Protein 6V6H (pdb70)

Structure (mmCIF, N/CA/C/O backbone):
data_6V6H
#
_entry.id   6V6H
#
_cell.length_a   87.812
_cell.length_b   144.555
_cell.length_c   173.762
_cell.angle_alpha   90.00
_cell.angle_beta   90.00
_cell.angle_gamma   90.00
#
_symmetry.space_group_name_H-M   'P 21 21 21'
#
loop_
_entity.id
_entity.type
_entity.pdbx_description
1 polymer 'Histidine ammonia-lyase'
2 water water
#
loop_
_atom_site.group_PDB
_atom_site.id
_atom_site.type_symbol
_atom_site.label_atom_id
_atom_site.label_alt_id
_atom_site.label_comp_id
_atom_site.label_asym_id
_atom_site.label_entity_id
_atom_site.label_seq_id
_atom_site.pdbx_PDB_ins_code
_atom_site.Cartn_x
_atom_site.Cartn_y
_atom_site.Cartn_z
_atom_site.occupancy
_atom_site.B_iso_or_equiv
_atom_site.auth_seq_id
_atom_site.auth_comp_id
_atom_site.auth_asym_id
_atom_site.auth_atom_id
_atom_site.pdbx_PDB_model_num
ATOM 1 N N . MET A 1 7 ? 5.574 74.923 109.611 1.00 75.30 1 MET A N 1
ATOM 2 C CA . MET A 1 7 ? 5.918 75.922 108.604 1.00 66.88 1 MET A CA 1
ATOM 3 C C . MET A 1 7 ? 7.328 75.702 108.063 1.00 58.16 1 MET A C 1
ATOM 4 O O . MET A 1 7 ? 7.754 76.388 107.136 1.00 56.59 1 MET A O 1
ATOM 9 N N . ARG A 1 8 ? 8.046 74.741 108.640 1.00 52.35 2 ARG A N 1
ATOM 10 C CA . ARG A 1 8 ? 9.464 74.573 108.345 1.00 47.60 2 ARG A CA 1
ATOM 11 C C . ARG A 1 8 ? 9.721 73.250 107.632 1.00 46.02 2 ARG A C 1
ATOM 12 O O . ARG A 1 8 ? 9.583 72.179 108.220 1.00 48.83 2 ARG A O 1
ATOM 16 N N . VAL A 1 9 ? 10.095 73.335 106.359 1.00 38.95 3 VAL A N 1
ATOM 17 C CA . VAL A 1 9 ? 10.351 72.154 105.547 1.00 29.10 3 VAL A CA 1
ATOM 18 C C . VAL A 1 9 ? 11.835 71.805 105.526 1.00 31.52 3 VAL A C 1
ATOM 19 O O . VAL A 1 9 ? 12.679 72.668 105.297 1.00 30.33 3 VAL A O 1
ATOM 23 N N . ILE A 1 10 ? 12.149 70.536 105.771 1.00 33.51 4 ILE A N 1
ATOM 24 C CA . ILE A 1 10 ? 13.525 70.063 105.698 1.00 28.97 4 ILE A CA 1
ATOM 25 C C . ILE A 1 10 ? 13.798 69.410 104.349 1.00 29.41 4 ILE A C 1
ATOM 26 O O . ILE A 1 10 ? 13.235 68.365 104.025 1.00 39.05 4 ILE A O 1
ATOM 31 N N . LEU A 1 11 ? 14.678 70.032 103.575 1.00 22.06 5 LEU A N 1
ATOM 32 C CA . LEU A 1 11 ? 15.000 69.561 102.236 1.00 22.51 5 LEU A CA 1
ATOM 33 C C . LEU A 1 11 ? 16.142 68.551 102.273 1.00 25.16 5 LEU A C 1
ATOM 34 O O . LEU A 1 11 ? 17.062 68.683 103.077 1.00 28.89 5 LEU A O 1
ATOM 39 N N . ASP A 1 12 ? 16.081 67.541 101.408 1.00 21.98 6 ASP A N 1
ATOM 40 C CA . ASP A 1 12 ? 17.154 66.552 101.339 1.00 29.77 6 ASP A CA 1
ATOM 41 C C . ASP A 1 12 ? 17.370 66.064 99.908 1.00 25.23 6 ASP A C 1
ATOM 42 O O . ASP A 1 12 ? 18.106 65.108 99.675 1.00 25.56 6 ASP A O 1
ATOM 47 N N . GLY A 1 13 ? 16.718 66.728 98.958 1.00 26.08 7 GLY A N 1
ATOM 48 C CA . GLY A 1 13 ? 16.879 66.410 97.549 1.00 24.60 7 GLY A CA 1
ATOM 49 C C . GLY A 1 13 ? 16.208 65.121 97.112 1.00 28.33 7 GLY A C 1
ATOM 50 O O . GLY A 1 13 ? 16.444 64.641 96.003 1.00 34.95 7 GLY A O 1
ATOM 51 N N . CYS A 1 14 ? 15.364 64.560 97.972 1.00 25.83 8 CYS A N 1
ATOM 52 C CA . CYS A 1 14 ? 14.726 63.286 97.671 1.00 26.75 8 CYS A CA 1
ATOM 53 C C . CYS A 1 14 ? 13.234 63.259 97.995 1.00 26.85 8 CYS A C 1
ATOM 54 O O . CYS A 1 14 ? 12.519 62.375 97.532 1.00 30.52 8 CYS A O 1
ATOM 57 N N . SER A 1 15 ? 12.761 64.228 98.775 1.00 29.83 9 SER A N 1
ATOM 58 C CA . SER A 1 15 ? 11.423 64.133 99.363 1.00 29.29 9 SER A CA 1
ATOM 59 C C . SER A 1 15 ? 10.455 65.248 98.968 1.00 27.34 9 SER A C 1
ATOM 60 O O . SER A 1 15 ? 9.337 65.308 99.477 1.00 27.11 9 SER A O 1
ATOM 63 N N . LEU A 1 16 ? 10.873 66.135 98.073 1.00 19.70 10 LEU A N 1
ATOM 64 C CA . LEU A 1 16 ? 10.049 67.291 97.741 1.00 20.85 10 LEU A CA 1
ATOM 65 C C . LEU A 1 16 ? 8.913 66.933 96.780 1.00 26.42 10 LEU A C 1
ATOM 66 O O . LEU A 1 16 ? 9.128 66.278 95.757 1.00 30.68 10 LEU A O 1
ATOM 71 N N . THR A 1 17 ? 7.702 67.358 97.124 1.00 16.53 11 THR A N 1
ATOM 72 C CA . THR A 1 17 ? 6.548 67.204 96.242 1.00 24.84 11 THR A CA 1
ATOM 73 C C . THR A 1 17 ? 6.132 68.571 95.705 1.00 30.83 11 THR A C 1
ATOM 74 O O . THR A 1 17 ? 6.421 69.594 96.333 1.00 29.97 11 THR A O 1
ATOM 78 N N . PRO A 1 18 ? 5.461 68.596 94.538 1.00 23.09 12 PRO A N 1
ATOM 79 C CA . PRO A 1 18 ? 4.945 69.856 93.990 1.00 22.18 12 PRO A CA 1
ATOM 80 C C . PRO A 1 18 ? 4.068 70.621 94.983 1.00 24.56 12 PRO A C 1
ATOM 81 O O . PRO A 1 18 ? 4.118 71.852 95.028 1.00 25.82 12 PRO A O 1
ATOM 85 N N . ASP A 1 19 ? 3.286 69.899 95.777 1.00 22.46 13 ASP A N 1
ATOM 86 C CA . ASP A 1 19 ? 2.394 70.541 96.736 1.00 22.75 13 ASP A CA 1
ATOM 87 C C . ASP A 1 19 ? 3.152 71.221 97.879 1.00 23.05 13 ASP A C 1
ATOM 88 O O . ASP A 1 19 ? 2.763 72.303 98.325 1.00 22.29 13 ASP A O 1
ATOM 93 N N . VAL A 1 20 ? 4.230 70.599 98.350 1.00 16.27 14 VAL A N 1
ATOM 94 C CA . VAL A 1 20 ? 5.039 71.211 99.400 1.00 20.29 14 VAL A CA 1
ATOM 95 C C . VAL A 1 20 ? 5.800 72.422 98.851 1.00 20.45 14 VAL A C 1
ATOM 96 O O . VAL A 1 20 ? 5.919 73.443 99.528 1.00 20.82 14 VAL A O 1
ATOM 100 N N . LEU A 1 21 ? 6.296 72.315 97.619 1.00 18.59 15 LEU A N 1
ATOM 101 C CA . LEU A 1 21 ? 6.990 73.428 96.982 1.00 15.53 15 LEU A CA 1
ATOM 102 C C . LEU A 1 21 ? 6.052 74.614 96.775 1.00 20.85 15 LEU A C 1
ATOM 103 O O . LEU A 1 21 ? 6.434 75.767 96.989 1.00 21.98 15 LEU A O 1
ATOM 108 N N . TYR A 1 22 ? 4.823 74.326 96.356 1.00 19.58 16 TYR A N 1
ATOM 109 C CA . TYR A 1 22 ? 3.810 75.360 96.190 1.00 18.30 16 TYR A CA 1
ATOM 110 C C . TYR A 1 22 ? 3.565 76.073 97.520 1.00 22.38 16 TYR A C 1
ATOM 111 O O . TYR A 1 22 ? 3.479 77.301 97.578 1.00 22.86 16 TYR A O 1
ATOM 120 N N . ALA A 1 23 ? 3.459 75.290 98.588 1.00 21.23 17 ALA A N 1
ATOM 121 C CA . ALA A 1 23 ? 3.250 75.837 99.921 1.00 16.47 17 ALA A CA 1
ATOM 122 C C . ALA A 1 23 ? 4.431 76.709 100.346 1.00 19.46 17 ALA A C 1
ATOM 123 O O . ALA A 1 23 ? 4.249 77.757 100.965 1.00 22.11 17 ALA A O 1
ATOM 125 N N . LEU A 1 24 ? 5.639 76.271 100.001 1.00 21.96 18 LEU A N 1
ATOM 126 C CA . LEU A 1 24 ? 6.858 77.018 100.302 1.00 20.46 18 LEU A CA 1
ATOM 127 C C . LEU A 1 24 ? 6.846 78.409 99.674 1.00 21.04 18 LEU A C 1
ATOM 128 O O . LEU A 1 24 ? 7.412 79.352 100.222 1.00 29.83 18 LEU A O 1
ATOM 133 N N . GLY A 1 25 ? 6.195 78.532 98.524 1.00 16.89 19 GLY A N 1
ATOM 134 C CA . GLY A 1 25 ? 6.107 79.804 97.842 1.00 15.85 19 GLY A CA 1
ATOM 135 C C . GLY A 1 25 ? 4.919 80.654 98.252 1.00 23.97 19 GLY A C 1
ATOM 136 O O . GLY A 1 25 ? 4.996 81.881 98.222 1.00 32.38 19 GLY A O 1
ATOM 137 N N . TYR A 1 26 ? 3.823 80.016 98.652 1.00 25.83 20 TYR A N 1
ATOM 138 C CA . TYR A 1 26 ? 2.570 80.746 98.844 1.00 25.97 20 TYR A CA 1
ATOM 139 C C . TYR A 1 26 ? 2.073 80.846 100.287 1.00 30.06 20 TYR A C 1
ATOM 140 O O . TYR A 1 26 ? 1.236 81.694 100.588 1.00 36.07 20 TYR A O 1
ATOM 149 N N . GLU A 1 27 ? 2.572 79.994 101.174 1.00 26.49 21 GLU A N 1
ATOM 150 C CA . GLU A 1 27 ? 2.144 80.072 102.566 1.00 30.24 21 GLU A CA 1
ATOM 151 C C . GLU A 1 27 ? 2.996 81.046 103.359 1.00 33.77 21 GLU A C 1
ATOM 152 O O . GLU A 1 27 ? 4.223 81.045 103.265 1.00 37.56 21 GLU A O 1
ATOM 158 N N . LYS A 1 28 ? 2.328 81.885 104.141 1.00 39.20 22 LYS A N 1
ATOM 159 C CA . LYS A 1 28 ? 3.016 82.841 104.999 1.00 35.88 22 LYS A CA 1
ATOM 160 C C . LYS A 1 28 ? 3.792 82.122 106.099 1.00 32.98 22 LYS A C 1
ATOM 161 O O . LYS A 1 28 ? 3.270 81.216 106.750 1.00 29.62 22 LYS A O 1
ATOM 163 N N . GLY A 1 29 ? 5.044 82.523 106.292 1.00 27.99 23 GLY A N 1
ATOM 164 C CA . GLY A 1 29 ? 5.868 81.953 107.341 1.00 26.63 23 GLY A CA 1
ATOM 165 C C . GLY A 1 29 ? 6.611 80.700 106.921 1.00 31.61 23 GLY A C 1
ATOM 166 O O . GLY A 1 29 ? 7.220 80.028 107.751 1.00 39.95 23 GLY A O 1
ATOM 167 N N . ALA A 1 30 ? 6.560 80.381 105.632 1.00 33.29 24 ALA A N 1
ATOM 168 C CA . ALA A 1 30 ? 7.272 79.222 105.107 1.00 33.31 24 ALA A CA 1
ATOM 169 C C . ALA A 1 30 ? 8.776 79.373 105.309 1.00 32.70 24 ALA A C 1
ATOM 170 O O . ALA A 1 30 ? 9.336 80.453 105.117 1.00 32.47 24 ALA A O 1
ATOM 172 N N . THR A 1 31 ? 9.422 78.286 105.707 1.00 30.87 25 THR A N 1
ATOM 173 C CA . THR A 1 31 ? 10.859 78.294 105.934 1.00 26.52 25 THR A CA 1
ATOM 174 C C . THR A 1 31 ? 11.476 76.962 105.522 1.00 28.09 25 THR A C 1
ATOM 175 O O . THR A 1 31 ? 10.833 75.913 105.615 1.00 24.44 25 THR A O 1
ATOM 177 N N . ILE A 1 32 ? 12.724 77.007 105.068 1.00 26.50 26 ILE A N 1
ATOM 178 C CA . ILE A 1 32 ? 13.419 75.794 104.665 1.00 25.81 26 ILE A CA 1
ATOM 179 C C . ILE A 1 32 ? 14.696 75.561 105.467 1.00 30.51 26 ILE A C 1
ATOM 180 O O . ILE A 1 32 ? 15.349 76.500 105.928 1.00 24.66 26 ILE A O 1
ATOM 185 N N . GLU A 1 33 ? 15.024 74.287 105.644 1.00 37.57 27 GLU A N 1
ATOM 186 C CA . GLU A 1 33 ? 16.292 73.863 106.216 1.00 38.72 27 GLU A CA 1
ATOM 187 C C . GLU A 1 33 ? 16.753 72.654 105.410 1.00 34.63 27 GLU A C 1
ATOM 188 O O . GLU A 1 33 ? 15.960 72.074 104.670 1.00 29.74 27 GLU A O 1
ATOM 194 N N . ILE A 1 34 ? 18.023 72.279 105.524 1.00 33.34 28 ILE A N 1
ATOM 195 C CA . ILE A 1 34 ? 18.491 71.080 104.835 1.00 29.77 28 ILE A CA 1
ATOM 196 C C . ILE A 1 34 ? 18.905 70.012 105.845 1.00 21.24 28 ILE A C 1
ATOM 197 O O . ILE A 1 34 ? 19.353 70.325 106.947 1.00 21.86 28 ILE A O 1
ATOM 202 N N . SER A 1 35 ? 18.733 68.750 105.465 1.00 21.27 29 SER A N 1
ATOM 203 C CA . SER A 1 35 ? 18.976 67.638 106.377 1.00 29.72 29 SER A CA 1
ATOM 204 C C . SER A 1 35 ? 20.464 67.420 106.625 1.00 26.74 29 SER A C 1
ATOM 205 O O . SER A 1 35 ? 21.307 67.895 105.862 1.00 27.25 29 SER A O 1
ATOM 208 N N . ASP A 1 36 ? 20.782 66.680 107.680 1.00 23.53 30 ASP A N 1
ATOM 209 C CA . ASP A 1 36 ? 22.167 66.341 107.968 1.00 28.56 30 ASP A CA 1
ATOM 210 C C . ASP A 1 36 ? 22.793 65.508 106.865 1.00 25.15 30 ASP A C 1
ATOM 211 O O . ASP A 1 36 ? 23.947 65.727 106.497 1.00 29.63 30 ASP A O 1
ATOM 216 N N . GLU A 1 37 ? 22.026 64.560 106.337 1.00 26.16 31 GLU A N 1
ATOM 217 C CA . GLU A 1 37 ? 22.506 63.694 105.271 1.00 27.98 31 GLU A CA 1
ATOM 218 C C . GLU A 1 37 ? 22.856 64.537 104.041 1.00 30.72 31 GLU A C 1
ATOM 219 O O . GLU A 1 37 ? 23.789 64.220 103.302 1.00 33.38 31 GLU A O 1
ATOM 222 N N . ALA A 1 38 ? 22.113 65.622 103.845 1.00 25.26 32 ALA A N 1
ATOM 223 C CA . ALA A 1 38 ? 22.360 66.533 102.734 1.00 21.65 32 ALA A CA 1
ATOM 224 C C . ALA A 1 38 ? 23.653 67.310 102.954 1.00 21.97 32 ALA A C 1
ATOM 225 O O . ALA A 1 38 ? 24.447 67.484 102.028 1.00 25.00 32 ALA A O 1
ATOM 227 N N . VAL A 1 39 ? 23.852 67.778 104.184 1.00 22.46 33 VAL A N 1
ATOM 228 C CA . VAL A 1 39 ? 25.074 68.482 104.564 1.00 22.91 33 VAL A CA 1
ATOM 229 C C . VAL A 1 39 ? 26.293 67.603 104.314 1.00 26.05 33 VAL A C 1
ATOM 230 O O . VAL A 1 39 ? 27.296 68.053 103.761 1.00 34.47 33 VAL A O 1
ATOM 234 N N . ALA A 1 40 ? 26.187 66.339 104.711 1.00 24.14 34 ALA A N 1
ATOM 235 C CA . ALA A 1 40 ? 27.267 65.376 104.538 1.00 28.16 34 ALA A CA 1
ATOM 236 C C . ALA A 1 40 ? 27.602 65.164 103.062 1.00 28.54 34 ALA A C 1
ATOM 237 O O . ALA A 1 40 ? 28.774 65.115 102.683 1.00 25.28 34 ALA A O 1
ATOM 239 N N . ARG A 1 41 ? 26.566 65.040 102.236 1.00 24.46 35 ARG A N 1
ATOM 240 C CA . ARG A 1 41 ? 26.744 64.838 100.802 1.00 23.07 35 ARG A CA 1
ATOM 241 C C . ARG A 1 41 ? 27.396 66.048 100.144 1.00 24.51 35 ARG A C 1
ATOM 242 O O . ARG A 1 41 ? 28.262 65.905 99.282 1.00 25.83 35 ARG A O 1
ATOM 250 N N . ILE A 1 42 ? 26.981 67.238 100.564 1.00 25.24 36 ILE A N 1
ATOM 251 C CA . ILE A 1 42 ? 27.492 68.477 99.994 1.00 22.04 36 ILE A CA 1
ATOM 252 C C . ILE A 1 42 ? 28.982 68.653 100.280 1.00 32.42 36 ILE A C 1
ATOM 253 O O . ILE A 1 42 ? 29.755 68.993 99.382 1.00 35.45 36 ILE A O 1
ATOM 258 N N . THR A 1 43 ? 29.387 68.407 101.524 1.00 36.31 37 THR A N 1
ATOM 259 C CA . THR A 1 43 ? 30.788 68.557 101.901 1.00 33.54 37 THR A CA 1
ATOM 260 C C . THR A 1 43 ? 31.655 67.462 101.278 1.00 29.92 37 THR A C 1
ATOM 261 O O . THR A 1 43 ? 32.819 67.691 100.959 1.00 31.61 37 THR A O 1
ATOM 265 N N . ALA A 1 44 ? 31.084 66.274 101.107 1.00 24.74 38 ALA A N 1
ATOM 266 C CA . ALA A 1 44 ? 31.801 65.162 100.492 1.00 26.65 38 ALA A CA 1
ATOM 267 C C . ALA A 1 44 ? 32.093 65.452 99.021 1.00 32.37 38 ALA A C 1
ATOM 268 O O . ALA A 1 44 ? 33.184 65.167 98.526 1.00 34.63 38 ALA A O 1
ATOM 270 N N . ALA A 1 45 ? 31.110 66.017 98.329 1.00 27.80 39 ALA A N 1
ATOM 271 C CA . ALA A 1 45 ? 31.277 66.397 96.934 1.00 23.47 39 ALA A CA 1
ATOM 272 C C . ALA A 1 45 ? 32.278 67.539 96.795 1.00 28.85 39 ALA A C 1
ATOM 273 O O . ALA A 1 45 ? 33.079 67.567 95.857 1.00 32.25 39 ALA A O 1
ATOM 275 N N . ARG A 1 46 ? 32.237 68.475 97.737 1.00 27.18 40 ARG A N 1
ATOM 276 C CA . ARG A 1 46 ? 33.120 69.635 97.694 1.00 26.90 40 ARG A CA 1
ATOM 277 C C . ARG A 1 46 ? 34.569 69.232 97.952 1.00 24.78 40 ARG A C 1
ATOM 278 O O . ARG A 1 46 ? 35.497 69.881 97.471 1.00 39.14 40 ARG A O 1
ATOM 286 N N . ALA A 1 47 ? 34.755 68.154 98.705 1.00 25.38 41 ALA A N 1
ATOM 287 C CA . ALA A 1 47 ? 36.089 67.634 98.981 1.00 30.54 41 ALA A CA 1
ATOM 288 C C . ALA A 1 47 ? 36.754 67.156 97.693 1.00 31.41 41 ALA A C 1
ATOM 289 O O . ALA A 1 47 ? 37.963 67.302 97.516 1.00 33.95 41 ALA A O 1
ATOM 291 N N . VAL A 1 48 ? 35.953 66.583 96.801 1.00 26.01 42 VAL A N 1
ATOM 292 C CA . VAL A 1 48 ? 36.433 66.149 95.497 1.00 29.39 42 VAL A CA 1
ATOM 293 C C . VAL A 1 48 ? 36.933 67.344 94.694 1.00 30.36 42 VAL A C 1
ATOM 294 O O . VAL A 1 48 ? 38.023 67.307 94.121 1.00 26.50 42 VAL A O 1
ATOM 298 N N . ILE A 1 49 ? 36.121 68.401 94.659 1.00 29.47 43 ILE A N 1
ATOM 299 C CA . ILE A 1 49 ? 36.464 69.622 93.936 1.00 28.02 43 ILE A CA 1
ATOM 300 C C . ILE A 1 49 ? 37.726 70.262 94.505 1.00 31.27 43 ILE A C 1
ATOM 301 O O . ILE A 1 49 ? 38.648 70.606 93.764 1.00 34.03 43 ILE A O 1
ATOM 306 N N . ASP A 1 50 ? 37.763 70.411 95.829 1.00 31.88 44 ASP A N 1
ATOM 307 C CA . ASP A 1 50 ? 38.904 71.016 96.506 1.00 30.83 44 ASP A CA 1
ATOM 308 C C . ASP A 1 50 ? 40.194 70.241 96.252 1.00 31.88 44 ASP A C 1
ATOM 309 O O . ASP A 1 50 ? 41.258 70.836 96.112 1.00 37.85 44 ASP A O 1
ATOM 314 N N . LYS A 1 51 ? 40.102 68.918 96.173 1.00 31.12 45 LYS A N 1
ATOM 315 C CA . LYS A 1 51 ? 41.278 68.114 95.870 1.00 33.28 45 LYS A CA 1
ATOM 316 C C . LYS A 1 51 ? 41.761 68.376 94.450 1.00 31.94 45 LYS A C 1
ATOM 317 O O . LYS A 1 51 ? 42.950 68.578 94.221 1.00 35.25 45 LYS A O 1
ATOM 323 N N . ILE A 1 52 ? 40.825 68.375 93.506 1.00 28.00 46 ILE A N 1
ATOM 324 C CA . ILE A 1 52 ? 41.118 68.628 92.101 1.00 32.23 46 ILE A CA 1
ATOM 325 C C . ILE A 1 52 ? 41.824 69.967 91.904 1.00 31.49 46 ILE A C 1
ATOM 326 O O . ILE A 1 52 ? 42.820 70.049 91.190 1.00 34.72 46 ILE A O 1
ATOM 331 N N . VAL A 1 53 ? 41.312 71.003 92.557 1.00 31.28 47 VAL A N 1
ATOM 332 C CA . VAL A 1 53 ? 41.880 72.344 92.469 1.00 31.25 47 VAL A CA 1
ATOM 333 C C . VAL A 1 53 ? 43.241 72.428 93.161 1.00 40.06 47 VAL A C 1
ATOM 334 O O . VAL A 1 53 ? 44.196 72.969 92.601 1.00 42.05 47 VAL A O 1
ATOM 338 N N . ASN A 1 54 ? 43.318 71.890 94.376 1.00 41.08 48 ASN A N 1
ATOM 339 C CA . ASN A 1 54 ? 44.554 71.913 95.142 1.00 42.19 48 ASN A CA 1
ATOM 340 C C . ASN A 1 54 ? 45.668 71.161 94.432 1.00 49.58 48 ASN A C 1
ATOM 341 O O . ASN A 1 54 ? 46.783 71.664 94.331 1.00 54.99 48 ASN A O 1
ATOM 346 N N . ASP A 1 55 ? 45.359 69.969 93.925 1.00 49.30 49 ASP A N 1
ATOM 347 C CA . ASP A 1 55 ? 46.349 69.131 93.253 1.00 49.59 49 ASP A CA 1
ATOM 348 C C . ASP A 1 55 ? 46.672 69.655 91.858 1.00 44.13 49 ASP A C 1
ATOM 349 O O . ASP A 1 55 ? 47.445 69.038 91.125 1.00 42.47 49 ASP A O 1
ATOM 354 N N . ARG A 1 56 ? 46.076 70.793 91.505 1.00 39.67 50 ARG A N 1
ATOM 355 C CA . ARG A 1 56 ? 46.278 71.432 90.204 1.00 37.44 50 ARG A CA 1
ATOM 356 C C . ARG A 1 56 ? 46.032 70.460 89.050 1.00 38.93 50 ARG A C 1
ATOM 357 O O . ARG A 1 56 ? 46.767 70.447 88.063 1.00 35.68 50 ARG A O 1
ATOM 360 N N . GLN A 1 57 ? 44.990 69.647 89.189 1.00 43.28 51 GLN A N 1
ATOM 361 C CA . GLN A 1 57 ? 44.620 68.674 88.169 1.00 45.73 51 GLN A CA 1
ATOM 362 C C . GLN A 1 57 ? 43.609 69.272 87.193 1.00 45.95 51 GLN A C 1
ATOM 363 O O . GLN A 1 57 ? 42.682 69.970 87.599 1.00 49.20 51 GLN A O 1
ATOM 369 N N . THR A 1 58 ? 43.791 68.997 85.906 1.00 47.03 52 THR A N 1
ATOM 370 C CA . THR A 1 58 ? 42.925 69.564 84.880 1.00 47.21 52 THR A CA 1
ATOM 371 C C . THR A 1 58 ? 41.653 68.745 84.681 1.00 47.39 52 THR A C 1
ATOM 372 O O . THR A 1 58 ? 41.703 67.601 84.230 1.00 49.42 52 THR A O 1
ATOM 376 N N . VAL A 1 59 ? 40.515 69.340 85.027 1.00 41.06 53 VAL A N 1
ATOM 377 C CA . VAL A 1 59 ? 39.217 68.707 84.819 1.00 41.70 53 VAL A CA 1
ATOM 378 C C . VAL A 1 59 ? 38.244 69.711 84.207 1.00 44.32 53 VAL A C 1
ATOM 379 O O . VAL A 1 59 ? 38.030 70.791 84.758 1.00 43.87 53 VAL A O 1
ATOM 383 N N . TYR A 1 60 ? 37.662 69.345 83.067 1.00 45.19 54 TYR A N 1
ATOM 384 C CA . TYR A 1 60 ? 36.716 70.210 82.367 1.00 43.62 54 TYR A CA 1
ATOM 385 C C . TYR A 1 60 ? 35.527 70.557 83.252 1.00 43.85 54 TYR A C 1
ATOM 386 O O . TYR A 1 60 ? 34.875 69.670 83.802 1.00 44.95 54 TYR A O 1
ATOM 388 N N . GLY A 1 61 ? 35.264 71.851 83.404 1.00 40.65 55 GLY A N 1
ATOM 389 C CA . GLY A 1 61 ? 34.118 72.300 84.169 1.00 40.73 55 GLY A CA 1
ATOM 390 C C . GLY A 1 61 ? 34.463 72.700 85.588 1.00 44.89 55 GLY A C 1
ATOM 391 O O . GLY A 1 61 ? 33.642 73.300 86.281 1.00 46.80 55 GLY A O 1
ATOM 392 N N . ILE A 1 62 ? 35.677 72.373 86.023 1.00 42.96 56 ILE A N 1
ATOM 393 C CA . ILE A 1 62 ? 36.124 72.738 87.362 1.00 39.90 56 ILE A CA 1
ATOM 394 C C . ILE A 1 62 ? 37.157 73.863 87.293 1.00 37.90 56 ILE A C 1
ATOM 395 O O . ILE A 1 62 ? 36.982 74.904 87.921 1.00 37.04 56 ILE A O 1
ATOM 400 N N . ASN A 1 63 ? 38.225 73.662 86.525 1.00 45.53 57 ASN A N 1
ATOM 401 C CA . ASN A 1 63 ? 39.245 74.698 86.368 1.00 44.31 57 ASN A CA 1
ATOM 402 C C . ASN A 1 63 ? 39.721 74.890 84.926 1.00 46.44 57 ASN A C 1
ATOM 403 O O . ASN A 1 63 ? 40.864 75.268 84.696 1.00 46.80 57 ASN A O 1
ATOM 408 N N . THR A 1 64 ? 38.841 74.641 83.960 1.00 47.95 58 THR A N 1
ATOM 409 C CA . THR A 1 64 ? 39.176 74.860 82.554 1.00 58.77 58 THR A CA 1
ATOM 410 C C . THR A 1 64 ? 38.533 76.141 82.023 1.00 66.68 58 THR A C 1
ATOM 411 O O . THR A 1 64 ? 38.082 76.980 82.799 1.00 69.23 58 THR A O 1
ATOM 415 N N . GLY A 1 65 ? 38.492 76.290 80.702 1.00 72.72 59 GLY A N 1
ATOM 416 C CA . GLY A 1 65 ? 38.003 77.518 80.100 1.00 76.48 59 GLY A CA 1
ATOM 417 C C . GLY A 1 65 ? 36.975 77.317 79.006 1.00 84.39 59 GLY A C 1
ATOM 418 O O . GLY A 1 65 ? 36.665 76.188 78.628 1.00 88.88 59 GLY A O 1
ATOM 419 N N . PHE A 1 66 ? 36.444 78.424 78.494 1.00 85.37 60 PHE A N 1
ATOM 420 N N . SER A 1 71 ? 39.494 76.299 76.261 1.00 79.31 65 SER A N 1
ATOM 421 C CA . SER A 1 71 ? 39.787 75.404 77.376 1.00 82.15 65 SER A CA 1
ATOM 422 C C . SER A 1 71 ? 41.280 75.360 77.689 1.00 92.93 65 SER A C 1
ATOM 423 O O . SER A 1 71 ? 42.105 75.109 76.810 1.00 94.99 65 SER A O 1
ATOM 425 N N . THR A 1 72 ? 41.608 75.614 78.952 1.00 101.37 66 THR A N 1
ATOM 426 C CA . THR A 1 72 ? 42.971 75.521 79.472 1.00 101.71 66 THR A CA 1
ATOM 427 C C . THR A 1 72 ? 42.898 75.685 80.982 1.00 96.83 66 THR A C 1
ATOM 428 O O . THR A 1 72 ? 42.018 76.386 81.478 1.00 102.66 66 THR A O 1
ATOM 430 N N . ILE A 1 73 ? 43.802 75.042 81.715 1.00 88.51 67 ILE A N 1
ATOM 431 C CA . ILE A 1 73 ? 43.751 75.110 83.173 1.00 83.09 67 ILE A CA 1
ATOM 432 C C . ILE A 1 73 ? 43.888 76.559 83.649 1.00 83.00 67 ILE A C 1
ATOM 433 O O . ILE A 1 73 ? 44.891 77.226 83.396 1.00 89.54 67 ILE A O 1
ATOM 438 N N . ILE A 1 74 ? 42.844 77.046 84.312 1.00 76.54 68 ILE A N 1
ATOM 439 C CA . ILE A 1 74 ? 42.773 78.439 84.734 1.00 67.22 68 ILE A CA 1
ATOM 440 C C . ILE A 1 74 ? 43.396 78.621 86.113 1.00 62.81 68 ILE A C 1
ATOM 441 O O . ILE A 1 74 ? 43.069 77.889 87.049 1.00 65.70 68 ILE A O 1
ATOM 446 N N . PRO A 1 75 ? 44.310 79.595 86.238 1.00 56.42 69 PRO A N 1
ATOM 447 C CA . PRO A 1 75 ? 44.939 79.941 87.516 1.00 55.86 69 PRO A CA 1
ATOM 448 C C . PRO A 1 75 ? 43.925 80.428 88.558 1.00 57.52 69 PRO A C 1
ATOM 449 O O . PRO A 1 75 ? 42.875 80.948 88.182 1.00 55.93 69 PRO A O 1
ATOM 453 N N . PRO A 1 76 ? 44.241 80.255 89.854 1.00 59.32 70 PRO A N 1
ATOM 454 C CA . PRO A 1 76 ? 43.368 80.553 91.000 1.00 60.72 70 PRO A CA 1
ATOM 455 C C . PRO A 1 76 ? 42.696 81.925 90.969 1.00 62.52 70 PRO A C 1
ATOM 456 O O . PRO A 1 76 ? 41.488 82.019 91.198 1.00 60.26 70 PRO A O 1
ATOM 460 N N . HIS A 1 77 ? 43.469 82.973 90.708 1.00 67.15 71 HIS A N 1
ATOM 461 C CA . HIS A 1 77 ? 42.929 84.328 90.710 1.00 68.83 71 HIS A CA 1
ATOM 462 C C . HIS A 1 77 ? 41.861 84.507 89.630 1.00 66.16 71 HIS A C 1
ATOM 463 O O . HIS A 1 77 ? 40.789 85.063 89.884 1.00 64.92 71 HIS A O 1
ATOM 470 N N . GLN A 1 78 ? 42.150 84.017 88.430 1.00 60.99 72 GLN A N 1
ATOM 471 C CA . GLN A 1 78 ? 41.229 84.159 87.312 1.00 55.96 72 GLN A CA 1
ATOM 472 C C . GLN A 1 78 ? 40.022 83.240 87.449 1.00 52.05 72 GLN A C 1
ATOM 473 O O . GLN A 1 78 ? 39.004 83.438 86.781 1.00 48.11 72 GLN A O 1
ATOM 479 N N . LEU A 1 79 ? 40.129 82.245 88.323 1.00 47.48 73 LEU A N 1
ATOM 480 C CA . LEU A 1 79 ? 39.084 81.237 88.431 1.00 41.18 73 LEU A CA 1
ATOM 481 C C . LEU A 1 79 ? 37.892 81.799 89.194 1.00 36.25 73 LEU A C 1
ATOM 482 O O . LEU A 1 79 ? 36.745 81.451 88.914 1.00 39.05 73 LEU A O 1
ATOM 487 N N . GLU A 1 80 ? 38.168 82.679 90.152 1.00 38.59 74 GLU A N 1
ATOM 488 C CA . GLU A 1 80 ? 37.112 83.380 90.875 1.00 45.57 74 GLU A CA 1
ATOM 489 C C . GLU A 1 80 ? 36.403 84.378 89.966 1.00 48.14 74 GLU A C 1
ATOM 490 O O . GLU A 1 80 ? 35.177 84.493 89.991 1.00 46.51 74 GLU A O 1
ATOM 493 N N . GLU A 1 81 ? 37.186 85.099 89.167 1.00 45.92 75 GLU A N 1
ATOM 494 C CA . GLU A 1 81 ? 36.644 86.078 88.235 1.00 40.14 75 GLU A CA 1
ATOM 495 C C . GLU A 1 81 ? 35.767 85.400 87.187 1.00 35.19 75 GLU A C 1
ATOM 496 O O . GLU A 1 81 ? 34.774 85.967 86.737 1.00 34.52 75 GLU A O 1
ATOM 498 N N . LEU A 1 82 ? 36.141 84.181 86.809 1.00 32.53 76 LEU A N 1
ATOM 499 C CA . LEU A 1 82 ? 35.386 83.414 85.828 1.00 26.53 76 LEU A CA 1
ATOM 500 C C . LEU A 1 82 ? 33.964 83.143 86.321 1.00 29.35 76 LEU A C 1
ATOM 501 O O . LEU A 1 82 ? 33.008 83.214 85.547 1.00 30.95 76 LEU A O 1
ATOM 506 N N . GLN A 1 83 ? 33.832 82.839 87.608 1.00 24.67 77 GLN A N 1
ATOM 507 C CA . GLN A 1 83 ? 32.526 82.568 88.197 1.00 26.59 77 GLN A CA 1
ATOM 508 C C . GLN A 1 83 ? 31.625 83.795 88.094 1.00 30.53 77 GLN A C 1
ATOM 509 O O . GLN A 1 83 ? 30.456 83.686 87.716 1.00 20.53 77 GLN A O 1
ATOM 515 N N . LEU A 1 84 ? 32.176 84.962 88.422 1.00 28.89 78 LEU A N 1
ATOM 516 C CA . LEU A 1 84 ? 31.419 86.211 88.373 1.00 21.50 78 LEU A CA 1
ATOM 517 C C . LEU A 1 84 ? 31.016 86.575 86.949 1.00 23.91 78 LEU A C 1
ATOM 518 O O . LEU A 1 84 ? 29.873 86.965 86.706 1.00 23.33 78 LEU A O 1
ATOM 523 N N . ASN A 1 85 ? 31.957 86.456 86.014 1.00 21.84 79 ASN A N 1
ATOM 524 C CA . ASN A 1 85 ? 31.676 86.706 84.604 1.00 24.12 79 ASN A CA 1
ATOM 525 C C . ASN A 1 85 ? 30.562 85.805 84.101 1.00 29.09 79 ASN A C 1
ATOM 526 O O . ASN A 1 85 ? 29.713 86.220 83.316 1.00 40.43 79 ASN A O 1
ATOM 531 N N . LEU A 1 86 ? 30.581 84.563 84.568 1.00 27.24 80 LEU A N 1
ATOM 532 C CA . LEU A 1 86 ? 29.574 83.582 84.205 1.00 28.00 80 LEU A CA 1
ATOM 533 C C . LEU A 1 86 ? 28.177 84.049 84.620 1.00 27.95 80 LEU A C 1
ATOM 534 O O . LEU A 1 86 ? 27.267 84.114 83.794 1.00 28.33 80 LEU A O 1
ATOM 539 N N . ILE A 1 87 ? 28.025 84.385 85.900 1.00 25.43 81 ILE A N 1
ATOM 540 C CA . ILE A 1 87 ? 26.746 84.822 86.451 1.00 20.73 81 ILE A CA 1
ATOM 541 C C . ILE A 1 87 ? 26.221 86.078 85.761 1.00 21.04 81 ILE A C 1
ATOM 542 O O . ILE A 1 87 ? 25.035 86.168 85.432 1.00 23.41 81 ILE A O 1
ATOM 547 N N . ARG A 1 88 ? 27.110 87.041 85.543 1.00 19.75 82 ARG A N 1
ATOM 548 C CA . ARG A 1 88 ? 26.734 88.322 84.960 1.00 19.98 82 ARG A CA 1
ATOM 549 C C . ARG A 1 88 ? 26.341 88.215 83.489 1.00 27.86 82 ARG A C 1
ATOM 550 O O . ARG A 1 88 ? 25.294 88.719 83.079 1.00 26.04 82 ARG A O 1
ATOM 558 N N . SER A 1 89 ? 27.185 87.562 82.698 1.00 25.83 83 SER A N 1
ATOM 559 C CA . SER A 1 89 ? 26.950 87.462 81.265 1.00 31.84 83 SER A CA 1
ATOM 560 C C . SER A 1 89 ? 25.749 86.574 80.949 1.00 32.42 83 SER A C 1
ATOM 561 O O . SER A 1 89 ? 25.149 86.699 79.882 1.00 30.16 83 SER A O 1
ATOM 564 N N . HIS A 1 90 ? 25.398 85.685 81.876 1.00 25.03 84 HIS A N 1
ATOM 565 C CA . HIS A 1 90 ? 24.279 84.766 81.655 1.00 24.45 84 HIS A CA 1
ATOM 566 C C . HIS A 1 90 ? 22.967 85.316 82.210 1.00 19.28 84 HIS A C 1
ATOM 567 O O . HIS A 1 90 ? 21.914 84.704 82.051 1.00 18.06 84 HIS A O 1
ATOM 574 N N . SER A 1 91 ? 23.031 86.467 82.868 1.00 21.50 85 SER A N 1
ATOM 575 C CA . SER A 1 91 ? 21.819 87.153 83.295 1.00 19.17 85 SER A CA 1
ATOM 576 C C . SER A 1 91 ? 21.253 87.913 82.108 1.00 22.33 85 SER A C 1
ATOM 577 O O . SER A 1 91 ? 21.384 89.135 82.025 1.00 18.58 85 SER A O 1
ATOM 580 N N . ALA A 1 92 ? 20.623 87.176 81.196 1.00 27.35 86 ALA A N 1
ATOM 581 C CA . ALA A 1 92 ? 20.232 87.711 79.892 1.00 30.42 86 ALA A CA 1
ATOM 582 C C . ALA A 1 92 ? 18.729 87.661 79.666 1.00 33.00 86 ALA A C 1
ATOM 583 O O . ALA A 1 92 ? 18.261 87.849 78.544 1.00 36.58 86 ALA A O 1
ATOM 585 N N . CYS A 1 93 ? 17.973 87.406 80.726 1.00 23.62 87 CYS A N 1
ATOM 586 C CA . CYS A 1 93 ? 16.533 87.253 80.590 1.00 24.12 87 CYS A CA 1
ATOM 587 C C . CYS A 1 93 ? 15.835 88.606 80.481 1.00 27.96 87 CYS A C 1
ATOM 588 O O . CYS A 1 93 ? 16.359 89.624 80.938 1.00 29.02 87 CYS A O 1
ATOM 591 N N . VAL A 1 94 ? 14.656 88.606 79.860 1.00 22.05 88 VAL A N 1
ATOM 592 C CA . VAL A 1 94 ? 13.898 89.830 79.615 1.00 17.84 88 VAL A CA 1
ATOM 593 C C . VAL A 1 94 ? 12.426 89.655 79.983 1.00 17.29 88 VAL A C 1
ATOM 594 O O . VAL A 1 94 ? 11.968 88.542 80.250 1.00 16.66 88 VAL A O 1
ATOM 598 N N . GLY A 1 95 ? 11.685 90.758 79.986 1.00 17.41 89 GLY A N 1
ATOM 599 C CA . GLY A 1 95 ? 10.260 90.715 80.261 1.00 19.36 89 GLY A CA 1
ATOM 600 C C . GLY A 1 95 ? 9.926 90.962 81.719 1.00 22.96 89 GLY A C 1
ATOM 601 O O . GLY A 1 95 ? 10.790 91.348 82.504 1.00 26.81 89 GLY A O 1
ATOM 602 N N . GLU A 1 96 ? 8.664 90.740 82.077 1.00 24.60 90 GLU A N 1
ATOM 603 C CA . GLU A 1 96 ? 8.213 90.932 83.448 1.00 25.49 90 GLU A CA 1
ATOM 604 C C . GLU A 1 96 ? 8.847 89.902 84.378 1.00 30.74 90 GLU A C 1
ATOM 605 O O . GLU A 1 96 ? 8.987 88.733 84.016 1.00 25.83 90 GLU A O 1
ATOM 608 N N . PRO A 1 97 ? 9.240 90.339 85.585 1.00 25.38 91 PRO A N 1
ATOM 609 C CA . PRO A 1 97 ? 9.810 89.417 86.570 1.00 24.96 91 PRO A CA 1
ATOM 610 C C . PRO A 1 97 ? 8.757 88.459 87.116 1.00 30.12 91 PRO A C 1
ATOM 611 O O . PRO A 1 97 ? 7.571 88.786 87.106 1.00 34.51 91 PRO A O 1
ATOM 615 N N . LEU A 1 98 ? 9.186 87.289 87.576 1.00 30.10 92 LEU A N 1
ATOM 616 C CA . LEU A 1 98 ? 8.284 86.354 88.234 1.00 23.20 92 LEU A CA 1
ATOM 617 C C . LEU A 1 98 ? 7.644 87.008 89.449 1.00 26.20 92 LEU A C 1
ATOM 618 O O . LEU A 1 98 ? 8.231 87.908 90.059 1.00 28.52 92 LEU A O 1
ATOM 623 N N . THR A 1 99 ? 6.443 86.558 89.799 1.00 19.48 93 THR A N 1
ATOM 624 C CA . THR A 1 99 ? 5.825 86.958 91.057 1.00 20.28 93 THR A CA 1
ATOM 625 C C . THR A 1 99 ? 6.721 86.498 92.207 1.00 23.02 93 THR A C 1
ATOM 626 O O . THR A 1 99 ? 7.454 85.515 92.063 1.00 26.95 93 THR A O 1
ATOM 630 N N . PRO A 1 100 ? 6.682 87.213 93.344 1.00 25.95 94 PRO A N 1
ATOM 631 C CA . PRO A 1 100 ? 7.501 86.855 94.508 1.00 23.93 94 PRO A CA 1
ATOM 632 C C . PRO A 1 100 ? 7.383 85.384 94.901 1.00 25.34 94 PRO A C 1
ATOM 633 O O . PRO A 1 100 ? 8.384 84.762 95.256 1.00 25.23 94 PRO A O 1
ATOM 637 N N . GLU A 1 101 ? 6.174 84.838 94.818 1.00 27.00 95 GLU A N 1
ATOM 638 C CA . GLU A 1 101 ? 5.929 83.460 95.225 1.00 18.21 95 GLU A CA 1
ATOM 639 C C . GLU A 1 101 ? 6.636 82.467 94.304 1.00 20.63 95 GLU A C 1
ATOM 640 O O . GLU A 1 101 ? 7.211 81.483 94.765 1.00 22.97 95 GLU A O 1
ATOM 646 N N . ARG A 1 102 ? 6.599 82.734 93.002 1.00 19.51 96 ARG A N 1
ATOM 647 C CA . ARG A 1 102 ? 7.213 81.843 92.025 1.00 19.15 96 ARG A CA 1
ATOM 648 C C . ARG A 1 102 ? 8.735 81.953 92.036 1.00 21.78 96 ARG A C 1
ATOM 649 O O . ARG A 1 102 ? 9.438 80.954 91.864 1.00 14.68 96 ARG A O 1
ATOM 657 N N . ALA A 1 103 ? 9.237 83.167 92.241 1.00 17.23 97 ALA A N 1
ATOM 658 C CA . ALA A 1 103 ? 10.673 83.389 92.344 1.00 15.89 97 ALA A CA 1
ATOM 659 C C . ALA A 1 103 ? 11.238 82.647 93.551 1.00 16.43 97 ALA A C 1
ATOM 660 O O . ALA A 1 103 ? 12.319 82.059 93.484 1.00 18.38 97 ALA A O 1
ATOM 662 N N . ARG A 1 104 ? 10.493 82.671 94.652 1.00 16.31 98 ARG A N 1
ATOM 663 C CA . ARG A 1 104 ? 10.928 82.015 95.878 1.00 20.92 98 ARG A CA 1
ATOM 664 C C . ARG A 1 104 ? 10.753 80.498 95.793 1.00 21.64 98 ARG A C 1
ATOM 665 O O . ARG A 1 104 ? 11.486 79.748 96.440 1.00 25.87 98 ARG A O 1
ATOM 673 N N . MET A 1 105 ? 9.792 80.046 94.992 1.00 20.52 99 MET A N 1
ATOM 674 C CA . MET A 1 105 ? 9.669 78.621 94.696 1.00 23.75 99 MET A CA 1
ATOM 675 C C . MET A 1 105 ? 10.908 78.121 93.954 1.00 25.55 99 MET A C 1
ATOM 676 O O . MET A 1 105 ? 11.440 77.056 94.269 1.00 27.91 99 MET A O 1
ATOM 681 N N . MET A 1 106 ? 11.365 78.899 92.976 1.00 21.12 100 MET A N 1
ATOM 682 C CA . MET A 1 106 ? 12.562 78.546 92.222 1.00 25.94 100 MET A CA 1
ATOM 683 C C . MET A 1 106 ? 13.788 78.507 93.131 1.00 18.04 100 MET A C 1
ATOM 684 O O . MET A 1 106 ? 14.668 77.663 92.970 1.00 20.16 100 MET A O 1
ATOM 689 N N . LEU A 1 107 ? 13.830 79.424 94.090 1.00 19.92 101 LEU A N 1
ATOM 690 C CA . LEU A 1 107 ? 14.923 79.490 95.055 1.00 22.16 101 LEU A CA 1
ATOM 691 C C . LEU A 1 107 ? 14.970 78.234 95.929 1.00 26.39 101 LEU A C 1
ATOM 692 O O . LEU A 1 107 ? 16.024 77.612 96.078 1.00 28.58 101 LEU A O 1
ATOM 697 N N . ALA A 1 108 ? 13.828 77.863 96.499 1.00 20.61 102 ALA A N 1
ATOM 698 C CA . ALA A 1 108 ? 13.751 76.686 97.359 1.00 18.37 102 ALA A CA 1
ATOM 699 C C . ALA A 1 108 ? 14.068 75.405 96.586 1.00 23.18 102 ALA A C 1
ATOM 700 O O . ALA A 1 108 ? 14.758 74.519 97.093 1.00 28.05 102 ALA A O 1
ATOM 702 N N . LEU A 1 109 ? 13.567 75.313 95.357 1.00 17.80 103 LEU A N 1
ATOM 703 C CA . LEU A 1 109 ? 13.821 74.145 94.520 1.00 21.57 103 LEU A CA 1
ATOM 704 C C . LEU A 1 109 ? 15.305 74.028 94.184 1.00 23.67 103 LEU A C 1
ATOM 705 O O . LEU A 1 109 ? 15.856 72.927 94.118 1.00 28.60 103 LEU A O 1
ATOM 710 N N . ARG A 1 110 ? 15.943 75.173 93.971 1.00 22.28 104 ARG A N 1
ATOM 711 C CA . ARG A 1 110 ? 17.372 75.227 93.708 1.00 22.50 104 ARG A CA 1
ATOM 712 C C . ARG A 1 110 ? 18.140 74.585 94.854 1.00 21.77 104 ARG A C 1
ATOM 713 O O . ARG A 1 110 ? 19.056 73.793 94.638 1.00 21.54 104 ARG A O 1
ATOM 721 N N . VAL A 1 111 ? 17.754 74.940 96.073 1.00 22.08 105 VAL A N 1
ATOM 722 C CA . VAL A 1 111 ? 18.395 74.418 97.270 1.00 23.30 105 VAL A CA 1
ATOM 723 C C . VAL A 1 111 ? 18.185 72.914 97.390 1.00 21.45 105 VAL A C 1
ATOM 724 O O . VAL A 1 111 ? 19.111 72.180 97.728 1.00 21.96 105 VAL A O 1
ATOM 728 N N . ASN A 1 112 ? 16.970 72.458 97.092 1.00 30.08 106 ASN A N 1
ATOM 729 C CA . ASN A 1 112 ? 16.655 71.035 97.182 1.00 31.32 106 ASN A CA 1
ATOM 730 C C . ASN A 1 112 ? 17.525 70.192 96.253 1.00 27.94 106 ASN A C 1
ATOM 731 O O . ASN A 1 112 ? 18.027 69.146 96.648 1.00 27.42 106 ASN A O 1
ATOM 736 N N . VAL A 1 113 ? 17.704 70.655 95.022 1.00 27.51 107 VAL A N 1
ATOM 737 C CA . VAL A 1 113 ? 18.516 69.938 94.047 1.00 25.20 107 VAL A CA 1
ATOM 738 C C . VAL A 1 113 ? 19.977 69.869 94.494 1.00 25.12 107 VAL A C 1
ATOM 739 O O . VAL A 1 113 ? 20.630 68.835 94.350 1.00 28.03 107 VAL A O 1
ATOM 743 N N . LEU A 1 114 ? 20.477 70.964 95.057 1.00 23.83 108 LEU A N 1
ATOM 744 C CA . LEU A 1 114 ? 21.843 71.004 95.577 1.00 23.47 108 LEU A CA 1
ATOM 745 C C . LEU A 1 114 ? 22.037 70.029 96.741 1.00 29.43 108 LEU A C 1
ATOM 746 O O . LEU A 1 114 ? 23.154 69.576 96.995 1.00 34.61 108 LEU A O 1
ATOM 751 N N . CYS A 1 115 ? 20.949 69.700 97.434 1.00 22.79 109 CYS A N 1
ATOM 752 C CA . CYS A 1 115 ? 21.000 68.774 98.566 1.00 20.22 109 CYS A CA 1
ATOM 753 C C . CYS A 1 115 ? 21.344 67.348 98.157 1.00 25.85 109 CYS A C 1
ATOM 754 O O . CYS A 1 115 ? 21.727 66.537 98.999 1.00 31.66 109 CYS A O 1
ATOM 757 N N . LYS A 1 116 ? 21.193 67.033 96.874 1.00 25.50 110 LYS A N 1
ATOM 758 C CA . LYS A 1 116 ? 21.539 65.703 96.390 1.00 24.78 110 LYS A CA 1
ATOM 759 C C . LYS A 1 116 ? 23.052 65.499 96.427 1.00 26.29 110 LYS A C 1
ATOM 760 O O . LYS A 1 116 ? 23.531 64.368 96.460 1.00 26.49 110 LYS A O 1
ATOM 766 N N . GLY A 1 117 ? 23.796 66.603 96.428 1.00 29.29 111 GLY A N 1
ATOM 767 C CA . GLY A 1 117 ? 25.235 66.567 96.610 1.00 20.56 111 GLY A CA 1
ATOM 768 C C . GLY A 1 117 ? 26.032 66.111 95.403 1.00 29.43 111 GLY A C 1
ATOM 769 O O . GLY A 1 117 ? 27.004 65.368 95.547 1.00 40.70 111 GLY A O 1
ATOM 770 N N . HIS A 1 118 ? 25.638 66.559 94.214 1.00 24.74 112 HIS A N 1
ATOM 771 C CA . HIS A 1 118 ? 26.360 66.200 92.998 1.00 20.32 112 HIS A CA 1
ATOM 772 C C . HIS A 1 118 ? 26.780 67.428 92.195 1.00 20.03 112 HIS A C 1
ATOM 773 O O . HIS A 1 118 ? 27.320 67.303 91.096 1.00 29.03 112 HIS A O 1
ATOM 780 N N . SER A 1 119 ? 26.542 68.614 92.745 1.00 19.73 113 SER A N 1
ATOM 781 C CA . SER A 1 119 ? 26.867 69.849 92.040 1.00 23.27 113 SER A CA 1
ATOM 782 C C . SER A 1 119 ? 28.291 70.316 92.336 1.00 27.07 113 SER A C 1
ATOM 783 O O . SER A 1 119 ? 28.919 70.961 91.504 1.00 26.03 113 SER A O 1
ATOM 786 N N . GLY A 1 120 ? 28.794 69.989 93.522 1.00 30.01 114 GLY A N 1
ATOM 787 C CA . GLY A 1 120 ? 30.112 70.436 93.937 1.00 27.99 114 GLY A CA 1
ATOM 788 C C . GLY A 1 120 ? 30.077 71.817 94.573 1.00 24.50 114 GLY A C 1
ATOM 789 O O . GLY A 1 120 ? 31.110 72.462 94.743 1.00 25.20 114 GLY A O 1
ATOM 790 N N . ILE A 1 121 ? 28.877 72.270 94.918 1.00 22.79 115 ILE A N 1
ATOM 791 C CA . ILE A 1 121 ? 28.685 73.563 95.560 1.00 24.47 115 ILE A CA 1
ATOM 792 C C . ILE A 1 121 ? 29.286 73.559 96.971 1.00 26.48 115 ILE A C 1
ATOM 793 O O . ILE A 1 121 ? 29.376 72.511 97.610 1.00 30.34 115 ILE A O 1
ATOM 798 N N . ARG A 1 122 ? 29.709 74.727 97.446 1.00 21.23 116 ARG A N 1
ATOM 799 C CA . ARG A 1 122 ? 30.158 74.843 98.825 1.00 25.33 116 ARG A CA 1
ATOM 800 C C . ARG A 1 122 ? 28.953 74.900 99.759 1.00 27.95 116 ARG A C 1
ATOM 801 O O . ARG A 1 122 ? 27.871 75.348 99.373 1.00 26.14 116 ARG A O 1
ATOM 809 N N . LEU A 1 123 ? 29.143 74.428 100.984 1.00 29.98 117 LEU A N 1
ATOM 810 C CA . LEU A 1 123 ? 28.077 74.436 101.976 1.00 24.37 117 LEU A CA 1
ATOM 811 C C . LEU A 1 123 ? 27.675 75.857 102.354 1.00 29.32 117 LEU A C 1
ATOM 812 O O . LEU A 1 123 ? 26.486 76.150 102.515 1.00 24.72 117 LEU A O 1
ATOM 817 N N . GLU A 1 124 ? 28.681 76.724 102.485 1.00 27.21 118 GLU A N 1
ATOM 818 C CA . GLU A 1 124 ? 28.484 78.122 102.854 1.00 29.19 118 GLU A CA 1
ATOM 819 C C . GLU A 1 124 ? 27.530 78.835 101.904 1.00 30.28 118 GLU A C 1
ATOM 820 O O . GLU A 1 124 ? 26.709 79.644 102.327 1.00 36.02 118 GLU A O 1
ATOM 826 N N . THR A 1 125 ? 27.655 78.528 100.617 1.00 33.94 119 THR A N 1
ATOM 827 C CA . THR A 1 125 ? 26.832 79.144 99.583 1.00 29.39 119 THR A CA 1
ATOM 828 C C . THR A 1 125 ? 25.375 78.708 99.719 1.00 29.36 119 THR A C 1
ATOM 829 O O . THR A 1 125 ? 24.459 79.522 99.590 1.00 22.59 119 THR A O 1
ATOM 833 N N . VAL A 1 126 ? 25.169 77.422 99.988 1.00 30.37 120 VAL A N 1
ATOM 834 C CA . VAL A 1 126 ? 23.825 76.885 100.181 1.00 21.87 120 VAL A CA 1
ATOM 835 C C . VAL A 1 126 ? 23.165 77.535 101.389 1.00 28.04 120 VAL A C 1
ATOM 836 O O . VAL A 1 126 ? 21.993 77.905 101.346 1.00 29.00 120 VAL A O 1
ATOM 840 N N . GLN A 1 127 ? 23.942 77.692 102.456 1.00 30.48 121 GLN A N 1
ATOM 841 C CA . GLN A 1 127 ? 23.469 78.317 103.689 1.00 26.96 121 GLN A CA 1
ATOM 842 C C . GLN A 1 127 ? 22.975 79.749 103.474 1.00 25.71 121 GLN A C 1
ATOM 843 O O . GLN A 1 127 ? 21.990 80.171 104.084 1.00 20.58 121 GLN A O 1
ATOM 849 N N . LYS A 1 128 ? 23.658 80.491 102.607 1.00 20.50 122 LYS A N 1
ATOM 850 C CA . LYS A 1 128 ? 23.268 81.868 102.316 1.00 23.98 122 LYS A CA 1
ATOM 851 C C . LYS A 1 128 ? 21.991 81.956 101.470 1.00 22.71 122 LYS A C 1
ATOM 852 O O . LYS A 1 128 ? 21.140 82.807 101.721 1.00 24.13 122 LYS A O 1
ATOM 858 N N . TYR A 1 129 ? 21.861 81.084 100.473 1.00 28.35 123 TYR A N 1
ATOM 859 C CA . TYR A 1 129 ? 20.591 80.926 99.760 1.00 30.89 123 TYR A CA 1
ATOM 860 C C . TYR A 1 129 ? 19.480 80.652 100.764 1.00 29.29 123 TYR A C 1
ATOM 861 O O . TYR A 1 129 ? 18.432 81.297 100.761 1.00 23.18 123 TYR A O 1
ATOM 870 N N . LEU A 1 130 ? 19.755 79.681 101.626 1.00 29.32 124 LEU A N 1
ATOM 871 C CA . LEU A 1 130 ? 18.859 79.238 102.680 1.00 24.82 124 LEU A CA 1
ATOM 872 C C . LEU A 1 130 ? 18.427 80.392 103.588 1.00 29.50 124 LEU A C 1
ATOM 873 O O . LEU A 1 130 ? 17.236 80.592 103.845 1.00 28.89 124 LEU A O 1
ATOM 878 N N . LYS A 1 131 ? 19.404 81.154 104.071 1.00 27.94 125 LYS A N 1
ATOM 879 C CA . LYS A 1 131 ? 19.133 82.272 104.965 1.00 25.88 125 LYS A CA 1
ATOM 880 C C . LYS A 1 131 ? 18.369 83.382 104.243 1.00 26.17 125 LYS A C 1
ATOM 881 O O . LYS A 1 131 ? 17.500 84.028 104.825 1.00 32.76 125 LYS A O 1
ATOM 884 N N . ALA A 1 132 ? 18.693 83.594 102.973 1.00 22.63 126 ALA A N 1
ATOM 885 C CA . ALA A 1 132 ? 18.020 84.621 102.188 1.00 19.33 126 ALA A CA 1
ATOM 886 C C . ALA A 1 132 ? 16.533 84.307 102.035 1.00 24.60 126 ALA A C 1
ATOM 887 O O . ALA A 1 132 ? 15.689 85.192 102.189 1.00 22.98 126 ALA A O 1
ATOM 889 N N . PHE A 1 133 ? 16.219 83.048 101.732 1.00 18.53 127 PHE A N 1
ATOM 890 C CA . PHE A 1 133 ? 14.831 82.605 101.629 1.00 18.18 127 PHE A CA 1
ATOM 891 C C . PHE A 1 133 ? 14.074 82.854 102.931 1.00 21.12 127 PHE A C 1
ATOM 892 O O . PHE A 1 133 ? 12.997 83.449 102.929 1.00 26.95 127 PHE A O 1
ATOM 900 N N . ASN A 1 134 ? 14.641 82.389 104.041 1.00 25.42 128 ASN A N 1
ATOM 901 C CA . ASN A 1 134 ? 13.975 82.485 105.334 1.00 21.21 128 ASN A CA 1
ATOM 902 C C . ASN A 1 134 ? 13.812 83.926 105.799 1.00 21.35 128 ASN A C 1
ATOM 903 O O . ASN A 1 134 ? 12.894 84.239 106.554 1.00 25.44 128 ASN A O 1
ATOM 908 N N . ALA A 1 135 ? 14.696 84.803 105.334 1.00 24.61 129 ALA A N 1
ATOM 909 C CA . ALA A 1 135 ? 14.634 86.217 105.689 1.00 20.61 129 ALA A CA 1
ATOM 910 C C . ALA A 1 135 ? 13.586 86.952 104.851 1.00 27.66 129 ALA A C 1
ATOM 911 O O . ALA A 1 135 ? 13.185 88.066 105.183 1.00 27.64 129 ALA A O 1
ATOM 913 N N . GLY A 1 136 ? 13.152 86.328 103.762 1.00 19.56 130 GLY A N 1
ATOM 914 C CA . GLY A 1 136 ? 12.095 86.884 102.939 1.00 21.30 130 GLY A CA 1
ATOM 915 C C . GLY A 1 136 ? 12.562 87.588 101.674 1.00 29.35 130 GLY A C 1
ATOM 916 O O . GLY A 1 136 ? 11.914 88.525 101.208 1.00 18.99 130 GLY A O 1
ATOM 917 N N . VAL A 1 137 ? 13.678 87.138 101.107 1.00 18.75 131 VAL A N 1
ATOM 918 C CA . VAL A 1 137 ? 14.182 87.738 99.881 1.00 23.80 131 VAL A CA 1
ATOM 919 C C . VAL A 1 137 ? 13.245 87.438 98.708 1.00 28.74 131 VAL A C 1
ATOM 920 O O . VAL A 1 137 ? 12.636 86.366 98.632 1.00 24.79 131 VAL A O 1
ATOM 924 N N . VAL A 1 138 ? 13.114 88.409 97.811 1.00 31.40 132 VAL A N 1
ATOM 925 C CA . VAL A 1 138 ? 12.358 88.226 96.580 1.00 26.14 132 VAL A CA 1
ATOM 926 C C . VAL A 1 138 ? 13.284 88.435 95.392 1.00 25.74 132 VAL A C 1
ATOM 927 O O . VAL A 1 138 ? 13.616 89.572 95.053 1.00 30.15 132 VAL A O 1
ATOM 931 N N . PRO A 1 139 ? 13.726 87.332 94.769 1.00 19.60 133 PRO A N 1
ATOM 932 C CA . PRO A 1 139 ? 14.628 87.415 93.616 1.00 20.49 133 PRO A CA 1
ATOM 933 C C . PRO A 1 139 ? 13.975 88.123 92.434 1.00 21.38 133 PRO A C 1
ATOM 934 O O . PRO A 1 139 ? 12.752 88.088 92.293 1.00 21.31 133 PRO A O 1
ATOM 938 N N . TYR A 1 140 ? 14.785 88.765 91.600 1.00 23.32 134 TYR A N 1
ATOM 939 C CA . TYR A 1 140 ? 14.285 89.406 90.391 1.00 21.71 134 TYR A CA 1
ATOM 940 C C . TYR A 1 140 ? 14.565 88.508 89.189 1.00 23.39 134 TYR A C 1
ATOM 941 O O . TYR A 1 140 ? 15.690 88.458 88.687 1.00 30.42 134 TYR A O 1
ATOM 950 N N . ILE A 1 141 ? 13.541 87.789 88.740 1.00 16.38 135 ILE A N 1
ATOM 951 C CA . ILE A 1 141 ? 13.707 86.803 87.675 1.00 17.25 135 ILE A CA 1
ATOM 952 C C . ILE A 1 141 ? 12.815 87.105 86.472 1.00 21.46 135 ILE A C 1
ATOM 953 O O . ILE A 1 141 ? 11.627 86.781 86.483 1.00 23.19 135 ILE A O 1
ATOM 958 N N . PRO A 1 142 ? 13.383 87.729 85.429 1.00 23.58 136 PRO A N 1
ATOM 959 C CA . PRO A 1 142 ? 12.621 87.977 84.198 1.00 23.54 136 PRO A CA 1
ATOM 960 C C . PRO A 1 142 ? 12.122 86.661 83.598 1.00 19.28 136 PRO A C 1
ATOM 961 O O . PRO A 1 142 ? 12.891 85.705 83.510 1.00 18.15 136 PRO A O 1
ATOM 965 N N . GLU A 1 143 ? 10.853 86.619 83.198 1.00 19.83 137 GLU A N 1
ATOM 966 C CA . GLU A 1 143 ? 10.185 85.359 82.881 1.00 22.06 137 GLU A CA 1
ATOM 967 C C . GLU A 1 143 ? 10.498 84.812 81.485 1.00 22.75 137 GLU A C 1
ATOM 968 O O . GLU A 1 143 ? 10.166 83.669 81.181 1.00 25.42 137 GLU A O 1
ATOM 974 N N . GLN A 1 144 ? 11.133 85.622 80.643 1.00 15.58 138 GLN A N 1
ATOM 975 C CA . GLN A 1 144 ? 11.453 85.199 79.283 1.00 22.49 138 GLN A CA 1
ATOM 976 C C . GLN A 1 144 ? 12.960 85.100 79.059 1.00 24.46 138 GLN A C 1
ATOM 977 O O . GLN A 1 144 ? 13.718 85.958 79.510 1.00 21.39 138 GLN A O 1
ATOM 983 N N . GLY A 1 145 ? 13.392 84.060 78.352 1.00 20.47 139 GLY A N 1
ATOM 984 C CA . GLY A 1 145 ? 14.797 83.926 78.011 1.00 25.81 139 GLY A CA 1
ATOM 985 C C . GLY A 1 145 ? 15.315 82.501 77.948 1.00 24.72 139 GLY A C 1
ATOM 986 O O . GLY A 1 145 ? 16.058 82.150 77.035 1.00 27.54 139 GLY A O 1
ATOM 987 N N . THR A 1 146 ? 14.925 81.677 78.914 1.00 24.17 140 THR A N 1
ATOM 988 C CA . THR A 1 146 ? 15.436 80.315 78.994 1.00 20.89 140 THR A CA 1
ATOM 989 C C . THR A 1 146 ? 14.986 79.462 77.804 1.00 22.91 140 THR A C 1
ATOM 990 O O . THR A 1 146 ? 13.862 79.591 77.318 1.00 26.19 140 THR A O 1
ATOM 994 N N . VAL A 1 147 ? 15.883 78.606 77.321 1.00 21.45 141 VAL A N 1
ATOM 995 C CA . VAL A 1 147 ? 15.545 77.637 76.282 1.00 19.52 141 VAL A CA 1
ATOM 996 C C . VAL A 1 147 ? 15.485 76.241 76.891 1.00 23.58 141 VAL A C 1
ATOM 997 O O . VAL A 1 147 ? 15.324 75.247 76.181 1.00 24.63 141 VAL A O 1
ATOM 1001 N N . GLY A 1 148 ? 15.629 76.181 78.212 1.00 24.35 142 GLY A N 1
ATOM 1002 C CA . GLY A 1 148 ? 15.497 74.942 78.958 1.00 22.71 142 GLY A CA 1
ATOM 1003 C C . GLY A 1 148 ? 16.547 73.893 78.647 1.00 21.41 142 GLY A C 1
ATOM 1004 O O . GLY A 1 148 ? 16.217 72.727 78.440 1.00 21.57 142 GLY A O 1
ATOM 1018 N N . ASP A 1 150 ? 18.058 76.027 82.747 1.00 22.80 146 ASP A N 1
ATOM 1019 C CA . ASP A 1 150 ? 17.553 77.390 82.841 1.00 21.61 146 ASP A CA 1
ATOM 1020 C C . ASP A 1 150 ? 18.645 78.355 83.284 1.00 23.57 146 ASP A C 1
ATOM 1021 O O . ASP A 1 150 ? 18.531 78.996 84.328 1.00 22.19 146 ASP A O 1
ATOM 1026 N N . LEU A 1 151 ? 19.692 78.457 82.467 1.00 30.16 147 LEU A N 1
ATOM 1027 C CA . LEU A 1 151 ? 20.873 79.264 82.772 1.00 26.50 147 LEU A CA 1
ATOM 1028 C C . LEU A 1 151 ? 20.526 80.701 83.141 1.00 23.05 147 LEU A C 1
ATOM 1029 O O . LEU A 1 151 ? 21.002 81.220 84.149 1.00 25.80 147 LEU A O 1
ATOM 1034 N N . GLY A 1 152 ? 19.702 81.336 82.312 1.00 21.23 148 GLY A N 1
ATOM 1035 C CA . GLY A 1 152 ? 19.278 82.707 82.540 1.00 18.34 148 GLY A CA 1
ATOM 1036 C C . GLY A 1 152 ? 18.624 82.964 83.891 1.00 21.80 148 GLY A C 1
ATOM 1037 O O . GLY A 1 152 ? 19.158 83.726 84.699 1.00 17.48 148 GLY A O 1
ATOM 1038 N N . PRO A 1 153 ? 17.458 82.338 84.140 1.00 15.70 149 PRO A N 1
ATOM 1039 C CA . PRO A 1 153 ? 16.733 82.526 85.402 1.00 21.05 149 PRO A CA 1
ATOM 1040 C C . PRO A 1 153 ? 17.581 82.209 86.631 1.00 19.48 149 PRO A C 1
ATOM 1041 O O . PRO A 1 153 ? 17.547 82.951 87.611 1.00 25.64 149 PRO A O 1
ATOM 1045 N N . LEU A 1 154 ? 18.333 81.117 86.570 1.00 18.42 150 LEU A N 1
ATOM 1046 C CA . LEU A 1 154 ? 19.168 80.710 87.692 1.00 22.09 150 LEU A CA 1
ATOM 1047 C C . LEU A 1 154 ? 20.343 81.673 87.903 1.00 23.99 150 LEU A C 1
ATOM 1048 O O . LEU A 1 154 ? 20.812 81.849 89.030 1.00 22.81 150 LEU A O 1
ATOM 1053 N N . SER A 1 155 ? 20.809 82.300 86.824 1.00 19.38 151 SER A N 1
ATOM 1054 C CA . SER A 1 155 ? 21.857 83.314 86.928 1.00 20.61 151 SER A CA 1
ATOM 1055 C C . SER A 1 155 ? 21.333 84.589 87.577 1.00 25.20 151 SER A C 1
ATOM 1056 O O . SER A 1 155 ? 22.026 85.210 88.387 1.00 24.87 151 SER A O 1
ATOM 1059 N N . HIS A 1 156 ? 20.115 84.981 87.213 1.00 18.76 152 HIS A N 1
ATOM 1060 C CA . HIS A 1 156 ? 19.476 86.141 87.822 1.00 17.85 152 HIS A CA 1
ATOM 1061 C C . HIS A 1 156 ? 19.265 85.906 89.314 1.00 21.29 152 HIS A C 1
ATOM 1062 O O . HIS A 1 156 ? 19.351 86.832 90.120 1.00 25.43 152 HIS A O 1
ATOM 1069 N N . LEU A 1 157 ? 18.994 84.655 89.673 1.00 19.44 153 LEU A N 1
ATOM 1070 C CA . LEU A 1 157 ? 18.871 84.272 91.072 1.00 17.10 153 LEU A CA 1
ATOM 1071 C C . LEU A 1 157 ? 20.208 84.443 91.795 1.00 22.88 153 LEU A C 1
ATOM 1072 O O . LEU A 1 157 ? 20.271 85.031 92.877 1.00 27.47 153 LEU A O 1
ATOM 1077 N N . ALA A 1 158 ? 21.275 83.936 91.185 1.00 17.22 154 ALA A N 1
ATOM 1078 C CA . ALA A 1 158 ? 22.612 84.020 91.769 1.00 17.72 154 ALA A CA 1
ATOM 1079 C C . ALA A 1 158 ? 23.128 85.455 91.778 1.00 24.91 154 ALA A C 1
ATOM 1080 O O . ALA A 1 158 ? 23.890 85.842 92.663 1.00 30.28 154 ALA A O 1
ATOM 1082 N N . LEU A 1 159 ? 22.710 86.240 90.788 1.00 25.53 155 LEU A N 1
ATOM 1083 C CA . LEU A 1 159 ? 23.113 87.639 90.699 1.00 21.07 155 LEU A CA 1
ATOM 1084 C C . LEU A 1 159 ? 22.644 88.415 91.923 1.00 21.95 155 LEU A C 1
ATOM 1085 O O . LEU A 1 159 ? 23.405 89.191 92.508 1.00 19.45 155 LEU A O 1
ATOM 1090 N N . GLY A 1 160 ? 21.389 88.201 92.306 1.00 23.01 156 GLY A N 1
ATOM 1091 C CA . GLY A 1 160 ? 20.828 88.839 93.482 1.00 21.98 156 GLY A CA 1
ATOM 1092 C C . GLY A 1 160 ? 21.500 88.373 94.763 1.00 26.52 156 GLY A C 1
ATOM 1093 O O . GLY A 1 160 ? 21.654 89.146 95.708 1.00 27.97 156 GLY A O 1
ATOM 1094 N N . MET A 1 161 ? 21.908 87.106 94.795 1.00 26.08 157 MET A N 1
ATOM 1095 C CA . MET A 1 161 ? 22.613 86.559 95.951 1.00 22.60 157 MET A CA 1
ATOM 1096 C C . MET A 1 161 ? 24.024 87.128 96.059 1.00 22.70 157 MET A C 1
ATOM 1097 O O . MET A 1 161 ? 24.653 87.058 97.114 1.00 27.23 157 MET A O 1
ATOM 1102 N N . LEU A 1 162 ? 24.515 87.683 94.958 1.00 22.27 158 LEU A N 1
ATOM 1103 C CA . LEU A 1 162 ? 25.807 88.358 94.942 1.00 20.35 158 LEU A CA 1
ATOM 1104 C C . LEU A 1 162 ? 25.655 89.813 95.361 1.00 26.45 158 LEU A C 1
ATOM 1105 O O . LEU A 1 162 ? 26.642 90.535 95.493 1.00 27.68 158 LEU A O 1
ATOM 1110 N N . GLY A 1 163 ? 24.412 90.240 95.560 1.00 24.32 159 GLY A N 1
ATOM 1111 C CA . GLY A 1 163 ? 24.126 91.614 95.922 1.00 24.58 159 GLY A CA 1
ATOM 1112 C C . GLY A 1 163 ? 24.161 92.531 94.715 1.00 29.52 159 GLY A C 1
ATOM 1113 O O . GLY A 1 163 ? 24.386 93.734 94.841 1.00 29.65 159 GLY A O 1
ATOM 1114 N N . GLU A 1 164 ? 23.939 91.959 93.537 1.00 27.03 160 GLU A N 1
ATOM 1115 C CA . GLU A 1 164 ? 23.946 92.737 92.306 1.00 25.84 160 GLU A CA 1
ATOM 1116 C C . GLU A 1 164 ? 22.589 92.671 91.615 1.00 27.36 160 GLU A C 1
ATOM 1117 O O . GLU A 1 164 ? 21.821 91.733 91.825 1.00 22.52 160 GLU A O 1
ATOM 1123 N N . GLY A 1 165 ? 22.296 93.676 90.795 1.00 24.48 161 GLY A N 1
ATOM 1124 C CA . GLY A 1 165 ? 21.008 93.763 90.134 1.00 20.08 161 GLY A CA 1
ATOM 1125 C C . GLY A 1 165 ? 19.918 94.217 91.088 1.00 29.67 161 GLY A C 1
ATOM 1126 O O . GLY A 1 165 ? 20.154 95.056 91.960 1.00 20.62 161 GLY A O 1
ATOM 1127 N N . LEU A 1 166 ? 18.725 93.652 90.934 1.00 19.53 162 LEU A N 1
ATOM 1128 C CA . LEU A 1 166 ? 17.590 94.049 91.756 1.00 21.46 162 LEU A CA 1
ATOM 1129 C C . LEU A 1 166 ? 17.131 92.950 92.709 1.00 25.32 162 LEU A C 1
ATOM 1130 O O . LEU A 1 166 ? 17.271 91.760 92.425 1.00 27.20 162 LEU A O 1
ATOM 1135 N N . LEU A 1 167 ? 16.585 93.370 93.845 1.00 25.20 163 LEU A N 1
ATOM 1136 C CA . LEU A 1 167 ? 15.932 92.467 94.782 1.00 19.05 163 LEU A CA 1
ATOM 1137 C C . LEU A 1 167 ? 14.736 93.160 95.412 1.00 19.29 163 LEU A C 1
ATOM 1138 O O . LEU A 1 167 ? 14.634 94.387 95.397 1.00 23.02 163 LEU A O 1
ATOM 1143 N N . ALA A 1 168 ? 13.830 92.367 95.966 1.00 22.11 164 ALA A N 1
ATOM 1144 C CA . ALA A 1 168 ? 12.757 92.894 96.794 1.00 19.26 164 ALA A CA 1
ATOM 1145 C C . ALA A 1 168 ? 12.651 92.044 98.054 1.00 26.39 164 ALA A C 1
ATOM 1146 O O . ALA A 1 168 ? 13.421 91.100 98.243 1.00 23.23 164 ALA A O 1
ATOM 1148 N N . THR A 1 169 ? 11.707 92.388 98.923 1.00 25.66 165 THR A N 1
ATOM 1149 C CA . THR A 1 169 ? 11.434 91.585 100.106 1.00 25.97 165 THR A CA 1
ATOM 1150 C C . THR A 1 169 ? 9.935 91.354 100.215 1.00 25.79 165 THR A C 1
ATOM 1151 O O . THR A 1 169 ? 9.154 92.001 99.520 1.00 29.19 165 THR A O 1
ATOM 1155 N N . LEU A 1 170 ? 9.534 90.427 101.078 1.00 24.88 166 LEU A N 1
ATOM 1156 C CA . LEU A 1 170 ? 8.117 90.158 101.279 1.00 26.70 166 LEU A CA 1
ATOM 1157 C C . LEU A 1 170 ? 7.422 91.353 101.932 1.00 28.42 166 LEU A C 1
ATOM 1158 O O . LEU A 1 170 ? 6.241 91.598 101.686 1.00 29.81 166 LEU A O 1
ATOM 1163 N N . ASN A 1 171 ? 8.161 92.096 102.752 1.00 20.68 167 ASN A N 1
ATOM 1164 C CA . ASN A 1 171 ? 7.623 93.277 103.421 1.00 32.98 167 ASN A CA 1
ATOM 1165 C C . ASN A 1 171 ? 7.625 94.511 102.526 1.00 26.89 167 ASN A C 1
ATOM 1166 O O . ASN A 1 171 ? 6.869 95.455 102.751 1.00 35.68 167 ASN A O 1
ATOM 1171 N N . ASN A 1 172 ? 8.488 94.500 101.518 1.00 27.81 168 ASN A N 1
ATOM 1172 C CA . ASN A 1 172 ? 8.579 95.595 100.558 1.00 24.33 168 ASN A CA 1
ATOM 1173 C C . ASN A 1 172 ? 8.901 95.041 99.175 1.00 27.47 168 ASN A C 1
ATOM 1174 O O . ASN A 1 172 ? 10.063 94.795 98.844 1.00 29.76 168 ASN A O 1
ATOM 1179 N N . LYS A 1 173 ? 7.862 94.850 98.369 1.00 28.83 169 LYS A N 1
ATOM 1180 C CA . LYS A 1 173 ? 7.999 94.133 97.108 1.00 29.94 169 LYS A CA 1
ATOM 1181 C C . LYS A 1 173 ? 8.401 95.032 95.943 1.00 25.68 169 LYS A C 1
ATOM 1182 O O . LYS A 1 173 ? 8.415 94.597 94.794 1.00 25.58 169 LYS A O 1
ATOM 1188 N N . LYS A 1 174 ? 8.743 96.279 96.244 1.00 22.00 170 LYS A N 1
ATOM 1189 C CA . LYS A 1 174 ? 9.286 97.177 95.235 1.00 24.44 170 LYS A CA 1
ATOM 1190 C C . LYS A 1 174 ? 10.740 96.808 94.967 1.00 26.62 170 LYS A C 1
ATOM 1191 O O . LYS A 1 174 ? 11.586 96.892 95.861 1.00 20.82 170 LYS A O 1
ATOM 1194 N N . PHE A 1 175 ? 11.028 96.385 93.740 1.00 25.65 171 PHE A N 1
ATOM 1195 C CA . PHE A 1 175 ? 12.380 95.971 93.387 1.00 22.47 171 PHE A CA 1
ATOM 1196 C C . PHE A 1 175 ? 13.356 97.137 93.481 1.00 23.67 171 PHE A C 1
ATOM 1197 O O . PHE A 1 175 ? 13.136 98.199 92.903 1.00 26.94 171 PHE A O 1
ATOM 1205 N N . ARG A 1 176 ? 14.430 96.928 94.231 1.00 22.63 172 ARG A N 1
ATOM 1206 C CA . ARG A 1 176 ? 15.422 97.964 94.465 1.00 26.46 172 ARG A CA 1
ATOM 1207 C C . ARG A 1 176 ? 16.815 97.355 94.438 1.00 24.55 172 ARG A C 1
ATOM 1208 O O . ARG A 1 176 ? 16.981 96.201 94.045 1.00 24.21 172 ARG A O 1
ATOM 1216 N N . ASP A 1 177 ? 17.811 98.130 94.858 1.00 30.14 173 ASP A N 1
ATOM 1217 C CA . ASP A 1 177 ? 19.198 97.680 94.828 1.00 28.47 173 ASP A CA 1
ATOM 1218 C C . ASP A 1 177 ? 19.403 96.405 95.648 1.00 25.27 173 ASP A C 1
ATOM 1219 O O . ASP A 1 177 ? 19.090 96.363 96.839 1.00 23.90 173 ASP A O 1
ATOM 1224 N N . ALA A 1 178 ? 19.930 95.372 94.995 1.00 21.21 174 ALA A N 1
ATOM 1225 C CA . ALA A 1 178 ? 20.132 94.070 95.620 1.00 20.79 174 ALA A CA 1
ATOM 1226 C C . ALA A 1 178 ? 21.081 94.154 96.812 1.00 26.83 174 ALA A C 1
ATOM 1227 O O . ALA A 1 178 ? 20.911 93.445 97.805 1.00 32.00 174 ALA A O 1
ATOM 1229 N N . GLY A 1 179 ? 22.079 95.025 96.707 1.00 21.98 175 GLY A N 1
ATOM 1230 C CA . GLY A 1 179 ? 23.044 95.205 97.772 1.00 22.61 175 GLY A CA 1
ATOM 1231 C C . GLY A 1 179 ? 22.406 95.698 99.056 1.00 25.30 175 GLY A C 1
ATOM 1232 O O . GLY A 1 179 ? 22.713 95.204 100.143 1.00 27.59 175 GLY A O 1
ATOM 1233 N N . SER A 1 180 ? 21.508 96.670 98.930 1.00 25.64 176 SER A N 1
ATOM 1234 C CA . SER A 1 180 ? 20.844 97.244 100.095 1.00 30.33 176 SER A CA 1
ATOM 1235 C C . SER A 1 180 ? 19.824 96.274 100.687 1.00 23.15 176 SER A C 1
ATOM 1236 O O . SER A 1 180 ? 19.629 96.240 101.902 1.00 27.13 176 SER A O 1
ATOM 1239 N N . VAL A 1 181 ? 19.182 95.484 99.831 1.00 27.77 177 VAL A N 1
ATOM 1240 C CA . VAL A 1 181 ? 18.212 94.496 100.299 1.00 23.95 177 VAL A CA 1
ATOM 1241 C C . VAL A 1 181 ? 18.891 93.428 101.154 1.00 27.66 177 VAL A C 1
ATOM 1242 O O . VAL A 1 181 ? 18.375 93.053 102.207 1.00 27.03 177 VAL A O 1
ATOM 1246 N N . LEU A 1 182 ? 20.052 92.951 100.711 1.00 21.72 178 LEU A N 1
ATOM 1247 C CA . LEU A 1 182 ? 20.808 91.976 101.490 1.00 22.78 178 LEU A CA 1
ATOM 1248 C C . LEU A 1 182 ? 21.250 92.571 102.826 1.00 22.65 178 LEU A C 1
ATOM 1249 O O . LEU A 1 182 ? 21.268 91.877 103.844 1.00 22.81 178 LEU A O 1
ATOM 1254 N N . ARG A 1 183 ? 21.600 93.854 102.825 1.00 23.27 179 ARG A N 1
ATOM 1255 C CA . ARG A 1 183 ? 21.924 94.538 104.075 1.00 24.72 179 ARG A CA 1
ATOM 1256 C C . ARG A 1 183 ? 20.687 94.579 104.954 1.00 24.24 179 ARG A C 1
ATOM 1257 O O . ARG A 1 183 ? 20.757 94.364 106.158 1.00 25.56 179 ARG A O 1
ATOM 1265 N N . GLU A 1 184 ? 19.548 94.837 104.325 1.00 26.87 180 GLU A N 1
ATOM 1266 C CA . GLU A 1 184 ? 18.272 94.913 105.026 1.00 26.09 180 GLU A CA 1
ATOM 1267 C C . GLU A 1 184 ? 17.926 93.584 105.700 1.00 23.56 180 GLU A C 1
ATOM 1268 O O . GLU A 1 184 ? 17.401 93.555 106.810 1.00 26.96 180 GLU A O 1
ATOM 1274 N N . LEU A 1 185 ? 18.237 92.492 105.012 1.00 22.86 181 LEU A N 1
ATOM 1275 C CA . LEU A 1 185 ? 17.909 91.147 105.458 1.00 22.50 181 LEU A CA 1
ATOM 1276 C C . LEU A 1 185 ? 18.962 90.577 106.397 1.00 28.89 181 LEU A C 1
ATOM 1277 O O . LEU A 1 185 ? 18.729 89.566 107.063 1.00 27.23 181 LEU A O 1
ATOM 1282 N N . GLY A 1 186 ? 20.128 91.212 106.436 1.00 28.08 182 GLY A N 1
ATOM 1283 C CA . GLY A 1 186 ? 21.214 90.731 107.266 1.00 23.98 182 GLY A CA 1
ATOM 1284 C C . GLY A 1 186 ? 21.902 89.525 106.653 1.00 31.30 182 GLY A C 1
ATOM 1285 O O . GLY A 1 186 ? 22.522 88.728 107.351 1.00 31.01 182 GLY A O 1
ATOM 1286 N N . VAL A 1 187 ? 21.799 89.390 105.337 1.00 26.92 183 VAL A N 1
ATOM 1287 C CA . VAL A 1 187 ? 22.476 88.306 104.639 1.00 27.14 183 VAL A CA 1
ATOM 1288 C C . VAL A 1 187 ? 23.728 88.807 103.922 1.00 34.12 183 VAL A C 1
ATOM 1289 O O . VAL A 1 187 ? 23.665 89.730 103.112 1.00 42.39 183 VAL A O 1
ATOM 1293 N N . GLU A 1 188 ? 24.865 88.199 104.233 1.00 26.66 184 GLU A N 1
ATOM 1294 C CA . GLU A 1 188 ? 26.106 88.479 103.524 1.00 33.88 184 GLU A CA 1
ATOM 1295 C C . GLU A 1 188 ? 26.051 87.823 102.148 1.00 30.87 184 GLU A C 1
ATOM 1296 O O . GLU A 1 188 ? 25.660 86.663 102.032 1.00 31.82 184 GLU A O 1
ATOM 1302 N N . PRO A 1 189 ? 26.429 88.569 101.098 1.00 22.32 185 PRO A N 1
ATOM 1303 C CA . PRO A 1 189 ? 26.384 88.041 99.731 1.00 30.74 185 PRO A CA 1
ATOM 1304 C C . PRO A 1 189 ? 27.275 86.816 99.544 1.00 27.06 185 PRO A C 1
ATOM 1305 O O . PRO A 1 189 ? 28.269 86.660 100.253 1.00 32.50 185 PRO A O 1
ATOM 1309 N N . ILE A 1 190 ? 26.909 85.953 98.604 1.00 26.38 186 ILE A N 1
ATOM 1310 C CA . ILE A 1 190 ? 27.694 84.760 98.330 1.00 26.91 186 ILE A CA 1
ATOM 1311 C C . ILE A 1 190 ? 29.038 85.127 97.710 1.00 29.86 186 ILE A C 1
ATOM 1312 O O . ILE A 1 190 ? 29.201 86.202 97.128 1.00 28.31 186 ILE A O 1
ATOM 1317 N N . THR A 1 191 ? 30.003 84.229 97.865 1.00 27.69 187 THR A N 1
ATOM 1318 C CA . THR A 1 191 ? 31.272 84.321 97.162 1.00 28.80 187 THR A CA 1
ATOM 1319 C C . THR A 1 191 ? 31.451 83.017 96.404 1.00 32.90 187 THR A C 1
ATOM 1320 O O . THR A 1 191 ? 30.977 81.970 96.845 1.00 39.86 187 THR A O 1
ATOM 1324 N N . LEU A 1 192 ? 32.124 83.074 95.262 1.00 26.39 188 LEU A N 1
ATOM 1325 C CA . LEU A 1 192 ? 32.171 81.923 94.373 1.00 24.51 188 LEU A CA 1
ATOM 1326 C C . LEU A 1 192 ? 33.571 81.332 94.216 1.00 30.42 188 LEU A C 1
ATOM 1327 O O . LEU A 1 192 ? 34.496 81.999 93.747 1.00 32.80 188 LEU A O 1
ATOM 1332 N N . ALA A 1 193 ? 33.712 80.072 94.617 1.00 27.12 189 ALA A N 1
ATOM 1333 C CA . ALA A 1 193 ? 34.929 79.311 94.370 1.00 26.31 189 ALA A CA 1
ATOM 1334 C C . ALA A 1 193 ? 34.769 78.511 93.079 1.00 29.47 189 ALA A C 1
ATOM 1335 O O . ALA A 1 193 ? 33.786 78.687 92.356 1.00 30.92 189 ALA A O 1
ATOM 1337 N N . ALA A 1 194 ? 35.728 77.636 92.794 1.00 23.31 190 ALA A N 1
ATOM 1338 C CA . ALA A 1 194 ? 35.689 76.815 91.586 1.00 30.60 190 ALA A CA 1
ATOM 1339 C C . ALA A 1 194 ? 34.397 76.006 91.492 1.00 28.32 190 ALA A C 1
ATOM 1340 O O . ALA A 1 194 ? 33.925 75.466 92.495 1.00 31.50 190 ALA A O 1
ATOM 1342 N N . LYS A 1 195 ? 33.832 75.962 90.284 1.00 30.11 191 LYS A N 1
ATOM 1343 C CA . LYS A 1 195 ? 32.633 75.179 89.955 1.00 27.91 191 LYS A CA 1
ATOM 1344 C C . LYS A 1 195 ? 31.336 75.762 90.528 1.00 31.34 191 LYS A C 1
ATOM 1345 O O . LYS A 1 195 ? 30.245 75.387 90.099 1.00 36.63 191 LYS A O 1
ATOM 1351 N N . GLU A 1 196 ? 31.445 76.687 91.477 1.00 31.64 192 GLU A N 1
ATOM 1352 C CA . GLU A 1 196 ? 30.257 77.227 92.134 1.00 25.41 192 GLU A CA 1
ATOM 1353 C C . GLU A 1 196 ? 29.355 78.005 91.178 1.00 25.86 192 GLU A C 1
ATOM 1354 O O . GLU A 1 196 ? 28.134 78.006 91.339 1.00 28.38 192 GLU A O 1
ATOM 1360 N N . GLY A 1 197 ? 29.954 78.660 90.186 1.00 21.21 193 GLY A N 1
ATOM 1361 C CA . GLY A 1 197 ? 29.194 79.388 89.184 1.00 20.60 193 GLY A CA 1
ATOM 1362 C C . GLY A 1 197 ? 28.261 78.486 88.390 1.00 25.44 193 GLY A C 1
ATOM 1363 O O . GLY A 1 197 ? 27.074 78.778 88.246 1.00 25.37 193 GLY A O 1
ATOM 1364 N N . LEU A 1 198 ? 28.800 77.383 87.875 1.00 24.23 194 LEU A N 1
ATOM 1365 C CA . LEU A 1 198 ? 28.008 76.416 87.129 1.00 18.87 194 LEU A CA 1
ATOM 1366 C C . LEU A 1 198 ? 27.024 75.684 88.027 1.00 27.65 194 LEU A C 1
ATOM 1367 O O . LEU A 1 198 ? 25.895 75.405 87.623 1.00 30.93 194 LEU A O 1
ATOM 1372 N N . ALA A 1 199 ? 27.457 75.374 89.244 1.00 28.70 195 ALA A N 1
ATOM 1373 C CA . ALA A 1 199 ? 26.630 74.632 90.189 1.00 31.13 195 ALA A CA 1
ATOM 1374 C C . ALA A 1 199 ? 25.328 75.364 90.489 1.00 35.92 195 ALA A C 1
ATOM 1375 O O . ALA A 1 199 ? 24.288 74.737 90.712 1.00 39.41 195 ALA A O 1
ATOM 1377 N N . LEU A 1 200 ? 25.388 76.691 90.479 1.00 30.99 196 LEU A N 1
ATOM 1378 C CA . LEU A 1 200 ? 24.228 77.506 90.814 1.00 21.01 196 LEU A CA 1
ATOM 1379 C C . LEU A 1 200 ? 23.276 77.705 89.638 1.00 21.93 196 LEU A C 1
ATOM 1380 O O . LEU A 1 200 ? 22.080 77.909 89.841 1.00 24.91 196 LEU A O 1
ATOM 1385 N N . ILE A 1 201 ? 23.791 77.641 88.411 1.00 24.90 197 ILE A N 1
ATOM 1386 C CA . ILE A 1 201 ? 22.966 77.998 87.254 1.00 24.07 197 ILE A CA 1
ATOM 1387 C C . ILE A 1 201 ? 22.644 76.843 86.298 1.00 24.30 197 ILE A C 1
ATOM 1388 O O . ILE A 1 201 ? 21.872 77.017 85.357 1.00 28.21 197 ILE A O 1
ATOM 1393 N N . ASN A 1 202 ? 23.220 75.669 86.534 1.00 24.97 198 ASN A N 1
ATOM 1394 C CA . ASN A 1 202 ? 22.834 74.479 85.776 1.00 26.93 198 ASN A CA 1
ATOM 1395 C C . ASN A 1 202 ? 21.584 73.836 86.366 1.00 29.53 198 ASN A C 1
ATOM 1396 O O . ASN A 1 202 ? 21.543 73.529 87.556 1.00 33.29 198 ASN A O 1
ATOM 1401 N N . GLY A 1 203 ? 20.563 73.628 85.544 1.00 23.81 199 GLY A N 1
ATOM 1402 C CA . GLY A 1 203 ? 19.388 72.922 86.014 1.00 20.68 199 GLY A CA 1
ATOM 1403 C C . GLY A 1 203 ? 18.074 73.327 85.382 1.00 21.64 199 GLY A C 1
ATOM 1404 O O . GLY A 1 203 ? 18.002 74.292 84.622 1.00 24.01 199 GLY A O 1
ATOM 1405 N N . THR A 1 204 ? 17.025 72.583 85.722 1.00 25.71 200 THR A N 1
ATOM 1406 C CA . THR A 1 204 ? 15.703 72.785 85.144 1.00 26.59 200 THR A CA 1
ATOM 1407 C C . THR A 1 204 ? 14.730 73.386 86.153 1.00 26.48 200 THR A C 1
ATOM 1408 O O . THR A 1 204 ? 13.525 73.148 86.076 1.00 27.17 200 THR A O 1
ATOM 1412 N N . GLN A 1 205 ? 15.251 74.171 87.089 1.00 18.94 201 GLN A N 1
ATOM 1413 C CA . GLN A 1 205 ? 14.460 74.610 88.237 1.00 21.44 201 GLN A CA 1
ATOM 1414 C C . GLN A 1 205 ? 13.459 75.733 87.937 1.00 23.36 201 GLN A C 1
ATOM 1415 O O . GLN A 1 205 ? 12.494 75.907 88.675 1.00 26.16 201 GLN A O 1
ATOM 1421 N N . PHE A 1 206 ? 13.676 76.492 86.867 1.00 17.51 202 PHE A N 1
ATOM 1422 C CA . PHE A 1 206 ? 12.702 77.505 86.462 1.00 19.24 202 PHE A CA 1
ATOM 1423 C C . PHE A 1 206 ? 11.470 76.825 85.871 1.00 24.64 202 PHE A C 1
ATOM 1424 O O . PHE A 1 206 ? 10.339 77.119 86.255 1.00 21.45 202 PHE A O 1
ATOM 1432 N N . ILE A 1 207 ? 11.705 75.911 84.936 1.00 23.53 203 ILE A N 1
ATOM 1433 C CA . ILE A 1 207 ? 10.640 75.125 84.327 1.00 18.77 203 ILE A CA 1
ATOM 1434 C C . ILE A 1 207 ? 9.891 74.290 85.368 1.00 22.42 203 ILE A C 1
ATOM 1435 O O . ILE A 1 207 ? 8.659 74.240 85.370 1.00 23.23 203 ILE A O 1
ATOM 1440 N N . SER A 1 208 ? 10.641 73.648 86.259 1.00 23.61 204 SER A N 1
ATOM 1441 C CA . SER A 1 208 ? 10.061 72.713 87.223 1.00 21.35 204 SER A CA 1
ATOM 1442 C C . SER A 1 208 ? 9.320 73.400 88.369 1.00 22.46 204 SER A C 1
ATOM 1443 O O . SER A 1 208 ? 8.328 72.868 88.866 1.00 21.51 204 SER A O 1
ATOM 1446 N N . ALA A 1 209 ? 9.799 74.567 88.796 1.00 19.38 205 ALA A N 1
ATOM 1447 C CA . ALA A 1 209 ? 9.120 75.302 89.862 1.00 20.09 205 ALA A CA 1
ATOM 1448 C C . ALA A 1 209 ? 7.785 75.846 89.362 1.00 23.74 205 ALA A C 1
ATOM 1449 O O . ALA A 1 209 ? 6.767 75.722 90.044 1.00 22.36 205 ALA A O 1
ATOM 1451 N N . LEU A 1 210 ? 7.799 76.445 88.170 1.00 20.98 206 LEU A N 1
ATOM 1452 C CA . LEU A 1 210 ? 6.578 76.926 87.540 1.00 20.32 206 LEU A CA 1
ATOM 1453 C C . LEU A 1 210 ? 5.650 75.759 87.230 1.00 21.93 206 LEU A C 1
ATOM 1454 O O . LEU A 1 210 ? 4.430 75.866 87.355 1.00 13.70 206 LEU A O 1
ATOM 1459 N N . GLY A 1 211 ? 6.244 74.641 86.825 1.00 18.48 207 GLY A N 1
ATOM 1460 C CA . GLY A 1 211 ? 5.489 73.443 86.522 1.00 19.49 207 GLY A CA 1
ATOM 1461 C C . GLY A 1 211 ? 4.853 72.856 87.763 1.00 22.79 207 GLY A C 1
ATOM 1462 O O . GLY A 1 211 ? 3.768 72.276 87.703 1.00 27.86 207 GLY A O 1
ATOM 1463 N N . ALA A 1 212 ? 5.532 73.010 88.895 1.00 19.40 208 ALA A N 1
ATOM 1464 C CA . ALA A 1 212 ? 5.023 72.514 90.166 1.00 19.23 208 ALA A CA 1
ATOM 1465 C C . ALA A 1 212 ? 3.731 73.232 90.537 1.00 21.24 208 ALA A C 1
ATOM 1466 O O . ALA A 1 212 ? 2.763 72.598 90.950 1.00 25.65 208 ALA A O 1
ATOM 1468 N N . GLU A 1 213 ? 3.717 74.554 90.386 1.00 17.18 209 GLU A N 1
ATOM 1469 C CA . GLU A 1 213 ? 2.507 75.326 90.638 1.00 19.35 209 GLU A CA 1
ATOM 1470 C C . GLU A 1 213 ? 1.388 74.882 89.705 1.00 21.29 209 GLU A C 1
ATOM 1471 O O . GLU A 1 213 ? 0.253 74.669 90.136 1.00 27.32 209 GLU A O 1
ATOM 1477 N N . ALA A 1 214 ? 1.722 74.737 88.426 1.00 20.94 210 ALA A N 1
ATOM 1478 C CA . ALA A 1 214 ? 0.743 74.363 87.414 1.00 21.49 210 ALA A CA 1
ATOM 1479 C C . ALA A 1 214 ? 0.038 73.052 87.759 1.00 23.96 210 ALA A C 1
ATOM 1480 O O . ALA A 1 214 ? -1.191 72.997 87.786 1.00 23.94 210 ALA A O 1
ATOM 1482 N N . VAL A 1 215 ? 0.811 72.008 88.047 1.00 24.53 211 VAL A N 1
ATOM 1483 C CA . VAL A 1 215 ? 0.233 70.688 88.263 1.00 20.12 211 VAL A CA 1
ATOM 1484 C C . VAL A 1 215 ? -0.521 70.619 89.597 1.00 20.86 211 VAL A C 1
ATOM 1485 O O . VAL A 1 215 ? -1.477 69.857 89.730 1.00 26.57 211 VAL A O 1
ATOM 1489 N N . VAL A 1 216 ? -0.108 71.426 90.572 1.00 17.21 212 VAL A N 1
ATOM 1490 C CA . VAL A 1 216 ? -0.818 71.509 91.845 1.00 19.28 212 VAL A CA 1
ATOM 1491 C C . VAL A 1 216 ? -2.189 72.147 91.644 1.00 26.87 212 VAL A C 1
ATOM 1492 O O . VAL A 1 216 ? -3.206 71.628 92.113 1.00 24.37 212 VAL A O 1
ATOM 1496 N N . ARG A 1 217 ? -2.207 73.276 90.942 1.00 25.22 213 ARG A N 1
ATOM 1497 C CA . ARG A 1 217 ? -3.452 73.956 90.617 1.00 20.77 213 ARG A CA 1
ATOM 1498 C C . ARG A 1 217 ? -4.342 73.085 89.735 1.00 22.03 213 ARG A C 1
ATOM 1499 O O . ARG A 1 217 ? -5.571 73.112 89.857 1.00 23.44 213 ARG A O 1
ATOM 1507 N N . ALA A 1 218 ? -3.713 72.316 88.850 1.00 21.95 214 ALA A N 1
ATOM 1508 C CA . ALA A 1 218 ? -4.432 71.433 87.937 1.00 20.17 214 ALA A CA 1
ATOM 1509 C C . ALA A 1 218 ? -5.155 70.329 88.700 1.00 22.75 214 ALA A C 1
ATOM 1510 O O . ALA A 1 218 ? -6.326 70.048 88.440 1.00 18.87 214 ALA A O 1
ATOM 1512 N N . ARG A 1 219 ? -4.447 69.706 89.640 1.00 19.72 215 ARG A N 1
ATOM 1513 C CA . ARG A 1 219 ? -5.014 68.644 90.460 1.00 18.25 215 ARG A CA 1
ATOM 1514 C C . ARG A 1 219 ? -6.222 69.137 91.259 1.00 24.40 215 ARG A C 1
ATOM 1515 O O . ARG A 1 219 ? -7.224 68.432 91.396 1.00 29.60 215 ARG A O 1
ATOM 1523 N N . LYS A 1 220 ? -6.124 70.354 91.780 1.00 15.98 216 LYS A N 1
ATOM 1524 C CA . LYS A 1 220 ? -7.186 70.908 92.606 1.00 18.29 216 LYS A CA 1
ATOM 1525 C C . LYS A 1 220 ? -8.397 71.330 91.785 1.00 19.28 216 LYS A C 1
ATOM 1526 O O . LYS A 1 220 ? -9.528 71.210 92.249 1.00 31.20 216 LYS A O 1
ATOM 1532 N N . ILE A 1 221 ? -8.172 71.809 90.567 1.00 20.02 217 ILE A N 1
ATOM 1533 C CA . ILE A 1 221 ? -9.287 72.222 89.721 1.00 24.15 217 ILE A CA 1
ATOM 1534 C C . ILE A 1 221 ? -9.980 70.997 89.111 1.00 22.49 217 ILE A C 1
ATOM 1535 O O . ILE A 1 221 ? -11.168 71.049 88.790 1.00 21.04 217 ILE A O 1
ATOM 1540 N N . ALA A 1 222 ? -9.246 69.894 88.974 1.00 21.26 218 ALA A N 1
ATOM 1541 C CA . ALA A 1 222 ? -9.829 68.648 88.482 1.00 22.34 218 ALA A CA 1
ATOM 1542 C C . ALA A 1 222 ? -10.886 68.131 89.454 1.00 27.46 218 ALA A C 1
ATOM 1543 O O . ALA A 1 222 ? -11.950 67.671 89.035 1.00 31.08 218 ALA A O 1
ATOM 1545 N N . ARG A 1 223 ? -10.588 68.210 90.750 1.00 26.66 219 ARG A N 1
ATOM 1546 C CA . ARG A 1 223 ? -11.554 67.835 91.783 1.00 27.54 219 ARG A CA 1
ATOM 1547 C C . ARG A 1 223 ? -12.748 68.783 91.783 1.00 22.36 219 ARG A C 1
ATOM 1548 O O . ARG A 1 223 ? -13.895 68.348 91.845 1.00 26.67 219 ARG A O 1
ATOM 1556 N N . LEU A 1 224 ? -12.461 70.080 91.712 1.00 19.64 220 LEU A N 1
ATOM 1557 C CA . LEU A 1 224 ? -13.495 71.110 91.738 1.00 20.15 220 LEU A CA 1
ATOM 1558 C C . LEU A 1 224 ? -14.396 71.055 90.502 1.00 21.47 220 LEU A C 1
ATOM 1559 O O . LEU A 1 224 ? -15.571 71.412 90.568 1.00 23.83 220 LEU A O 1
ATOM 1564 N N . ALA A 1 225 ? -13.844 70.602 89.381 1.00 18.51 221 ALA A N 1
ATOM 1565 C CA . ALA A 1 225 ? -14.618 70.450 88.155 1.00 18.90 221 ALA A CA 1
ATOM 1566 C C . ALA A 1 225 ? -15.769 69.468 88.359 1.00 21.31 221 ALA A C 1
ATOM 1567 O O . ALA A 1 225 ? -16.851 69.640 87.799 1.00 24.87 221 ALA A O 1
ATOM 1569 N N . ASP A 1 226 ? -15.532 68.441 89.169 1.00 18.53 222 ASP A N 1
ATOM 1570 C CA . ASP A 1 226 ? -16.565 67.456 89.461 1.00 21.57 222 ASP A CA 1
ATOM 1571 C C . ASP A 1 226 ? -17.618 68.017 90.412 1.00 24.77 222 ASP A C 1
ATOM 1572 O O . ASP A 1 226 ? -18.771 67.580 90.400 1.00 22.89 222 ASP A O 1
ATOM 1577 N N . VAL A 1 227 ? -17.225 68.992 91.226 1.00 19.38 223 VAL A N 1
ATOM 1578 C CA . VAL A 1 227 ? -18.171 69.652 92.118 1.00 24.44 223 VAL A CA 1
ATOM 1579 C C . VAL A 1 227 ? -19.093 70.574 91.322 1.00 24.14 223 VAL A C 1
ATOM 1580 O O . VAL A 1 227 ? -20.300 70.611 91.554 1.00 25.47 223 VAL A O 1
ATOM 1584 N N . ALA A 1 228 ? -18.518 71.307 90.374 1.00 23.57 224 ALA A N 1
ATOM 1585 C CA . ALA A 1 228 ? -19.301 72.173 89.501 1.00 22.22 224 ALA A CA 1
ATOM 1586 C C . ALA A 1 228 ? -20.263 71.343 88.664 1.00 23.81 224 ALA A C 1
ATOM 1587 O O . ALA A 1 228 ? -21.434 71.694 88.508 1.00 22.03 224 ALA A O 1
ATOM 1589 N N . LEU A 1 229 ? -19.752 70.235 88.134 1.00 26.97 225 LEU A N 1
ATOM 1590 C CA . LEU A 1 229 ? -20.544 69.306 87.338 1.00 22.90 225 LEU A CA 1
ATOM 1591 C C . LEU A 1 229 ? -21.712 68.736 88.137 1.00 28.62 225 LEU A C 1
ATOM 1592 O O . LEU A 1 229 ? -22.829 68.634 87.626 1.00 34.55 225 LEU A O 1
ATOM 1597 N N . ALA A 1 230 ? -21.446 68.365 89.386 1.00 23.21 226 ALA A N 1
ATOM 1598 C CA . ALA A 1 230 ? -22.480 67.838 90.268 1.00 24.47 226 ALA A CA 1
ATOM 1599 C C . ALA A 1 230 ? -23.598 68.860 90.475 1.00 26.11 226 ALA A C 1
ATOM 1600 O O . ALA A 1 230 ? -24.780 68.513 90.458 1.00 26.04 226 ALA A O 1
ATOM 1602 N N . MET A 1 231 ? -23.221 70.120 90.661 1.00 23.13 227 MET A N 1
ATOM 1603 C CA . MET A 1 231 ? -24.205 71.180 90.843 1.00 26.30 227 MET A CA 1
ATOM 1604 C C . MET A 1 231 ? -25.014 71.388 89.564 1.00 31.74 227 MET A C 1
ATOM 1605 O O . MET A 1 231 ? -26.236 71.527 89.616 1.00 39.27 227 MET A O 1
ATOM 1610 N N . SER A 1 232 ? -24.331 71.406 88.419 1.00 29.54 228 SER A N 1
ATOM 1611 C CA . SER A 1 232 ? -24.998 71.530 87.124 1.00 27.13 228 SER A CA 1
ATOM 1612 C C . SER A 1 232 ? -25.949 70.364 86.902 1.00 29.19 228 SER A C 1
ATOM 1613 O O . SER A 1 232 ? -27.068 70.537 86.417 1.00 29.31 228 SER A O 1
ATOM 1616 N N . HIS A 1 233 ? -25.481 69.175 87.261 1.00 31.78 229 HIS A N 1
ATOM 1617 C CA . HIS A 1 233 ? -26.279 67.959 87.199 1.00 30.48 229 HIS A CA 1
ATOM 1618 C C . HIS A 1 233 ? -27.600 68.128 87.951 1.00 29.56 229 HIS A C 1
ATOM 1619 O O . HIS A 1 233 ? -28.656 67.705 87.481 1.00 29.97 229 HIS A O 1
ATOM 1626 N N . GLU A 1 234 ? -27.530 68.758 89.119 1.00 32.30 230 GLU A N 1
ATOM 1627 C CA . GLU A 1 234 ? -28.705 68.979 89.949 1.00 25.32 230 GLU A CA 1
ATOM 1628 C C . GLU A 1 234 ? -29.593 70.088 89.398 1.00 28.44 230 GLU A C 1
ATOM 1629 O O . GLU A 1 234 ? -30.815 69.963 89.382 1.00 33.40 230 GLU A O 1
ATOM 1635 N N . ALA A 1 235 ? -28.971 71.174 88.951 1.00 30.77 231 ALA A N 1
ATOM 1636 C CA . ALA A 1 235 ? -29.708 72.312 88.418 1.00 30.78 231 ALA A CA 1
ATOM 1637 C C . ALA A 1 235 ? -30.423 71.941 87.123 1.00 31.84 231 ALA A C 1
ATOM 1638 O O . ALA A 1 235 ? -31.491 72.473 86.820 1.00 31.22 231 ALA A O 1
ATOM 1640 N N . LEU A 1 236 ? -29.828 71.027 86.364 1.00 35.65 232 LEU A N 1
ATOM 1641 C CA . LEU A 1 236 ? -30.407 70.589 85.098 1.00 37.55 232 LEU A CA 1
ATOM 1642 C C . LEU A 1 236 ? -31.348 69.408 85.302 1.00 40.80 232 LEU A C 1
ATOM 1643 O O . LEU A 1 236 ? -32.018 68.971 84.364 1.00 45.31 232 LEU A O 1
ATOM 1648 N N . ARG A 1 237 ? -31.378 68.907 86.536 1.00 38.32 233 ARG A N 1
ATOM 1649 C CA . ARG A 1 237 ? -32.214 67.776 86.925 1.00 38.92 233 ARG A CA 1
ATOM 1650 C C . ARG A 1 237 ? -31.966 66.575 86.016 1.00 44.17 233 ARG A C 1
ATOM 1651 O O . ARG A 1 237 ? -32.884 66.037 85.402 1.00 52.87 233 ARG A O 1
ATOM 1659 N N . ALA A 1 238 ? -30.706 66.170 85.936 1.00 40.57 234 ALA A N 1
ATOM 1660 C CA . ALA A 1 238 ? -30.305 65.018 85.143 1.00 38.64 234 ALA A CA 1
ATOM 1661 C C . ALA A 1 238 ? -30.468 63.721 85.936 1.00 43.65 234 ALA A C 1
ATOM 1662 O O . ALA A 1 238 ? -30.620 63.744 87.157 1.00 44.70 234 ALA A O 1
ATOM 1664 N N . THR A 1 239 ? -30.432 62.593 85.234 1.00 45.66 235 THR A N 1
ATOM 1665 C CA . THR A 1 239 ? -30.543 61.288 85.877 1.00 49.99 235 THR A CA 1
ATOM 1666 C C . THR A 1 239 ? -29.182 60.786 86.350 1.00 51.13 235 THR A C 1
ATOM 1667 O O . THR A 1 239 ? -28.144 61.190 85.824 1.00 56.55 235 THR A O 1
ATOM 1671 N N . ASN A 1 240 ? -29.192 59.897 87.338 1.00 49.36 236 ASN A N 1
ATOM 1672 C CA . ASN A 1 240 ? -27.961 59.307 87.851 1.00 50.77 236 ASN A CA 1
ATOM 1673 C C . ASN A 1 240 ? -27.525 58.078 87.059 1.00 52.15 236 ASN A C 1
ATOM 1674 O O . ASN A 1 240 ? -26.522 57.442 87.391 1.00 50.39 236 ASN A O 1
ATOM 1679 N N . SER A 1 241 ? -28.280 57.761 86.009 1.00 47.02 237 SER A N 1
ATOM 1680 C CA . SER A 1 241 ? -28.078 56.546 85.225 1.00 42.88 237 SER A CA 1
ATOM 1681 C C . SER A 1 241 ? -26.646 56.372 84.716 1.00 38.37 237 SER A C 1
ATOM 1682 O O . SER A 1 241 ? -26.108 55.266 84.726 1.00 39.23 237 SER A O 1
ATOM 1685 N N . THR A 1 242 ? -26.028 57.468 84.284 1.00 37.01 238 THR A N 1
ATOM 1686 C CA . THR A 1 242 ? -24.698 57.412 83.685 1.00 35.31 238 THR A CA 1
ATOM 1687 C C . THR A 1 242 ? -23.589 57.209 84.721 1.00 37.84 238 THR A C 1
ATOM 1688 O O . THR A 1 242 ? -22.420 57.055 84.360 1.00 37.82 238 THR A O 1
ATOM 1690 N N . LEU A 1 243 ? -23.956 57.209 86.001 1.00 31.11 239 LEU A N 1
ATOM 1691 C CA . LEU A 1 243 ? -22.988 56.997 87.072 1.00 27.32 239 LEU A CA 1
ATOM 1692 C C . LEU A 1 243 ? -22.974 55.544 87.535 1.00 32.46 239 LEU A C 1
ATOM 1693 O O . LEU A 1 243 ? -22.200 55.181 88.425 1.00 33.85 239 LEU A O 1
ATOM 1698 N N . ASN A 1 244 ? -23.837 54.724 86.934 1.00 26.26 240 ASN A N 1
ATOM 1699 C CA . ASN A 1 244 ? -23.894 53.293 87.225 1.00 31.52 240 ASN A CA 1
ATOM 1700 C C . ASN A 1 244 ? -22.508 52.662 87.114 1.00 35.43 240 ASN A C 1
ATOM 1701 O O . ASN A 1 244 ? -21.904 52.677 86.044 1.00 42.51 240 ASN A O 1
ATOM 1706 N N . PRO A 1 245 ? -21.998 52.116 88.230 1.00 35.04 241 PRO A N 1
ATOM 1707 C CA . PRO A 1 245 ? -20.636 51.566 88.287 1.00 33.27 241 PRO A CA 1
ATOM 1708 C C . PRO A 1 245 ? -20.394 50.423 87.297 1.00 37.62 241 PRO A C 1
ATOM 1709 O O . PRO A 1 245 ? -19.239 50.150 86.968 1.00 40.72 241 PRO A O 1
ATOM 1713 N N . ASP A 1 246 ? -21.457 49.774 86.828 1.00 38.05 242 ASP A N 1
ATOM 1714 C CA . ASP A 1 246 ? -21.322 48.739 85.803 1.00 39.89 242 ASP A CA 1
ATOM 1715 C C . ASP A 1 246 ? -20.805 49.326 84.490 1.00 38.69 242 ASP A C 1
ATOM 1716 O O . ASP A 1 246 ? -20.032 48.686 83.778 1.00 33.92 242 ASP A O 1
ATOM 1721 N N . ILE A 1 247 ? -21.239 50.544 84.179 1.00 39.85 243 ILE A N 1
ATOM 1722 C CA . ILE A 1 247 ? -20.793 51.252 82.983 1.00 34.44 243 ILE A CA 1
ATOM 1723 C C . ILE A 1 247 ? -19.281 51.433 82.971 1.00 32.56 243 ILE A C 1
ATOM 1724 O O . ILE A 1 247 ? -18.620 51.230 81.953 1.00 33.16 243 ILE A O 1
ATOM 1729 N N . HIS A 1 248 ? -18.736 51.810 84.119 1.00 27.38 244 HIS A N 1
ATOM 1730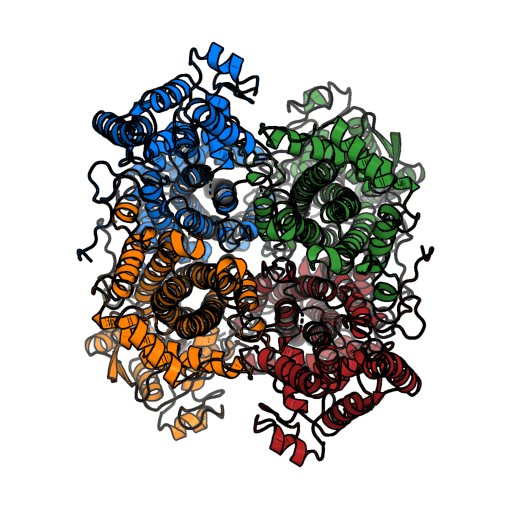 C CA . HIS A 1 248 ? -17.335 52.186 84.198 1.00 29.73 244 HIS A CA 1
ATOM 1731 C C . HIS A 1 248 ? -16.451 50.991 84.537 1.00 30.05 244 HIS A C 1
ATOM 1732 O O . HIS A 1 248 ? -15.239 51.029 84.341 1.00 27.17 244 HIS A O 1
ATOM 1739 N N . ARG A 1 249 ? -17.076 49.923 85.020 1.00 33.92 245 ARG A N 1
ATOM 1740 C CA . ARG A 1 249 ? -16.388 48.659 85.243 1.00 35.03 245 ARG A CA 1
ATOM 1741 C C . ARG A 1 249 ? -15.969 48.017 83.917 1.00 35.87 245 ARG A C 1
ATOM 1742 O O . ARG A 1 249 ? -14.948 47.334 83.846 1.00 32.28 245 ARG A O 1
ATOM 1745 N N . VAL A 1 250 ? -16.754 48.250 82.867 1.00 35.48 246 VAL A N 1
ATOM 1746 C CA . VAL A 1 250 ? -16.489 47.646 81.562 1.00 33.20 246 VAL A CA 1
ATOM 1747 C C . VAL A 1 250 ? -15.766 48.613 80.621 1.00 32.75 246 VAL A C 1
ATOM 1748 O O . VAL A 1 250 ? -15.464 48.275 79.477 1.00 38.39 246 VAL A O 1
ATOM 1752 N N . ARG A 1 251 ? -15.511 49.819 81.112 1.00 25.10 247 ARG A N 1
ATOM 1753 C CA . ARG A 1 251 ? -14.660 50.795 80.434 1.00 25.11 247 ARG A CA 1
ATOM 1754 C C . ARG A 1 251 ? -13.659 51.299 81.471 1.00 30.64 247 ARG A C 1
ATOM 1755 O O . ARG A 1 251 ? -13.592 52.498 81.748 1.00 30.70 247 ARG A O 1
ATOM 1763 N N . PRO A 1 252 ? -12.867 50.371 82.040 1.00 29.92 248 PRO A N 1
ATOM 1764 C CA . PRO A 1 252 ? -12.234 50.532 83.352 1.00 25.46 248 PRO A CA 1
ATOM 1765 C C . PRO A 1 252 ? -10.945 51.350 83.392 1.00 28.65 248 PRO A C 1
ATOM 1766 O O . PRO A 1 252 ? -10.005 50.937 84.074 1.00 28.60 248 PRO A O 1
ATOM 1770 N N . HIS A 1 253 ? -10.896 52.478 82.693 1.00 29.91 249 HIS A N 1
ATOM 1771 C CA . HIS A 1 253 ? -9.798 53.420 82.885 1.00 26.55 249 HIS A CA 1
ATOM 1772 C C . HIS A 1 253 ? -9.829 53.906 84.331 1.00 30.69 249 HIS A C 1
ATOM 1773 O O . HIS A 1 253 ? -10.903 54.121 84.894 1.00 35.89 249 HIS A O 1
ATOM 1780 N N . LYS A 1 254 ? -8.655 54.076 84.930 1.00 31.47 250 LYS A N 1
ATOM 1781 C CA . LYS A 1 254 ? -8.570 54.499 86.322 1.00 31.31 250 LYS A CA 1
ATOM 1782 C C . LYS A 1 254 ? -9.277 55.835 86.560 1.00 28.56 250 LYS A C 1
ATOM 1783 O O . LYS A 1 254 ? -10.065 55.972 87.496 1.00 34.73 250 LYS A O 1
ATOM 1789 N N . GLY A 1 255 ? -8.999 56.813 85.705 1.00 24.71 251 GLY A N 1
ATOM 1790 C CA . GLY A 1 255 ? -9.578 58.135 85.850 1.00 22.65 251 GLY A CA 1
ATOM 1791 C C . GLY A 1 255 ? -11.090 58.138 85.750 1.00 19.49 251 GLY A C 1
ATOM 1792 O O . GLY A 1 255 ? -11.774 58.751 86.568 1.00 19.91 251 GLY A O 1
ATOM 1793 N N . GLN A 1 256 ? -11.612 57.448 84.742 1.00 25.29 252 GLN A N 1
ATOM 1794 C CA . GLN A 1 256 ? -13.051 57.380 84.515 1.00 25.38 252 GLN A CA 1
ATOM 1795 C C . GLN A 1 256 ? -13.784 56.765 85.706 1.00 32.02 252 GLN A C 1
ATOM 1796 O O . GLN A 1 256 ? -14.829 57.264 86.126 1.00 32.76 252 GLN A O 1
ATOM 1802 N N . GLN A 1 257 ? -13.233 55.686 86.252 1.00 21.27 253 GLN A N 1
ATOM 1803 C CA . GLN A 1 257 ? -13.836 55.034 87.408 1.00 31.01 253 GLN A CA 1
ATOM 1804 C C . GLN A 1 257 ? -13.786 55.917 88.651 1.00 28.68 253 GLN A C 1
ATOM 1805 O O . GLN A 1 257 ? -14.750 55.986 89.413 1.00 28.38 253 GLN A O 1
ATOM 1811 N N . LEU A 1 258 ? -12.653 56.586 88.849 1.00 24.24 254 LEU A N 1
ATOM 1812 C CA . LEU A 1 258 ? -12.456 57.450 90.007 1.00 20.72 254 LEU A CA 1
ATOM 1813 C C . LEU A 1 258 ? -13.362 58.678 89.965 1.00 20.74 254 LEU A C 1
ATOM 1814 O O . LEU A 1 258 ? -13.923 59.075 90.984 1.00 21.97 254 LEU A O 1
ATOM 1819 N N . VAL A 1 259 ? -13.506 59.274 88.784 1.00 22.48 255 VAL A N 1
ATOM 1820 C CA . VAL A 1 259 ? -14.376 60.435 88.614 1.00 23.48 255 VAL A CA 1
ATOM 1821 C C . VAL A 1 259 ? -15.841 60.070 88.873 1.00 28.58 255 VAL A C 1
ATOM 1822 O O . VAL A 1 259 ? -16.564 60.801 89.553 1.00 32.62 255 VAL A O 1
ATOM 1826 N N . ALA A 1 260 ? -16.267 58.929 88.342 1.00 22.95 256 ALA A N 1
ATOM 1827 C CA . ALA A 1 260 ? -17.631 58.458 88.543 1.00 25.68 256 ALA A CA 1
ATOM 1828 C C . ALA A 1 260 ? -17.915 58.211 90.021 1.00 29.94 256 ALA A C 1
ATOM 1829 O O . ALA A 1 260 ? -19.005 58.516 90.511 1.00 34.42 256 ALA A O 1
ATOM 1831 N N . GLN A 1 261 ? -16.935 57.663 90.732 1.00 30.34 257 GLN A N 1
ATOM 1832 C CA . GLN A 1 261 ? -17.097 57.410 92.162 1.00 32.38 257 GLN A CA 1
ATOM 1833 C C . GLN A 1 261 ? -17.179 58.720 92.939 1.00 32.14 257 GLN A C 1
ATOM 1834 O O . GLN A 1 261 ? -17.959 58.848 93.884 1.00 23.05 257 GLN A O 1
ATOM 1840 N N . ARG A 1 262 ? -16.372 59.691 92.527 1.00 24.76 258 ARG A N 1
ATOM 1841 C CA . ARG A 1 262 ? -16.390 61.017 93.130 1.00 25.90 258 ARG A CA 1
ATOM 1842 C C . ARG A 1 262 ? -17.750 61.685 92.940 1.00 26.44 258 ARG A C 1
ATOM 1843 O O . ARG A 1 262 ? -18.285 62.306 93.858 1.00 31.83 258 ARG A O 1
ATOM 1851 N N . LEU A 1 263 ? -18.314 61.535 91.746 1.00 23.34 259 LEU A N 1
ATOM 1852 C CA . LEU A 1 263 ? -19.629 62.087 91.443 1.00 30.93 259 LEU A CA 1
ATOM 1853 C C . LEU A 1 263 ? -20.750 61.376 92.202 1.00 31.55 259 LEU A C 1
ATOM 1854 O O . LEU A 1 263 ? -21.720 62.008 92.619 1.00 31.41 259 LEU A O 1
ATOM 1859 N N . ARG A 1 264 ? -20.622 60.063 92.376 1.00 31.64 260 ARG A N 1
ATOM 1860 C CA . ARG A 1 264 ? -21.622 59.307 93.119 1.00 27.47 260 ARG A CA 1
ATOM 1861 C C . ARG A 1 264 ? -21.623 59.721 94.586 1.00 27.45 260 ARG A C 1
ATOM 1862 O O . ARG A 1 264 ? -22.663 59.712 95.241 1.00 27.00 260 ARG A O 1
ATOM 1870 N N . ALA A 1 265 ? -20.447 60.080 95.093 1.00 28.90 261 ALA A N 1
ATOM 1871 C CA . ALA A 1 265 ? -20.306 60.495 96.484 1.00 28.38 261 ALA A CA 1
ATOM 1872 C C . ALA A 1 265 ? -21.003 61.826 96.739 1.00 30.07 261 ALA A C 1
ATOM 1873 O O . ALA A 1 265 ? -21.498 62.075 97.837 1.00 36.33 261 ALA A O 1
ATOM 1875 N N . LEU A 1 266 ? -21.038 62.677 95.718 1.00 29.16 262 LEU A N 1
ATOM 1876 C CA . LEU A 1 266 ? -21.645 63.996 95.831 1.00 24.50 262 LEU A CA 1
ATOM 1877 C C . LEU A 1 266 ? -23.130 63.985 95.464 1.00 26.51 262 LEU A C 1
ATOM 1878 O O . LEU A 1 266 ? -23.844 64.957 95.709 1.00 29.18 262 LEU A O 1
ATOM 1883 N N . LEU A 1 267 ? -23.590 62.891 94.869 1.00 28.91 263 LEU A N 1
ATOM 1884 C CA . LEU A 1 267 ? -24.961 62.819 94.375 1.00 32.28 263 LEU A CA 1
ATOM 1885 C C . LEU A 1 267 ? -25.730 61.653 94.989 1.00 41.49 263 LEU A C 1
ATOM 1886 O O . LEU A 1 267 ? -26.781 61.264 94.482 1.00 45.11 263 LEU A O 1
ATOM 1891 N N . HIS A 1 268 ? -25.207 61.105 96.084 1.00 48.48 264 HIS A N 1
ATOM 1892 C CA . HIS A 1 268 ? -25.898 60.050 96.825 1.00 51.35 264 HIS A CA 1
ATOM 1893 C C . HIS A 1 268 ? -27.171 60.580 97.481 1.00 54.82 264 HIS A C 1
ATOM 1894 O O . HIS A 1 268 ? -28.281 60.210 97.093 1.00 59.42 264 HIS A O 1
ATOM 1896 N N . GLN A 1 287 ? -31.689 60.423 76.450 1.00 60.40 283 GLN A N 1
ATOM 1897 C CA . GLN A 1 287 ? -30.855 60.425 77.647 1.00 62.22 283 GLN A CA 1
ATOM 1898 C C . GLN A 1 287 ? -30.273 61.815 77.920 1.00 61.94 283 GLN A C 1
ATOM 1899 O O . GLN A 1 287 ? -30.584 62.779 77.218 1.00 62.48 283 GLN A O 1
ATOM 1901 N N . ASP A 1 288 ? -29.432 61.915 78.945 1.00 55.18 284 ASP A N 1
ATOM 1902 C CA . ASP A 1 288 ? -28.767 63.176 79.261 1.00 49.68 284 ASP A CA 1
ATOM 1903 C C . ASP A 1 288 ? -27.810 63.579 78.141 1.00 39.57 284 ASP A C 1
ATOM 1904 O O . ASP A 1 288 ? -27.459 62.762 77.289 1.00 37.86 284 ASP A O 1
ATOM 1906 N N . ALA A 1 289 ? -27.396 64.842 78.141 1.00 38.16 285 ALA A N 1
ATOM 1907 C CA . ALA A 1 289 ? -26.446 65.340 77.151 1.00 33.06 285 ALA A CA 1
ATOM 1908 C C . ALA A 1 289 ? -25.044 64.807 77.427 1.00 31.96 285 ALA A C 1
ATOM 1909 O O . ALA A 1 289 ? -24.743 64.390 78.549 1.00 32.54 285 ALA A O 1
ATOM 1911 N N . TYR A 1 290 ? -24.185 64.838 76.413 1.00 23.07 286 TYR A N 1
ATOM 1912 C CA . TYR A 1 290 ? -22.853 64.246 76.527 1.00 24.53 286 TYR A CA 1
ATOM 1913 C C . TYR A 1 290 ? -21.972 64.980 77.538 1.00 22.62 286 TYR A C 1
ATOM 1914 O O . TYR A 1 290 ? -21.172 64.357 78.238 1.00 26.12 286 TYR A O 1
ATOM 1923 N N . SER A 1 291 ? -22.117 66.300 77.618 1.00 22.14 287 SER A N 1
ATOM 1924 C CA . SER A 1 291 ? -21.290 67.097 78.523 1.00 20.91 287 SER A CA 1
ATOM 1925 C C . SER A 1 291 ? -21.542 66.726 79.985 1.00 31.10 287 SER A C 1
ATOM 1926 O O . SER A 1 291 ? -20.740 67.048 80.860 1.00 31.16 287 SER A O 1
ATOM 1929 N N . ILE A 1 292 ? -22.657 66.044 80.239 1.00 25.77 288 ILE A N 1
ATOM 1930 C CA . ILE A 1 292 ? -22.947 65.493 81.558 1.00 28.94 288 ILE A CA 1
ATOM 1931 C C . ILE A 1 292 ? -22.779 63.971 81.569 1.00 29.70 288 ILE A C 1
ATOM 1932 O O . ILE A 1 292 ? -22.120 63.417 82.447 1.00 32.47 288 ILE A O 1
ATOM 1937 N N . ARG A 1 293 ? -23.368 63.305 80.581 1.00 22.85 289 ARG A N 1
ATOM 1938 C CA . ARG A 1 293 ? -23.369 61.845 80.522 1.00 25.47 289 ARG A CA 1
ATOM 1939 C C . ARG A 1 293 ? -21.983 61.258 80.241 1.00 35.18 289 ARG A C 1
ATOM 1940 O O . ARG A 1 293 ? -21.641 60.200 80.767 1.00 37.25 289 ARG A O 1
ATOM 1948 N N . CYS A 1 294 ? -21.186 61.945 79.423 1.00 32.13 290 CYS A N 1
ATOM 1949 C CA . CYS A 1 294 ? -19.849 61.464 79.080 1.00 27.04 290 CYS A CA 1
ATOM 1950 C C . CYS A 1 294 ? -18.772 62.138 79.916 1.00 30.46 290 CYS A C 1
ATOM 1951 O O . CYS A 1 294 ? -17.590 62.084 79.574 1.00 35.05 290 CYS A O 1
ATOM 1954 N N . ALA A 1 295 ? -19.179 62.779 81.006 1.00 28.88 291 ALA A N 1
ATOM 1955 C CA . ALA A 1 295 ? -18.237 63.501 81.857 1.00 20.94 291 ALA A CA 1
ATOM 1956 C C . ALA A 1 295 ? -17.174 62.594 82.500 1.00 24.22 291 ALA A C 1
ATOM 1957 O O . ALA A 1 295 ? -16.002 62.966 82.525 1.00 19.49 291 ALA A O 1
ATOM 1959 N N . PRO A 1 296 ? -17.565 61.412 83.026 1.00 22.21 292 PRO A N 1
ATOM 1960 C CA . PRO A 1 296 ? -16.497 60.533 83.522 1.00 22.89 292 PRO A CA 1
ATOM 1961 C C . PRO A 1 296 ? -15.518 60.123 82.422 1.00 28.65 292 PRO A C 1
ATOM 1962 O O . PRO A 1 296 ? -14.326 59.962 82.682 1.00 27.50 292 PRO A O 1
ATOM 1966 N N . GLN A 1 297 ? -16.025 59.968 81.204 1.00 28.31 293 GLN A N 1
ATOM 1967 C CA . GLN A 1 297 ? -15.201 59.551 80.077 1.00 27.33 293 GLN A CA 1
ATOM 1968 C C . GLN A 1 297 ? -14.322 60.685 79.544 1.00 28.48 293 GLN A C 1
ATOM 1969 O O . GLN A 1 297 ? -13.419 60.450 78.745 1.00 35.95 293 GLN A O 1
ATOM 1975 N N . VAL A 1 298 ? -14.590 61.912 79.981 1.00 24.85 294 VAL A N 1
ATOM 1976 C CA . VAL A 1 298 ? -13.807 63.065 79.545 1.00 18.65 294 VAL A CA 1
ATOM 1977 C C . VAL A 1 298 ? -12.935 63.605 80.679 1.00 26.64 294 VAL A C 1
ATOM 1978 O O . VAL A 1 298 ? -11.738 63.841 80.492 1.00 24.08 294 VAL A O 1
ATOM 1982 N N . HIS A 1 299 ? -13.536 63.801 81.852 1.00 24.37 295 HIS A N 1
ATOM 1983 C CA . HIS A 1 299 ? -12.784 64.211 83.034 1.00 19.77 295 HIS A CA 1
ATOM 1984 C C . HIS A 1 299 ? -11.734 63.164 83.384 1.00 17.82 295 HIS A C 1
ATOM 1985 O O . HIS A 1 299 ? -10.642 63.496 83.852 1.00 24.14 295 HIS A O 1
ATOM 1992 N N . GLY A 1 300 ? -12.080 61.900 83.156 1.00 18.30 296 GLY A N 1
ATOM 1993 C CA . GLY A 1 300 ? -11.214 60.784 83.484 1.00 22.02 296 GLY A CA 1
ATOM 1994 C C . GLY A 1 300 ? -9.821 60.877 82.893 1.00 24.18 296 GLY A C 1
ATOM 1995 O O . GLY A 1 300 ? -8.829 60.775 83.617 1.00 31.15 296 GLY A O 1
ATOM 1996 N N . ILE A 1 301 ? -9.743 61.074 81.580 1.00 29.90 297 ILE A N 1
ATOM 1997 C CA . ILE A 1 301 ? -8.454 61.145 80.908 1.00 29.93 297 ILE A CA 1
ATOM 1998 C C . ILE A 1 301 ? -7.704 62.415 81.332 1.00 27.22 297 ILE A C 1
ATOM 1999 O O . ILE A 1 301 ? -6.476 62.406 81.442 1.00 30.68 297 ILE A O 1
ATOM 2004 N N . SER A 1 302 ? -8.440 63.492 81.596 1.00 19.49 298 SER A N 1
ATOM 2005 C CA . SER A 1 302 ? -7.829 64.710 82.129 1.00 20.96 298 SER A CA 1
ATOM 2006 C C . SER A 1 302 ? -7.162 64.426 83.472 1.00 22.19 298 SER A C 1
ATOM 2007 O O . SER A 1 302 ? -6.023 64.828 83.704 1.00 28.86 298 SER A O 1
ATOM 2010 N N . ASN A 1 303 ? -7.880 63.727 84.347 1.00 19.85 299 ASN A N 1
ATOM 2011 C CA . ASN A 1 303 ? -7.345 63.326 85.641 1.00 20.61 299 ASN A CA 1
ATOM 2012 C C . ASN A 1 303 ? -6.084 62.472 85.513 1.00 21.05 299 ASN A C 1
ATOM 2013 O O . ASN A 1 303 ? -5.111 62.675 86.243 1.00 20.74 299 ASN A O 1
ATOM 2018 N N . GLU A 1 304 ? -6.098 61.525 84.579 1.00 22.35 300 GLU A N 1
ATOM 2019 C CA . GLU A 1 304 ? -4.959 60.629 84.399 1.00 23.06 300 GLU A CA 1
ATOM 2020 C C . GLU A 1 304 ? -3.737 61.348 83.836 1.00 20.96 300 GLU A C 1
ATOM 2021 O O . GLU A 1 304 ? -2.604 61.019 84.190 1.00 23.21 300 GLU A O 1
ATOM 2027 N N . VAL A 1 305 ? -3.964 62.330 82.970 1.00 16.37 301 VAL A N 1
ATOM 2028 C CA . VAL A 1 305 ? -2.871 63.139 82.449 1.00 23.30 301 VAL A CA 1
ATOM 2029 C C . VAL A 1 305 ? -2.238 63.943 83.579 1.00 24.29 301 VAL A C 1
ATOM 2030 O O . VAL A 1 305 ? -1.014 63.985 83.712 1.00 23.84 301 VAL A O 1
ATOM 2034 N N . ILE A 1 306 ? -3.082 64.565 84.397 1.00 22.12 302 ILE A N 1
ATOM 2035 C CA . ILE A 1 306 ? -2.626 65.331 85.554 1.00 21.35 302 ILE A CA 1
ATOM 2036 C C . ILE A 1 306 ? -1.833 64.454 86.528 1.00 25.38 302 ILE A C 1
ATOM 2037 O O . ILE A 1 306 ? -0.784 64.857 87.026 1.00 22.34 302 ILE A O 1
ATOM 2042 N N . GLU A 1 307 ? -2.333 63.250 86.784 1.00 30.32 303 GLU A N 1
ATOM 2043 C CA . GLU A 1 307 ? -1.655 62.315 87.678 1.00 32.36 303 GLU A CA 1
ATOM 2044 C C . GLU A 1 307 ? -0.303 61.882 87.112 1.00 26.42 303 GLU A C 1
ATOM 2045 O O . GLU A 1 307 ? 0.670 61.731 87.848 1.00 20.36 303 GLU A O 1
ATOM 2051 N N . TRP A 1 308 ? -0.254 61.682 85.800 1.00 23.15 304 TRP A N 1
ATOM 2052 C CA . TRP A 1 308 ? 0.974 61.284 85.127 1.00 20.08 304 TRP A CA 1
ATOM 2053 C C . TRP A 1 308 ? 2.015 62.401 85.178 1.00 19.41 304 TRP A C 1
ATOM 2054 O O . TRP A 1 308 ? 3.178 62.168 85.508 1.00 15.92 304 TRP A O 1
ATOM 2065 N N . VAL A 1 309 ? 1.584 63.613 84.849 1.00 19.36 305 VAL A N 1
ATOM 2066 C CA . VAL A 1 309 ? 2.454 64.780 84.889 1.00 20.91 305 VAL A CA 1
ATOM 2067 C C . VAL A 1 309 ? 2.996 64.995 86.298 1.00 22.87 305 VAL A C 1
ATOM 2068 O O . VAL A 1 309 ? 4.179 65.299 86.483 1.00 20.29 305 VAL A O 1
ATOM 2072 N N . TYR A 1 310 ? 2.123 64.814 87.285 1.00 25.03 306 TYR A N 1
ATOM 2073 C CA . TYR A 1 310 ? 2.490 64.947 88.690 1.00 21.22 306 TYR A CA 1
ATOM 2074 C C . TYR A 1 310 ? 3.656 64.021 89.042 1.00 25.25 306 TYR A C 1
ATOM 2075 O O . TYR A 1 310 ? 4.589 64.417 89.740 1.00 27.02 306 TYR A O 1
ATOM 2084 N N . GLY A 1 311 ? 3.604 62.793 88.541 1.00 20.46 307 GLY A N 1
ATOM 2085 C CA . GLY A 1 311 ? 4.670 61.831 88.756 1.00 17.40 307 GLY A CA 1
ATOM 2086 C C . GLY A 1 311 ? 5.980 62.234 88.099 1.00 23.84 307 GLY A C 1
ATOM 2087 O O . GLY A 1 311 ? 7.042 62.135 88.713 1.00 29.25 307 GLY A O 1
ATOM 2088 N N . ILE A 1 312 ? 5.907 62.679 86.848 1.00 20.73 308 ILE A N 1
ATOM 2089 C CA . ILE A 1 312 ? 7.084 63.165 86.134 1.00 20.64 308 ILE A CA 1
ATOM 2090 C C . ILE A 1 312 ? 7.750 64.308 86.898 1.00 24.11 308 ILE A C 1
ATOM 2091 O O . ILE A 1 312 ? 8.962 64.296 87.123 1.00 25.57 308 ILE A O 1
ATOM 2096 N N . LEU A 1 313 ? 6.949 65.290 87.304 1.00 21.45 309 LEU A N 1
ATOM 2097 C CA . LEU A 1 313 ? 7.469 66.475 87.977 1.00 24.06 309 LEU A CA 1
ATOM 2098 C C . LEU A 1 313 ? 8.013 66.171 89.372 1.00 25.63 309 LEU A C 1
ATOM 2099 O O . LEU A 1 313 ? 8.997 66.771 89.796 1.00 28.78 309 LEU A O 1
ATOM 2104 N N . THR A 1 314 ? 7.372 65.247 90.084 1.00 25.31 310 THR A N 1
ATOM 2105 C CA . THR A 1 314 ? 7.830 64.882 91.419 1.00 18.85 310 THR A CA 1
ATOM 2106 C C . THR A 1 314 ? 9.241 64.309 91.350 1.00 21.36 310 THR A C 1
ATOM 2107 O O . THR A 1 314 ? 10.087 64.618 92.187 1.00 25.76 310 THR A O 1
ATOM 2111 N N . THR A 1 315 ? 9.489 63.482 90.339 1.00 16.70 311 THR A N 1
ATOM 2112 C CA . THR A 1 315 ? 10.827 62.959 90.098 1.00 19.53 311 THR A CA 1
ATOM 2113 C C . THR A 1 315 ? 11.785 64.101 89.779 1.00 23.06 311 THR A C 1
ATOM 2114 O O . THR A 1 315 ? 12.887 64.166 90.319 1.00 22.37 311 THR A O 1
ATOM 2118 N N . GLU A 1 316 ? 11.341 65.010 88.917 1.00 20.66 312 GLU A N 1
ATOM 2119 C CA . GLU A 1 316 ? 12.179 66.103 88.438 1.00 19.31 312 GLU A CA 1
ATOM 2120 C C . GLU A 1 316 ? 12.589 67.068 89.552 1.00 21.50 312 GLU A C 1
ATOM 2121 O O . GLU A 1 316 ? 13.693 67.613 89.529 1.00 23.63 312 GLU A O 1
ATOM 2127 N N . LEU A 1 317 ? 11.705 67.272 90.527 1.00 24.43 313 LEU A N 1
ATOM 2128 C CA . LEU A 1 317 ? 11.999 68.143 91.668 1.00 20.07 313 LEU A CA 1
ATOM 2129 C C . LEU A 1 317 ? 13.142 67.586 92.506 1.00 24.38 313 LEU A C 1
ATOM 2130 O O . LEU A 1 317 ? 13.809 68.325 93.236 1.00 23.60 313 LEU A O 1
ATOM 2135 N N . ASN A 1 318 ? 13.359 66.277 92.400 1.00 21.55 314 ASN A N 1
ATOM 2136 C CA . ASN A 1 318 ? 14.379 65.598 93.188 1.00 24.22 314 ASN A CA 1
ATOM 2137 C C . ASN A 1 318 ? 15.468 64.971 92.317 1.00 22.11 314 ASN A C 1
ATOM 2138 O O . ASN A 1 318 ? 15.980 63.893 92.623 1.00 24.16 314 ASN A O 1
ATOM 2143 N N . CYS A 1 319 ? 15.814 65.660 91.233 1.00 25.98 315 CYS A N 1
ATOM 2144 C CA . CYS A 1 319 ? 16.839 65.197 90.298 1.00 27.92 315 CYS A CA 1
ATOM 2145 C C . CYS A 1 319 ? 18.120 66.007 90.422 1.00 28.57 315 CYS A C 1
ATOM 2146 O O . CYS A 1 319 ? 18.084 67.190 90.754 1.00 40.19 315 CYS A O 1
ATOM 2149 N N . ALA A 1 320 ? 19.251 65.366 90.152 1.00 26.45 316 ALA A N 1
ATOM 2150 C CA . ALA A 1 320 ? 20.526 66.067 90.091 1.00 23.68 316 ALA A CA 1
ATOM 2151 C C . ALA A 1 320 ? 20.769 66.543 88.663 1.00 28.39 316 ALA A C 1
ATOM 2152 O O . ALA A 1 320 ? 21.268 65.794 87.820 1.00 31.43 316 ALA A O 1
ATOM 2154 N N . THR A 1 321 ? 20.410 67.794 88.401 1.00 17.12 317 THR A N 1
ATOM 2155 C CA . THR A 1 321 ? 20.449 68.344 87.053 1.00 25.01 317 THR A CA 1
ATOM 2156 C C . THR A 1 321 ? 21.726 69.146 86.809 1.00 30.50 317 THR A C 1
ATOM 2157 O O . THR A 1 321 ? 21.760 70.042 85.968 1.00 33.65 317 THR A O 1
ATOM 2161 N N . ASP A 1 322 ? 22.777 68.811 87.545 1.00 36.45 318 ASP A N 1
ATOM 2162 C CA . ASP A 1 322 ? 24.025 69.557 87.482 1.00 37.78 318 ASP A CA 1
ATOM 2163 C C . ASP A 1 322 ? 24.926 69.048 86.366 1.00 35.65 318 ASP A C 1
ATOM 2164 O O . ASP A 1 322 ? 24.716 67.953 85.838 1.00 32.02 318 ASP A O 1
ATOM 2169 N N . ASN A 1 323 ? 25.925 69.849 86.006 1.00 33.80 319 ASN A N 1
ATOM 2170 C CA . ASN A 1 323 ? 26.945 69.414 85.060 1.00 34.01 319 ASN A CA 1
ATOM 2171 C C . ASN A 1 323 ? 28.216 70.258 85.144 1.00 37.64 319 ASN A C 1
ATOM 2172 O O . ASN A 1 323 ? 28.152 71.486 85.124 1.00 41.91 319 ASN A O 1
ATOM 2177 N N . PRO A 1 324 ? 29.380 69.595 85.248 1.00 29.24 320 PRO A N 1
ATOM 2178 C CA . PRO A 1 324 ? 29.499 68.136 85.367 1.00 26.23 320 PRO A CA 1
ATOM 2179 C C . PRO A 1 324 ? 29.070 67.625 86.743 1.00 24.79 320 PRO A C 1
ATOM 2180 O O . PRO A 1 324 ? 29.056 68.385 87.713 1.00 22.62 320 PRO A O 1
ATOM 2184 N N . LEU A 1 325 ? 28.703 66.351 86.809 1.00 27.41 321 LEU A N 1
ATOM 2185 C CA . LEU A 1 325 ? 28.216 65.757 88.045 1.00 22.28 321 LEU A CA 1
ATOM 2186 C C . LEU A 1 325 ? 29.365 65.255 88.911 1.00 22.54 321 LEU A C 1
ATOM 2187 O O . LEU A 1 325 ? 30.355 64.728 88.403 1.00 23.77 321 LEU A O 1
ATOM 2192 N N . VAL A 1 326 ? 29.228 65.424 90.222 1.00 24.56 322 VAL A N 1
ATOM 2193 C CA . VAL A 1 326 ? 30.241 64.970 91.165 1.00 25.28 322 VAL A CA 1
ATOM 2194 C C . VAL A 1 326 ? 29.762 63.734 91.921 1.00 22.53 322 VAL A C 1
ATOM 2195 O O . VAL A 1 326 ? 28.748 63.779 92.622 1.00 22.13 322 VAL A O 1
ATOM 2199 N N . PHE A 1 327 ? 30.489 62.631 91.763 1.00 26.10 323 PHE A N 1
ATOM 2200 C CA . PHE A 1 327 ? 30.172 61.382 92.455 1.00 29.23 323 PHE A CA 1
ATOM 2201 C C . PHE A 1 327 ? 31.337 60.948 93.333 1.00 27.82 323 PHE A C 1
ATOM 2202 O O . PHE A 1 327 ? 32.252 60.280 92.858 1.00 31.26 323 PHE A O 1
ATOM 2210 N N . PRO A 1 328 ? 31.304 61.325 94.621 1.00 31.47 324 PRO A N 1
ATOM 2211 C CA . PRO A 1 328 ? 32.393 61.008 95.554 1.00 34.76 324 PRO A CA 1
ATOM 2212 C C . PRO A 1 328 ? 32.615 59.505 95.718 1.00 35.47 324 PRO A C 1
ATOM 2213 O O . PRO A 1 328 ? 33.734 59.083 96.004 1.00 35.95 324 PRO A O 1
ATOM 2217 N N . ASP A 1 329 ? 31.562 58.715 95.529 1.00 37.15 325 ASP A N 1
ATOM 2218 C CA . ASP A 1 329 ? 31.659 57.265 95.680 1.00 39.30 325 ASP A CA 1
ATOM 2219 C C . ASP A 1 329 ? 31.606 56.533 94.341 1.00 38.31 325 ASP A C 1
ATOM 2220 O O . ASP A 1 329 ? 31.447 55.315 94.302 1.00 40.09 325 ASP A O 1
ATOM 2225 N N . GLY A 1 330 ? 31.738 57.275 93.248 1.00 32.30 326 GLY A N 1
ATOM 2226 C CA . GLY A 1 330 ? 31.641 56.690 91.924 1.00 33.00 326 GLY A CA 1
ATOM 2227 C C . GLY A 1 330 ? 32.973 56.238 91.361 1.00 36.48 326 GLY A C 1
ATOM 2228 O O . GLY A 1 330 ? 34.030 56.580 91.889 1.00 42.20 326 GLY A O 1
ATOM 2229 N N . VAL A 1 331 ? 32.920 55.457 90.285 1.00 40.88 327 VAL A N 1
ATOM 2230 C CA . VAL A 1 331 ? 34.127 55.022 89.589 1.00 41.74 327 VAL A CA 1
ATOM 2231 C C . VAL A 1 331 ? 34.830 56.236 88.988 1.00 42.82 327 VAL A C 1
ATOM 2232 O O . VAL A 1 331 ? 36.057 56.327 88.994 1.00 43.68 327 VAL A O 1
ATOM 2236 N N . LYS A 1 332 ? 34.034 57.165 88.468 1.00 39.36 328 LYS A N 1
ATOM 2237 C CA . LYS A 1 332 ? 34.532 58.475 88.064 1.00 36.82 328 LYS A CA 1
ATOM 2238 C C . LYS A 1 332 ? 33.936 59.536 88.987 1.00 35.92 328 LYS A C 1
ATOM 2239 O O . LYS A 1 332 ? 32.718 59.595 89.174 1.00 32.60 328 LYS A O 1
ATOM 2242 N N . LYS A 1 333 ? 34.796 60.365 89.573 1.00 33.38 329 LYS A N 1
ATOM 2243 C CA . LYS A 1 333 ? 34.352 61.343 90.562 1.00 30.38 329 LYS A CA 1
ATOM 2244 C C . LYS A 1 333 ? 33.660 62.540 89.914 1.00 27.40 329 LYS A C 1
ATOM 2245 O O . LYS A 1 333 ? 32.743 63.116 90.484 1.00 24.88 329 LYS A O 1
ATOM 2251 N N . VAL A 1 334 ? 34.116 62.915 88.724 1.00 35.47 330 VAL A N 1
ATOM 2252 C CA . VAL A 1 334 ? 33.529 64.029 87.989 1.00 29.69 330 VAL A CA 1
ATOM 2253 C C . VAL A 1 334 ? 33.141 63.573 86.588 1.00 30.99 330 VAL A C 1
ATOM 2254 O O . VAL A 1 334 ? 33.995 63.179 85.798 1.00 38.36 330 VAL A O 1
ATOM 2258 N N . VAL A 1 335 ? 31.847 63.625 86.291 1.00 31.26 331 VAL A N 1
ATOM 2259 C CA . VAL A 1 335 ? 31.317 63.074 85.049 1.00 25.59 331 VAL A CA 1
ATOM 2260 C C . VAL A 1 335 ? 30.478 64.093 84.288 1.00 29.88 331 VAL A C 1
ATOM 2261 O O . VAL A 1 335 ? 29.638 64.776 84.875 1.00 27.78 331 VAL A O 1
ATOM 2265 N N . SER A 1 336 ? 30.705 64.189 82.981 1.00 35.49 332 SER A N 1
ATOM 2266 C CA . SER A 1 336 ? 29.894 65.049 82.126 1.00 35.93 332 SER A CA 1
ATOM 2267 C C . SER A 1 336 ? 28.691 64.286 81.562 1.00 33.72 332 SER A C 1
ATOM 2268 O O . SER A 1 336 ? 28.844 63.221 80.965 1.00 31.43 332 SER A O 1
ATOM 2271 N N . GLY A 1 337 ? 27.497 64.835 81.765 1.00 31.89 333 GLY A N 1
ATOM 2272 C CA . GLY A 1 337 ? 26.276 64.227 81.265 1.00 26.77 333 GLY A CA 1
ATOM 2273 C C . GLY A 1 337 ? 25.322 65.262 80.699 1.00 24.58 333 GLY A C 1
ATOM 2274 O O . GLY A 1 337 ? 25.733 66.373 80.360 1.00 26.44 333 GLY A O 1
ATOM 2275 N N . GLY A 1 338 ? 24.043 64.908 80.603 1.00 23.21 334 GLY A N 1
ATOM 2276 C CA . GLY A 1 338 ? 23.056 65.811 80.038 1.00 19.78 334 GLY A CA 1
ATOM 2277 C C . GLY A 1 338 ? 21.807 65.998 80.878 1.00 22.16 334 GLY A C 1
ATOM 2278 O O . GLY A 1 338 ? 20.731 66.237 80.331 1.00 18.23 334 GLY A O 1
ATOM 2279 N N . ASN A 1 339 ? 21.947 65.910 82.201 1.00 18.16 335 ASN A N 1
ATOM 2280 C CA . ASN A 1 339 ? 20.800 65.976 83.109 1.00 17.68 335 ASN A CA 1
ATOM 2281 C C . ASN A 1 339 ? 20.187 67.366 83.228 1.00 17.11 335 ASN A C 1
ATOM 2282 O O . ASN A 1 339 ? 19.138 67.540 83.851 1.00 28.32 335 ASN A O 1
ATOM 2287 N N . PHE A 1 340 ? 20.841 68.352 82.630 1.00 17.14 336 PHE A N 1
ATOM 2288 C CA . PHE A 1 340 ? 20.353 69.726 82.646 1.00 21.89 336 PHE A CA 1
ATOM 2289 C C . PHE A 1 340 ? 19.267 69.940 81.592 1.00 22.83 336 PHE A C 1
ATOM 2290 O O . PHE A 1 340 ? 18.594 70.969 81.583 1.00 21.60 336 PHE A O 1
ATOM 2298 N N . HIS A 1 341 ? 19.118 68.973 80.690 1.00 17.27 337 HIS A N 1
ATOM 2299 C CA . HIS A 1 341 ? 18.177 69.107 79.585 1.00 23.24 337 HIS A CA 1
ATOM 2300 C C . HIS A 1 341 ? 16.742 68.968 80.085 1.00 24.09 337 HIS A C 1
ATOM 2301 O O . HIS A 1 341 ? 16.379 67.962 80.697 1.00 27.77 337 HIS A O 1
ATOM 2308 N N . GLY A 1 342 ? 15.928 69.980 79.814 1.00 18.19 338 GLY A N 1
ATOM 2309 C CA . GLY A 1 342 ? 14.601 70.043 80.387 1.00 17.43 338 GLY A CA 1
ATOM 2310 C C . GLY A 1 342 ? 13.481 69.435 79.565 1.00 22.56 338 GLY A C 1
ATOM 2311 O O . GLY A 1 342 ? 12.325 69.809 79.747 1.00 22.55 338 GLY A O 1
ATOM 2312 N N . GLU A 1 343 ? 13.801 68.494 78.680 1.00 18.43 339 GLU A N 1
ATOM 2313 C CA . GLU A 1 343 ? 12.774 67.899 77.827 1.00 20.97 339 GLU A CA 1
ATOM 2314 C C . GLU A 1 343 ? 11.700 67.179 78.641 1.00 22.44 339 GLU A C 1
ATOM 2315 O O . GLU A 1 343 ? 10.517 67.243 78.305 1.00 19.32 339 GLU A O 1
ATOM 2321 N N . TYR A 1 344 ? 12.111 66.503 79.710 1.00 20.43 340 TYR A N 1
ATOM 2322 C CA . TYR A 1 344 ? 11.167 65.764 80.548 1.00 23.56 340 TYR A CA 1
ATOM 2323 C C . TYR A 1 344 ? 10.082 66.672 81.156 1.00 23.39 340 TYR A C 1
ATOM 2324 O O . TYR A 1 344 ? 8.897 66.418 80.945 1.00 23.32 340 TYR A O 1
ATOM 2333 N N . PRO A 1 345 ? 10.469 67.730 81.902 1.00 24.16 341 PRO A N 1
ATOM 2334 C CA . PRO A 1 345 ? 9.367 68.556 82.412 1.00 25.68 341 PRO A CA 1
ATOM 2335 C C . PRO A 1 345 ? 8.678 69.379 81.317 1.00 23.65 341 PRO A C 1
ATOM 2336 O O . PRO A 1 345 ? 7.490 69.669 81.443 1.00 28.06 341 PRO A O 1
ATOM 2340 N N . ALA A 1 346 ? 9.409 69.737 80.265 1.00 17.64 342 ALA A N 1
ATOM 2341 C CA . ALA A 1 346 ? 8.841 70.496 79.152 1.00 21.68 342 ALA A CA 1
ATOM 2342 C C . ALA A 1 346 ? 7.708 69.730 78.475 1.00 24.72 342 ALA A C 1
ATOM 2343 O O . ALA A 1 346 ? 6.619 70.264 78.280 1.00 34.59 342 ALA A O 1
ATOM 2345 N N . LYS A 1 347 ? 7.980 68.481 78.109 1.00 26.47 343 LYS A N 1
ATOM 2346 C CA . LYS A 1 347 ? 6.980 67.624 77.486 1.00 20.85 343 LYS A CA 1
ATOM 2347 C C . LYS A 1 347 ? 5.775 67.426 78.397 1.00 24.74 343 LYS A C 1
ATOM 2348 O O . LYS A 1 347 ? 4.630 67.485 77.949 1.00 27.29 343 LYS A O 1
ATOM 2354 N N . ALA A 1 348 ? 6.041 67.193 79.678 1.00 20.85 344 ALA A N 1
ATOM 2355 C CA . ALA A 1 348 ? 4.983 66.922 80.643 1.00 19.55 344 ALA A CA 1
ATOM 2356 C C . ALA A 1 348 ? 4.050 68.121 80.798 1.00 22.95 344 ALA A C 1
ATOM 2357 O O . ALA A 1 348 ? 2.841 67.960 80.963 1.00 30.68 344 ALA A O 1
ATOM 2359 N N . LEU A 1 349 ? 4.615 69.323 80.732 1.00 16.67 345 LEU A N 1
ATOM 2360 C CA . LEU A 1 349 ? 3.830 70.537 80.912 1.00 14.11 345 LEU A CA 1
ATOM 2361 C C . LEU A 1 349 ? 3.021 70.885 79.665 1.00 16.76 345 LEU A C 1
ATOM 2362 O O . LEU A 1 349 ? 1.940 71.471 79.763 1.00 16.88 345 LEU A O 1
ATOM 2367 N N . ASP A 1 350 ? 3.537 70.517 78.496 1.00 14.41 346 ASP A N 1
ATOM 2368 C CA . ASP A 1 350 ? 2.773 70.672 77.261 1.00 21.18 346 ASP A CA 1
ATOM 2369 C C . ASP A 1 350 ? 1.536 69.779 77.286 1.00 27.33 346 ASP A C 1
ATOM 2370 O O . ASP A 1 350 ? 0.475 70.148 76.781 1.00 25.99 346 ASP A O 1
ATOM 2375 N N . MET A 1 351 ? 1.678 68.599 77.878 1.00 23.03 347 MET A N 1
ATOM 2376 C CA . MET A 1 351 ? 0.579 67.653 77.964 1.00 18.49 347 MET A CA 1
ATOM 2377 C C . MET A 1 351 ? -0.371 67.987 79.109 1.00 21.41 347 MET A C 1
ATOM 2378 O O . MET A 1 351 ? -1.551 67.669 79.045 1.00 21.81 347 MET A O 1
ATOM 2383 N N . LEU A 1 352 ? 0.145 68.633 80.149 1.00 26.69 348 LEU A N 1
ATOM 2384 C CA . LEU A 1 352 ? -0.697 69.100 81.238 1.00 25.05 348 LEU A CA 1
ATOM 2385 C C . LEU A 1 352 ? -1.699 70.123 80.719 1.00 23.70 348 LEU A C 1
ATOM 2386 O O . LEU A 1 352 ? -2.883 70.068 81.049 1.00 25.26 348 LEU A O 1
ATOM 2391 N N . ALA A 1 353 ? -1.211 71.051 79.900 1.00 15.26 349 ALA A N 1
ATOM 2392 C CA . ALA A 1 353 ? -2.049 72.091 79.317 1.00 19.69 349 ALA A CA 1
ATOM 2393 C C . ALA A 1 353 ? -3.207 71.491 78.525 1.00 20.29 349 ALA A C 1
ATOM 2394 O O . ALA A 1 353 ? -4.350 71.919 78.665 1.00 24.77 349 ALA A O 1
ATOM 2396 N N . ILE A 1 354 ? -2.899 70.494 77.702 1.00 23.78 350 ILE A N 1
ATOM 2397 C CA . ILE A 1 354 ? -3.901 69.819 76.887 1.00 18.25 350 ILE A CA 1
ATOM 2398 C C . ILE A 1 354 ? -4.943 69.104 77.755 1.00 23.17 350 ILE A C 1
ATOM 2399 O O . ILE A 1 354 ? -6.143 69.176 77.483 1.00 24.37 350 ILE A O 1
ATOM 2404 N N . GLY A 1 355 ? -4.481 68.433 78.807 1.00 22.26 351 GLY A N 1
ATOM 2405 C CA . GLY A 1 355 ? -5.366 67.728 79.716 1.00 22.42 351 GLY A CA 1
ATOM 2406 C C . GLY A 1 355 ? -6.269 68.644 80.527 1.00 26.70 351 GLY A C 1
ATOM 2407 O O . GLY A 1 355 ? -7.464 68.386 80.669 1.00 34.06 351 GLY A O 1
ATOM 2408 N N . VAL A 1 356 ? -5.694 69.715 81.066 1.00 21.63 352 VAL A N 1
ATOM 2409 C CA . VAL A 1 356 ? -6.451 70.684 81.854 1.00 17.29 352 VAL A CA 1
ATOM 2410 C C . VAL A 1 356 ? -7.457 71.437 80.985 1.00 20.45 352 VAL A C 1
ATOM 2411 O O . VAL A 1 356 ? -8.586 71.699 81.405 1.00 20.25 352 VAL A O 1
ATOM 2415 N N . HIS A 1 357 ? -7.037 71.772 79.769 1.00 16.67 353 HIS A N 1
ATOM 2416 C CA . HIS A 1 357 ? -7.890 72.471 78.813 1.00 20.80 353 HIS A CA 1
ATOM 2417 C C . HIS A 1 357 ? -9.249 71.800 78.619 1.00 24.55 353 HIS A C 1
ATOM 2418 O O . HIS A 1 357 ? -10.272 72.477 78.508 1.00 24.05 353 HIS A O 1
ATOM 2425 N N . GLU A 1 358 ? -9.257 70.470 78.591 1.00 25.69 354 GLU A N 1
ATOM 2426 C CA . GLU A 1 358 ? -10.475 69.725 78.295 1.00 23.93 354 GLU A CA 1
ATOM 2427 C C . GLU A 1 358 ? -11.509 69.861 79.406 1.00 22.61 354 GLU A C 1
ATOM 2428 O O . GLU A 1 358 ? -12.712 69.775 79.153 1.00 24.59 354 GLU A O 1
ATOM 2434 N N . LEU A 1 359 ? -11.037 70.072 80.632 1.00 21.73 355 LEU A N 1
ATOM 2435 C CA . LEU A 1 359 ? -11.931 70.309 81.758 1.00 20.60 355 LEU A CA 1
ATOM 2436 C C . LEU A 1 359 ? -12.764 71.561 81.512 1.00 24.38 355 LEU A C 1
ATOM 2437 O O . LEU A 1 359 ? -13.971 71.571 81.758 1.00 23.24 355 LEU A O 1
ATOM 2442 N N . GLY A 1 360 ? -12.114 72.609 81.015 1.00 21.17 356 GLY A N 1
ATOM 2443 C CA . GLY A 1 360 ? -12.797 73.852 80.710 1.00 25.32 356 GLY A CA 1
ATOM 2444 C C . GLY A 1 360 ? -13.674 73.718 79.484 1.00 32.88 356 GLY A C 1
ATOM 2445 O O . GLY A 1 360 ? -14.752 74.309 79.409 1.00 33.66 356 GLY A O 1
ATOM 2446 N N . ASN A 1 361 ? -13.201 72.926 78.524 1.00 30.10 357 ASN A N 1
ATOM 2447 C CA . ASN A 1 361 ? -13.907 72.703 77.268 1.00 21.15 357 ASN A CA 1
ATOM 2448 C C . ASN A 1 361 ? -15.296 72.094 77.478 1.00 24.63 357 ASN A C 1
ATOM 2449 O O . ASN A 1 361 ? -16.289 72.593 76.946 1.00 24.02 357 ASN A O 1
ATOM 2454 N N . ILE A 1 362 ? -15.363 71.017 78.258 1.00 22.65 358 ILE A N 1
ATOM 2455 C CA . ILE A 1 362 ? -16.637 70.350 78.516 1.00 21.98 358 ILE A CA 1
ATOM 2456 C C . ILE A 1 362 ? -17.485 71.143 79.521 1.00 19.41 358 ILE A C 1
ATOM 2457 O O . ILE A 1 362 ? -18.710 71.079 79.495 1.00 19.18 358 ILE A O 1
ATOM 2462 N N . SER A 1 363 ? -16.827 71.906 80.389 1.00 22.51 359 SER A N 1
ATOM 2463 C CA . SER A 1 363 ? -17.527 72.723 81.373 1.00 18.47 359 SER A CA 1
ATOM 2464 C C . SER A 1 363 ? -18.305 73.841 80.694 1.00 24.63 359 SER A C 1
ATOM 2465 O O . SER A 1 363 ? -19.447 74.130 81.060 1.00 27.13 359 SER A O 1
ATOM 2468 N N . GLU A 1 364 ? -17.679 74.459 79.698 1.00 21.23 360 GLU A N 1
ATOM 2469 C CA . GLU A 1 364 ? -18.294 75.538 78.940 1.00 19.04 360 GLU A CA 1
ATOM 2470 C C . GLU A 1 364 ? -19.584 75.070 78.260 1.00 21.44 360 GLU A C 1
ATOM 2471 O O . GLU A 1 364 ? -20.546 75.834 78.143 1.00 20.20 360 GLU A O 1
ATOM 2477 N N . ARG A 1 365 ? -19.605 73.816 77.819 1.00 19.71 361 ARG A N 1
ATOM 2478 C CA . ARG A 1 365 ? -20.797 73.250 77.196 1.00 24.16 361 ARG A CA 1
ATOM 2479 C C . ARG A 1 365 ? -21.930 73.085 78.208 1.00 26.58 361 ARG A C 1
ATOM 2480 O O . ARG A 1 365 ? -23.105 73.248 77.870 1.00 28.27 361 ARG A O 1
ATOM 2488 N N . ARG A 1 366 ? -21.579 72.764 79.450 1.00 26.38 362 ARG A N 1
ATOM 2489 C CA . ARG A 1 366 ? -22.580 72.632 80.502 1.00 25.81 362 ARG A CA 1
ATOM 2490 C C . ARG A 1 366 ? -23.103 74.008 80.900 1.00 29.09 362 ARG A C 1
ATOM 2491 O O . ARG A 1 366 ? -24.270 74.152 81.269 1.00 27.39 362 ARG A O 1
ATOM 2499 N N . ILE A 1 367 ? -22.233 75.015 80.819 1.00 28.84 363 ILE A N 1
ATOM 2500 C CA . ILE A 1 367 ? -22.630 76.402 81.040 1.00 21.03 363 ILE A CA 1
ATOM 2501 C C . ILE A 1 367 ? -23.657 76.811 79.990 1.00 29.69 363 ILE A C 1
ATOM 2502 O O . ILE A 1 367 ? -24.647 77.480 80.291 1.00 34.18 363 ILE A O 1
ATOM 2507 N N . GLU A 1 368 ? -23.412 76.384 78.756 1.00 32.81 364 GLU A N 1
ATOM 2508 C CA . GLU A 1 368 ? -24.327 76.618 77.648 1.00 34.08 364 GLU A CA 1
ATOM 2509 C C . GLU A 1 368 ? -25.706 76.007 77.918 1.00 33.30 364 GLU A C 1
ATOM 2510 O O . GLU A 1 368 ? -26.730 76.624 77.626 1.00 35.00 364 GLU A O 1
ATOM 2516 N N . ARG A 1 369 ? -25.732 74.804 78.485 1.00 28.47 365 ARG A N 1
ATOM 2517 C CA . ARG A 1 369 ? -27.000 74.145 78.787 1.00 31.85 365 ARG A CA 1
ATOM 2518 C C . ARG A 1 369 ? -27.772 74.876 79.877 1.00 32.16 365 ARG A C 1
ATOM 2519 O O . ARG A 1 369 ? -28.996 74.959 79.825 1.00 30.39 365 ARG A O 1
ATOM 2527 N N . LEU A 1 370 ? -27.052 75.398 80.865 1.00 33.16 366 LEU A N 1
ATOM 2528 C CA . LEU A 1 370 ? -27.673 76.135 81.959 1.00 33.90 366 LEU A CA 1
ATOM 2529 C C . LEU A 1 370 ? -28.385 77.397 81.467 1.00 38.38 366 LEU A C 1
ATOM 2530 O O . LEU A 1 370 ? -29.465 77.733 81.951 1.00 43.90 366 LEU A O 1
ATOM 2535 N N . ASN A 1 371 ? -27.781 78.085 80.501 1.00 36.39 367 ASN A N 1
ATOM 2536 C CA . ASN A 1 371 ? -28.337 79.332 79.982 1.00 36.42 367 ASN A CA 1
ATOM 2537 C C . ASN A 1 371 ? -29.414 79.117 78.926 1.00 41.78 367 ASN A C 1
ATOM 2538 O O . ASN A 1 371 ? -30.204 80.016 78.638 1.00 48.81 367 ASN A O 1
ATOM 2543 N N . ASN A 1 372 ? -29.442 77.921 78.354 1.00 49.23 368 ASN A N 1
ATOM 2544 C CA . ASN A 1 372 ? -30.368 77.615 77.275 1.00 55.53 368 ASN A CA 1
ATOM 2545 C C . ASN A 1 372 ? -31.706 77.104 77.801 1.00 65.09 368 ASN A C 1
ATOM 2546 O O . ASN A 1 372 ? -31.772 76.020 78.385 1.00 62.02 368 ASN A O 1
ATOM 2551 N N . PRO A 1 373 ? -32.783 77.880 77.577 1.00 76.15 369 PRO A N 1
ATOM 2552 C CA . PRO A 1 373 ? -34.126 77.593 78.104 1.00 78.95 369 PRO A CA 1
ATOM 2553 C C . PRO A 1 373 ? -34.733 76.282 77.596 1.00 75.54 369 PRO A C 1
ATOM 2554 O O . PRO A 1 373 ? -35.480 75.637 78.330 1.00 69.94 369 PRO A O 1
ATOM 2558 N N . THR A 1 374 ? -34.420 75.898 76.363 1.00 81.99 370 THR A N 1
ATOM 2559 C CA . THR A 1 374 ? -34.949 74.661 75.796 1.00 89.79 370 THR A CA 1
ATOM 2560 C C . THR A 1 374 ? -34.129 73.462 76.274 1.00 89.39 370 THR A C 1
ATOM 2561 O O . THR A 1 374 ? -34.601 72.324 76.258 1.00 91.01 370 THR A O 1
ATOM 2565 N N . LEU A 1 375 ? -32.906 73.729 76.724 1.00 85.53 371 LEU A N 1
ATOM 2566 C CA . LEU A 1 375 ? -32.012 72.672 77.188 1.00 78.52 371 LEU A CA 1
ATOM 2567 C C . LEU A 1 375 ? -32.044 72.511 78.706 1.00 73.31 371 LEU A C 1
ATOM 2568 O O . LEU A 1 375 ? -31.716 71.444 79.228 1.00 72.80 371 LEU A O 1
ATOM 2570 N N . SER A 1 376 ? -32.445 73.566 79.411 1.00 64.03 372 SER A N 1
ATOM 2571 C CA . SER A 1 376 ? -32.385 73.575 80.870 1.00 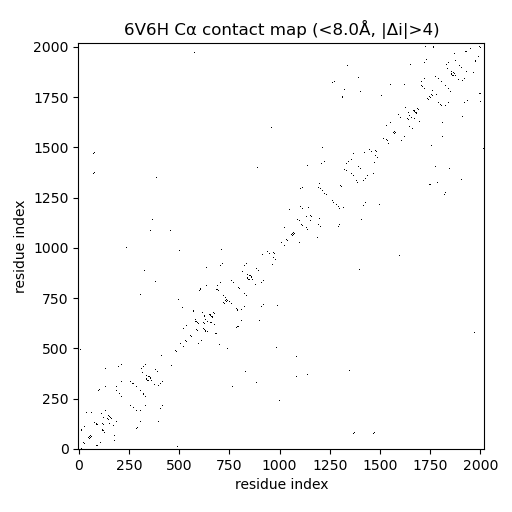60.46 372 SER A CA 1
ATOM 2572 C C . SER A 1 376 ? -33.741 73.406 81.552 1.00 71.79 372 SER A C 1
ATOM 2573 O O . SER A 1 376 ? -33.805 72.960 82.701 1.00 79.53 372 SER A O 1
ATOM 2576 N N . ARG A 1 377 ? -34.811 73.770 80.846 1.00 75.18 373 ARG A N 1
ATOM 2577 C CA . ARG A 1 377 ? -36.157 73.861 81.422 1.00 76.03 373 ARG A CA 1
ATOM 2578 C C . ARG A 1 377 ? -36.180 74.876 82.575 1.00 82.05 373 ARG A C 1
ATOM 2579 O O . ARG A 1 377 ? -36.997 74.783 83.493 1.00 82.05 373 ARG A O 1
ATOM 2581 N N . LEU A 1 378 ? -35.267 75.842 82.502 1.00 84.06 374 LEU A N 1
ATOM 2582 C CA . LEU A 1 378 ? -35.176 76.946 83.451 1.00 83.03 374 LEU A CA 1
ATOM 2583 C C . LEU A 1 378 ? -35.408 78.253 82.694 1.00 86.24 374 LEU A C 1
ATOM 2584 O O . LEU A 1 378 ? -35.375 78.259 81.461 1.00 85.42 374 LEU A O 1
ATOM 2589 N N . PRO A 1 379 ? -35.666 79.359 83.418 1.00 90.88 375 PRO A N 1
ATOM 2590 C CA . PRO A 1 379 ? -35.725 80.665 82.749 1.00 90.47 375 PRO A CA 1
ATOM 2591 C C . PRO A 1 379 ? -34.458 80.950 81.944 1.00 91.10 375 PRO A C 1
ATOM 2592 O O . PRO A 1 379 ? -33.363 80.604 82.396 1.00 91.63 375 PRO A O 1
ATOM 2596 N N . ALA A 1 380 ? -34.615 81.557 80.770 1.00 88.57 376 ALA A N 1
ATOM 2597 C CA . ALA A 1 380 ? -33.490 81.817 79.874 1.00 82.33 376 ALA A CA 1
ATOM 2598 C C . ALA A 1 380 ? -32.415 82.659 80.553 1.00 77.47 376 ALA A C 1
ATOM 2599 O O . ALA A 1 380 ? -32.704 83.721 81.109 1.00 76.74 376 ALA A O 1
ATOM 2601 N N . PHE A 1 381 ? -31.182 82.157 80.507 1.00 73.45 377 PHE A N 1
ATOM 2602 C CA . PHE A 1 381 ? -30.018 82.800 81.122 1.00 73.20 377 PHE A CA 1
ATOM 2603 C C . PHE A 1 381 ? -30.168 82.929 82.638 1.00 68.90 377 PHE A C 1
ATOM 2604 O O . PHE A 1 381 ? -29.609 83.843 83.251 1.00 60.71 377 PHE A O 1
ATOM 2612 N N . LEU A 1 382 ? -30.930 82.003 83.219 1.00 70.68 378 LEU A N 1
ATOM 2613 C CA . LEU A 1 382 ? -31.050 81.851 84.668 1.00 71.70 378 LEU A CA 1
ATOM 2614 C C . LEU A 1 382 ? -31.527 83.115 85.383 1.00 76.19 378 LEU A C 1
ATOM 2615 O O . LEU A 1 382 ? -31.062 83.427 86.481 1.00 77.23 378 LEU A O 1
ATOM 2620 N N . VAL A 1 383 ? -32.456 83.836 84.765 1.00 82.98 379 VAL A N 1
ATOM 2621 C CA . VAL A 1 383 ? -33.001 85.040 85.385 1.00 89.22 379 VAL A CA 1
ATOM 2622 C C . VAL A 1 383 ? -34.511 85.170 85.159 1.00 90.85 379 VAL A C 1
ATOM 2623 O O . VAL A 1 383 ? -35.001 85.062 84.033 1.00 90.11 379 VAL A O 1
ATOM 2627 N N . LYS A 1 384 ? -35.244 85.373 86.250 1.00 90.90 380 LYS A N 1
ATOM 2628 C CA . LYS A 1 384 ? -36.675 85.645 86.173 1.00 95.02 380 LYS A CA 1
ATOM 2629 C C . LYS A 1 384 ? -36.873 87.090 85.737 1.00 105.95 380 LYS A C 1
ATOM 2630 O O . LYS A 1 384 ? -35.996 87.928 85.959 1.00 110.76 380 LYS A O 1
ATOM 2635 N N . ASN A 1 385 ? -38.020 87.376 85.127 1.00 112.45 381 ASN A N 1
ATOM 2636 C CA . ASN A 1 385 ? -38.283 88.690 84.543 1.00 117.84 381 ASN A CA 1
ATOM 2637 C C . ASN A 1 385 ? -37.159 89.091 83.593 1.00 120.91 381 ASN A C 1
ATOM 2638 O O . ASN A 1 385 ? -36.594 90.180 83.701 1.00 123.92 381 ASN A O 1
ATOM 2640 N N . GLY A 1 386 ? -36.836 88.192 82.667 1.00 118.05 382 GLY A N 1
ATOM 2641 C CA . GLY A 1 386 ? -35.760 88.411 81.719 1.00 112.52 382 GLY A CA 1
ATOM 2642 C C . GLY A 1 386 ? -36.178 89.238 80.519 1.00 108.06 382 GLY A C 1
ATOM 2643 O O . GLY A 1 386 ? -35.605 89.107 79.436 1.00 109.91 382 GLY A O 1
ATOM 2644 N N . GLY A 1 387 ? -37.185 90.085 80.710 1.00 102.36 383 GLY A N 1
ATOM 2645 C CA . GLY A 1 387 ? -37.607 91.020 79.685 1.00 95.05 383 GLY A CA 1
ATOM 2646 C C . GLY A 1 387 ? -36.813 92.305 79.805 1.00 89.06 383 GLY A C 1
ATOM 2647 O O . GLY A 1 387 ? -36.798 93.132 78.893 1.00 90.68 383 GLY A O 1
ATOM 2648 N N . LEU A 1 388 ? -36.148 92.468 80.944 1.00 86.19 384 LEU A N 1
ATOM 2649 C CA . LEU A 1 388 ? -35.282 93.617 81.180 1.00 82.74 384 LEU A CA 1
ATOM 2650 C C . LEU A 1 388 ? -33.911 93.158 81.676 1.00 76.79 384 LEU A C 1
ATOM 2651 O O . LEU A 1 388 ? -32.998 93.967 81.862 1.00 71.35 384 LEU A O 1
ATOM 2653 N N . ASN A 1 389 ? -33.772 91.850 81.878 1.00 74.87 385 ASN A N 1
ATOM 2654 C CA . ASN A 1 389 ? -32.541 91.287 82.422 1.00 72.41 385 ASN A CA 1
ATOM 2655 C C . ASN A 1 389 ? -31.918 90.214 81.523 1.00 65.89 385 ASN A C 1
ATOM 2656 O O . ASN A 1 389 ? -32.622 89.428 80.893 1.00 63.74 385 ASN A O 1
ATOM 2661 N N . SER A 1 390 ? -30.588 90.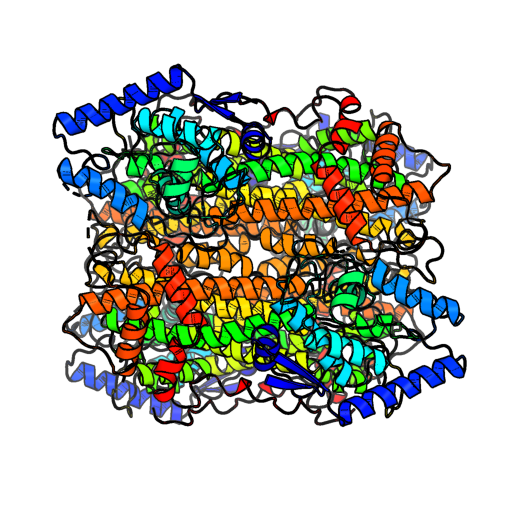197 81.483 1.00 61.93 386 SER A N 1
ATOM 2662 C CA . SER A 1 390 ? -29.821 89.297 80.622 1.00 59.85 386 SER A CA 1
ATOM 2663 C C . SER A 1 390 ? -29.204 88.131 81.390 1.00 60.87 386 SER A C 1
ATOM 2664 O O . SER A 1 390 ? -28.777 87.146 80.792 1.00 60.78 386 SER A O 1
ATOM 2667 N N . GLY A 1 391 ? -29.150 88.250 82.712 1.00 64.68 387 GLY A N 1
ATOM 2668 C CA . GLY A 1 391 ? -28.638 87.181 83.549 1.00 63.54 387 GLY A CA 1
ATOM 2669 C C . GLY A 1 391 ? -27.178 86.833 83.310 1.00 62.84 387 GLY A C 1
ATOM 2670 O O . GLY A 1 391 ? -26.323 87.715 83.215 1.00 56.64 387 GLY A O 1
ATOM 2671 N N . PHE A 1 392 ? -26.901 85.534 83.208 1.00 60.37 388 PHE A N 1
ATOM 2672 C CA A PHE A 1 392 ? -25.529 85.055 83.084 0.85 55.79 388 PHE A CA 1
ATOM 2673 C CA B PHE A 1 392 ? -25.541 85.018 83.079 0.15 57.84 388 PHE A CA 1
ATOM 2674 C C . PHE A 1 392 ? -25.153 84.811 81.621 1.00 54.76 388 PHE A C 1
ATOM 2675 O O . PHE A 1 392 ? -24.222 84.059 81.321 1.00 50.37 388 PHE A O 1
ATOM 2690 N N . MET A 1 393 ? -25.880 85.469 80.722 1.00 52.98 389 MET A N 1
ATOM 2691 C CA . MET A 1 393 ? -25.659 85.361 79.284 1.00 51.50 389 MET A CA 1
ATOM 2692 C C . MET A 1 393 ? -24.216 85.652 78.876 1.00 44.99 389 MET A C 1
ATOM 2693 O O . MET A 1 393 ? -23.584 84.856 78.179 1.00 44.35 389 MET A O 1
ATOM 2698 N N . ILE A 1 394 ? -23.702 86.794 79.316 1.00 39.42 390 ILE A N 1
ATOM 2699 C CA . ILE A 1 394 ? -22.375 87.244 78.914 1.00 39.22 390 ILE A CA 1
ATOM 2700 C C . ILE A 1 394 ? -21.279 86.531 79.714 1.00 36.61 390 ILE A C 1
ATOM 2701 O O . ILE A 1 394 ? -20.118 86.519 79.314 1.00 38.26 390 ILE A O 1
ATOM 2706 N N . ALA A 1 395 ? -21.651 85.923 80.836 1.00 34.76 391 ALA A N 1
ATOM 2707 C CA . ALA A 1 395 ? -20.696 85.149 81.622 1.00 27.67 391 ALA A CA 1
ATOM 2708 C C . ALA A 1 395 ? -20.300 83.885 80.864 1.00 25.29 391 ALA A C 1
ATOM 2709 O O . ALA A 1 395 ? -19.137 83.477 80.882 1.00 22.60 391 ALA A O 1
ATOM 2711 N N . HIS A 1 396 ? -21.275 83.270 80.202 1.00 26.84 392 HIS A N 1
ATOM 2712 C CA . HIS A 1 396 ? -21.011 82.139 79.321 1.00 31.26 392 HIS A CA 1
ATOM 2713 C C . HIS A 1 396 ? -20.066 82.582 78.211 1.00 31.42 392 HIS A C 1
ATOM 2714 O O . HIS A 1 396 ? -19.195 81.826 77.778 1.00 33.31 392 HIS A O 1
ATOM 2728 N N . THR A 1 398 ? -17.770 84.887 78.391 1.00 25.11 394 THR A N 1
ATOM 2729 C CA . THR A 1 398 ? -16.441 84.982 78.971 1.00 24.96 394 THR A CA 1
ATOM 2730 C C . THR A 1 398 ? -15.797 83.596 79.053 1.00 24.66 394 THR A C 1
ATOM 2731 O O . THR A 1 398 ? -14.606 83.439 78.774 1.00 22.50 394 THR A O 1
ATOM 2735 N N . ALA A 1 399 ? -16.594 82.593 79.411 1.00 19.33 395 ALA A N 1
ATOM 2736 C CA . ALA A 1 399 ? -16.097 81.223 79.513 1.00 18.76 395 ALA A CA 1
ATOM 2737 C C . ALA A 1 399 ? -15.650 80.702 78.150 1.00 18.65 395 ALA A C 1
ATOM 2738 O O . ALA A 1 399 ? -14.594 80.086 78.030 1.00 18.15 395 ALA A O 1
ATOM 2740 N N . ALA A 1 400 ? -16.459 80.964 77.127 1.00 27.04 396 ALA A N 1
ATOM 2741 C CA . ALA A 1 400 ? -16.153 80.530 75.768 1.00 22.64 396 ALA A CA 1
ATOM 2742 C C . ALA A 1 400 ? -14.860 81.161 75.254 1.00 23.41 396 ALA A C 1
ATOM 2743 O O . ALA A 1 400 ? -14.073 80.507 74.569 1.00 22.78 396 ALA A O 1
ATOM 2745 N N . ALA A 1 401 ? -14.643 82.430 75.588 1.00 20.07 397 ALA A N 1
ATOM 2746 C CA . ALA A 1 401 ? -13.428 83.132 75.183 1.00 19.88 397 ALA A CA 1
ATOM 2747 C C . ALA A 1 401 ? -12.191 82.508 75.827 1.00 23.13 397 ALA A C 1
ATOM 2748 O O . ALA A 1 401 ? -11.139 82.407 75.196 1.00 26.60 397 ALA A O 1
ATOM 2750 N N . LEU A 1 402 ? -12.326 82.089 77.083 1.00 18.26 398 LEU A N 1
ATOM 2751 C CA . LEU A 1 402 ? -11.229 81.458 77.808 1.00 19.47 398 LEU A CA 1
ATOM 2752 C C . LEU A 1 402 ? -10.871 80.091 77.219 1.00 25.20 398 LEU A C 1
ATOM 2753 O O . LEU A 1 402 ? -9.691 79.759 77.073 1.00 16.65 398 LEU A O 1
ATOM 2758 N N . VAL A 1 403 ? -11.891 79.303 76.883 1.00 19.56 399 VAL A N 1
ATOM 2759 C CA . VAL A 1 403 ? -11.683 78.017 76.231 1.00 21.09 399 VAL A CA 1
ATOM 2760 C C . VAL A 1 403 ? -10.967 78.215 74.898 1.00 27.33 399 VAL A C 1
ATOM 2761 O O . VAL A 1 403 ? -10.032 77.488 74.561 1.00 22.16 399 VAL A O 1
ATOM 2765 N N . SER A 1 404 ? -11.411 79.220 74.152 1.00 29.45 400 SER A N 1
ATOM 2766 C CA . SER A 1 404 ? -10.891 79.479 72.818 1.00 23.25 400 SER A CA 1
ATOM 2767 C C . SER A 1 404 ? -9.408 79.828 72.839 1.00 26.25 400 SER A C 1
ATOM 2768 O O . SER A 1 404 ? -8.638 79.352 72.004 1.00 26.33 400 SER A O 1
ATOM 2771 N N . GLU A 1 405 ? -9.000 80.657 73.794 1.00 24.27 401 GLU A N 1
ATOM 2772 C CA . GLU A 1 405 ? -7.602 81.048 73.866 1.00 23.15 401 GLU A CA 1
ATOM 2773 C C . GLU A 1 405 ? -6.756 79.901 74.420 1.00 24.37 401 GLU A C 1
ATOM 2774 O O . GLU A 1 405 ? -5.566 79.810 74.133 1.00 24.50 401 GLU A O 1
ATOM 2780 N N . ASN A 1 406 ? -7.376 79.017 75.194 1.00 22.28 402 ASN A N 1
ATOM 2781 C CA . ASN A 1 406 ? -6.683 77.834 75.685 1.00 20.79 402 ASN A CA 1
ATOM 2782 C C . ASN A 1 406 ? -6.287 76.892 74.550 1.00 20.89 402 ASN A C 1
ATOM 2783 O O . ASN A 1 406 ? -5.324 76.141 74.672 1.00 20.40 402 ASN A O 1
ATOM 2788 N N . LYS A 1 407 ? -7.029 76.937 73.449 1.00 23.90 403 LYS A N 1
ATOM 2789 C CA . LYS A 1 407 ? -6.731 76.091 72.296 1.00 26.15 403 LYS A CA 1
ATOM 2790 C C . LYS A 1 407 ? -5.406 76.479 71.646 1.00 29.15 403 LYS A C 1
ATOM 2791 O O . LYS A 1 407 ? -4.690 75.625 71.128 1.00 29.05 403 LYS A O 1
ATOM 2797 N N . VAL A 1 408 ? -5.084 77.768 71.675 1.00 26.51 404 VAL A N 1
ATOM 2798 C CA . VAL A 1 408 ? -3.800 78.242 71.176 1.00 21.24 404 VAL A CA 1
ATOM 2799 C C . VAL A 1 408 ? -2.679 77.783 72.110 1.00 29.09 404 VAL A C 1
ATOM 2800 O O . VAL A 1 408 ? -1.636 77.303 71.659 1.00 27.75 404 VAL A O 1
ATOM 2804 N N . TYR A 1 409 ? -2.915 77.913 73.414 1.00 30.16 405 TYR A N 1
ATOM 2805 C CA . TYR A 1 409 ? -1.951 77.496 74.429 1.00 20.46 405 TYR A CA 1
ATOM 2806 C C . TYR A 1 409 ? -1.753 75.978 74.458 1.00 20.43 405 TYR A C 1
ATOM 2807 O O . TYR A 1 409 ? -0.821 75.482 75.089 1.00 15.28 405 TYR A O 1
ATOM 2816 N N . CYS A 1 410 ? -2.636 75.245 73.785 1.00 17.48 406 CYS A N 1
ATOM 2817 C CA . CYS A 1 410 ? -2.533 73.789 73.722 1.00 19.62 406 CYS A CA 1
ATOM 2818 C C . CYS A 1 410 ? -1.454 73.335 72.742 1.00 22.60 406 CYS A C 1
ATOM 2819 O O . CYS A 1 410 ? -1.075 72.165 72.728 1.00 25.96 406 CYS A O 1
ATOM 2822 N N . HIS A 1 411 ? -0.962 74.254 71.919 1.00 20.16 407 HIS A N 1
ATOM 2823 C CA . HIS A 1 411 ? 0.129 73.925 71.018 1.00 27.23 407 HIS A CA 1
ATOM 2824 C C . HIS A 1 411 ? 1.393 73.654 71.827 1.00 27.72 407 HIS A C 1
ATOM 2825 O O . HIS A 1 411 ? 1.783 74.468 72.663 1.00 32.47 407 HIS A O 1
ATOM 2832 N N . PRO A 1 412 ? 2.029 72.497 71.593 1.00 29.69 408 PRO A N 1
ATOM 2833 C CA . PRO A 1 412 ? 3.213 72.100 72.366 1.00 25.26 408 PRO A CA 1
ATOM 2834 C C . PRO A 1 412 ? 4.439 72.967 72.068 1.00 25.76 408 PRO A C 1
ATOM 2835 O O . PRO A 1 412 ? 4.972 72.943 70.956 1.00 32.79 408 PRO A O 1
ATOM 2839 N N . ALA A 1 413 ? 4.877 73.726 73.066 1.00 22.82 409 ALA A N 1
ATOM 2840 C CA . ALA A 1 413 ? 6.054 74.574 72.929 1.00 20.41 409 ALA A CA 1
ATOM 2841 C C . ALA A 1 413 ? 7.338 73.748 72.827 1.00 22.80 409 ALA A C 1
ATOM 2842 O O . ALA A 1 413 ? 8.289 74.153 72.160 1.00 27.75 409 ALA A O 1
ATOM 2844 N N . SER A 1 414 ? 7.360 72.590 73.484 1.00 15.89 410 SER A N 1
ATOM 2845 C CA . SER A 1 414 ? 8.547 71.741 73.505 1.00 20.77 410 SER A CA 1
ATOM 2846 C C . SER A 1 414 ? 8.767 71.009 72.182 1.00 23.02 410 SER A C 1
ATOM 2847 O O . SER A 1 414 ? 9.774 70.324 72.010 1.00 30.15 410 SER A O 1
ATOM 2850 N N . ALA A 1 415 ? 7.822 71.146 71.258 1.00 23.48 411 ALA A N 1
ATOM 2851 C CA . ALA A 1 415 ? 7.934 70.515 69.946 1.00 26.31 411 ALA A CA 1
ATOM 2852 C C . ALA A 1 415 ? 8.954 71.245 69.081 1.00 25.65 411 ALA A C 1
ATOM 2853 O O . ALA A 1 415 ? 9.397 70.735 68.055 1.00 26.52 411 ALA A O 1
ATOM 2855 N N . ASP A 1 416 ? 9.324 72.444 69.510 1.00 27.69 412 ASP A N 1
ATOM 2856 C CA . ASP A 1 416 ? 10.266 73.270 68.775 1.00 24.36 412 ASP A CA 1
ATOM 2857 C C . ASP A 1 416 ? 11.638 73.231 69.424 1.00 26.75 412 ASP A C 1
ATOM 2858 O O . ASP A 1 416 ? 11.763 73.122 70.644 1.00 34.07 412 ASP A O 1
ATOM 2863 N N . SER A 1 417 ? 12.671 73.313 68.598 1.00 25.01 413 SER A N 1
ATOM 2864 C CA . SER A 1 417 ? 14.029 73.475 69.095 1.00 26.55 413 SER A CA 1
ATOM 2865 C C . SER A 1 417 ? 14.808 74.372 68.150 1.00 26.15 413 SER A C 1
ATOM 2866 O O . SER A 1 417 ? 14.799 74.166 66.939 1.00 29.34 413 SER A O 1
ATOM 2869 N N . ILE A 1 418 ? 15.465 75.378 68.711 1.00 27.55 414 ILE A N 1
ATOM 2870 C CA . ILE A 1 418 ? 16.324 76.251 67.930 1.00 33.35 414 ILE A CA 1
ATOM 2871 C C . ILE A 1 418 ? 17.744 76.140 68.469 1.00 43.43 414 ILE A C 1
ATOM 2872 O O . ILE A 1 418 ? 18.024 76.516 69.610 1.00 41.92 414 ILE A O 1
ATOM 2877 N N . SER A 1 419 ? 18.631 75.612 67.633 1.00 47.53 415 SER A N 1
ATOM 2878 C CA . SER A 1 419 ? 19.985 75.271 68.050 1.00 52.47 415 SER A CA 1
ATOM 2879 C C . SER A 1 419 ? 20.981 76.401 67.835 1.00 64.82 415 SER A C 1
ATOM 2880 O O . SER A 1 419 ? 20.833 77.209 66.916 1.00 64.93 415 SER A O 1
ATOM 2882 N N . THR A 1 420 ? 21.999 76.452 68.688 1.00 73.53 416 THR A N 1
ATOM 2883 C CA . THR A 1 420 ? 23.169 77.270 68.404 1.00 79.80 416 THR A CA 1
ATOM 2884 C C . THR A 1 420 ? 24.201 76.376 67.710 1.00 87.82 416 THR A C 1
ATOM 2885 O O . THR A 1 420 ? 24.741 75.437 68.300 1.00 78.64 416 THR A O 1
ATOM 2889 N N . SER A 1 421 ? 24.441 76.676 66.436 1.00 106.09 417 SER A N 1
ATOM 2890 C CA . SER A 1 421 ? 25.175 75.792 65.534 1.00 114.14 417 SER A CA 1
ATOM 2891 C C . SER A 1 421 ? 26.576 75.435 66.017 1.00 119.70 417 SER A C 1
ATOM 2892 O O . SER A 1 421 ? 26.883 74.257 66.204 1.00 121.54 417 SER A O 1
ATOM 2894 N N . ALA A 1 422 ? 27.437 76.432 66.205 1.00 120.52 418 ALA A N 1
ATOM 2895 C CA . ALA A 1 422 ? 28.738 76.132 66.789 1.00 119.17 418 ALA A CA 1
ATOM 2896 C C . ALA A 1 422 ? 28.771 76.510 68.254 1.00 112.39 418 ALA A C 1
ATOM 2897 O O . ALA A 1 422 ? 29.203 77.592 68.659 1.00 109.65 418 ALA A O 1
ATOM 2899 N N . ALA A 1 423 ? 28.257 75.567 69.019 1.00 107.04 419 ALA A N 1
ATOM 2900 C CA . ALA A 1 423 ? 28.484 75.416 70.432 1.00 96.13 419 ALA A CA 1
ATOM 2901 C C . ALA A 1 423 ? 28.539 73.934 70.724 1.00 88.63 419 ALA A C 1
ATOM 2902 O O . ALA A 1 423 ? 29.180 73.185 69.982 1.00 90.16 419 ALA A O 1
ATOM 2904 N N . GLN A 1 424 ? 27.840 73.485 71.749 1.00 75.72 420 GLN A N 1
ATOM 2905 C CA . GLN A 1 424 ? 27.568 72.065 71.850 1.00 63.40 420 GLN A CA 1
ATOM 2906 C C . GLN A 1 424 ? 26.070 71.913 72.058 1.00 45.14 420 GLN A C 1
ATOM 2907 O O . GLN A 1 424 ? 25.534 70.808 72.048 1.00 41.44 420 GLN A O 1
ATOM 2913 N N . GLU A 1 425 ? 25.400 73.053 72.204 1.00 35.24 421 GLU A N 1
ATOM 2914 C CA . GLU A 1 425 ? 23.972 73.098 72.486 1.00 34.02 421 GLU A CA 1
ATOM 2915 C C . GLU A 1 425 ? 23.117 73.059 71.217 1.00 32.50 421 GLU A C 1
ATOM 2916 O O . GLU A 1 425 ? 22.486 74.047 70.857 1.00 34.03 421 GLU A O 1
ATOM 2918 N N . ASP A 1 426 ? 23.079 71.907 70.558 1.00 26.72 422 ASP A N 1
ATOM 2919 C CA . ASP A 1 426 ? 22.383 71.779 69.282 1.00 25.92 422 ASP A CA 1
ATOM 2920 C C . ASP A 1 426 ? 20.950 71.271 69.432 1.00 24.01 422 ASP A C 1
ATOM 2921 O O . ASP A 1 426 ? 20.224 71.160 68.451 1.00 29.44 422 ASP A O 1
ATOM 2926 N N . HIS A 1 427 ? 20.542 70.968 70.657 1.00 24.58 423 HIS A N 1
ATOM 2927 C CA . HIS A 1 427 ? 19.148 70.619 70.915 1.00 26.68 423 HIS A CA 1
ATOM 2928 C C . HIS A 1 427 ? 18.730 71.093 72.298 1.00 27.42 423 HIS A C 1
ATOM 2929 O O . HIS A 1 427 ? 19.383 70.786 73.292 1.00 33.67 423 HIS A O 1
ATOM 2936 N N . VAL A 1 428 ? 17.640 71.852 72.352 1.00 28.97 424 VAL A N 1
ATOM 2937 C CA . VAL A 1 428 ? 17.136 72.383 73.613 1.00 23.70 424 VAL A CA 1
ATOM 2938 C C . VAL A 1 428 ? 15.649 72.078 73.735 1.00 27.32 424 VAL A C 1
ATOM 2939 O O . VAL A 1 428 ? 15.006 71.712 72.750 1.00 32.02 424 VAL A O 1
ATOM 2943 N N . SER A 1 429 ? 15.104 72.223 74.940 1.00 24.92 425 SER A N 1
ATOM 2944 C CA . SER A 1 429 ? 13.731 71.796 75.206 1.00 25.57 425 SER A CA 1
ATOM 2945 C C . SER A 1 429 ? 12.690 72.878 74.922 1.00 27.22 425 SER A C 1
ATOM 2946 O O . SER A 1 429 ? 11.549 72.563 74.576 1.00 31.07 425 SER A O 1
ATOM 2949 N N . MET A 1 430 ? 13.088 74.141 75.067 1.00 24.77 426 MET A N 1
ATOM 2950 C CA . MET A 1 430 ? 12.174 75.280 74.941 1.00 27.30 426 MET A CA 1
ATOM 2951 C C . MET A 1 430 ? 10.994 75.150 75.901 1.00 31.02 426 MET A C 1
ATOM 2952 O O . MET A 1 430 ? 9.869 75.515 75.566 1.00 32.58 426 MET A O 1
ATOM 2957 N N . GLY A 1 431 ? 11.260 74.637 77.098 1.00 25.83 427 GLY A N 1
ATOM 2958 C CA . GLY A 1 431 ? 10.206 74.349 78.054 1.00 22.27 427 GLY A CA 1
ATOM 2959 C C . GLY A 1 431 ? 9.844 75.497 78.972 1.00 23.77 427 GLY A C 1
ATOM 2960 O O . GLY A 1 431 ? 8.976 75.357 79.837 1.00 22.11 427 GLY A O 1
ATOM 2961 N N . GLY A 1 432 ? 10.509 76.633 78.792 1.00 26.45 428 GLY A N 1
ATOM 2962 C CA . GLY A 1 432 ? 10.218 77.811 79.588 1.00 26.18 428 GLY A CA 1
ATOM 2963 C C . GLY A 1 432 ? 8.803 78.291 79.339 1.00 26.48 428 GLY A C 1
ATOM 2964 O O . GLY A 1 432 ? 8.067 78.611 80.274 1.00 28.57 428 GLY A O 1
ATOM 2965 N N . PHE A 1 433 ? 8.419 78.329 78.067 1.00 26.33 429 PHE A N 1
ATOM 2966 C CA . PHE A 1 433 ? 7.083 78.764 77.688 1.00 21.24 429 PHE A CA 1
ATOM 2967 C C . PHE A 1 433 ? 6.050 77.671 77.969 1.00 26.90 429 PHE A C 1
ATOM 2968 O O . PHE A 1 433 ? 4.875 77.965 78.205 1.00 24.39 429 PHE A O 1
ATOM 2976 N N . SER A 1 434 ? 6.490 76.414 77.949 1.00 20.87 430 SER A N 1
ATOM 2977 C CA . SER A 1 434 ? 5.617 75.290 78.294 1.00 20.21 430 SER A CA 1
ATOM 2978 C C . SER A 1 434 ? 5.102 75.429 79.719 1.00 24.54 430 SER A C 1
ATOM 2979 O O . SER A 1 434 ? 3.929 75.179 79.998 1.00 25.67 430 SER A O 1
ATOM 2982 N N . ALA A 1 435 ? 5.997 75.826 80.618 1.00 18.74 431 ALA A N 1
ATOM 2983 C CA . ALA A 1 435 ? 5.653 75.985 82.023 1.00 19.27 431 ALA A CA 1
ATOM 2984 C C . ALA A 1 435 ? 4.720 77.173 82.235 1.00 18.14 431 ALA A C 1
ATOM 2985 O O . ALA A 1 435 ? 3.758 77.090 82.999 1.00 16.00 431 ALA A O 1
ATOM 2987 N N . ARG A 1 436 ? 5.004 78.276 81.549 1.00 14.94 432 ARG A N 1
ATOM 2988 C CA . ARG A 1 436 ? 4.236 79.502 81.731 1.00 14.82 432 ARG A CA 1
ATOM 2989 C C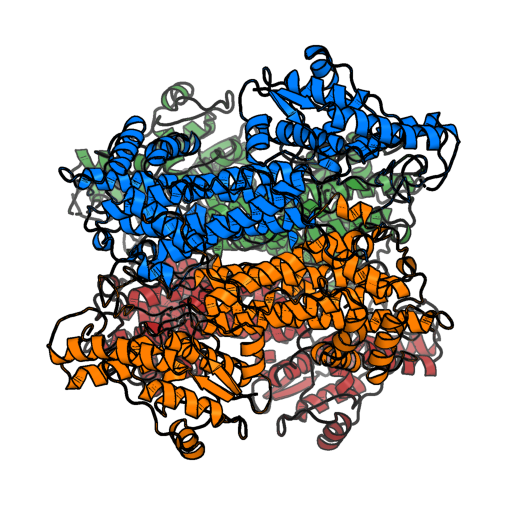 . ARG A 1 436 ? 2.825 79.390 81.157 1.00 16.80 432 ARG A C 1
ATOM 2990 O O . ARG A 1 436 ? 1.861 79.837 81.781 1.00 18.71 432 ARG A O 1
ATOM 2998 N N . LYS A 1 437 ? 2.694 78.788 79.977 1.00 14.33 433 LYS A N 1
ATOM 2999 C CA . LYS A 1 437 ? 1.376 78.670 79.368 1.00 14.27 433 LYS A CA 1
ATOM 3000 C C . LYS A 1 437 ? 0.552 77.577 80.050 1.00 17.76 433 LYS A C 1
ATOM 3001 O O . LYS A 1 437 ? -0.674 77.598 79.992 1.00 20.18 433 LYS A O 1
ATOM 3007 N N . ALA A 1 438 ? 1.219 76.640 80.716 1.00 15.40 434 ALA A N 1
ATOM 3008 C CA . ALA A 1 438 ? 0.513 75.652 81.524 1.00 19.91 434 ALA A CA 1
ATOM 3009 C C . ALA A 1 438 ? -0.199 76.339 82.687 1.00 26.96 434 ALA A C 1
ATOM 3010 O O . ALA A 1 438 ? -1.352 76.034 82.990 1.00 31.41 434 ALA A O 1
ATOM 3012 N N . ILE A 1 439 ? 0.493 77.272 83.332 1.00 24.64 435 ILE A N 1
ATOM 3013 C CA . ILE A 1 439 ? -0.090 78.041 84.424 1.00 19.78 435 ILE A CA 1
ATOM 3014 C C . ILE A 1 439 ? -1.257 78.888 83.918 1.00 24.75 435 ILE A C 1
ATOM 3015 O O . ILE A 1 439 ? -2.285 79.013 84.589 1.00 25.95 435 ILE A O 1
ATOM 3020 N N . LYS A 1 440 ? -1.105 79.444 82.720 1.00 26.48 436 LYS A N 1
ATOM 3021 C CA . LYS A 1 440 ? -2.145 80.279 82.128 1.00 25.36 436 LYS A CA 1
ATOM 3022 C C . LYS A 1 440 ? -3.418 79.488 81.827 1.00 25.63 436 LYS A C 1
ATOM 3023 O O . LYS A 1 440 ? -4.527 79.957 82.096 1.00 29.27 436 LYS A O 1
ATOM 3029 N N . VAL A 1 441 ? -3.258 78.292 81.266 1.00 18.90 437 VAL A N 1
ATOM 3030 C CA . VAL A 1 441 ? -4.401 77.439 80.963 1.00 19.03 437 VAL A CA 1
ATOM 3031 C C . VAL A 1 441 ? -5.169 77.078 82.235 1.00 21.64 437 VAL A C 1
ATOM 3032 O O . VAL A 1 441 ? -6.394 77.165 82.268 1.00 17.36 437 VAL A O 1
ATOM 3036 N N . VAL A 1 442 ? -4.448 76.690 83.284 1.00 22.44 438 VAL A N 1
ATOM 3037 C CA . VAL A 1 442 ? -5.089 76.337 84.550 1.00 21.57 438 VAL A CA 1
ATOM 3038 C C . VAL A 1 442 ? -5.782 77.548 85.169 1.00 21.18 438 VAL A C 1
ATOM 3039 O O . VAL A 1 442 ? -6.880 77.435 85.709 1.00 25.60 438 VAL A O 1
ATOM 3043 N N . GLU A 1 443 ? -5.135 78.705 85.079 1.00 19.42 439 GLU A N 1
ATOM 3044 C CA . GLU A 1 443 ? -5.716 79.955 85.550 1.00 20.69 439 GLU A CA 1
ATOM 3045 C C . GLU A 1 443 ? -7.029 80.252 84.825 1.00 26.62 439 GLU A C 1
ATOM 3046 O O . GLU A 1 443 ? -8.016 80.657 85.445 1.00 27.36 439 GLU A O 1
ATOM 3052 N N . ASN A 1 444 ? -7.037 80.037 83.513 1.00 21.89 440 ASN A N 1
ATOM 3053 C CA . ASN A 1 444 ? -8.240 80.229 82.714 1.00 19.53 440 ASN A CA 1
ATOM 3054 C C . ASN A 1 444 ? -9.344 79.238 83.064 1.00 21.14 440 ASN A C 1
ATOM 3055 O O . ASN A 1 444 ? -10.511 79.617 83.180 1.00 22.70 440 ASN A O 1
ATOM 3060 N N . VAL A 1 445 ? -8.970 77.971 83.228 1.00 15.62 441 VAL A N 1
ATOM 3061 C CA . VAL A 1 445 ? -9.935 76.913 83.514 1.00 19.28 441 VAL A CA 1
ATOM 3062 C C . VAL A 1 445 ? -10.562 77.098 84.898 1.00 24.17 441 VAL A C 1
ATOM 3063 O O . VAL A 1 445 ? -11.737 76.782 85.100 1.00 26.56 441 VAL A O 1
ATOM 3067 N N . GLU A 1 446 ? -9.785 77.632 85.840 1.00 24.04 442 GLU A N 1
ATOM 3068 C CA . GLU A 1 446 ? -10.302 77.955 87.170 1.00 22.47 442 GLU A CA 1
ATOM 3069 C C . GLU A 1 446 ? -11.475 78.925 87.092 1.00 24.32 442 GLU A C 1
ATOM 3070 O O . GLU A 1 446 ? -12.455 78.790 87.828 1.00 26.01 442 GLU A O 1
ATOM 3076 N N . ARG A 1 447 ? -11.369 79.904 86.195 1.00 23.35 443 ARG A N 1
ATOM 3077 C CA . ARG A 1 447 ? -12.424 80.888 86.018 1.00 22.52 443 ARG A CA 1
ATOM 3078 C C . ARG A 1 447 ? -13.644 80.263 85.356 1.00 21.69 443 ARG A C 1
ATOM 3079 O O . ARG A 1 447 ? -14.782 80.584 85.703 1.00 25.44 443 ARG A O 1
ATOM 3087 N N . ILE A 1 448 ? -13.399 79.369 84.404 1.00 17.17 444 ILE A N 1
ATOM 3088 C CA . ILE A 1 448 ? -14.477 78.669 83.713 1.00 21.98 444 ILE A CA 1
ATOM 3089 C C . ILE A 1 448 ? -15.304 77.851 84.707 1.00 25.38 444 ILE A C 1
ATOM 3090 O O . ILE A 1 448 ? -16.532 77.954 84.738 1.00 26.11 444 ILE A O 1
ATOM 3095 N N . ILE A 1 449 ? -14.620 77.053 85.524 1.00 24.54 445 ILE A N 1
ATOM 3096 C CA . ILE A 1 449 ? -15.276 76.252 86.548 1.00 24.69 445 ILE A CA 1
ATOM 3097 C C . ILE A 1 449 ? -16.061 77.146 87.514 1.00 24.82 445 ILE A C 1
ATOM 3098 O O . ILE A 1 449 ? -17.166 76.800 87.940 1.00 23.99 445 ILE A O 1
ATOM 3103 N N . ALA A 1 450 ? -15.493 78.304 87.842 1.00 22.03 446 ALA A N 1
ATOM 3104 C CA . ALA A 1 450 ? -16.164 79.267 88.711 1.00 18.52 446 ALA A CA 1
ATOM 3105 C C . ALA A 1 450 ? -17.465 79.763 88.084 1.00 22.28 446 ALA A C 1
ATOM 3106 O O . ALA A 1 450 ? -18.482 79.888 88.762 1.00 24.46 446 ALA A O 1
ATOM 3108 N N . ILE A 1 451 ? -17.429 80.042 86.785 1.00 21.61 447 ILE A N 1
ATOM 3109 C CA . ILE A 1 451 ? -18.615 80.498 86.078 1.00 19.56 447 ILE A CA 1
ATOM 3110 C C . ILE A 1 451 ? -19.693 79.407 86.057 1.00 23.07 447 ILE A C 1
ATOM 3111 O O . ILE A 1 451 ? -20.871 79.693 86.276 1.00 21.59 447 ILE A O 1
ATOM 3116 N N . GLU A 1 452 ? -19.293 78.160 85.819 1.00 19.53 448 GLU A N 1
ATOM 3117 C CA . GLU A 1 452 ? -20.251 77.057 85.834 1.00 22.32 448 GLU A CA 1
ATOM 3118 C C . GLU A 1 452 ? -20.891 76.902 87.211 1.00 26.36 448 GLU A C 1
ATOM 3119 O O . GLU A 1 452 ? -22.112 76.811 87.324 1.00 27.12 448 GLU A O 1
ATOM 3125 N N . LEU A 1 453 ? -20.061 76.874 88.250 1.00 24.82 449 LEU A N 1
ATOM 3126 C CA . LEU A 1 453 ? -20.545 76.736 89.620 1.00 29.32 449 LEU A CA 1
ATOM 3127 C C . LEU A 1 453 ? -21.488 77.877 90.004 1.00 30.58 449 LEU A C 1
ATOM 3128 O O . LEU A 1 453 ? -22.509 77.665 90.662 1.00 28.09 449 LEU A O 1
ATOM 3133 N N . LEU A 1 454 ? -21.136 79.086 89.583 1.00 28.86 450 LEU A N 1
ATOM 3134 C CA . LEU A 1 454 ? -21.947 80.265 89.849 1.00 27.17 450 LEU A CA 1
ATOM 3135 C C . LEU A 1 454 ? -23.314 80.155 89.171 1.00 32.01 450 LEU A C 1
ATOM 3136 O O . LEU A 1 454 ? -24.347 80.446 89.778 1.00 32.61 450 LEU A O 1
ATOM 3141 N N . GLY A 1 455 ? -23.312 79.723 87.914 1.00 27.11 451 GLY A N 1
ATOM 3142 C CA . GLY A 1 455 ? -24.541 79.562 87.162 1.00 25.28 451 GLY A CA 1
ATOM 3143 C C . GLY A 1 455 ? -25.404 78.434 87.692 1.00 23.01 451 GLY A C 1
ATOM 3144 O O . GLY A 1 455 ? -26.627 78.558 87.779 1.00 23.78 451 GLY A O 1
ATOM 3145 N N . ALA A 1 456 ? -24.763 77.329 88.053 1.00 25.03 452 ALA A N 1
ATOM 3146 C CA . ALA A 1 456 ? -25.475 76.161 88.551 1.00 30.54 452 ALA A CA 1
ATOM 3147 C C . ALA A 1 456 ? -26.147 76.438 89.899 1.00 33.81 452 ALA A C 1
ATOM 3148 O O . ALA A 1 456 ? -27.239 75.933 90.169 1.00 34.27 452 ALA A O 1
ATOM 3150 N N . CYS A 1 457 ? -25.498 77.241 90.740 1.00 32.16 453 CYS A N 1
ATOM 3151 C CA . CYS A 1 457 ? -26.067 77.600 92.038 1.00 30.80 453 CYS A CA 1
ATOM 3152 C C . CYS A 1 457 ? -27.317 78.452 91.879 1.00 34.78 453 CYS A C 1
ATOM 3153 O O . CYS A 1 457 ? -28.247 78.357 92.677 1.00 33.11 453 CYS A O 1
ATOM 3156 N N . GLN A 1 458 ? -27.333 79.289 90.848 1.00 35.00 454 GLN A N 1
ATOM 3157 C CA . GLN A 1 458 ? -28.514 80.081 90.539 1.00 28.37 454 GLN A CA 1
ATOM 3158 C C . GLN A 1 458 ? -29.641 79.157 90.091 1.00 29.56 454 GLN A C 1
ATOM 3159 O O . GLN A 1 458 ? -30.816 79.401 90.378 1.00 27.10 454 GLN A O 1
ATOM 3165 N N . GLY A 1 459 ? -29.272 78.085 89.396 1.00 25.67 455 GLY A N 1
ATOM 3166 C CA . GLY A 1 459 ? -30.228 77.070 88.995 1.00 26.99 455 GLY A CA 1
ATOM 3167 C C . GLY A 1 459 ? -30.901 76.446 90.201 1.00 32.10 455 GLY A C 1
ATOM 3168 O O . GLY A 1 459 ? -32.114 76.227 90.203 1.00 41.64 455 GLY A O 1
ATOM 3169 N N . ILE A 1 460 ? -30.107 76.164 91.231 1.00 29.97 456 ILE A N 1
ATOM 3170 C CA . ILE A 1 460 ? -30.623 75.628 92.487 1.00 30.53 456 ILE A CA 1
ATOM 3171 C C . ILE A 1 460 ? -31.643 76.576 93.114 1.00 35.17 456 ILE A C 1
ATOM 3172 O O . ILE A 1 460 ? -32.690 76.141 93.598 1.00 43.41 456 ILE A O 1
ATOM 3177 N N . ASP A 1 461 ? -31.329 77.867 93.110 1.00 28.47 457 ASP A N 1
ATOM 3178 C CA . ASP A 1 461 ? -32.256 78.878 93.603 1.00 32.98 457 ASP A CA 1
ATOM 3179 C C . ASP A 1 461 ? -33.583 78.827 92.841 1.00 34.45 457 ASP A C 1
ATOM 3180 O O . ASP A 1 461 ? -34.654 78.846 93.449 1.00 37.20 457 ASP A O 1
ATOM 3185 N N . LEU A 1 462 ? -33.502 78.735 91.514 1.00 31.75 458 LEU A N 1
ATOM 3186 C CA . LEU A 1 462 ? -34.683 78.711 90.658 1.00 33.43 458 LEU A CA 1
ATOM 3187 C C . LEU A 1 462 ? -35.539 77.464 90.874 1.00 38.92 458 LEU A C 1
ATOM 3188 O O . LEU A 1 462 ? -36.703 77.429 90.478 1.00 49.26 458 LEU A O 1
ATOM 3193 N N . LEU A 1 463 ? -34.966 76.443 91.501 1.00 34.22 459 LEU A N 1
ATOM 3194 C CA . LEU A 1 463 ? -35.679 75.185 91.696 1.00 30.58 459 LEU A CA 1
ATOM 3195 C C . LEU A 1 463 ? -36.272 75.046 93.092 1.00 33.25 459 LEU A C 1
ATOM 3196 O O . LEU A 1 463 ? -36.986 74.082 93.359 1.00 35.69 459 LEU A O 1
ATOM 3201 N N . ARG A 1 464 ? -35.980 76.000 93.976 1.00 34.88 460 ARG A N 1
ATOM 3202 C CA . ARG A 1 464 ? -36.552 75.994 95.323 1.00 36.30 460 ARG A CA 1
ATOM 3203 C C . ARG A 1 464 ? -38.080 75.887 95.249 1.00 42.53 460 ARG A C 1
ATOM 3204 O O . ARG A 1 464 ? -38.691 76.401 94.310 1.00 48.33 460 ARG A O 1
ATOM 3212 N N . PRO A 1 465 ? -38.708 75.225 96.235 1.00 39.39 461 PRO A N 1
ATOM 3213 C CA . PRO A 1 465 ? -38.155 74.697 97.489 1.00 44.89 461 PRO A CA 1
ATOM 3214 C C . PRO A 1 465 ? -37.460 73.339 97.370 1.00 42.78 461 PRO A C 1
ATOM 3215 O O . PRO A 1 465 ? -37.193 72.717 98.398 1.00 46.97 461 PRO A O 1
ATOM 3219 N N . LEU A 1 466 ? -37.181 72.887 96.153 1.00 41.16 462 LEU A N 1
ATOM 3220 C CA . LEU A 1 466 ? -36.420 71.657 95.961 1.00 39.29 462 LEU A CA 1
ATOM 3221 C C . LEU A 1 466 ? -35.047 71.752 96.616 1.00 42.85 462 LEU A C 1
ATOM 3222 O O . LEU A 1 466 ? -34.441 72.822 96.661 1.00 48.48 462 LEU A O 1
ATOM 3227 N N . ARG A 1 467 ? -34.568 70.626 97.131 1.00 42.30 463 ARG A N 1
ATOM 3228 C CA . ARG A 1 467 ? -33.256 70.560 97.757 1.00 40.22 463 ARG A CA 1
ATOM 3229 C C . ARG A 1 467 ? -32.379 69.562 97.012 1.00 41.85 463 ARG A C 1
ATOM 3230 O O . ARG A 1 467 ? -32.885 68.663 96.339 1.00 50.58 463 ARG A O 1
ATOM 3238 N N . THR A 1 468 ? -31.065 69.725 97.118 1.00 35.54 464 THR A N 1
ATOM 3239 C CA . THR A 1 468 ? -30.144 68.743 96.565 1.00 28.10 464 THR A CA 1
ATOM 3240 C C . THR A 1 468 ? -29.504 67.954 97.707 1.00 28.19 464 THR A C 1
ATOM 3241 O O . THR A 1 468 ? -29.989 67.987 98.837 1.00 28.97 464 THR A O 1
ATOM 3245 N N . THR A 1 469 ? -28.426 67.238 97.413 1.00 30.17 465 THR A N 1
ATOM 3246 C CA . THR A 1 469 ? -27.778 66.407 98.420 1.00 34.11 465 THR A CA 1
ATOM 3247 C C . THR A 1 469 ? -27.134 67.249 99.511 1.00 30.87 465 THR A C 1
ATOM 3248 O O . THR A 1 469 ? -26.926 68.450 99.344 1.00 32.29 465 THR A O 1
ATOM 3252 N N . GLU A 1 470 ? -26.816 66.603 100.626 1.00 32.07 466 GLU A N 1
ATOM 3253 C CA . GLU A 1 470 ? -26.198 67.279 101.760 1.00 32.93 466 GLU A CA 1
ATOM 3254 C C . GLU A 1 470 ? -24.854 67.949 101.419 1.00 38.94 466 GLU A C 1
ATOM 3255 O O . GLU A 1 470 ? -24.641 69.103 101.790 1.00 37.57 466 GLU A O 1
ATOM 3261 N N . PRO A 1 471 ? -23.942 67.244 100.716 1.00 35.38 467 PRO A N 1
ATOM 3262 C CA . PRO A 1 471 ? -22.698 67.960 100.412 1.00 30.25 467 PRO A CA 1
ATOM 3263 C C . PRO A 1 471 ? -22.888 69.101 99.416 1.00 30.57 467 PRO A C 1
ATOM 3264 O O . PRO A 1 471 ? -22.199 70.119 99.524 1.00 28.87 467 PRO A O 1
ATOM 3268 N N . MET A 1 472 ? -23.808 68.940 98.468 1.00 30.53 468 MET A N 1
ATOM 3269 C CA . MET A 1 472 ? -24.024 69.967 97.453 1.00 24.42 468 MET A CA 1
ATOM 3270 C C . MET A 1 472 ? -24.799 71.157 98.014 1.00 24.98 468 MET A C 1
ATOM 3271 O O . MET A 1 472 ? -24.621 72.288 97.564 1.00 24.64 468 MET A O 1
ATOM 3276 N N . GLU A 1 473 ? -25.648 70.906 99.006 1.00 25.89 469 GLU A N 1
ATOM 3277 C CA . GLU A 1 473 ? -26.332 71.992 99.700 1.00 29.81 469 GLU A CA 1
ATOM 3278 C C . GLU A 1 473 ? -25.333 72.836 100.490 1.00 35.18 469 GLU A C 1
ATOM 3279 O O . GLU A 1 473 ? -25.504 74.047 100.631 1.00 38.99 469 GLU A O 1
ATOM 3285 N N . LYS A 1 474 ? -24.287 72.191 100.998 1.00 25.85 470 LYS A N 1
ATOM 3286 C CA . LYS A 1 474 ? -23.242 72.890 101.730 1.00 25.55 470 LYS A CA 1
ATOM 3287 C C . LYS A 1 474 ? -22.399 73.760 100.804 1.00 29.50 470 LYS A C 1
ATOM 3288 O O . LYS A 1 474 ? -22.015 74.873 101.164 1.00 32.04 470 LYS A O 1
ATOM 3294 N N . VAL A 1 475 ? -22.106 73.246 99.613 1.00 31.16 471 VAL A N 1
ATOM 3295 C CA . VAL A 1 475 ? -21.375 74.011 98.608 1.00 31.77 471 VAL A CA 1
ATOM 3296 C C . VAL A 1 475 ? -22.188 75.220 98.168 1.00 23.46 471 VAL A C 1
ATOM 3297 O O . VAL A 1 475 ? -21.663 76.325 98.040 1.00 23.17 471 VAL A O 1
ATOM 3301 N N . TRP A 1 476 ? -23.477 74.994 97.944 1.00 24.09 472 TRP A N 1
ATOM 3302 C CA . TRP A 1 476 ? -24.387 76.055 97.547 1.00 27.27 472 TRP A CA 1
ATOM 3303 C C . TRP A 1 476 ? -24.412 77.178 98.587 1.00 29.18 472 TRP A C 1
ATOM 3304 O O . TRP A 1 476 ? -24.301 78.358 98.240 1.00 30.61 472 TRP A O 1
ATOM 3315 N N . SER A 1 477 ? -24.542 76.804 99.857 1.00 25.55 473 SER A N 1
ATOM 3316 C CA . SER A 1 477 ? -24.517 77.770 100.955 1.00 29.12 473 SER A CA 1
ATOM 3317 C C . SER A 1 477 ? -23.195 78.518 100.996 1.00 28.49 473 SER A C 1
ATOM 3318 O O . SER A 1 477 ? -23.153 79.712 101.291 1.00 25.66 473 SER A O 1
ATOM 3321 N N . LEU A 1 478 ? -22.115 77.804 100.701 1.00 24.59 474 LEU A N 1
ATOM 3322 C CA . LEU A 1 478 ? -20.786 78.394 100.699 1.00 26.97 474 LEU A CA 1
ATOM 3323 C C . LEU A 1 478 ? -20.677 79.456 99.601 1.00 27.02 474 LEU A C 1
ATOM 3324 O O . LEU A 1 478 ? -20.141 80.545 99.822 1.00 29.85 474 LEU A O 1
ATOM 3329 N N . VAL A 1 479 ? -21.202 79.135 98.421 1.00 23.32 475 VAL A N 1
ATOM 3330 C CA . VAL A 1 479 ? -21.212 80.069 97.304 1.00 23.05 475 VAL A CA 1
ATOM 3331 C C . VAL A 1 479 ? -22.096 81.272 97.623 1.00 29.57 475 VAL A C 1
ATOM 3332 O O . VAL A 1 479 ? -21.738 82.417 97.336 1.00 31.24 475 VAL A O 1
ATOM 3336 N N . ARG A 1 480 ? -23.244 81.009 98.237 1.00 29.65 476 ARG A N 1
ATOM 3337 C CA . ARG A 1 480 ? -24.185 82.067 98.588 1.00 28.66 476 ARG A CA 1
ATOM 3338 C C . ARG A 1 480 ? -23.635 83.013 99.655 1.00 29.31 476 ARG A C 1
ATOM 3339 O O . ARG A 1 480 ? -24.181 84.093 99.872 1.00 31.60 476 ARG A O 1
ATOM 3347 N N . SER A 1 481 ? -22.553 82.613 100.317 1.00 33.17 477 SER A N 1
ATOM 3348 C CA . SER A 1 481 ? -21.940 83.453 101.342 1.00 30.78 477 SER A CA 1
ATOM 3349 C C . SER A 1 481 ? -20.987 84.485 100.735 1.00 34.38 477 SER A C 1
ATOM 3350 O O . SER A 1 481 ? -20.529 85.393 101.429 1.00 38.90 477 SER A O 1
ATOM 3353 N N . VAL A 1 482 ? -20.682 84.341 99.448 1.00 30.91 478 VAL A N 1
ATOM 3354 C CA . VAL A 1 482 ? -19.835 85.310 98.757 1.00 29.66 478 VAL A CA 1
ATOM 3355 C C . VAL A 1 482 ? -20.554 85.912 97.555 1.00 32.02 478 VAL A C 1
ATOM 3356 O O . VAL A 1 482 ? -20.123 86.928 97.008 1.00 34.46 478 VAL A O 1
ATOM 3360 N N . SER A 1 483 ? -21.654 85.284 97.151 1.00 32.67 479 SER A N 1
ATOM 3361 C CA . SER A 1 483 ? -22.423 85.742 96.000 1.00 30.32 479 SER A CA 1
ATOM 3362 C C . SER A 1 483 ? -23.914 85.480 96.189 1.00 34.38 479 SER A C 1
ATOM 3363 O O . SER A 1 483 ? -24.356 84.331 96.153 1.00 39.00 479 SER A O 1
ATOM 3366 N N . PRO A 1 484 ? -24.696 86.551 96.387 1.00 33.41 480 PRO A N 1
ATOM 3367 C CA . PRO A 1 484 ? -26.147 86.450 96.584 1.00 38.21 480 PRO A CA 1
ATOM 3368 C C . PRO A 1 484 ? -26.855 85.952 95.327 1.00 39.29 480 PRO A C 1
ATOM 3369 O O . PRO A 1 484 ? -26.279 86.028 94.243 1.00 44.94 480 PRO A O 1
ATOM 3373 N N . PRO A 1 485 ? -28.088 85.439 95.467 1.00 39.82 481 PRO A N 1
ATOM 3374 C CA . PRO A 1 485 ? -28.818 84.992 94.274 1.00 41.94 481 PRO A CA 1
ATOM 3375 C C . PRO A 1 485 ? -29.081 86.147 93.309 1.00 45.68 481 PRO A C 1
ATOM 3376 O O . PRO A 1 485 ? -29.067 87.310 93.707 1.00 49.58 481 PRO A O 1
ATOM 3380 N N . TRP A 1 486 ? -29.306 85.817 92.045 1.00 47.16 482 TRP A N 1
ATOM 3381 C CA . TRP A 1 486 ? -29.464 86.823 91.007 1.00 56.16 482 TRP A CA 1
ATOM 3382 C C . TRP A 1 486 ? -30.922 87.242 90.867 1.00 63.33 482 TRP A C 1
ATOM 3383 O O . TRP A 1 486 ? -31.690 86.615 90.134 1.00 67.76 482 TRP A O 1
ATOM 3394 N N . GLU A 1 487 ? -31.292 88.293 91.595 1.00 65.36 483 GLU A N 1
ATOM 3395 C CA . GLU A 1 487 ? -32.643 88.841 91.529 1.00 69.81 483 GLU A CA 1
ATOM 3396 C C . GLU A 1 487 ? -32.780 89.729 90.294 1.00 74.59 483 GLU A C 1
ATOM 3397 O O . GLU A 1 487 ? -33.403 89.344 89.301 1.00 76.49 483 GLU A O 1
ATOM 3399 N N . GLU A 1 488 ? -32.190 90.918 90.363 1.00 71.66 484 GLU A N 1
ATOM 3400 C CA . GLU A 1 488 ? -32.100 91.799 89.205 1.00 68.50 484 GLU A CA 1
ATOM 3401 C C . GLU A 1 488 ? -30.684 91.739 88.633 1.00 61.77 484 GLU A C 1
ATOM 3402 O O . GLU A 1 488 ? -29.805 91.083 89.200 1.00 53.11 484 GLU A O 1
ATOM 3404 N N . ASP A 1 489 ? -30.461 92.418 87.512 1.00 59.47 485 ASP A N 1
ATOM 3405 C CA . ASP A 1 489 ? -29.129 92.440 86.920 1.00 60.83 485 ASP A CA 1
ATOM 3406 C C . ASP A 1 489 ? -28.162 93.289 87.740 1.00 52.83 485 ASP A C 1
ATOM 3407 O O . ASP A 1 489 ? -28.535 94.326 88.293 1.00 48.57 485 ASP A O 1
ATOM 3412 N N . ARG A 1 490 ? -26.916 92.833 87.811 1.00 43.78 486 ARG A N 1
ATOM 3413 C CA . ARG A 1 490 ? -25.859 93.563 88.500 1.00 41.07 486 ARG A CA 1
ATOM 3414 C C . ARG A 1 490 ? -24.517 93.288 87.825 1.00 41.85 486 ARG A C 1
ATOM 3415 O O . ARG A 1 490 ? -24.442 92.485 86.897 1.00 43.57 486 ARG A O 1
ATOM 3423 N N . VAL A 1 491 ? -23.464 93.960 88.282 1.00 32.76 487 VAL A N 1
ATOM 3424 C CA . VAL A 1 491 ? -22.135 93.767 87.710 1.00 33.10 487 VAL A CA 1
ATOM 3425 C C . VAL A 1 491 ? -21.617 92.364 88.023 1.00 29.89 487 VAL A C 1
ATOM 3426 O O . VAL A 1 491 ? -21.297 92.041 89.167 1.00 33.88 487 VAL A O 1
ATOM 3430 N N . ILE A 1 492 ? -21.529 91.534 86.989 1.00 34.75 488 ILE A N 1
ATOM 3431 C CA . ILE A 1 492 ? -21.355 90.101 87.176 1.00 34.98 488 ILE A CA 1
ATOM 3432 C C . ILE A 1 492 ? -19.887 89.663 87.266 1.00 31.93 488 ILE A C 1
ATOM 3433 O O . ILE A 1 492 ? -19.591 88.572 87.758 1.00 27.67 488 ILE A O 1
ATOM 3438 N N . ASN A 1 493 ? -18.964 90.507 86.814 1.00 27.55 489 ASN A N 1
ATOM 3439 C CA . ASN A 1 493 ? -17.551 90.154 86.888 1.00 28.55 489 ASN A CA 1
ATOM 3440 C C . ASN A 1 493 ? -17.096 90.086 88.346 1.00 32.52 489 ASN A C 1
ATOM 3441 O O . ASN A 1 493 ? -16.164 89.359 88.686 1.00 36.53 489 ASN A O 1
ATOM 3446 N N . THR A 1 494 ? -17.782 90.830 89.207 1.00 34.78 490 THR A N 1
ATOM 3447 C CA . THR A 1 494 ? -17.534 90.779 90.642 1.00 32.22 490 THR A CA 1
ATOM 3448 C C . THR A 1 494 ? -17.881 89.403 91.212 1.00 31.20 490 THR A C 1
ATOM 3449 O O . THR A 1 494 ? -17.103 88.823 91.969 1.00 28.83 490 THR A O 1
ATOM 3453 N N . ASP A 1 495 ? -19.047 88.881 90.838 1.00 31.87 491 ASP A N 1
ATOM 3454 C CA . ASP A 1 495 ? -19.468 87.555 91.280 1.00 31.04 491 ASP A CA 1
ATOM 3455 C C . ASP A 1 495 ? -18.525 86.466 90.767 1.00 32.27 491 ASP A C 1
ATOM 3456 O O . ASP A 1 495 ? -18.155 85.557 91.515 1.00 25.62 491 ASP A O 1
ATOM 3461 N N . ILE A 1 496 ? -18.140 86.563 89.495 1.00 29.31 492 ILE A N 1
ATOM 3462 C CA . ILE A 1 496 ? -17.216 85.604 88.895 1.00 28.86 492 ILE A CA 1
ATOM 3463 C C . ILE A 1 496 ? -15.895 85.572 89.653 1.00 25.15 492 ILE A C 1
ATOM 3464 O O . ILE A 1 496 ? -15.380 84.503 89.982 1.00 27.30 492 ILE A O 1
ATOM 3469 N N . ASP A 1 497 ? -15.353 86.750 89.937 1.00 25.91 493 ASP A N 1
ATOM 3470 C CA . ASP A 1 497 ? -14.076 86.846 90.634 1.00 25.89 493 ASP A CA 1
ATOM 3471 C C . ASP A 1 497 ? -14.183 86.322 92.065 1.00 28.08 493 ASP A C 1
ATOM 3472 O O . ASP A 1 497 ? -13.281 85.638 92.546 1.00 28.47 493 ASP A O 1
ATOM 3477 N N . ASN A 1 498 ? -15.292 86.630 92.734 1.00 28.82 494 ASN A N 1
ATOM 3478 C CA . ASN A 1 498 ? -15.521 86.153 94.093 1.00 26.85 494 ASN A CA 1
ATOM 3479 C C . ASN A 1 498 ? -15.610 84.631 94.187 1.00 27.21 494 ASN A C 1
ATOM 3480 O O . ASN A 1 498 ? -15.050 84.025 95.101 1.00 25.35 494 ASN A O 1
ATOM 3485 N N . VAL A 1 499 ? -16.319 84.014 93.248 1.00 25.74 495 VAL A N 1
ATOM 3486 C CA . VAL A 1 499 ? -16.450 82.563 93.244 1.00 25.68 495 VAL A CA 1
ATOM 3487 C C . VAL A 1 499 ? -15.115 81.922 92.861 1.00 25.68 495 VAL A C 1
ATOM 3488 O O . VAL A 1 499 ? -14.771 80.840 93.345 1.00 27.13 495 VAL A O 1
ATOM 3492 N N . THR A 1 500 ? -14.351 82.606 92.014 1.00 20.34 496 THR A N 1
ATOM 3493 C CA . THR A 1 500 ? -13.020 82.134 91.659 1.00 24.97 496 THR A CA 1
ATOM 3494 C C . THR A 1 500 ? -12.111 82.151 92.885 1.00 28.74 496 THR A C 1
ATOM 3495 O O . THR A 1 500 ? -11.390 81.185 93.141 1.00 26.65 496 THR A O 1
ATOM 3499 N N . LYS A 1 501 ? -12.155 83.246 93.642 1.00 28.64 497 LYS A N 1
ATOM 3500 C CA . LYS A 1 501 ? -11.409 83.346 94.897 1.00 26.38 497 LYS A CA 1
ATOM 3501 C C . LYS A 1 501 ? -11.813 82.229 95.855 1.00 23.82 497 LYS A C 1
ATOM 3502 O O . LYS A 1 501 ? -10.967 81.637 96.524 1.00 26.69 497 LYS A O 1
ATOM 3506 N N . LEU A 1 502 ? -13.112 81.950 95.906 1.00 23.02 498 LEU A N 1
ATOM 3507 C CA . LEU A 1 502 ? -13.657 80.902 96.759 1.00 22.71 498 LEU A CA 1
ATOM 3508 C C . LEU A 1 502 ? -13.082 79.532 96.397 1.00 25.44 498 LEU A C 1
ATOM 3509 O O . LEU A 1 502 ? -12.652 78.782 97.272 1.00 31.48 498 LEU A O 1
ATOM 3514 N N . LEU A 1 503 ? -13.076 79.213 95.106 1.00 25.41 499 LEU A N 1
ATOM 3515 C CA . LEU A 1 503 ? -12.520 77.947 94.634 1.00 29.29 499 LEU A CA 1
ATOM 3516 C C . LEU A 1 503 ? -11.041 77.814 94.984 1.00 31.24 499 LEU A C 1
ATOM 3517 O O . LEU A 1 503 ? -10.597 76.761 95.442 1.00 32.57 499 LEU A O 1
ATOM 3522 N N . ARG A 1 504 ? -10.286 78.887 94.770 1.00 26.26 500 ARG A N 1
ATOM 3523 C CA . ARG A 1 504 ? -8.846 78.860 94.991 1.00 25.51 500 ARG A CA 1
ATOM 3524 C C . ARG A 1 504 ? -8.504 78.790 96.479 1.00 25.41 500 ARG A C 1
ATOM 3525 O O . ARG A 1 504 ? -7.412 78.366 96.851 1.00 25.56 500 ARG A O 1
ATOM 3533 N N . SER A 1 505 ? -9.449 79.191 97.324 1.00 27.88 501 SER A N 1
ATOM 3534 C CA . SER A 1 505 ? -9.237 79.208 98.769 1.00 29.22 501 SER A CA 1
ATOM 3535 C C . SER A 1 505 ? -9.156 77.803 99.364 1.00 33.38 501 SER A C 1
ATOM 3536 O O . SER A 1 505 ? -8.569 77.606 100.425 1.00 31.95 501 SER A O 1
ATOM 3539 N N . GLY A 1 506 ? -9.761 76.833 98.686 1.00 31.04 502 GLY A N 1
ATOM 3540 C CA . GLY A 1 506 ? -9.766 75.463 99.165 1.00 23.85 502 GLY A CA 1
ATOM 3541 C C . GLY A 1 506 ? -10.996 75.127 99.988 1.00 25.67 502 GLY A C 1
ATOM 3542 O O . GLY A 1 506 ? -11.210 73.972 100.358 1.00 25.89 502 GLY A O 1
ATOM 3543 N N . ALA A 1 507 ? -11.812 76.141 100.267 1.00 24.00 503 ALA A N 1
ATOM 3544 C CA . ALA A 1 507 ? -12.993 75.975 101.109 1.00 21.30 503 ALA A CA 1
ATOM 3545 C C . ALA A 1 507 ? -14.044 75.075 100.468 1.00 26.61 503 ALA A C 1
ATOM 3546 O O . ALA A 1 507 ? -14.757 74.350 101.164 1.00 30.56 503 ALA A O 1
ATOM 3548 N N . VAL A 1 508 ? -14.147 75.125 99.144 1.00 29.53 504 VAL A N 1
ATOM 3549 C CA . VAL A 1 508 ? -15.136 74.318 98.442 1.00 32.02 504 VAL A CA 1
ATOM 3550 C C . VAL A 1 508 ? -14.803 72.830 98.550 1.00 31.60 504 VAL A C 1
ATOM 3551 O O . VAL A 1 508 ? -15.661 72.023 98.911 1.00 27.72 504 VAL A O 1
ATOM 3555 N N . TRP A 1 509 ? -13.558 72.465 98.252 1.00 30.90 505 TRP A N 1
ATOM 3556 C CA . TRP A 1 509 ? -13.162 71.067 98.362 1.00 26.03 505 TRP A CA 1
ATOM 3557 C C . TRP A 1 509 ? -13.214 70.585 99.808 1.00 28.64 505 TRP A C 1
ATOM 3558 O O . TRP A 1 509 ? -13.656 69.470 100.082 1.00 31.15 505 TRP A O 1
ATOM 3569 N N . LYS A 1 510 ? -12.760 71.429 100.731 1.00 28.00 506 LYS A N 1
ATOM 3570 C CA . LYS A 1 510 ? -12.782 71.100 102.154 1.00 27.55 506 LYS A CA 1
ATOM 3571 C C . LYS A 1 510 ? -14.200 70.759 102.614 1.00 30.95 506 LYS A C 1
ATOM 3572 O O . LYS A 1 510 ? -14.397 69.934 103.504 1.00 38.64 506 LYS A O 1
ATOM 3575 N N . THR A 1 511 ? -15.182 71.389 101.980 1.00 33.73 507 THR A N 1
ATOM 3576 C CA . THR A 1 511 ? -16.586 71.184 102.312 1.00 30.56 507 THR A CA 1
ATOM 3577 C C . THR A 1 511 ? -17.090 69.788 101.934 1.00 30.68 507 THR A C 1
ATOM 3578 O O . THR A 1 511 ? -17.764 69.133 102.733 1.00 27.99 507 THR A O 1
ATOM 3582 N N . VAL A 1 512 ? -16.761 69.330 100.726 1.00 25.04 508 VAL A N 1
ATOM 3583 C CA . VAL A 1 512 ? -17.246 68.035 100.246 1.00 25.30 508 VAL A CA 1
ATOM 3584 C C . VAL A 1 512 ? -16.310 66.878 100.576 1.00 27.43 508 VAL A C 1
ATOM 3585 O O . VAL A 1 512 ? -16.711 65.718 100.504 1.00 33.95 508 VAL A O 1
ATOM 3589 N N . LYS A 1 513 ? -15.070 67.207 100.928 1.00 31.01 509 LYS A N 1
ATOM 3590 C CA . LYS A 1 513 ? -14.019 66.222 101.197 1.00 31.10 509 LYS A CA 1
ATOM 3591 C C . LYS A 1 513 ? -14.454 65.012 102.051 1.00 30.35 509 LYS A C 1
ATOM 3592 O O . LYS A 1 513 ? -14.184 63.873 101.673 1.00 28.12 509 LYS A O 1
ATOM 3596 N N . PRO A 1 514 ? -15.134 65.241 103.194 1.00 34.43 510 PRO A N 1
ATOM 3597 C CA . PRO A 1 514 ? -15.467 64.053 103.998 1.00 35.62 510 PRO A CA 1
ATOM 3598 C C . PRO A 1 514 ? -16.538 63.134 103.391 1.00 36.21 510 PRO A C 1
ATOM 3599 O O . PRO A 1 514 ? -16.736 62.032 103.899 1.00 30.78 510 PRO A O 1
ATOM 3603 N N . TYR A 1 515 ? -17.207 63.568 102.326 1.00 38.23 511 TYR A N 1
ATOM 3604 C CA . TYR A 1 515 ? -18.228 62.742 101.683 1.00 33.18 511 TYR A CA 1
ATOM 3605 C C . TYR A 1 515 ? -17.634 61.844 100.602 1.00 37.52 511 TYR A C 1
ATOM 3606 O O . TYR A 1 515 ? -18.297 60.930 100.111 1.00 42.80 511 TYR A O 1
ATOM 3615 N N . VAL A 1 516 ? -16.384 62.112 100.237 1.00 28.50 512 VAL A N 1
ATOM 3616 C CA . VAL A 1 516 ? -15.732 61.408 99.139 1.00 29.85 512 VAL A CA 1
ATOM 3617 C C . VAL A 1 516 ? -14.787 60.318 99.648 1.00 29.12 512 VAL A C 1
ATOM 3618 O O . VAL A 1 516 ? -13.989 60.564 100.553 1.00 28.29 512 VAL A O 1
ATOM 3622 N N . PRO A 1 517 ? -14.891 59.103 99.077 1.00 23.50 513 PRO A N 1
ATOM 3623 C CA . PRO A 1 517 ? -13.960 58.009 99.383 1.00 23.74 513 PRO A CA 1
ATOM 3624 C C . PRO A 1 517 ? -12.507 58.442 99.193 1.00 26.74 513 PRO A C 1
ATOM 3625 O O . PRO A 1 517 ? -12.215 59.168 98.246 1.00 32.13 513 PRO A O 1
ATOM 3629 N N . GLU A 1 518 ? -11.623 58.004 100.084 1.00 32.08 514 GLU A N 1
ATOM 3630 C CA . GLU A 1 518 ? -10.231 58.452 100.097 1.00 34.55 514 GLU A CA 1
ATOM 3631 C C . GLU A 1 518 ? -9.552 58.364 98.730 1.00 35.64 514 GLU A C 1
ATOM 3632 O O . GLU A 1 518 ? -8.827 59.275 98.326 1.00 32.04 514 GLU A O 1
ATOM 3638 N N . GLU A 1 519 ? -9.806 57.273 98.015 1.00 35.88 515 GLU A N 1
ATOM 3639 C CA . GLU A 1 519 ? -9.138 57.021 96.744 1.00 27.85 515 GLU A CA 1
ATOM 3640 C C . GLU A 1 519 ? -9.569 58.010 95.666 1.00 28.63 515 GLU A C 1
ATOM 3641 O O . GLU A 1 519 ? -8.836 58.253 94.707 1.00 33.18 515 GLU A O 1
ATOM 3647 N N . ALA A 1 520 ? -10.756 58.587 95.829 1.00 28.85 516 ALA A N 1
ATOM 3648 C CA . ALA A 1 520 ? -11.290 59.519 94.840 1.00 27.97 516 ALA A CA 1
ATOM 3649 C C . ALA A 1 520 ? -10.982 60.976 95.186 1.00 23.00 516 ALA A C 1
ATOM 3650 O O . ALA A 1 520 ? -11.556 61.892 94.601 1.00 28.86 516 ALA A O 1
ATOM 3652 N N . ARG A 1 521 ? -10.065 61.189 96.125 1.00 25.18 517 ARG A N 1
ATOM 3653 C CA . ARG A 1 521 ? -9.724 62.541 96.563 1.00 29.57 517 ARG A CA 1
ATOM 3654 C C . ARG A 1 521 ? -8.460 63.088 95.914 1.00 32.01 517 ARG A C 1
ATOM 3655 O O . ARG A 1 521 ? -8.029 64.195 96.249 1.00 35.33 517 ARG A O 1
ATOM 3663 N N . PHE A 1 522 ? -7.862 62.308 95.014 1.00 31.31 518 PHE A N 1
ATOM 3664 C CA . PHE A 1 522 ? -6.662 62.727 94.286 1.00 34.65 518 PHE A CA 1
ATOM 3665 C C . PHE A 1 522 ? -5.512 63.018 95.256 1.00 38.64 518 PHE A C 1
ATOM 3666 O O . PHE A 1 522 ? -4.939 64.106 95.248 1.00 43.01 518 PHE A O 1
ATOM 3674 N N . LEU A 1 523 ? -5.182 62.037 96.093 1.00 39.10 519 LEU A N 1
ATOM 3675 C CA . LEU A 1 523 ? -4.188 62.230 97.148 1.00 38.57 519 LEU A CA 1
ATOM 3676 C C . LEU A 1 523 ? -2.971 61.316 97.015 1.00 39.84 519 LEU A C 1
ATOM 3677 O O . LEU A 1 523 ? -1.952 61.540 97.670 1.00 40.94 519 LEU A O 1
ATOM 3682 N N . GLY A 1 524 ? -3.083 60.284 96.183 1.00 38.84 520 GLY A N 1
ATOM 3683 C CA . GLY A 1 524 ? -2.008 59.322 96.010 1.00 39.50 520 GLY A CA 1
ATOM 3684 C C . GLY A 1 524 ? -0.689 59.941 95.579 1.00 41.29 520 GLY A C 1
ATOM 3685 O O . GLY A 1 524 ? 0.384 59.470 95.958 1.00 42.29 520 GLY A O 1
ATOM 3686 N N . VAL A 1 525 ? -0.772 61.013 94.798 1.00 39.29 521 VAL A N 1
ATOM 3687 C CA . VAL A 1 525 ? 0.412 61.666 94.252 1.00 41.61 521 VAL A CA 1
ATOM 3688 C C . VAL A 1 525 ? 1.167 62.500 95.295 1.00 47.24 521 VAL A C 1
ATOM 3689 O O . VAL A 1 525 ? 2.280 62.973 95.036 1.00 46.72 521 VAL A O 1
ATOM 3693 N N . LEU A 1 526 ? 0.570 62.668 96.472 1.00 45.25 522 LEU A N 1
ATOM 3694 C CA . LEU A 1 526 ? 1.150 63.515 97.512 1.00 43.74 522 LEU A CA 1
ATOM 3695 C C . LEU A 1 526 ? 2.318 62.862 98.251 1.00 46.09 522 LEU A C 1
ATOM 3696 O O . LEU A 1 526 ? 3.048 63.537 98.976 1.00 49.81 522 LEU A O 1
ATOM 3701 N N . THR A 1 527 ? 2.493 61.555 98.080 1.00 49.63 523 THR A N 1
ATOM 3702 C CA . THR A 1 527 ? 3.622 60.856 98.697 1.00 55.21 523 THR A CA 1
ATOM 3703 C C . THR A 1 527 ? 4.635 60.400 97.647 1.00 52.51 523 THR A C 1
ATOM 3704 O O . THR A 1 527 ? 4.265 59.815 96.628 1.00 51.60 523 THR A O 1
ATOM 3708 N N . VAL A 1 528 ? 5.913 60.674 97.905 1.00 46.77 524 VAL A N 1
ATOM 3709 C CA . VAL A 1 528 ? 6.978 60.359 96.958 1.00 44.73 524 VAL A CA 1
ATOM 3710 C C . VAL A 1 528 ? 7.233 58.860 96.866 1.00 41.98 524 VAL A C 1
ATOM 3711 O O . VAL A 1 528 ? 7.565 58.217 97.860 1.00 39.33 524 VAL A O 1
ATOM 3715 N N . LYS A 1 529 ? 7.081 58.311 95.665 1.00 44.73 525 LYS A N 1
ATOM 3716 C CA . LYS A 1 529 ? 7.344 56.897 95.433 1.00 44.99 525 LYS A CA 1
ATOM 3717 C C . LYS A 1 529 ? 8.841 56.659 95.260 1.00 41.09 525 LYS A C 1
ATOM 3718 O O . LYS A 1 529 ? 9.582 57.568 94.885 1.00 40.31 525 LYS A O 1
ATOM 3720 N N . LYS A 1 530 ? 9.284 55.440 95.548 1.00 38.60 526 LYS A N 1
ATOM 3721 C CA . LYS A 1 530 ? 10.678 55.071 95.334 1.00 40.13 526 LYS A CA 1
ATOM 3722 C C . LYS A 1 530 ? 10.992 55.150 93.843 1.00 39.07 526 LYS A C 1
ATOM 3723 O O . LYS A 1 530 ? 10.155 54.795 93.012 1.00 35.81 526 LYS A O 1
ATOM 3725 N N . PRO A 1 531 ? 12.192 55.634 93.497 1.00 40.03 527 PRO A N 1
ATOM 3726 C CA . PRO A 1 531 ? 12.565 55.793 92.088 1.00 38.58 527 PRO A CA 1
ATOM 3727 C C . PRO A 1 531 ? 12.719 54.453 91.375 1.00 39.90 527 PRO A C 1
ATOM 3728 O O . PRO A 1 531 ? 13.047 53.450 92.012 1.00 43.45 527 PRO A O 1
ATOM 3732 N N . PHE A 1 532 ? 12.472 54.442 90.069 1.00 32.63 528 PHE A N 1
ATOM 3733 C CA . PHE A 1 532 ? 12.603 53.230 89.270 1.00 29.31 528 PHE A CA 1
ATOM 3734 C C . PHE A 1 532 ? 14.015 52.660 89.368 1.00 26.15 528 PHE A C 1
ATOM 3735 O O . PHE A 1 532 ? 14.996 53.402 89.427 1.00 23.91 528 PHE A O 1
ATOM 3743 N N . GLU A 1 533 ? 14.110 51.338 89.390 1.00 27.02 529 GLU A N 1
ATOM 3744 C CA . GLU A 1 533 ? 15.400 50.677 89.489 1.00 29.80 529 GLU A CA 1
ATOM 3745 C C . GLU A 1 533 ? 15.552 49.613 88.407 1.00 29.35 529 GLU A C 1
ATOM 3746 O O . GLU A 1 533 ? 14.686 48.754 88.242 1.00 27.08 529 GLU A O 1
ATOM 3752 N N . LEU A 1 534 ? 16.653 49.691 87.665 1.00 33.13 530 LEU A N 1
ATOM 3753 C CA . LEU A 1 534 ? 16.971 48.715 86.629 1.00 33.99 530 LEU A CA 1
ATOM 3754 C C . LEU A 1 534 ? 17.052 47.298 87.196 1.00 40.30 530 LEU A C 1
ATOM 3755 O O . LEU A 1 534 ? 17.608 47.088 88.274 1.00 42.00 530 LEU A O 1
ATOM 3760 N N . LYS A 1 535 ? 16.497 46.329 86.473 1.00 45.03 531 LYS A N 1
ATOM 3761 C CA . LYS A 1 535 ? 16.621 44.926 86.859 1.00 43.28 531 LYS A CA 1
ATOM 3762 C C . LYS A 1 535 ? 18.025 44.416 86.562 1.00 45.19 531 LYS A C 1
ATOM 3763 O O . LYS A 1 535 ? 18.569 43.595 87.300 1.00 55.34 531 LYS A O 1
ATOM 3766 N N . SER A 1 536 ? 18.583 44.886 85.451 1.00 36.56 532 SER A N 1
ATOM 3767 C CA . SER A 1 536 ? 19.875 44.425 84.964 1.00 32.10 532 SER A CA 1
ATOM 3768 C C . SER A 1 536 ? 21.003 45.392 85.321 1.00 33.62 532 SER A C 1
ATOM 3769 O O . SER A 1 536 ? 20.793 46.604 85.423 1.00 32.74 532 SER A O 1
ATOM 3772 N N . LYS A 1 537 ? 22.201 44.844 85.501 1.00 35.01 533 LYS A N 1
ATOM 3773 C CA . LYS A 1 537 ? 23.369 45.636 85.871 1.00 38.09 533 LYS A CA 1
ATOM 3774 C C . LYS A 1 537 ? 24.006 46.320 84.661 1.00 44.45 533 LYS A C 1
ATOM 3775 O O . LYS A 1 537 ? 24.818 47.231 84.816 1.00 46.25 533 LYS A O 1
ATOM 3777 N N . MET A 1 538 ? 23.629 45.875 83.463 1.00 48.62 534 MET A N 1
ATOM 3778 C CA . MET A 1 538 ? 24.203 46.387 82.221 1.00 48.87 534 MET A CA 1
ATOM 3779 C C . MET A 1 538 ? 23.901 47.871 82.005 1.00 55.02 534 MET A C 1
ATOM 3780 O O . MET A 1 538 ? 23.020 48.452 82.644 1.00 51.74 534 MET A O 1
ATOM 3783 N N . MET B 1 7 ? -1.506 31.769 62.296 1.00 69.87 1 MET B N 1
ATOM 3784 C CA . MET B 1 7 ? -1.901 33.084 62.787 1.00 69.52 1 MET B CA 1
ATOM 3785 C C . MET B 1 7 ? -3.416 33.148 63.016 1.00 70.24 1 MET B C 1
ATOM 3786 O O . MET B 1 7 ? -4.118 33.953 62.401 1.00 72.91 1 MET B O 1
ATOM 3791 N N . ARG B 1 8 ? -3.923 32.284 63.893 1.00 64.25 2 ARG B N 1
ATOM 3792 C CA . ARG B 1 8 ? -5.329 32.344 64.277 1.00 55.02 2 ARG B CA 1
ATOM 3793 C C . ARG B 1 8 ? -5.481 32.902 65.689 1.00 52.34 2 ARG B C 1
ATOM 3794 O O . ARG B 1 8 ? -5.106 32.257 66.667 1.00 53.90 2 ARG B O 1
ATOM 3797 N N . VAL B 1 9 ? -6.034 34.107 65.785 1.00 42.93 3 VAL B N 1
ATOM 3798 C CA . VAL B 1 9 ? -6.222 34.773 67.067 1.00 34.91 3 VAL B CA 1
ATOM 3799 C C . VAL B 1 9 ? -7.626 34.542 67.613 1.00 38.45 3 VAL B C 1
ATOM 3800 O O . VAL B 1 9 ? -8.613 34.711 66.899 1.00 46.80 3 VAL B O 1
ATOM 3804 N N . ILE B 1 10 ? -7.712 34.152 68.880 1.00 39.92 4 ILE B N 1
ATOM 3805 C CA . ILE B 1 10 ? -9.000 33.978 69.540 1.00 35.72 4 ILE B CA 1
ATOM 3806 C C . ILE B 1 10 ? -9.355 35.216 70.358 1.00 35.37 4 ILE B C 1
ATOM 3807 O O . ILE B 1 10 ? -8.694 35.534 71.345 1.00 38.39 4 ILE B O 1
ATOM 3812 N N . LEU B 1 11 ? -10.400 35.915 69.933 1.00 36.64 5 LEU B N 1
ATOM 3813 C CA . LEU B 1 11 ? -10.831 37.137 70.602 1.00 35.27 5 LEU B CA 1
ATOM 3814 C C . LEU B 1 11 ? -11.787 36.824 71.745 1.00 34.93 5 LEU B C 1
ATOM 3815 O O . LEU B 1 11 ? -12.567 35.876 71.671 1.00 35.08 5 LEU B O 1
ATOM 3820 N N . ASP B 1 12 ? -11.721 37.618 72.806 1.00 38.54 6 ASP B N 1
ATOM 3821 C CA . ASP B 1 12 ? -12.633 37.444 73.933 1.00 38.39 6 ASP B CA 1
ATOM 3822 C C . ASP B 1 12 ? -12.967 38.783 74.588 1.00 39.43 6 ASP B C 1
ATOM 3823 O O . ASP B 1 12 ? -13.578 38.826 75.653 1.00 41.67 6 ASP B O 1
ATOM 3828 N N . GLY B 1 13 ? -12.560 39.872 73.941 1.00 35.89 7 GLY B N 1
ATOM 3829 C CA . GLY B 1 13 ? -12.862 41.209 74.419 1.00 34.71 7 GLY B CA 1
ATOM 3830 C C . GLY B 1 13 ? -12.075 41.637 75.644 1.00 36.92 7 GLY B C 1
ATOM 3831 O O . GLY B 1 13 ? -12.388 42.653 76.262 1.00 34.93 7 GLY B O 1
ATOM 3832 N N . CYS B 1 14 ? -11.047 40.871 75.995 1.00 37.06 8 CYS B N 1
ATOM 3833 C CA . CYS B 1 14 ? -10.274 41.161 77.196 1.00 32.71 8 CYS B CA 1
ATOM 3834 C C . CYS B 1 14 ? -8.763 41.063 76.987 1.00 35.44 8 CYS B C 1
ATOM 3835 O O . CYS B 1 14 ? -7.996 41.557 77.809 1.00 39.14 8 CYS B O 1
ATOM 3838 N N . SER B 1 15 ? -8.336 40.445 75.890 1.00 33.90 9 SER B N 1
ATOM 3839 C CA . SER B 1 15 ? -6.932 40.059 75.743 1.00 34.01 9 SER B CA 1
ATOM 3840 C C . SER B 1 15 ? -6.204 40.684 74.552 1.00 35.56 9 SER B C 1
ATOM 3841 O O . SER B 1 15 ? -5.047 40.356 74.291 1.00 39.19 9 SER B O 1
ATOM 3844 N N . LEU B 1 16 ? -6.868 41.573 73.825 1.00 31.75 10 LEU B N 1
ATOM 3845 C CA . LEU B 1 16 ? -6.277 42.118 72.608 1.00 22.62 10 LEU B CA 1
ATOM 3846 C C . LEU B 1 16 ? -5.244 43.206 72.907 1.00 25.69 10 LEU B C 1
ATOM 3847 O O . LEU B 1 16 ? -5.498 44.129 73.685 1.00 24.96 10 LEU B O 1
ATOM 3852 N N . THR B 1 17 ? -4.074 43.084 72.289 1.00 28.35 11 THR B N 1
ATOM 3853 C CA . THR B 1 17 ? -3.043 44.115 72.372 1.00 34.27 11 THR B CA 1
ATOM 3854 C C . THR B 1 17 ? -2.912 44.818 71.023 1.00 32.34 11 THR B C 1
ATOM 3855 O O . THR B 1 17 ? -3.259 44.239 69.992 1.00 38.54 11 THR B O 1
ATOM 3859 N N . PRO B 1 18 ? -2.419 46.069 71.026 1.00 32.86 12 PRO B N 1
ATOM 3860 C CA . PRO B 1 18 ? -2.177 46.789 69.770 1.00 31.53 12 PRO B CA 1
ATOM 3861 C C . PRO B 1 18 ? -1.294 46.004 68.797 1.00 33.31 12 PRO B C 1
ATOM 3862 O O . PRO B 1 18 ? -1.519 46.053 67.586 1.00 30.76 12 PRO B O 1
ATOM 3866 N N . ASP B 1 19 ? -0.311 45.280 69.323 1.00 30.98 13 ASP B N 1
ATOM 3867 C CA . ASP B 1 19 ? 0.598 44.522 68.473 1.00 33.31 13 ASP B CA 1
ATOM 3868 C C . ASP B 1 19 ? -0.089 43.337 67.789 1.00 30.61 13 ASP B C 1
ATOM 3869 O O . ASP B 1 19 ? 0.191 43.044 66.626 1.00 33.30 13 ASP B O 1
ATOM 3874 N N . VAL B 1 20 ? -0.986 42.661 68.499 1.00 21.78 14 VAL B N 1
ATOM 3875 C CA . VAL B 1 20 ? -1.726 41.554 67.900 1.00 22.31 14 VAL B CA 1
ATOM 3876 C C . VAL B 1 20 ? -2.726 42.076 66.865 1.00 25.39 14 VAL B C 1
ATOM 3877 O O . VAL B 1 20 ? -2.903 41.474 65.807 1.00 26.57 14 VAL B O 1
ATOM 3881 N N . LEU B 1 21 ? -3.363 43.208 67.163 1.00 24.69 15 LEU B N 1
ATOM 3882 C CA . LEU B 1 21 ? -4.298 43.821 66.223 1.00 25.89 15 LEU B CA 1
ATOM 3883 C C . LEU B 1 21 ? -3.583 44.263 64.947 1.00 25.96 15 LEU B C 1
ATOM 3884 O O . LEU B 1 21 ? -4.099 44.087 63.842 1.00 25.39 15 LEU B O 1
ATOM 3889 N N . TYR B 1 22 ? -2.395 44.839 65.108 1.00 29.51 16 TYR B N 1
ATOM 3890 C CA . TYR B 1 22 ? -1.578 45.237 63.969 1.00 28.73 16 TYR B CA 1
ATOM 3891 C C . TYR B 1 22 ? -1.260 44.020 63.099 1.00 35.30 16 TYR B C 1
ATOM 3892 O O . TYR B 1 22 ? -1.351 44.075 61.871 1.00 34.29 16 TYR B O 1
ATOM 3901 N N . ALA B 1 23 ? -0.894 42.920 63.747 1.00 37.11 17 ALA B N 1
ATOM 3902 C CA . ALA B 1 23 ? -0.587 41.683 63.046 1.00 36.15 17 ALA B CA 1
ATOM 3903 C C . ALA B 1 23 ? -1.815 41.156 62.303 1.00 42.68 17 ALA B C 1
ATOM 3904 O O . ALA B 1 23 ? -1.706 40.657 61.182 1.00 47.20 17 ALA B O 1
ATOM 3906 N N . LEU B 1 24 ? -2.981 41.281 62.932 1.00 38.88 18 LEU B N 1
ATOM 3907 C CA . LEU B 1 24 ? -4.244 40.860 62.330 1.00 35.63 18 LEU B CA 1
ATOM 3908 C C . LEU B 1 24 ? -4.524 41.592 61.021 1.00 30.95 18 LEU B C 1
ATOM 3909 O O . LEU B 1 24 ? -5.142 41.043 60.110 1.00 36.93 18 LEU B O 1
ATOM 3914 N N . GLY B 1 25 ? -4.062 42.831 60.929 1.00 28.28 19 GLY B N 1
ATOM 3915 C CA . GLY B 1 25 ? -4.260 43.621 59.732 1.00 26.92 19 GLY B CA 1
ATOM 3916 C C . GLY B 1 25 ? -3.166 43.463 58.692 1.00 35.33 19 GLY B C 1
ATOM 3917 O O . GLY B 1 25 ? -3.428 43.581 57.495 1.00 41.21 19 GLY B O 1
ATOM 3918 N N . TYR B 1 26 ? -1.943 43.183 59.132 1.00 28.44 20 TYR B N 1
ATOM 3919 C CA . TYR B 1 26 ? -0.798 43.240 58.225 1.00 32.28 20 TYR B CA 1
ATOM 3920 C C . TYR B 1 26 ? -0.124 41.900 57.913 1.00 36.14 20 TYR B C 1
ATOM 3921 O O . TYR B 1 26 ? 0.609 41.799 56.933 1.00 39.94 20 TYR B O 1
ATOM 3930 N N . GLU B 1 27 ? -0.340 40.878 58.736 1.00 37.13 21 GLU B N 1
ATOM 3931 C CA . GLU B 1 27 ? 0.287 39.577 58.486 1.00 34.18 21 GLU B CA 1
ATOM 3932 C C . GLU B 1 27 ? -0.587 38.676 57.606 1.00 41.52 21 GLU B C 1
ATOM 3933 O O . GLU B 1 27 ? -1.764 38.465 57.894 1.00 47.07 21 GLU B O 1
ATOM 3935 N N . LYS B 1 28 ? -0.000 38.152 56.533 1.00 39.33 22 LYS B N 1
ATOM 3936 C CA . LYS B 1 28 ? -0.700 37.278 55.598 1.00 38.79 22 LYS B CA 1
ATOM 3937 C C . LYS B 1 28 ? -1.202 36.020 56.300 1.00 33.71 22 LYS B C 1
ATOM 3938 O O . LYS B 1 28 ? -0.468 35.385 57.056 1.00 31.20 22 LYS B O 1
ATOM 3940 N N . GLY B 1 29 ? -2.461 35.674 56.055 1.00 34.25 23 GLY B N 1
ATOM 3941 C CA . GLY B 1 29 ? -3.040 34.470 56.620 1.00 38.83 23 GLY B CA 1
ATOM 3942 C C . GLY B 1 29 ? -3.639 34.671 57.998 1.00 38.02 23 GLY B C 1
ATOM 3943 O O . GLY B 1 29 ? -4.022 33.706 58.660 1.00 37.82 23 GLY B O 1
ATOM 3944 N N . ALA B 1 30 ? -3.719 35.923 58.435 1.00 40.01 24 ALA B N 1
ATOM 3945 C CA . ALA B 1 30 ? -4.316 36.240 59.729 1.00 36.68 24 ALA B CA 1
ATOM 3946 C C . ALA B 1 30 ? -5.783 35.827 59.762 1.00 37.09 24 ALA B C 1
ATOM 3947 O O . ALA B 1 30 ? -6.518 36.019 58.792 1.00 41.85 24 ALA B O 1
ATOM 3949 N N . THR B 1 31 ? -6.200 35.251 60.880 1.00 34.59 25 THR B N 1
ATOM 3950 C CA . THR B 1 31 ? -7.577 34.812 61.043 1.00 32.20 25 THR B CA 1
ATOM 3951 C C . THR B 1 31 ? -8.041 35.018 62.480 1.00 34.84 25 THR B C 1
ATOM 3952 O O . THR B 1 31 ? -7.243 34.938 63.419 1.00 37.56 25 THR B O 1
ATOM 3954 N N . ILE B 1 32 ? -9.333 35.281 62.651 1.00 29.61 26 ILE B N 1
ATOM 3955 C CA . ILE B 1 32 ? -9.888 35.475 63.982 1.00 31.38 26 ILE B CA 1
ATOM 3956 C C . ILE B 1 32 ? -10.996 34.474 64.303 1.00 32.69 26 ILE B C 1
ATOM 3957 O O . ILE B 1 32 ? -11.711 33.998 63.420 1.00 34.55 26 ILE B O 1
ATOM 3962 N N . GLU B 1 33 ? -11.103 34.149 65.584 1.00 37.71 27 GLU B N 1
ATOM 3963 C CA . GLU B 1 33 ? -12.203 33.359 66.114 1.00 42.53 27 GLU B CA 1
ATOM 3964 C C . GLU B 1 33 ? -12.585 33.986 67.450 1.00 41.20 27 GLU B C 1
ATOM 3965 O O . GLU B 1 33 ? -11.824 34.789 67.989 1.00 41.58 27 GLU B O 1
ATOM 3971 N N . ILE B 1 34 ? -13.757 33.652 67.983 1.00 38.04 28 ILE B N 1
ATOM 3972 C CA . ILE B 1 34 ? -14.132 34.163 69.296 1.00 38.00 28 ILE B CA 1
ATOM 3973 C C . ILE B 1 34 ? -14.241 33.020 70.302 1.00 37.89 28 ILE B C 1
ATOM 3974 O O . ILE B 1 34 ? -14.575 31.891 69.942 1.00 36.81 28 ILE B O 1
ATOM 3979 N N . SER B 1 35 ? -13.938 33.318 71.562 1.00 38.64 29 SER B N 1
ATOM 3980 C CA . SER B 1 35 ? -13.885 32.294 72.599 1.00 40.41 29 SER B CA 1
ATOM 3981 C C . SER B 1 35 ? -15.276 31.807 72.988 1.00 45.56 29 SER B C 1
ATOM 3982 O O . SER B 1 35 ? -16.278 32.470 72.712 1.00 46.05 29 SER B O 1
ATOM 3985 N N . ASP B 1 36 ? -15.321 30.649 73.642 1.00 46.67 30 ASP B N 1
ATOM 3986 C CA . ASP B 1 36 ? -16.575 30.066 74.099 1.00 45.32 30 ASP B CA 1
ATOM 3987 C C . ASP B 1 36 ? -17.260 30.944 75.138 1.00 45.48 30 ASP B C 1
ATOM 3988 O O . ASP B 1 36 ? -18.487 31.052 75.154 1.00 48.41 30 ASP B O 1
ATOM 3993 N N . GLU B 1 37 ? -16.467 31.565 76.005 1.00 43.22 31 GLU B N 1
ATOM 3994 C CA . GLU B 1 37 ? -17.008 32.468 77.014 1.00 41.74 31 GLU B CA 1
ATOM 3995 C C . GLU B 1 37 ? -17.625 33.695 76.350 1.00 38.04 31 GLU B C 1
ATOM 3996 O O . GLU B 1 37 ? -18.645 34.211 76.809 1.00 41.93 31 GLU B O 1
ATOM 3999 N N . ALA B 1 38 ? -17.006 34.154 75.266 1.00 33.77 32 ALA B N 1
ATOM 4000 C CA . ALA B 1 38 ? -17.535 35.286 74.513 1.00 35.07 32 ALA B CA 1
ATOM 4001 C C . ALA B 1 38 ? -18.887 34.936 73.899 1.00 37.79 32 ALA B C 1
ATOM 4002 O O . ALA B 1 38 ? -19.819 35.742 73.931 1.00 42.54 32 ALA B O 1
ATOM 4004 N N . VAL B 1 39 ? -18.981 33.732 73.339 1.00 34.56 33 VAL B N 1
ATOM 4005 C CA . VAL B 1 39 ? -20.231 33.231 72.774 1.00 34.99 33 VAL B CA 1
ATOM 4006 C C . VAL B 1 39 ? -21.329 33.223 73.830 1.00 38.55 33 VAL B C 1
ATOM 4007 O O . VAL B 1 39 ? -22.455 33.653 73.577 1.00 45.62 33 VAL B O 1
ATOM 4011 N N . ALA B 1 40 ? -20.984 32.745 75.022 1.00 39.33 34 ALA B N 1
ATOM 4012 C CA . ALA B 1 40 ? -21.924 32.676 76.134 1.00 32.51 34 ALA B CA 1
ATOM 4013 C C . ALA B 1 40 ? -22.421 34.063 76.537 1.00 31.95 34 ALA B C 1
ATOM 4014 O O . ALA B 1 40 ? -23.612 34.257 76.781 1.00 32.41 34 ALA B O 1
ATOM 4016 N N . ARG B 1 41 ? -21.501 35.022 76.602 1.00 34.57 35 ARG B N 1
ATOM 4017 C CA . ARG B 1 41 ? -21.842 36.392 76.970 1.00 37.65 35 ARG B CA 1
ATOM 4018 C C . ARG B 1 41 ? -22.753 37.039 75.933 1.00 40.26 35 ARG B C 1
ATOM 4019 O O . ARG B 1 41 ? -23.698 37.748 76.278 1.00 44.41 35 ARG B O 1
ATOM 4027 N N . ILE B 1 42 ? -22.464 36.784 74.662 1.00 40.39 36 ILE B N 1
ATOM 4028 C CA . ILE B 1 42 ? -23.227 37.369 73.568 1.00 38.77 36 ILE B CA 1
ATOM 4029 C C . ILE B 1 42 ? -24.673 36.877 73.566 1.00 38.42 36 ILE B C 1
ATOM 4030 O O . ILE B 1 42 ? -25.605 37.673 73.427 1.00 39.37 36 ILE B O 1
ATOM 4035 N N . THR B 1 43 ? -24.860 35.570 73.737 1.00 32.65 37 THR B N 1
ATOM 4036 C CA . THR B 1 43 ? -26.204 35.000 73.741 1.00 39.06 37 THR B CA 1
ATOM 4037 C C . THR B 1 43 ? -26.977 35.395 75.001 1.00 37.06 37 THR B C 1
ATOM 4038 O O . THR B 1 43 ? -28.195 35.555 74.964 1.00 41.64 37 THR B O 1
ATOM 4042 N N . ALA B 1 44 ? -26.265 35.555 76.112 1.00 36.61 38 ALA B N 1
ATOM 4043 C CA . ALA B 1 44 ? -26.887 35.964 77.367 1.00 37.56 38 ALA B CA 1
ATOM 4044 C C . ALA B 1 44 ? -27.417 37.391 77.270 1.00 46.84 38 ALA B C 1
ATOM 4045 O O . ALA B 1 44 ? -28.512 37.691 77.749 1.00 51.51 38 ALA B O 1
ATOM 4047 N N . ALA B 1 45 ? -26.633 38.267 76.649 1.00 45.17 39 ALA B N 1
ATOM 4048 C CA . ALA B 1 45 ? -27.045 39.648 76.438 1.00 42.33 39 ALA B CA 1
ATOM 4049 C C . ALA B 1 45 ? -28.215 39.725 75.462 1.00 41.50 39 ALA B C 1
ATOM 4050 O O . ALA B 1 45 ? -29.132 40.531 75.637 1.00 41.92 39 ALA B O 1
ATOM 4052 N N . ARG B 1 46 ? -28.183 38.879 74.440 1.00 43.04 40 ARG B N 1
ATOM 4053 C CA . ARG B 1 46 ? -29.226 38.883 73.420 1.00 42.03 40 ARG B CA 1
ATOM 4054 C C . ARG B 1 46 ? -30.551 38.379 73.986 1.00 41.31 40 ARG B C 1
ATOM 4055 O O . ARG B 1 46 ? -31.623 38.765 73.519 1.00 33.24 40 ARG B O 1
ATOM 4063 N N . ALA B 1 47 ? -30.469 37.520 74.998 1.00 42.08 41 ALA B N 1
ATOM 4064 C CA . ALA B 1 47 ? -31.660 37.006 75.663 1.00 34.68 41 ALA B CA 1
ATOM 4065 C C . ALA B 1 47 ? -32.417 38.136 76.355 1.00 45.08 41 ALA B C 1
ATOM 4066 O O . ALA B 1 47 ? -33.649 38.139 76.392 1.00 47.48 41 ALA B O 1
ATOM 4068 N N . VAL B 1 48 ? -31.670 39.090 76.902 1.00 42.49 42 VAL B N 1
ATOM 4069 C CA . VAL B 1 48 ? -32.256 40.269 77.527 1.00 39.79 42 VAL B CA 1
ATOM 4070 C C . VAL B 1 48 ? -33.034 41.080 76.499 1.00 41.62 42 VAL B C 1
ATOM 4071 O O . VAL B 1 48 ? -34.173 41.479 76.740 1.00 47.64 42 VAL B O 1
ATOM 4075 N N . ILE B 1 49 ? -32.420 41.294 75.341 1.00 40.91 43 ILE B N 1
ATOM 4076 C CA . ILE B 1 49 ? -33.029 42.085 74.280 1.00 42.76 43 ILE B CA 1
ATOM 4077 C C . ILE B 1 49 ? -34.250 41.392 73.685 1.00 45.18 43 ILE B C 1
ATOM 4078 O O . ILE B 1 49 ? -35.268 42.033 73.431 1.00 44.15 43 ILE B O 1
ATOM 4083 N N . ASP B 1 50 ? -34.144 40.083 73.473 1.00 49.20 44 ASP B N 1
ATOM 4084 C CA . ASP B 1 50 ? -35.259 39.294 72.960 1.00 53.93 44 ASP B CA 1
ATOM 4085 C C . ASP B 1 50 ? -36.441 39.285 73.925 1.00 54.76 44 ASP B C 1
ATOM 4086 O O . ASP B 1 50 ? -37.592 39.312 73.497 1.00 56.06 44 ASP B O 1
ATOM 4091 N N . LYS B 1 51 ? -36.141 39.227 75.220 1.00 49.11 45 LYS B N 1
ATOM 4092 C CA . LYS B 1 51 ? -37.169 39.241 76.252 1.00 47.45 45 LYS B CA 1
ATOM 4093 C C . LYS B 1 51 ? -37.921 40.566 76.235 1.00 45.94 45 LYS B C 1
ATOM 4094 O O . LYS B 1 51 ? -39.137 40.605 76.421 1.00 44.13 45 LYS B O 1
ATOM 4098 N N . ILE B 1 52 ? -37.185 41.649 76.006 1.00 43.02 46 ILE B N 1
ATOM 4099 C CA . ILE B 1 52 ? -37.770 42.983 75.971 1.00 42.59 46 ILE B CA 1
ATOM 4100 C C . ILE B 1 52 ? -38.718 43.152 74.785 1.00 48.71 46 ILE B C 1
ATOM 4101 O O . ILE B 1 52 ? -39.830 43.654 74.943 1.00 53.75 46 ILE B O 1
ATOM 4106 N N . VAL B 1 53 ? -38.282 42.728 73.601 1.00 47.87 47 VAL B N 1
ATOM 4107 C CA . VAL B 1 53 ? -39.097 42.882 72.399 1.00 55.14 47 VAL B CA 1
ATOM 4108 C C . VAL B 1 53 ? -40.262 41.885 72.373 1.00 61.19 47 VAL B C 1
ATOM 4109 O O . VAL B 1 53 ? -41.332 42.190 71.846 1.00 62.47 47 VAL B O 1
ATOM 4113 N N . ASN B 1 54 ? -40.057 40.702 72.948 1.00 68.01 48 ASN B N 1
ATOM 4114 C CA . ASN B 1 54 ? -41.127 39.715 73.057 1.00 73.11 48 ASN B CA 1
ATOM 4115 C C . ASN B 1 54 ? -42.207 40.187 74.016 1.00 79.10 48 ASN B C 1
ATOM 4116 O O . ASN B 1 54 ? -43.398 40.025 73.754 1.00 81.77 48 ASN B O 1
ATOM 4121 N N . ASP B 1 55 ? -41.783 40.781 75.128 1.00 77.81 49 ASP B N 1
ATOM 4122 C CA . ASP B 1 55 ? -42.719 41.226 76.155 1.00 74.04 49 ASP B CA 1
ATOM 4123 C C . ASP B 1 55 ? -43.305 42.595 75.822 1.00 76.42 49 ASP B C 1
ATOM 4124 O O . ASP B 1 55 ? -44.072 43.151 76.609 1.00 79.64 49 ASP B O 1
ATOM 4126 N N . ARG B 1 56 ? -42.937 43.124 74.656 1.00 72.43 50 ARG B N 1
ATOM 4127 C CA . ARG B 1 56 ? -43.408 44.427 74.185 1.00 69.46 50 ARG B CA 1
ATOM 4128 C C . ARG B 1 56 ? -43.181 45.523 75.226 1.00 72.59 50 ARG B C 1
ATOM 4129 O O . ARG B 1 56 ? -44.036 46.384 75.439 1.00 74.02 50 ARG B O 1
ATOM 4133 N N . GLN B 1 57 ? -42.020 45.478 75.873 1.00 76.05 51 GLN B N 1
ATOM 4134 C CA . GLN B 1 57 ? -41.655 46.460 76.885 1.00 77.63 51 GLN B CA 1
ATOM 4135 C C . GLN B 1 57 ? -40.887 47.622 76.258 1.00 75.86 51 GLN B C 1
ATOM 4136 O O . GLN B 1 57 ? -40.027 47.417 75.403 1.00 76.40 51 GLN B O 1
ATOM 4142 N N . THR B 1 58 ? -41.201 48.841 76.684 1.00 69.23 52 THR B N 1
ATOM 4143 C CA . THR B 1 58 ? -40.579 50.028 76.112 1.00 64.03 52 THR B CA 1
ATOM 4144 C C . THR B 1 58 ? -39.240 50.349 76.767 1.00 64.06 52 THR B C 1
ATOM 4145 O O . THR B 1 58 ? -39.180 50.695 77.947 1.00 64.51 52 THR B O 1
ATOM 4149 N N . VAL B 1 59 ? -38.166 50.226 75.993 1.00 59.77 53 VAL B N 1
ATOM 4150 C CA . VAL B 1 59 ? -36.829 50.577 76.461 1.00 61.01 53 VAL B CA 1
ATOM 4151 C C . VAL B 1 59 ? -36.109 51.407 75.403 1.00 68.17 53 VAL B C 1
ATOM 4152 O O . VAL B 1 59 ? -35.984 50.983 74.254 1.00 61.15 53 VAL B O 1
ATOM 4156 N N . TYR B 1 60 ? -35.635 52.584 75.803 1.00 83.60 54 TYR B N 1
ATOM 4157 C CA . TYR B 1 60 ? -34.938 53.494 74.897 1.00 83.17 54 TYR B CA 1
ATOM 4158 C C . TYR B 1 60 ? -33.690 52.852 74.302 1.00 79.23 54 TYR B C 1
ATOM 4159 O O . TYR B 1 60 ? -32.812 52.391 75.033 1.00 79.98 54 TYR B O 1
ATOM 4161 N N . GLY B 1 61 ? -33.619 52.818 72.973 1.00 70.23 55 GLY B N 1
ATOM 4162 C CA . GLY B 1 61 ? -32.457 52.274 72.297 1.00 63.02 55 GLY B CA 1
ATOM 4163 C C . GLY B 1 61 ? -32.660 50.855 71.803 1.00 62.56 55 GLY B C 1
ATOM 4164 O O . GLY B 1 61 ? -31.849 50.345 71.033 1.00 64.45 55 GLY B O 1
ATOM 4165 N N . ILE B 1 62 ? -33.745 50.211 72.224 1.00 61.43 56 ILE B N 1
ATOM 4166 C CA . ILE B 1 62 ? -34.046 48.860 71.759 1.00 57.40 56 ILE B CA 1
ATOM 4167 C C . ILE B 1 62 ? -35.157 48.884 70.709 1.00 59.68 56 ILE B C 1
ATOM 4168 O O . ILE B 1 62 ? -34.915 48.625 69.530 1.00 60.77 56 ILE B O 1
ATOM 4173 N N . ASN B 1 63 ? -36.373 49.203 71.147 1.00 61.41 57 ASN B N 1
ATOM 4174 C CA . ASN B 1 63 ? -37.524 49.304 70.253 1.00 62.99 57 ASN B CA 1
ATOM 4175 C C . ASN B 1 63 ? -38.116 50.715 70.230 1.00 63.62 57 ASN B C 1
ATOM 4176 O O . ASN B 1 63 ? -39.316 50.902 70.445 1.00 63.20 57 ASN B O 1
ATOM 4181 N N . THR B 1 64 ? -37.268 51.703 69.958 1.00 66.94 58 THR B N 1
ATOM 4182 C CA . THR B 1 64 ? -37.672 53.106 70.012 1.00 70.96 58 THR B CA 1
ATOM 4183 C C . THR B 1 64 ? -37.237 53.902 68.787 1.00 75.60 58 THR B C 1
ATOM 4184 O O . THR B 1 64 ? -36.901 53.334 67.748 1.00 82.56 58 THR B O 1
ATOM 4188 N N . GLY B 1 65 ? -37.243 55.226 68.925 1.00 71.39 59 GLY B N 1
ATOM 4189 C CA . GLY B 1 65 ? -36.839 56.116 67.852 1.00 65.23 59 GLY B CA 1
ATOM 4190 C C . GLY B 1 65 ? -36.040 57.302 68.356 1.00 57.72 59 GLY B C 1
ATOM 4191 O O . GLY B 1 65 ? -35.093 57.142 69.125 1.00 53.81 59 GLY B O 1
ATOM 4192 C C . ILE B 1 74 ? -42.078 49.319 67.113 1.00 77.12 68 ILE B C 1
ATOM 4193 N N . PRO B 1 75 ? -42.916 49.153 66.078 1.00 77.57 69 PRO B N 1
ATOM 4194 C CA . PRO B 1 75 ? -43.429 47.849 65.631 1.00 89.18 69 PRO B CA 1
ATOM 4195 C C . PRO B 1 75 ? -42.334 46.928 65.100 1.00 98.14 69 PRO B C 1
ATOM 4196 O O . PRO B 1 75 ? -41.372 47.416 64.511 1.00 100.33 69 PRO B O 1
ATOM 4200 N N . PRO B 1 76 ? -42.486 45.608 65.303 1.00 104.00 70 PRO B N 1
ATOM 4201 C CA . PRO B 1 76 ? -41.547 44.584 64.827 1.00 102.05 70 PRO B CA 1
ATOM 4202 C C . PRO B 1 76 ? -41.247 44.676 63.330 1.00 97.70 70 PRO B C 1
ATOM 4203 O O . PRO B 1 76 ? -40.097 44.490 62.924 1.00 98.58 70 PRO B O 1
ATOM 4207 N N . HIS B 1 77 ? -42.268 44.956 62.525 1.00 90.66 71 HIS B N 1
ATOM 4208 C CA . HIS B 1 77 ? -42.092 45.069 61.082 1.00 85.08 71 HIS B CA 1
ATOM 4209 C C . HIS B 1 77 ? -41.099 46.174 60.726 1.00 78.39 71 HIS B C 1
ATOM 4210 O O . HIS B 1 77 ? -40.126 45.946 60.002 1.00 69.82 71 HIS B O 1
ATOM 4212 N N . GLN B 1 78 ? -41.345 47.366 61.262 1.00 84.90 72 GLN B N 1
ATOM 4213 C CA . GLN B 1 78 ? -40.581 48.557 60.902 1.00 80.99 72 GLN B CA 1
ATOM 4214 C C . GLN B 1 78 ? -39.300 48.722 61.725 1.00 76.67 72 GLN B C 1
ATOM 4215 O O . GLN B 1 78 ? -38.383 49.434 61.316 1.00 77.08 72 GLN B O 1
ATOM 4217 N N . LEU B 1 79 ? -39.251 48.073 62.885 1.00 69.49 73 LEU B N 1
ATOM 4218 C CA . LEU B 1 79 ? -38.061 48.049 63.728 1.00 62.31 73 LEU B CA 1
ATOM 4219 C C . LEU B 1 79 ? -36.871 47.520 62.936 1.00 60.71 73 LEU B C 1
ATOM 4220 O O . LEU B 1 79 ? -35.736 47.943 63.154 1.00 60.58 73 LEU B O 1
ATOM 4225 N N . GLU B 1 80 ? -37.141 46.605 62.009 1.00 58.75 74 GLU B N 1
ATOM 4226 C CA . GLU B 1 80 ? -36.112 46.108 61.102 1.00 57.99 74 GLU B CA 1
ATOM 4227 C C . GLU B 1 80 ? -35.692 47.191 60.113 1.00 58.69 74 GLU B C 1
ATOM 4228 O O . GLU B 1 80 ? -34.504 47.360 59.831 1.00 61.00 74 GLU B O 1
ATOM 4234 N N . GLU B 1 81 ? -36.674 47.918 59.590 1.00 53.02 75 GLU B N 1
ATOM 4235 C CA . GLU B 1 81 ? -36.417 48.998 58.646 1.00 48.12 75 GLU B CA 1
ATOM 4236 C C . GLU B 1 81 ? -35.602 50.107 59.302 1.00 47.97 75 GLU B C 1
ATOM 4237 O O . GLU B 1 81 ? -34.774 50.746 58.654 1.00 47.06 75 GLU B O 1
ATOM 4239 N N . LEU B 1 82 ? -35.839 50.324 60.593 1.00 48.11 76 LEU B N 1
ATOM 4240 C CA . LEU B 1 82 ? -35.119 51.344 61.346 1.00 47.23 76 LEU B CA 1
ATOM 4241 C C . LEU B 1 82 ? -33.620 51.051 61.370 1.00 48.72 76 LEU B C 1
ATOM 4242 O O . LEU B 1 82 ? -32.800 51.964 61.250 1.00 48.80 76 LEU B O 1
ATOM 4247 N N . GLN B 1 83 ? -33.269 49.777 61.522 1.00 49.79 77 GLN B N 1
ATOM 4248 C CA . GLN B 1 83 ? -31.869 49.371 61.554 1.00 46.84 77 GLN B CA 1
ATOM 4249 C C . GLN B 1 83 ? -31.182 49.708 60.232 1.00 46.66 77 GLN B C 1
ATOM 4250 O O . GLN B 1 83 ? -30.074 50.247 60.220 1.00 44.13 77 GLN B O 1
ATOM 4256 N N . LEU B 1 84 ? -31.851 49.397 59.124 1.00 39.88 78 LEU B N 1
ATOM 4257 C CA . LEU B 1 84 ? -31.300 49.659 57.797 1.00 39.17 78 LEU B CA 1
ATOM 4258 C C . LEU B 1 84 ? -31.155 51.152 57.525 1.00 42.80 78 LEU B C 1
ATOM 4259 O O . LEU B 1 84 ? -30.128 51.594 57.011 1.00 46.23 78 LEU B O 1
ATOM 4264 N N . ASN B 1 85 ? -32.188 51.921 57.863 1.00 46.60 79 ASN B N 1
ATOM 4265 C CA . ASN B 1 85 ? -32.143 53.373 57.723 1.00 44.20 79 ASN B CA 1
ATOM 4266 C C . ASN B 1 85 ? -30.987 53.963 58.511 1.00 43.62 79 ASN B C 1
ATOM 4267 O O . ASN B 1 85 ? -30.326 54.899 58.066 1.00 43.49 79 ASN B O 1
ATOM 4272 N N . LEU B 1 86 ? -30.757 53.400 59.691 1.00 41.49 80 LEU B N 1
ATOM 4273 C CA . LEU B 1 86 ? -29.676 53.831 60.560 1.00 43.46 80 LEU B CA 1
ATOM 4274 C C . LEU B 1 86 ? -28.321 53.669 59.868 1.00 34.46 80 LEU B C 1
ATOM 4275 O O . LEU B 1 86 ? -27.554 54.625 59.765 1.00 36.24 80 LEU B O 1
ATOM 4280 N N . ILE B 1 87 ? -28.048 52.458 59.386 1.00 29.74 81 ILE B N 1
ATOM 4281 C CA . ILE B 1 87 ? -26.782 52.142 58.727 1.00 34.97 81 ILE B CA 1
ATOM 4282 C C . ILE B 1 87 ? -26.548 53.003 57.488 1.00 33.74 81 ILE B C 1
ATOM 4283 O O . ILE B 1 87 ? -25.446 53.514 57.274 1.00 36.06 81 ILE B O 1
ATOM 4288 N N . ARG B 1 88 ? -27.592 53.162 56.681 1.00 27.23 82 ARG B N 1
ATOM 4289 C CA . ARG B 1 88 ? -27.493 53.896 55.427 1.00 32.01 82 ARG B CA 1
ATOM 4290 C C . ARG B 1 88 ? -27.296 55.395 55.629 1.00 34.36 82 ARG B C 1
ATOM 4291 O O . ARG B 1 88 ? -26.401 55.998 55.031 1.00 35.70 82 ARG B O 1
ATOM 4299 N N . SER B 1 89 ? -28.134 55.995 56.467 1.00 33.79 83 SER B N 1
ATOM 4300 C CA . SER B 1 89 ? -28.086 57.436 56.679 1.00 33.32 83 SER B CA 1
ATOM 4301 C C . SER B 1 89 ? -26.822 57.856 57.423 1.00 29.74 83 SER B C 1
ATOM 4302 O O . SER B 1 89 ? -26.398 59.006 57.326 1.00 30.19 83 SER B O 1
ATOM 4305 N N . HIS B 1 90 ? -26.219 56.925 58.159 1.00 31.36 84 HIS B N 1
ATOM 4306 C CA . HIS B 1 90 ? -25.016 57.236 58.934 1.00 27.74 84 HIS B CA 1
ATOM 4307 C C . HIS B 1 90 ? -23.737 56.931 58.159 1.00 30.80 84 HIS B C 1
ATOM 4308 O O . HIS B 1 90 ? -22.637 57.200 58.637 1.00 33.15 84 HIS B O 1
ATOM 4315 N N . SER B 1 91 ? -23.881 56.362 56.967 1.00 30.72 85 SER B N 1
ATOM 4316 C CA . SER B 1 91 ? -22.736 56.181 56.083 1.00 29.11 85 SER B CA 1
ATOM 4317 C C . SER B 1 91 ? -22.458 57.498 55.378 1.00 30.36 85 SER B C 1
ATOM 4318 O O . SER B 1 91 ? -22.778 57.659 54.200 1.00 29.85 85 SER B O 1
ATOM 4321 N N . ALA B 1 92 ? -21.859 58.434 56.112 1.00 32.19 86 ALA B N 1
ATOM 4322 C CA . ALA B 1 92 ? -21.734 59.818 55.664 1.00 27.21 86 ALA B CA 1
ATOM 4323 C C . ALA B 1 92 ? -20.285 60.264 55.533 1.00 30.20 86 ALA B C 1
ATOM 4324 O O . ALA B 1 92 ? -20.008 61.454 55.398 1.00 30.48 86 ALA B O 1
ATOM 4326 N N . CYS B 1 93 ? -19.360 59.313 55.576 1.00 26.32 87 CYS B N 1
ATOM 4327 C CA . CYS B 1 93 ? -17.946 59.651 55.545 1.00 27.42 87 CYS B CA 1
ATOM 4328 C C . CYS B 1 93 ? -17.478 59.973 54.128 1.00 25.24 87 CYS B C 1
ATOM 4329 O O . CYS B 1 93 ? -18.078 59.525 53.149 1.00 30.68 87 CYS B O 1
ATOM 4332 N N . VAL B 1 94 ? -16.408 60.762 54.031 1.00 24.26 88 VAL B N 1
ATOM 4333 C CA . VAL B 1 94 ? -15.882 61.216 52.748 1.00 22.95 88 VAL B CA 1
ATOM 4334 C C . VAL B 1 94 ? -14.365 61.061 52.685 1.00 27.70 88 VAL B C 1
ATOM 4335 O O . VAL B 1 94 ? -13.717 60.777 53.694 1.00 22.01 88 VAL B O 1
ATOM 4339 N N . GLY B 1 95 ? -13.801 61.257 51.495 1.00 26.04 89 GLY B N 1
ATOM 4340 C CA . GLY B 1 95 ? -12.361 61.198 51.317 1.00 22.62 89 GLY B CA 1
ATOM 4341 C C . GLY B 1 95 ? -11.871 59.831 50.883 1.00 25.58 89 GLY B C 1
ATOM 4342 O O . GLY B 1 95 ? -12.667 58.958 50.541 1.00 26.63 89 GLY B O 1
ATOM 4343 N N . GLU B 1 96 ? -10.553 59.649 50.894 1.00 27.17 90 GLU B N 1
ATOM 4344 C CA . GLU B 1 96 ? -9.951 58.382 50.506 1.00 29.49 90 GLU B CA 1
ATOM 4345 C C . GLU B 1 96 ? -10.291 57.287 51.511 1.00 31.69 90 GLU B C 1
ATOM 4346 O O . GLU B 1 96 ? -10.305 57.529 52.718 1.00 32.96 90 GLU B O 1
ATOM 4349 N N . PRO B 1 97 ? -10.575 56.075 51.013 1.00 28.24 91 PRO B N 1
ATOM 4350 C CA . PRO B 1 97 ? -10.860 54.944 51.898 1.00 22.39 91 PRO B CA 1
ATOM 4351 C C . PRO B 1 97 ? -9.614 54.487 52.645 1.00 29.31 91 PRO B C 1
ATOM 4352 O O . PRO B 1 97 ? -8.502 54.703 52.164 1.00 33.65 91 PRO B O 1
ATOM 4356 N N . LEU B 1 98 ? -9.797 53.874 53.809 1.00 29.36 92 LEU B N 1
ATOM 4357 C CA . LEU B 1 98 ? -8.685 53.287 54.543 1.00 29.87 92 LEU B CA 1
ATOM 4358 C C . LEU B 1 98 ? -7.988 52.238 53.689 1.00 28.44 92 LEU B C 1
ATOM 4359 O O . LEU B 1 98 ? -8.611 51.622 52.821 1.00 27.64 92 LEU B O 1
ATOM 4364 N N . THR B 1 99 ? -6.695 52.039 53.934 1.00 26.79 93 THR B N 1
ATOM 4365 C CA . THR B 1 99 ? -5.977 50.924 53.329 1.00 27.19 93 THR B CA 1
ATOM 4366 C C . THR B 1 99 ? -6.629 49.619 53.788 1.00 30.69 93 THR B C 1
ATOM 4367 O O . THR B 1 99 ? -7.222 49.571 54.869 1.00 26.96 93 THR B O 1
ATOM 4371 N N . PRO B 1 100 ? -6.540 48.563 52.962 1.00 32.46 94 PRO B N 1
ATOM 4372 C CA . PRO B 1 100 ? -7.130 47.264 53.308 1.00 30.17 94 PRO B CA 1
ATOM 4373 C C . PRO B 1 100 ? -6.742 46.777 54.702 1.00 34.09 94 PRO B C 1
ATOM 4374 O O . PRO B 1 100 ? -7.580 46.226 55.415 1.00 42.92 94 PRO B O 1
ATOM 4378 N N . GLU B 1 101 ? -5.488 46.996 55.086 1.00 32.54 95 GLU B N 1
ATOM 4379 C CA . GLU B 1 101 ? -4.988 46.521 56.370 1.00 34.40 95 GLU B CA 1
ATOM 4380 C C . GLU B 1 101 ? -5.658 47.242 57.538 1.00 33.14 95 GLU B C 1
ATOM 4381 O O . GLU B 1 101 ? -6.011 46.622 58.538 1.00 37.89 95 GLU B O 1
ATOM 4387 N N . ARG B 1 102 ? -5.838 48.550 57.403 1.00 29.75 96 ARG B N 1
ATOM 4388 C CA . ARG B 1 102 ? -6.444 49.349 58.461 1.00 27.74 96 ARG B CA 1
ATOM 4389 C C . ARG B 1 102 ? -7.949 49.119 58.557 1.00 33.19 96 ARG B C 1
ATOM 4390 O O . ARG B 1 102 ? -8.512 49.104 59.653 1.00 32.18 96 ARG B O 1
ATOM 4398 N N . ALA B 1 103 ? -8.594 48.939 57.407 1.00 30.41 97 ALA B N 1
ATOM 4399 C CA . ALA B 1 103 ? -10.019 48.640 57.372 1.00 29.62 97 ALA B CA 1
ATOM 4400 C C . ALA B 1 103 ? -10.295 47.305 58.060 1.00 28.27 97 ALA B C 1
ATOM 4401 O O . ALA B 1 103 ? -11.273 47.160 58.793 1.00 22.02 97 ALA B O 1
ATOM 4403 N N . ARG B 1 104 ? -9.419 46.335 57.822 1.00 28.27 98 ARG B N 1
ATOM 4404 C CA . ARG B 1 104 ? -9.579 45.009 58.402 1.00 31.37 98 ARG B CA 1
ATOM 4405 C C . ARG B 1 104 ? -9.195 44.996 59.883 1.00 30.10 98 ARG B C 1
ATOM 4406 O O . ARG B 1 104 ? -9.713 44.188 60.655 1.00 31.61 98 ARG B O 1
ATOM 4414 N N . MET B 1 105 ? -8.297 45.895 60.279 1.00 24.68 99 MET B N 1
ATOM 4415 C CA . MET B 1 105 ? -8.005 46.089 61.698 1.00 30.21 99 MET B CA 1
ATOM 4416 C C . MET B 1 105 ? -9.245 46.593 62.433 1.00 27.06 99 MET B C 1
ATOM 4417 O O . MET B 1 105 ? -9.565 46.117 63.523 1.00 27.43 99 MET B O 1
ATOM 4422 N N . MET B 1 106 ? -9.944 47.550 61.828 1.00 25.58 100 MET B N 1
ATOM 4423 C CA . MET B 1 106 ? -11.166 48.085 62.413 1.00 28.51 100 MET B CA 1
ATOM 4424 C C . MET B 1 106 ? -12.237 47.002 62.525 1.00 31.18 100 MET B C 1
ATOM 4425 O O . MET B 1 106 ? -12.998 46.961 63.494 1.00 30.23 100 MET B O 1
ATOM 4430 N N . LEU B 1 107 ? -12.282 46.123 61.529 1.00 25.76 101 LEU B N 1
ATOM 4431 C CA . LEU B 1 107 ? -13.229 45.015 61.515 1.00 27.54 101 LEU B CA 1
ATOM 4432 C C . LEU B 1 107 ? -12.970 44.046 62.671 1.00 29.29 101 LEU B C 1
ATOM 4433 O O . LEU B 1 107 ? -13.889 43.691 63.413 1.00 28.33 101 LEU B O 1
ATOM 4438 N N . ALA B 1 108 ? -11.718 43.627 62.825 1.00 25.89 102 ALA B N 1
ATOM 4439 C CA . ALA B 1 108 ? -11.351 42.695 63.887 1.00 24.63 102 ALA B CA 1
ATOM 4440 C C . ALA B 1 108 ? -11.577 43.306 65.270 1.00 28.50 102 ALA B C 1
ATOM 4441 O O . ALA B 1 108 ? -12.052 42.631 66.187 1.00 31.95 102 ALA B O 1
ATOM 4443 N N . LEU B 1 109 ? -11.241 44.584 65.417 1.00 22.77 103 LEU B N 1
ATOM 4444 C CA . LEU B 1 109 ? -11.430 45.276 66.688 1.00 24.37 103 LEU B CA 1
ATOM 4445 C C . LEU B 1 109 ? -12.913 45.374 67.039 1.00 26.62 103 LEU B C 1
ATOM 4446 O O . LEU B 1 109 ? -13.297 45.267 68.204 1.00 33.01 103 LEU B O 1
ATOM 4451 N N . ARG B 1 110 ? -13.737 45.580 66.018 1.00 27.96 104 ARG B N 1
ATOM 4452 C CA . ARG B 1 110 ? -15.182 45.629 66.184 1.00 26.30 104 ARG B CA 1
ATOM 4453 C C . ARG B 1 110 ? -15.682 44.334 66.803 1.00 24.22 104 ARG B C 1
ATOM 4454 O O . ARG B 1 110 ? -16.491 44.346 67.728 1.00 30.39 104 ARG B O 1
ATOM 4462 N N . VAL B 1 111 ? -15.187 43.218 66.280 1.00 27.06 105 VAL B N 1
ATOM 4463 C CA . VAL B 1 111 ? -15.574 41.901 66.759 1.00 33.77 105 VAL B CA 1
ATOM 4464 C C . VAL B 1 111 ? -15.127 41.693 68.200 1.00 33.11 105 VAL B C 1
ATOM 4465 O O . VAL B 1 111 ? -15.880 41.161 69.016 1.00 34.99 105 VAL B O 1
ATOM 4469 N N . ASN B 1 112 ? -13.911 42.133 68.515 1.00 36.63 106 ASN B N 1
ATOM 4470 C CA . ASN B 1 112 ? -13.379 41.977 69.867 1.00 34.17 106 ASN B CA 1
ATOM 4471 C C . ASN B 1 112 ? -14.233 42.693 70.909 1.00 30.76 106 ASN B C 1
ATOM 4472 O O . ASN B 1 112 ? -14.517 42.142 71.967 1.00 33.69 106 ASN B O 1
ATOM 4477 N N . VAL B 1 113 ? -14.647 43.917 70.601 1.00 32.17 107 VAL B N 1
ATOM 4478 C CA . VAL B 1 113 ? -15.470 44.698 71.518 1.00 33.36 107 VAL B CA 1
ATOM 4479 C C . VAL B 1 113 ? -16.829 44.030 71.738 1.00 37.71 107 VAL B C 1
ATOM 4480 O O . VAL B 1 113 ? -17.335 43.990 72.861 1.00 35.18 107 VAL B O 1
ATOM 4484 N N . LEU B 1 114 ? -17.403 43.487 70.669 1.00 35.38 108 LEU B N 1
ATOM 4485 C CA . LEU B 1 114 ? -18.676 42.775 70.761 1.00 32.19 108 LEU B CA 1
ATOM 4486 C C . LEU B 1 114 ? -18.562 41.520 71.631 1.00 32.45 108 LEU B C 1
ATOM 4487 O O . LEU B 1 114 ? -19.553 41.065 72.203 1.00 30.85 108 LEU B O 1
ATOM 4492 N N . CYS B 1 115 ? -17.352 40.976 71.738 1.00 32.85 109 CYS B N 1
ATOM 4493 C CA . CYS B 1 115 ? -17.110 39.777 72.543 1.00 34.45 109 CYS B CA 1
ATOM 4494 C C . CYS B 1 115 ? -17.291 40.014 74.037 1.00 40.33 109 CYS B C 1
ATOM 4495 O O . CYS B 1 115 ? -17.430 39.062 74.803 1.00 46.31 109 CYS B O 1
ATOM 4498 N N . LYS B 1 116 ? -17.273 41.274 74.456 1.00 43.42 110 LYS B N 1
ATOM 4499 C CA . LYS B 1 116 ? -17.480 41.593 75.863 1.00 43.68 110 LYS B CA 1
ATOM 4500 C C . LYS B 1 116 ? -18.927 41.313 76.265 1.00 42.08 110 LYS B C 1
ATOM 4501 O O . LYS B 1 116 ? -19.225 41.119 77.441 1.00 42.34 110 LYS B O 1
ATOM 4507 N N . GLY B 1 117 ? -19.818 41.291 75.276 1.00 43.94 111 GLY B N 1
ATOM 4508 C CA . GLY B 1 117 ? -21.198 40.890 75.488 1.00 42.82 111 GLY B CA 1
ATOM 4509 C C . GLY B 1 117 ? -22.078 41.922 76.167 1.00 42.38 111 GLY B C 1
ATOM 4510 O O . GLY B 1 117 ? -22.900 41.574 77.018 1.00 43.98 111 GLY B O 1
ATOM 4511 N N . HIS B 1 118 ? -21.921 43.189 75.792 1.00 32.98 112 HIS B N 1
ATOM 4512 C CA . HIS B 1 118 ? -22.741 44.250 76.368 1.00 33.95 112 HIS B CA 1
ATOM 4513 C C . HIS B 1 118 ? -23.447 45.077 75.294 1.00 32.58 112 HIS B C 1
ATOM 4514 O O . HIS B 1 118 ? -24.107 46.068 75.602 1.00 31.04 112 HIS B O 1
ATOM 4521 N N . SER B 1 119 ? -23.315 44.665 74.038 1.00 28.31 113 SER B N 1
ATOM 4522 C CA . SER B 1 119 ? -23.912 45.412 72.937 1.00 30.54 113 SER B CA 1
ATOM 4523 C C . SER B 1 119 ? -25.334 44.944 72.639 1.00 32.88 113 SER B C 1
ATOM 4524 O O . SER B 1 119 ? -26.160 45.721 72.172 1.00 34.83 113 SER B O 1
ATOM 4527 N N . GLY B 1 120 ? -25.615 43.673 72.910 1.00 31.80 114 GLY B N 1
ATOM 4528 C CA . GLY B 1 120 ? -26.914 43.101 72.605 1.00 33.12 114 GLY B CA 1
ATOM 4529 C C . GLY B 1 120 ? -26.999 42.592 71.175 1.00 34.91 114 GLY B C 1
ATOM 4530 O O . GLY B 1 120 ? -28.084 42.322 70.662 1.00 39.47 114 GLY B O 1
ATOM 4531 N N . ILE B 1 121 ? -25.844 42.469 70.531 1.00 31.67 115 ILE B N 1
ATOM 4532 C CA . ILE B 1 121 ? -25.759 41.969 69.164 1.00 34.69 115 ILE B CA 1
ATOM 4533 C C . ILE B 1 121 ? -26.152 40.487 69.107 1.00 32.13 115 ILE B C 1
ATOM 4534 O O . ILE B 1 121 ? -25.999 39.758 70.088 1.00 30.32 115 ILE B O 1
ATOM 4539 N N . ARG B 1 122 ? -26.680 40.048 67.968 1.00 32.72 116 ARG B N 1
ATOM 4540 C CA . ARG B 1 122 ? -26.946 38.628 67.768 1.00 35.44 116 ARG B CA 1
ATOM 4541 C C . ARG B 1 122 ? -25.654 37.891 67.434 1.00 37.49 116 ARG B C 1
ATOM 4542 O O . ARG B 1 122 ? -24.737 38.455 66.828 1.00 39.72 116 ARG B O 1
ATOM 4550 N N . LEU B 1 123 ? -25.590 36.625 67.826 1.00 36.83 117 LEU B N 1
ATOM 4551 C CA . LEU B 1 123 ? -24.414 35.808 67.571 1.00 35.29 117 LEU B CA 1
ATOM 4552 C C . LEU B 1 123 ? -24.175 35.609 66.076 1.00 38.21 117 LEU B C 1
ATOM 4553 O O . LEU B 1 123 ? -23.033 35.654 65.615 1.00 36.24 117 LEU B O 1
ATOM 4558 N N . GLU B 1 124 ? -25.256 35.380 65.330 1.00 42.28 118 GLU B N 1
ATOM 4559 C CA . GLU B 1 124 ? -25.182 35.165 63.885 1.00 40.46 118 GLU B CA 1
ATOM 4560 C C . GLU B 1 124 ? -24.499 36.328 63.170 1.00 41.42 118 GLU B C 1
ATOM 4561 O O . GLU B 1 124 ? -23.721 36.131 62.236 1.00 39.77 118 GLU B O 1
ATOM 4563 N N . THR B 1 125 ? -24.792 37.541 63.619 1.00 42.09 119 THR B N 1
ATOM 4564 C CA . THR B 1 125 ? -24.219 38.733 63.007 1.00 38.04 119 THR B CA 1
ATOM 4565 C C . THR B 1 125 ? -22.710 38.784 63.226 1.00 36.25 119 THR B C 1
ATOM 4566 O O . THR B 1 125 ? -21.951 39.116 62.314 1.00 31.97 119 THR B O 1
ATOM 4570 N N . VAL B 1 126 ? -22.281 38.447 64.439 1.00 37.41 120 VAL B N 1
ATOM 4571 C CA . VAL B 1 126 ? -20.859 38.414 64.767 1.00 38.63 120 VAL B CA 1
ATOM 4572 C C . VAL B 1 126 ? -20.140 37.375 63.915 1.00 38.21 120 VAL B C 1
ATOM 4573 O O . VAL B 1 126 ? -19.052 37.625 63.397 1.00 36.73 120 VAL B O 1
ATOM 4577 N N . GLN B 1 127 ? -20.756 36.210 63.758 1.00 39.50 121 GLN B N 1
ATOM 4578 C CA . GLN B 1 127 ? -20.157 35.135 62.977 1.00 40.87 121 GLN B CA 1
ATOM 4579 C C . GLN B 1 127 ? -19.984 35.518 61.507 1.00 36.24 121 GLN B C 1
ATOM 4580 O O . GLN B 1 127 ? -19.063 35.044 60.845 1.00 33.22 121 GLN B O 1
ATOM 4586 N N . LYS B 1 128 ? -20.857 36.381 61.000 1.00 33.58 122 LYS B N 1
ATOM 4587 C CA . LYS B 1 128 ? -20.759 36.811 59.608 1.00 28.81 122 LYS B CA 1
ATOM 4588 C C . LYS B 1 128 ? -19.617 37.812 59.423 1.00 29.57 122 LYS B C 1
ATOM 4589 O O . LYS B 1 128 ? -18.847 37.709 58.466 1.00 28.29 122 LYS B O 1
ATOM 4595 N N . TYR B 1 129 ? -19.515 38.774 60.337 1.00 30.53 123 TYR B N 1
ATOM 4596 C CA . TYR B 1 129 ? -18.359 39.664 60.405 1.00 27.48 123 TYR B CA 1
ATOM 4597 C C . TYR B 1 129 ? -17.086 38.835 60.471 1.00 33.04 123 TYR B C 1
ATOM 4598 O O . TYR B 1 129 ? -16.099 39.100 59.785 1.00 33.11 123 TYR B O 1
ATOM 4607 N N . LEU B 1 130 ? -17.141 37.824 61.329 1.00 34.82 124 LEU B N 1
ATOM 4608 C CA . LEU B 1 130 ? -16.034 36.926 61.585 1.00 35.90 124 LEU B CA 1
ATOM 4609 C C . LEU B 1 130 ? -15.626 36.232 60.288 1.00 32.50 124 LEU B C 1
ATOM 4610 O O . LEU B 1 130 ? -14.466 36.270 59.884 1.00 31.98 124 LEU B O 1
ATOM 4615 N N . LYS B 1 131 ? -16.607 35.614 59.637 1.00 30.85 125 LYS B N 1
ATOM 4616 C CA . LYS B 1 131 ? -16.398 34.870 58.398 1.00 30.21 125 LYS B CA 1
ATOM 4617 C C . LYS B 1 131 ? -15.892 35.769 57.268 1.00 34.34 125 LYS B C 1
ATOM 4618 O O . LYS B 1 131 ? -15.021 35.372 56.493 1.00 35.74 125 LYS B O 1
ATOM 4621 N N . ALA B 1 132 ? -16.444 36.977 57.179 1.00 33.31 126 ALA B N 1
ATOM 4622 C CA . ALA B 1 132 ? -16.043 37.934 56.155 1.00 32.08 126 ALA B CA 1
ATOM 4623 C C . ALA B 1 132 ? -14.562 38.284 56.278 1.00 38.32 126 ALA B C 1
ATOM 4624 O O . ALA B 1 132 ? -13.845 38.331 55.277 1.00 40.19 126 ALA B O 1
ATOM 4626 N N . PHE B 1 133 ? -14.110 38.529 57.507 1.00 36.32 127 PHE B N 1
ATOM 4627 C CA . PHE B 1 133 ? -12.699 38.802 57.767 1.00 32.82 127 PHE B CA 1
ATOM 4628 C C . PHE B 1 133 ? -11.815 37.652 57.287 1.00 37.01 127 PHE B C 1
ATOM 4629 O O . PHE B 1 133 ? -10.848 37.864 56.556 1.00 39.53 127 PHE B O 1
ATOM 4637 N N . ASN B 1 134 ? -12.148 36.436 57.710 1.00 30.46 128 ASN B N 1
ATOM 4638 C CA . ASN B 1 134 ? -11.334 35.272 57.394 1.00 30.15 128 ASN B CA 1
ATOM 4639 C C . ASN B 1 134 ? -11.323 34.955 55.905 1.00 32.76 128 ASN B C 1
ATOM 4640 O O . ASN B 1 134 ? -10.367 34.373 55.397 1.00 40.66 128 ASN B O 1
ATOM 4645 N N . ALA B 1 135 ? -12.382 35.353 55.207 1.00 28.65 129 ALA B N 1
ATOM 4646 C CA . ALA B 1 135 ? -12.484 35.124 53.769 1.00 29.29 129 ALA B CA 1
ATOM 4647 C C . ALA B 1 135 ? -11.682 36.164 52.988 1.00 33.65 129 ALA B C 1
ATOM 4648 O O . ALA B 1 135 ? -11.409 35.987 51.803 1.00 38.36 129 ALA B O 1
ATOM 4650 N N . GLY B 1 136 ? -11.315 37.253 53.654 1.00 30.56 130 GLY B N 1
ATOM 4651 C CA . GLY B 1 136 ? -10.475 38.268 53.047 1.00 31.55 130 GLY B CA 1
ATOM 4652 C C . GLY B 1 136 ? -11.209 39.500 52.545 1.00 34.54 130 GLY B C 1
ATOM 4653 O O . GLY B 1 136 ? -10.776 40.133 51.583 1.00 27.12 130 GLY B O 1
ATOM 4654 N N . VAL B 1 137 ? -12.313 39.854 53.197 1.00 36.14 131 VAL B N 1
ATOM 4655 C CA . VAL B 1 137 ? -13.064 41.037 52.798 1.00 34.78 131 VAL B CA 1
ATOM 4656 C C . VAL B 1 137 ? -12.265 42.309 53.085 1.00 35.14 131 VAL B C 1
ATOM 4657 O O . VAL B 1 137 ? -11.520 42.388 54.066 1.00 29.07 131 VAL B O 1
ATOM 4661 N N . VAL B 1 138 ? -12.403 43.290 52.201 1.00 34.93 132 VAL B N 1
ATOM 4662 C CA . VAL B 1 138 ? -11.804 44.602 52.403 1.00 29.26 132 VAL B CA 1
ATOM 4663 C C . VAL B 1 138 ? -12.905 45.651 52.443 1.00 29.68 132 VAL B C 1
ATOM 4664 O O . VAL B 1 138 ? -13.446 46.028 51.403 1.00 35.03 132 VAL B O 1
ATOM 4668 N N . PRO B 1 139 ? -13.260 46.110 53.651 1.00 33.03 133 PRO B N 1
ATOM 4669 C CA . PRO B 1 139 ? -14.315 47.115 53.809 1.00 30.91 133 PRO B CA 1
ATOM 4670 C C . PRO B 1 139 ? -13.943 48.437 53.144 1.00 29.49 133 PRO B C 1
ATOM 4671 O O . PRO B 1 139 ? -12.760 48.756 53.028 1.00 29.38 133 PRO B O 1
ATOM 4675 N N . TYR B 1 140 ? -14.945 49.187 52.705 1.00 24.04 134 TYR B N 1
ATOM 4676 C CA . TYR B 1 140 ? -14.717 50.505 52.127 1.00 23.89 134 TYR B CA 1
ATOM 4677 C C . TYR B 1 140 ? -15.023 51.576 53.172 1.00 26.06 134 TYR B C 1
ATOM 4678 O O . TYR B 1 140 ? -16.186 51.898 53.426 1.00 23.49 134 TYR B O 1
ATOM 4687 N N . ILE B 1 141 ? -13.976 52.116 53.787 1.00 23.34 135 ILE B N 1
ATOM 4688 C CA . ILE B 1 141 ? -14.137 53.059 54.888 1.00 29.22 135 ILE B CA 1
ATOM 4689 C C . ILE B 1 141 ? -13.474 54.403 54.594 1.00 30.83 135 ILE B C 1
ATOM 4690 O O . ILE B 1 141 ? -12.262 54.543 54.753 1.00 35.86 135 ILE B O 1
ATOM 4695 N N . PRO B 1 142 ? -14.266 55.396 54.161 1.00 26.85 136 PRO B N 1
ATOM 4696 C CA . PRO B 1 142 ? -13.727 56.744 53.939 1.00 25.76 136 PRO B CA 1
ATOM 4697 C C . PRO B 1 142 ? -13.127 57.305 55.228 1.00 26.58 136 PRO B C 1
ATOM 4698 O O . PRO B 1 142 ? -13.750 57.199 56.284 1.00 27.80 136 PRO B O 1
ATOM 4702 N N . GLU B 1 143 ? -11.933 57.885 55.138 1.00 33.24 137 GLU B N 1
ATOM 4703 C CA . GLU B 1 143 ? -11.134 58.195 56.324 1.00 29.31 137 GLU B CA 1
ATOM 4704 C C . GLU B 1 143 ? -11.552 59.478 57.045 1.00 27.24 137 GLU B C 1
ATOM 4705 O O . GLU B 1 143 ? -11.098 59.736 58.158 1.00 25.02 137 GLU B O 1
ATOM 4711 N N . GLN B 1 144 ? -12.409 60.278 56.418 1.00 24.88 138 GLN B N 1
ATOM 4712 C CA . GLN B 1 144 ? -12.847 61.537 57.016 1.00 20.78 138 GLN B CA 1
ATOM 4713 C C . GLN B 1 144 ? -14.338 61.522 57.340 1.00 30.15 138 GLN B C 1
ATOM 4714 O O . GLN B 1 144 ? -15.146 61.033 56.552 1.00 28.37 138 GLN B O 1
ATOM 4720 N N . GLY B 1 145 ? -14.705 62.070 58.494 1.00 30.71 139 GLY B N 1
ATOM 4721 C CA . GLY B 1 145 ? -16.107 62.184 58.850 1.00 27.29 139 GLY B CA 1
ATOM 4722 C C . GLY B 1 145 ? -16.411 62.055 60.331 1.00 30.81 139 GLY B C 1
ATOM 4723 O O . GLY B 1 145 ? -17.214 62.815 60.871 1.00 36.52 139 GLY B O 1
ATOM 4724 N N . THR B 1 146 ? -15.772 61.096 60.993 1.00 29.55 140 THR B N 1
ATOM 4725 C CA . THR B 1 146 ? -16.062 60.829 62.397 1.00 20.65 140 THR B CA 1
ATOM 4726 C C . THR B 1 146 ? -15.661 62.001 63.295 1.00 22.41 140 THR B C 1
ATOM 4727 O O . THR B 1 146 ? -14.644 62.660 63.068 1.00 21.85 140 THR B O 1
ATOM 4731 N N . VAL B 1 147 ? -16.502 62.275 64.289 1.00 24.25 141 VAL B N 1
ATOM 4732 C CA . VAL B 1 147 ? -16.195 63.278 65.304 1.00 29.00 141 VAL B CA 1
ATOM 4733 C C . VAL B 1 147 ? -15.864 62.580 66.626 1.00 26.07 141 VAL B C 1
ATOM 4734 O O . VAL B 1 147 ? -15.657 63.226 67.650 1.00 26.30 141 VAL B O 1
ATOM 4738 N N . GLY B 1 148 ? -15.806 61.252 66.579 1.00 21.18 142 GLY B N 1
ATOM 4739 C CA . GLY B 1 148 ? -15.374 60.453 67.710 1.00 21.16 142 GLY B CA 1
ATOM 4740 C C . GLY B 1 148 ? -16.278 60.525 68.922 1.00 26.05 142 GLY B C 1
ATOM 4741 O O . GLY B 1 148 ? -15.806 60.765 70.028 1.00 28.72 142 GLY B O 1
ATOM 4755 N N . ASP B 1 150 ? -17.448 56.421 66.606 1.00 29.92 146 ASP B N 1
ATOM 4756 C CA . ASP B 1 150 ? -17.176 56.501 65.174 1.00 25.94 146 ASP B CA 1
ATOM 4757 C C . ASP B 1 150 ? -18.339 55.935 64.369 1.00 32.76 146 ASP B C 1
ATOM 4758 O O . ASP B 1 150 ? -18.208 54.909 63.704 1.00 39.56 146 ASP B O 1
ATOM 4763 N N . LEU B 1 151 ? -19.478 56.618 64.450 1.00 34.54 147 LEU B N 1
ATOM 4764 C CA . LEU B 1 151 ? -20.711 56.204 63.785 1.00 31.85 147 LEU B CA 1
ATOM 4765 C C . LEU B 1 151 ? -20.535 56.008 62.285 1.00 30.05 147 LEU B C 1
ATOM 4766 O O . LEU B 1 151 ? -20.940 54.985 61.737 1.00 22.69 147 LEU B O 1
ATOM 4771 N N . GLY B 1 152 ? -19.936 57.000 61.630 1.00 26.96 148 GLY B N 1
ATOM 4772 C CA . GLY B 1 152 ? -19.691 56.949 60.199 1.00 22.27 148 GLY B CA 1
ATOM 4773 C C . GLY B 1 152 ? -18.904 55.738 59.722 1.00 26.19 148 GLY B C 1
ATOM 4774 O O . GLY B 1 152 ? -19.428 54.922 58.962 1.00 29.81 148 GLY B O 1
ATOM 4775 N N . PRO B 1 153 ? -17.636 55.616 60.155 1.00 24.17 149 PRO B N 1
ATOM 4776 C CA . PRO B 1 153 ? -16.780 54.498 59.743 1.00 28.02 149 PRO B CA 1
ATOM 4777 C C . PRO B 1 153 ? -17.395 53.134 60.046 1.00 27.85 149 PRO B C 1
ATOM 4778 O O . PRO B 1 153 ? -17.337 52.232 59.212 1.00 22.18 149 PRO B O 1
ATOM 4782 N N . LEU B 1 154 ? -17.977 52.993 61.231 1.00 26.50 150 LEU B N 1
ATOM 4783 C CA . LEU B 1 154 ? -18.580 51.730 61.631 1.00 33.20 150 LEU B CA 1
ATOM 4784 C C . LEU B 1 154 ? -19.845 51.422 60.820 1.00 34.32 150 LEU B C 1
ATOM 4785 O O . LEU B 1 154 ? -20.175 50.257 60.595 1.00 36.73 150 LEU B O 1
ATOM 4790 N N . SER B 1 155 ? -20.542 52.465 60.373 1.00 29.65 151 SER B N 1
ATOM 4791 C CA . SER B 1 155 ? -21.704 52.286 59.506 1.00 23.67 151 SER B CA 1
ATOM 4792 C C . SER B 1 155 ? -21.292 51.828 58.112 1.00 23.86 151 SER B C 1
ATOM 4793 O O . SER B 1 155 ? -21.949 50.976 57.514 1.00 32.44 151 SER B O 1
ATOM 4796 N N . HIS B 1 156 ? -20.208 52.403 57.597 1.00 23.47 152 HIS B N 1
ATOM 4797 C CA . HIS B 1 156 ? -19.669 51.992 56.307 1.00 26.17 152 HIS B CA 1
ATOM 4798 C C . HIS B 1 156 ? -19.223 50.535 56.359 1.00 26.15 152 HIS B C 1
ATOM 4799 O O . HIS B 1 156 ? -19.335 49.803 55.376 1.00 32.58 152 HIS B O 1
ATOM 4806 N N . LEU B 1 157 ? -18.723 50.121 57.518 1.00 24.19 153 LEU B N 1
ATOM 4807 C CA . LEU B 1 157 ? -18.353 48.729 57.738 1.00 24.21 153 LEU B CA 1
ATOM 4808 C C . LEU B 1 157 ? -19.589 47.830 57.676 1.00 29.02 153 LEU B C 1
ATOM 4809 O O . LEU B 1 157 ? -19.589 46.802 56.997 1.00 32.62 153 LEU B O 1
ATOM 4814 N N . ALA B 1 158 ? -20.642 48.230 58.383 1.00 28.22 154 ALA B N 1
ATOM 4815 C CA . ALA B 1 158 ? -21.883 47.460 58.421 1.00 30.51 154 ALA B CA 1
ATOM 4816 C C . ALA B 1 158 ? -22.601 47.490 57.075 1.00 34.48 154 ALA B C 1
ATOM 4817 O O . ALA B 1 158 ? -23.284 46.534 56.708 1.00 31.41 154 ALA B O 1
ATOM 4819 N N . LEU B 1 159 ? -22.445 48.591 56.345 1.00 32.75 155 LEU B N 1
ATOM 4820 C CA . LEU B 1 159 ? -23.059 48.731 55.031 1.00 28.61 155 LEU B CA 1
ATOM 4821 C C . LEU B 1 159 ? -22.547 47.659 54.078 1.00 28.74 155 LEU B C 1
ATOM 4822 O O . LEU B 1 159 ? -23.326 47.032 53.357 1.00 29.67 155 LEU B O 1
ATOM 4827 N N . GLY B 1 160 ? -21.232 47.453 54.081 1.00 25.92 156 GLY B N 1
ATOM 4828 C CA . GLY B 1 160 ? -20.616 46.428 53.259 1.00 26.28 156 GLY B CA 1
ATOM 4829 C C . GLY B 1 160 ? -21.026 45.028 53.676 1.00 26.74 156 GLY B C 1
ATOM 4830 O O . GLY B 1 160 ? -21.165 44.137 52.839 1.00 32.03 156 GLY B O 1
ATOM 4831 N N . MET B 1 161 ? -21.218 44.821 54.971 1.00 31.98 157 MET B N 1
ATOM 4832 C CA . MET B 1 161 ? -21.663 43.519 55.452 1.00 36.46 157 MET B CA 1
ATOM 4833 C C . MET B 1 161 ? -23.119 43.260 55.057 1.00 38.57 157 MET B C 1
ATOM 4834 O O . MET B 1 161 ? -23.565 42.111 55.029 1.00 38.81 157 MET B O 1
ATOM 4839 N N . LEU B 1 162 ? -23.852 44.328 54.746 1.00 34.99 158 LEU B N 1
ATOM 4840 C CA . LEU B 1 162 ? -25.220 44.204 54.256 1.00 39.72 158 LEU B CA 1
ATOM 4841 C C . LEU B 1 162 ? -25.230 43.929 52.759 1.00 45.24 158 LEU B C 1
ATOM 4842 O O . LEU B 1 162 ? -26.285 43.706 52.167 1.00 42.85 158 LEU B O 1
ATOM 4847 N N . GLY B 1 163 ? -24.048 43.955 52.151 1.00 45.32 159 GLY B N 1
ATOM 4848 C CA . GLY B 1 163 ? -23.922 43.753 50.720 1.00 41.69 159 GLY B CA 1
ATOM 4849 C C . GLY B 1 163 ? -24.257 45.010 49.943 1.00 37.95 159 GLY B C 1
ATOM 4850 O O . GLY B 1 163 ? -24.639 44.949 48.775 1.00 42.75 159 GLY B O 1
ATOM 4851 N N . GLU B 1 164 ? -24.118 46.158 50.595 1.00 36.95 160 GLU B N 1
ATOM 4852 C CA . GLU B 1 164 ? -24.409 47.433 49.955 1.00 34.33 160 GLU B CA 1
ATOM 4853 C C . GLU B 1 164 ? -23.166 48.313 49.906 1.00 29.94 160 GLU B C 1
ATOM 4854 O O . GLU B 1 164 ? -22.246 48.147 50.707 1.00 34.36 160 GLU B O 1
ATOM 4860 N N . GLY B 1 165 ? -23.140 49.245 48.960 1.00 28.16 161 GLY B N 1
ATOM 4861 C CA . GLY B 1 165 ? -21.983 50.097 48.767 1.00 27.62 161 GLY B CA 1
ATOM 4862 C C . GLY B 1 165 ? -20.852 49.358 48.076 1.00 33.74 161 GLY B C 1
ATOM 4863 O O . GLY B 1 165 ? -21.086 48.532 47.191 1.00 30.82 161 GLY B O 1
ATOM 4864 N N . LEU B 1 166 ? -19.621 49.645 48.488 1.00 33.24 162 LEU B N 1
ATOM 4865 C CA . LEU B 1 166 ? -18.454 49.038 47.860 1.00 33.34 162 LEU B CA 1
ATOM 4866 C C . LEU B 1 166 ? -17.712 48.079 48.785 1.00 32.21 162 LEU B C 1
ATOM 4867 O O . LEU B 1 166 ? -17.710 48.242 50.005 1.00 31.58 162 LEU B O 1
ATOM 4872 N N . LEU B 1 167 ? -17.084 47.075 48.182 1.00 30.98 163 LEU B N 1
ATOM 4873 C CA . LEU B 1 167 ? -16.181 46.178 48.889 1.00 29.43 163 LEU B CA 1
ATOM 4874 C C . LEU B 1 167 ? -15.024 45.793 47.979 1.00 32.44 163 LEU B C 1
ATOM 4875 O O . LEU B 1 167 ? -15.109 45.924 46.759 1.00 33.48 163 LEU B O 1
ATOM 4880 N N . ALA B 1 168 ? -13.943 45.319 48.582 1.00 28.80 164 ALA B N 1
ATOM 4881 C CA . ALA B 1 168 ? -12.858 44.708 47.836 1.00 28.06 164 ALA B CA 1
ATOM 4882 C C . ALA B 1 168 ? -12.453 43.414 48.532 1.00 33.57 164 ALA B C 1
ATOM 4883 O O . ALA B 1 168 ? -13.040 43.038 49.548 1.00 27.80 164 ALA B O 1
ATOM 4885 N N . THR B 1 169 ? -11.461 42.727 47.979 1.00 36.85 165 THR B N 1
ATOM 4886 C CA . THR B 1 169 ? -10.913 41.537 48.612 1.00 27.83 165 THR B CA 1
ATOM 4887 C C . THR B 1 169 ? -9.396 41.638 48.627 1.00 35.75 165 THR B C 1
ATOM 4888 O O . THR B 1 169 ? -8.822 42.493 47.956 1.00 27.51 165 THR B O 1
ATOM 4892 N N . LEU B 1 170 ? -8.747 40.774 49.397 1.00 35.22 166 LEU B N 1
ATOM 4893 C CA . LEU B 1 170 ? -7.292 40.767 49.450 1.00 30.69 166 LEU B CA 1
ATOM 4894 C C . LEU B 1 170 ? -6.699 40.324 48.113 1.00 34.49 166 LEU B C 1
ATOM 4895 O O . LEU B 1 170 ? -5.613 40.764 47.737 1.00 35.98 166 LEU B O 1
ATOM 4900 N N . ASN B 1 171 ? -7.421 39.463 47.397 1.00 29.16 167 ASN B N 1
ATOM 4901 C CA . ASN B 1 171 ? -6.976 38.979 46.093 1.00 37.14 167 ASN B CA 1
ATOM 4902 C C . ASN B 1 171 ? -7.284 39.962 44.968 1.00 38.94 167 ASN B C 1
ATOM 4903 O O . ASN B 1 171 ? -6.651 39.931 43.913 1.00 44.85 167 ASN B O 1
ATOM 4908 N N . ASN B 1 172 ? -8.266 40.825 45.198 1.00 35.77 168 ASN B N 1
ATOM 4909 C CA . ASN B 1 172 ? -8.649 41.845 44.228 1.00 35.24 168 ASN B CA 1
ATOM 4910 C C . ASN B 1 172 ? -9.073 43.114 44.956 1.00 37.85 168 ASN B C 1
ATOM 4911 O O . ASN B 1 172 ? -10.221 43.245 45.389 1.00 40.88 168 ASN B O 1
ATOM 4916 N N . LYS B 1 173 ? -8.138 44.048 45.086 1.00 28.40 169 LYS B N 1
ATOM 4917 C CA . LYS B 1 173 ? -8.340 45.213 45.939 1.00 33.13 169 LYS B CA 1
ATOM 4918 C C . LYS B 1 173 ? -9.026 46.373 45.225 1.00 33.80 169 LYS B C 1
ATOM 4919 O O . LYS B 1 173 ? -9.131 47.468 45.772 1.00 35.97 169 LYS B O 1
ATOM 4925 N N . LYS B 1 174 ? -9.505 46.126 44.012 1.00 41.11 170 LYS B N 1
ATOM 4926 C CA . LYS B 1 174 ? -10.309 47.111 43.303 1.00 41.90 170 LYS B CA 1
ATOM 4927 C C . LYS B 1 174 ? -11.714 47.126 43.890 1.00 43.17 170 LYS B C 1
ATOM 4928 O O . LYS B 1 174 ? -12.431 46.123 43.830 1.00 43.95 170 LYS B O 1
ATOM 4931 N N . PHE B 1 175 ? -12.102 48.258 44.469 1.00 40.68 171 PHE B N 1
ATOM 4932 C CA . PHE B 1 175 ? -13.414 48.369 45.096 1.00 41.50 171 PHE B CA 1
ATOM 4933 C C . PHE B 1 175 ? -14.529 48.224 44.068 1.00 34.27 171 PHE B C 1
ATOM 4934 O O . PHE B 1 175 ? -14.550 48.913 43.051 1.00 30.79 171 PHE B O 1
ATOM 4942 N N . ARG B 1 176 ? -15.446 47.305 44.343 1.00 34.58 172 ARG B N 1
ATOM 4943 C CA . ARG B 1 176 ? -16.540 47.009 43.433 1.00 36.95 172 ARG B CA 1
ATOM 4944 C C . ARG B 1 176 ? -17.820 46.778 44.224 1.00 39.62 172 ARG B C 1
ATOM 4945 O O . ARG B 1 176 ? -17.865 47.047 45.424 1.00 40.44 172 ARG B O 1
ATOM 4953 N N . ASP B 1 177 ? -18.851 46.278 43.551 1.00 35.44 173 ASP B N 1
ATOM 4954 C CA . ASP B 1 177 ? -20.146 46.062 44.186 1.00 35.59 173 ASP B CA 1
ATOM 4955 C C . ASP B 1 177 ? -20.045 45.121 45.387 1.00 34.77 173 ASP B C 1
ATOM 4956 O O . ASP B 1 177 ? -19.567 43.992 45.266 1.00 34.88 173 ASP B O 1
ATOM 4961 N N . ALA B 1 178 ? -20.498 45.601 46.543 1.00 33.73 174 ALA B N 1
ATOM 4962 C CA . ALA B 1 178 ? -20.418 44.849 47.791 1.00 34.74 174 ALA B CA 1
ATOM 4963 C C . ALA B 1 178 ? -21.195 43.539 47.714 1.00 37.75 174 ALA B C 1
ATOM 4964 O O . ALA B 1 178 ? -20.786 42.528 48.291 1.00 41.96 174 ALA B O 1
ATOM 4966 N N . GLY B 1 179 ? -22.315 43.562 46.999 1.00 32.38 175 GLY B N 1
ATOM 4967 C CA . GLY B 1 179 ? -23.142 42.382 46.847 1.00 31.37 175 GLY B CA 1
ATOM 4968 C C . GLY B 1 179 ? -22.412 41.252 46.146 1.00 31.95 175 GLY B C 1
ATOM 4969 O O . GLY B 1 179 ? -22.491 40.095 46.564 1.00 32.28 175 GLY B O 1
ATOM 4970 N N . SER B 1 180 ? -21.695 41.589 45.079 1.00 32.15 176 SER B N 1
ATOM 4971 C CA . SER B 1 180 ? -20.970 40.588 44.306 1.00 43.03 176 SER B CA 1
ATOM 4972 C C . SER B 1 180 ? -19.745 40.080 45.064 1.00 42.84 176 SER B C 1
ATOM 4973 O O . SER B 1 180 ? -19.380 38.911 44.949 1.00 49.78 176 SER B O 1
ATOM 4976 N N . VAL B 1 181 ? -19.116 40.956 45.842 1.00 38.46 177 VAL B N 1
ATOM 4977 C CA . VAL B 1 181 ? -17.958 40.561 46.637 1.00 41.30 177 VAL B CA 1
ATOM 4978 C C . VAL B 1 181 ? -18.346 39.530 47.695 1.00 39.70 177 VAL B C 1
ATOM 4979 O O . VAL B 1 181 ? -17.639 38.542 47.890 1.00 37.29 177 VAL B O 1
ATOM 4983 N N . LEU B 1 182 ? -19.473 39.753 48.367 1.00 38.69 178 LEU B N 1
ATOM 4984 C CA . LEU B 1 182 ? -19.961 38.794 49.352 1.00 30.74 178 LEU B CA 1
ATOM 4985 C C . LEU B 1 182 ? -20.298 37.460 48.689 1.00 40.88 178 LEU B C 1
ATOM 4986 O O . LEU B 1 182 ? -20.071 36.398 49.272 1.00 32.08 178 LEU B O 1
ATOM 4991 N N . ARG B 1 183 ? -20.839 37.515 47.473 1.00 38.31 179 ARG B N 1
ATOM 4992 C CA . ARG B 1 183 ? -21.088 36.295 46.708 1.00 40.48 179 ARG B CA 1
ATOM 4993 C C . ARG B 1 183 ? -19.758 35.610 46.404 1.00 41.58 179 ARG B C 1
ATOM 4994 O O . ARG B 1 183 ? -19.634 34.385 46.484 1.00 43.72 179 ARG B O 1
ATOM 4998 N N . GLU B 1 184 ? -18.762 36.422 46.073 1.00 34.59 180 GLU B N 1
ATOM 4999 C CA . GLU B 1 184 ? -17.428 35.929 45.757 1.00 37.30 180 GLU B CA 1
ATOM 5000 C C . GLU B 1 184 ? -16.793 35.218 46.951 1.00 42.69 180 GLU B C 1
ATOM 5001 O O . GLU B 1 184 ? -16.128 34.195 46.796 1.00 49.86 180 GLU B O 1
ATOM 5007 N N . LEU B 1 185 ? -16.940 35.831 48.128 1.00 32.79 181 LEU B N 1
ATOM 5008 C CA . LEU B 1 185 ? -16.309 35.370 49.362 1.00 31.93 181 LEU B CA 1
ATOM 5009 C C . LEU B 1 185 ? -17.083 34.245 50.029 1.00 39.10 181 LEU B C 1
ATOM 5010 O O . LEU B 1 185 ? -16.620 33.671 51.017 1.00 40.81 181 LEU B O 1
ATOM 5015 N N . GLY B 1 186 ? -18.267 33.948 49.502 1.00 39.58 182 GLY B N 1
ATOM 5016 C CA . GLY B 1 186 ? -19.131 32.937 50.082 1.00 37.64 182 GLY B CA 1
ATOM 5017 C C . GLY B 1 186 ? -19.722 33.355 51.418 1.00 32.88 182 GLY B C 1
ATOM 5018 O O . GLY B 1 186 ? -19.898 32.527 52.308 1.00 42.33 182 GLY B O 1
ATOM 5019 N N . VAL B 1 187 ? -20.029 34.641 51.562 1.00 33.50 183 VAL B N 1
ATOM 5020 C CA . VAL B 1 187 ? -20.621 35.155 52.793 1.00 40.20 183 VAL B CA 1
ATOM 5021 C C . VAL B 1 187 ? -22.035 35.691 52.573 1.00 46.82 183 VAL B C 1
ATOM 5022 O O . VAL B 1 187 ? -22.253 36.549 51.718 1.00 52.65 183 VAL B O 1
ATOM 5026 N N . GLU B 1 188 ? -22.995 35.180 53.342 1.00 43.78 184 GLU B N 1
ATOM 5027 C CA . GLU B 1 188 ? -24.351 35.713 53.309 1.00 40.09 184 GLU B CA 1
ATOM 5028 C C . GLU B 1 188 ? -24.390 37.023 54.086 1.00 38.44 184 GLU B C 1
ATOM 5029 O O . GLU B 1 188 ? -23.850 37.106 55.188 1.00 41.38 184 GLU B O 1
ATOM 5032 N N . PRO B 1 189 ? -25.015 38.060 53.508 1.00 43.20 185 PRO B N 1
ATOM 5033 C CA . PRO B 1 189 ? -25.080 39.372 54.162 1.00 40.55 185 PRO B CA 1
ATOM 5034 C C . PRO B 1 189 ? -25.796 39.323 55.509 1.00 37.97 185 PRO B C 1
ATOM 5035 O O . PRO B 1 189 ? -26.650 38.462 55.726 1.00 36.31 185 PRO B O 1
ATOM 5039 N N . ILE B 1 190 ? -25.439 40.235 56.406 1.00 31.22 186 ILE B N 1
ATOM 5040 C CA . ILE B 1 190 ? -26.069 40.291 57.715 1.00 34.91 186 ILE B CA 1
ATOM 5041 C C . ILE B 1 190 ? -27.524 40.728 57.597 1.00 42.53 186 ILE B C 1
ATOM 5042 O O . ILE B 1 190 ? -27.924 41.364 56.618 1.00 44.43 186 ILE B O 1
ATOM 5047 N N . THR B 1 191 ? -28.315 40.357 58.597 1.00 41.46 187 THR B N 1
ATOM 5048 C CA . THR B 1 191 ? -29.668 40.867 58.749 1.00 42.82 187 THR B CA 1
ATOM 5049 C C . THR B 1 191 ? -29.754 41.482 60.135 1.00 45.56 187 THR B C 1
ATOM 5050 O O . THR B 1 191 ? -29.074 41.034 61.057 1.00 52.13 187 THR B O 1
ATOM 5054 N N . LEU B 1 192 ? -30.580 42.510 60.285 1.00 46.30 188 LEU B N 1
ATOM 5055 C CA . LEU B 1 192 ? -30.577 43.288 61.517 1.00 42.18 188 LEU B CA 1
ATOM 5056 C C . LEU B 1 192 ? -31.881 43.184 62.304 1.00 41.69 188 LEU B C 1
ATOM 5057 O O . LEU B 1 192 ? -32.949 43.562 61.819 1.00 44.41 188 LEU B O 1
ATOM 5062 N N . ALA B 1 193 ? -31.778 42.666 63.524 1.00 39.18 189 ALA B N 1
ATOM 5063 C CA . ALA B 1 193 ? -32.890 42.666 64.464 1.00 37.16 189 ALA B CA 1
ATOM 5064 C C . ALA B 1 193 ? -32.792 43.897 65.361 1.00 41.07 189 ALA B C 1
ATOM 5065 O O . ALA B 1 193 ? -31.955 44.772 65.127 1.00 49.33 189 ALA B O 1
ATOM 5067 N N . ALA B 1 194 ? -33.641 43.963 66.383 1.00 36.85 190 ALA B N 1
ATOM 5068 C CA . ALA B 1 194 ? -33.646 45.093 67.309 1.00 40.70 190 ALA B CA 1
ATOM 5069 C C . ALA B 1 194 ? -32.275 45.315 67.941 1.00 44.50 190 ALA B C 1
ATOM 5070 O O . ALA B 1 194 ? -31.595 44.355 68.308 1.00 49.65 190 ALA B O 1
ATOM 5072 N N . LYS B 1 195 ? -31.881 46.587 68.029 1.00 46.56 191 LYS B N 1
ATOM 5073 C CA . LYS B 1 195 ? -30.635 47.028 68.672 1.00 48.41 191 LYS B CA 1
ATOM 5074 C C . LYS B 1 195 ? -29.372 46.705 67.864 1.00 49.00 191 LYS B C 1
ATOM 5075 O O . LYS B 1 195 ? -28.307 47.262 68.129 1.00 47.66 191 LYS B O 1
ATOM 5081 N N . GLU B 1 196 ? -29.487 45.828 66.872 1.00 46.76 192 GLU B N 1
ATOM 5082 C CA . GLU B 1 196 ? -28.313 45.404 66.113 1.00 44.97 192 GLU B CA 1
ATOM 5083 C C . GLU B 1 196 ? -27.677 46.544 65.319 1.00 43.93 192 GLU B C 1
ATOM 5084 O O . GLU B 1 196 ? -26.459 46.569 65.137 1.00 43.62 192 GLU B O 1
ATOM 5090 N N . GLY B 1 197 ? -28.497 47.483 64.855 1.00 37.28 193 GLY B N 1
ATOM 5091 C CA . GLY B 1 197 ? -27.998 48.644 64.137 1.00 34.35 193 GLY B CA 1
ATOM 5092 C C . GLY B 1 197 ? -27.060 49.493 64.981 1.00 41.93 193 GLY B C 1
ATOM 5093 O O . GLY B 1 197 ? -25.960 49.838 64.546 1.00 45.22 193 GLY B O 1
ATOM 5094 N N . LEU B 1 198 ? -27.495 49.830 66.192 1.00 41.48 194 LEU B N 1
ATOM 5095 C CA . LEU B 1 198 ? -26.678 50.608 67.115 1.00 37.62 194 LEU B CA 1
ATOM 5096 C C . LEU B 1 198 ? -25.482 49.812 67.612 1.00 38.04 194 LEU B C 1
ATOM 5097 O O . LEU B 1 198 ? -24.390 50.357 67.774 1.00 42.50 194 LEU B O 1
ATOM 5102 N N . ALA B 1 199 ? -25.694 48.523 67.854 1.00 32.99 195 ALA B N 1
ATOM 5103 C CA . ALA B 1 199 ? -24.643 47.656 68.378 1.00 36.73 195 ALA B CA 1
ATOM 5104 C C . ALA B 1 199 ? -23.436 47.616 67.450 1.00 42.97 195 ALA B C 1
ATOM 5105 O O . ALA B 1 199 ? -22.294 47.503 67.903 1.00 49.36 195 ALA B O 1
ATOM 5107 N N . LEU B 1 200 ? -23.693 47.722 66.151 1.00 42.13 196 LEU B N 1
ATOM 5108 C CA . LEU B 1 200 ? -22.632 47.632 65.157 1.00 38.72 196 LEU B CA 1
ATOM 5109 C C . LEU B 1 200 ? -21.890 48.952 64.952 1.00 36.65 196 LEU B C 1
ATOM 5110 O O . LEU B 1 200 ? -20.721 48.948 64.567 1.00 39.12 196 LEU B O 1
ATOM 5115 N N . ILE B 1 201 ? -22.552 50.078 65.208 1.00 33.77 197 ILE B N 1
ATOM 5116 C CA . ILE B 1 201 ? -21.957 51.371 64.862 1.00 33.07 197 ILE B CA 1
ATOM 5117 C C . ILE B 1 201 ? -21.601 52.268 66.054 1.00 32.13 197 ILE B C 1
ATOM 5118 O O . ILE B 1 201 ? -21.002 53.326 65.872 1.00 32.76 197 ILE B O 1
ATOM 5123 N N . ASN B 1 202 ? -21.959 51.854 67.265 1.00 34.90 198 ASN B N 1
ATOM 5124 C CA . ASN B 1 202 ? -21.509 52.562 68.463 1.00 41.85 198 ASN B CA 1
ATOM 5125 C C . ASN B 1 202 ? -20.108 52.118 68.869 1.00 46.83 198 ASN B C 1
ATOM 5126 O O . ASN B 1 202 ? -19.859 50.927 69.045 1.00 53.75 198 ASN B O 1
ATOM 5131 N N . GLY B 1 203 ? -19.191 53.065 69.019 1.00 40.18 199 GLY B N 1
ATOM 5132 C CA . GLY B 1 203 ? -17.870 52.721 69.506 1.00 38.95 199 GLY B CA 1
ATOM 5133 C C . GLY B 1 203 ? -16.730 53.574 68.994 1.00 37.38 199 GLY B C 1
ATOM 5134 O O . GLY B 1 203 ? -16.908 54.411 68.110 1.00 41.77 199 GLY B O 1
ATOM 5135 N N . THR B 1 204 ? -15.546 53.338 69.551 1.00 36.27 200 THR B N 1
ATOM 5136 C CA . THR B 1 204 ? -14.360 54.122 69.232 1.00 36.53 200 THR B CA 1
ATOM 5137 C C . THR B 1 204 ? -13.358 53.323 68.407 1.00 37.20 200 THR B C 1
ATOM 5138 O O . THR B 1 204 ? -12.153 53.562 68.486 1.00 39.85 200 THR B O 1
ATOM 5142 N N . GLN B 1 205 ? -13.856 52.387 67.607 1.00 32.20 201 GLN B N 1
ATOM 5143 C CA . GLN B 1 205 ? -12.989 51.409 66.952 1.00 29.67 201 GLN B CA 1
ATOM 5144 C C . GLN B 1 205 ? -12.217 51.945 65.741 1.00 27.81 201 GLN B C 1
ATOM 5145 O O . GLN B 1 205 ? -11.196 51.379 65.366 1.00 33.75 201 GLN B O 1
ATOM 5151 N N . PHE B 1 206 ? -12.689 53.027 65.130 1.00 27.56 202 PHE B N 1
ATOM 5152 C CA . PHE B 1 206 ? -11.941 53.654 64.040 1.00 29.27 202 PHE B CA 1
ATOM 5153 C C . PHE B 1 206 ? -10.715 54.368 64.605 1.00 31.64 202 PHE B C 1
ATOM 5154 O O . PHE B 1 206 ? -9.599 54.182 64.126 1.00 36.58 202 PHE B O 1
ATOM 5162 N N . ILE B 1 207 ? -10.939 55.181 65.632 1.00 22.24 203 ILE B N 1
ATOM 5163 C CA . ILE B 1 207 ? -9.863 55.878 66.325 1.00 26.35 203 ILE B CA 1
ATOM 5164 C C . ILE B 1 207 ? -8.862 54.898 66.941 1.00 28.48 203 ILE B C 1
ATOM 5165 O O . ILE B 1 207 ? -7.648 55.076 66.821 1.00 32.35 203 ILE B O 1
ATOM 5170 N N . SER B 1 208 ? -9.379 53.855 67.586 1.00 25.01 204 SER B N 1
ATOM 5171 C CA . SER B 1 208 ? -8.539 52.917 68.331 1.00 21.81 204 SER B CA 1
ATOM 5172 C C . SER B 1 208 ? -7.758 51.954 67.438 1.00 23.90 204 SER B C 1
ATOM 5173 O O . SER B 1 208 ? -6.639 51.571 67.777 1.00 19.11 204 SER B O 1
ATOM 5176 N N . ALA B 1 209 ? -8.341 51.556 66.308 1.00 24.68 205 ALA B N 1
ATOM 5177 C CA . ALA B 1 209 ? -7.639 50.667 65.384 1.00 24.39 205 ALA B CA 1
ATOM 5178 C C . ALA B 1 209 ? -6.480 51.405 64.720 1.00 24.17 205 ALA B C 1
ATOM 5179 O O . ALA B 1 209 ? -5.373 50.876 64.635 1.00 19.25 205 ALA B O 1
ATOM 5181 N N . LEU B 1 210 ? -6.746 52.625 64.252 1.00 20.49 206 LEU B N 1
ATOM 5182 C CA . LEU B 1 210 ? -5.708 53.469 63.675 1.00 21.33 206 LEU B CA 1
ATOM 5183 C C . LEU B 1 210 ? -4.670 53.819 64.731 1.00 29.04 206 LEU B C 1
ATOM 5184 O O . LEU B 1 210 ? -3.473 53.888 64.447 1.00 30.11 206 LEU B O 1
ATOM 5189 N N . GLY B 1 211 ? -5.142 54.039 65.955 1.00 30.96 207 GLY B N 1
ATOM 5190 C CA . GLY B 1 211 ? -4.267 54.356 67.066 1.00 24.60 207 GLY B CA 1
ATOM 5191 C C . GLY B 1 211 ? -3.386 53.179 67.432 1.00 24.99 207 GLY B C 1
ATOM 5192 O O . GLY B 1 211 ? -2.246 53.354 67.865 1.00 24.29 207 GLY B O 1
ATOM 5193 N N . ALA B 1 212 ? -3.919 51.975 67.257 1.00 26.86 208 ALA B N 1
ATOM 5194 C CA . ALA B 1 212 ? -3.171 50.759 67.548 1.00 27.07 208 ALA B CA 1
ATOM 5195 C C . ALA B 1 212 ? -1.962 50.646 66.628 1.00 25.78 208 ALA B C 1
ATOM 5196 O O . ALA B 1 212 ? -0.861 50.335 67.081 1.00 30.64 208 ALA B O 1
ATOM 5198 N N . GLU B 1 213 ? -2.165 50.905 65.339 1.00 22.01 209 GLU B N 1
ATOM 5199 C CA . GLU B 1 213 ? -1.059 50.899 64.389 1.00 30.40 209 GLU B CA 1
ATOM 5200 C C . GLU B 1 213 ? -0.026 51.952 64.770 1.00 30.51 209 GLU B C 1
ATOM 5201 O O . GLU B 1 213 ? 1.177 51.680 64.783 1.00 35.35 209 GLU B O 1
ATOM 5207 N N . ALA B 1 214 ? -0.507 53.150 65.088 1.00 22.94 210 ALA B N 1
ATOM 5208 C CA . ALA B 1 214 ? 0.366 54.263 65.426 1.00 25.30 210 ALA B CA 1
ATOM 5209 C C . ALA B 1 214 ? 1.300 53.924 66.589 1.00 30.22 210 ALA B C 1
ATOM 5210 O O . ALA B 1 214 ? 2.516 54.080 66.476 1.00 33.97 210 ALA B O 1
ATOM 5212 N N . VAL B 1 215 ? 0.737 53.441 67.693 1.00 24.44 211 VAL B N 1
ATOM 5213 C CA . VAL B 1 215 ? 1.529 53.209 68.893 1.00 20.55 211 VAL B CA 1
ATOM 5214 C C . VAL B 1 215 ? 2.462 52.001 68.725 1.00 24.72 211 VAL B C 1
ATOM 5215 O O . VAL B 1 215 ? 3.529 51.952 69.333 1.00 25.45 211 VAL B O 1
ATOM 5219 N N . VAL B 1 216 ? 2.072 51.044 67.885 1.00 27.33 212 VAL B N 1
ATOM 5220 C CA . VAL B 1 216 ? 2.929 49.902 67.579 1.00 26.17 212 VAL B CA 1
ATOM 5221 C C . VAL B 1 216 ? 4.150 50.358 66.786 1.00 28.67 212 VAL B C 1
ATOM 5222 O O . VAL B 1 216 ? 5.286 50.007 67.111 1.00 32.10 212 VAL B O 1
ATOM 5226 N N . ARG B 1 217 ? 3.903 51.144 65.743 1.00 30.98 213 ARG B N 1
ATOM 5227 C CA . ARG B 1 217 ? 4.977 51.705 64.936 1.00 28.61 213 ARG B CA 1
ATOM 5228 C C . ARG B 1 217 ? 5.858 52.638 65.765 1.00 28.23 213 ARG B C 1
ATOM 5229 O O . ARG B 1 217 ? 7.073 52.704 65.561 1.00 27.73 213 ARG B O 1
ATOM 5237 N N . ALA B 1 218 ? 5.233 53.354 66.696 1.00 19.48 214 ALA B N 1
ATOM 5238 C CA . ALA B 1 218 ? 5.943 54.290 67.562 1.00 21.51 214 ALA B CA 1
ATOM 5239 C C . ALA B 1 218 ? 6.919 53.557 68.476 1.00 25.99 214 ALA B C 1
ATOM 5240 O O . ALA B 1 218 ? 8.072 53.966 68.621 1.00 27.27 214 ALA B O 1
ATOM 5242 N N . ARG B 1 219 ? 6.446 52.476 69.089 1.00 22.05 215 ARG B N 1
ATOM 5243 C CA . ARG B 1 219 ? 7.273 51.667 69.976 1.00 27.66 215 ARG B CA 1
ATOM 5244 C C . ARG B 1 219 ? 8.492 51.103 69.246 1.00 28.11 215 ARG B C 1
ATOM 5245 O O . ARG B 1 219 ? 9.597 51.065 69.793 1.00 33.84 215 ARG B O 1
ATOM 5253 N N . LYS B 1 220 ? 8.288 50.671 68.008 1.00 19.52 216 LYS B N 1
ATOM 5254 C CA . LYS B 1 220 ? 9.359 50.061 67.234 1.00 19.91 216 LYS B CA 1
ATOM 5255 C C . LYS B 1 220 ? 10.370 51.087 66.737 1.00 25.56 216 LYS B C 1
ATOM 5256 O O . LYS B 1 220 ? 11.559 50.791 66.656 1.00 33.52 216 LYS B O 1
ATOM 5262 N N . ILE B 1 221 ? 9.911 52.293 66.419 1.00 23.26 217 ILE B N 1
ATOM 5263 C CA . ILE B 1 221 ? 10.826 53.327 65.947 1.00 22.38 217 ILE B CA 1
ATOM 5264 C C . ILE B 1 221 ? 11.602 53.933 67.121 1.00 25.10 217 ILE B C 1
ATOM 5265 O O . ILE B 1 221 ? 12.712 54.432 66.941 1.00 28.03 217 ILE B O 1
ATOM 5270 N N . ALA B 1 222 ? 11.029 53.868 68.322 1.00 27.56 218 ALA B N 1
ATOM 5271 C CA . ALA B 1 222 ? 11.717 54.340 69.523 1.00 22.64 218 ALA B CA 1
ATOM 5272 C C . ALA B 1 222 ? 12.961 53.500 69.791 1.00 22.56 218 ALA B C 1
ATOM 5273 O O . ALA B 1 222 ? 14.014 54.036 70.142 1.00 22.92 218 ALA B O 1
ATOM 5275 N N . ARG B 1 223 ? 12.836 52.185 69.622 1.00 19.96 219 ARG B N 1
ATOM 5276 C CA . ARG B 1 223 ? 13.980 51.282 69.756 1.00 20.49 219 ARG B CA 1
ATOM 5277 C C . ARG B 1 223 ? 15.008 51.539 68.661 1.00 24.44 219 ARG B C 1
ATOM 5278 O O . ARG B 1 223 ? 16.206 51.615 68.928 1.00 26.80 219 ARG B O 1
ATOM 5286 N N . LEU B 1 224 ? 14.526 51.671 67.428 1.00 27.99 220 LEU B N 1
ATOM 5287 C CA . LEU B 1 224 ? 15.388 51.884 66.271 1.00 26.90 220 LEU B CA 1
ATOM 5288 C C . LEU B 1 224 ? 16.109 53.231 66.329 1.00 26.36 220 LEU B C 1
ATOM 5289 O O . LEU B 1 224 ? 17.216 53.370 65.811 1.00 26.88 220 LEU B O 1
ATOM 5294 N N . ALA B 1 225 ? 15.481 54.217 66.962 1.00 24.78 221 ALA B N 1
ATOM 5295 C CA . ALA B 1 225 ? 16.094 55.530 67.132 1.00 20.17 221 ALA B CA 1
ATOM 5296 C C . ALA B 1 225 ? 17.395 55.422 67.923 1.00 24.44 221 ALA B C 1
ATOM 5297 O O . ALA B 1 225 ? 18.353 56.151 67.663 1.00 27.57 221 ALA B O 1
ATOM 5299 N N . ASP B 1 226 ? 17.426 54.506 68.886 1.00 24.76 222 ASP B N 1
ATOM 5300 C CA . ASP B 1 226 ? 18.625 54.294 69.687 1.00 26.57 222 ASP B CA 1
ATOM 5301 C C . ASP B 1 226 ? 19.704 53.562 68.896 1.00 27.48 222 ASP B C 1
ATOM 5302 O O . ASP B 1 226 ? 20.894 53.713 69.174 1.00 26.22 222 ASP B O 1
ATOM 5307 N N . VAL B 1 227 ? 19.287 52.778 67.905 1.00 23.60 223 VAL B N 1
ATOM 5308 C CA . VAL B 1 227 ? 20.237 52.095 67.038 1.00 22.76 223 VAL B CA 1
ATOM 5309 C C . VAL B 1 227 ? 20.894 53.092 66.086 1.00 22.47 223 VAL B C 1
ATOM 5310 O O . VAL B 1 227 ? 22.101 53.048 65.862 1.00 23.01 223 VAL B O 1
ATOM 5314 N N . ALA B 1 228 ? 20.093 53.999 65.537 1.00 24.56 224 ALA B N 1
ATOM 5315 C CA . ALA B 1 228 ? 20.610 55.047 64.665 1.00 22.79 224 ALA B CA 1
ATOM 5316 C C . ALA B 1 228 ? 21.560 55.949 65.439 1.00 25.21 224 ALA B C 1
ATOM 5317 O O . ALA B 1 228 ? 22.635 56.305 64.951 1.00 27.59 224 ALA B O 1
ATOM 5319 N N . LEU B 1 229 ? 21.150 56.305 66.652 1.00 26.40 225 LEU B N 1
ATOM 5320 C CA . LEU B 1 229 ? 21.955 57.134 67.543 1.00 24.93 225 LEU B CA 1
ATOM 5321 C C . LEU B 1 229 ? 23.292 56.477 67.867 1.00 31.19 225 LEU B C 1
ATOM 5322 O O . LEU B 1 229 ? 24.332 57.140 67.868 1.00 32.34 225 LEU B O 1
ATOM 5327 N N . ALA B 1 230 ? 23.257 55.175 68.142 1.00 24.40 226 ALA B N 1
ATOM 5328 C CA . ALA B 1 230 ? 24.472 54.420 68.431 1.00 25.77 226 ALA B CA 1
ATOM 5329 C C . ALA B 1 230 ? 25.443 54.467 67.252 1.00 27.91 226 ALA B C 1
ATOM 5330 O O . ALA B 1 230 ? 26.649 54.632 67.436 1.00 34.19 226 ALA B O 1
ATOM 5332 N N . MET B 1 231 ? 24.913 54.329 66.041 1.00 25.75 227 MET B N 1
ATOM 5333 C CA . MET B 1 231 ? 25.745 54.382 64.846 1.00 26.34 227 MET B CA 1
ATOM 5334 C C . MET B 1 231 ? 26.330 55.782 64.661 1.00 27.47 227 MET B C 1
ATOM 5335 O O . MET B 1 231 ? 27.512 55.925 64.355 1.00 31.33 227 MET B O 1
ATOM 5340 N N . SER B 1 232 ? 25.501 56.807 64.850 1.00 23.83 228 SER B N 1
ATOM 5341 C CA . SER B 1 232 ? 25.958 58.193 64.769 1.00 23.83 228 SER B CA 1
ATOM 5342 C C . SER B 1 232 ? 27.031 58.462 65.812 1.00 28.23 228 SER B C 1
ATOM 5343 O O . SER B 1 232 ? 28.033 59.122 65.540 1.00 28.74 228 SER B O 1
ATOM 5346 N N . HIS B 1 233 ? 26.798 57.942 67.012 1.00 29.31 229 HIS B N 1
ATOM 5347 C CA . HIS B 1 233 ? 27.752 58.026 68.108 1.00 26.52 229 HIS B CA 1
ATOM 5348 C C . HIS B 1 233 ? 29.124 57.496 67.688 1.00 32.90 229 HIS B C 1
ATOM 5349 O O . HIS B 1 233 ? 30.157 58.085 68.010 1.00 35.73 229 HIS B O 1
ATOM 5356 N N . GLU B 1 234 ? 29.122 56.386 66.957 1.00 31.87 230 GLU B N 1
ATOM 5357 C CA . GLU B 1 234 ? 30.354 55.763 66.497 1.00 30.04 230 GLU B CA 1
ATOM 5358 C C . GLU B 1 234 ? 30.984 56.528 65.339 1.00 30.84 230 GLU B C 1
ATOM 5359 O O . GLU B 1 234 ? 32.198 56.717 65.299 1.00 33.77 230 GLU B O 1
ATOM 5365 N N . ALA B 1 235 ? 30.153 56.963 64.399 1.00 34.27 231 ALA B N 1
ATOM 5366 C CA . ALA B 1 235 ? 30.632 57.691 63.232 1.00 38.24 231 ALA B CA 1
ATOM 5367 C C . ALA B 1 235 ? 31.209 59.044 63.631 1.00 33.84 231 ALA B C 1
ATOM 5368 O O . ALA B 1 235 ? 32.134 59.544 62.993 1.00 29.31 231 ALA B O 1
ATOM 5370 N N . LEU B 1 236 ? 30.658 59.629 64.689 1.00 33.41 232 LEU B N 1
ATOM 5371 C CA . LEU B 1 236 ? 31.115 60.928 65.171 1.00 31.50 232 LEU B CA 1
ATOM 5372 C C . LEU B 1 236 ? 32.241 60.775 66.188 1.00 30.94 232 LEU B C 1
ATOM 5373 O O . LEU B 1 236 ? 32.833 61.764 66.622 1.00 26.84 232 LEU B O 1
ATOM 5378 N N . ARG B 1 237 ? 32.532 59.527 66.547 1.00 31.20 233 ARG B N 1
ATOM 5379 C CA . ARG B 1 237 ? 33.586 59.220 67.509 1.00 36.61 233 ARG B CA 1
ATOM 5380 C C . ARG B 1 237 ? 33.367 59.958 68.832 1.00 35.09 233 ARG B C 1
ATOM 5381 O O . ARG B 1 237 ? 34.250 60.656 69.320 1.00 41.18 233 ARG B O 1
ATOM 5389 N N . ALA B 1 238 ? 32.181 59.793 69.402 1.00 26.39 234 ALA B N 1
ATOM 5390 C CA . ALA B 1 238 ? 31.849 60.420 70.672 1.00 33.93 234 ALA B CA 1
ATOM 5391 C C . ALA B 1 238 ? 32.310 59.559 71.847 1.00 34.96 234 ALA B C 1
ATOM 5392 O O . ALA B 1 238 ? 32.623 58.380 71.681 1.00 33.81 234 ALA B O 1
ATOM 5394 N N . THR B 1 239 ? 32.345 60.153 73.034 1.00 41.28 235 THR B N 1
ATOM 5395 C CA . THR B 1 239 ? 32.736 59.431 74.241 1.00 46.92 235 THR B CA 1
ATOM 5396 C C . THR B 1 239 ? 31.542 58.721 74.872 1.00 47.57 235 THR B C 1
ATOM 5397 O O . THR B 1 239 ? 30.393 59.115 74.667 1.00 42.70 235 THR B O 1
ATOM 5401 N N . ASN B 1 240 ? 31.820 57.677 75.647 1.00 50.19 236 ASN B N 1
ATOM 5402 C CA . ASN B 1 240 ? 30.772 56.938 76.343 1.00 47.89 236 ASN B CA 1
ATOM 5403 C C . ASN B 1 240 ? 30.418 57.555 77.693 1.00 43.60 236 ASN B C 1
ATOM 5404 O O . ASN B 1 240 ? 29.578 57.027 78.422 1.00 44.05 236 ASN B O 1
ATOM 5409 N N . SER B 1 241 ? 31.060 58.677 78.009 1.00 42.09 237 SER B N 1
ATOM 5410 C CA . SER B 1 241 ? 30.936 59.321 79.314 1.00 39.83 237 SER B CA 1
ATOM 5411 C C . SER B 1 241 ? 29.488 59.594 79.731 1.00 34.22 237 SER B C 1
ATOM 5412 O O . SER B 1 241 ? 29.126 59.413 80.892 1.00 26.58 237 SER B O 1
ATOM 5415 N N . THR B 1 242 ? 28.663 60.013 78.778 1.00 31.50 238 THR B N 1
ATOM 5416 C CA . THR B 1 242 ? 27.285 60.398 79.073 1.00 27.26 238 THR B CA 1
ATOM 5417 C C . THR B 1 242 ? 26.372 59.196 79.318 1.00 27.25 238 THR B C 1
ATOM 5418 O O . THR B 1 242 ? 25.201 59.361 79.665 1.00 31.81 238 THR B O 1
ATOM 5420 N N . LEU B 1 243 ? 26.907 57.991 79.139 1.00 29.85 239 LEU B N 1
ATOM 5421 C CA . LEU B 1 243 ? 26.137 56.771 79.371 1.00 27.70 239 LEU B CA 1
ATOM 5422 C C . LEU B 1 243 ? 26.403 56.196 80.758 1.00 26.38 239 LEU B C 1
ATOM 5423 O O . LEU B 1 243 ? 25.821 55.176 81.131 1.00 26.41 239 LEU B O 1
ATOM 5428 N N . ASN B 1 244 ? 27.287 56.851 81.510 1.00 25.60 240 ASN B N 1
ATOM 5429 C CA . ASN B 1 244 ? 27.596 56.459 82.884 1.00 27.08 240 ASN B CA 1
ATOM 5430 C C . ASN B 1 244 ? 26.316 56.308 83.703 1.00 29.68 240 ASN B C 1
ATOM 5431 O O . ASN B 1 244 ? 25.574 57.272 83.878 1.00 28.10 240 ASN B O 1
ATOM 5436 N N . PRO B 1 245 ? 26.050 55.088 84.197 1.00 32.07 241 PRO B N 1
ATOM 5437 C CA . PRO B 1 245 ? 24.807 54.783 84.917 1.00 26.07 241 PRO B CA 1
ATOM 5438 C C . PRO B 1 245 ? 24.604 55.631 86.177 1.00 35.28 241 PRO B C 1
ATOM 5439 O O . PRO B 1 245 ? 23.468 55.759 86.634 1.00 37.95 241 PRO B O 1
ATOM 5443 N N . ASP B 1 246 ? 25.676 56.201 86.723 1.00 32.01 242 ASP B N 1
ATOM 5444 C CA . ASP B 1 246 ? 25.557 57.106 87.863 1.00 27.13 242 ASP B CA 1
ATOM 5445 C C . ASP B 1 246 ? 24.783 58.368 87.488 1.00 26.45 242 ASP B C 1
ATOM 5446 O O . ASP B 1 246 ? 24.023 58.901 88.295 1.00 30.36 242 ASP B O 1
ATOM 5451 N N . ILE B 1 247 ? 24.984 58.839 86.259 1.00 25.93 243 ILE B N 1
ATOM 5452 C CA . ILE B 1 247 ? 24.279 60.007 85.743 1.00 25.31 243 ILE B CA 1
ATOM 5453 C C . ILE B 1 247 ? 22.770 59.806 85.769 1.00 25.60 243 ILE B C 1
ATOM 5454 O O . ILE B 1 247 ? 22.013 60.694 86.162 1.00 24.60 243 ILE B O 1
ATOM 5459 N N . HIS B 1 248 ? 22.338 58.624 85.356 1.00 24.60 244 HIS B N 1
ATOM 5460 C CA . HIS B 1 248 ? 20.921 58.366 85.167 1.00 24.08 244 HIS B CA 1
ATOM 5461 C C . HIS B 1 248 ? 20.279 57.802 86.431 1.00 27.86 244 HIS B C 1
ATOM 5462 O O . HIS B 1 248 ? 19.061 57.816 86.578 1.00 33.86 244 HIS B O 1
ATOM 5469 N N . ARG B 1 249 ? 21.114 57.332 87.350 1.00 25.22 245 ARG B N 1
ATOM 5470 C CA . ARG B 1 249 ? 20.660 56.908 88.666 1.00 30.78 245 ARG B CA 1
ATOM 5471 C C . ARG B 1 249 ? 20.163 58.101 89.489 1.00 29.13 245 ARG B C 1
ATOM 5472 O O . ARG B 1 249 ? 19.255 57.962 90.308 1.00 26.03 245 ARG B O 1
ATOM 5480 N N . VAL B 1 250 ? 20.753 59.272 89.261 1.00 25.76 246 VAL B N 1
ATOM 5481 C CA . VAL B 1 250 ? 20.403 60.470 90.023 1.00 25.94 246 VAL B CA 1
ATOM 5482 C C . VAL B 1 250 ? 19.418 61.366 89.265 1.00 25.20 246 VAL B C 1
ATOM 5483 O O . VAL B 1 250 ? 19.019 62.420 89.753 1.00 25.30 246 VAL B O 1
ATOM 5487 N N . ARG B 1 251 ? 19.017 60.926 88.079 1.00 24.53 247 ARG B N 1
ATOM 5488 C CA . ARG B 1 251 ? 17.921 61.546 87.338 1.00 28.11 247 ARG B CA 1
ATOM 5489 C C . ARG B 1 251 ? 16.977 60.420 86.906 1.00 28.24 247 ARG B C 1
ATOM 5490 O O . ARG B 1 251 ? 16.742 60.216 85.717 1.00 29.70 247 ARG B O 1
ATOM 5498 N N . PRO B 1 252 ? 16.426 59.686 87.887 1.00 26.36 248 PRO B N 1
ATOM 5499 C CA . PRO B 1 252 ? 15.980 58.309 87.648 1.00 25.54 248 PRO B CA 1
ATOM 5500 C C . PRO B 1 252 ? 14.630 58.143 86.962 1.00 28.51 248 PRO B C 1
ATOM 5501 O O . PRO B 1 252 ? 13.844 57.305 87.408 1.00 23.38 248 PRO B O 1
ATOM 5505 N N . HIS B 1 253 ? 14.364 58.902 85.901 1.00 22.60 249 HIS B N 1
ATOM 5506 C CA . HIS B 1 253 ? 13.177 58.626 85.100 1.00 27.03 249 HIS B CA 1
ATOM 5507 C C . HIS B 1 253 ? 13.333 57.244 84.473 1.00 28.26 249 HIS B C 1
ATOM 5508 O O . HIS B 1 253 ? 14.431 56.869 84.058 1.00 28.72 249 HIS B O 1
ATOM 5515 N N . LYS B 1 254 ? 12.240 56.491 84.404 1.00 28.56 250 LYS B N 1
ATOM 5516 C CA . LYS B 1 254 ? 12.285 55.140 83.858 1.00 26.80 250 LYS B CA 1
ATOM 5517 C C . LYS B 1 254 ? 12.812 55.120 82.420 1.00 27.10 250 LYS B C 1
ATOM 5518 O O . LYS B 1 254 ? 13.693 54.326 82.083 1.00 26.49 250 LYS B O 1
ATOM 5524 N N . GLY B 1 255 ? 12.276 55.999 81.579 1.00 21.59 251 GLY B N 1
ATOM 5525 C CA . GLY B 1 255 ? 12.668 56.049 80.184 1.00 20.60 251 GLY B CA 1
ATOM 5526 C C . GLY B 1 255 ? 14.135 56.376 79.987 1.00 20.79 251 GLY B C 1
ATOM 5527 O O . GLY B 1 255 ? 14.825 55.722 79.209 1.00 20.85 251 GLY B O 1
ATOM 5528 N N . GLN B 1 256 ? 14.610 57.392 80.699 1.00 26.85 252 GLN B N 1
ATOM 5529 C CA . GLN B 1 256 ? 15.999 57.827 80.595 1.00 23.89 252 GLN B CA 1
ATOM 5530 C C . GLN B 1 256 ? 16.971 56.715 80.981 1.00 21.70 252 GLN B C 1
ATOM 5531 O O . GLN B 1 256 ? 17.979 56.499 80.305 1.00 26.66 252 GLN B O 1
ATOM 5537 N N . GLN B 1 257 ? 16.665 56.007 82.064 1.00 25.17 253 GLN B N 1
ATOM 5538 C CA . GLN B 1 257 ? 17.512 54.904 82.509 1.00 27.19 253 GLN B CA 1
ATOM 5539 C C . GLN B 1 257 ? 17.502 53.743 81.518 1.00 27.85 253 GLN B C 1
ATOM 5540 O O . GLN B 1 257 ? 18.541 53.143 81.243 1.00 26.95 253 GLN B O 1
ATOM 5546 N N . LEU B 1 258 ? 16.322 53.433 80.992 1.00 22.20 254 LEU B N 1
ATOM 5547 C CA . LEU B 1 258 ? 16.159 52.332 80.050 1.00 24.56 254 LEU B CA 1
ATOM 5548 C C . LEU B 1 258 ? 16.859 52.608 78.721 1.00 25.21 254 LEU B C 1
ATOM 5549 O O . LEU B 1 258 ? 17.490 51.719 78.151 1.00 26.12 254 LEU B O 1
ATOM 5554 N N . VAL B 1 259 ? 16.750 53.841 78.234 1.00 25.18 255 VAL B N 1
ATOM 5555 C CA . VAL B 1 259 ? 17.405 54.233 76.989 1.00 28.88 255 VAL B CA 1
ATOM 5556 C C . VAL B 1 259 ? 18.930 54.169 77.125 1.00 32.07 255 VAL B C 1
ATOM 5557 O O . VAL B 1 259 ? 19.624 53.667 76.237 1.00 26.78 255 VAL B O 1
ATOM 5561 N N . ALA B 1 260 ? 19.443 54.664 78.247 1.00 29.93 256 ALA B N 1
ATOM 5562 C CA . ALA B 1 260 ? 20.877 54.634 78.504 1.00 22.69 256 ALA B CA 1
ATOM 5563 C C . ALA B 1 260 ? 21.394 53.201 78.560 1.00 23.24 256 ALA B C 1
ATOM 5564 O O . ALA B 1 260 ? 22.486 52.907 78.063 1.00 24.82 256 ALA B O 1
ATOM 5566 N N . GLN B 1 261 ? 20.613 52.308 79.160 1.00 23.33 257 GLN B N 1
ATOM 5567 C CA . GLN B 1 261 ? 21.006 50.903 79.244 1.00 26.52 257 GLN B CA 1
ATOM 5568 C C . GLN B 1 261 ? 20.999 50.255 77.863 1.00 23.82 257 GLN B C 1
ATOM 5569 O O . GLN B 1 261 ? 21.872 49.452 77.536 1.00 30.28 257 GLN B O 1
ATOM 5575 N N . ARG B 1 262 ? 20.008 50.618 77.057 1.00 23.19 258 ARG B N 1
ATOM 5576 C CA . ARG B 1 262 ? 19.912 50.134 75.687 1.00 24.63 258 ARG B CA 1
ATOM 5577 C C . ARG B 1 262 ? 21.120 50.580 74.865 1.00 23.29 258 ARG B C 1
ATOM 5578 O O . ARG B 1 262 ? 21.676 49.805 74.086 1.00 31.42 258 ARG B O 1
ATOM 5586 N N . LEU B 1 263 ? 21.531 51.827 75.057 1.00 23.08 259 LEU B N 1
ATOM 5587 C CA . LEU B 1 263 ? 22.693 52.369 74.364 1.00 23.31 259 LEU B CA 1
ATOM 5588 C C . LEU B 1 263 ? 24.001 51.734 74.837 1.00 33.69 259 LEU B C 1
ATOM 5589 O O . LEU B 1 263 ? 24.914 51.519 74.041 1.00 37.01 259 LEU B O 1
ATOM 5594 N N . ARG B 1 264 ? 24.095 51.438 76.131 1.00 35.03 260 ARG B N 1
ATOM 5595 C CA . ARG B 1 264 ? 25.289 50.794 76.666 1.00 25.21 260 ARG B CA 1
ATOM 5596 C C . ARG B 1 264 ? 25.430 49.382 76.109 1.00 29.35 260 ARG B C 1
ATOM 5597 O O . ARG B 1 264 ? 26.540 48.894 75.914 1.00 30.58 260 ARG B O 1
ATOM 5605 N N . ALA B 1 265 ? 24.299 48.736 75.849 1.00 28.76 261 ALA B N 1
ATOM 5606 C CA . ALA B 1 265 ? 24.296 47.395 75.278 1.00 29.92 261 ALA B CA 1
ATOM 5607 C C . ALA B 1 265 ? 24.851 47.402 73.857 1.00 35.57 261 ALA B C 1
ATOM 5608 O O . ALA B 1 265 ? 25.481 46.438 73.423 1.00 40.95 261 ALA B O 1
ATOM 5610 N N . LEU B 1 266 ? 24.614 48.494 73.137 1.00 34.06 262 LEU B N 1
ATOM 5611 C CA . LEU B 1 266 ? 25.036 48.595 71.746 1.00 30.50 262 LEU B CA 1
ATOM 5612 C C . LEU B 1 266 ? 26.454 49.145 71.608 1.00 29.42 262 LEU B C 1
ATOM 5613 O O . LEU B 1 266 ? 27.085 48.985 70.565 1.00 26.31 262 LEU B O 1
ATOM 5618 N N . LEU B 1 267 ? 26.953 49.793 72.656 1.00 28.23 263 LEU B N 1
ATOM 5619 C CA . LEU B 1 267 ? 28.230 50.504 72.569 1.00 33.91 263 LEU B CA 1
ATOM 5620 C C . LEU B 1 267 ? 29.295 49.979 73.535 1.00 40.50 263 LEU B C 1
ATOM 5621 O O . LEU B 1 267 ? 30.276 50.668 73.802 1.00 45.43 263 LEU B O 1
ATOM 5626 N N . HIS B 1 268 ? 29.106 48.769 74.056 1.00 41.92 264 HIS B N 1
ATOM 5627 C CA . HIS B 1 268 ? 30.081 48.171 74.968 1.00 48.54 264 HIS B CA 1
ATOM 5628 C C . HIS B 1 268 ? 31.079 47.299 74.214 1.00 53.26 264 HIS B C 1
ATOM 5629 O O . HIS B 1 268 ? 32.286 47.378 74.443 1.00 56.06 264 HIS B O 1
ATOM 5631 N N . ASP B 1 288 ? 31.033 67.435 73.697 1.00 28.69 284 ASP B N 1
ATOM 5632 C CA . ASP B 1 288 ? 30.058 66.435 73.266 1.00 41.15 284 ASP B CA 1
ATOM 5633 C C . ASP B 1 288 ? 28.647 67.037 73.130 1.00 40.73 284 ASP B C 1
ATOM 5634 O O . ASP B 1 288 ? 28.045 67.457 74.115 1.00 37.75 284 ASP B O 1
ATOM 5639 N N . ALA B 1 289 ? 28.130 67.063 71.903 1.00 38.12 285 ALA B N 1
ATOM 5640 C CA . ALA B 1 289 ? 26.892 67.766 71.583 1.00 23.40 285 ALA B CA 1
ATOM 5641 C C . ALA B 1 289 ? 25.658 67.210 72.302 1.00 27.57 285 ALA B C 1
ATOM 5642 O O . ALA B 1 289 ? 25.587 66.016 72.595 1.00 27.61 285 ALA B O 1
ATOM 5644 N N . TYR B 1 290 ? 24.682 68.085 72.557 1.00 23.80 286 TYR B N 1
ATOM 5645 C CA . TYR B 1 290 ? 23.482 67.725 73.312 1.00 22.04 286 TYR B CA 1
ATOM 5646 C C . TYR B 1 290 ? 22.648 66.656 72.604 1.00 24.87 286 TYR B C 1
ATOM 5647 O O . TYR B 1 290 ? 22.053 65.796 73.254 1.00 24.37 286 TYR B O 1
ATOM 5656 N N . SER B 1 291 ? 22.606 66.705 71.276 1.00 22.88 287 SER B N 1
ATOM 5657 C CA . SER B 1 291 ? 21.803 65.754 70.510 1.00 25.31 287 SER B CA 1
ATOM 5658 C C . SER B 1 291 ? 22.305 64.322 70.695 1.00 27.16 287 SER B C 1
ATOM 5659 O O . SER B 1 291 ? 21.592 63.365 70.397 1.00 34.37 287 SER B O 1
ATOM 5662 N N . ILE B 1 292 ? 23.531 64.184 71.193 1.00 23.88 288 ILE B N 1
ATOM 5663 C CA . ILE B 1 292 ? 24.080 62.882 71.562 1.00 28.57 288 ILE B CA 1
ATOM 5664 C C . ILE B 1 292 ? 24.142 62.723 73.082 1.00 22.15 288 ILE B C 1
ATOM 5665 O O . ILE B 1 292 ? 23.701 61.716 73.627 1.00 22.05 288 ILE B O 1
ATOM 5670 N N . ARG B 1 293 ? 24.681 63.731 73.759 1.00 30.27 289 ARG B N 1
ATOM 5671 C CA . ARG B 1 293 ? 24.891 63.674 75.204 1.00 22.62 289 ARG B CA 1
ATOM 5672 C C . ARG B 1 293 ? 23.582 63.694 75.998 1.00 26.79 289 ARG B C 1
ATOM 5673 O O . ARG B 1 293 ? 23.476 63.039 77.033 1.00 25.27 289 ARG B O 1
ATOM 5681 N N . CYS B 1 294 ? 22.589 64.435 75.512 1.00 30.13 290 CYS B N 1
ATOM 5682 C CA . CYS B 1 294 ? 21.303 64.534 76.200 1.00 26.09 290 CYS B CA 1
ATOM 5683 C C . CYS B 1 294 ? 20.262 63.603 75.597 1.00 29.53 290 CYS B C 1
ATOM 5684 O O . CYS B 1 294 ? 19.067 63.757 75.844 1.00 29.80 290 CYS B O 1
ATOM 5687 N N . ALA B 1 295 ? 20.715 62.643 74.800 1.00 30.09 291 ALA B N 1
ATOM 5688 C CA . ALA B 1 295 ? 19.803 61.720 74.130 1.00 20.67 291 ALA B CA 1
ATOM 5689 C C . ALA B 1 295 ? 18.986 60.853 75.102 1.00 26.37 291 ALA B C 1
ATOM 5690 O O . ALA B 1 295 ? 17.788 60.681 74.890 1.00 33.29 291 ALA B O 1
ATOM 5692 N N . PRO B 1 296 ? 19.616 60.298 76.161 1.00 26.14 292 PRO B N 1
ATOM 5693 C CA . PRO B 1 296 ? 18.768 59.579 77.121 1.00 25.85 292 PRO B CA 1
ATOM 5694 C C . PRO B 1 296 ? 17.719 60.482 77.770 1.00 27.43 292 PRO B C 1
ATOM 5695 O O . PRO B 1 296 ? 16.611 60.034 78.064 1.00 30.76 292 PRO B O 1
ATOM 5699 N N . GLN B 1 297 ? 18.072 61.745 77.978 1.00 20.74 293 GLN B N 1
ATOM 5700 C CA . GLN B 1 297 ? 17.172 62.698 78.614 1.00 24.75 293 GLN B CA 1
ATOM 5701 C C . GLN B 1 297 ? 16.070 63.184 77.669 1.00 23.35 293 GLN B C 1
ATOM 5702 O O . GLN B 1 297 ? 15.111 63.816 78.104 1.00 28.12 293 GLN B O 1
ATOM 5708 N N . VAL B 1 298 ? 16.210 62.891 76.379 1.00 24.69 294 VAL B N 1
ATOM 5709 C CA . VAL B 1 298 ? 15.212 63.296 75.391 1.00 22.46 294 VAL B CA 1
ATOM 5710 C C . VAL B 1 298 ? 14.435 62.090 74.862 1.00 25.18 294 VAL B C 1
ATOM 5711 O O . VAL B 1 298 ? 13.201 62.112 74.811 1.00 19.30 294 VAL B O 1
ATOM 5715 N N . HIS B 1 299 ? 15.155 61.042 74.468 1.00 19.43 295 HIS B N 1
ATOM 5716 C CA . HIS B 1 299 ? 14.520 59.796 74.048 1.00 19.31 295 HIS B CA 1
ATOM 5717 C C . HIS B 1 299 ? 13.695 59.208 75.185 1.00 21.89 295 HIS B C 1
ATOM 5718 O O . HIS B 1 299 ? 12.640 58.611 74.957 1.00 20.82 295 HIS B O 1
ATOM 5725 N N . GLY B 1 300 ? 14.191 59.382 76.409 1.00 19.61 296 GLY B N 1
ATOM 5726 C CA . GLY B 1 300 ? 13.552 58.839 77.591 1.00 19.76 296 GLY B CA 1
ATOM 5727 C C . GLY B 1 300 ? 12.094 59.221 77.746 1.00 22.48 296 GLY B C 1
ATOM 5728 O O . GLY B 1 300 ? 11.236 58.349 77.908 1.00 24.00 296 GLY B O 1
ATOM 5729 N N . ILE B 1 301 ? 11.809 60.520 77.696 1.00 19.33 297 ILE B N 1
ATOM 5730 C CA . ILE B 1 301 ? 10.442 60.993 77.868 1.00 31.15 297 ILE B CA 1
ATOM 5731 C C . ILE B 1 301 ? 9.577 60.565 76.677 1.00 27.41 297 ILE B C 1
ATOM 5732 O O . ILE B 1 301 ? 8.393 60.271 76.842 1.00 28.09 297 ILE B O 1
ATOM 5737 N N . SER B 1 302 ? 10.174 60.502 75.489 1.00 18.65 298 SER B N 1
ATOM 5738 C CA . SER B 1 302 ? 9.468 59.983 74.318 1.00 29.06 298 SER B CA 1
ATOM 5739 C C . SER B 1 302 ? 9.042 58.538 74.552 1.00 25.52 298 SER B C 1
ATOM 5740 O O . SER B 1 302 ? 7.897 58.170 74.285 1.00 18.35 298 SER B O 1
ATOM 5743 N N . ASN B 1 303 ? 9.971 57.728 75.056 1.00 20.38 299 ASN B N 1
ATOM 5744 C CA . ASN B 1 303 ? 9.683 56.338 75.391 1.00 23.87 299 ASN B CA 1
ATOM 5745 C C . ASN B 1 303 ? 8.557 56.207 76.416 1.00 27.17 299 ASN B C 1
ATOM 5746 O O . ASN B 1 303 ? 7.675 55.358 76.273 1.00 34.81 299 ASN B O 1
ATOM 5751 N N . GLU B 1 304 ? 8.581 57.054 77.442 1.00 21.29 300 GLU B N 1
ATOM 5752 C CA . GLU B 1 304 ? 7.576 56.986 78.498 1.00 19.28 300 GLU B CA 1
ATOM 5753 C C . GLU B 1 304 ? 6.195 57.414 78.012 1.00 22.94 300 GLU B C 1
ATOM 5754 O O . GLU B 1 304 ? 5.184 56.869 78.454 1.00 26.80 300 GLU B O 1
ATOM 5760 N N . VAL B 1 305 ? 6.152 58.382 77.102 1.00 19.82 301 VAL B N 1
ATOM 5761 C CA . VAL B 1 305 ? 4.889 58.796 76.503 1.00 20.88 301 VAL B CA 1
ATOM 5762 C C . VAL B 1 305 ? 4.305 57.651 75.681 1.00 18.37 301 VAL B C 1
ATOM 5763 O O . VAL B 1 305 ? 3.122 57.339 75.788 1.00 25.55 301 VAL B O 1
ATOM 5767 N N . ILE B 1 306 ? 5.152 57.021 74.873 1.00 21.02 302 ILE B N 1
ATOM 5768 C CA . ILE B 1 306 ? 4.750 55.876 74.061 1.00 21.62 302 ILE B CA 1
ATOM 5769 C C . ILE B 1 306 ? 4.238 54.727 74.934 1.00 23.96 302 ILE B C 1
ATOM 5770 O O . ILE B 1 306 ? 3.219 54.111 74.628 1.00 27.81 302 ILE B O 1
ATOM 5775 N N . GLU B 1 307 ? 4.943 54.452 76.028 1.00 20.56 303 GLU B N 1
ATOM 5776 C CA . GLU B 1 307 ? 4.541 53.394 76.950 1.00 25.10 303 GLU B CA 1
ATOM 5777 C C . GLU B 1 307 ? 3.204 53.712 77.617 1.00 27.96 303 GLU B C 1
ATOM 5778 O O . GLU B 1 307 ? 2.375 52.827 77.822 1.00 35.20 303 GLU B O 1
ATOM 5784 N N . TRP B 1 308 ? 3.004 54.981 77.954 1.00 19.19 304 TRP B N 1
ATOM 5785 C CA . TRP B 1 308 ? 1.768 55.428 78.580 1.00 19.29 304 TRP B CA 1
ATOM 5786 C C . TRP B 1 308 ? 0.590 55.311 77.614 1.00 26.83 304 TRP B C 1
ATOM 5787 O O . TRP B 1 308 ? -0.471 54.794 77.968 1.00 30.59 304 TRP B O 1
ATOM 5798 N N . VAL B 1 309 ? 0.787 55.797 76.394 1.00 23.84 305 VAL B N 1
ATOM 5799 C CA . VAL B 1 309 ? -0.233 55.722 75.358 1.00 26.96 305 VAL B CA 1
ATOM 5800 C C . VAL B 1 309 ? -0.601 54.269 75.077 1.00 27.44 305 VAL B C 1
ATOM 5801 O O . VAL B 1 309 ? -1.781 53.934 74.918 1.00 24.02 305 VAL B O 1
ATOM 5805 N N . TYR B 1 310 ? 0.416 53.415 75.037 1.00 20.79 306 TYR B N 1
ATOM 5806 C CA . TYR B 1 310 ? 0.229 51.985 74.813 1.00 25.29 306 TYR B CA 1
ATOM 5807 C C . TYR B 1 310 ? -0.728 51.389 75.847 1.00 30.66 306 TYR B C 1
ATOM 5808 O O . TYR B 1 310 ? -1.603 50.592 75.513 1.00 37.90 306 TYR B O 1
ATOM 5817 N N . GLY B 1 311 ? -0.564 51.793 77.103 1.00 25.98 307 GLY B N 1
ATOM 5818 C CA . GLY B 1 311 ? -1.436 51.341 78.172 1.00 20.10 307 GLY B CA 1
ATOM 5819 C C . GLY B 1 311 ? -2.867 51.823 78.020 1.00 30.22 307 GLY B C 1
ATOM 5820 O O . GLY B 1 311 ? -3.808 51.051 78.198 1.00 32.03 307 GLY B O 1
ATOM 5821 N N . ILE B 1 312 ? -3.033 53.104 77.697 1.00 24.97 308 ILE B N 1
ATOM 5822 C CA . ILE B 1 312 ? -4.356 53.669 77.449 1.00 22.55 308 ILE B CA 1
ATOM 5823 C C . ILE B 1 312 ? -5.074 52.909 76.336 1.00 25.13 308 ILE B C 1
ATOM 5824 O O . ILE B 1 312 ? -6.227 52.505 76.490 1.00 26.15 308 ILE B O 1
ATOM 5829 N N . LEU B 1 313 ? -4.378 52.707 75.219 1.00 22.57 309 LEU B N 1
ATOM 5830 C CA . LEU B 1 313 ? -4.971 52.061 74.053 1.00 20.56 309 LEU B CA 1
ATOM 5831 C C . LEU B 1 313 ? -5.267 50.581 74.285 1.00 19.77 309 LEU B C 1
ATOM 5832 O O . LEU B 1 313 ? -6.263 50.063 73.786 1.00 27.32 309 LEU B O 1
ATOM 5837 N N . THR B 1 314 ? -4.406 49.902 75.035 1.00 27.40 310 THR B N 1
ATOM 5838 C CA . THR B 1 314 ? -4.617 48.487 75.323 1.00 24.89 310 THR B CA 1
ATOM 5839 C C . THR B 1 314 ? -5.922 48.297 76.087 1.00 27.30 310 THR B C 1
ATOM 5840 O O . THR B 1 314 ? -6.682 47.369 75.812 1.00 31.93 310 THR B O 1
ATOM 5844 N N . THR B 1 315 ? -6.182 49.188 77.037 1.00 20.85 311 THR B N 1
ATOM 5845 C CA . THR B 1 315 ? -7.447 49.182 77.756 1.00 21.24 311 THR B CA 1
ATOM 5846 C C . THR B 1 315 ? -8.598 49.445 76.793 1.00 30.33 311 THR B C 1
ATOM 5847 O O . THR B 1 315 ? -9.612 48.752 76.821 1.00 39.68 311 THR B O 1
ATOM 5851 N N . GLU B 1 316 ? -8.417 50.435 75.925 1.00 27.83 312 GLU B N 1
ATOM 5852 C CA . GLU B 1 316 ? -9.465 50.869 75.010 1.00 30.21 312 GLU B CA 1
ATOM 5853 C C . GLU B 1 316 ? -9.857 49.788 74.000 1.00 29.54 312 GLU B C 1
ATOM 5854 O O . GLU B 1 316 ? -11.023 49.690 73.616 1.00 33.12 312 GLU B O 1
ATOM 5860 N N . LEU B 1 317 ? -8.896 48.976 73.569 1.00 28.77 313 LEU B N 1
ATOM 5861 C CA . LEU B 1 317 ? -9.192 47.894 72.628 1.00 28.29 313 LEU B CA 1
ATOM 5862 C C . LEU B 1 317 ? -10.114 46.856 73.272 1.00 28.06 313 LEU B C 1
ATOM 5863 O O . LEU B 1 317 ? -10.831 46.130 72.587 1.00 30.45 313 LEU B O 1
ATOM 5868 N N . ASN B 1 318 ? -10.101 46.801 74.597 1.00 26.30 314 ASN B N 1
ATOM 5869 C CA . ASN B 1 318 ? -10.891 45.817 75.324 1.00 25.62 314 ASN B CA 1
ATOM 5870 C C . ASN B 1 318 ? -11.985 46.461 76.177 1.00 29.20 314 ASN B C 1
ATOM 5871 O O . ASN B 1 318 ? -12.287 45.995 77.276 1.00 31.96 314 ASN B O 1
ATOM 5876 N N . CYS B 1 319 ? -12.575 47.534 75.654 1.00 31.49 315 CYS B N 1
ATOM 5877 C CA . CYS B 1 319 ? -13.639 48.261 76.342 1.00 29.18 315 CYS B CA 1
ATOM 5878 C C . CYS B 1 319 ? -14.996 48.011 75.704 1.00 30.42 315 CYS B C 1
ATOM 5879 O O . CYS B 1 319 ? -15.090 47.784 74.500 1.00 36.26 315 CYS B O 1
ATOM 5882 N N . ALA B 1 320 ? -16.046 48.058 76.517 1.00 23.84 316 ALA B N 1
ATOM 5883 C CA . ALA B 1 320 ? -17.407 47.982 76.005 1.00 25.78 316 ALA B CA 1
ATOM 5884 C C . ALA B 1 320 ? -17.913 49.390 75.713 1.00 28.01 316 ALA B C 1
ATOM 5885 O O . ALA B 1 320 ? -18.405 50.086 76.603 1.00 35.50 316 ALA B O 1
ATOM 5887 N N . THR B 1 321 ? -17.782 49.804 74.459 1.00 30.69 317 THR B N 1
ATOM 5888 C CA . THR B 1 321 ? -18.088 51.170 74.058 1.00 33.81 317 THR B CA 1
ATOM 5889 C C . THR B 1 321 ? -19.490 51.284 73.465 1.00 37.39 317 THR B C 1
ATOM 5890 O O . THR B 1 321 ? -19.771 52.179 72.672 1.00 39.85 317 THR B O 1
ATOM 5894 N N . ASP B 1 322 ? -20.369 50.372 73.863 1.00 38.73 318 ASP B N 1
ATOM 5895 C CA . ASP B 1 322 ? -21.711 50.307 73.301 1.00 39.09 318 ASP B CA 1
ATOM 5896 C C . ASP B 1 322 ? -22.671 51.230 74.038 1.00 37.98 318 ASP B C 1
ATOM 5897 O O . ASP B 1 322 ? -22.377 51.693 75.142 1.00 41.03 318 ASP B O 1
ATOM 5902 N N . ASN B 1 323 ? -23.818 51.498 73.420 1.00 32.87 319 ASN B N 1
ATOM 5903 C CA . ASN B 1 323 ? -24.882 52.242 74.082 1.00 31.63 319 ASN B CA 1
ATOM 5904 C C . ASN B 1 323 ? -26.240 52.036 73.414 1.00 34.20 319 ASN B C 1
ATOM 5905 O O . ASN B 1 323 ? -26.363 52.165 72.197 1.00 42.62 319 ASN B O 1
ATOM 5910 N N . PRO B 1 324 ? -27.268 51.705 74.213 1.00 33.44 320 PRO B N 1
ATOM 5911 C CA . PRO B 1 324 ? -27.152 51.452 75.656 1.00 32.05 320 PRO B CA 1
ATOM 5912 C C . PRO B 1 324 ? -26.467 50.120 75.962 1.00 32.36 320 PRO B C 1
ATOM 5913 O O . PRO B 1 324 ? -26.435 49.227 75.114 1.00 33.28 320 PRO B O 1
ATOM 5917 N N . LEU B 1 325 ? -25.909 50.007 77.161 1.00 34.03 321 LEU B N 1
ATOM 5918 C CA . LEU B 1 325 ? -25.174 48.815 77.556 1.00 34.43 321 LEU B CA 1
ATOM 5919 C C . LEU B 1 325 ? -26.106 47.748 78.119 1.00 32.06 321 LEU B C 1
ATOM 5920 O O . LEU B 1 325 ? -27.067 48.057 78.823 1.00 34.63 321 LEU B O 1
ATOM 5925 N N . VAL B 1 326 ? -25.816 46.492 77.801 1.00 28.29 322 VAL B N 1
ATOM 5926 C CA . VAL B 1 326 ? -26.611 45.373 78.290 1.00 29.21 322 VAL B CA 1
ATOM 5927 C C . VAL B 1 326 ? -25.855 44.601 79.367 1.00 34.23 322 VAL B C 1
ATOM 5928 O O . VAL B 1 326 ? -24.773 44.067 79.115 1.00 35.75 322 VAL B O 1
ATOM 5932 N N . PHE B 1 327 ? -26.425 44.559 80.569 1.00 35.71 323 PHE B N 1
ATOM 5933 C CA . PHE B 1 327 ? -25.835 43.823 81.686 1.00 34.41 323 PHE B CA 1
ATOM 5934 C C . PHE B 1 327 ? -26.791 42.748 82.182 1.00 31.78 323 PHE B C 1
ATOM 5935 O O . PHE B 1 327 ? -27.655 43.024 83.011 1.00 35.72 323 PHE B O 1
ATOM 5943 N N . PRO B 1 328 ? -26.638 41.514 81.676 1.00 37.11 324 PRO B N 1
ATOM 5944 C CA . PRO B 1 328 ? -27.529 40.406 82.041 1.00 39.58 324 PRO B CA 1
ATOM 5945 C C . PRO B 1 328 ? -27.500 40.089 83.535 1.00 46.81 324 PRO B C 1
ATOM 5946 O O . PRO B 1 328 ? -28.494 39.604 84.074 1.00 51.25 324 PRO B O 1
ATOM 5950 N N . ASP B 1 329 ? -26.379 40.370 84.191 1.00 54.71 325 ASP B N 1
ATOM 5951 C CA . ASP B 1 329 ? -26.237 40.088 85.618 1.00 59.95 325 ASP B CA 1
ATOM 5952 C C . ASP B 1 329 ? -26.260 41.357 86.467 1.00 61.84 325 ASP B C 1
ATOM 5953 O O . ASP B 1 329 ? -25.930 41.321 87.651 1.00 61.19 325 ASP B O 1
ATOM 5958 N N . GLY B 1 330 ? -26.649 42.475 85.865 1.00 58.59 326 GLY B N 1
ATOM 5959 C CA . GLY B 1 330 ? -26.649 43.748 86.562 1.00 54.62 326 GLY B CA 1
ATOM 5960 C C . GLY B 1 330 ? -27.966 44.066 87.246 1.00 51.59 326 GLY B C 1
ATOM 5961 O O . GLY B 1 330 ? -28.979 43.412 86.999 1.00 45.72 326 GLY B O 1
ATOM 5962 N N . VAL B 1 331 ? -27.946 45.071 88.118 1.00 52.66 327 VAL B N 1
ATOM 5963 C CA . VAL B 1 331 ? -29.158 45.540 88.779 1.00 48.85 327 VAL B CA 1
ATOM 5964 C C . VAL B 1 331 ? -30.109 46.124 87.740 1.00 50.62 327 VAL B C 1
ATOM 5965 O O . VAL B 1 331 ? -31.324 45.941 87.816 1.00 55.44 327 VAL B O 1
ATOM 5969 N N . LYS B 1 332 ? -29.540 46.831 86.768 1.00 52.12 328 LYS B N 1
ATOM 5970 C CA . LYS B 1 332 ? -30.277 47.260 85.585 1.00 50.85 328 LYS B CA 1
ATOM 5971 C C . LYS B 1 332 ? -29.724 46.526 84.366 1.00 50.84 328 LYS B C 1
ATOM 5972 O O . LYS B 1 332 ? -28.514 46.531 84.125 1.00 50.18 328 LYS B O 1
ATOM 5975 N N . LYS B 1 333 ? -30.607 45.886 83.605 1.00 46.85 329 LYS B N 1
ATOM 5976 C CA . LYS B 1 333 ? -30.182 45.058 82.481 1.00 40.92 329 LYS B CA 1
ATOM 5977 C C . LYS B 1 333 ? -29.772 45.896 81.274 1.00 33.91 329 LYS B C 1
ATOM 5978 O O . LYS B 1 333 ? -28.881 45.517 80.522 1.00 31.27 329 LYS B O 1
ATOM 5984 N N . VAL B 1 334 ? -30.436 47.031 81.087 1.00 31.99 330 VAL B N 1
ATOM 5985 C CA . VAL B 1 334 ? -30.129 47.932 79.984 1.00 37.22 330 VAL B CA 1
ATOM 5986 C C . VAL B 1 334 ? -29.874 49.334 80.522 1.00 41.42 330 VAL B C 1
ATOM 5987 O O . VAL B 1 334 ? -30.761 49.953 81.106 1.00 45.58 330 VAL B O 1
ATOM 5991 N N . VAL B 1 335 ? -28.654 49.826 80.326 1.00 43.28 331 VAL B N 1
ATOM 5992 C CA . VAL B 1 335 ? -28.225 51.084 80.923 1.00 40.59 331 VAL B CA 1
ATOM 5993 C C . VAL B 1 335 ? -27.659 52.042 79.882 1.00 38.24 331 VAL B C 1
ATOM 5994 O O . VAL B 1 335 ? -26.857 51.648 79.037 1.00 40.72 331 VAL B O 1
ATOM 5998 N N . SER B 1 336 ? -28.075 53.303 79.950 1.00 40.41 332 SER B N 1
ATOM 5999 C CA . SER B 1 336 ? -27.526 54.338 79.079 1.00 40.92 332 SER B CA 1
ATOM 6000 C C . SER B 1 336 ? -26.312 55.014 79.726 1.00 38.63 332 SER B C 1
ATOM 6001 O O . SER B 1 336 ? -26.387 55.496 80.858 1.00 37.20 332 SER B O 1
ATOM 6004 N N . GLY B 1 337 ? -25.196 55.037 79.004 1.00 30.70 333 GLY B N 1
ATOM 6005 C CA . GLY B 1 337 ? -23.980 55.665 79.489 1.00 29.05 333 GLY B CA 1
ATOM 6006 C C . GLY B 1 337 ? -23.276 56.449 78.397 1.00 33.29 333 GLY B C 1
ATOM 6007 O O . GLY B 1 337 ? -23.890 56.811 77.391 1.00 34.91 333 GLY B O 1
ATOM 6008 N N . GLY B 1 338 ? -21.983 56.707 78.582 1.00 30.52 334 GLY B N 1
ATOM 6009 C CA . GLY B 1 338 ? -21.230 57.486 77.616 1.00 24.20 334 GLY B CA 1
ATOM 6010 C C . GLY B 1 338 ? -19.918 56.861 77.178 1.00 27.27 334 GLY B C 1
ATOM 6011 O O . GLY B 1 338 ? -18.974 57.580 76.852 1.00 26.98 334 GLY B O 1
ATOM 6012 N N . ASN B 1 339 ? -19.861 55.529 77.152 1.00 25.84 335 ASN B N 1
ATOM 6013 C CA . ASN B 1 339 ? -18.622 54.812 76.838 1.00 26.97 335 ASN B CA 1
ATOM 6014 C C . ASN B 1 339 ? -18.210 54.899 75.373 1.00 25.97 335 ASN B C 1
ATOM 6015 O O . ASN B 1 339 ? -17.124 54.457 74.999 1.00 30.07 335 ASN B O 1
ATOM 6020 N N . PHE B 1 340 ? -19.079 55.469 74.549 1.00 26.45 336 PHE B N 1
ATOM 6021 C CA . PHE B 1 340 ? -18.805 55.638 73.128 1.00 26.38 336 PHE B CA 1
ATOM 6022 C C . PHE B 1 340 ? -17.918 56.858 72.878 1.00 29.22 336 PHE B C 1
ATOM 6023 O O . PHE B 1 340 ? -17.413 57.051 71.773 1.00 28.72 336 PHE B O 1
ATOM 6031 N N . HIS B 1 341 ? -17.751 57.690 73.902 1.00 21.78 337 HIS B N 1
ATOM 6032 C CA . HIS B 1 341 ? -17.002 58.931 73.755 1.00 26.08 337 HIS B CA 1
ATOM 6033 C C . HIS B 1 341 ? -15.508 58.645 73.648 1.00 28.12 337 HIS B C 1
ATOM 6034 O O . HIS B 1 341 ? -14.919 58.017 74.529 1.00 29.92 337 HIS B O 1
ATOM 6041 N N . GLY B 1 342 ? -14.898 59.114 72.566 1.00 24.61 338 GLY B N 1
ATOM 6042 C CA . GLY B 1 342 ? -13.528 58.756 72.265 1.00 23.90 338 GLY B CA 1
ATOM 6043 C C . GLY B 1 342 ? -12.453 59.684 72.798 1.00 28.67 338 GLY B C 1
ATOM 6044 O O . GLY B 1 342 ? -11.352 59.707 72.254 1.00 26.80 338 GLY B O 1
ATOM 6045 N N . GLU B 1 343 ? -12.749 60.433 73.859 1.00 24.32 339 GLU B N 1
ATOM 6046 C CA . GLU B 1 343 ? -11.773 61.379 74.393 1.00 22.30 339 GLU B CA 1
ATOM 6047 C C . GLU B 1 343 ? -10.503 60.682 74.877 1.00 19.65 339 GLU B C 1
ATOM 6048 O O . GLU B 1 343 ? -9.401 61.195 74.689 1.00 22.39 339 GLU B O 1
ATOM 6054 N N . TYR B 1 344 ? -10.657 59.511 75.490 1.00 19.83 340 TYR B N 1
ATOM 6055 C CA . TYR B 1 344 ? -9.508 58.769 76.004 1.00 22.32 340 TYR B CA 1
ATOM 6056 C C . TYR B 1 344 ? -8.497 58.405 74.903 1.00 21.86 340 TYR B C 1
ATOM 6057 O O . TYR B 1 344 ? -7.328 58.771 75.014 1.00 22.25 340 TYR B O 1
ATOM 6066 N N . PRO B 1 345 ? -8.930 57.697 73.836 1.00 19.17 341 PRO B N 1
ATOM 6067 C CA . PRO B 1 345 ? -7.903 57.427 72.822 1.00 22.27 341 PRO B CA 1
ATOM 6068 C C . PRO B 1 345 ? -7.501 58.676 72.028 1.00 24.08 341 PRO B C 1
ATOM 6069 O O . PRO B 1 345 ? -6.363 58.755 71.570 1.00 22.83 341 PRO B O 1
ATOM 6073 N N . ALA B 1 346 ? -8.416 59.631 71.880 1.00 27.52 342 ALA B N 1
ATOM 6074 C CA . ALA B 1 346 ? -8.125 60.875 71.169 1.00 26.55 342 ALA B CA 1
ATOM 6075 C C . ALA B 1 346 ? -6.994 61.651 71.839 1.00 26.39 342 ALA B C 1
ATOM 6076 O O . ALA B 1 346 ? -6.031 62.051 71.186 1.00 31.94 342 ALA B O 1
ATOM 6078 N N . LYS B 1 347 ? -7.126 61.869 73.143 1.00 20.60 343 LYS B N 1
ATOM 6079 C CA . LYS B 1 347 ? -6.105 62.565 73.916 1.00 25.66 343 LYS B CA 1
ATOM 6080 C C . LYS B 1 347 ? -4.770 61.833 73.857 1.00 21.21 343 LYS B C 1
ATOM 6081 O O . LYS B 1 347 ? -3.721 62.452 73.691 1.00 20.57 343 LYS B O 1
ATOM 6087 N N . ALA B 1 348 ? -4.820 60.512 73.991 1.00 19.31 344 ALA B N 1
ATOM 6088 C CA . ALA B 1 348 ? -3.611 59.699 74.017 1.00 22.95 344 ALA B CA 1
ATOM 6089 C C . ALA B 1 348 ? -2.854 59.781 72.694 1.00 17.96 344 ALA B C 1
ATOM 6090 O O . ALA B 1 348 ? -1.623 59.788 72.671 1.00 17.86 344 ALA B O 1
ATOM 6092 N N . LEU B 1 349 ? -3.594 59.860 71.594 1.00 24.61 345 LEU B N 1
ATOM 6093 C CA . LEU B 1 349 ? -2.981 59.898 70.272 1.00 23.09 345 LEU B CA 1
ATOM 6094 C C . LEU B 1 349 ? -2.413 61.275 69.945 1.00 22.82 345 LEU B C 1
ATOM 6095 O O . LEU B 1 349 ? -1.426 61.388 69.211 1.00 21.74 345 LEU B O 1
ATOM 6100 N N . ASP B 1 350 ? -3.025 62.321 70.495 1.00 22.62 346 ASP B N 1
ATOM 6101 C CA . ASP B 1 350 ? -2.468 63.665 70.366 1.00 26.87 346 ASP B CA 1
ATOM 6102 C C . ASP B 1 350 ? -1.121 63.753 71.075 1.00 30.01 346 ASP B C 1
ATOM 6103 O O . ASP B 1 350 ? -0.206 64.440 70.619 1.00 34.27 346 ASP B O 1
ATOM 6108 N N . MET B 1 351 ? -1.005 63.048 72.194 1.00 21.27 347 MET B N 1
ATOM 6109 C CA . MET B 1 351 ? 0.224 63.060 72.961 1.00 20.85 347 MET B CA 1
ATOM 6110 C C . MET B 1 351 ? 1.264 62.123 72.367 1.00 23.00 347 MET B C 1
ATOM 6111 O O . MET B 1 351 ? 2.461 62.375 72.472 1.00 22.64 347 MET B O 1
ATOM 6116 N N . LEU B 1 352 ? 0.805 61.050 71.731 1.00 29.65 348 LEU B N 1
ATOM 6117 C CA . LEU B 1 352 ? 1.710 60.141 71.044 1.00 25.81 348 LEU B CA 1
ATOM 6118 C C . LEU B 1 352 ? 2.468 60.885 69.953 1.00 23.96 348 LEU B C 1
ATOM 6119 O O . LEU B 1 352 ? 3.681 60.733 69.815 1.00 28.42 348 LEU B O 1
ATOM 6124 N N . ALA B 1 353 ? 1.740 61.694 69.186 1.00 23.06 349 ALA B N 1
ATOM 6125 C CA . ALA B 1 353 ? 2.328 62.479 68.106 1.00 21.65 349 ALA B CA 1
ATOM 6126 C C . ALA B 1 353 ? 3.441 63.385 68.623 1.00 22.14 349 ALA B C 1
ATOM 6127 O O . ALA B 1 353 ? 4.517 63.454 68.034 1.00 30.66 349 ALA B O 1
ATOM 6129 N N . ILE B 1 354 ? 3.174 64.069 69.730 1.00 17.54 350 ILE B N 1
ATOM 6130 C CA . ILE B 1 354 ? 4.144 64.969 70.343 1.00 24.84 350 ILE B CA 1
ATOM 6131 C C . ILE B 1 354 ? 5.390 64.213 70.819 1.00 27.67 350 ILE B C 1
ATOM 6132 O O . ILE B 1 354 ? 6.517 64.668 70.615 1.00 34.24 350 ILE B O 1
ATOM 6137 N N . GLY B 1 355 ? 5.181 63.052 71.434 1.00 21.64 351 GLY B N 1
ATOM 6138 C CA . GLY B 1 355 ? 6.278 62.234 71.918 1.00 18.01 351 GLY B CA 1
ATOM 6139 C C . GLY B 1 355 ? 7.137 61.644 70.812 1.00 22.01 351 GLY B C 1
ATOM 6140 O O . GLY B 1 355 ? 8.367 61.663 70.891 1.00 24.12 351 GLY B O 1
ATOM 6141 N N . VAL B 1 356 ? 6.489 61.115 69.780 1.00 19.70 352 VAL B N 1
ATOM 6142 C CA . VAL B 1 356 ? 7.195 60.529 68.642 1.00 22.31 352 VAL B CA 1
ATOM 6143 C C . VAL B 1 356 ? 7.949 61.596 67.851 1.00 21.63 352 VAL B C 1
ATOM 6144 O O . VAL B 1 356 ? 9.074 61.373 67.397 1.00 22.18 352 VAL B O 1
ATOM 6148 N N . HIS B 1 357 ? 7.321 62.758 67.702 1.00 17.75 353 HIS B N 1
ATOM 6149 C CA . HIS B 1 357 ? 7.921 63.885 66.995 1.00 17.88 353 HIS B CA 1
ATOM 6150 C C . HIS B 1 357 ? 9.326 64.226 67.492 1.00 19.19 353 HIS B C 1
ATOM 6151 O O . HIS B 1 357 ? 10.210 64.544 66.699 1.00 23.16 353 HIS B O 1
ATOM 6158 N N . GLU B 1 358 ? 9.528 64.148 68.804 1.00 22.01 354 GLU B N 1
ATOM 6159 C CA . GLU B 1 358 ? 10.790 64.564 69.404 1.00 18.23 354 GLU B CA 1
ATOM 6160 C C . GLU B 1 358 ? 11.934 63.635 69.018 1.00 20.73 354 GLU B C 1
ATOM 6161 O O . GLU B 1 358 ? 13.089 64.057 68.967 1.00 22.44 354 GLU B O 1
ATOM 6167 N N . LEU B 1 359 ? 11.610 62.372 68.751 1.00 18.83 355 LEU B N 1
ATOM 6168 C CA . LEU B 1 359 ? 12.605 61.417 68.281 1.00 18.57 355 LEU B CA 1
ATOM 6169 C C . LEU B 1 359 ? 13.201 61.886 66.961 1.00 22.52 355 LEU B C 1
ATOM 6170 O O . LEU B 1 359 ? 14.413 61.827 66.762 1.00 24.74 355 LEU B O 1
ATOM 6175 N N . GLY B 1 360 ? 12.340 62.362 66.064 1.00 18.64 356 GLY B N 1
ATOM 6176 C CA . GLY B 1 360 ? 12.781 62.865 64.777 1.00 22.30 356 GLY B CA 1
ATOM 6177 C C . GLY B 1 360 ? 13.492 64.196 64.916 1.00 25.94 356 GLY B C 1
ATOM 6178 O O . GLY B 1 360 ? 14.450 64.479 64.196 1.00 30.23 356 GLY B O 1
ATOM 6179 N N . ASN B 1 361 ? 13.015 65.006 65.856 1.00 22.20 357 ASN B N 1
ATOM 6180 C CA . ASN B 1 361 ? 13.568 66.330 66.109 1.00 25.58 357 ASN B CA 1
ATOM 6181 C C . ASN B 1 361 ? 15.048 66.284 66.501 1.00 26.46 357 ASN B C 1
ATOM 6182 O O . ASN B 1 361 ? 15.872 66.998 65.927 1.00 27.33 357 ASN B O 1
ATOM 6187 N N . ILE B 1 362 ? 15.381 65.440 67.473 1.00 22.86 358 ILE B N 1
ATOM 6188 C CA . ILE B 1 362 ? 16.762 65.323 67.933 1.00 19.62 358 ILE B CA 1
ATOM 6189 C C . ILE B 1 362 ? 17.612 64.524 66.935 1.00 21.35 358 ILE B C 1
ATOM 6190 O O . ILE B 1 362 ? 18.818 64.728 66.833 1.00 21.15 358 ILE B O 1
ATOM 6195 N N . SER B 1 363 ? 16.973 63.631 66.185 1.00 25.43 359 SER B N 1
ATOM 6196 C CA . SER B 1 363 ? 17.673 62.832 65.185 1.00 21.56 359 SER B CA 1
ATOM 6197 C C . SER B 1 363 ? 18.177 63.709 64.047 1.00 22.19 359 SER B C 1
ATOM 6198 O O . SER B 1 363 ? 19.302 63.544 63.570 1.00 22.65 359 SER B O 1
ATOM 6201 N N . GLU B 1 364 ? 17.334 64.645 63.623 1.00 21.60 360 GLU B N 1
ATOM 6202 C CA . GLU B 1 364 ? 17.674 65.572 62.553 1.00 20.60 360 GLU B CA 1
ATOM 6203 C C . GLU B 1 364 ? 18.913 66.397 62.908 1.00 26.32 360 GLU B C 1
ATOM 6204 O O . GLU B 1 364 ? 19.724 66.717 62.037 1.00 21.46 360 GLU B O 1
ATOM 6210 N N . ARG B 1 365 ? 19.059 66.735 64.187 1.00 26.74 361 ARG B N 1
ATOM 6211 C CA . ARG B 1 365 ? 20.225 67.483 64.648 1.00 21.59 361 ARG B CA 1
ATOM 6212 C C . ARG B 1 365 ? 21.498 66.643 64.555 1.00 28.00 361 ARG B C 1
ATOM 6213 O O . ARG B 1 365 ? 22.577 67.165 64.268 1.00 29.44 361 ARG B O 1
ATOM 6221 N N . ARG B 1 366 ? 21.371 65.340 64.792 1.00 26.95 362 ARG B N 1
ATOM 6222 C CA . ARG B 1 366 ? 22.516 64.444 64.680 1.00 25.17 362 ARG B CA 1
ATOM 6223 C C . ARG B 1 366 ? 22.880 64.243 63.212 1.00 28.72 362 ARG B C 1
ATOM 6224 O O . ARG B 1 366 ? 24.052 64.064 62.876 1.00 28.64 362 ARG B O 1
ATOM 6232 N N . ILE B 1 367 ? 21.867 64.272 62.346 1.00 28.25 363 ILE B N 1
ATOM 6233 C CA . ILE B 1 367 ? 22.081 64.225 60.903 1.00 32.13 363 ILE B CA 1
ATOM 6234 C C . ILE B 1 367 ? 22.882 65.447 60.469 1.00 30.47 363 ILE B C 1
ATOM 6235 O O . ILE B 1 367 ? 23.793 65.353 59.645 1.00 38.05 363 ILE B O 1
ATOM 6240 N N . GLU B 1 368 ? 22.535 66.591 61.047 1.00 30.92 364 GLU B N 1
ATOM 6241 C CA . GLU B 1 368 ? 23.244 67.839 60.804 1.00 35.41 364 GLU B CA 1
ATOM 6242 C C . GLU B 1 368 ? 24.721 67.732 61.192 1.00 35.74 364 GLU B C 1
ATOM 6243 O O . GLU B 1 368 ? 25.593 68.224 60.475 1.00 36.95 364 GLU B O 1
ATOM 6249 N N . ARG B 1 369 ? 25.004 67.080 62.318 1.00 23.54 365 ARG B N 1
ATOM 6250 C CA . ARG B 1 369 ? 26.385 66.920 62.765 1.00 24.99 365 ARG B CA 1
ATOM 6251 C C . ARG B 1 369 ? 27.182 66.021 61.829 1.00 26.76 365 ARG B C 1
ATOM 6252 O O . ARG B 1 369 ? 28.361 66.264 61.587 1.00 36.55 365 ARG B O 1
ATOM 6260 N N . LEU B 1 370 ? 26.535 64.982 61.313 1.00 24.39 366 LEU B N 1
ATOM 6261 C CA . LEU B 1 370 ? 27.184 64.056 60.392 1.00 27.51 366 LEU B CA 1
ATOM 6262 C C . LEU B 1 370 ? 27.627 64.749 59.102 1.00 35.65 366 LEU B C 1
ATOM 6263 O O . LEU B 1 370 ? 28.703 64.462 58.575 1.00 39.58 366 LEU B O 1
ATOM 6268 N N . ASN B 1 371 ? 26.800 65.666 58.604 1.00 36.95 367 ASN B N 1
ATOM 6269 C CA . ASN B 1 371 ? 27.088 66.362 57.351 1.00 40.53 367 ASN B CA 1
ATOM 6270 C C . ASN B 1 371 ? 28.030 67.547 57.525 1.00 39.40 367 ASN B C 1
ATOM 6271 O O . ASN B 1 371 ? 28.632 68.022 56.561 1.00 42.19 367 ASN B O 1
ATOM 6276 N N . ASN B 1 372 ? 28.156 68.020 58.758 1.00 38.37 368 ASN B N 1
ATOM 6277 C CA . ASN B 1 372 ? 28.962 69.198 59.045 1.00 35.80 368 ASN B CA 1
ATOM 6278 C C . ASN B 1 372 ? 30.420 68.838 59.314 1.00 36.81 368 ASN B C 1
ATOM 6279 O O . ASN B 1 372 ? 30.724 68.186 60.313 1.00 36.30 368 ASN B O 1
ATOM 6284 N N . PRO B 1 373 ? 31.328 69.265 58.416 1.00 39.27 369 PRO B N 1
ATOM 6285 C CA . PRO B 1 373 ? 32.755 68.929 58.501 1.00 38.54 369 PRO B CA 1
ATOM 6286 C C . PRO B 1 373 ? 33.423 69.502 59.749 1.00 43.27 369 PRO B C 1
ATOM 6287 O O . PRO B 1 373 ? 34.407 68.940 60.238 1.00 43.35 369 PRO B O 1
ATOM 6291 N N . THR B 1 374 ? 32.888 70.610 60.254 1.00 47.04 370 THR B N 1
ATOM 6292 C CA . THR B 1 374 ? 33.407 71.239 61.463 1.00 50.87 370 THR B CA 1
ATOM 6293 C C . THR B 1 374 ? 32.997 70.439 62.699 1.00 53.91 370 THR B C 1
ATOM 6294 O O . THR B 1 374 ? 33.692 70.442 63.719 1.00 54.97 370 THR B O 1
ATOM 6298 N N . LEU B 1 375 ? 31.876 69.731 62.590 1.00 50.76 371 LEU B N 1
ATOM 6299 C CA . LEU B 1 375 ? 31.302 69.015 63.724 1.00 45.24 371 LEU B CA 1
ATOM 6300 C C . LEU B 1 375 ? 31.591 67.513 63.699 1.00 50.40 371 LEU B C 1
ATOM 6301 O O . LEU B 1 375 ? 31.564 66.852 64.734 1.00 59.85 371 LEU B O 1
ATOM 6306 N N . SER B 1 376 ? 31.870 66.976 62.519 1.00 43.77 372 SER B N 1
ATOM 6307 C CA . SER B 1 376 ? 32.037 65.539 62.364 1.00 40.07 372 SER B CA 1
ATOM 6308 C C . SER B 1 376 ? 33.497 65.122 62.247 1.00 40.95 372 SER B C 1
ATOM 6309 O O . SER B 1 376 ? 33.841 63.971 62.526 1.00 40.89 372 SER B O 1
ATOM 6312 N N . ARG B 1 377 ? 34.345 66.058 61.824 1.00 42.88 373 ARG B N 1
ATOM 6313 C CA . ARG B 1 377 ? 35.734 65.765 61.461 1.00 44.48 373 ARG B CA 1
ATOM 6314 C C . ARG B 1 377 ? 35.778 64.708 60.356 1.00 50.52 373 ARG B C 1
ATOM 6315 O O . ARG B 1 377 ? 36.744 63.961 60.222 1.00 60.34 373 ARG B O 1
ATOM 6318 N N . LEU B 1 378 ? 34.711 64.663 59.568 1.00 54.32 374 LEU B N 1
ATOM 6319 C CA . LEU B 1 378 ? 34.603 63.783 58.413 1.00 56.34 374 LEU B CA 1
ATOM 6320 C C . LEU B 1 378 ? 34.537 64.658 57.165 1.00 59.71 374 LEU B C 1
ATOM 6321 O O . LEU B 1 378 ? 34.365 65.873 57.281 1.00 62.43 374 LEU B O 1
ATOM 6326 N N . PRO B 1 379 ? 34.694 64.060 55.971 1.00 55.26 375 PRO B N 1
ATOM 6327 C CA . PRO B 1 379 ? 34.471 64.844 54.750 1.00 54.24 375 PRO B CA 1
ATOM 6328 C C . PRO B 1 379 ? 33.080 65.473 54.728 1.00 53.02 375 PRO B C 1
ATOM 6329 O O . PRO B 1 379 ? 32.112 64.824 55.141 1.00 51.80 375 PRO B O 1
ATOM 6333 N N . ALA B 1 380 ? 32.991 66.720 54.270 1.00 50.08 376 ALA B N 1
ATOM 6334 C CA . ALA B 1 380 ? 31.721 67.442 54.242 1.00 45.21 376 ALA B CA 1
ATOM 6335 C C . ALA B 1 380 ? 30.662 66.649 53.492 1.00 43.49 376 ALA B C 1
ATOM 6336 O O . ALA B 1 380 ? 30.896 66.194 52.368 1.00 37.17 376 ALA B O 1
ATOM 6338 N N . PHE B 1 381 ? 29.514 66.472 54.144 1.00 39.41 377 PHE B N 1
ATOM 6339 C CA . PHE B 1 381 ? 28.367 65.765 53.580 1.00 39.86 377 PHE B CA 1
ATOM 6340 C C . PHE B 1 381 ? 28.680 64.299 53.266 1.00 43.62 377 PHE B C 1
ATOM 6341 O O . PHE B 1 381 ? 28.030 63.682 52.421 1.00 41.34 377 PHE B O 1
ATOM 6349 N N . LEU B 1 382 ? 29.681 63.760 53.964 1.00 45.71 378 LEU B N 1
ATOM 6350 C CA . LEU B 1 382 ? 30.016 62.335 53.935 1.00 41.87 378 LEU B CA 1
ATOM 6351 C C . LEU B 1 382 ? 30.447 61.834 52.556 1.00 47.25 378 LEU B C 1
ATOM 6352 O O . LEU B 1 382 ? 30.252 60.662 52.216 1.00 44.46 378 LEU B O 1
ATOM 6357 N N . VAL B 1 383 ? 31.047 62.719 51.770 1.00 50.51 379 VAL B N 1
ATOM 6358 C CA . VAL B 1 383 ? 31.557 62.334 50.462 1.00 50.69 379 VAL B CA 1
ATOM 6359 C C . VAL B 1 383 ? 33.006 62.779 50.284 1.00 50.87 379 VAL B C 1
ATOM 6360 O O . VAL B 1 383 ? 33.343 63.944 50.500 1.00 48.71 379 VAL B O 1
ATOM 6364 N N . LYS B 1 384 ? 33.866 61.833 49.922 1.00 54.85 380 LYS B N 1
ATOM 6365 C CA . LYS B 1 384 ? 35.232 62.161 49.537 1.00 59.36 380 LYS B CA 1
ATOM 6366 C C . LYS B 1 384 ? 35.201 62.733 48.120 1.00 70.15 380 LYS B C 1
ATOM 6367 O O . LYS B 1 384 ? 34.396 62.299 47.294 1.00 75.48 380 LYS B O 1
ATOM 6369 N N . ASN B 1 385 ? 36.071 63.705 47.853 1.00 77.87 381 ASN B N 1
ATOM 6370 C CA . ASN B 1 385 ? 36.054 64.473 46.604 1.00 84.02 381 ASN B CA 1
ATOM 6371 C C . ASN B 1 385 ? 34.742 65.239 46.458 1.00 86.04 381 ASN B C 1
ATOM 6372 O O . ASN B 1 385 ? 33.937 64.960 45.569 1.00 84.98 381 ASN B O 1
ATOM 6374 N N . GLY B 1 386 ? 34.541 66.211 47.344 1.00 83.44 382 GLY B N 1
ATOM 6375 C CA . GLY B 1 386 ? 33.319 66.991 47.376 1.00 77.35 382 GLY B CA 1
ATOM 6376 C C . GLY B 1 386 ? 33.342 68.209 46.473 1.00 73.24 382 GLY B C 1
ATOM 6377 O O . GLY B 1 386 ? 32.457 69.061 46.550 1.00 73.63 382 GLY B O 1
ATOM 6378 N N . GLY B 1 387 ? 34.358 68.297 45.619 1.00 69.64 383 GLY B N 1
ATOM 6379 C CA . GLY B 1 387 ? 34.427 69.363 44.637 1.00 64.91 383 GLY B CA 1
ATOM 6380 C C . GLY B 1 387 ? 33.399 69.137 43.546 1.00 56.48 383 GLY B C 1
ATOM 6381 O O . GLY B 1 387 ? 32.885 70.084 42.954 1.00 51.07 383 GLY B O 1
ATOM 6382 N N . LEU B 1 388 ? 33.089 67.867 43.295 1.00 60.86 384 LEU B N 1
ATOM 6383 C CA . LEU B 1 388 ? 32.134 67.487 42.255 1.00 59.03 384 LEU B CA 1
ATOM 6384 C C . LEU B 1 388 ? 30.879 66.803 42.816 1.00 58.11 384 LEU B C 1
ATOM 6385 O O . LEU B 1 388 ? 29.928 66.553 42.075 1.00 57.57 384 LEU B O 1
ATOM 6390 N N . ASN B 1 389 ? 30.876 66.501 44.114 1.00 52.46 385 ASN B N 1
ATOM 6391 C CA . ASN B 1 389 ? 29.794 65.719 44.717 1.00 51.78 385 ASN B CA 1
ATOM 6392 C C . ASN B 1 389 ? 29.182 66.358 45.965 1.00 48.18 385 ASN B C 1
ATOM 6393 O O . ASN B 1 389 ? 29.871 67.053 46.719 1.00 42.39 385 ASN B O 1
ATOM 6398 N N . SER B 1 390 ? 27.890 66.099 46.188 1.00 44.88 386 SER B N 1
ATOM 6399 C CA . SER B 1 390 ? 27.150 66.756 47.264 1.00 38.39 386 SER B CA 1
ATOM 6400 C C . SER B 1 390 ? 26.826 65.814 48.418 1.00 37.29 386 SER B C 1
ATOM 6401 O O . SER B 1 390 ? 26.471 66.260 49.508 1.00 40.74 386 SER B O 1
ATOM 6404 N N . GLY B 1 391 ? 26.937 64.513 48.175 1.00 33.20 387 GLY B N 1
ATOM 6405 C CA . GLY B 1 391 ? 26.708 63.524 49.212 1.00 34.13 387 GLY B CA 1
ATOM 6406 C C . GLY B 1 391 ? 25.300 63.515 49.776 1.00 41.14 387 GLY B C 1
ATOM 6407 O O . GLY B 1 391 ? 24.318 63.548 49.033 1.00 48.05 387 GLY B O 1
ATOM 6408 N N . PHE B 1 392 ? 25.205 63.499 51.100 1.00 42.34 388 PHE B N 1
ATOM 6409 C CA . PHE B 1 392 ? 23.927 63.345 51.778 1.00 39.02 388 PHE B CA 1
ATOM 6410 C C . PHE B 1 392 ? 23.343 64.701 52.169 1.00 37.07 388 PHE B C 1
ATOM 6411 O O . PHE B 1 392 ? 22.429 64.779 52.987 1.00 39.22 388 PHE B O 1
ATOM 6419 N N . MET B 1 393 ? 23.874 65.758 51.560 1.00 38.23 389 MET B N 1
ATOM 6420 C CA . MET B 1 393 ? 23.475 67.134 51.842 1.00 43.19 389 MET B CA 1
ATOM 6421 C C . MET B 1 393 ? 21.964 67.343 51.791 1.00 41.85 389 MET B C 1
ATOM 6422 O O . MET B 1 393 ? 21.367 67.870 52.732 1.00 43.38 389 MET B O 1
ATOM 6427 N N . ILE B 1 394 ? 21.351 66.922 50.689 1.00 41.37 390 ILE B N 1
ATOM 6428 C CA . ILE B 1 394 ? 19.930 67.154 50.466 1.00 35.14 390 ILE B CA 1
ATOM 6429 C C . ILE B 1 394 ? 19.072 66.143 51.234 1.00 30.88 390 ILE B C 1
ATOM 6430 O O . ILE B 1 394 ? 17.879 66.363 51.445 1.00 28.07 390 ILE B O 1
ATOM 6435 N N . ALA B 1 395 ? 19.682 65.045 51.670 1.00 26.38 391 ALA B N 1
ATOM 6436 C CA . ALA B 1 395 ? 18.969 64.065 52.485 1.00 25.72 391 ALA B CA 1
ATOM 6437 C C . ALA B 1 395 ? 18.664 64.650 53.860 1.00 28.55 391 ALA B C 1
ATOM 6438 O O . ALA B 1 395 ? 17.590 64.423 54.416 1.00 35.84 391 ALA B O 1
ATOM 6440 N N . HIS B 1 396 ? 19.618 65.401 54.402 1.00 28.41 392 HIS B N 1
ATOM 6441 C CA . HIS B 1 396 ? 19.406 66.136 55.642 1.00 27.83 392 HIS B CA 1
ATOM 6442 C C . HIS B 1 396 ? 18.265 67.122 55.444 1.00 26.64 392 HIS B C 1
ATOM 6443 O O . HIS B 1 396 ? 17.460 67.360 56.347 1.00 27.98 392 HIS B O 1
ATOM 6457 N N . THR B 1 398 ? 15.702 66.784 53.462 1.00 24.11 394 THR B N 1
ATOM 6458 C CA . THR B 1 398 ? 14.461 66.024 53.493 1.00 23.96 394 THR B CA 1
ATOM 6459 C C . THR B 1 398 ? 14.047 65.733 54.936 1.00 21.88 394 THR B C 1
ATOM 6460 O O . THR B 1 398 ? 12.868 65.817 55.280 1.00 26.10 394 THR B O 1
ATOM 6464 N N . ALA B 1 399 ? 15.025 65.418 55.781 1.00 21.79 395 ALA B N 1
ATOM 6465 C CA . ALA B 1 399 ? 14.756 65.134 57.188 1.00 24.48 395 ALA B CA 1
ATOM 6466 C C . ALA B 1 399 ? 14.209 66.368 57.900 1.00 21.04 395 ALA B C 1
ATOM 6467 O O . ALA B 1 399 ? 13.248 66.278 58.660 1.00 20.43 395 ALA B O 1
ATOM 6469 N N . ALA B 1 400 ? 14.823 67.519 57.638 1.00 21.26 396 ALA B N 1
ATOM 6470 C CA . ALA B 1 400 ? 14.400 68.776 58.243 1.00 24.08 396 ALA B CA 1
ATOM 6471 C C . ALA B 1 400 ? 12.969 69.139 57.848 1.00 26.06 396 ALA B C 1
ATOM 6472 O O . ALA B 1 400 ? 12.202 69.644 58.668 1.00 33.59 396 ALA B O 1
ATOM 6474 N N . ALA B 1 401 ? 12.614 68.880 56.592 1.00 29.11 397 ALA B N 1
ATOM 6475 C CA . ALA B 1 401 ? 11.264 69.154 56.105 1.00 29.41 397 ALA B CA 1
ATOM 6476 C C . ALA B 1 401 ? 10.233 68.283 56.822 1.00 31.20 397 ALA B C 1
ATOM 6477 O O . ALA B 1 401 ? 9.133 68.739 57.129 1.00 20.40 397 ALA B O 1
ATOM 6479 N N . LEU B 1 402 ? 10.600 67.032 57.090 1.00 32.38 398 LEU B N 1
ATOM 6480 C CA . LEU B 1 402 ? 9.721 66.101 57.788 1.00 28.45 398 LEU B CA 1
ATOM 6481 C C . LEU B 1 402 ? 9.492 66.517 59.243 1.00 25.85 398 LEU B C 1
ATOM 6482 O O . LEU B 1 402 ? 8.366 66.455 59.743 1.00 27.44 398 LEU B O 1
ATOM 6487 N N . VAL B 1 403 ? 10.561 66.937 59.915 1.00 22.10 399 VAL B N 1
ATOM 6488 C CA . VAL B 1 403 ? 10.459 67.446 61.277 1.00 25.37 399 VAL B CA 1
ATOM 6489 C C . VAL B 1 403 ? 9.546 68.668 61.313 1.00 30.83 399 VAL B C 1
ATOM 6490 O O . VAL B 1 403 ? 8.692 68.799 62.191 1.00 37.30 399 VAL B O 1
ATOM 6494 N N . SER B 1 404 ? 9.728 69.550 60.338 1.00 19.72 400 SER B N 1
ATOM 6495 C CA . SER B 1 404 ? 8.998 70.807 60.289 1.00 24.15 400 SER B CA 1
ATOM 6496 C C . SER B 1 404 ? 7.496 70.591 60.144 1.00 22.25 400 SER B C 1
ATOM 6497 O O . SER B 1 404 ? 6.699 71.261 60.802 1.00 28.43 400 SER B O 1
ATOM 6500 N N . GLU B 1 405 ? 7.104 69.657 59.287 1.00 21.58 401 GLU B N 1
ATOM 6501 C CA . GLU B 1 405 ? 5.687 69.407 59.083 1.00 21.02 401 GLU B CA 1
ATOM 6502 C C . GLU B 1 405 ? 5.106 68.642 60.268 1.00 19.07 401 GLU B C 1
ATOM 6503 O O . GLU B 1 405 ? 3.914 68.738 60.550 1.00 24.89 401 GLU B O 1
ATOM 6509 N N . ASN B 1 406 ? 5.951 67.902 60.978 1.00 19.10 402 ASN B N 1
ATOM 6510 C CA . ASN B 1 406 ? 5.514 67.218 62.188 1.00 21.60 402 ASN B CA 1
ATOM 6511 C C . ASN B 1 406 ? 5.110 68.200 63.286 1.00 21.41 402 ASN B C 1
ATOM 6512 O O . ASN B 1 406 ? 4.295 67.874 64.144 1.00 23.62 402 ASN B O 1
ATOM 6517 N N . LYS B 1 407 ? 5.679 69.401 63.252 1.00 18.67 403 LYS B N 1
ATOM 6518 C CA . LYS B 1 407 ? 5.355 70.424 64.241 1.00 22.58 403 LYS B CA 1
ATOM 6519 C C . LYS B 1 407 ? 3.909 70.895 64.105 1.00 21.59 403 LYS B C 1
ATOM 6520 O O . LYS B 1 407 ? 3.262 71.228 65.094 1.00 28.48 403 LYS B O 1
ATOM 6526 N N . VAL B 1 408 ? 3.407 70.921 62.875 1.00 18.94 404 VAL B N 1
ATOM 6527 C CA . VAL B 1 408 ? 2.011 71.258 62.632 1.00 24.90 404 VAL B CA 1
ATOM 6528 C C . VAL B 1 408 ? 1.109 70.133 63.141 1.00 25.64 404 VAL B C 1
ATOM 6529 O O . VAL B 1 408 ? 0.096 70.380 63.800 1.00 24.35 404 VAL B O 1
ATOM 6533 N N . TYR B 1 409 ? 1.501 68.895 62.850 1.00 26.69 405 TYR B N 1
ATOM 6534 C CA . TYR B 1 409 ? 0.758 67.717 63.289 1.00 26.19 405 TYR B CA 1
ATOM 6535 C C . TYR B 1 409 ? 0.792 67.535 64.808 1.00 22.73 405 TYR B C 1
ATOM 6536 O O . TYR B 1 409 ? 0.040 66.733 65.358 1.00 21.72 405 TYR B O 1
ATOM 6545 N N . CYS B 1 410 ? 1.674 68.270 65.478 1.00 20.38 406 CYS B N 1
ATOM 6546 C CA . CYS B 1 410 ? 1.780 68.202 66.935 1.00 25.35 406 CYS B CA 1
ATOM 6547 C C . CYS B 1 410 ? 0.655 68.967 67.627 1.00 23.11 406 CYS B C 1
ATOM 6548 O O . CYS B 1 410 ? 0.457 68.829 68.833 1.00 28.91 406 CYS B O 1
ATOM 6551 N N . HIS B 1 411 ? -0.076 69.778 66.870 1.00 21.37 407 HIS B N 1
ATOM 6552 C CA . HIS B 1 411 ? -1.219 70.477 67.435 1.00 18.58 407 HIS B CA 1
ATOM 6553 C C . HIS B 1 411 ? -2.304 69.467 67.791 1.00 23.54 407 HIS B C 1
ATOM 6554 O O . HIS B 1 411 ? -2.693 68.649 66.956 1.00 28.21 407 HIS B O 1
ATOM 6561 N N . PRO B 1 412 ? -2.788 69.510 69.041 1.00 22.01 408 PRO B N 1
ATOM 6562 C CA . PRO B 1 412 ? -3.782 68.538 69.513 1.00 28.91 408 PRO B CA 1
ATOM 6563 C C . PRO B 1 412 ? -5.154 68.716 68.854 1.00 31.77 408 PRO B C 1
ATOM 6564 O O . PRO B 1 412 ? -5.824 69.730 69.062 1.00 34.48 408 PRO B O 1
ATOM 6568 N N . ALA B 1 413 ? -5.558 67.726 68.064 1.00 25.55 409 ALA B N 1
ATOM 6569 C CA . ALA B 1 413 ? -6.855 67.754 67.401 1.00 26.67 409 ALA B CA 1
ATOM 6570 C C . ALA B 1 413 ? -8.004 67.596 68.399 1.00 26.85 409 ALA B C 1
ATOM 6571 O O . ALA B 1 413 ? -9.086 68.144 68.197 1.00 25.90 409 ALA B O 1
ATOM 6573 N N . SER B 1 414 ? -7.762 66.852 69.477 1.00 28.29 410 SER B N 1
ATOM 6574 C CA . SER B 1 414 ? -8.797 66.583 70.472 1.00 27.88 410 SER B CA 1
ATOM 6575 C C . SER B 1 414 ? -9.086 67.795 71.357 1.00 30.99 410 SER B C 1
ATOM 6576 O O . SER B 1 414 ? -9.996 67.759 72.186 1.00 33.06 410 SER B O 1
ATOM 6579 N N . ALA B 1 415 ? -8.308 68.859 71.188 1.00 25.77 411 ALA B N 1
ATOM 6580 C CA . ALA B 1 415 ? -8.503 70.084 71.957 1.00 26.79 411 ALA B CA 1
ATOM 6581 C C . ALA B 1 415 ? -9.730 70.840 71.464 1.00 30.49 411 ALA B C 1
ATOM 6582 O O . ALA B 1 415 ? -10.229 71.746 72.130 1.00 35.31 411 ALA B O 1
ATOM 6584 N N . ASP B 1 416 ? -10.209 70.458 70.288 1.00 31.65 412 ASP B N 1
ATOM 6585 C CA . ASP B 1 416 ? -11.357 71.108 69.675 1.00 32.81 412 ASP B CA 1
ATOM 6586 C C . ASP B 1 416 ? -12.606 70.259 69.834 1.00 37.51 412 ASP B C 1
ATOM 6587 O O . ASP B 1 416 ? -12.544 69.030 69.835 1.00 45.94 412 ASP B O 1
ATOM 6592 N N . SER B 1 417 ? -13.744 70.923 69.978 1.00 38.03 413 SER B N 1
ATOM 6593 C CA . SER B 1 417 ? -15.029 70.243 69.951 1.00 37.93 413 SER B CA 1
ATOM 6594 C C . SER B 1 417 ? -16.054 71.130 69.267 1.00 31.99 413 SER B C 1
ATOM 6595 O O . SER B 1 417 ? -16.182 72.310 69.591 1.00 34.89 413 SER B O 1
ATOM 6598 N N . ILE B 1 418 ? -16.770 70.567 68.309 1.00 26.23 414 ILE B N 1
ATOM 6599 C CA . ILE B 1 418 ? -17.852 71.294 67.673 1.00 30.99 414 ILE B CA 1
ATOM 6600 C C . ILE B 1 418 ? -19.165 70.590 67.971 1.00 39.15 414 ILE B C 1
ATOM 6601 O O . ILE B 1 418 ? -19.460 69.541 67.401 1.00 38.54 414 ILE B O 1
ATOM 6606 N N . SER B 1 419 ? -19.931 71.163 68.895 1.00 46.51 415 SER B N 1
ATOM 6607 C CA . SER B 1 419 ? -21.242 70.634 69.251 1.00 59.59 415 SER B CA 1
ATOM 6608 C C . SER B 1 419 ? -22.152 70.614 68.032 1.00 76.87 415 SER B C 1
ATOM 6609 O O . SER B 1 419 ? -22.444 71.656 67.446 1.00 74.19 415 SER B O 1
ATOM 6611 N N . THR B 1 420 ? -22.589 69.419 67.649 1.00 101.51 416 THR B N 1
ATOM 6612 C CA . THR B 1 420 ? -23.417 69.252 66.462 1.00 111.76 416 THR B CA 1
ATOM 6613 C C . THR B 1 420 ? -24.885 69.119 66.830 1.00 117.16 416 THR B C 1
ATOM 6614 O O . THR B 1 420 ? -25.757 69.087 65.958 1.00 122.19 416 THR B O 1
ATOM 6616 N N . SER B 1 421 ? -25.162 69.039 68.128 1.00 118.43 417 SER B N 1
ATOM 6617 C CA . SER B 1 421 ? -26.537 68.927 68.613 1.00 121.94 417 SER B CA 1
ATOM 6618 C C . SER B 1 421 ? -26.857 70.041 69.598 1.00 123.78 417 SER B C 1
ATOM 6619 O O . SER B 1 421 ? -26.147 70.240 70.579 1.00 124.62 417 SER B O 1
ATOM 6621 N N . ALA B 1 422 ? -27.942 70.766 69.325 1.00 128.05 418 ALA B N 1
ATOM 6622 C CA . ALA B 1 422 ? -28.358 71.859 70.189 1.00 132.08 418 ALA B CA 1
ATOM 6623 C C . ALA B 1 422 ? -28.737 71.274 71.543 1.00 135.23 418 ALA B C 1
ATOM 6624 O O . ALA B 1 422 ? -28.775 71.974 72.554 1.00 143.62 418 ALA B O 1
ATOM 6626 N N . ALA B 1 423 ? -28.991 69.968 71.542 1.00 127.20 419 ALA B N 1
ATOM 6627 C CA . ALA B 1 423 ? -29.359 69.258 72.756 1.00 117.99 419 ALA B CA 1
ATOM 6628 C C . ALA B 1 423 ? -28.293 68.250 73.189 1.00 107.11 419 ALA B C 1
ATOM 6629 O O . ALA B 1 423 ? -27.439 68.564 74.015 1.00 116.62 419 ALA B O 1
ATOM 6631 N N . GLN B 1 424 ? -28.327 67.050 72.614 1.00 85.62 420 GLN B N 1
ATOM 6632 C CA . GLN B 1 424 ? -27.655 65.894 73.216 1.00 66.45 420 GLN B CA 1
ATOM 6633 C C . GLN B 1 424 ? -26.159 65.873 72.907 1.00 50.42 420 GLN B C 1
ATOM 6634 O O . GLN B 1 424 ? -25.341 66.109 73.796 1.00 50.16 420 GLN B O 1
ATOM 6640 N N . GLU B 1 425 ? -25.796 65.553 71.670 1.00 43.29 421 GLU B N 1
ATOM 6641 C CA . GLU B 1 425 ? -24.385 65.451 71.293 1.00 40.65 421 GLU B CA 1
ATOM 6642 C C . GLU B 1 425 ? -23.678 66.806 71.358 1.00 33.54 421 GLU B C 1
ATOM 6643 O O . GLU B 1 425 ? -23.326 67.373 70.329 1.00 31.28 421 GLU B O 1
ATOM 6646 N N . ASP B 1 426 ? -23.459 67.315 72.568 1.00 32.17 422 ASP B N 1
ATOM 6647 C CA . ASP B 1 426 ? -22.932 68.667 72.732 1.00 27.58 422 ASP B CA 1
ATOM 6648 C C . ASP B 1 426 ? -21.434 68.694 73.025 1.00 28.68 422 ASP B C 1
ATOM 6649 O O . ASP B 1 426 ? -20.842 69.761 73.134 1.00 29.36 422 ASP B O 1
ATOM 6654 N N . HIS B 1 427 ? -20.819 67.525 73.144 1.00 26.93 423 HIS B N 1
ATOM 6655 C CA . HIS B 1 427 ? -19.368 67.452 73.273 1.00 23.11 423 HIS B CA 1
ATOM 6656 C C . HIS B 1 427 ? -18.838 66.188 72.609 1.00 29.58 423 HIS B C 1
ATOM 6657 O O . HIS B 1 427 ? -19.296 65.085 72.898 1.00 32.77 423 HIS B O 1
ATOM 6664 N N . VAL B 1 428 ? -17.875 66.359 71.709 1.00 22.02 424 VAL B N 1
ATOM 6665 C CA . VAL B 1 428 ? -17.289 65.236 70.991 1.00 25.02 424 VAL B CA 1
ATOM 6666 C C . VAL B 1 428 ? -15.771 65.316 71.077 1.00 29.56 424 VAL B C 1
ATOM 6667 O O . VAL B 1 428 ? -15.221 66.352 71.450 1.00 37.03 424 VAL B O 1
ATOM 6671 N N . SER B 1 429 ? -15.093 64.223 70.738 1.00 28.97 425 SER B N 1
ATOM 6672 C CA . SER B 1 429 ? -13.648 64.132 70.946 1.00 27.42 425 SER B CA 1
ATOM 6673 C C . SER B 1 429 ? -12.829 64.656 69.768 1.00 27.09 425 SER B C 1
ATOM 6674 O O . SER B 1 429 ? -11.712 65.142 69.959 1.00 26.97 425 SER B O 1
ATOM 6677 N N . MET B 1 430 ? -13.388 64.555 68.562 1.00 23.79 426 MET B N 1
ATOM 6678 C CA . MET B 1 430 ? -12.677 64.908 67.330 1.00 29.60 426 MET B CA 1
ATOM 6679 C C . MET B 1 430 ? -11.370 64.128 67.200 1.00 30.67 426 MET B C 1
ATOM 6680 O O . MET B 1 430 ? -10.367 64.657 66.722 1.00 34.72 426 MET B O 1
ATOM 6685 N N . GLY B 1 431 ? -11.390 62.868 67.621 1.00 25.91 427 GLY B N 1
ATOM 6686 C CA . GLY B 1 431 ? -10.184 62.063 67.666 1.00 27.72 427 GLY B CA 1
ATOM 6687 C C . GLY B 1 431 ? -9.873 61.304 66.392 1.00 30.53 427 GLY B C 1
ATOM 6688 O O . GLY B 1 431 ? -8.884 60.570 66.327 1.00 33.49 427 GLY B O 1
ATOM 6689 N N . GLY B 1 432 ? -10.717 61.472 65.380 1.00 27.30 428 GLY B N 1
ATOM 6690 C CA . GLY B 1 432 ? -10.497 60.828 64.100 1.00 18.98 428 GLY B CA 1
ATOM 6691 C C . GLY B 1 432 ? -9.217 61.324 63.461 1.00 24.62 428 GLY B C 1
ATOM 6692 O O . GLY B 1 432 ? -8.414 60.540 62.952 1.00 26.19 428 GLY B O 1
ATOM 6693 N N . PHE B 1 433 ? -9.023 62.638 63.499 1.00 23.87 429 PHE B N 1
ATOM 6694 C CA . PHE B 1 433 ? -7.831 63.246 62.928 1.00 22.51 429 PHE B CA 1
ATOM 6695 C C . PHE B 1 433 ? -6.618 63.038 63.838 1.00 29.29 429 PHE B C 1
ATOM 6696 O O . PHE B 1 433 ? -5.481 63.009 63.366 1.00 32.99 429 PHE B O 1
ATOM 6704 N N . SER B 1 434 ? -6.865 62.889 65.139 1.00 26.95 430 SER B N 1
ATOM 6705 C CA . SER B 1 434 ? -5.797 62.592 66.094 1.00 24.26 430 SER B CA 1
ATOM 6706 C C . SER B 1 434 ? -5.117 61.275 65.744 1.00 28.59 430 SER B C 1
ATOM 6707 O O . SER B 1 434 ? -3.891 61.158 65.803 1.00 22.62 430 SER B O 1
ATOM 6710 N N . ALA B 1 435 ? -5.929 60.287 65.382 1.00 28.35 431 ALA B N 1
ATOM 6711 C CA . ALA B 1 435 ? -5.422 58.967 65.037 1.00 22.01 431 ALA B CA 1
ATOM 6712 C C . ALA B 1 435 ? -4.655 58.994 63.718 1.00 24.98 431 ALA B C 1
ATOM 6713 O O . ALA B 1 435 ? -3.596 58.379 63.591 1.00 29.04 431 ALA B O 1
ATOM 6715 N N . ARG B 1 436 ? -5.192 59.715 62.738 1.00 25.43 432 ARG B N 1
ATOM 6716 C CA . ARG B 1 436 ? -4.597 59.752 61.407 1.00 22.14 432 ARG B CA 1
ATOM 6717 C C . ARG B 1 436 ? -3.277 60.520 61.385 1.00 24.53 432 ARG B C 1
ATOM 6718 O O . ARG B 1 436 ? -2.315 60.085 60.750 1.00 25.69 432 ARG B O 1
ATOM 6726 N N . LYS B 1 437 ? -3.221 61.653 62.081 1.00 23.49 433 LYS B N 1
ATOM 6727 C CA . LYS B 1 437 ? -1.997 62.443 62.080 1.00 24.94 433 LYS B CA 1
ATOM 6728 C C . LYS B 1 437 ? -0.934 61.807 62.977 1.00 26.16 433 LYS B C 1
ATOM 6729 O O . LYS B 1 437 ? 0.256 62.050 62.797 1.00 29.79 433 LYS B O 1
ATOM 6735 N N . ALA B 1 438 ? -1.357 60.975 63.922 1.00 21.80 434 ALA B N 1
ATOM 6736 C CA . ALA B 1 438 ? -0.407 60.204 64.721 1.00 25.96 434 ALA B CA 1
ATOM 6737 C C . ALA B 1 438 ? 0.349 59.221 63.830 1.00 24.81 434 ALA B C 1
ATOM 6738 O O . ALA B 1 438 ? 1.565 59.073 63.943 1.00 23.25 434 ALA B O 1
ATOM 6740 N N . ILE B 1 439 ? -0.380 58.557 62.938 1.00 24.17 435 ILE B N 1
ATOM 6741 C CA . ILE B 1 439 ? 0.227 57.631 61.990 1.00 20.86 435 ILE B CA 1
ATOM 6742 C C . ILE B 1 439 ? 1.175 58.373 61.048 1.00 27.93 435 ILE B C 1
ATOM 6743 O O . ILE B 1 439 ? 2.255 57.876 60.718 1.00 32.48 435 ILE B O 1
ATOM 6748 N N . LYS B 1 440 ? 0.780 59.576 60.642 1.00 23.04 436 LYS B N 1
ATOM 6749 C CA . LYS B 1 440 ? 1.592 60.383 59.740 1.00 20.63 436 LYS B CA 1
ATOM 6750 C C . LYS B 1 440 ? 2.915 60.806 60.378 1.00 21.95 436 LYS B C 1
ATOM 6751 O O . LYS B 1 440 ? 3.969 60.746 59.739 1.00 23.04 436 LYS B O 1
ATOM 6757 N N . VAL B 1 441 ? 2.859 61.238 61.635 1.00 23.64 437 VAL B N 1
ATOM 6758 C CA . VAL B 1 441 ? 4.062 61.641 62.352 1.00 24.63 437 VAL B CA 1
ATOM 6759 C C . VAL B 1 441 ? 5.043 60.473 62.474 1.00 24.34 437 VAL B C 1
ATOM 6760 O O . VAL B 1 441 ? 6.235 60.631 62.219 1.00 20.39 437 VAL B O 1
ATOM 6764 N N . VAL B 1 442 ? 4.539 59.301 62.848 1.00 23.18 438 VAL B N 1
ATOM 6765 C CA . VAL B 1 442 ? 5.393 58.122 62.981 1.00 26.22 438 VAL B CA 1
ATOM 6766 C C . VAL B 1 442 ? 5.977 57.715 61.633 1.00 30.82 438 VAL B C 1
ATOM 6767 O O . VAL B 1 442 ? 7.145 57.338 61.541 1.00 34.32 438 VAL B O 1
ATOM 6771 N N . GLU B 1 443 ? 5.159 57.799 60.589 1.00 27.50 439 GLU B N 1
ATOM 6772 C CA . GLU B 1 443 ? 5.607 57.524 59.231 1.00 21.79 439 GLU B CA 1
ATOM 6773 C C . GLU B 1 443 ? 6.750 58.459 58.833 1.00 21.04 439 GLU B C 1
ATOM 6774 O O . GLU B 1 443 ? 7.741 58.030 58.238 1.00 26.64 439 GLU B O 1
ATOM 6780 N N . ASN B 1 444 ? 6.609 59.734 59.176 1.00 20.98 440 ASN B N 1
ATOM 6781 C CA . ASN B 1 444 ? 7.650 60.719 58.905 1.00 20.90 440 ASN B CA 1
ATOM 6782 C C . ASN B 1 444 ? 8.926 60.459 59.698 1.00 20.94 440 ASN B C 1
ATOM 6783 O O . ASN B 1 444 ? 10.029 60.549 59.156 1.00 23.06 440 ASN B O 1
ATOM 6788 N N . VAL B 1 445 ? 8.770 60.138 60.980 1.00 18.86 441 VAL B N 1
ATOM 6789 C CA . VAL B 1 445 ? 9.911 59.918 61.864 1.00 29.65 441 VAL B CA 1
ATOM 6790 C C . VAL B 1 445 ? 10.688 58.663 61.457 1.00 29.84 441 VAL B C 1
ATOM 6791 O O . VAL B 1 445 ? 11.912 58.615 61.589 1.00 36.17 441 VAL B O 1
ATOM 6795 N N . GLU B 1 446 ? 9.979 57.662 60.941 1.00 28.31 442 GLU B N 1
ATOM 6796 C CA . GLU B 1 446 ? 10.619 56.455 60.417 1.00 21.98 442 GLU B CA 1
ATOM 6797 C C . GLU B 1 446 ? 11.612 56.787 59.310 1.00 22.01 442 GLU B C 1
ATOM 6798 O O . GLU B 1 446 ? 12.693 56.200 59.238 1.00 20.53 442 GLU B O 1
ATOM 6804 N N . ARG B 1 447 ? 11.240 57.732 58.451 1.00 20.20 443 ARG B N 1
ATOM 6805 C CA . ARG B 1 447 ? 12.104 58.144 57.356 1.00 20.69 443 ARG B CA 1
ATOM 6806 C C . ARG B 1 447 ? 13.300 58.930 57.875 1.00 25.66 443 ARG B C 1
ATOM 6807 O O . ARG B 1 447 ? 14.414 58.785 57.371 1.00 29.44 443 ARG B O 1
ATOM 6815 N N . ILE B 1 448 ? 13.061 59.761 58.885 1.00 22.23 444 ILE B N 1
ATOM 6816 C CA . ILE B 1 448 ? 14.125 60.547 59.501 1.00 28.01 444 ILE B CA 1
ATOM 6817 C C . ILE B 1 448 ? 15.193 59.627 60.094 1.00 20.54 444 ILE B C 1
ATOM 6818 O O . ILE B 1 448 ? 16.384 59.789 59.822 1.00 22.23 444 ILE B O 1
ATOM 6823 N N . ILE B 1 449 ? 14.755 58.655 60.888 1.00 20.31 445 ILE B N 1
ATOM 6824 C CA . ILE B 1 449 ? 15.657 57.679 61.486 1.00 26.86 445 ILE B CA 1
ATOM 6825 C C . ILE B 1 449 ? 16.426 56.917 60.402 1.00 27.54 445 ILE B C 1
ATOM 6826 O O . ILE B 1 449 ? 17.619 56.637 60.551 1.00 21.56 445 ILE B O 1
ATOM 6831 N N . ALA B 1 450 ? 15.742 56.600 59.306 1.00 25.39 446 ALA B N 1
ATOM 6832 C CA . ALA B 1 450 ? 16.376 55.924 58.177 1.00 21.95 446 ALA B CA 1
ATOM 6833 C C . ALA B 1 450 ? 17.490 56.778 57.574 1.00 28.44 446 ALA B C 1
ATOM 6834 O O . ALA B 1 450 ? 18.561 56.272 57.244 1.00 30.10 446 ALA B O 1
ATOM 6836 N N . ILE B 1 451 ? 17.235 58.075 57.437 1.00 22.15 447 ILE B N 1
ATOM 6837 C CA . ILE B 1 451 ? 18.233 58.987 56.898 1.00 22.57 447 ILE B CA 1
ATOM 6838 C C . ILE B 1 451 ? 19.447 59.082 57.830 1.00 31.58 447 ILE B C 1
ATOM 6839 O O . ILE B 1 451 ? 20.589 59.066 57.366 1.00 31.85 447 ILE B O 1
ATOM 6844 N N . GLU B 1 452 ? 19.208 59.153 59.138 1.00 32.89 448 GLU B N 1
ATOM 6845 C CA . GLU B 1 452 ? 20.311 59.195 60.093 1.00 31.24 448 GLU B CA 1
ATOM 6846 C C . GLU B 1 452 ? 21.150 57.923 60.020 1.00 27.44 448 GLU B C 1
ATOM 6847 O O . GLU B 1 452 ? 22.376 57.988 59.935 1.00 26.93 448 GLU B O 1
ATOM 6853 N N . LEU B 1 453 ? 20.483 56.773 60.054 1.00 28.98 449 LEU B N 1
ATOM 6854 C CA . LEU B 1 453 ? 21.167 55.484 59.987 1.00 32.09 449 LEU B CA 1
ATOM 6855 C C . LEU B 1 453 ? 21.973 55.339 58.696 1.00 33.61 449 LEU B C 1
ATOM 6856 O O . LEU B 1 453 ? 23.095 54.828 58.700 1.00 40.46 449 LEU B O 1
ATOM 6861 N N . LEU B 1 454 ? 21.392 55.799 57.594 1.00 27.90 450 LEU B N 1
ATOM 6862 C CA . LEU B 1 454 ? 22.049 55.755 56.297 1.00 27.99 450 LEU B CA 1
ATOM 6863 C C . LEU B 1 454 ? 23.310 56.618 56.289 1.00 32.97 450 LEU B C 1
ATOM 6864 O O . LEU B 1 454 ? 24.361 56.200 55.801 1.00 33.06 450 LEU B O 1
ATOM 6869 N N . GLY B 1 455 ? 23.200 57.822 56.842 1.00 30.45 451 GLY B N 1
ATOM 6870 C CA . GLY B 1 455 ? 24.325 58.735 56.909 1.00 25.11 451 GLY B CA 1
ATOM 6871 C C . GLY B 1 455 ? 25.409 58.252 57.851 1.00 28.86 451 GLY B C 1
ATOM 6872 O O . GLY B 1 455 ? 26.599 58.361 57.555 1.00 30.17 451 GLY B O 1
ATOM 6873 N N . ALA B 1 456 ? 24.994 57.709 58.990 1.00 24.86 452 ALA B N 1
ATOM 6874 C CA . ALA B 1 456 ? 25.933 57.232 59.996 1.00 27.73 452 ALA B CA 1
ATOM 6875 C C . ALA B 1 456 ? 26.736 56.027 59.496 1.00 25.88 452 ALA B C 1
ATOM 6876 O O . ALA B 1 456 ? 27.916 55.886 59.817 1.00 44.84 452 ALA B O 1
ATOM 6878 N N . CYS B 1 457 ? 26.098 55.166 58.709 1.00 25.99 453 CYS B N 1
ATOM 6879 C CA . CYS B 1 457 ? 26.780 54.002 58.145 1.00 26.82 453 CYS B CA 1
ATOM 6880 C C . CYS B 1 457 ? 27.855 54.414 57.151 1.00 27.66 453 CYS B C 1
ATOM 6881 O O . CYS B 1 457 ? 28.888 53.762 57.037 1.00 28.45 453 CYS B O 1
ATOM 6884 N N . GLN B 1 458 ? 27.605 55.499 56.428 1.00 27.55 454 GLN B N 1
ATOM 6885 C CA . GLN B 1 458 ? 28.601 56.046 55.521 1.00 31.29 454 GLN B CA 1
ATOM 6886 C C . GLN B 1 458 ? 29.781 56.584 56.325 1.00 31.29 454 GLN B C 1
ATOM 6887 O O . GLN B 1 458 ? 30.934 56.498 55.895 1.00 33.32 454 GLN B O 1
ATOM 6893 N N . GLY B 1 459 ? 29.483 57.128 57.501 1.00 27.85 455 GLY B N 1
ATOM 6894 C CA . GLY B 1 459 ? 30.515 57.585 58.412 1.00 37.32 455 GLY B CA 1
ATOM 6895 C C . GLY B 1 459 ? 31.433 56.446 58.815 1.00 40.08 455 GLY B C 1
ATOM 6896 O O . GLY B 1 459 ? 32.652 56.610 58.865 1.00 38.52 455 GLY B O 1
ATOM 6897 N N . ILE B 1 460 ? 30.838 55.289 59.096 1.00 40.59 456 ILE B N 1
ATOM 6898 C CA . ILE B 1 460 ? 31.594 54.085 59.426 1.00 35.86 456 ILE B CA 1
ATOM 6899 C C . ILE B 1 460 ? 32.540 53.700 58.290 1.00 32.72 456 ILE B C 1
ATOM 6900 O O . ILE B 1 460 ? 33.697 53.344 58.529 1.00 35.70 456 ILE B O 1
ATOM 6905 N N . ASP B 1 461 ? 32.044 53.780 57.056 1.00 33.96 457 ASP B N 1
ATOM 6906 C CA . ASP B 1 461 ? 32.861 53.518 55.864 1.00 33.80 457 ASP B CA 1
ATOM 6907 C C . ASP B 1 461 ? 34.063 54.454 55.794 1.00 33.06 457 ASP B C 1
ATOM 6908 O O . ASP B 1 461 ? 35.183 54.028 55.508 1.00 34.87 457 ASP B O 1
ATOM 6913 N N . LEU B 1 462 ? 33.820 55.729 56.074 1.00 34.03 458 LEU B N 1
ATOM 6914 C CA . LEU B 1 462 ? 34.864 56.748 56.025 1.00 37.41 458 LEU B CA 1
ATOM 6915 C C . LEU B 1 462 ? 35.917 56.564 57.117 1.00 38.64 458 LEU B C 1
ATOM 6916 O O . LEU B 1 462 ? 37.007 57.125 57.034 1.00 44.43 458 LEU B O 1
ATOM 6921 N N . LEU B 1 463 ? 35.594 55.778 58.137 1.00 39.63 459 LEU B N 1
ATOM 6922 C CA . LEU B 1 463 ? 36.505 55.591 59.261 1.00 38.22 459 LEU B CA 1
ATOM 6923 C C . LEU B 1 463 ? 37.299 54.294 59.175 1.00 45.33 459 LEU B C 1
ATOM 6924 O O . LEU B 1 463 ? 38.178 54.060 60.002 1.00 50.93 459 LEU B O 1
ATOM 6929 N N . ARG B 1 464 ? 36.993 53.455 58.184 1.00 40.16 460 ARG B N 1
ATOM 6930 C CA . ARG B 1 464 ? 37.737 52.214 57.979 1.00 43.74 460 ARG B CA 1
ATOM 6931 C C . ARG B 1 464 ? 39.238 52.508 57.885 1.00 49.38 460 ARG B C 1
ATOM 6932 O O . ARG B 1 464 ? 39.631 53.566 57.391 1.00 54.00 460 ARG B O 1
ATOM 6940 N N . PRO B 1 465 ? 40.088 51.576 58.352 1.00 48.21 461 PRO B N 1
ATOM 6941 C CA . PRO B 1 465 ? 39.797 50.215 58.821 1.00 46.88 461 PRO B CA 1
ATOM 6942 C C . PRO B 1 465 ? 39.302 50.118 60.265 1.00 47.59 461 PRO B C 1
ATOM 6943 O O . PRO B 1 465 ? 39.274 49.016 60.809 1.00 53.04 461 PRO B O 1
ATOM 6947 N N . LEU B 1 466 ? 38.928 51.240 60.872 1.00 40.07 462 LEU B N 1
ATOM 6948 C CA . LEU B 1 466 ? 38.339 51.215 62.206 1.00 41.78 462 LEU B CA 1
ATOM 6949 C C . LEU B 1 466 ? 37.071 50.369 62.232 1.00 41.05 462 LEU B C 1
ATOM 6950 O O . LEU B 1 466 ? 36.323 50.321 61.255 1.00 43.89 462 LEU B O 1
ATOM 6955 N N . ARG B 1 467 ? 36.840 49.700 63.354 1.00 43.79 463 ARG B N 1
ATOM 6956 C CA . ARG B 1 467 ? 35.651 48.881 63.532 1.00 43.64 463 ARG B CA 1
ATOM 6957 C C . ARG B 1 467 ? 34.837 49.404 64.711 1.00 49.66 463 ARG B C 1
ATOM 6958 O O . ARG B 1 467 ? 35.374 50.070 65.597 1.00 52.63 463 ARG B O 1
ATOM 6966 N N . THR B 1 468 ? 33.541 49.115 64.716 1.00 51.87 464 THR B N 1
ATOM 6967 C CA . THR B 1 468 ? 32.708 49.442 65.866 1.00 46.53 464 THR B CA 1
ATOM 6968 C C . THR B 1 468 ? 32.355 48.157 66.614 1.00 43.21 464 THR B C 1
ATOM 6969 O O . THR B 1 468 ? 32.983 47.118 66.402 1.00 44.86 464 THR B O 1
ATOM 6973 N N . THR B 1 469 ? 31.365 48.226 67.495 1.00 42.22 465 THR B N 1
ATOM 6974 C CA . THR B 1 469 ? 30.992 47.069 68.300 1.00 44.63 465 THR B CA 1
ATOM 6975 C C . THR B 1 469 ? 30.386 45.965 67.446 1.00 45.70 465 THR B C 1
ATOM 6976 O O . THR B 1 469 ? 29.981 46.196 66.308 1.00 43.26 465 THR B O 1
ATOM 6980 N N . GLU B 1 470 ? 30.325 44.765 68.013 1.00 43.09 466 GLU B N 1
ATOM 6981 C CA . GLU B 1 470 ? 29.774 43.611 67.316 1.00 42.25 466 GLU B CA 1
ATOM 6982 C C . GLU B 1 470 ? 28.313 43.800 66.871 1.00 42.25 466 GLU B C 1
ATOM 6983 O O . GLU B 1 470 ? 27.984 43.496 65.725 1.00 45.38 466 GLU B O 1
ATOM 6989 N N . PRO B 1 471 ? 27.428 44.298 67.760 1.00 45.59 467 PRO B N 1
ATOM 6990 C CA . PRO B 1 471 ? 26.061 44.466 67.254 1.00 43.68 467 PRO B CA 1
ATOM 6991 C C . PRO B 1 471 ? 25.941 45.569 66.203 1.00 42.92 467 PRO B C 1
ATOM 6992 O O . PRO B 1 471 ? 25.132 45.442 65.282 1.00 40.71 467 PRO B O 1
ATOM 6996 N N . MET B 1 472 ? 26.736 46.628 66.334 1.00 39.88 468 MET B N 1
ATOM 6997 C CA . MET B 1 472 ? 26.655 47.744 65.396 1.00 34.12 468 MET B CA 1
ATOM 6998 C C . MET B 1 472 ? 27.315 47.403 64.061 1.00 31.24 468 MET B C 1
ATOM 6999 O O . MET B 1 472 ? 26.912 47.912 63.015 1.00 32.53 468 MET B O 1
ATOM 7004 N N . GLU B 1 473 ? 28.319 46.534 64.093 1.00 31.77 469 GLU B N 1
ATOM 7005 C CA . GLU B 1 473 ? 28.924 46.040 62.861 1.00 33.70 469 GLU B CA 1
ATOM 7006 C C . GLU B 1 473 ? 27.928 45.180 62.084 1.00 39.90 469 GLU B C 1
ATOM 7007 O O . GLU B 1 473 ? 27.936 45.164 60.853 1.00 45.11 469 GLU B O 1
ATOM 7013 N N . LYS B 1 474 ? 27.071 44.470 62.810 1.00 29.21 470 LYS B N 1
ATOM 7014 C CA . LYS B 1 474 ? 26.043 43.647 62.188 1.00 32.47 470 LYS B CA 1
ATOM 7015 C C . LYS B 1 474 ? 24.961 44.504 61.538 1.00 31.60 470 LYS B C 1
ATOM 7016 O O . LYS B 1 474 ? 24.470 44.180 60.457 1.00 34.71 470 LYS B O 1
ATOM 7022 N N . VAL B 1 475 ? 24.588 45.593 62.204 1.00 29.53 471 VAL B N 1
ATOM 7023 C CA . VAL B 1 475 ? 23.619 46.534 61.651 1.00 30.46 471 VAL B CA 1
ATOM 7024 C C . VAL B 1 475 ? 24.175 47.186 60.394 1.00 30.76 471 VAL B C 1
ATOM 7025 O O . VAL B 1 475 ? 23.480 47.323 59.390 1.00 29.72 471 VAL B O 1
ATOM 7029 N N . TRP B 1 476 ? 25.441 47.582 60.465 1.00 33.05 472 TRP B N 1
ATOM 7030 C CA . TRP B 1 476 ? 26.121 48.197 59.336 1.00 30.02 472 TRP B CA 1
ATOM 7031 C C . TRP B 1 476 ? 26.122 47.267 58.121 1.00 33.51 472 TRP B C 1
ATOM 7032 O O . TRP B 1 476 ? 25.792 47.686 57.008 1.00 36.57 472 TRP B O 1
ATOM 7043 N N . SER B 1 477 ? 26.479 46.003 58.344 1.00 33.33 473 SER B N 1
ATOM 7044 C CA . SER B 1 477 ? 26.462 44.997 57.284 1.00 33.34 473 SER B CA 1
ATOM 7045 C C . SER B 1 477 ? 25.061 44.817 56.721 1.00 32.80 473 SER B C 1
ATOM 7046 O O . SER B 1 477 ? 24.883 44.618 55.520 1.00 35.89 473 SER B O 1
ATOM 7049 N N . LEU B 1 478 ? 24.069 44.888 57.600 1.00 28.94 474 LEU B N 1
ATOM 7050 C CA . LEU B 1 478 ? 22.680 44.738 57.199 1.00 34.84 474 LEU B CA 1
ATOM 7051 C C . LEU B 1 478 ? 22.264 45.889 56.279 1.00 38.05 474 LEU B C 1
ATOM 7052 O O . LEU B 1 478 ? 21.607 45.677 55.255 1.00 36.48 474 LEU B O 1
ATOM 7057 N N . VAL B 1 479 ? 22.663 47.104 56.644 1.00 32.28 475 VAL B N 1
ATOM 7058 C CA . VAL B 1 479 ? 22.380 48.281 55.834 1.00 34.99 475 VAL B CA 1
ATOM 7059 C C . VAL B 1 479 ? 23.112 48.197 54.496 1.00 38.90 475 VAL B C 1
ATOM 7060 O O . VAL B 1 479 ? 22.552 48.517 53.446 1.00 36.95 475 VAL B O 1
ATOM 7064 N N . ARG B 1 480 ? 24.361 47.743 54.538 1.00 39.65 476 ARG B N 1
ATOM 7065 C CA . ARG B 1 480 ? 25.173 47.625 53.333 1.00 34.96 476 ARG B CA 1
ATOM 7066 C C . ARG B 1 480 ? 24.640 46.567 52.368 1.00 39.68 476 ARG B C 1
ATOM 7067 O O . ARG B 1 480 ? 25.046 46.522 51.206 1.00 53.39 476 ARG B O 1
ATOM 7075 N N . SER B 1 481 ? 23.732 45.720 52.842 1.00 35.71 477 SER B N 1
ATOM 7076 C CA . SER B 1 481 ? 23.147 44.684 51.992 1.00 35.14 477 SER B CA 1
ATOM 7077 C C . SER B 1 481 ? 21.978 45.222 51.163 1.00 31.18 477 SER B C 1
ATOM 7078 O O . SER B 1 481 ? 21.489 44.544 50.262 1.00 34.83 477 SER B O 1
ATOM 7081 N N . VAL B 1 482 ? 21.524 46.433 51.477 1.00 32.74 478 VAL B N 1
ATOM 7082 C CA . VAL B 1 482 ? 20.455 47.064 50.708 1.00 36.90 478 VAL B CA 1
ATOM 7083 C C . VAL B 1 482 ? 20.905 48.406 50.137 1.00 42.42 478 VAL B C 1
ATOM 7084 O O . VAL B 1 482 ? 20.258 48.963 49.250 1.00 46.34 478 VAL B O 1
ATOM 7088 N N . SER B 1 483 ? 22.020 48.919 50.650 1.00 39.67 479 SER B N 1
ATOM 7089 C CA . SER B 1 483 ? 22.546 50.205 50.211 1.00 40.20 479 SER B CA 1
ATOM 7090 C C . SER B 1 483 ? 24.072 50.222 50.248 1.00 43.45 479 SER B C 1
ATOM 7091 O O . SER B 1 483 ? 24.671 50.231 51.325 1.00 51.25 479 SER B O 1
ATOM 7094 N N . PRO B 1 484 ? 24.707 50.231 49.066 1.00 37.45 480 PRO B N 1
ATOM 7095 C CA . PRO B 1 484 ? 26.169 50.248 48.950 1.00 37.38 480 PRO B CA 1
ATOM 7096 C C . PRO B 1 484 ? 26.764 51.553 49.472 1.00 38.20 480 PRO B C 1
ATOM 7097 O O . PRO B 1 484 ? 26.040 52.541 49.586 1.00 40.61 480 PRO B O 1
ATOM 7101 N N . PRO B 1 485 ? 28.066 51.559 49.797 1.00 37.55 481 PRO B N 1
ATOM 7102 C CA . PRO B 1 485 ? 28.684 52.808 50.260 1.00 39.53 481 PRO B CA 1
ATOM 7103 C C . PRO B 1 485 ? 28.638 53.891 49.184 1.00 43.73 481 PRO B C 1
ATOM 7104 O O . PRO B 1 485 ? 28.507 53.591 47.998 1.00 41.07 481 PRO B O 1
ATOM 7108 N N . TRP B 1 486 ? 28.733 55.144 49.607 1.00 45.26 482 TRP B N 1
ATOM 7109 C CA . TRP B 1 486 ? 28.597 56.272 48.699 1.00 42.65 482 TRP B CA 1
ATOM 7110 C C . TRP B 1 486 ? 29.944 56.665 48.103 1.00 48.97 482 TRP B C 1
ATOM 7111 O O . TRP B 1 486 ? 30.687 57.450 48.693 1.00 48.05 482 TRP B O 1
ATOM 7122 N N . GLU B 1 487 ? 30.263 56.107 46.938 1.00 58.58 483 GLU B N 1
ATOM 7123 C CA . GLU B 1 487 ? 31.481 56.487 46.227 1.00 60.00 483 GLU B CA 1
ATOM 7124 C C . GLU B 1 487 ? 31.244 57.796 45.477 1.00 61.01 483 GLU B C 1
ATOM 7125 O O . GLU B 1 487 ? 31.601 58.872 45.956 1.00 60.41 483 GLU B O 1
ATOM 7128 N N . GLU B 1 488 ? 30.635 57.697 44.301 1.00 59.90 484 GLU B N 1
ATOM 7129 C CA . GLU B 1 488 ? 30.215 58.876 43.557 1.00 54.31 484 GLU B CA 1
ATOM 7130 C C . GLU B 1 488 ? 28.744 59.158 43.843 1.00 52.56 484 GLU B C 1
ATOM 7131 O O . GLU B 1 488 ? 28.057 58.339 44.456 1.00 52.97 484 GLU B O 1
ATOM 7133 N N . ASP B 1 489 ? 28.264 60.317 43.403 1.00 50.84 485 ASP B N 1
ATOM 7134 C CA . ASP B 1 489 ? 26.873 60.700 43.622 1.00 46.61 485 ASP B CA 1
ATOM 7135 C C . ASP B 1 489 ? 25.913 59.816 42.833 1.00 44.84 485 ASP B C 1
ATOM 7136 O O . ASP B 1 489 ? 26.201 59.411 41.706 1.00 44.22 485 ASP B O 1
ATOM 7141 N N . ARG B 1 490 ? 24.769 59.521 43.443 1.00 43.53 486 ARG B N 1
ATOM 7142 C CA . ARG B 1 490 ? 23.720 58.743 42.797 1.00 38.50 486 ARG B CA 1
ATOM 7143 C C . ARG B 1 490 ? 22.355 59.183 43.318 1.00 35.95 486 ARG B C 1
ATOM 7144 O O . ARG B 1 490 ? 22.273 60.023 44.213 1.00 41.03 486 ARG B O 1
ATOM 7152 N N . VAL B 1 491 ? 21.288 58.629 42.752 1.00 31.68 487 VAL B N 1
ATOM 7153 C CA . VAL B 1 491 ? 19.935 58.978 43.180 1.00 32.94 487 VAL B CA 1
ATOM 7154 C C . VAL B 1 491 ? 19.680 58.478 44.601 1.00 34.70 487 VAL B C 1
ATOM 7155 O O . VAL B 1 491 ? 19.574 57.276 44.845 1.00 42.08 487 VAL B O 1
ATOM 7159 N N . ILE B 1 492 ? 19.576 59.416 45.534 1.00 31.94 488 ILE B N 1
ATOM 7160 C CA . ILE B 1 492 ? 19.642 59.089 46.952 1.00 31.97 488 ILE B CA 1
ATOM 7161 C C . ILE B 1 492 ? 18.282 58.745 47.572 1.00 34.68 488 ILE B C 1
ATOM 7162 O O . ILE B 1 492 ? 18.223 58.129 48.637 1.00 37.26 488 ILE B O 1
ATOM 7167 N N . ASN B 1 493 ? 17.190 59.118 46.910 1.00 32.22 489 ASN B N 1
ATOM 7168 C CA . ASN B 1 493 ? 15.868 58.806 47.443 1.00 27.44 489 ASN B CA 1
ATOM 7169 C C . ASN B 1 493 ? 15.634 57.296 47.423 1.00 29.56 489 ASN B C 1
ATOM 7170 O O . ASN B 1 493 ? 14.876 56.762 48.232 1.00 37.93 489 ASN B O 1
ATOM 7175 N N . THR B 1 494 ? 16.315 56.612 46.511 1.00 30.48 490 THR B N 1
ATOM 7176 C CA . THR B 1 494 ? 16.276 55.156 46.449 1.00 32.80 490 THR B CA 1
ATOM 7177 C C . THR B 1 494 ? 16.898 54.535 47.701 1.00 31.80 490 THR B C 1
ATOM 7178 O O . THR B 1 494 ? 16.326 53.625 48.301 1.00 33.06 490 THR B O 1
ATOM 7182 N N . ASP B 1 495 ? 18.066 55.037 48.096 1.00 33.68 491 ASP B N 1
ATOM 7183 C CA . ASP B 1 495 ? 18.735 54.559 49.302 1.00 30.86 491 ASP B CA 1
ATOM 7184 C C . ASP B 1 495 ? 17.904 54.834 50.554 1.00 31.68 491 ASP B C 1
ATOM 7185 O O . ASP B 1 495 ? 17.779 53.969 51.423 1.00 31.65 491 ASP B O 1
ATOM 7190 N N . ILE B 1 496 ? 17.337 56.037 50.638 1.00 30.10 492 ILE B N 1
ATOM 7191 C CA . ILE B 1 496 ? 16.491 56.412 51.770 1.00 30.28 492 ILE B CA 1
ATOM 7192 C C . ILE B 1 496 ? 15.306 55.464 51.903 1.00 29.67 492 ILE B C 1
ATOM 7193 O O . ILE B 1 496 ? 15.007 54.976 52.993 1.00 33.45 492 ILE B O 1
ATOM 7198 N N . ASP B 1 497 ? 14.639 55.198 50.786 1.00 29.50 493 ASP B N 1
ATOM 7199 C CA . ASP B 1 497 ? 13.471 54.326 50.794 1.00 30.21 493 ASP B CA 1
ATOM 7200 C C . ASP B 1 497 ? 13.851 52.890 51.151 1.00 28.65 493 ASP B C 1
ATOM 7201 O O . ASP B 1 497 ? 13.136 52.224 51.897 1.00 28.19 493 ASP B O 1
ATOM 7206 N N . ASN B 1 498 ? 14.984 52.423 50.630 1.00 25.72 494 ASN B N 1
ATOM 7207 C CA . ASN B 1 498 ? 15.465 51.079 50.932 1.00 25.82 494 ASN B CA 1
ATOM 7208 C C . ASN B 1 498 ? 15.790 50.877 52.410 1.00 34.19 494 ASN B C 1
ATOM 7209 O O . ASN B 1 498 ? 15.457 49.843 52.990 1.00 40.09 494 ASN B O 1
ATOM 7214 N N . VAL B 1 499 ? 16.447 51.859 53.017 1.00 31.66 495 VAL B N 1
ATOM 7215 C CA . VAL B 1 499 ? 16.790 51.767 54.430 1.00 32.35 495 VAL B CA 1
ATOM 7216 C C . VAL B 1 499 ? 15.526 51.891 55.280 1.00 29.10 495 VAL B C 1
ATOM 7217 O O . VAL B 1 499 ? 15.416 51.274 56.344 1.00 24.50 495 VAL B O 1
ATOM 7221 N N . THR B 1 500 ? 14.559 52.666 54.795 1.00 28.49 496 THR B N 1
ATOM 7222 C CA . THR B 1 500 ? 13.276 52.778 55.477 1.00 26.05 496 THR B CA 1
ATOM 7223 C C . THR B 1 500 ? 12.553 51.434 55.459 1.00 26.33 496 THR B C 1
ATOM 7224 O O . THR B 1 500 ? 12.026 50.995 56.482 1.00 34.49 496 THR B O 1
ATOM 7228 N N . LYS B 1 501 ? 12.539 50.783 54.297 1.00 27.24 497 LYS B N 1
ATOM 7229 C CA . LYS B 1 501 ? 11.966 49.444 54.172 1.00 29.60 497 LYS B CA 1
ATOM 7230 C C . LYS B 1 501 ? 12.658 48.471 55.121 1.00 30.70 497 LYS B C 1
ATOM 7231 O O . LYS B 1 501 ? 12.009 47.635 55.751 1.00 34.58 497 LYS B O 1
ATOM 7235 N N . LEU B 1 502 ? 13.978 48.593 55.214 1.00 28.48 498 LEU B N 1
ATOM 7236 C CA . LEU B 1 502 ? 14.784 47.750 56.090 1.00 32.87 498 LEU B CA 1
ATOM 7237 C C . LEU B 1 502 ? 14.375 47.909 57.554 1.00 34.71 498 LEU B C 1
ATOM 7238 O O . LEU B 1 502 ? 14.185 46.921 58.263 1.00 35.93 498 LEU B O 1
ATOM 7243 N N . LEU B 1 503 ? 14.237 49.154 58.000 1.00 34.18 499 LEU B N 1
ATOM 7244 C CA . LEU B 1 503 ? 13.818 49.434 59.370 1.00 36.21 499 LEU B CA 1
ATOM 7245 C C . LEU B 1 503 ? 12.438 48.856 59.666 1.00 36.49 499 LEU B C 1
ATOM 7246 O O . LEU B 1 503 ? 12.221 48.253 60.718 1.00 36.37 499 LEU B O 1
ATOM 7251 N N . ARG B 1 504 ? 11.510 49.041 58.731 1.00 34.21 500 ARG B N 1
ATOM 7252 C CA . ARG B 1 504 ? 10.133 48.603 58.930 1.00 33.93 500 ARG B CA 1
ATOM 7253 C C . ARG B 1 504 ? 10.013 47.080 58.895 1.00 30.44 500 ARG B C 1
ATOM 7254 O O . ARG B 1 504 ? 9.058 46.515 59.424 1.00 29.11 500 ARG B O 1
ATOM 7262 N N . SER B 1 505 ? 10.995 46.420 58.287 1.00 25.62 501 SER B N 1
ATOM 7263 C CA . SER B 1 505 ? 10.982 44.967 58.153 1.00 27.83 501 SER B CA 1
ATOM 7264 C C . SER B 1 505 ? 11.195 44.256 59.488 1.00 33.69 501 SER B C 1
ATOM 7265 O O . SER B 1 505 ? 10.794 43.107 59.654 1.00 36.99 501 SER B O 1
ATOM 7268 N N . GLY B 1 506 ? 11.839 44.936 60.430 1.00 33.79 502 GLY B N 1
ATOM 7269 C CA . GLY B 1 506 ? 12.112 44.356 61.732 1.00 31.04 502 GLY B CA 1
ATOM 7270 C C . GLY B 1 506 ? 13.480 43.702 61.813 1.00 31.61 502 GLY B C 1
ATOM 7271 O O . GLY B 1 506 ? 13.911 43.278 62.885 1.00 31.08 502 GLY B O 1
ATOM 7272 N N . ALA B 1 507 ? 14.166 43.631 60.676 1.00 26.83 503 ALA B N 1
ATOM 7273 C CA . ALA B 1 507 ? 15.461 42.965 60.594 1.00 29.40 503 ALA B CA 1
ATOM 7274 C C . ALA B 1 507 ? 16.538 43.683 61.404 1.00 29.90 503 ALA B C 1
ATOM 7275 O O . ALA B 1 507 ? 17.439 43.047 61.952 1.00 33.43 503 ALA B O 1
ATOM 7277 N N . VAL B 1 508 ? 16.450 45.008 61.474 1.00 28.46 504 VAL B N 1
ATOM 7278 C CA . VAL B 1 508 ? 17.441 45.783 62.207 1.00 30.62 504 VAL B CA 1
ATOM 7279 C C . VAL B 1 508 ? 17.350 45.508 63.709 1.00 38.65 504 VAL B C 1
ATOM 7280 O O . VAL B 1 508 ? 18.361 45.216 64.352 1.00 41.45 504 VAL B O 1
ATOM 7284 N N . TRP B 1 509 ? 16.145 45.585 64.267 1.00 32.35 505 TRP B N 1
ATOM 7285 C CA . TRP B 1 509 ? 15.978 45.303 65.688 1.00 31.46 505 TRP B CA 1
ATOM 7286 C C . TRP B 1 509 ? 16.300 43.846 66.009 1.00 34.56 505 TRP B C 1
ATOM 7287 O O . TRP B 1 509 ? 16.937 43.553 67.021 1.00 38.73 505 TRP B O 1
ATOM 7298 N N . LYS B 1 510 ? 15.859 42.937 65.145 1.00 34.21 506 LYS B N 1
ATOM 7299 C CA . LYS B 1 510 ? 16.123 41.511 65.322 1.00 29.79 506 LYS B CA 1
ATOM 7300 C C . LYS B 1 510 ? 17.625 41.245 65.421 1.00 32.91 506 LYS B C 1
ATOM 7301 O O . LYS B 1 510 ? 18.065 40.330 66.117 1.00 34.22 506 LYS B O 1
ATOM 7304 N N . THR B 1 511 ? 18.406 42.068 64.732 1.00 36.12 507 THR B N 1
ATOM 7305 C CA . THR B 1 511 ? 19.858 41.934 64.709 1.00 33.38 507 THR B CA 1
ATOM 7306 C C . THR B 1 511 ? 20.507 42.271 66.055 1.00 37.36 507 THR B C 1
ATOM 7307 O O . THR B 1 511 ? 21.377 41.534 66.527 1.00 35.56 507 THR B O 1
ATOM 7311 N N . VAL B 1 512 ? 20.086 43.375 66.674 1.00 30.46 508 VAL B N 1
ATOM 7312 C CA . VAL B 1 512 ? 20.688 43.817 67.933 1.00 31.24 508 VAL B CA 1
ATOM 7313 C C . VAL B 1 512 ? 19.987 43.257 69.168 1.00 31.54 508 VAL B C 1
ATOM 7314 O O . VAL B 1 512 ? 20.542 43.294 70.265 1.00 30.14 508 VAL B O 1
ATOM 7318 N N . LYS B 1 513 ? 18.774 42.749 68.975 1.00 27.37 509 LYS B N 1
ATOM 7319 C CA . LYS B 1 513 ? 17.928 42.247 70.061 1.00 33.02 509 LYS B CA 1
ATOM 7320 C C . LYS B 1 513 ? 18.649 41.375 71.107 1.00 32.80 509 LYS B C 1
ATOM 7321 O O . LYS B 1 513 ? 18.500 41.616 72.305 1.00 35.40 509 LYS B O 1
ATOM 7325 N N . PRO B 1 514 ? 19.440 40.370 70.674 1.00 34.56 510 PRO B N 1
ATOM 7326 C CA . PRO B 1 514 ? 20.052 39.533 71.719 1.00 35.52 510 PRO B CA 1
ATOM 7327 C C . PRO B 1 514 ? 21.153 40.218 72.541 1.00 34.58 510 PRO B C 1
ATOM 7328 O O . PRO B 1 514 ? 21.581 39.657 73.550 1.00 34.66 510 PRO B O 1
ATOM 7332 N N . TYR B 1 515 ? 21.597 41.401 72.130 1.00 34.48 511 TYR B N 1
ATOM 7333 C CA . TYR B 1 515 ? 22.632 42.122 72.872 1.00 34.29 511 TYR B CA 1
ATOM 7334 C C . TYR B 1 515 ? 22.035 43.026 73.947 1.00 35.38 511 TYR B C 1
ATOM 7335 O O . TYR B 1 515 ? 22.752 43.536 74.808 1.00 35.74 511 TYR B O 1
ATOM 7344 N N . VAL B 1 516 ? 20.721 43.219 73.889 1.00 28.88 512 VAL B N 1
ATOM 7345 C CA . VAL B 1 516 ? 20.035 44.146 74.782 1.00 33.75 512 VAL B CA 1
ATOM 7346 C C . VAL B 1 516 ? 19.341 43.414 75.932 1.00 37.01 512 VAL B C 1
ATOM 7347 O O . VAL B 1 516 ? 18.646 42.423 75.708 1.00 36.32 512 VAL B O 1
ATOM 7351 N N . PRO B 1 517 ? 19.545 43.894 77.173 1.00 41.22 513 PRO B N 1
ATOM 7352 C CA . PRO B 1 517 ? 18.836 43.365 78.347 1.00 36.96 513 PRO B CA 1
ATOM 7353 C C . PRO B 1 517 ? 17.326 43.368 78.136 1.00 36.12 513 PRO B C 1
ATOM 7354 O O . PRO B 1 517 ? 16.802 44.319 77.556 1.00 39.93 513 PRO B O 1
ATOM 7358 N N . GLU B 1 518 ? 16.647 42.321 78.598 1.00 35.93 514 GLU B N 1
ATOM 7359 C CA . GLU B 1 518 ? 15.219 42.136 78.342 1.00 40.19 514 GLU B CA 1
ATOM 7360 C C . GLU B 1 518 ? 14.380 43.374 78.659 1.00 37.99 514 GLU B C 1
ATOM 7361 O O . GLU B 1 518 ? 13.478 43.737 77.900 1.00 35.54 514 GLU B O 1
ATOM 7365 N N . GLU B 1 519 ? 14.692 44.029 79.771 1.00 38.39 515 GLU B N 1
ATOM 7366 C CA . GLU B 1 519 ? 13.900 45.160 80.239 1.00 36.37 515 GLU B CA 1
ATOM 7367 C C . GLU B 1 519 ? 14.027 46.366 79.315 1.00 32.47 515 GLU B C 1
ATOM 7368 O O . GLU B 1 519 ? 13.142 47.221 79.272 1.00 34.29 515 GLU B O 1
ATOM 7374 N N . ALA B 1 520 ? 15.126 46.430 78.569 1.00 29.92 516 ALA B N 1
ATOM 7375 C CA . ALA B 1 520 ? 15.374 47.561 77.679 1.00 30.31 516 ALA B CA 1
ATOM 7376 C C . ALA B 1 520 ? 14.904 47.291 76.250 1.00 27.55 516 ALA B C 1
ATOM 7377 O O . ALA B 1 520 ? 15.251 48.028 75.327 1.00 31.69 516 ALA B O 1
ATOM 7379 N N . ARG B 1 521 ? 14.104 46.244 76.069 1.00 25.07 517 ARG B N 1
ATOM 7380 C CA . ARG B 1 521 ? 13.630 45.871 74.738 1.00 30.41 517 ARG B CA 1
ATOM 7381 C C . ARG B 1 521 ? 12.221 46.365 74.435 1.00 35.29 517 ARG B C 1
ATOM 7382 O O . ARG B 1 521 ? 11.682 46.060 73.368 1.00 35.10 517 ARG B O 1
ATOM 7390 N N . PHE B 1 522 ? 11.628 47.099 75.377 1.00 36.22 518 PHE B N 1
ATOM 7391 C CA . PHE B 1 522 ? 10.291 47.669 75.199 1.00 38.45 518 PHE B CA 1
ATOM 7392 C C . PHE B 1 522 ? 9.255 46.564 74.969 1.00 41.34 518 PHE B C 1
ATOM 7393 O O . PHE B 1 522 ? 8.531 46.573 73.974 1.00 38.28 518 PHE B O 1
ATOM 7401 N N . LEU B 1 523 ? 9.192 45.610 75.896 1.00 44.89 519 LEU B N 1
ATOM 7402 C CA . LEU B 1 523 ? 8.334 44.437 75.733 1.00 41.85 519 LEU B CA 1
ATOM 7403 C C . LEU B 1 523 ? 7.259 44.312 76.811 1.00 39.61 519 LEU B C 1
ATOM 7404 O O . LEU B 1 523 ? 6.319 43.531 76.662 1.00 36.12 519 LEU B O 1
ATOM 7409 N N . GLY B 1 524 ? 7.408 45.066 77.897 1.00 40.20 520 GLY B N 1
ATOM 7410 C CA . GLY B 1 524 ? 6.475 44.996 79.009 1.00 41.12 520 GLY B CA 1
ATOM 7411 C C . GLY B 1 524 ? 5.032 45.272 78.621 1.00 40.28 520 GLY B C 1
ATOM 7412 O O . GLY B 1 524 ? 4.103 44.699 79.192 1.00 38.97 520 GLY B O 1
ATOM 7413 N N . VAL B 1 525 ? 4.847 46.142 77.633 1.00 45.38 521 VAL B N 1
ATOM 7414 C CA . VAL B 1 525 ? 3.515 46.553 77.204 1.00 50.77 521 VAL B CA 1
ATOM 7415 C C . VAL B 1 525 ? 2.795 45.478 76.378 1.00 52.08 521 VAL B C 1
ATOM 7416 O O . VAL B 1 525 ? 1.600 45.603 76.089 1.00 48.46 521 VAL B O 1
ATOM 7420 N N . LEU B 1 526 ? 3.517 44.422 76.012 1.00 46.27 522 LEU B N 1
ATOM 7421 C CA . LEU B 1 526 ? 2.967 43.379 75.150 1.00 45.77 522 LEU B CA 1
ATOM 7422 C C . LEU B 1 526 ? 2.021 42.422 75.878 1.00 49.56 522 LEU B C 1
ATOM 7423 O O . LEU B 1 526 ? 1.305 41.653 75.237 1.00 52.78 522 LEU B O 1
ATOM 7428 N N . THR B 1 527 ? 2.020 42.460 77.207 1.00 56.33 523 THR B N 1
ATOM 7429 C CA . THR B 1 527 ? 1.103 41.626 77.986 1.00 63.14 523 THR B CA 1
ATOM 7430 C C . THR B 1 527 ? 0.034 42.471 78.678 1.00 60.38 523 THR B C 1
ATOM 7431 O O . THR B 1 527 ? 0.344 43.483 79.308 1.00 56.56 523 THR B O 1
ATOM 7435 N N . VAL B 1 528 ? -1.223 42.046 78.555 1.00 54.73 524 VAL B N 1
ATOM 7436 C CA . VAL B 1 528 ? -2.349 42.794 79.106 1.00 51.38 524 VAL B CA 1
ATOM 7437 C C . VAL B 1 528 ? -2.391 42.725 80.626 1.00 53.84 524 VAL B C 1
ATOM 7438 O O . VAL B 1 528 ? -2.485 41.644 81.204 1.00 60.27 524 VAL B O 1
ATOM 7442 N N . LYS B 1 529 ? -2.325 43.887 81.268 1.00 53.14 525 LYS B N 1
ATOM 7443 C CA . LYS B 1 529 ? -2.404 43.962 82.721 1.00 48.69 525 LYS B CA 1
ATOM 7444 C C . LYS B 1 529 ? -3.858 43.887 83.175 1.00 48.85 525 LYS B C 1
ATOM 7445 O O . LYS B 1 529 ? -4.770 44.219 82.417 1.00 48.62 525 LYS B O 1
ATOM 7447 N N . LYS B 1 530 ? -4.072 43.439 84.408 1.00 46.63 526 LYS B N 1
ATOM 7448 C CA . LYS B 1 530 ? -5.412 43.412 84.982 1.00 42.53 526 LYS B CA 1
ATOM 7449 C C . LYS B 1 530 ? -5.935 44.839 85.098 1.00 36.26 526 LYS B C 1
ATOM 7450 O O . LYS B 1 530 ? -5.178 45.753 85.419 1.00 39.40 526 LYS B O 1
ATOM 7452 N N . PRO B 1 531 ? -7.230 45.038 84.818 1.00 39.07 527 PRO B N 1
ATOM 7453 C CA . PRO B 1 531 ? -7.813 46.384 84.853 1.00 38.00 527 PRO B CA 1
ATOM 7454 C C . PRO B 1 531 ? -7.862 46.955 86.268 1.00 40.17 527 PRO B C 1
ATOM 7455 O O . PRO B 1 531 ? -7.948 46.197 87.236 1.00 42.09 527 PRO B O 1
ATOM 7459 N N . PHE B 1 532 ? -7.797 48.278 86.377 1.00 39.38 528 PHE B N 1
ATOM 7460 C CA . PHE B 1 532 ? -7.856 48.948 87.670 1.00 35.64 528 PHE B CA 1
ATOM 7461 C C . PHE B 1 532 ? -9.141 48.593 88.412 1.00 33.97 528 PHE B C 1
ATOM 7462 O O . PHE B 1 532 ? -10.205 48.448 87.808 1.00 26.20 528 PHE B O 1
ATOM 7470 N N . GLU B 1 533 ? -9.035 48.450 89.727 1.00 31.84 529 GLU B N 1
ATOM 7471 C CA . GLU B 1 533 ? -10.187 48.107 90.543 1.00 35.73 529 GLU B CA 1
ATOM 7472 C C . GLU B 1 533 ? -10.327 49.065 91.721 1.00 33.84 529 GLU B C 1
ATOM 7473 O O . GLU B 1 533 ? -9.374 49.288 92.468 1.00 32.10 529 GLU B O 1
ATOM 7479 N N . LEU B 1 534 ? -11.518 49.636 91.868 1.00 31.37 530 LEU B N 1
ATOM 7480 C CA . LEU B 1 534 ? -11.827 50.530 92.977 1.00 36.96 530 LEU B CA 1
ATOM 7481 C C . LEU B 1 534 ? -11.618 49.844 94.329 1.00 42.10 530 LEU B C 1
ATOM 7482 O O . LEU B 1 534 ? -11.984 48.681 94.503 1.00 42.20 530 LEU B O 1
ATOM 7487 N N . LYS B 1 535 ? -11.031 50.563 95.281 1.00 42.70 531 LYS B N 1
ATOM 7488 C CA . LYS B 1 535 ? -10.892 50.050 96.642 1.00 41.31 531 LYS B CA 1
ATOM 7489 C C . LYS B 1 535 ? -12.230 50.092 97.367 1.00 43.65 531 LYS B C 1
ATOM 7490 O O . LYS B 1 535 ? -12.541 49.216 98.173 1.00 44.36 531 LYS B O 1
ATOM 7494 N N . SER B 1 536 ? -12.978 51.165 97.128 1.00 42.95 532 SER B N 1
ATOM 7495 C CA . SER B 1 536 ? -14.220 51.420 97.840 1.00 39.23 532 SER B CA 1
ATOM 7496 C C . SER B 1 536 ? -15.432 50.974 97.029 1.00 43.61 532 SER B C 1
ATOM 7497 O O . SER B 1 536 ? -15.406 50.985 95.794 1.00 46.31 532 SER B O 1
ATOM 7500 N N . LYS B 1 537 ? -16.494 50.588 97.731 1.00 44.17 533 LYS B N 1
ATOM 7501 C CA . LYS B 1 537 ? -17.693 50.066 97.088 1.00 45.35 533 LYS B CA 1
ATOM 7502 C C . LYS B 1 537 ? -18.685 51.176 96.745 1.00 48.37 533 LYS B C 1
ATOM 7503 O O . LYS B 1 537 ? -19.757 50.909 96.206 1.00 52.41 533 LYS B O 1
ATOM 7505 N N . MET B 1 538 ? -18.324 52.418 97.059 1.00 48.79 534 MET B N 1
ATOM 7506 C CA . MET B 1 538 ? -19.168 53.565 96.736 1.00 46.51 534 MET B CA 1
ATOM 7507 C C . MET B 1 538 ? -19.190 53.830 95.228 1.00 48.05 534 MET B C 1
ATOM 7508 O O . MET B 1 538 ? -18.209 53.607 94.512 1.00 45.96 534 MET B O 1
ATOM 7511 N N . MET C 1 7 ? -1.122 117.541 71.410 1.00 59.85 1 MET C N 1
ATOM 7512 C CA . MET C 1 7 ? -1.801 117.249 70.152 1.00 58.90 1 MET C CA 1
ATOM 7513 C C . MET C 1 7 ? -3.309 117.082 70.338 1.00 58.61 1 MET C C 1
ATOM 7514 O O . MET C 1 7 ? -3.773 116.142 70.984 1.00 61.80 1 MET C O 1
ATOM 7519 N N . ARG C 1 8 ? -4.071 118.010 69.770 1.00 53.62 2 ARG C N 1
ATOM 7520 C CA . ARG C 1 8 ? -5.527 117.916 69.780 1.00 46.04 2 ARG C CA 1
ATOM 7521 C C . ARG C 1 8 ? -6.043 117.346 68.462 1.00 39.20 2 ARG C C 1
ATOM 7522 O O . ARG C 1 8 ? -5.960 117.991 67.419 1.00 36.99 2 ARG C O 1
ATOM 7524 N N . VAL C 1 9 ? -6.575 116.130 68.520 1.00 34.79 3 VAL C N 1
ATOM 7525 C CA . VAL C 1 9 ? -7.088 115.450 67.338 1.00 27.65 3 VAL C CA 1
ATOM 7526 C C . VAL C 1 9 ? -8.592 115.649 67.191 1.00 29.36 3 VAL C C 1
ATOM 7527 O O . VAL C 1 9 ? -9.346 115.464 68.144 1.00 28.18 3 VAL C O 1
ATOM 7531 N N . ILE C 1 10 ? -9.023 116.030 65.993 1.00 35.22 4 ILE C N 1
ATOM 7532 C CA . ILE C 1 10 ? -10.446 116.173 65.704 1.00 34.79 4 ILE C CA 1
ATOM 7533 C C . ILE C 1 10 ? -10.982 114.921 65.013 1.00 35.24 4 ILE C C 1
ATOM 7534 O O . ILE C 1 10 ? -10.605 114.612 63.885 1.00 32.76 4 ILE C O 1
ATOM 7539 N N . LEU C 1 11 ? -11.850 114.190 65.701 1.00 35.58 5 LEU C N 1
ATOM 7540 C CA . LEU C 1 11 ? -12.402 112.956 65.161 1.00 30.18 5 LEU C CA 1
ATOM 7541 C C . LEU C 1 11 ? -13.661 113.237 64.350 1.00 31.42 5 LEU C C 1
ATOM 7542 O O . LEU C 1 11 ? -14.423 114.152 64.660 1.00 33.45 5 LEU C O 1
ATOM 7547 N N . ASP C 1 12 ? -13.868 112.454 63.298 1.00 27.89 6 ASP C N 1
ATOM 7548 C CA . ASP C 1 12 ? -15.054 112.604 62.459 1.00 28.19 6 ASP C CA 1
ATOM 7549 C C . ASP C 1 12 ? -15.524 111.254 61.920 1.00 28.16 6 ASP C C 1
ATOM 7550 O O . ASP C 1 12 ? -16.398 111.192 61.059 1.00 27.22 6 ASP C O 1
ATOM 7555 N N . GLY C 1 13 ? -14.934 110.179 62.434 1.00 24.89 7 GLY C N 1
ATOM 7556 C CA . GLY C 1 13 ? -15.326 108.833 62.058 1.00 21.81 7 GLY C CA 1
ATOM 7557 C C . GLY C 1 13 ? -14.888 108.411 60.666 1.00 25.55 7 GLY C C 1
ATOM 7558 O O . GLY C 1 13 ? -15.333 107.383 60.155 1.00 21.92 7 GLY C O 1
ATOM 7559 N N . CYS C 1 14 ? -14.010 109.196 60.049 1.00 25.18 8 CYS C N 1
ATOM 7560 C CA . CYS C 1 14 ? -13.583 108.913 58.684 1.00 22.58 8 CYS C CA 1
ATOM 7561 C C . CYS C 1 14 ? -12.076 109.043 58.477 1.00 20.07 8 CYS C C 1
ATOM 7562 O O . CYS C 1 14 ? -11.550 108.561 57.481 1.00 20.56 8 CYS C O 1
ATOM 7565 N N . SER C 1 15 ? -11.381 109.677 59.419 1.00 24.11 9 SER C N 1
ATOM 7566 C CA . SER C 1 15 ? -9.999 110.094 59.181 1.00 22.51 9 SER C CA 1
ATOM 7567 C C . SER C 1 15 ? -8.963 109.492 60.132 1.00 25.70 9 SER C C 1
ATOM 7568 O O . SER C 1 15 ? -7.786 109.846 60.071 1.00 27.84 9 SER C O 1
ATOM 7571 N N . LEU C 1 16 ? -9.385 108.593 61.011 1.00 23.50 10 LEU C N 1
ATOM 7572 C CA . LEU C 1 16 ? -8.478 108.069 62.024 1.00 21.48 10 LEU C CA 1
ATOM 7573 C C . LEU C 1 16 ? -7.540 107.001 61.459 1.00 17.17 10 LEU C C 1
ATOM 7574 O O . LEU C 1 16 ? -7.976 106.067 60.779 1.00 22.28 10 LEU C O 1
ATOM 7579 N N . THR C 1 17 ? -6.250 107.150 61.738 1.00 18.34 11 THR C N 1
ATOM 7580 C CA . THR C 1 17 ? -5.257 106.140 61.381 1.00 25.36 11 THR C CA 1
ATOM 7581 C C . THR C 1 17 ? -4.753 105.450 62.645 1.00 32.06 11 THR C C 1
ATOM 7582 O O . THR C 1 17 ? -4.822 106.028 63.732 1.00 29.82 11 THR C O 1
ATOM 7586 N N . PRO C 1 18 ? -4.253 104.207 62.510 1.00 31.75 12 PRO C N 1
ATOM 7587 C CA . PRO C 1 18 ? -3.664 103.502 63.656 1.00 29.85 12 PRO C CA 1
ATOM 7588 C C . PRO C 1 18 ? -2.568 104.310 64.354 1.00 26.55 12 PRO C C 1
ATOM 7589 O O . PRO C 1 18 ? -2.457 104.266 65.580 1.00 21.85 12 PRO C O 1
ATOM 7593 N N . ASP C 1 19 ? -1.781 105.051 63.581 1.00 27.35 13 ASP C N 1
ATOM 7594 C CA . ASP C 1 19 ? -0.692 105.834 64.153 1.00 27.23 13 ASP C CA 1
ATOM 7595 C C . ASP C 1 19 ? -1.194 107.008 64.996 1.00 22.79 13 ASP C C 1
ATOM 7596 O O . ASP C 1 19 ? -0.616 107.315 66.041 1.00 16.54 13 ASP C O 1
ATOM 7601 N N . VAL C 1 20 ? -2.265 107.661 64.552 1.00 21.19 14 VAL C N 1
ATOM 7602 C CA . VAL C 1 20 ? -2.839 108.758 65.329 1.00 24.62 14 VAL C CA 1
ATOM 7603 C C . VAL C 1 20 ? -3.511 108.222 66.596 1.00 27.59 14 VAL C C 1
ATOM 7604 O O . VAL C 1 20 ? -3.407 108.826 67.662 1.00 25.80 14 VAL C O 1
ATOM 7608 N N . LEU C 1 21 ? -4.181 107.075 66.482 1.00 21.92 15 LEU C N 1
ATOM 7609 C CA . LEU C 1 21 ? -4.813 106.450 67.640 1.00 21.21 15 LEU C CA 1
ATOM 7610 C C . LEU C 1 21 ? -3.772 106.031 68.676 1.00 28.69 15 LEU C C 1
ATOM 7611 O O . LEU C 1 21 ? -3.975 106.205 69.880 1.00 32.59 15 LEU C O 1
ATOM 7616 N N . TYR C 1 22 ? -2.659 105.479 68.201 1.00 23.15 16 TYR C N 1
ATOM 7617 C CA . TYR C 1 22 ? -1.558 105.106 69.078 1.00 20.94 16 TYR C CA 1
ATOM 7618 C C . TYR C 1 22 ? -1.043 106.334 69.829 1.00 24.43 16 TYR C C 1
ATOM 7619 O O . TYR C 1 22 ? -0.797 106.285 71.035 1.00 30.15 16 TYR C O 1
ATOM 7628 N N . ALA C 1 23 ? -0.888 107.436 69.104 1.00 19.10 17 ALA C N 1
ATOM 7629 C CA . ALA C 1 23 ? -0.430 108.685 69.696 1.00 22.13 17 ALA C CA 1
ATOM 7630 C C . ALA C 1 23 ? -1.423 109.192 70.742 1.00 26.21 17 ALA C C 1
ATOM 7631 O O . ALA C 1 23 ? -1.027 109.698 71.791 1.00 32.38 17 ALA C O 1
ATOM 7633 N N . LEU C 1 24 ? -2.714 109.043 70.450 1.00 19.28 18 LEU C N 1
ATOM 7634 C CA . LEU C 1 24 ? -3.774 109.440 71.370 1.00 17.26 18 LEU C CA 1
ATOM 7635 C C . LEU C 1 24 ? -3.675 108.711 72.707 1.00 34.17 18 LEU C C 1
ATOM 7636 O O . LEU C 1 24 ? -4.037 109.254 73.750 1.00 36.08 18 LEU C O 1
ATOM 7641 N N . GLY C 1 25 ? -3.180 107.480 72.672 1.00 27.96 19 GLY C N 1
ATOM 7642 C CA . GLY C 1 25 ? -3.030 106.696 73.880 1.00 27.84 19 GLY C CA 1
ATOM 7643 C C . GLY C 1 25 ? -1.700 106.883 74.587 1.00 28.58 19 GLY C C 1
ATOM 7644 O O . GLY C 1 25 ? -1.627 106.768 75.811 1.00 22.06 19 GLY C O 1
ATOM 7645 N N . TYR C 1 26 ? -0.647 107.185 73.833 1.00 26.50 20 TYR C N 1
ATOM 7646 C CA . TYR C 1 26 ? 0.701 107.156 74.397 1.00 22.62 20 TYR C CA 1
ATOM 7647 C C . TYR C 1 26 ? 1.403 108.509 74.515 1.00 25.99 20 TYR C C 1
ATOM 7648 O O . TYR C 1 26 ? 2.372 108.633 75.258 1.00 30.26 20 TYR C O 1
ATOM 7657 N N . GLU C 1 27 ? 0.931 109.520 73.798 1.00 33.46 21 GLU C N 1
ATOM 7658 C CA . GLU C 1 27 ? 1.563 110.832 73.886 1.00 34.91 21 GLU C CA 1
ATOM 7659 C C . GLU C 1 27 ? 0.946 111.688 74.987 1.00 33.46 21 GLU C C 1
ATOM 7660 O O . GLU C 1 27 ? -0.279 111.816 75.092 1.00 29.10 21 GLU C O 1
ATOM 7666 N N . LYS C 1 28 ? 1.813 112.272 75.807 1.00 37.37 22 LYS C N 1
ATOM 7667 C CA . LYS C 1 28 ? 1.376 113.137 76.895 1.00 39.71 22 LYS C CA 1
ATOM 7668 C C . LYS C 1 28 ? 0.676 114.379 76.354 1.00 38.72 22 LYS C C 1
ATOM 7669 O O . LYS C 1 28 ? 1.167 115.025 75.426 1.00 42.87 22 LYS C O 1
ATOM 7671 N N . GLY C 1 29 ? -0.477 114.702 76.929 1.00 31.32 23 GLY C N 1
ATOM 7672 C CA . GLY C 1 29 ? -1.212 115.889 76.538 1.00 29.56 23 GLY C CA 1
ATOM 7673 C C . GLY C 1 29 ? -2.156 115.667 75.374 1.00 30.18 23 GLY C C 1
ATOM 7674 O O . GLY C 1 29 ? -2.723 116.619 74.839 1.00 35.51 23 GLY C O 1
ATOM 7675 N N . ALA C 1 30 ? -2.325 114.411 74.975 1.00 32.69 24 ALA C N 1
ATOM 7676 C CA . ALA C 1 30 ? -3.242 114.073 73.890 1.00 32.37 24 ALA C CA 1
ATOM 7677 C C . ALA C 1 30 ? -4.671 114.457 74.254 1.00 32.86 24 ALA C C 1
ATOM 7678 O O . ALA C 1 30 ? -5.113 114.256 75.387 1.00 38.58 24 ALA C O 1
ATOM 7680 N N . THR C 1 31 ? -5.385 115.018 73.287 1.00 28.69 25 THR C N 1
ATOM 7681 C CA . THR C 1 31 ? -6.765 115.428 73.502 1.00 27.44 25 THR C CA 1
ATOM 7682 C C . THR C 1 31 ? -7.595 115.201 72.243 1.00 26.77 25 THR C C 1
ATOM 7683 O O . THR C 1 31 ? -7.082 115.292 71.125 1.00 19.63 25 THR C O 1
ATOM 7685 N N . ILE C 1 32 ? -8.879 114.909 72.428 1.00 25.39 26 ILE C N 1
ATOM 7686 C CA . ILE C 1 32 ? -9.769 114.696 71.297 1.00 26.61 26 ILE C CA 1
ATOM 7687 C C . ILE C 1 32 ? -10.943 115.673 71.286 1.00 29.17 26 ILE C C 1
ATOM 7688 O O . ILE C 1 32 ? -11.403 116.140 72.328 1.00 35.10 26 ILE C O 1
ATOM 7693 N N . GLU C 1 33 ? -11.398 115.990 70.080 1.00 26.75 27 GLU C N 1
ATOM 7694 C CA . GLU C 1 33 ? -12.616 116.753 69.865 1.00 33.81 27 GLU C CA 1
ATOM 7695 C C . GLU C 1 33 ? -13.332 116.108 68.682 1.00 38.59 27 GLU C C 1
ATOM 7696 O O . GLU C 1 33 ? -12.728 115.318 67.960 1.00 37.76 27 GLU C O 1
ATOM 7702 N N . ILE C 1 34 ? -14.611 116.411 68.487 1.00 37.61 28 ILE C N 1
ATOM 7703 C CA . ILE C 1 34 ? -15.317 115.884 67.323 1.00 21.03 28 ILE C CA 1
ATOM 7704 C C . ILE C 1 34 ? -15.717 117.019 66.384 1.00 21.66 28 ILE C C 1
ATOM 7705 O O . ILE C 1 34 ? -15.966 118.144 66.819 1.00 26.75 28 ILE C O 1
ATOM 7710 N N . SER C 1 35 ? -15.760 116.718 65.090 1.00 21.63 29 SER C N 1
ATOM 7711 C CA . SER C 1 35 ? -16.010 117.736 64.076 1.00 22.24 29 SER C CA 1
ATOM 7712 C C . SER C 1 35 ? -17.463 118.193 64.076 1.00 28.49 29 SER C C 1
ATOM 7713 O O . SER C 1 35 ? -18.341 117.512 64.610 1.00 30.46 29 SER C O 1
ATOM 7716 N N . ASP C 1 36 ? -17.689 119.361 63.478 1.00 29.13 30 ASP C N 1
ATOM 7717 C CA . ASP C 1 36 ? -19.012 119.947 63.347 1.00 25.76 30 ASP C CA 1
ATOM 7718 C C . ASP C 1 36 ? -19.944 119.019 62.569 1.00 29.08 30 ASP C C 1
ATOM 7719 O O . ASP C 1 36 ? -21.124 118.878 62.899 1.00 27.07 30 ASP C O 1
ATOM 7724 N N . GLU C 1 37 ? -19.400 118.391 61.533 1.00 28.34 31 GLU C N 1
ATOM 7725 C CA . GLU C 1 37 ? -20.174 117.494 60.685 1.00 33.61 31 GLU C CA 1
ATOM 7726 C C . GLU C 1 37 ? -20.579 116.244 61.461 1.00 31.75 31 GLU C C 1
ATOM 7727 O O . GLU C 1 37 ? -21.675 115.704 61.257 1.00 23.42 31 GLU C O 1
ATOM 7733 N N . ALA C 1 38 ? -19.693 115.797 62.351 1.00 24.58 32 ALA C N 1
ATOM 7734 C CA . ALA C 1 38 ? -19.977 114.659 63.221 1.00 30.44 32 ALA C CA 1
ATOM 7735 C C . ALA C 1 38 ? -21.120 114.984 64.176 1.00 33.29 32 ALA C C 1
ATOM 7736 O O . ALA C 1 38 ? -22.009 114.159 64.399 1.00 34.95 32 ALA C O 1
ATOM 7738 N N . VAL C 1 39 ? -21.086 116.190 64.739 1.00 28.99 33 VAL C N 1
ATOM 7739 C CA . VAL C 1 39 ? -22.146 116.670 65.621 1.00 29.04 33 VAL C CA 1
ATOM 7740 C C . VAL C 1 39 ? -23.489 116.647 64.899 1.00 29.62 33 VAL C C 1
ATOM 7741 O O . VAL C 1 39 ? -24.496 116.196 65.446 1.00 29.06 33 VAL C O 1
ATOM 7745 N N . ALA C 1 40 ? -23.488 117.125 63.658 1.00 30.42 34 ALA C N 1
ATOM 7746 C CA . ALA C 1 40 ? -24.693 117.167 62.840 1.00 29.55 34 ALA C CA 1
ATOM 7747 C C . ALA C 1 40 ? -25.252 115.769 62.587 1.00 30.58 34 ALA C C 1
ATOM 7748 O O . ALA C 1 40 ? -26.461 115.548 62.672 1.00 31.73 34 ALA C O 1
ATOM 7750 N N . ARG C 1 41 ? -24.363 114.830 62.275 1.00 24.89 35 ARG C N 1
ATOM 7751 C CA . ARG C 1 41 ? -24.762 113.452 62.016 1.00 28.78 35 ARG C CA 1
ATOM 7752 C C . ARG C 1 41 ? -25.344 112.792 63.261 1.00 34.90 35 ARG C C 1
ATOM 7753 O O . ARG C 1 41 ? -26.331 112.062 63.183 1.00 37.00 35 ARG C O 1
ATOM 7761 N N . ILE C 1 42 ? -24.730 113.060 64.409 1.00 35.03 36 ILE C N 1
ATOM 7762 C CA . ILE C 1 42 ? -25.156 112.466 65.669 1.00 30.04 36 ILE C CA 1
ATOM 7763 C C . ILE C 1 42 ? -26.558 112.929 66.060 1.00 35.44 36 ILE C C 1
ATOM 7764 O O . ILE C 1 42 ? -27.402 112.114 66.445 1.00 23.82 36 ILE C O 1
ATOM 7769 N N . THR C 1 43 ? -26.814 114.230 65.945 1.00 24.30 37 THR C N 1
ATOM 7770 C CA . THR C 1 43 ? -28.119 114.773 66.303 1.00 34.14 37 THR C CA 1
ATOM 7771 C C . THR C 1 43 ? -29.195 114.354 65.299 1.00 35.15 37 THR C C 1
ATOM 7772 O O . THR C 1 43 ? -30.355 114.171 65.664 1.00 41.30 37 THR C O 1
ATOM 7776 N N . ALA C 1 44 ? -28.806 114.201 64.037 1.00 29.11 38 ALA C N 1
ATOM 7777 C CA . ALA C 1 44 ? -29.734 113.771 62.997 1.00 26.48 38 ALA C CA 1
ATOM 7778 C C . ALA C 1 44 ? -30.188 112.334 63.235 1.00 25.61 38 ALA C C 1
ATOM 7779 O O . ALA C 1 44 ? -31.364 112.008 63.070 1.00 26.53 38 ALA C O 1
ATOM 7781 N N . ALA C 1 45 ? -29.247 111.479 63.622 1.00 24.82 39 ALA C N 1
ATOM 7782 C CA . ALA C 1 45 ? -29.557 110.090 63.937 1.00 34.54 39 ALA C CA 1
ATOM 7783 C C . ALA C 1 45 ? -30.419 109.997 65.193 1.00 35.55 39 ALA C C 1
ATOM 7784 O O . ALA C 1 45 ? -31.332 109.171 65.272 1.00 32.84 39 ALA C O 1
ATOM 7786 N N . ARG C 1 46 ? -30.131 110.852 66.169 1.00 24.80 40 ARG C N 1
ATOM 7787 C CA . ARG C 1 46 ? -30.859 110.832 67.431 1.00 32.33 40 ARG C CA 1
ATOM 7788 C C . ARG C 1 46 ? -32.297 111.305 67.243 1.00 31.49 40 ARG C C 1
ATOM 7789 O O . ARG C 1 46 ? -33.194 110.900 67.981 1.00 35.32 40 ARG C O 1
ATOM 7797 N N . ALA C 1 47 ? -32.510 112.157 66.246 1.00 29.53 41 ALA C N 1
ATOM 7798 C CA . ALA C 1 47 ? -33.848 112.643 65.926 1.00 27.38 41 ALA C CA 1
ATOM 7799 C C . ALA C 1 47 ? -34.739 111.494 65.466 1.00 33.02 41 ALA C C 1
ATOM 7800 O O . ALA C 1 47 ? -35.935 111.466 65.763 1.00 36.51 41 ALA C O 1
ATOM 7802 N N . VAL C 1 48 ? -34.147 110.552 64.738 1.00 30.38 42 VAL C N 1
ATOM 7803 C CA . VAL C 1 48 ? -34.853 109.357 64.296 1.00 30.56 42 VAL C CA 1
ATOM 7804 C C . VAL C 1 48 ? -35.307 108.536 65.498 1.00 32.65 42 VAL C C 1
ATOM 7805 O O . VAL C 1 48 ? -36.461 108.114 65.573 1.00 29.85 42 VAL C O 1
ATOM 7809 N N . ILE C 1 49 ? -34.388 108.319 66.439 1.00 31.94 43 ILE C N 1
ATOM 7810 C CA . ILE C 1 49 ? -34.677 107.559 67.649 1.00 31.01 43 ILE C CA 1
ATOM 7811 C C . ILE C 1 49 ? -35.756 108.239 68.482 1.00 33.04 43 ILE C C 1
ATOM 7812 O O . ILE C 1 49 ? -36.723 107.605 68.903 1.00 37.39 43 ILE C O 1
ATOM 7817 N N . ASP C 1 50 ? -35.584 109.533 68.711 1.00 35.21 44 ASP C N 1
ATOM 7818 C CA . ASP C 1 50 ? -36.535 110.301 69.503 1.00 40.63 44 ASP C CA 1
ATOM 7819 C C . ASP C 1 50 ? -37.935 110.280 68.893 1.00 35.59 44 ASP C C 1
ATOM 7820 O O . ASP C 1 50 ? -38.924 110.233 69.618 1.00 31.42 44 ASP C O 1
ATOM 7825 N N . LYS C 1 51 ? -38.022 110.326 67.566 1.00 40.43 45 LYS C N 1
ATOM 7826 C CA . LYS C 1 51 ? -39.322 110.287 66.900 1.00 43.49 45 LYS C CA 1
ATOM 7827 C C . LYS C 1 51 ? -39.988 108.933 67.107 1.00 44.81 45 LYS C C 1
ATOM 7828 O O . LYS C 1 51 ? -41.183 108.856 67.387 1.00 47.89 45 LYS C O 1
ATOM 7832 N N . ILE C 1 52 ? -39.203 107.870 66.966 1.00 36.14 46 ILE C N 1
ATOM 7833 C CA . ILE C 1 52 ? -39.683 106.513 67.182 1.00 40.85 46 ILE C CA 1
ATOM 7834 C C . ILE C 1 52 ? -40.251 106.344 68.589 1.00 46.44 46 ILE C C 1
ATOM 7835 O O . ILE C 1 52 ? -41.374 105.870 68.768 1.00 46.40 46 ILE C O 1
ATOM 7840 N N . VAL C 1 53 ? -39.463 106.740 69.583 1.00 49.31 47 VAL C N 1
ATOM 7841 C CA . VAL C 1 53 ? -39.866 106.629 70.980 1.00 51.11 47 VAL C CA 1
ATOM 7842 C C . VAL C 1 53 ? -41.095 107.486 71.285 1.00 54.41 47 VAL C C 1
ATOM 7843 O O . VAL C 1 53 ? -42.044 107.019 71.915 1.00 58.42 47 VAL C O 1
ATOM 7847 N N . ASN C 1 54 ? -41.084 108.735 70.832 1.00 47.49 48 ASN C N 1
ATOM 7848 C CA . ASN C 1 54 ? -42.199 109.644 71.087 1.00 49.16 48 ASN C CA 1
ATOM 7849 C C . ASN C 1 54 ? -43.489 109.242 70.372 1.00 50.86 48 ASN C C 1
ATOM 7850 O O . ASN C 1 54 ? -44.581 109.451 70.896 1.00 55.03 48 ASN C O 1
ATOM 7855 N N . ASP C 1 55 ? -43.366 108.667 69.179 1.00 50.88 49 ASP C N 1
ATOM 7856 C CA . ASP C 1 55 ? -44.536 108.197 68.442 1.00 51.93 49 ASP C CA 1
ATOM 7857 C C . ASP C 1 55 ? -44.981 106.819 68.922 1.00 58.48 49 ASP C C 1
ATOM 7858 O O . ASP C 1 55 ? -45.920 106.242 68.372 1.00 64.68 49 ASP C O 1
ATOM 7863 N N . ARG C 1 56 ? -44.302 106.305 69.946 1.00 57.43 50 ARG C N 1
ATOM 7864 C CA . ARG C 1 56 ? -44.601 104.996 70.528 1.00 57.43 50 ARG C CA 1
ATOM 7865 C C . ARG C 1 56 ? -44.639 103.898 69.465 1.00 59.55 50 ARG C C 1
ATOM 7866 O O . ARG C 1 56 ? -45.501 103.019 69.493 1.00 60.88 50 ARG C O 1
ATOM 7868 N N . GLN C 1 57 ? -43.696 103.962 68.529 1.00 52.45 51 GLN C N 1
ATOM 7869 C CA . GLN C 1 57 ? -43.597 102.981 67.457 1.00 53.94 51 GLN C CA 1
ATOM 7870 C C . GLN C 1 57 ? -42.665 101.839 67.856 1.00 54.12 51 GLN C C 1
ATOM 7871 O O . GLN C 1 57 ? -41.611 102.067 68.447 1.00 55.25 51 GLN C O 1
ATOM 7877 N N . THR C 1 58 ? -43.056 100.611 67.532 1.00 57.98 52 THR C N 1
ATOM 7878 C CA . THR C 1 58 ? -42.276 99.441 67.916 1.00 55.15 52 THR C CA 1
ATOM 7879 C C . THR C 1 58 ? -41.157 99.143 66.923 1.00 59.03 52 THR C C 1
ATOM 7880 O O . THR C 1 58 ? -41.411 98.791 65.771 1.00 60.80 52 THR C O 1
ATOM 7884 N N . VAL C 1 59 ? -39.917 99.292 67.379 1.00 61.55 53 VAL C N 1
ATOM 7885 C CA . VAL C 1 59 ? -38.748 98.966 66.567 1.00 63.77 53 VAL C CA 1
ATOM 7886 C C . VAL C 1 59 ? -37.754 98.156 67.395 1.00 61.79 53 VAL C C 1
ATOM 7887 O O . VAL C 1 59 ? -37.331 98.592 68.465 1.00 58.76 53 VAL C O 1
ATOM 7891 N N . TYR C 1 60 ? -37.402 96.967 66.918 1.00 68.38 54 TYR C N 1
ATOM 7892 C CA . TYR C 1 60 ? -36.502 96.084 67.658 1.00 66.81 54 TYR C CA 1
ATOM 7893 C C . TYR C 1 60 ? -35.111 96.700 67.817 1.00 66.24 54 TYR C C 1
ATOM 7894 O O . TYR C 1 60 ? -34.460 97.062 66.838 1.00 69.23 54 TYR C O 1
ATOM 7897 N N . GLY C 1 61 ? -34.671 96.814 69.065 1.00 61.86 55 GLY C N 1
ATOM 7898 C CA . GLY C 1 61 ? -33.380 97.386 69.397 1.00 54.82 55 GLY C CA 1
ATOM 7899 C C . GLY C 1 61 ? -33.474 98.803 69.925 1.00 51.40 55 GLY C C 1
ATOM 7900 O O . GLY C 1 61 ? -32.497 99.337 70.450 1.00 53.40 55 GLY C O 1
ATOM 7901 N N . ILE C 1 62 ? -34.653 99.409 69.793 1.00 49.05 56 ILE C N 1
ATOM 7902 C CA . ILE C 1 62 ? -34.870 100.782 70.249 1.00 48.89 56 ILE C CA 1
ATOM 7903 C C . ILE C 1 62 ? -35.648 100.829 71.561 1.00 55.87 56 ILE C C 1
ATOM 7904 O O . ILE C 1 62 ? -35.113 101.221 72.598 1.00 57.48 56 ILE C O 1
ATOM 7909 N N . ASN C 1 63 ? -36.917 100.433 71.506 1.00 64.55 57 ASN C N 1
ATOM 7910 C CA . ASN C 1 63 ? -37.794 100.502 72.672 1.00 68.11 57 ASN C CA 1
ATOM 7911 C C . ASN C 1 63 ? -38.544 99.197 72.945 1.00 68.70 57 ASN C C 1
ATOM 7912 O O . ASN C 1 63 ? -39.596 99.202 73.583 1.00 65.39 57 ASN C O 1
ATOM 7917 N N . THR C 1 64 ? -37.998 98.086 72.459 1.00 72.17 58 THR C N 1
ATOM 7918 C CA . THR C 1 64 ? -38.581 96.773 72.705 1.00 76.72 58 THR C CA 1
ATOM 7919 C C . THR C 1 64 ? -38.116 96.218 74.054 1.00 84.87 58 THR C C 1
ATOM 7920 O O . THR C 1 64 ? -38.084 96.940 75.054 1.00 85.25 58 THR C O 1
ATOM 7922 N N . GLY C 1 65 ? -37.753 94.939 74.081 1.00 86.46 59 GLY C N 1
ATOM 7923 C CA . GLY C 1 65 ? -37.322 94.301 75.313 1.00 89.68 59 GLY C CA 1
ATOM 7924 C C . GLY C 1 65 ? -36.510 93.037 75.106 1.00 92.38 59 GLY C C 1
ATOM 7925 O O . GLY C 1 65 ? -35.912 92.832 74.049 1.00 91.27 59 GLY C O 1
ATOM 7926 N N . PHE C 1 66 ? -36.488 92.185 76.127 1.00 99.21 60 PHE C N 1
ATOM 7927 C CA . PHE C 1 66 ? -35.726 90.943 76.075 1.00 103.21 60 PHE C CA 1
ATOM 7928 C C . PHE C 1 66 ? -36.603 89.742 76.420 1.00 109.34 60 PHE C C 1
ATOM 7929 O O . PHE C 1 66 ? -36.154 88.597 76.363 1.00 111.64 60 PHE C O 1
ATOM 7931 N N . THR C 1 72 ? -43.965 94.004 71.472 1.00 69.54 66 THR C N 1
ATOM 7932 C CA . THR C 1 72 ? -43.993 94.428 72.868 1.00 72.77 66 THR C CA 1
ATOM 7933 C C . THR C 1 72 ? -43.106 95.649 73.092 1.00 77.72 66 THR C C 1
ATOM 7934 O O . THR C 1 72 ? -41.896 95.600 72.861 1.00 80.15 66 THR C O 1
ATOM 7936 N N . ILE C 1 73 ? -43.711 96.743 73.545 1.00 82.24 67 ILE C N 1
ATOM 7937 C CA . ILE C 1 73 ? -42.982 97.990 73.754 1.00 86.44 67 ILE C CA 1
ATOM 7938 C C . ILE C 1 73 ? -42.813 98.304 75.247 1.00 87.25 67 ILE C C 1
ATOM 7939 O O . ILE C 1 73 ? -43.791 98.479 75.979 1.00 87.64 67 ILE C O 1
ATOM 7944 N N . ILE C 1 74 ? -41.559 98.357 75.691 1.00 85.67 68 ILE C N 1
ATOM 7945 C CA . ILE C 1 74 ? -41.247 98.629 77.090 1.00 79.03 68 ILE C CA 1
ATOM 7946 C C . ILE C 1 74 ? -41.505 100.093 77.433 1.00 76.42 68 ILE C C 1
ATOM 7947 O O . ILE C 1 74 ? -41.012 100.991 76.746 1.00 77.13 68 ILE C O 1
ATOM 7949 N N . PRO C 1 75 ? -42.280 100.333 78.503 1.00 68.61 69 PRO C N 1
ATOM 7950 C CA . PRO C 1 75 ? -42.638 101.677 78.972 1.00 68.75 69 PRO C CA 1
ATOM 7951 C C . PRO C 1 75 ? -41.410 102.500 79.365 1.00 71.24 69 PRO C C 1
ATOM 7952 O O . PRO C 1 75 ? -40.394 101.918 79.747 1.00 74.60 69 PRO C O 1
ATOM 7956 N N . PRO C 1 76 ? -41.505 103.837 79.263 1.00 70.16 70 PRO C N 1
ATOM 7957 C CA . PRO C 1 76 ? -40.410 104.798 79.478 1.00 69.24 70 PRO C CA 1
ATOM 7958 C C . PRO C 1 76 ? -39.580 104.588 80.750 1.00 71.72 70 PRO C C 1
ATOM 7959 O O . PRO C 1 76 ? -38.350 104.522 80.670 1.00 72.66 70 PRO C O 1
ATOM 7963 N N . HIS C 1 77 ? -40.241 104.494 81.900 1.00 73.84 71 HIS C N 1
ATOM 7964 C CA . HIS C 1 77 ? -39.554 104.403 83.189 1.00 74.92 71 HIS C CA 1
ATOM 7965 C C . HIS C 1 77 ? -38.643 103.180 83.308 1.00 74.19 71 HIS C C 1
ATOM 7966 O O . HIS C 1 77 ? -37.712 103.166 84.114 1.00 73.49 71 HIS C O 1
ATOM 7973 N N . GLN C 1 78 ? -38.913 102.158 82.502 1.00 72.35 72 GLN C N 1
ATOM 7974 C CA . GLN C 1 78 ? -38.145 100.920 82.550 1.00 67.16 72 GLN C CA 1
ATOM 7975 C C . GLN C 1 78 ? -37.181 100.800 81.379 1.00 61.38 72 GLN C C 1
ATOM 7976 O O . GLN C 1 78 ? -36.196 100.069 81.459 1.00 59.91 72 GLN C O 1
ATOM 7982 N N . LEU C 1 79 ? -37.469 101.510 80.291 1.00 61.92 73 LEU C N 1
ATOM 7983 C CA . LEU C 1 79 ? -36.555 101.554 79.158 1.00 64.72 73 LEU C CA 1
ATOM 7984 C C . LEU C 1 79 ? -35.207 102.112 79.599 1.00 62.59 73 LEU C C 1
ATOM 7985 O O . LEU C 1 79 ? -34.163 101.711 79.084 1.00 60.26 73 LEU C O 1
ATOM 7990 N N . GLU C 1 80 ? -35.236 103.028 80.565 1.00 59.08 74 GLU C N 1
ATOM 7991 C CA . GLU C 1 80 ? -34.010 103.552 81.159 1.00 52.79 74 GLU C CA 1
ATOM 7992 C C . GLU C 1 80 ? -33.316 102.485 81.998 1.00 54.22 74 GLU C C 1
ATOM 7993 O O . GLU C 1 80 ? -32.094 102.341 81.949 1.00 58.33 74 GLU C O 1
ATOM 7995 N N . GLU C 1 81 ? -34.106 101.741 82.767 1.00 52.56 75 GLU C N 1
ATOM 7996 C CA . GLU C 1 81 ? -33.580 100.673 83.608 1.00 50.33 75 GLU C CA 1
ATOM 7997 C C . GLU C 1 81 ? -32.948 99.576 82.758 1.00 51.03 75 GLU C C 1
ATOM 7998 O O . GLU C 1 81 ? -31.963 98.958 83.159 1.00 47.64 75 GLU C O 1
ATOM 8000 N N . LEU C 1 82 ? -33.520 99.345 81.580 1.00 52.14 76 LEU C N 1
ATOM 8001 C CA . LEU C 1 82 ? -33.009 98.336 80.662 1.00 48.66 76 LEU C CA 1
ATOM 8002 C C . LEU C 1 82 ? -31.578 98.660 80.234 1.00 43.01 76 LEU C C 1
ATOM 8003 O O . LEU C 1 82 ? -30.737 97.765 80.129 1.00 41.99 76 LEU C O 1
ATOM 8008 N N . GLN C 1 83 ? -31.308 99.939 79.992 1.00 34.29 77 GLN C N 1
ATOM 8009 C CA . GLN C 1 83 ? -29.979 100.372 79.583 1.00 30.90 77 GLN C CA 1
ATOM 8010 C C . GLN C 1 83 ? -28.954 100.058 80.670 1.00 30.32 77 GLN C C 1
ATOM 8011 O O . GLN C 1 83 ? -27.872 99.543 80.384 1.00 30.08 77 GLN C O 1
ATOM 8017 N N . LEU C 1 84 ? -29.304 100.362 81.917 1.00 23.68 78 LEU C N 1
ATOM 8018 C CA . LEU C 1 84 ? -28.411 100.122 83.046 1.00 28.95 78 LEU C CA 1
ATOM 8019 C C . LEU C 1 84 ? -28.166 98.634 83.269 1.00 33.82 78 LEU C C 1
ATOM 8020 O O . LEU C 1 84 ? -27.029 98.216 83.488 1.00 36.32 78 LEU C O 1
ATOM 8025 N N . ASN C 1 85 ? -29.234 97.841 83.223 1.00 34.69 79 ASN C N 1
ATOM 8026 C CA . ASN C 1 85 ? -29.123 96.392 83.348 1.00 32.12 79 ASN C CA 1
ATOM 8027 C C . ASN C 1 85 ? -28.211 95.820 82.278 1.00 31.72 79 ASN C C 1
ATOM 8028 O O . ASN C 1 85 ? -27.434 94.901 82.529 1.00 35.22 79 ASN C O 1
ATOM 8033 N N . LEU C 1 86 ? -28.320 96.379 81.080 1.00 29.20 80 LEU C N 1
ATOM 8034 C CA . LEU C 1 86 ? -27.504 95.964 79.952 1.00 29.51 80 LEU C CA 1
ATOM 8035 C C . LEU C 1 86 ? -26.016 96.158 80.253 1.00 31.06 80 LEU C C 1
ATOM 8036 O O . LEU C 1 86 ? -25.229 95.219 80.146 1.00 30.91 80 LEU C O 1
ATOM 8041 N N . ILE C 1 87 ? -25.648 97.378 80.641 1.00 32.22 81 ILE C N 1
ATOM 8042 C CA . ILE C 1 87 ? -24.259 97.725 80.934 1.00 31.77 81 ILE C CA 1
ATOM 8043 C C . ILE C 1 87 ? -23.682 96.877 82.065 1.00 29.96 81 ILE C C 1
ATOM 8044 O O . ILE C 1 87 ? -22.552 96.389 81.973 1.00 26.13 81 ILE C O 1
ATOM 8049 N N . ARG C 1 88 ? -24.466 96.702 83.123 1.00 21.56 82 ARG C N 1
ATOM 8050 C CA . ARG C 1 88 ? -24.016 95.980 84.305 1.00 23.40 82 ARG C CA 1
ATOM 8051 C C . ARG C 1 88 ? -23.848 94.483 84.060 1.00 26.72 82 ARG C C 1
ATOM 8052 O O . ARG C 1 88 ? -22.813 93.903 84.395 1.00 28.70 82 ARG C O 1
ATOM 8060 N N . SER C 1 89 ? -24.868 93.859 83.481 1.00 25.88 83 SER C N 1
ATOM 8061 C CA . SER C 1 89 ? -24.849 92.419 83.265 1.00 21.88 83 SER C CA 1
ATOM 8062 C C . SER C 1 89 ? -23.823 92.021 82.207 1.00 29.56 83 SER C C 1
ATOM 8063 O O . SER C 1 89 ? -23.364 90.879 82.188 1.00 29.60 83 SER C O 1
ATOM 8066 N N . HIS C 1 90 ? -23.461 92.959 81.333 1.00 20.77 84 HIS C N 1
ATOM 8067 C CA . HIS C 1 90 ? -22.507 92.667 80.263 1.00 21.98 84 HIS C CA 1
ATOM 8068 C C . HIS C 1 90 ? -21.073 93.004 80.664 1.00 23.81 84 HIS C C 1
ATOM 8069 O O . HIS C 1 90 ? -20.136 92.755 79.907 1.00 25.23 84 HIS C O 1
ATOM 8076 N N . SER C 1 91 ? -20.903 93.577 81.851 1.00 19.84 85 SER C N 1
ATOM 8077 C CA . SER C 1 91 ? -19.566 93.787 82.392 1.00 28.98 85 SER C CA 1
ATOM 8078 C C . SER C 1 91 ? -19.078 92.480 82.998 1.00 29.23 85 SER C C 1
ATOM 8079 O O . SER C 1 91 ? -19.065 92.320 84.220 1.00 28.49 85 SER C O 1
ATOM 8082 N N . ALA C 1 92 ? -18.679 91.552 82.131 1.00 24.35 86 ALA C N 1
ATOM 8083 C CA . ALA C 1 92 ? -18.409 90.174 82.530 1.00 32.18 86 ALA C CA 1
ATOM 8084 C C . ALA C 1 92 ? -16.969 89.758 82.265 1.00 33.73 86 ALA C C 1
ATOM 8085 O O . ALA C 1 92 ? -16.641 88.575 82.322 1.00 34.81 86 ALA C O 1
ATOM 8087 N N . CYS C 1 93 ? -16.111 90.727 81.973 1.00 29.83 87 CYS C N 1
ATOM 8088 C CA . CYS C 1 93 ? -14.733 90.418 81.621 1.00 27.16 87 CYS C CA 1
ATOM 8089 C C . CYS C 1 93 ? -13.894 90.116 82.860 1.00 32.23 87 CYS C C 1
ATOM 8090 O O . CYS C 1 93 ? -14.218 90.556 83.965 1.00 33.41 87 CYS C O 1
ATOM 8093 N N . VAL C 1 94 ? -12.823 89.350 82.665 1.00 33.24 88 VAL C N 1
ATOM 8094 C CA . VAL C 1 94 ? -11.959 88.914 83.760 1.00 27.59 88 VAL C CA 1
ATOM 8095 C C . VAL C 1 94 ? -10.484 89.101 83.410 1.00 28.37 88 VAL C C 1
ATOM 8096 O O . VAL C 1 94 ? -10.138 89.393 82.265 1.00 25.73 88 VAL C O 1
ATOM 8100 N N . GLY C 1 95 ? -9.616 88.924 84.402 1.00 30.77 89 GLY C N 1
ATOM 8101 C CA . GLY C 1 95 ? -8.184 89.014 84.184 1.00 20.37 89 GLY C CA 1
ATOM 8102 C C . GLY C 1 95 ? -7.624 90.394 84.470 1.00 26.54 89 GLY C C 1
ATOM 8103 O O . GLY C 1 95 ? -8.314 91.253 85.015 1.00 29.66 89 GLY C O 1
ATOM 8104 N N . GLU C 1 96 ? -6.363 90.603 84.105 1.00 30.28 90 GLU C N 1
ATOM 8105 C CA . GLU C 1 96 ? -5.706 91.885 84.316 1.00 31.85 90 GLU C CA 1
ATOM 8106 C C . GLU C 1 96 ? -6.329 92.964 83.438 1.00 30.24 90 GLU C C 1
ATOM 8107 O O . GLU C 1 96 ? -6.661 92.715 82.279 1.00 26.80 90 GLU C O 1
ATOM 8110 N N . PRO C 1 97 ? -6.493 94.173 83.993 1.00 25.47 91 PRO C N 1
ATOM 8111 C CA . PRO C 1 97 ? -7.030 95.293 83.216 1.00 23.72 91 PRO C CA 1
ATOM 8112 C C . PRO C 1 97 ? -6.040 95.771 82.160 1.00 23.50 91 PRO C C 1
ATOM 8113 O O . PRO C 1 97 ? -4.836 95.581 82.324 1.00 25.27 91 PRO C O 1
ATOM 8117 N N . LEU C 1 98 ? -6.543 96.371 81.088 1.00 23.82 92 LEU C N 1
ATOM 8118 C CA . LEU C 1 98 ? -5.684 96.976 80.080 1.00 20.28 92 LEU C CA 1
ATOM 8119 C C . LEU C 1 98 ? -4.805 98.044 80.714 1.00 24.25 92 LEU C C 1
ATOM 8120 O O . LEU C 1 98 ? -5.184 98.652 81.717 1.00 23.82 92 LEU C O 1
ATOM 8125 N N . THR C 1 99 ? -3.632 98.269 80.129 1.00 26.18 93 THR C N 1
ATOM 8126 C CA . THR C 1 99 ? -2.801 99.401 80.517 1.00 25.21 93 THR C CA 1
ATOM 8127 C C . THR C 1 99 ? -3.580 100.689 80.250 1.00 30.17 93 THR C C 1
ATOM 8128 O O . THR C 1 99 ? -4.443 100.716 79.369 1.00 26.16 93 THR C O 1
ATOM 8132 N N . PRO C 1 100 ? -3.294 101.754 81.019 1.00 24.46 94 PRO C N 1
ATOM 8133 C CA . PRO C 1 100 ? -3.984 103.038 80.844 1.00 23.99 94 PRO C CA 1
ATOM 8134 C C . PRO C 1 100 ? -3.995 103.524 79.397 1.00 29.43 94 PRO C C 1
ATOM 8135 O O . PRO C 1 100 ? -5.007 104.053 78.935 1.00 25.66 94 PRO C O 1
ATOM 8139 N N . GLU C 1 101 ? -2.887 103.327 78.688 1.00 30.50 95 GLU C N 1
ATOM 8140 C CA . GLU C 1 101 ? -2.763 103.804 77.317 1.00 25.60 95 GLU C CA 1
ATOM 8141 C C . GLU C 1 101 ? -3.707 103.062 76.375 1.00 24.11 95 GLU C C 1
ATOM 8142 O O . GLU C 1 101 ? -4.330 103.668 75.505 1.00 21.70 95 GLU C O 1
ATOM 8148 N N . ARG C 1 102 ? -3.818 101.750 76.557 1.00 27.12 96 ARG C N 1
ATOM 8149 C CA . ARG C 1 102 ? -4.669 100.931 75.700 1.00 22.61 96 ARG C CA 1
ATOM 8150 C C . ARG C 1 102 ? -6.148 101.130 76.013 1.00 21.23 96 ARG C C 1
ATOM 8151 O O . ARG C 1 102 ? -6.986 101.128 75.109 1.00 15.77 96 ARG C O 1
ATOM 8159 N N . ALA C 1 103 ? -6.462 101.305 77.294 1.00 19.96 97 ALA C N 1
ATOM 8160 C CA . ALA C 1 103 ? -7.831 101.576 77.713 1.00 16.94 97 ALA C CA 1
ATOM 8161 C C . ALA C 1 103 ? -8.312 102.900 77.126 1.00 28.11 97 ALA C C 1
ATOM 8162 O O . ALA C 1 103 ? -9.456 103.019 76.684 1.00 28.51 97 ALA C O 1
ATOM 8164 N N . ARG C 1 104 ? -7.426 103.890 77.115 1.00 27.10 98 ARG C N 1
ATOM 8165 C CA . ARG C 1 104 ? -7.764 105.208 76.597 1.00 20.09 98 ARG C CA 1
ATOM 8166 C C . ARG C 1 104 ? -7.793 105.219 75.068 1.00 24.31 98 ARG C C 1
ATOM 8167 O O . ARG C 1 104 ? -8.518 106.012 74.462 1.00 21.77 98 ARG C O 1
ATOM 8175 N N . MET C 1 105 ? -7.016 104.335 74.445 1.00 22.84 99 MET C N 1
ATOM 8176 C CA . MET C 1 105 ? -7.113 104.138 73.000 1.00 19.65 99 MET C CA 1
ATOM 8177 C C . MET C 1 105 ? -8.496 103.604 72.628 1.00 20.58 99 MET C C 1
ATOM 8178 O O . MET C 1 105 ? -9.110 104.065 71.666 1.00 17.89 99 MET C O 1
ATOM 8183 N N . MET C 1 106 ? -8.984 102.636 73.401 1.00 16.07 100 MET C N 1
ATOM 8184 C CA . MET C 1 106 ? -10.308 102.073 73.168 1.00 19.79 100 MET C CA 1
ATOM 8185 C C . MET C 1 106 ? -11.391 103.134 73.346 1.00 21.90 100 MET C C 1
ATOM 8186 O O . MET C 1 106 ? -12.386 103.154 72.619 1.00 20.12 100 MET C O 1
ATOM 8191 N N . LEU C 1 107 ? -11.185 104.017 74.316 1.00 25.41 101 LEU C N 1
ATOM 8192 C CA . LEU C 1 107 ? -12.117 105.107 74.585 1.00 24.99 101 LEU C CA 1
ATOM 8193 C C . LEU C 1 107 ? -12.200 106.074 73.401 1.00 25.57 101 LEU C C 1
ATOM 8194 O O . LEU C 1 107 ? -13.292 106.406 72.937 1.00 24.96 101 LEU C O 1
ATOM 8199 N N . ALA C 1 108 ? -11.045 106.518 72.914 1.00 20.23 102 ALA C N 1
ATOM 8200 C CA . ALA C 1 108 ? -10.997 107.448 71.792 1.00 17.33 102 ALA C CA 1
ATOM 8201 C C . ALA C 1 108 ? -11.577 106.823 70.522 1.00 21.61 102 ALA C C 1
ATOM 8202 O O . ALA C 1 108 ? -12.295 107.482 69.767 1.00 21.32 102 ALA C O 1
ATOM 8204 N N . LEU C 1 109 ? -11.266 105.550 70.290 1.00 20.63 103 LEU C N 1
ATOM 8205 C CA . LEU C 1 109 ? -11.775 104.847 69.119 1.00 23.40 103 LEU C CA 1
ATOM 8206 C C . LEU C 1 109 ? -13.295 104.717 69.182 1.00 31.18 103 LEU C C 1
ATOM 8207 O O . LEU C 1 109 ? -13.983 104.808 68.163 1.00 32.96 103 LEU C O 1
ATOM 8212 N N . ARG C 1 110 ? -13.808 104.502 70.387 1.00 35.74 104 ARG C N 1
ATOM 8213 C CA . ARG C 1 110 ? -15.243 104.422 70.617 1.00 26.06 104 ARG C CA 1
ATOM 8214 C C . ARG C 1 110 ? -15.918 105.702 70.153 1.00 26.83 104 ARG C C 1
ATOM 8215 O O . ARG C 1 110 ? -16.945 105.668 69.480 1.00 34.71 104 ARG C O 1
ATOM 8223 N N . VAL C 1 111 ? -15.326 106.831 70.524 1.00 25.96 105 VAL C N 1
ATOM 8224 C CA . VAL C 1 111 ? -15.854 108.136 70.165 1.00 23.53 105 VAL C CA 1
ATOM 8225 C C . VAL C 1 111 ? -15.818 108.343 68.655 1.00 26.50 105 VAL C C 1
ATOM 8226 O O . VAL C 1 111 ? -16.775 108.856 68.071 1.00 27.94 105 VAL C O 1
ATOM 8230 N N . ASN C 1 112 ? -14.724 107.926 68.024 1.00 21.41 106 ASN C N 1
ATOM 8231 C CA . ASN C 1 112 ? -14.579 108.085 66.581 1.00 22.66 106 ASN C CA 1
ATOM 8232 C C . ASN C 1 112 ? -15.668 107.344 65.808 1.00 24.79 106 ASN C C 1
ATOM 8233 O O . ASN C 1 112 ? -16.237 107.880 64.864 1.00 27.23 106 ASN C O 1
ATOM 8238 N N . VAL C 1 113 ? -15.957 106.114 66.216 1.00 29.93 107 VAL C N 1
ATOM 8239 C CA . VAL C 1 113 ? -16.979 105.311 65.558 1.00 18.22 107 VAL C CA 1
ATOM 8240 C C . VAL C 1 113 ? -18.360 105.949 65.711 1.00 29.52 107 VAL C C 1
ATOM 8241 O O . VAL C 1 113 ? -19.150 105.972 64.767 1.00 32.84 107 VAL C O 1
ATOM 8245 N N . LEU C 1 114 ? -18.637 106.486 66.895 1.00 28.23 108 LEU C N 1
ATOM 8246 C CA . LEU C 1 114 ? -19.903 107.173 67.149 1.00 24.67 108 LEU C CA 1
ATOM 8247 C C . LEU C 1 114 ? -20.054 108.424 66.280 1.00 24.14 108 LEU C C 1
ATOM 8248 O O . LEU C 1 114 ? -21.171 108.855 65.996 1.00 23.93 108 LEU C O 1
ATOM 8253 N N . CYS C 1 115 ? -18.929 108.992 65.849 1.00 27.78 109 CYS C N 1
ATOM 8254 C CA . CYS C 1 115 ? -18.939 110.190 65.008 1.00 25.19 109 CYS C CA 1
ATOM 8255 C C . CYS C 1 115 ? -19.510 109.940 63.617 1.00 27.48 109 CYS C C 1
ATOM 8256 O O . CYS C 1 115 ? -19.872 110.883 62.915 1.00 28.33 109 CYS C O 1
ATOM 8259 N N . LYS C 1 116 ? -19.579 108.676 63.210 1.00 28.02 110 LYS C N 1
ATOM 8260 C CA . LYS C 1 116 ? -20.153 108.344 61.913 1.00 28.82 110 LYS C CA 1
ATOM 8261 C C . LYS C 1 116 ? -21.660 108.592 61.917 1.00 36.13 110 LYS C C 1
ATOM 8262 O O . LYS C 1 116 ? -22.269 108.772 60.863 1.00 42.80 110 LYS C O 1
ATOM 8268 N N . GLY C 1 117 ? -22.252 108.603 63.109 1.00 33.78 111 GLY C N 1
ATOM 8269 C CA . GLY C 1 117 ? -23.645 108.974 63.276 1.00 33.08 111 GLY C CA 1
ATOM 8270 C C . GLY C 1 117 ? -24.654 107.920 62.861 1.00 30.20 111 GLY C C 1
ATOM 8271 O O . GLY C 1 117 ? -25.683 108.245 62.264 1.00 28.51 111 GLY C O 1
ATOM 8272 N N . HIS C 1 118 ? -24.375 106.659 63.180 1.00 25.42 112 HIS C N 1
ATOM 8273 C CA . HIS C 1 118 ? -25.297 105.578 62.849 1.00 21.63 112 HIS C CA 1
ATOM 8274 C C . HIS C 1 118 ? -25.668 104.744 64.074 1.00 27.37 112 HIS C C 1
ATOM 8275 O O . HIS C 1 118 ? -26.367 103.738 63.958 1.00 28.54 112 HIS C O 1
ATOM 8282 N N . SER C 1 119 ? -25.211 105.166 65.248 1.00 28.97 113 SER C N 1
ATOM 8283 C CA . SER C 1 119 ? -25.473 104.416 66.470 1.00 28.20 113 SER C CA 1
ATOM 8284 C C . SER C 1 119 ? -26.772 104.857 67.140 1.00 31.92 113 SER C C 1
ATOM 8285 O O . SER C 1 119 ? -27.424 104.066 67.815 1.00 29.82 113 SER C O 1
ATOM 8288 N N . GLY C 1 120 ? -27.144 106.121 66.953 1.00 25.42 114 GLY C N 1
ATOM 8289 C CA . GLY C 1 120 ? -28.324 106.667 67.597 1.00 22.80 114 GLY C CA 1
ATOM 8290 C C . GLY C 1 120 ? -28.031 107.184 68.997 1.00 27.78 114 GLY C C 1
ATOM 8291 O O . GLY C 1 120 ? -28.942 107.436 69.783 1.00 28.24 114 GLY C O 1
ATOM 8292 N N . ILE C 1 121 ? -26.747 107.335 69.306 1.00 27.22 115 ILE C N 1
ATOM 8293 C CA . ILE C 1 121 ? -26.308 107.846 70.598 1.00 22.03 115 ILE C CA 1
ATOM 8294 C C . ILE C 1 121 ? -26.705 109.321 70.756 1.00 22.57 115 ILE C C 1
ATOM 8295 O O . ILE C 1 121 ? -26.835 110.044 69.771 1.00 25.65 115 ILE C O 1
ATOM 8300 N N . ARG C 1 122 ? -26.947 109.764 71.983 1.00 24.27 116 ARG C N 1
ATOM 8301 C CA . ARG C 1 122 ? -27.168 111.184 72.223 1.00 23.32 116 ARG C CA 1
ATOM 8302 C C . ARG C 1 122 ? -25.841 111.934 72.205 1.00 22.96 116 ARG C C 1
ATOM 8303 O O . ARG C 1 122 ? -24.792 111.373 72.525 1.00 23.69 116 ARG C O 1
ATOM 8311 N N . LEU C 1 123 ? -25.898 113.206 71.834 1.00 23.38 117 LEU C N 1
ATOM 8312 C CA . LEU C 1 123 ? -24.713 114.046 71.760 1.00 23.19 117 LEU C CA 1
ATOM 8313 C C . LEU C 1 123 ? -24.085 114.259 73.133 1.00 23.08 117 LEU C C 1
ATOM 8314 O O . LEU C 1 123 ? -22.860 114.242 73.268 1.00 25.16 117 LEU C O 1
ATOM 8319 N N . GLU C 1 124 ? -24.923 114.452 74.147 1.00 25.03 118 GLU C N 1
ATOM 8320 C CA . GLU C 1 124 ? -24.438 114.713 75.501 1.00 23.58 118 GLU C CA 1
ATOM 8321 C C . GLU C 1 124 ? -23.598 113.558 76.027 1.00 25.66 118 GLU C C 1
ATOM 8322 O O . GLU C 1 124 ? -22.608 113.777 76.725 1.00 29.37 118 GLU C O 1
ATOM 8328 N N . THR C 1 125 ? -23.975 112.331 75.671 1.00 23.42 119 THR C N 1
ATOM 8329 C CA . THR C 1 125 ? -23.234 111.154 76.108 1.00 22.44 119 THR C CA 1
ATOM 8330 C C . THR C 1 125 ? -21.838 111.132 75.488 1.00 25.43 119 THR C C 1
ATOM 8331 O O . THR C 1 125 ? -20.854 110.820 76.163 1.00 28.95 119 THR C O 1
ATOM 8335 N N . VAL C 1 126 ? -21.760 111.469 74.204 1.00 23.80 120 VAL C N 1
ATOM 8336 C CA . VAL C 1 126 ? -20.480 111.528 73.506 1.00 29.06 120 VAL C CA 1
ATOM 8337 C C . VAL C 1 126 ? -19.582 112.589 74.128 1.00 34.14 120 VAL C C 1
ATOM 8338 O O . VAL C 1 126 ? -18.389 112.364 74.336 1.00 34.80 120 VAL C O 1
ATOM 8342 N N . GLN C 1 127 ? -20.180 113.752 74.382 1.00 32.78 121 GLN C N 1
ATOM 8343 C CA . GLN C 1 127 ? -19.508 114.869 75.029 1.00 28.69 121 GLN C CA 1
ATOM 8344 C C . GLN C 1 127 ? -18.887 114.439 76.355 1.00 28.88 121 GLN C C 1
ATOM 8345 O O . GLN C 1 127 ? -17.783 114.856 76.696 1.00 27.52 121 GLN C O 1
ATOM 8351 N N . LYS C 1 128 ? -19.599 113.592 77.092 1.00 24.97 122 LYS C N 1
ATOM 8352 C CA . LYS C 1 128 ? -19.101 113.096 78.368 1.00 21.63 122 LYS C CA 1
ATOM 8353 C C . LYS C 1 128 ? -17.961 112.092 78.183 1.00 22.75 122 LYS C C 1
ATOM 8354 O O . LYS C 1 128 ? -16.991 112.115 78.941 1.00 22.78 122 LYS C O 1
ATOM 8360 N N . TYR C 1 129 ? -18.075 111.218 77.183 1.00 20.53 123 TYR C N 1
ATOM 8361 C CA . TYR C 1 129 ? -16.969 110.329 76.816 1.00 26.86 123 TYR C CA 1
ATOM 8362 C C . TYR C 1 129 ? -15.745 111.157 76.429 1.00 27.51 123 TYR C C 1
ATOM 8363 O O . TYR C 1 129 ? -14.617 110.832 76.780 1.00 29.07 123 TYR C O 1
ATOM 8372 N N . LEU C 1 130 ? -16.005 112.235 75.700 1.00 27.12 124 LEU C N 1
ATOM 8373 C CA . LEU C 1 130 ? -14.997 113.182 75.244 1.00 24.78 124 LEU C CA 1
ATOM 8374 C C . LEU C 1 130 ? -14.294 113.885 76.412 1.00 34.65 124 LEU C C 1
ATOM 8375 O O . LEU C 1 130 ? -13.066 113.915 76.493 1.00 35.70 124 LEU C O 1
ATOM 8380 N N . LYS C 1 131 ? -15.091 114.451 77.315 1.00 39.38 125 LYS C N 1
ATOM 8381 C CA . LYS C 1 131 ? -14.584 115.207 78.455 1.00 35.70 125 LYS C CA 1
ATOM 8382 C C . LYS C 1 131 ? -13.769 114.340 79.415 1.00 32.92 125 LYS C C 1
ATOM 8383 O O . LYS C 1 131 ? -12.759 114.782 79.963 1.00 34.08 125 LYS C O 1
ATOM 8386 N N . ALA C 1 132 ? -14.215 113.107 79.618 1.00 30.40 126 ALA C N 1
ATOM 8387 C CA . ALA C 1 132 ? -13.531 112.165 80.498 1.00 31.08 126 ALA C CA 1
ATOM 8388 C C . ALA C 1 132 ? -12.131 111.844 79.980 1.00 33.16 126 ALA C C 1
ATOM 8389 O O . ALA C 1 132 ? -11.171 111.818 80.752 1.00 36.80 126 ALA C O 1
ATOM 8391 N N . PHE C 1 133 ? -12.021 111.600 78.675 1.00 23.69 127 PHE C N 1
ATOM 8392 C CA . PHE C 1 133 ? -10.729 111.355 78.045 1.00 27.35 127 PHE C CA 1
ATOM 8393 C C . PHE C 1 133 ? -9.772 112.525 78.267 1.00 24.35 127 PHE C C 1
ATOM 8394 O O . PHE C 1 133 ? -8.640 112.336 78.711 1.00 19.49 127 PHE C O 1
ATOM 8402 N N . ASN C 1 134 ? -10.234 113.732 77.949 1.00 20.04 128 ASN C N 1
ATOM 8403 C CA . ASN C 1 134 ? -9.390 114.915 78.031 1.00 20.45 128 ASN C CA 1
ATOM 8404 C C . ASN C 1 134 ? -8.984 115.243 79.462 1.00 25.19 128 ASN C C 1
ATOM 8405 O O . ASN C 1 134 ? -7.940 115.849 79.694 1.00 30.47 128 ASN C O 1
ATOM 8410 N N . ALA C 1 135 ? -9.806 114.827 80.420 1.00 31.37 129 ALA C N 1
ATOM 8411 C CA . ALA C 1 135 ? -9.521 115.062 81.832 1.00 25.97 129 ALA C CA 1
ATOM 8412 C C . ALA C 1 135 ? -8.517 114.045 82.369 1.00 30.68 129 ALA C C 1
ATOM 8413 O O . ALA C 1 135 ? -7.938 114.236 83.437 1.00 39.56 129 ALA C O 1
ATOM 8415 N N . GLY C 1 136 ? -8.320 112.959 81.630 1.00 23.82 130 GLY C N 1
ATOM 8416 C CA . GLY C 1 136 ? -7.326 111.965 81.990 1.00 27.33 130 GLY C CA 1
ATOM 8417 C C . GLY C 1 136 ? -7.871 110.722 82.673 1.00 23.27 130 GLY C C 1
ATOM 8418 O O . GLY C 1 136 ? -7.181 110.105 83.483 1.00 25.27 130 GLY C O 1
ATOM 8419 N N . VAL C 1 137 ? -9.101 110.342 82.345 1.00 22.52 131 VAL C N 1
ATOM 8420 C CA . VAL C 1 137 ? -9.692 109.147 82.932 1.00 24.29 131 VAL C CA 1
ATOM 8421 C C . VAL C 1 137 ? -8.973 107.889 82.439 1.00 24.37 131 VAL C C 1
ATOM 8422 O O . VAL C 1 137 ? -8.521 107.817 81.291 1.00 18.58 131 VAL C O 1
ATOM 8426 N N . VAL C 1 138 ? -8.847 106.910 83.328 1.00 20.19 132 VAL C N 1
ATOM 8427 C CA . VAL C 1 138 ? -8.296 105.611 82.973 1.00 20.02 132 VAL C CA 1
ATOM 8428 C C . VAL C 1 138 ? -9.345 104.540 83.234 1.00 27.29 132 VAL C C 1
ATOM 8429 O O . VAL C 1 138 ? -9.576 104.159 84.385 1.00 26.87 132 VAL C O 1
ATOM 8433 N N . PRO C 1 139 ? -10.003 104.065 82.166 1.00 25.66 133 PRO C N 1
ATOM 8434 C CA . PRO C 1 139 ? -11.039 103.037 82.299 1.00 18.04 133 PRO C CA 1
ATOM 8435 C C . PRO C 1 139 ? -10.472 101.728 82.840 1.00 21.13 133 PRO C C 1
ATOM 8436 O O . PRO C 1 139 ? -9.295 101.434 82.635 1.00 20.36 133 PRO C O 1
ATOM 8440 N N . TYR C 1 140 ? -11.302 100.958 83.533 1.00 23.20 134 TYR C N 1
ATOM 8441 C CA . TYR C 1 140 ? -10.899 99.651 84.031 1.00 22.97 134 TYR C CA 1
ATOM 8442 C C . TYR C 1 140 ? -11.453 98.568 83.109 1.00 27.73 134 TYR C C 1
ATOM 8443 O O . TYR C 1 140 ? -12.634 98.222 83.180 1.00 28.35 134 TYR C O 1
ATOM 8452 N N . ILE C 1 141 ? -10.598 98.045 82.235 1.00 25.16 135 ILE C N 1
ATOM 8453 C CA . ILE C 1 141 ? -11.031 97.091 81.219 1.00 21.94 135 ILE C CA 1
ATOM 8454 C C . ILE C 1 141 ? -10.285 95.764 81.325 1.00 26.83 135 ILE C C 1
ATOM 8455 O O . ILE C 1 141 ? -9.158 95.646 80.845 1.00 31.00 135 ILE C O 1
ATOM 8460 N N . PRO C 1 142 ? -10.910 94.758 81.957 1.00 26.39 136 PRO C N 1
ATOM 8461 C CA . PRO C 1 142 ? -10.301 93.422 82.027 1.00 25.48 136 PRO C CA 1
ATOM 8462 C C . PRO C 1 142 ? -10.057 92.866 80.624 1.00 27.48 136 PRO C C 1
ATOM 8463 O O . PRO C 1 142 ? -10.946 92.952 79.775 1.00 28.05 136 PRO C O 1
ATOM 8467 N N . GLU C 1 143 ? -8.872 92.309 80.389 1.00 20.25 137 GLU C N 1
ATOM 8468 C CA . GLU C 1 143 ? -8.417 92.007 79.033 1.00 26.24 137 GLU C CA 1
ATOM 8469 C C . GLU C 1 143 ? -8.987 90.712 78.452 1.00 29.33 137 GLU C C 1
ATOM 8470 O O . GLU C 1 143 ? -8.844 90.456 77.258 1.00 29.72 137 GLU C O 1
ATOM 8476 N N . GLN C 1 144 ? -9.626 89.899 79.288 1.00 27.27 138 GLN C N 1
ATOM 8477 C CA . GLN C 1 144 ? -10.182 88.626 78.832 1.00 24.83 138 GLN C CA 1
ATOM 8478 C C . GLN C 1 144 ? -11.704 88.608 78.922 1.00 25.27 138 GLN C C 1
ATOM 8479 O O . GLN C 1 144 ? -12.279 89.086 79.898 1.00 28.69 138 GLN C O 1
ATOM 8485 N N . GLY C 1 145 ? -12.356 88.045 77.910 1.00 30.94 139 GLY C N 1
ATOM 8486 C CA . GLY C 1 145 ? -13.801 87.900 77.946 1.00 33.56 139 GLY C CA 1
ATOM 8487 C C . GLY C 1 145 ? -14.495 88.014 76.601 1.00 35.30 139 GLY C C 1
ATOM 8488 O O . GLY C 1 145 ? -15.397 87.234 76.299 1.00 31.54 139 GLY C O 1
ATOM 8489 N N . THR C 1 146 ? -14.080 88.983 75.790 1.00 30.43 140 THR C N 1
ATOM 8490 C CA . THR C 1 146 ? -14.743 89.233 74.516 1.00 25.63 140 THR C CA 1
ATOM 8491 C C . THR C 1 146 ? -14.574 88.062 73.543 1.00 22.84 140 THR C C 1
ATOM 8492 O O . THR C 1 146 ? -13.519 87.428 73.489 1.00 22.52 140 THR C O 1
ATOM 8496 N N . VAL C 1 147 ? -15.638 87.753 72.805 1.00 17.09 141 VAL C N 1
ATOM 8497 C CA . VAL C 1 147 ? -15.562 86.768 71.732 1.00 17.13 141 VAL C CA 1
ATOM 8498 C C . VAL C 1 147 ? -15.650 87.480 70.382 1.00 21.94 141 VAL C C 1
ATOM 8499 O O . VAL C 1 147 ? -15.775 86.843 69.336 1.00 24.63 141 VAL C O 1
ATOM 8503 N N . GLY C 1 148 ? -15.579 88.809 70.427 1.00 20.30 142 GLY C N 1
ATOM 8504 C CA . GLY C 1 148 ? -15.531 89.634 69.234 1.00 24.76 142 GLY C CA 1
ATOM 8505 C C . GLY C 1 148 ? -16.720 89.492 68.306 1.00 29.02 142 GLY C C 1
ATOM 8506 O O . GLY C 1 148 ? -16.554 89.262 67.106 1.00 31.04 142 GLY C O 1
ATOM 8520 N N . ASP C 1 150 ? -17.311 93.597 70.789 1.00 28.69 146 ASP C N 1
ATOM 8521 C CA . ASP C 1 150 ? -16.679 93.571 72.106 1.00 25.62 146 ASP C CA 1
ATOM 8522 C C . ASP C 1 150 ? -17.608 94.104 73.191 1.00 25.75 146 ASP C C 1
ATOM 8523 O O . ASP C 1 150 ? -17.356 95.158 73.773 1.00 30.89 146 ASP C O 1
ATOM 8528 N N . LEU C 1 151 ? -18.676 93.359 73.457 1.00 25.11 147 LEU C N 1
ATOM 8529 C CA . LEU C 1 151 ? -19.692 93.752 74.430 1.00 26.68 147 LEU C CA 1
ATOM 8530 C C . LEU C 1 151 ? -19.122 93.962 75.826 1.00 27.97 147 LEU C C 1
ATOM 8531 O O . LEU C 1 151 ? -19.384 94.983 76.463 1.00 26.71 147 LEU C O 1
ATOM 8536 N N . GLY C 1 152 ? -18.348 92.988 76.296 1.00 30.40 148 GLY C N 1
ATOM 8537 C CA . GLY C 1 152 ? -17.728 93.053 77.609 1.00 27.91 148 GLY C CA 1
ATOM 8538 C C . GLY C 1 152 ? -16.866 94.284 77.855 1.00 29.69 148 GLY C C 1
ATOM 8539 O O . GLY C 1 152 ? -17.183 95.093 78.727 1.00 31.37 148 GLY C O 1
ATOM 8540 N N . PRO C 1 153 ? -15.765 94.428 77.095 1.00 25.04 149 PRO C N 1
ATOM 8541 C CA . PRO C 1 153 ? -14.854 95.566 77.259 1.00 24.18 149 PRO C CA 1
ATOM 8542 C C . PRO C 1 153 ? -15.557 96.914 77.133 1.00 24.25 149 PRO C C 1
ATOM 8543 O O . PRO C 1 153 ? -15.295 97.822 77.918 1.00 24.81 149 PRO C O 1
ATOM 8547 N N . LEU C 1 154 ? -16.441 97.036 76.149 1.00 26.93 150 LEU C N 1
ATOM 8548 C CA . LEU C 1 154 ? -17.156 98.285 75.924 1.00 27.11 150 LEU C CA 1
ATOM 8549 C C . LEU C 1 154 ? -18.161 98.571 77.046 1.00 31.90 150 LEU C C 1
ATOM 8550 O O . LEU C 1 154 ? -18.445 99.731 77.350 1.00 33.10 150 LEU C O 1
ATOM 8555 N N . SER C 1 155 ? -18.690 97.517 77.664 1.00 28.28 151 SER C N 1
ATOM 8556 C CA . SER C 1 155 ? -19.578 97.677 78.814 1.00 26.22 151 SER C CA 1
ATOM 8557 C C . SER C 1 155 ? -18.814 98.154 80.044 1.00 23.03 151 SER C C 1
ATOM 8558 O O . SER C 1 155 ? -19.305 98.997 80.798 1.00 25.98 151 SER C O 1
ATOM 8561 N N . HIS C 1 156 ? -17.620 97.604 80.248 1.00 18.41 152 HIS C N 1
ATOM 8562 C CA . HIS C 1 156 ? -16.763 98.035 81.346 1.00 25.04 152 HIS C CA 1
ATOM 8563 C C . HIS C 1 156 ? -16.378 99.501 81.173 1.00 24.66 152 HIS C C 1
ATOM 8564 O O . HIS C 1 156 ? -16.235 100.238 82.149 1.00 18.69 152 HIS C O 1
ATOM 8571 N N . LEU C 1 157 ? -16.220 99.917 79.920 1.00 20.15 153 LEU C N 1
ATOM 8572 C CA . LEU C 1 157 ? -15.952 101.314 79.608 1.00 24.23 153 LEU C CA 1
ATOM 8573 C C . LEU C 1 157 ? -17.143 102.189 80.000 1.00 26.88 153 LEU C C 1
ATOM 8574 O O . LEU C 1 157 ? -16.981 103.221 80.654 1.00 24.29 153 LEU C O 1
ATOM 8579 N N . ALA C 1 158 ? -18.339 101.763 79.604 1.00 26.07 154 ALA C N 1
ATOM 8580 C CA . ALA C 1 158 ? -19.562 102.507 79.901 1.00 23.99 154 ALA C CA 1
ATOM 8581 C C . ALA C 1 158 ? -19.888 102.472 81.392 1.00 27.00 154 ALA C C 1
ATOM 8582 O O . ALA C 1 158 ? -20.465 103.416 81.928 1.00 20.32 154 ALA C O 1
ATOM 8584 N N . LEU C 1 159 ? -19.519 101.379 82.054 1.00 26.70 155 LEU C N 1
ATOM 8585 C CA . LEU C 1 159 ? -19.751 101.235 83.485 1.00 20.19 155 LEU C CA 1
ATOM 8586 C C . LEU C 1 159 ? -19.023 102.325 84.263 1.00 24.73 155 LEU C C 1
ATOM 8587 O O . LEU C 1 159 ? -19.593 102.941 85.168 1.00 23.85 155 LEU C O 1
ATOM 8592 N N . GLY C 1 160 ? -17.763 102.558 83.905 1.00 19.88 156 GLY C N 1
ATOM 8593 C CA . GLY C 1 160 ? -16.971 103.599 84.531 1.00 20.02 156 GLY C CA 1
ATOM 8594 C C . GLY C 1 160 ? -17.510 104.987 84.236 1.00 29.06 156 GLY C C 1
ATOM 8595 O O . GLY C 1 160 ? -17.436 105.883 85.078 1.00 26.45 156 GLY C O 1
ATOM 8596 N N . MET C 1 161 ? -18.050 105.163 83.032 1.00 20.17 157 MET C N 1
ATOM 8597 C CA . MET C 1 161 ? -18.662 106.427 82.646 1.00 25.29 157 MET C CA 1
ATOM 8598 C C . MET C 1 161 ? -19.939 106.693 83.445 1.00 26.62 157 MET C C 1
ATOM 8599 O O . MET C 1 161 ? -20.370 107.841 83.583 1.00 24.90 157 MET C O 1
ATOM 8604 N N . LEU C 1 162 ? -20.533 105.623 83.968 1.00 27.34 158 LEU C N 1
ATOM 8605 C CA . LEU C 1 162 ? -21.718 105.723 84.809 1.00 27.82 158 LEU C CA 1
ATOM 8606 C C . LEU C 1 162 ? -21.330 106.009 86.254 1.00 26.65 158 LEU C C 1
ATOM 8607 O O . LEU C 1 162 ? -22.190 106.213 87.107 1.00 30.26 158 LEU C O 1
ATOM 8612 N N . GLY C 1 163 ? -20.029 106.012 86.520 1.00 25.25 159 GLY C N 1
ATOM 8613 C CA . GLY C 1 163 ? -19.525 106.225 87.863 1.00 22.34 159 GLY C CA 1
ATOM 8614 C C . GLY C 1 163 ? -19.611 104.965 88.703 1.00 25.82 159 GLY C C 1
ATOM 8615 O O . GLY C 1 163 ? -19.664 105.027 89.931 1.00 36.02 159 GLY C O 1
ATOM 8616 N N . GLU C 1 164 ? -19.629 103.816 88.039 1.00 21.98 160 GLU C N 1
ATOM 8617 C CA . GLU C 1 164 ? -19.710 102.541 88.735 1.00 26.42 160 GLU C CA 1
ATOM 8618 C C . GLU C 1 164 ? -18.481 101.686 88.448 1.00 26.85 160 GLU C C 1
ATOM 8619 O O . GLU C 1 164 ? -17.814 101.865 87.428 1.00 27.85 160 GLU C O 1
ATOM 8625 N N . GLY C 1 165 ? -18.180 100.762 89.355 1.00 23.66 161 GLY C N 1
ATOM 8626 C CA . GLY C 1 165 ? -16.996 99.934 89.229 1.00 21.16 161 GLY C CA 1
ATOM 8627 C C . GLY C 1 165 ? -15.737 100.700 89.588 1.00 31.33 161 GLY C C 1
ATOM 8628 O O . GLY C 1 165 ? -15.743 101.529 90.500 1.00 21.55 161 GLY C O 1
ATOM 8629 N N . LEU C 1 166 ? -14.657 100.437 88.858 1.00 30.15 162 LEU C N 1
ATOM 8630 C CA . LEU C 1 166 ? -13.377 101.072 89.149 1.00 25.20 162 LEU C CA 1
ATOM 8631 C C . LEU C 1 166 ? -12.932 102.039 88.056 1.00 25.55 162 LEU C C 1
ATOM 8632 O O . LEU C 1 166 ? -13.258 101.868 86.881 1.00 31.24 162 LEU C O 1
ATOM 8637 N N . LEU C 1 167 ? -12.185 103.058 88.466 1.00 21.98 163 LEU C N 1
ATOM 8638 C CA . LEU C 1 167 ? -11.526 103.970 87.541 1.00 19.97 163 LEU C CA 1
ATOM 8639 C C . LEU C 1 167 ? -10.178 104.384 88.104 1.00 23.13 163 LEU C C 1
ATOM 8640 O O . LEU C 1 167 ? -9.927 104.261 89.302 1.00 24.24 163 LEU C O 1
ATOM 8645 N N . ALA C 1 168 ? -9.310 104.875 87.231 1.00 25.39 164 ALA C N 1
ATOM 8646 C CA . ALA C 1 168 ? -8.075 105.514 87.656 1.00 24.96 164 ALA C CA 1
ATOM 8647 C C . ALA C 1 168 ? -7.902 106.812 86.877 1.00 26.07 164 ALA C C 1
ATOM 8648 O O . ALA C 1 168 ? -8.749 107.171 86.058 1.00 25.16 164 ALA C O 1
ATOM 8650 N N . THR C 1 169 ? -6.812 107.522 87.142 1.00 24.58 165 THR C N 1
ATOM 8651 C CA . THR C 1 169 ? -6.481 108.719 86.381 1.00 24.12 165 THR C CA 1
ATOM 8652 C C . THR C 1 169 ? -5.022 108.649 85.959 1.00 28.97 165 THR C C 1
ATOM 8653 O O . THR C 1 169 ? -4.269 107.810 86.452 1.00 29.83 165 THR C O 1
ATOM 8657 N N . LEU C 1 170 ? -4.624 109.522 85.040 1.00 29.39 166 LEU C N 1
ATOM 8658 C CA . LEU C 1 170 ? -3.236 109.557 84.596 1.00 29.41 166 LEU C CA 1
ATOM 8659 C C . LEU C 1 170 ? -2.314 110.021 85.723 1.00 34.61 166 LEU C C 1
ATOM 8660 O O . LEU C 1 170 ? -1.158 109.605 85.792 1.00 37.43 166 LEU C O 1
ATOM 8665 N N . ASN C 1 171 ? -2.834 110.870 86.605 1.00 39.48 167 ASN C N 1
ATOM 8666 C CA . ASN C 1 171 ? -2.065 111.372 87.742 1.00 45.72 167 ASN C CA 1
ATOM 8667 C C . ASN C 1 171 ? -2.037 110.391 88.909 1.00 38.78 167 ASN C C 1
ATOM 8668 O O . ASN C 1 171 ? -1.145 110.442 89.755 1.00 41.29 167 ASN C O 1
ATOM 8673 N N . ASN C 1 172 ? -3.026 109.506 88.953 1.00 27.78 168 ASN C N 1
ATOM 8674 C CA . ASN C 1 172 ? -3.111 108.486 89.992 1.00 26.10 168 ASN C CA 1
ATOM 8675 C C . ASN C 1 172 ? -3.689 107.204 89.407 1.00 28.10 168 ASN C C 1
ATOM 8676 O O . ASN C 1 172 ? -4.908 107.047 89.300 1.00 34.79 168 ASN C O 1
ATOM 8681 N N . LYS C 1 173 ? -2.804 106.288 89.031 1.00 21.35 169 LYS C N 1
ATOM 8682 C CA . LYS C 1 173 ? -3.204 105.114 88.264 1.00 27.17 169 LYS C CA 1
ATOM 8683 C C . LYS C 1 173 ? -3.647 103.944 89.139 1.00 24.11 169 LYS C C 1
ATOM 8684 O O . LYS C 1 173 ? -3.875 102.844 88.644 1.00 28.65 169 LYS C O 1
ATOM 8690 N N . LYS C 1 174 ? -3.786 104.191 90.436 1.00 30.25 170 LYS C N 1
ATOM 8691 C CA . LYS C 1 174 ? -4.348 103.194 91.337 1.00 33.29 170 LYS C CA 1
ATOM 8692 C C . LYS C 1 174 ? -5.859 103.146 91.150 1.00 35.41 170 LYS C C 1
ATOM 8693 O O . LYS C 1 174 ? -6.555 104.134 91.398 1.00 31.83 170 LYS C O 1
ATOM 8696 N N . PHE C 1 175 ? -6.364 102.003 90.698 1.00 31.62 171 PHE C N 1
ATOM 8697 C CA . PHE C 1 175 ? -7.794 101.862 90.448 1.00 24.40 171 PHE C CA 1
ATOM 8698 C C . PHE C 1 175 ? -8.593 101.991 91.739 1.00 24.77 171 PHE C C 1
ATOM 8699 O O . PHE C 1 175 ? -8.325 101.307 92.724 1.00 27.37 171 PHE C O 1
ATOM 8707 N N . ARG C 1 176 ? -9.570 102.889 91.721 1.00 24.37 172 ARG C N 1
ATOM 8708 C CA . ARG C 1 176 ? -10.384 103.168 92.892 1.00 26.07 172 ARG C CA 1
ATOM 8709 C C . ARG C 1 176 ? -11.833 103.368 92.475 1.00 31.91 172 ARG C C 1
ATOM 8710 O O . ARG C 1 176 ? -12.195 103.089 91.333 1.00 37.73 172 ARG C O 1
ATOM 8718 N N . ASP C 1 177 ? -12.656 103.856 93.398 1.00 33.95 173 ASP C N 1
ATOM 8719 C CA . ASP C 1 177 ? -14.080 104.041 93.137 1.00 32.99 173 ASP C CA 1
ATOM 8720 C C . ASP C 1 177 ? -14.326 104.975 91.953 1.00 32.34 173 ASP C C 1
ATOM 8721 O O . ASP C 1 177 ? -13.857 106.116 91.940 1.00 22.63 173 ASP C O 1
ATOM 8726 N N . ALA C 1 178 ? -15.063 104.475 90.964 1.00 27.28 174 ALA C N 1
ATOM 8727 C CA . ALA C 1 178 ? -15.338 105.219 89.740 1.00 26.18 174 ALA C CA 1
ATOM 8728 C C . ALA C 1 178 ? -16.093 106.514 90.022 1.00 28.87 174 ALA C C 1
ATOM 8729 O O . ALA C 1 178 ? -15.878 107.530 89.356 1.00 27.99 174 ALA C O 1
ATOM 8731 N N . GLY C 1 179 ? -16.978 106.472 91.012 1.00 30.42 175 GLY C N 1
ATOM 8732 C CA . GLY C 1 179 ? -17.759 107.638 91.381 1.00 31.84 175 GLY C CA 1
ATOM 8733 C C . GLY C 1 179 ? -16.893 108.786 91.860 1.00 30.83 175 GLY C C 1
ATOM 8734 O O . GLY C 1 179 ? -17.106 109.939 91.478 1.00 32.94 175 GLY C O 1
ATOM 8735 N N . SER C 1 180 ? -15.907 108.471 92.694 1.00 30.84 176 SER C N 1
ATOM 8736 C CA . SER C 1 180 ? -15.021 109.492 93.240 1.00 35.18 176 SER C CA 1
ATOM 8737 C C . SER C 1 180 ? -14.057 110.019 92.180 1.00 39.52 176 SER C C 1
ATOM 8738 O O . SER C 1 180 ? -13.701 111.197 92.192 1.00 49.44 176 SER C O 1
ATOM 8741 N N . VAL C 1 181 ? -13.643 109.151 91.261 1.00 35.06 177 VAL C N 1
ATOM 8742 C CA . VAL C 1 181 ? -12.751 109.564 90.183 1.00 32.12 177 VAL C CA 1
ATOM 8743 C C . VAL C 1 181 ? -13.433 110.581 89.270 1.00 35.04 177 VAL C C 1
ATOM 8744 O O . VAL C 1 181 ? -12.826 111.583 88.892 1.00 38.13 177 VAL C O 1
ATOM 8748 N N . LEU C 1 182 ? -14.695 110.331 88.928 1.00 28.16 178 LEU C N 1
ATOM 8749 C CA . LEU C 1 182 ? -15.451 111.272 88.107 1.00 28.72 178 LEU C CA 1
ATOM 8750 C C . LEU C 1 182 ? -15.622 112.602 88.838 1.00 35.23 178 LEU C C 1
ATOM 8751 O O . LEU C 1 182 ? -15.587 113.668 88.217 1.00 32.21 178 LEU C O 1
ATOM 8756 N N . ARG C 1 183 ? -15.769 112.501 90.164 1.00 33.80 179 ARG C N 1
ATOM 8757 C CA A ARG C 1 183 ? -15.889 113.659 91.047 0.54 39.77 179 ARG C CA 1
ATOM 8758 C CA B ARG C 1 183 ? -15.888 113.659 91.047 0.46 39.99 179 ARG C CA 1
ATOM 8759 C C . ARG C 1 183 ? -14.558 114.402 91.191 1.00 45.66 179 ARG C C 1
ATOM 8760 O O . ARG C 1 183 ? -14.530 115.581 91.535 1.00 52.27 179 ARG C O 1
ATOM 8774 N N . GLU C 1 184 ? -13.464 113.690 90.933 1.00 61.68 180 GLU C N 1
ATOM 8775 C CA . GLU C 1 184 ? -12.103 114.216 90.884 1.00 66.40 180 GLU C CA 1
ATOM 8776 C C . GLU C 1 184 ? -11.836 114.941 89.565 1.00 64.38 180 GLU C C 1
ATOM 8777 O O . GLU C 1 184 ? -11.167 115.970 89.533 1.00 66.74 180 GLU C O 1
ATOM 8779 N N . LEU C 1 185 ? -12.390 114.435 88.478 1.00 59.63 181 LEU C N 1
ATOM 8780 C CA . LEU C 1 185 ? -12.194 115.104 87.208 1.00 56.05 181 LEU C CA 1
ATOM 8781 C C . LEU C 1 185 ? -13.266 116.175 87.022 1.00 58.63 181 LEU C C 1
ATOM 8782 O O . LEU C 1 185 ? -13.225 116.950 86.065 1.00 63.55 181 LEU C O 1
ATOM 8787 N N . GLY C 1 186 ? -14.208 116.229 87.962 1.00 47.91 182 GLY C N 1
ATOM 8788 C CA . GLY C 1 186 ? -15.328 117.148 87.873 1.00 43.37 182 GLY C CA 1
ATOM 8789 C C . GLY C 1 186 ? -16.224 116.824 86.693 1.00 46.29 182 GLY C C 1
ATOM 8790 O O . GLY C 1 186 ? -16.838 117.713 86.108 1.00 56.65 182 GLY C O 1
ATOM 8791 N N . VAL C 1 187 ? -16.286 115.542 86.343 1.00 46.71 183 VAL C N 1
ATOM 8792 C CA . VAL C 1 187 ? -17.101 115.058 85.231 1.00 45.37 183 VAL C CA 1
ATOM 8793 C C . VAL C 1 187 ? -18.417 114.483 85.748 1.00 48.60 183 VAL C C 1
ATOM 8794 O O . VAL C 1 187 ? -18.431 113.769 86.754 1.00 52.74 183 VAL C O 1
ATOM 8798 N N . GLU C 1 188 ? -19.523 114.800 85.077 1.00 45.85 184 GLU C N 1
ATOM 8799 C CA . GLU C 1 188 ? -20.809 114.241 85.476 1.00 41.02 184 GLU C CA 1
ATOM 8800 C C . GLU C 1 188 ? -21.028 112.924 84.741 1.00 34.25 184 GLU C C 1
ATOM 8801 O O . GLU C 1 188 ? -20.804 112.847 83.535 1.00 36.14 184 GLU C O 1
ATOM 8804 N N . PRO C 1 189 ? -21.452 111.876 85.468 1.00 30.62 185 PRO C N 1
ATOM 8805 C CA . PRO C 1 189 ? -21.663 110.557 84.858 1.00 27.83 185 PRO C CA 1
ATOM 8806 C C . PRO C 1 189 ? -22.715 110.583 83.754 1.00 25.06 185 PRO C C 1
ATOM 8807 O O . PRO C 1 189 ? -23.613 111.426 83.774 1.00 24.95 185 PRO C O 1
ATOM 8811 N N . ILE C 1 190 ? -22.594 109.673 82.795 1.00 26.28 186 ILE C N 1
ATOM 8812 C CA . ILE C 1 190 ? -23.553 109.595 81.703 1.00 28.21 186 ILE C CA 1
ATOM 8813 C C . ILE C 1 190 ? -24.914 109.128 82.211 1.00 35.30 186 ILE C C 1
ATOM 8814 O O . ILE C 1 190 ? -25.020 108.492 83.264 1.00 33.27 186 ILE C O 1
ATOM 8819 N N . THR C 1 191 ? -25.952 109.476 81.462 1.00 36.33 187 THR C N 1
ATOM 8820 C CA . THR C 1 191 ? -27.285 108.938 81.681 1.00 32.89 187 THR C CA 1
ATOM 8821 C C . THR C 1 191 ? -27.728 108.312 80.370 1.00 37.44 187 THR C C 1
ATOM 8822 O O . THR C 1 191 ? -27.330 108.767 79.297 1.00 36.67 187 THR C O 1
ATOM 8826 N N . LEU C 1 192 ? -28.540 107.266 80.450 1.00 40.91 188 LEU C N 1
ATOM 8827 C CA . LEU C 1 192 ? -28.854 106.481 79.263 1.00 40.44 188 LEU C CA 1
ATOM 8828 C C . LEU C 1 192 ? -30.325 106.553 78.857 1.00 40.79 188 LEU C C 1
ATOM 8829 O O . LEU C 1 192 ? -31.214 106.158 79.613 1.00 37.44 188 LEU C O 1
ATOM 8834 N N . ALA C 1 193 ? -30.566 107.064 77.653 1.00 34.38 189 ALA C N 1
ATOM 8835 C CA . ALA C 1 193 ? -31.891 107.037 77.049 1.00 29.92 189 ALA C CA 1
ATOM 8836 C C . ALA C 1 193 ? -32.011 105.801 76.159 1.00 35.45 189 ALA C C 1
ATOM 8837 O O . ALA C 1 193 ? -31.123 104.945 76.161 1.00 39.54 189 ALA C O 1
ATOM 8839 N N . ALA C 1 194 ? -33.103 105.711 75.405 1.00 31.77 190 ALA C N 1
ATOM 8840 C CA . ALA C 1 194 ? -33.334 104.574 74.516 1.00 26.76 190 ALA C CA 1
ATOM 8841 C C . ALA C 1 194 ? -32.179 104.377 73.538 1.00 26.15 190 ALA C C 1
ATOM 8842 O O . ALA C 1 194 ? -31.644 105.348 73.000 1.00 32.04 190 ALA C O 1
ATOM 8844 N N . LYS C 1 195 ? -31.796 103.115 73.347 1.00 29.17 191 LYS C N 1
ATOM 8845 C CA . LYS C 1 195 ? -30.761 102.695 72.391 1.00 39.45 191 LYS C CA 1
ATOM 8846 C C . LYS C 1 195 ? -29.335 103.049 72.828 1.00 42.36 191 LYS C C 1
ATOM 8847 O O . LYS C 1 195 ? -28.369 102.511 72.286 1.00 48.46 191 LYS C O 1
ATOM 8853 N N . GLU C 1 196 ? -29.195 103.927 73.816 1.00 37.13 192 GLU C N 1
ATOM 8854 C CA . GLU C 1 196 ? -27.870 104.380 74.229 1.00 33.44 192 GLU C CA 1
ATOM 8855 C C . GLU C 1 196 ? -27.019 103.258 74.821 1.00 34.26 192 GLU C C 1
ATOM 8856 O O . GLU C 1 196 ? -25.797 103.260 74.669 1.00 39.22 192 GLU C O 1
ATOM 8862 N N . GLY C 1 197 ? -27.663 102.305 75.490 1.00 31.28 193 GLY C N 1
ATOM 8863 C CA . GLY C 1 197 ? -26.965 101.160 76.049 1.00 26.28 193 GLY C CA 1
ATOM 8864 C C . GLY C 1 197 ? -26.271 100.324 74.985 1.00 37.03 193 GLY C C 1
ATOM 8865 O O . GLY C 1 197 ? -25.087 100.005 75.106 1.00 43.58 193 GLY C O 1
ATOM 8866 N N . LEU C 1 198 ? -27.009 99.970 73.936 1.00 36.84 194 LEU C N 1
ATOM 8867 C CA . LEU C 1 198 ? -26.455 99.204 72.827 1.00 32.16 194 LEU C CA 1
ATOM 8868 C C . LEU C 1 198 ? -25.455 100.020 72.026 1.00 32.82 194 LEU C C 1
ATOM 8869 O O . LEU C 1 198 ? -24.436 99.495 71.575 1.00 39.22 194 LEU C O 1
ATOM 8874 N N . ALA C 1 199 ? -25.751 101.304 71.849 1.00 24.72 195 ALA C N 1
ATOM 8875 C CA . ALA C 1 199 ? -24.899 102.188 71.060 1.00 30.93 195 ALA C CA 1
ATOM 8876 C C . ALA C 1 199 ? -23.488 102.258 71.627 1.00 31.76 195 ALA C C 1
ATOM 8877 O O . ALA C 1 199 ? -22.513 102.392 70.880 1.00 36.46 195 ALA C O 1
ATOM 8879 N N . LEU C 1 200 ? -23.383 102.155 72.949 1.00 27.33 196 LEU C N 1
ATOM 8880 C CA . LEU C 1 200 ? -22.095 102.273 73.619 1.00 23.03 196 LEU C CA 1
ATOM 8881 C C . LEU C 1 200 ? -21.297 100.971 73.618 1.00 19.72 196 LEU C C 1
ATOM 8882 O O . LEU C 1 200 ? -20.069 101.002 73.672 1.00 18.86 196 LEU C O 1
ATOM 8887 N N . ILE C 1 201 ? -21.980 99.830 73.551 1.00 23.02 197 ILE C N 1
ATOM 8888 C CA . ILE C 1 201 ? -21.286 98.552 73.724 1.00 27.30 197 ILE C CA 1
ATOM 8889 C C . ILE C 1 201 ? -21.247 97.654 72.481 1.00 28.81 197 ILE C C 1
ATOM 8890 O O . ILE C 1 201 ? -20.598 96.610 72.495 1.00 33.21 197 ILE C O 1
ATOM 8895 N N . ASN C 1 202 ? -21.927 98.053 71.411 1.00 26.08 198 ASN C N 1
ATOM 8896 C CA . ASN C 1 202 ? -21.800 97.346 70.137 1.00 28.43 198 ASN C CA 1
ATOM 8897 C C . ASN C 1 202 ? -20.571 97.816 69.369 1.00 32.43 198 ASN C C 1
ATOM 8898 O O . ASN C 1 202 ? -20.404 99.010 69.130 1.00 37.18 198 ASN C O 1
ATOM 8903 N N . GLY C 1 203 ? -19.707 96.887 68.978 1.00 32.52 199 GLY C N 1
ATOM 8904 C CA . GLY C 1 203 ? -18.575 97.254 68.151 1.00 34.54 199 GLY C CA 1
ATOM 8905 C C . GLY C 1 203 ? -17.321 96.428 68.337 1.00 38.86 199 GLY C C 1
ATOM 8906 O O . GLY C 1 203 ? -17.236 95.592 69.237 1.00 38.27 199 GLY C O 1
ATOM 8907 N N . THR C 1 204 ? -16.336 96.685 67.482 1.00 38.77 200 THR C N 1
ATOM 8908 C CA . THR C 1 204 ? -15.092 95.926 67.469 1.00 30.96 200 THR C CA 1
ATOM 8909 C C . THR C 1 204 ? -13.922 96.751 67.992 1.00 20.94 200 THR C C 1
ATOM 8910 O O . THR C 1 204 ? -12.780 96.537 67.592 1.00 22.19 200 THR C O 1
ATOM 8914 N N . GLN C 1 205 ? -14.206 97.682 68.896 1.00 21.07 201 GLN C N 1
ATOM 8915 C CA . GLN C 1 205 ? -13.216 98.682 69.292 1.00 21.32 201 GLN C CA 1
ATOM 8916 C C . GLN C 1 205 ? -12.134 98.170 70.250 1.00 28.13 201 GLN C C 1
ATOM 8917 O O . GLN C 1 205 ? -11.062 98.760 70.335 1.00 35.01 201 GLN C O 1
ATOM 8923 N N . PHE C 1 206 ? -12.402 97.083 70.967 1.00 29.18 202 PHE C N 1
ATOM 8924 C CA . PHE C 1 206 ? -11.373 96.477 71.815 1.00 26.61 202 PHE C CA 1
ATOM 8925 C C . PHE C 1 206 ? -10.330 95.786 70.942 1.00 27.44 202 PHE C C 1
ATOM 8926 O O . PHE C 1 206 ? -9.129 95.998 71.103 1.00 25.87 202 PHE C O 1
ATOM 8934 N N . ILE C 1 207 ? -10.805 94.961 70.013 1.00 24.57 203 ILE C N 1
ATOM 8935 C CA . ILE C 1 207 ? -9.941 94.280 69.057 1.00 16.32 203 ILE C CA 1
ATOM 8936 C C . ILE C 1 207 ? -9.164 95.278 68.193 1.00 21.00 203 ILE C C 1
ATOM 8937 O O . ILE C 1 207 ? -7.959 95.126 67.980 1.00 23.69 203 ILE C O 1
ATOM 8942 N N . SER C 1 208 ? -9.858 96.307 67.711 1.00 21.95 204 SER C N 1
ATOM 8943 C CA . SER C 1 208 ? -9.272 97.255 66.765 1.00 22.72 204 SER C CA 1
ATOM 8944 C C . SER C 1 208 ? -8.298 98.240 67.413 1.00 25.14 204 SER C C 1
ATOM 8945 O O . SER C 1 208 ? -7.320 98.643 66.785 1.00 23.51 204 SER C O 1
ATOM 8948 N N . ALA C 1 209 ? -8.564 98.635 68.656 1.00 18.25 205 ALA C N 1
ATOM 8949 C CA . ALA C 1 209 ? -7.657 99.543 69.355 1.00 15.19 205 ALA C CA 1
ATOM 8950 C C . ALA C 1 209 ? -6.348 98.835 69.684 1.00 18.37 205 ALA C C 1
ATOM 8951 O O . ALA C 1 209 ? -5.270 99.386 69.467 1.00 19.01 205 ALA C O 1
ATOM 8953 N N . LEU C 1 210 ? -6.452 97.614 70.208 1.00 22.36 206 LEU C N 1
ATOM 8954 C CA . LEU C 1 210 ? -5.278 96.794 70.484 1.00 22.14 206 LEU C CA 1
ATOM 8955 C C . LEU C 1 210 ? -4.556 96.458 69.187 1.00 24.20 206 LEU C C 1
ATOM 8956 O O . LEU C 1 210 ? -3.327 96.417 69.138 1.00 26.45 206 LEU C O 1
ATOM 8961 N N . GLY C 1 211 ? -5.336 96.219 68.137 1.00 21.87 207 GLY C N 1
ATOM 8962 C CA . GLY C 1 211 ? -4.786 95.914 66.831 1.00 19.19 207 GLY C CA 1
ATOM 8963 C C . GLY C 1 211 ? -4.062 97.103 66.239 1.00 21.81 207 GLY C C 1
ATOM 8964 O O . GLY C 1 211 ? -3.078 96.948 65.517 1.00 26.49 207 GLY C O 1
ATOM 8965 N N . ALA C 1 212 ? -4.553 98.298 66.550 1.00 21.17 208 ALA C N 1
ATOM 8966 C CA . ALA C 1 212 ? -3.938 99.528 66.068 1.00 21.48 208 ALA C CA 1
ATOM 8967 C C . ALA C 1 212 ? -2.528 99.671 66.627 1.00 23.50 208 ALA C C 1
ATOM 8968 O O . ALA C 1 212 ? -1.597 100.003 65.894 1.00 18.67 208 ALA C O 1
ATOM 8970 N N . GLU C 1 213 ? -2.371 99.415 67.924 1.00 21.73 209 GLU C N 1
ATOM 8971 C CA . GLU C 1 213 ? -1.051 99.450 68.540 1.00 22.35 209 GLU C CA 1
ATOM 8972 C C . GLU C 1 213 ? -0.136 98.418 67.896 1.00 25.93 209 GLU C C 1
ATOM 8973 O O . GLU C 1 213 ? 1.015 98.714 67.558 1.00 26.18 209 GLU C O 1
ATOM 8979 N N . ALA C 1 214 ? -0.661 97.208 67.720 1.00 16.00 210 ALA C N 1
ATOM 8980 C CA . ALA C 1 214 ? 0.114 96.109 67.160 1.00 16.02 210 ALA C CA 1
ATOM 8981 C C . ALA C 1 214 ? 0.693 96.461 65.788 1.00 20.89 210 ALA C C 1
ATOM 8982 O O . ALA C 1 214 ? 1.898 96.331 65.570 1.00 18.88 210 ALA C O 1
ATOM 8984 N N . VAL C 1 215 ? -0.158 96.927 64.877 1.00 14.50 211 VAL C N 1
ATOM 8985 C CA . VAL C 1 215 ? 0.276 97.165 63.508 1.00 23.44 211 VAL C CA 1
ATOM 8986 C C . VAL C 1 215 ? 1.194 98.392 63.417 1.00 22.12 211 VAL C C 1
ATOM 8987 O O . VAL C 1 215 ? 2.057 98.457 62.544 1.00 26.35 211 VAL C O 1
ATOM 8991 N N . VAL C 1 216 ? 1.024 99.347 64.328 1.00 19.29 212 VAL C N 1
ATOM 8992 C CA . VAL C 1 216 ? 1.908 100.507 64.391 1.00 22.00 212 VAL C CA 1
ATOM 8993 C C . VAL C 1 216 ? 3.307 100.083 64.826 1.00 21.51 212 VAL C C 1
ATOM 8994 O O . VAL C 1 216 ? 4.305 100.454 64.207 1.00 28.07 212 VAL C O 1
ATOM 8998 N N . ARG C 1 217 ? 3.368 99.299 65.897 1.00 23.26 213 ARG C N 1
ATOM 8999 C CA . ARG C 1 217 ? 4.631 98.764 66.384 1.00 20.17 213 ARG C CA 1
ATOM 9000 C C . ARG C 1 217 ? 5.275 97.844 65.351 1.00 21.86 213 ARG C C 1
ATOM 9001 O O . ARG C 1 217 ? 6.501 97.803 65.218 1.00 22.98 213 ARG C O 1
ATOM 9009 N N . ALA C 1 218 ? 4.437 97.110 64.624 1.00 14.72 214 ALA C N 1
ATOM 9010 C CA . ALA C 1 218 ? 4.908 96.182 63.599 1.00 24.96 214 ALA C CA 1
ATOM 9011 C C . ALA C 1 218 ? 5.586 96.928 62.455 1.00 24.23 214 ALA C C 1
ATOM 9012 O O . ALA C 1 218 ? 6.664 96.543 62.005 1.00 24.49 214 ALA C O 1
ATOM 9014 N N . ARG C 1 219 ? 4.942 97.996 61.990 1.00 24.20 215 ARG C N 1
ATOM 9015 C CA . ARG C 1 219 ? 5.481 98.815 60.912 1.00 24.10 215 ARG C CA 1
ATOM 9016 C C . ARG C 1 219 ? 6.839 99.410 61.284 1.00 25.94 215 ARG C C 1
ATOM 9017 O O . ARG C 1 219 ? 7.755 99.467 60.462 1.00 26.31 215 ARG C O 1
ATOM 9025 N N . LYS C 1 220 ? 6.967 99.845 62.532 1.00 30.17 216 LYS C N 1
ATOM 9026 C CA . LYS C 1 220 ? 8.194 100.483 62.988 1.00 28.51 216 LYS C CA 1
ATOM 9027 C C . LYS C 1 220 ? 9.323 99.480 63.194 1.00 27.14 216 LYS C C 1
ATOM 9028 O O . LYS C 1 220 ? 10.483 99.801 62.951 1.00 31.34 216 LYS C O 1
ATOM 9034 N N . ILE C 1 221 ? 8.993 98.266 63.627 1.00 23.27 217 ILE C N 1
ATOM 9035 C CA . ILE C 1 221 ? 10.023 97.255 63.835 1.00 22.03 217 ILE C CA 1
ATOM 9036 C C . ILE C 1 221 ? 10.467 96.657 62.495 1.00 25.80 217 ILE C C 1
ATOM 9037 O O . ILE C 1 221 ? 11.595 96.182 62.368 1.00 21.90 217 ILE C O 1
ATOM 9042 N N . ALA C 1 222 ? 9.589 96.702 61.494 1.00 20.79 218 ALA C N 1
ATOM 9043 C CA . ALA C 1 222 ? 9.939 96.235 60.154 1.00 22.30 218 ALA C CA 1
ATOM 9044 C C . ALA C 1 222 ? 11.047 97.099 59.558 1.00 22.68 218 ALA C C 1
ATOM 9045 O O . ALA C 1 222 ? 11.976 96.583 58.937 1.00 24.37 218 ALA C O 1
ATOM 9047 N N . ARG C 1 223 ? 10.942 98.412 59.751 1.00 22.61 219 ARG C N 1
ATOM 9048 C CA . ARG C 1 223 ? 11.988 99.337 59.314 1.00 23.94 219 ARG C CA 1
ATOM 9049 C C . ARG C 1 223 ? 13.279 99.110 60.092 1.00 21.85 219 ARG C C 1
ATOM 9050 O O . ARG C 1 223 ? 14.362 99.056 59.510 1.00 26.98 219 ARG C O 1
ATOM 9058 N N . LEU C 1 224 ? 13.150 98.977 61.409 1.00 20.58 220 LEU C N 1
ATOM 9059 C CA . LEU C 1 224 ? 14.297 98.789 62.290 1.00 19.06 220 LEU C CA 1
ATOM 9060 C C . LEU C 1 224 ? 15.004 97.456 62.042 1.00 21.65 220 LEU C C 1
ATOM 9061 O O . LEU C 1 224 ? 16.212 97.342 62.242 1.00 28.73 220 LEU C O 1
ATOM 9066 N N . ALA C 1 225 ? 14.250 96.453 61.602 1.00 18.51 221 ALA C N 1
ATOM 9067 C CA . ALA C 1 225 ? 14.822 95.151 61.275 1.00 20.66 221 ALA C CA 1
ATOM 9068 C C . ALA C 1 225 ? 15.859 95.280 60.161 1.00 23.67 221 ALA C C 1
ATOM 9069 O O . ALA C 1 225 ? 16.868 94.573 60.154 1.00 29.09 221 ALA C O 1
ATOM 9071 N N . ASP C 1 226 ? 15.609 96.190 59.224 1.00 20.41 222 ASP C N 1
ATOM 9072 C CA . ASP C 1 226 ? 16.543 96.421 58.131 1.00 23.21 222 ASP C CA 1
ATOM 9073 C C . ASP C 1 226 ? 17.779 97.180 58.601 1.00 21.87 222 ASP C C 1
ATOM 9074 O O . ASP C 1 226 ? 18.855 97.051 58.014 1.00 23.83 222 ASP C O 1
ATOM 9079 N N . VAL C 1 227 ? 17.628 97.962 59.664 1.00 22.82 223 VAL C N 1
ATOM 9080 C CA . VAL C 1 227 ? 18.763 98.671 60.244 1.00 25.74 223 VAL C CA 1
ATOM 9081 C C . VAL C 1 227 ? 19.674 97.693 60.985 1.00 28.30 223 VAL C C 1
ATOM 9082 O O . VAL C 1 227 ? 20.895 97.763 60.875 1.00 29.75 223 VAL C O 1
ATOM 9086 N N . ALA C 1 228 ? 19.070 96.774 61.730 1.00 26.16 224 ALA C N 1
ATOM 9087 C CA . ALA C 1 228 ? 19.826 95.744 62.431 1.00 24.56 224 ALA C CA 1
ATOM 9088 C C . ALA C 1 228 ? 20.550 94.856 61.430 1.00 27.50 224 ALA C C 1
ATOM 9089 O O . ALA C 1 228 ? 21.724 94.524 61.611 1.00 32.87 224 ALA C O 1
ATOM 9091 N N . LEU C 1 229 ? 19.836 94.483 60.373 1.00 22.05 225 LEU C N 1
ATOM 9092 C CA . LEU C 1 229 ? 20.389 93.664 59.301 1.00 20.63 225 LEU C CA 1
ATOM 9093 C C . LEU C 1 229 ? 21.575 94.347 58.627 1.00 27.54 225 LEU C C 1
ATOM 9094 O O . LEU C 1 229 ? 22.589 93.707 58.345 1.00 30.52 225 LEU C O 1
ATOM 9099 N N . ALA C 1 230 ? 21.440 95.645 58.370 1.00 27.99 226 ALA C N 1
ATOM 9100 C CA . ALA C 1 230 ? 22.514 96.423 57.763 1.00 23.42 226 ALA C CA 1
ATOM 9101 C C . ALA C 1 230 ? 23.767 96.404 58.635 1.00 24.32 226 ALA C C 1
ATOM 9102 O O . ALA C 1 230 ? 24.882 96.261 58.132 1.00 24.27 226 ALA C O 1
ATOM 9104 N N . MET C 1 231 ? 23.581 96.541 59.944 1.00 19.97 227 MET C N 1
ATOM 9105 C CA . MET C 1 231 ? 24.706 96.511 60.871 1.00 22.77 227 MET C CA 1
ATOM 9106 C C . MET C 1 231 ? 25.349 95.125 60.894 1.00 20.43 227 MET C C 1
ATOM 9107 O O . MET C 1 231 ? 26.571 95.008 60.870 1.00 22.80 227 MET C O 1
ATOM 9112 N N . SER C 1 232 ? 24.521 94.082 60.934 1.00 23.19 228 SER C N 1
ATOM 9113 C CA . SER C 1 232 ? 25.012 92.705 60.891 1.00 24.54 228 SER C CA 1
ATOM 9114 C C . SER C 1 232 ? 25.771 92.452 59.597 1.00 30.62 228 SER C C 1
ATOM 9115 O O . SER C 1 232 ? 26.824 91.814 59.589 1.00 32.49 228 SER C O 1
ATOM 9118 N N . HIS C 1 233 ? 25.212 92.959 58.504 1.00 25.87 229 HIS C N 1
ATOM 9119 C CA . HIS C 1 233 ? 25.835 92.886 57.192 1.00 26.73 229 HIS C CA 1
ATOM 9120 C C . HIS C 1 233 ? 27.260 93.446 57.228 1.00 28.85 229 HIS C C 1
ATOM 9121 O O . HIS C 1 233 ? 28.180 92.876 56.642 1.00 24.99 229 HIS C O 1
ATOM 9128 N N . GLU C 1 234 ? 27.430 94.562 57.929 1.00 30.37 230 GLU C N 1
ATOM 9129 C CA . GLU C 1 234 ? 28.727 95.213 58.039 1.00 30.16 230 GLU C CA 1
ATOM 9130 C C . GLU C 1 234 ? 29.662 94.468 58.984 1.00 34.08 230 GLU C C 1
ATOM 9131 O O . GLU C 1 234 ? 30.844 94.304 58.694 1.00 36.45 230 GLU C O 1
ATOM 9137 N N . ALA C 1 235 ? 29.124 94.024 60.115 1.00 29.15 231 ALA C N 1
ATOM 9138 C CA . ALA C 1 235 ? 29.916 93.313 61.110 1.00 29.32 231 ALA C CA 1
ATOM 9139 C C . ALA C 1 235 ? 30.393 91.969 60.571 1.00 27.29 231 ALA C C 1
ATOM 9140 O O . ALA C 1 235 ? 31.466 91.490 60.935 1.00 26.21 231 ALA C O 1
ATOM 9142 N N . LEU C 1 236 ? 29.589 91.366 59.702 1.00 22.19 232 LEU C N 1
ATOM 9143 C CA . LEU C 1 236 ? 29.927 90.074 59.115 1.00 31.68 232 LEU C CA 1
ATOM 9144 C C . LEU C 1 236 ? 30.736 90.243 57.831 1.00 32.30 232 LEU C C 1
ATOM 9145 O O . LEU C 1 236 ? 31.208 89.262 57.256 1.00 29.88 232 LEU C O 1
ATOM 9150 N N . ARG C 1 237 ? 30.902 91.497 57.407 1.00 29.11 233 ARG C N 1
ATOM 9151 C CA A ARG C 1 237 ? 31.640 91.829 56.194 0.43 28.71 233 ARG C CA 1
ATOM 9152 C CA B ARG C 1 237 ? 31.642 91.828 56.192 0.57 28.41 233 ARG C CA 1
ATOM 9153 C C . ARG C 1 237 ? 31.094 91.083 54.977 1.00 32.18 233 ARG C C 1
ATOM 9154 O O . ARG C 1 237 ? 31.837 90.418 54.258 1.00 42.52 233 ARG C O 1
ATOM 9169 N N . ALA C 1 238 ? 29.789 91.201 54.753 1.00 31.23 234 ALA C N 1
ATOM 9170 C CA . ALA C 1 238 ? 29.139 90.558 53.620 1.00 28.87 234 ALA C CA 1
ATOM 9171 C C . ALA C 1 238 ? 29.248 91.421 52.363 1.00 33.63 234 ALA C C 1
ATOM 9172 O O . ALA C 1 238 ? 29.568 92.607 52.438 1.00 39.69 234 ALA C O 1
ATOM 9174 N N . THR C 1 239 ? 28.975 90.820 51.210 1.00 37.08 235 THR C N 1
ATOM 9175 C CA . THR C 1 239 ? 29.009 91.541 49.942 1.00 45.76 235 THR C CA 1
ATOM 9176 C C . THR C 1 239 ? 27.674 92.222 49.655 1.00 52.32 235 THR C C 1
ATOM 9177 O O . THR C 1 239 ? 26.632 91.806 50.164 1.00 49.45 235 THR C O 1
ATOM 9181 N N . ASN C 1 240 ? 27.711 93.266 48.833 1.00 55.38 236 ASN C N 1
ATOM 9182 C CA . ASN C 1 240 ? 26.499 93.980 48.446 1.00 51.74 236 ASN C CA 1
ATOM 9183 C C . ASN C 1 240 ? 25.807 93.346 47.242 1.00 46.96 236 ASN C C 1
ATOM 9184 O O . ASN C 1 240 ? 24.788 93.853 46.767 1.00 44.27 236 ASN C O 1
ATOM 9189 N N . SER C 1 241 ? 26.364 92.236 46.766 1.00 39.56 237 SER C N 1
ATOM 9190 C CA . SER C 1 241 ? 25.905 91.580 45.543 1.00 41.81 237 SER C CA 1
ATOM 9191 C C . SER C 1 241 ? 24.405 91.276 45.533 1.00 39.26 237 SER C C 1
ATOM 9192 O O . SER C 1 241 ? 23.740 91.441 44.512 1.00 34.06 237 SER C O 1
ATOM 9195 N N . THR C 1 242 ? 23.876 90.845 46.674 1.00 37.21 238 THR C N 1
ATOM 9196 C CA . THR C 1 242 ? 22.480 90.430 46.761 1.00 28.74 238 THR C CA 1
ATOM 9197 C C . THR C 1 242 ? 21.508 91.613 46.771 1.00 27.13 238 THR C C 1
ATOM 9198 O O . THR C 1 242 ? 20.289 91.420 46.753 1.00 24.94 238 THR C O 1
ATOM 9200 N N . LEU C 1 243 ? 22.046 92.830 46.798 1.00 27.10 239 LEU C N 1
ATOM 9201 C CA . LEU C 1 243 ? 21.217 94.033 46.781 1.00 21.95 239 LEU C CA 1
ATOM 9202 C C . LEU C 1 243 ? 21.087 94.604 45.374 1.00 26.89 239 LEU C C 1
ATOM 9203 O O . LEU C 1 243 ? 20.404 95.611 45.172 1.00 30.05 239 LEU C O 1
ATOM 9208 N N . ASN C 1 244 ? 21.749 93.961 44.411 1.00 23.09 240 ASN C N 1
ATOM 9209 C CA . ASN C 1 244 ? 21.666 94.350 43.005 1.00 23.73 240 ASN C CA 1
ATOM 9210 C C . ASN C 1 244 ? 20.210 94.469 42.562 1.00 31.88 240 ASN C C 1
ATOM 9211 O O . ASN C 1 244 ? 19.470 93.489 42.593 1.00 36.73 240 ASN C O 1
ATOM 9216 N N . PRO C 1 245 ? 19.794 95.680 42.158 1.00 34.45 241 PRO C N 1
ATOM 9217 C CA . PRO C 1 245 ? 18.397 95.955 41.797 1.00 32.99 241 PRO C CA 1
ATOM 9218 C C . PRO C 1 245 ? 17.879 95.095 40.639 1.00 35.25 241 PRO C C 1
ATOM 9219 O O . PRO C 1 245 ? 16.665 94.941 40.505 1.00 35.88 241 PRO C O 1
ATOM 9223 N N . ASP C 1 246 ? 18.777 94.543 39.827 1.00 34.05 242 ASP C N 1
ATOM 9224 C CA . ASP C 1 246 ? 18.374 93.628 38.761 1.00 32.42 242 ASP C CA 1
ATOM 9225 C C . ASP C 1 246 ? 17.756 92.353 39.334 1.00 30.95 242 ASP C C 1
ATOM 9226 O O . ASP C 1 246 ? 16.817 91.798 38.764 1.00 24.13 242 ASP C O 1
ATOM 9231 N N . ILE C 1 247 ? 18.292 91.896 40.461 1.00 27.68 243 ILE C N 1
ATOM 9232 C CA . ILE C 1 247 ? 17.776 90.716 41.151 1.00 29.41 243 ILE C CA 1
ATOM 9233 C C . ILE C 1 247 ? 16.313 90.886 41.532 1.00 26.13 243 ILE C C 1
ATOM 9234 O O . ILE C 1 247 ? 15.498 89.980 41.360 1.00 29.63 243 ILE C O 1
ATOM 9239 N N . HIS C 1 248 ? 15.984 92.062 42.044 1.00 22.24 244 HIS C N 1
ATOM 9240 C CA . HIS C 1 248 ? 14.665 92.293 42.608 1.00 26.90 244 HIS C CA 1
ATOM 9241 C C . HIS C 1 248 ? 13.694 92.834 41.566 1.00 30.51 244 HIS C C 1
ATOM 9242 O O . HIS C 1 248 ? 12.481 92.795 41.755 1.00 35.06 244 HIS C O 1
ATOM 9249 N N . ARG C 1 249 ? 14.241 93.314 40.454 1.00 31.41 245 ARG C N 1
ATOM 9250 C CA . ARG C 1 249 ? 13.438 93.720 39.309 1.00 34.88 245 ARG C CA 1
ATOM 9251 C C . ARG C 1 249 ? 12.763 92.512 38.652 1.00 35.60 245 ARG C C 1
ATOM 9252 O O . ARG C 1 249 ? 11.665 92.627 38.107 1.00 34.12 245 ARG C O 1
ATOM 9255 N N . VAL C 1 250 ? 13.418 91.355 38.714 1.00 33.96 246 VAL C N 1
ATOM 9256 C CA . VAL C 1 250 ? 12.902 90.145 38.075 1.00 31.91 246 VAL C CA 1
ATOM 9257 C C . VAL C 1 250 ? 12.181 89.235 39.072 1.00 28.73 246 VAL C C 1
ATOM 9258 O O . VAL C 1 250 ? 11.683 88.168 38.711 1.00 24.28 246 VAL C O 1
ATOM 9262 N N . ARG C 1 251 ? 12.156 89.664 40.328 1.00 24.78 247 ARG C N 1
ATOM 9263 C CA . ARG C 1 251 ? 11.344 89.035 41.364 1.00 22.42 247 ARG C CA 1
ATOM 9264 C C . ARG C 1 251 ? 10.555 90.153 42.041 1.00 21.28 247 ARG C C 1
ATOM 9265 O O . ARG C 1 251 ? 10.678 90.363 43.240 1.00 24.20 247 ARG C O 1
ATOM 9273 N N . PRO C 1 252 ? 9.738 90.876 41.258 1.00 25.95 248 PRO C N 1
ATOM 9274 C CA . PRO C 1 252 ? 9.334 92.246 41.604 1.00 26.50 248 PRO C CA 1
ATOM 9275 C C . PRO C 1 252 ? 8.190 92.404 42.601 1.00 25.65 248 PRO C C 1
ATOM 9276 O O . PRO C 1 252 ? 7.337 93.262 42.383 1.00 20.72 248 PRO C O 1
ATOM 9280 N N . HIS C 1 253 ? 8.167 91.616 43.672 1.00 29.92 249 HIS C N 1
ATOM 9281 C CA . HIS C 1 253 ? 7.232 91.876 44.764 1.00 19.53 249 HIS C CA 1
ATOM 9282 C C . HIS C 1 253 ? 7.522 93.265 45.324 1.00 23.81 249 HIS C C 1
ATOM 9283 O O . HIS C 1 253 ? 8.685 93.665 45.425 1.00 22.94 249 HIS C O 1
ATOM 9290 N N . LYS C 1 254 ? 6.473 93.996 45.683 1.00 22.73 250 LYS C N 1
ATOM 9291 C CA . LYS C 1 254 ? 6.636 95.352 46.196 1.00 23.82 250 LYS C CA 1
ATOM 9292 C C . LYS C 1 254 ? 7.530 95.392 47.439 1.00 25.87 250 LYS C C 1
ATOM 9293 O O . LYS C 1 254 ? 8.452 96.206 47.524 1.00 24.93 250 LYS C O 1
ATOM 9299 N N . GLY C 1 255 ? 7.260 94.508 48.394 1.00 20.73 251 GLY C N 1
ATOM 9300 C CA . GLY C 1 255 ? 8.014 94.475 49.631 1.00 17.83 251 GLY C CA 1
ATOM 9301 C C . GLY C 1 255 ? 9.487 94.179 49.426 1.00 32.73 251 GLY C C 1
ATOM 9302 O O . GLY C 1 255 ? 10.348 94.853 49.991 1.00 18.07 251 GLY C O 1
ATOM 9303 N N . GLN C 1 256 ? 9.773 93.166 48.612 1.00 18.33 252 GLN C N 1
ATOM 9304 C CA . GLN C 1 256 ? 11.148 92.761 48.340 1.00 20.83 252 GLN C CA 1
ATOM 9305 C C . GLN C 1 256 ? 11.956 93.892 47.705 1.00 20.33 252 GLN C C 1
ATOM 9306 O O . GLN C 1 256 ? 13.102 94.133 48.084 1.00 19.18 252 GLN C O 1
ATOM 9312 N N . GLN C 1 257 ? 11.355 94.586 46.744 1.00 21.15 253 GLN C N 1
ATOM 9313 C CA . GLN C 1 257 ? 12.027 95.701 46.085 1.00 25.03 253 GLN C CA 1
ATOM 9314 C C . GLN C 1 257 ? 12.260 96.868 47.040 1.00 28.07 253 GLN C C 1
ATOM 9315 O O . GLN C 1 257 ? 13.320 97.491 47.024 1.00 24.95 253 GLN C O 1
ATOM 9321 N N . LEU C 1 258 ? 11.258 97.159 47.866 1.00 27.67 254 LEU C N 1
ATOM 9322 C CA . LEU C 1 258 ? 11.332 98.263 48.814 1.00 23.90 254 LEU C CA 1
ATOM 9323 C C . LEU C 1 258 ? 12.370 98.010 49.906 1.00 24.09 254 LEU C C 1
ATOM 9324 O O . LEU C 1 258 ? 13.112 98.915 50.285 1.00 25.73 254 LEU C O 1
ATOM 9329 N N . VAL C 1 259 ? 12.422 96.779 50.407 1.00 26.75 255 VAL C N 1
ATOM 9330 C CA . VAL C 1 259 ? 13.398 96.408 51.428 1.00 24.35 255 VAL C CA 1
ATOM 9331 C C . VAL C 1 259 ? 14.827 96.501 50.886 1.00 29.16 255 VAL C C 1
ATOM 9332 O O . VAL C 1 259 ? 15.724 97.023 51.553 1.00 28.26 255 VAL C O 1
ATOM 9336 N N . ALA C 1 260 ? 15.030 96.009 49.667 1.00 28.09 256 ALA C N 1
ATOM 9337 C CA . ALA C 1 260 ? 16.340 96.067 49.032 1.00 25.58 256 ALA C CA 1
ATOM 9338 C C . ALA C 1 260 ? 16.793 97.511 48.838 1.00 27.11 256 ALA C C 1
ATOM 9339 O O . ALA C 1 260 ? 17.970 97.830 49.025 1.00 20.62 256 ALA C O 1
ATOM 9341 N N . GLN C 1 261 ? 15.858 98.384 48.470 1.00 20.97 257 GLN C N 1
ATOM 9342 C CA . GLN C 1 261 ? 16.184 99.795 48.282 1.00 23.26 257 GLN C CA 1
ATOM 9343 C C . GLN C 1 261 ? 16.537 100.452 49.612 1.00 20.53 257 GLN C C 1
ATOM 9344 O O . GLN C 1 261 ? 17.448 101.275 49.691 1.00 25.46 257 GLN C O 1
ATOM 9350 N N . ARG C 1 262 ? 15.808 100.075 50.657 1.00 24.78 258 ARG C N 1
ATOM 9351 C CA . ARG C 1 262 ? 16.074 100.566 52.002 1.00 24.09 258 ARG C CA 1
ATOM 9352 C C . ARG C 1 262 ? 17.468 100.150 52.470 1.00 28.11 258 ARG C C 1
ATOM 9353 O O . ARG C 1 262 ? 18.199 100.940 53.067 1.00 32.41 258 ARG C O 1
ATOM 9361 N N . LEU C 1 263 ? 17.838 98.909 52.176 1.00 30.61 259 LEU C N 1
ATOM 9362 C CA . LEU C 1 263 ? 19.158 98.396 52.527 1.00 26.96 259 LEU C CA 1
ATOM 9363 C C . LEU C 1 263 ? 20.276 99.055 51.717 1.00 27.89 259 LEU C C 1
ATOM 9364 O O . LEU C 1 263 ? 21.364 99.294 52.237 1.00 32.30 259 LEU C O 1
ATOM 9369 N N . ARG C 1 264 ? 20.011 99.344 50.446 1.00 27.46 260 ARG C N 1
ATOM 9370 C CA . ARG C 1 264 ? 21.001 100.009 49.609 1.00 29.82 260 ARG C CA 1
ATOM 9371 C C . ARG C 1 264 ? 21.259 101.427 50.108 1.00 30.13 260 ARG C C 1
ATOM 9372 O O . ARG C 1 264 ? 22.367 101.939 49.993 1.00 37.46 260 ARG C O 1
ATOM 9380 N N . ALA C 1 265 ? 20.248 102.041 50.709 1.00 31.01 261 ALA C N 1
ATOM 9381 C CA . ALA C 1 265 ? 20.409 103.368 51.290 1.00 30.52 261 ALA C CA 1
ATOM 9382 C C . ALA C 1 265 ? 21.351 103.346 52.499 1.00 31.47 261 ALA C C 1
ATOM 9383 O O . ALA C 1 265 ? 22.114 104.288 52.716 1.00 30.98 261 ALA C O 1
ATOM 9385 N N . LEU C 1 266 ? 21.299 102.267 53.276 1.00 28.92 262 LEU C N 1
ATOM 9386 C CA . LEU C 1 266 ? 22.070 102.170 54.511 1.00 21.54 262 LEU C CA 1
ATOM 9387 C C . LEU C 1 266 ? 23.485 101.667 54.274 1.00 31.07 262 LEU C C 1
ATOM 9388 O O . LEU C 1 266 ? 24.381 101.913 55.081 1.00 29.95 262 LEU C O 1
ATOM 9393 N N . LEU C 1 267 ? 23.690 100.963 53.167 1.00 32.49 263 LEU C N 1
ATOM 9394 C CA . LEU C 1 267 ? 24.975 100.322 52.915 1.00 33.30 263 LEU C CA 1
ATOM 9395 C C . LEU C 1 267 ? 25.739 100.893 51.715 1.00 43.08 263 LEU C C 1
ATOM 9396 O O . LEU C 1 267 ? 26.759 100.335 51.315 1.00 51.32 263 LEU C O 1
ATOM 9401 N N . HIS C 1 268 ? 25.261 102.000 51.152 1.00 55.28 264 HIS C N 1
ATOM 9402 C CA . HIS C 1 268 ? 25.942 102.631 50.018 1.00 69.45 264 HIS C CA 1
ATOM 9403 C C . HIS C 1 268 ? 27.083 103.534 50.479 1.00 71.95 264 HIS C C 1
ATOM 9404 O O . HIS C 1 268 ? 27.890 103.992 49.668 1.00 72.44 264 HIS C O 1
ATOM 9406 N N . GLN C 1 287 ? 29.513 83.164 48.686 1.00 77.61 283 GLN C N 1
ATOM 9407 C CA . GLN C 1 287 ? 28.242 83.873 48.793 1.00 77.04 283 GLN C CA 1
ATOM 9408 C C . GLN C 1 287 ? 27.741 83.911 50.240 1.00 74.06 283 GLN C C 1
ATOM 9409 O O . GLN C 1 287 ? 27.931 82.962 51.002 1.00 74.56 283 GLN C O 1
ATOM 9411 N N . ASP C 1 288 ? 27.099 85.017 50.607 1.00 67.62 284 ASP C N 1
ATOM 9412 C CA . ASP C 1 288 ? 26.606 85.217 51.965 1.00 59.21 284 ASP C CA 1
ATOM 9413 C C . ASP C 1 288 ? 25.526 84.206 52.330 1.00 46.50 284 ASP C C 1
ATOM 9414 O O . ASP C 1 288 ? 24.902 83.605 51.454 1.00 43.40 284 ASP C O 1
ATOM 9419 N N . ALA C 1 289 ? 25.303 84.034 53.630 1.00 36.89 285 ALA C N 1
ATOM 9420 C CA . ALA C 1 289 ? 24.262 83.137 54.118 1.00 29.16 285 ALA C CA 1
ATOM 9421 C C . ALA C 1 289 ? 22.869 83.641 53.741 1.00 24.60 285 ALA C C 1
ATOM 9422 O O . ALA C 1 289 ? 22.684 84.826 53.463 1.00 26.83 285 ALA C O 1
ATOM 9424 N N . TYR C 1 290 ? 21.895 82.736 53.744 1.00 19.91 286 TYR C N 1
ATOM 9425 C CA . TYR C 1 290 ? 20.528 83.068 53.342 1.00 20.08 286 TYR C CA 1
ATOM 9426 C C . TYR C 1 290 ? 19.895 84.124 54.248 1.00 24.67 286 TYR C C 1
ATOM 9427 O O . TYR C 1 290 ? 19.129 84.968 53.780 1.00 26.97 286 TYR C O 1
ATOM 9436 N N . SER C 1 291 ? 20.213 84.082 55.539 1.00 20.10 287 SER C N 1
ATOM 9437 C CA . SER C 1 291 ? 19.625 85.023 56.493 1.00 22.33 287 SER C CA 1
ATOM 9438 C C . SER C 1 291 ? 20.027 86.464 56.177 1.00 18.51 287 SER C C 1
ATOM 9439 O O . SER C 1 291 ? 19.400 87.407 56.653 1.00 24.48 287 SER C O 1
ATOM 9442 N N . ILE C 1 292 ? 21.071 86.623 55.368 1.00 20.80 288 ILE C N 1
ATOM 9443 C CA . ILE C 1 292 ? 21.472 87.933 54.863 1.00 29.70 288 ILE C CA 1
ATOM 9444 C C . ILE C 1 292 ? 21.120 88.083 53.381 1.00 19.47 288 ILE C C 1
ATOM 9445 O O . ILE C 1 292 ? 20.527 89.079 52.974 1.00 22.48 288 ILE C O 1
ATOM 9450 N N . ARG C 1 293 ? 21.478 87.082 52.584 1.00 20.85 289 ARG C N 1
ATOM 9451 C CA . ARG C 1 293 ? 21.288 87.134 51.137 1.00 20.14 289 ARG C CA 1
ATOM 9452 C C . ARG C 1 293 ? 19.814 87.082 50.725 1.00 32.01 289 ARG C C 1
ATOM 9453 O O . ARG C 1 293 ? 19.419 87.726 49.756 1.00 32.35 289 ARG C O 1
ATOM 9461 N N . CYS C 1 294 ? 19.004 86.324 51.462 1.00 27.20 290 CYS C N 1
ATOM 9462 C CA . CYS C 1 294 ? 17.584 86.194 51.146 1.00 23.09 290 CYS C CA 1
ATOM 9463 C C . CYS C 1 294 ? 16.725 87.109 52.006 1.00 21.85 290 CYS C C 1
ATOM 9464 O O . CYS C 1 294 ? 15.510 86.928 52.092 1.00 24.95 290 CYS C O 1
ATOM 9467 N N . ALA C 1 295 ? 17.356 88.084 52.649 1.00 26.63 291 ALA C N 1
ATOM 9468 C CA . ALA C 1 295 ? 16.639 88.992 53.541 1.00 25.41 291 ALA C CA 1
ATOM 9469 C C . ALA C 1 295 ? 15.571 89.834 52.826 1.00 27.87 291 ALA C C 1
ATOM 9470 O O . ALA C 1 295 ? 14.470 89.982 53.354 1.00 25.14 291 ALA C O 1
ATOM 9472 N N . PRO C 1 296 ? 15.879 90.394 51.634 1.00 30.30 292 PRO C N 1
ATOM 9473 C CA . PRO C 1 296 ? 14.788 91.091 50.937 1.00 23.67 292 PRO C CA 1
ATOM 9474 C C . PRO C 1 296 ? 13.624 90.163 50.597 1.00 25.06 292 PRO C C 1
ATOM 9475 O O . PRO C 1 296 ? 12.468 90.587 50.615 1.00 29.49 292 PRO C O 1
ATOM 9479 N N . GLN C 1 297 ? 13.933 88.905 50.303 1.00 22.56 293 GLN C N 1
ATOM 9480 C CA . GLN C 1 297 ? 12.916 87.929 49.935 1.00 21.69 293 GLN C CA 1
ATOM 9481 C C . GLN C 1 297 ? 12.120 87.429 51.144 1.00 24.18 293 GLN C C 1
ATOM 9482 O O . GLN C 1 297 ? 11.093 86.774 50.984 1.00 27.71 293 GLN C O 1
ATOM 9488 N N . VAL C 1 298 ? 12.597 87.731 52.348 1.00 21.45 294 VAL C N 1
ATOM 9489 C CA . VAL C 1 298 ? 11.911 87.313 53.567 1.00 22.39 294 VAL C CA 1
ATOM 9490 C C . VAL C 1 298 ? 11.279 88.507 54.285 1.00 22.88 294 VAL C C 1
ATOM 9491 O O . VAL C 1 298 ? 10.108 88.461 54.667 1.00 21.86 294 VAL C O 1
ATOM 9495 N N . HIS C 1 299 ? 12.055 89.573 54.468 1.00 21.92 295 HIS C N 1
ATOM 9496 C CA . HIS C 1 299 ? 11.532 90.807 55.045 1.00 19.80 295 HIS C CA 1
ATOM 9497 C C . HIS C 1 299 ? 10.418 91.370 54.171 1.00 19.57 295 HIS C C 1
ATOM 9498 O O . HIS C 1 299 ? 9.452 91.948 54.672 1.00 20.55 295 HIS C O 1
ATOM 9505 N N . GLY C 1 300 ? 10.569 91.197 52.861 1.00 19.97 296 GLY C N 1
ATOM 9506 C CA . GLY C 1 300 ? 9.624 91.721 51.892 1.00 21.43 296 GLY C CA 1
ATOM 9507 C C . GLY C 1 300 ? 8.186 91.309 52.137 1.00 23.03 296 GLY C C 1
ATOM 9508 O O . GLY C 1 300 ? 7.297 92.160 52.212 1.00 22.96 296 GLY C O 1
ATOM 9509 N N . ILE C 1 301 ? 7.952 90.005 52.263 1.00 19.79 297 ILE C N 1
ATOM 9510 C CA . ILE C 1 301 ? 6.601 89.503 52.467 1.00 21.08 297 ILE C CA 1
ATOM 9511 C C . ILE C 1 301 ? 6.081 89.921 53.847 1.00 22.01 297 ILE C C 1
ATOM 9512 O O . ILE C 1 301 ? 4.890 90.188 54.008 1.00 24.42 297 ILE C O 1
ATOM 9517 N N . SER C 1 302 ? 6.974 90.004 54.831 1.00 17.53 298 SER C N 1
ATOM 9518 C CA . SER C 1 302 ? 6.600 90.516 56.148 1.00 21.14 298 SER C CA 1
ATOM 9519 C C . SER C 1 302 ? 6.095 91.952 56.035 1.00 20.62 298 SER C C 1
ATOM 9520 O O . SER C 1 302 ? 5.058 92.298 56.599 1.00 21.28 298 SER C O 1
ATOM 9523 N N . ASN C 1 303 ? 6.835 92.777 55.299 1.00 19.26 299 ASN C N 1
ATOM 9524 C CA . ASN C 1 303 ? 6.439 94.158 55.053 1.00 21.42 299 ASN C CA 1
ATOM 9525 C C . ASN C 1 303 ? 5.076 94.259 54.370 1.00 25.56 299 ASN C C 1
ATOM 9526 O O . ASN C 1 303 ? 4.248 95.092 54.744 1.00 25.53 299 ASN C O 1
ATOM 9531 N N . GLU C 1 304 ? 4.840 93.405 53.377 1.00 24.64 300 GLU C N 1
ATOM 9532 C CA . GLU C 1 304 ? 3.587 93.446 52.632 1.00 16.47 300 GLU C CA 1
ATOM 9533 C C . GLU C 1 304 ? 2.399 92.994 53.473 1.00 19.24 300 GLU C C 1
ATOM 9534 O O . GLU C 1 304 ? 1.293 93.517 53.319 1.00 20.16 300 GLU C O 1
ATOM 9540 N N . VAL C 1 305 ? 2.624 92.031 54.361 1.00 19.06 301 VAL C N 1
ATOM 9541 C CA . VAL C 1 305 ? 1.578 91.596 55.279 1.00 24.48 301 VAL C CA 1
ATOM 9542 C C . VAL C 1 305 ? 1.213 92.733 56.226 1.00 24.61 301 VAL C C 1
ATOM 9543 O O . VAL C 1 305 ? 0.036 93.021 56.439 1.00 29.52 301 VAL C O 1
ATOM 9547 N N . ILE C 1 306 ? 2.233 93.385 56.777 1.00 20.71 302 ILE C N 1
ATOM 9548 C CA . ILE C 1 306 ? 2.041 94.529 57.664 1.00 15.24 302 ILE C CA 1
ATOM 9549 C C . ILE C 1 306 ? 1.287 95.662 56.961 1.00 18.87 302 ILE C C 1
ATOM 9550 O O . ILE C 1 306 ? 0.377 96.259 57.530 1.00 21.50 302 ILE C O 1
ATOM 9555 N N . GLU C 1 307 ? 1.663 95.944 55.718 1.00 20.78 303 GLU C N 1
ATOM 9556 C CA . GLU C 1 307 ? 1.006 96.986 54.937 1.00 22.29 303 GLU C CA 1
ATOM 9557 C C . GLU C 1 307 ? -0.455 96.637 54.654 1.00 24.07 303 GLU C C 1
ATOM 9558 O O . GLU C 1 307 ? -1.327 97.503 54.678 1.00 24.98 303 GLU C O 1
ATOM 9564 N N . TRP C 1 308 ? -0.711 95.361 54.384 1.00 21.61 304 TRP C N 1
ATOM 9565 C CA . TRP C 1 308 ? -2.059 94.885 54.117 1.00 16.20 304 TRP C CA 1
ATOM 9566 C C . TRP C 1 308 ? -2.936 94.984 55.364 1.00 18.25 304 TRP C C 1
ATOM 9567 O O . TRP C 1 308 ? -4.063 95.476 55.309 1.00 16.08 304 TRP C O 1
ATOM 9578 N N . VAL C 1 309 ? -2.407 94.509 56.487 1.00 21.08 305 VAL C N 1
ATOM 9579 C CA . VAL C 1 309 ? -3.111 94.572 57.760 1.00 19.29 305 VAL C CA 1
ATOM 9580 C C . VAL C 1 309 ? -3.421 96.020 58.128 1.00 24.83 305 VAL C C 1
ATOM 9581 O O . VAL C 1 309 ? -4.518 96.333 58.597 1.00 30.42 305 VAL C O 1
ATOM 9585 N N . TYR C 1 310 ? -2.449 96.895 57.892 1.00 26.40 306 TYR C N 1
ATOM 9586 C CA . TYR C 1 310 ? -2.599 98.322 58.155 1.00 28.03 306 TYR C CA 1
ATOM 9587 C C . TYR C 1 310 ? -3.811 98.892 57.417 1.00 25.91 306 TYR C C 1
ATOM 9588 O O . TYR C 1 310 ? -4.581 99.673 57.974 1.00 27.56 306 TYR C O 1
ATOM 9597 N N . GLY C 1 311 ? -3.982 98.484 56.165 1.00 21.34 307 GLY C N 1
ATOM 9598 C CA . GLY C 1 311 ? -5.121 98.909 55.370 1.00 16.50 307 GLY C CA 1
ATOM 9599 C C . GLY C 1 311 ? -6.448 98.399 55.903 1.00 22.58 307 GLY C C 1
ATOM 9600 O O . GLY C 1 311 ? -7.417 99.151 55.985 1.00 26.80 307 GLY C O 1
ATOM 9601 N N . ILE C 1 312 ? -6.493 97.117 56.261 1.00 24.29 308 ILE C N 1
ATOM 9602 C CA . ILE C 1 312 ? -7.687 96.527 56.857 1.00 24.34 308 ILE C CA 1
ATOM 9603 C C . ILE C 1 312 ? -8.095 97.280 58.123 1.00 26.49 308 ILE C C 1
ATOM 9604 O O . ILE C 1 312 ? -9.254 97.660 58.286 1.00 32.66 308 ILE C O 1
ATOM 9609 N N . LEU C 1 313 ? -7.129 97.503 59.010 1.00 22.19 309 LEU C N 1
ATOM 9610 C CA . LEU C 1 313 ? -7.398 98.145 60.291 1.00 24.92 309 LEU C CA 1
ATOM 9611 C C . LEU C 1 313 ? -7.777 99.617 60.146 1.00 27.12 309 LEU C C 1
ATOM 9612 O O . LEU C 1 313 ? -8.612 100.118 60.897 1.00 29.79 309 LEU C O 1
ATOM 9617 N N . THR C 1 314 ? -7.164 100.308 59.190 1.00 24.75 310 THR C N 1
ATOM 9618 C CA . THR C 1 314 ? -7.476 101.717 58.968 1.00 24.74 310 THR C CA 1
ATOM 9619 C C . THR C 1 314 ? -8.942 101.876 58.586 1.00 23.89 310 THR C C 1
ATOM 9620 O O . THR C 1 314 ? -9.618 102.791 59.056 1.00 22.93 310 THR C O 1
ATOM 9624 N N . THR C 1 315 ? -9.429 100.971 57.742 1.00 27.39 311 THR C N 1
ATOM 9625 C CA . THR C 1 315 ? -10.842 100.947 57.390 1.00 26.16 311 THR C CA 1
ATOM 9626 C C . THR C 1 315 ? -11.685 100.668 58.629 1.00 27.34 311 THR C C 1
ATOM 9627 O O . THR C 1 315 ? -12.684 101.340 58.874 1.00 32.10 311 THR C O 1
ATOM 9631 N N . GLU C 1 316 ? -11.255 99.688 59.417 1.00 21.68 312 GLU C N 1
ATOM 9632 C CA . GLU C 1 316 ? -12.008 99.239 60.581 1.00 26.42 312 GLU C CA 1
ATOM 9633 C C . GLU C 1 316 ? -12.136 100.318 61.658 1.00 30.08 312 GLU C C 1
ATOM 9634 O O . GLU C 1 316 ? -13.157 100.396 62.344 1.00 31.00 312 GLU C O 1
ATOM 9640 N N . LEU C 1 317 ? -11.111 101.154 61.798 1.00 31.02 313 LEU C N 1
ATOM 9641 C CA . LEU C 1 317 ? -11.148 102.240 62.778 1.00 25.81 313 LEU C CA 1
ATOM 9642 C C . LEU C 1 317 ? -12.215 103.269 62.418 1.00 23.21 313 LEU C C 1
ATOM 9643 O O . LEU C 1 317 ? -12.678 104.027 63.272 1.00 19.87 313 LEU C O 1
ATOM 9648 N N . ASN C 1 318 ? -12.596 103.295 61.146 1.00 19.23 314 ASN C N 1
ATOM 9649 C CA . ASN C 1 318 ? -13.573 104.258 60.659 1.00 24.19 314 ASN C CA 1
ATOM 9650 C C . ASN C 1 318 ? -14.843 103.587 60.132 1.00 27.78 314 ASN C C 1
ATOM 9651 O O . ASN C 1 318 ? -15.440 104.038 59.154 1.00 26.51 314 ASN C O 1
ATOM 9656 N N . CYS C 1 319 ? -15.248 102.510 60.797 1.00 28.90 315 CYS C N 1
ATOM 9657 C CA . CYS C 1 319 ? -16.442 101.755 60.420 1.00 23.15 315 CYS C CA 1
ATOM 9658 C C . CYS C 1 319 ? -17.581 101.982 61.400 1.00 27.80 315 CYS C C 1
ATOM 9659 O O . CYS C 1 319 ? -17.350 102.214 62.586 1.00 36.45 315 CYS C O 1
ATOM 9662 N N . ALA C 1 320 ? -18.811 101.907 60.901 1.00 26.80 316 ALA C N 1
ATOM 9663 C CA . ALA C 1 320 ? -19.985 101.957 61.762 1.00 26.83 316 ALA C CA 1
ATOM 9664 C C . ALA C 1 320 ? -20.362 100.541 62.182 1.00 28.21 316 ALA C C 1
ATOM 9665 O O . ALA C 1 320 ? -21.061 99.829 61.459 1.00 26.56 316 ALA C O 1
ATOM 9667 N N . THR C 1 321 ? -19.890 100.140 63.355 1.00 32.04 317 THR C N 1
ATOM 9668 C CA . THR C 1 321 ? -20.047 98.770 63.825 1.00 37.55 317 THR C CA 1
ATOM 9669 C C . THR C 1 321 ? -21.234 98.632 64.775 1.00 36.91 317 THR C C 1
ATOM 9670 O O . THR C 1 321 ? -21.271 97.737 65.617 1.00 41.01 317 THR C O 1
ATOM 9674 N N . ASP C 1 322 ? -22.205 99.523 64.629 1.00 28.44 318 ASP C N 1
ATOM 9675 C CA . ASP C 1 322 ? -23.348 99.563 65.531 1.00 31.01 318 ASP C CA 1
ATOM 9676 C C . ASP C 1 322 ? -24.451 98.616 65.081 1.00 27.96 318 ASP C C 1
ATOM 9677 O O . ASP C 1 322 ? -24.455 98.152 63.940 1.00 29.11 318 ASP C O 1
ATOM 9682 N N . ASN C 1 323 ? -25.382 98.329 65.986 1.00 26.49 319 ASN C N 1
ATOM 9683 C CA . ASN C 1 323 ? -26.570 97.559 65.636 1.00 32.18 319 ASN C CA 1
ATOM 9684 C C . ASN C 1 323 ? -27.702 97.742 66.646 1.00 38.10 319 ASN C C 1
ATOM 9685 O O . ASN C 1 323 ? -27.489 97.619 67.852 1.00 41.78 319 ASN C O 1
ATOM 9690 N N . PRO C 1 324 ? -28.914 98.048 66.153 1.00 35.10 320 PRO C N 1
ATOM 9691 C CA . PRO C 1 324 ? -29.196 98.292 64.732 1.00 34.77 320 PRO C CA 1
ATOM 9692 C C . PRO C 1 324 ? -28.648 99.636 64.251 1.00 35.60 320 PRO C C 1
ATOM 9693 O O . PRO C 1 324 ? -28.405 100.534 65.059 1.00 29.70 320 PRO C O 1
ATOM 9697 N N . LEU C 1 325 ? -28.436 99.752 62.946 1.00 38.09 321 LEU C N 1
ATOM 9698 C CA . LEU C 1 325 ? -27.861 100.956 62.366 1.00 30.73 321 LEU C CA 1
ATOM 9699 C C . LEU C 1 325 ? -28.934 102.000 62.074 1.00 28.81 321 LEU C C 1
ATOM 9700 O O . LEU C 1 325 ? -30.043 101.668 61.656 1.00 27.12 321 LEU C O 1
ATOM 9705 N N . VAL C 1 326 ? -28.596 103.264 62.302 1.00 33.19 322 VAL C N 1
ATOM 9706 C CA . VAL C 1 326 ? -29.518 104.363 62.043 1.00 32.04 322 VAL C CA 1
ATOM 9707 C C . VAL C 1 326 ? -29.097 105.143 60.801 1.00 30.90 322 VAL C C 1
ATOM 9708 O O . VAL C 1 326 ? -27.997 105.702 60.751 1.00 26.52 322 VAL C O 1
ATOM 9712 N N . PHE C 1 327 ? -29.971 105.167 59.798 1.00 26.53 323 PHE C N 1
ATOM 9713 C CA . PHE C 1 327 ? -29.719 105.906 58.563 1.00 28.99 323 PHE C CA 1
ATOM 9714 C C . PHE C 1 327 ? -30.796 106.958 58.341 1.00 28.50 323 PHE C C 1
ATOM 9715 O O . PHE C 1 327 ? -31.845 106.658 57.775 1.00 28.86 323 PHE C O 1
ATOM 9723 N N . PRO C 1 328 ? -30.538 108.197 58.786 1.00 33.66 324 PRO C N 1
ATOM 9724 C CA . PRO C 1 328 ? -31.519 109.285 58.674 1.00 36.54 324 PRO C CA 1
ATOM 9725 C C . PRO C 1 328 ? -31.901 109.593 57.227 1.00 39.31 324 PRO C C 1
ATOM 9726 O O . PRO C 1 328 ? -33.014 110.053 56.976 1.00 38.52 324 PRO C O 1
ATOM 9730 N N . ASP C 1 329 ? -30.991 109.334 56.291 1.00 46.33 325 ASP C N 1
ATOM 9731 C CA . ASP C 1 329 ? -31.246 109.607 54.878 1.00 45.43 325 ASP C CA 1
ATOM 9732 C C . ASP C 1 329 ? -31.471 108.333 54.070 1.00 44.86 325 ASP C C 1
ATOM 9733 O O . ASP C 1 329 ? -31.472 108.368 52.840 1.00 52.42 325 ASP C O 1
ATOM 9738 N N . GLY C 1 330 ? -31.660 107.210 54.756 1.00 35.54 326 GLY C N 1
ATOM 9739 C CA . GLY C 1 330 ? -31.821 105.932 54.088 1.00 33.34 326 GLY C CA 1
ATOM 9740 C C . GLY C 1 330 ? -33.264 105.582 53.784 1.00 34.47 326 GLY C C 1
ATOM 9741 O O . GLY C 1 330 ? -34.187 106.216 54.295 1.00 40.82 326 GLY C O 1
ATOM 9742 N N . VAL C 1 331 ? -33.459 104.572 52.941 1.00 37.99 327 VAL C N 1
ATOM 9743 C CA . VAL C 1 331 ? -34.794 104.075 52.631 1.00 42.23 327 VAL C CA 1
ATOM 9744 C C . VAL C 1 331 ? -35.417 103.478 53.890 1.00 43.10 327 VAL C C 1
ATOM 9745 O O . VAL C 1 331 ? -36.610 103.635 54.145 1.00 48.08 327 VAL C O 1
ATOM 9749 N N . LYS C 1 332 ? -34.592 102.790 54.673 1.00 40.52 328 LYS C N 1
ATOM 9750 C CA . LYS C 1 332 ? -34.973 102.354 56.010 1.00 39.53 328 LYS C CA 1
ATOM 9751 C C . LYS C 1 332 ? -34.127 103.107 57.034 1.00 37.98 328 LYS C C 1
ATOM 9752 O O . LYS C 1 332 ? -32.898 103.128 56.941 1.00 36.38 328 LYS C O 1
ATOM 9755 N N . LYS C 1 333 ? -34.787 103.734 58.004 1.00 39.45 329 LYS C N 1
ATOM 9756 C CA . LYS C 1 333 ? -34.092 104.578 58.972 1.00 36.79 329 LYS C CA 1
ATOM 9757 C C . LYS C 1 333 ? -33.354 103.756 60.025 1.00 33.78 329 LYS C C 1
ATOM 9758 O O . LYS C 1 333 ? -32.301 104.159 60.507 1.00 42.83 329 LYS C O 1
ATOM 9764 N N . VAL C 1 334 ? -33.918 102.610 60.385 1.00 26.66 330 VAL C N 1
ATOM 9765 C CA . VAL C 1 334 ? -33.305 101.722 61.364 1.00 28.40 330 VAL C CA 1
ATOM 9766 C C . VAL C 1 334 ? -33.175 100.322 60.779 1.00 32.52 330 VAL C C 1
ATOM 9767 O O . VAL C 1 334 ? -34.172 99.681 60.458 1.00 36.22 330 VAL C O 1
ATOM 9771 N N . VAL C 1 335 ? -31.938 99.856 60.639 1.00 34.39 331 VAL C N 1
ATOM 9772 C CA . VAL C 1 335 ? -31.659 98.602 59.949 1.00 32.03 331 VAL C CA 1
ATOM 9773 C C . VAL C 1 335 ? -30.813 97.663 60.800 1.00 38.82 331 VAL C C 1
ATOM 9774 O O . VAL C 1 335 ? -29.820 98.080 61.399 1.00 42.66 331 VAL C O 1
ATOM 9778 N N . SER C 1 336 ? -31.205 96.394 60.849 1.00 41.71 332 SER C N 1
ATOM 9779 C CA . SER C 1 336 ? -30.419 95.377 61.540 1.00 41.08 332 SER C CA 1
ATOM 9780 C C . SER C 1 336 ? -29.409 94.722 60.590 1.00 33.02 332 SER C C 1
ATOM 9781 O O . SER C 1 336 ? -29.775 94.230 59.521 1.00 32.13 332 SER C O 1
ATOM 9784 N N . GLY C 1 337 ? -28.140 94.726 60.984 1.00 22.49 333 GLY C N 1
ATOM 9785 C CA . GLY C 1 337 ? -27.086 94.120 60.190 1.00 24.81 333 GLY C CA 1
ATOM 9786 C C . GLY C 1 337 ? -26.098 93.357 61.052 1.00 24.56 333 GLY C C 1
ATOM 9787 O O . GLY C 1 337 ? -26.410 92.991 62.187 1.00 21.45 333 GLY C O 1
ATOM 9788 N N . GLY C 1 338 ? -24.898 93.124 60.525 1.00 20.97 334 GLY C N 1
ATOM 9789 C CA . GLY C 1 338 ? -23.894 92.366 61.252 1.00 20.41 334 GLY C CA 1
ATOM 9790 C C . GLY C 1 338 ? -22.528 93.021 61.321 1.00 25.10 334 GLY C C 1
ATOM 9791 O O . GLY C 1 338 ? -21.516 92.324 61.381 1.00 24.03 334 GLY C O 1
ATOM 9792 N N . ASN C 1 339 ? -22.494 94.355 61.330 1.00 26.12 335 ASN C N 1
ATOM 9793 C CA . ASN C 1 339 ? -21.232 95.099 61.296 1.00 23.27 335 ASN C CA 1
ATOM 9794 C C . ASN C 1 339 ? -20.439 95.031 62.596 1.00 22.90 335 ASN C C 1
ATOM 9795 O O . ASN C 1 339 ? -19.303 95.499 62.665 1.00 26.56 335 ASN C O 1
ATOM 9800 N N . PHE C 1 340 ? -21.041 94.447 63.624 1.00 23.31 336 PHE C N 1
ATOM 9801 C CA . PHE C 1 340 ? -20.389 94.293 64.918 1.00 24.26 336 PHE C CA 1
ATOM 9802 C C . PHE C 1 340 ? -19.442 93.096 64.921 1.00 24.84 336 PHE C C 1
ATOM 9803 O O . PHE C 1 340 ? -18.653 92.920 65.848 1.00 22.95 336 PHE C O 1
ATOM 9811 N N . HIS C 1 341 ? -19.540 92.260 63.890 1.00 26.22 337 HIS C N 1
ATOM 9812 C CA . HIS C 1 341 ? -18.753 91.034 63.831 1.00 22.72 337 HIS C CA 1
ATOM 9813 C C . HIS C 1 341 ? -17.291 91.352 63.531 1.00 27.94 337 HIS C C 1
ATOM 9814 O O . HIS C 1 341 ? -16.975 91.987 62.523 1.00 28.62 337 HIS C O 1
ATOM 9821 N N . GLY C 1 342 ? -16.403 90.902 64.410 1.00 17.11 338 GLY C N 1
ATOM 9822 C CA . GLY C 1 342 ? -15.012 91.290 64.328 1.00 16.66 338 GLY C CA 1
ATOM 9823 C C . GLY C 1 342 ? -14.100 90.381 63.526 1.00 21.74 338 GLY C C 1
ATOM 9824 O O . GLY C 1 342 ? -12.892 90.382 63.753 1.00 18.47 338 GLY C O 1
ATOM 9825 N N . GLU C 1 343 ? -14.656 89.620 62.585 1.00 24.19 339 GLU C N 1
ATOM 9826 C CA . GLU C 1 343 ? -13.838 88.688 61.808 1.00 23.75 339 GLU C CA 1
ATOM 9827 C C . GLU C 1 343 ? -12.761 89.408 61.000 1.00 20.69 339 GLU C C 1
ATOM 9828 O O . GLU C 1 343 ? -11.637 88.919 60.886 1.00 20.20 339 GLU C O 1
ATOM 9834 N N . TYR C 1 344 ? -13.101 90.571 60.450 1.00 22.19 340 TYR C N 1
ATOM 9835 C CA . TYR C 1 344 ? -12.148 91.335 59.643 1.00 22.45 340 TYR C CA 1
ATOM 9836 C C . TYR C 1 344 ? -10.887 91.725 60.430 1.00 22.34 340 TYR C C 1
ATOM 9837 O O . TYR C 1 344 ? -9.785 91.381 60.008 1.00 22.07 340 TYR C O 1
ATOM 9846 N N . PRO C 1 345 ? -11.031 92.432 61.574 1.00 28.33 341 PRO C N 1
ATOM 9847 C CA . PRO C 1 345 ? -9.774 92.729 62.274 1.00 28.06 341 PRO C CA 1
ATOM 9848 C C . PRO C 1 345 ? -9.146 91.494 62.932 1.00 19.32 341 PRO C C 1
ATOM 9849 O O . PRO C 1 345 ? -7.926 91.441 63.067 1.00 15.12 341 PRO C O 1
ATOM 9853 N N . ALA C 1 346 ? -9.965 90.522 63.322 1.00 16.89 342 ALA C N 1
ATOM 9854 C CA . ALA C 1 346 ? -9.467 89.290 63.929 1.00 17.53 342 ALA C CA 1
ATOM 9855 C C . ALA C 1 346 ? -8.543 88.532 62.979 1.00 19.01 342 ALA C C 1
ATOM 9856 O O . ALA C 1 346 ? -7.432 88.155 63.348 1.00 17.50 342 ALA C O 1
ATOM 9858 N N . LYS C 1 347 ? -9.017 88.302 61.758 1.00 20.36 343 LYS C N 1
ATOM 9859 C CA . LYS C 1 347 ? -8.228 87.622 60.740 1.00 22.89 343 LYS C CA 1
ATOM 9860 C C . LYS C 1 347 ? -6.942 88.381 60.436 1.00 19.43 343 LYS C C 1
ATOM 9861 O O . LYS C 1 347 ? -5.873 87.786 60.314 1.00 19.13 343 LYS C O 1
ATOM 9867 N N . ALA C 1 348 ? -7.055 89.700 60.317 1.00 17.94 344 ALA C N 1
ATOM 9868 C CA . ALA C 1 348 ? -5.915 90.537 59.965 1.00 20.83 344 ALA C CA 1
ATOM 9869 C C . ALA C 1 348 ? -4.828 90.479 61.035 1.00 26.30 344 ALA C C 1
ATOM 9870 O O . ALA C 1 348 ? -3.637 90.497 60.725 1.00 26.25 344 ALA C O 1
ATOM 9872 N N . LEU C 1 349 ? -5.242 90.395 62.296 1.00 25.10 345 LEU C N 1
ATOM 9873 C CA . LEU C 1 349 ? -4.294 90.377 63.403 1.00 20.14 345 LEU C CA 1
ATOM 9874 C C . LEU C 1 349 ? -3.630 89.013 63.567 1.00 18.77 345 LEU C C 1
ATOM 9875 O O . LEU C 1 349 ? -2.482 88.925 64.008 1.00 21.12 345 LEU C O 1
ATOM 9880 N N . ASP C 1 350 ? -4.343 87.951 63.202 1.00 20.58 346 ASP C N 1
ATOM 9881 C CA . ASP C 1 350 ? -3.745 86.619 63.177 1.00 20.91 346 ASP C CA 1
ATOM 9882 C C . ASP C 1 350 ? -2.638 86.556 62.132 1.00 23.08 346 ASP C C 1
ATOM 9883 O O . ASP C 1 350 ? -1.620 85.889 62.323 1.00 26.37 346 ASP C O 1
ATOM 9888 N N . MET C 1 351 ? -2.838 87.281 61.036 1.00 20.38 347 MET C N 1
ATOM 9889 C CA . MET C 1 351 ? -1.878 87.285 59.940 1.00 23.13 347 MET C CA 1
ATOM 9890 C C . MET C 1 351 ? -0.736 88.254 60.201 1.00 20.82 347 MET C C 1
ATOM 9891 O O . MET C 1 351 ? 0.377 88.063 59.711 1.00 19.42 347 MET C O 1
ATOM 9896 N N . LEU C 1 352 ? -1.018 89.292 60.979 1.00 21.50 348 LEU C N 1
ATOM 9897 C CA . LEU C 1 352 ? 0.018 90.223 61.394 1.00 22.02 348 LEU C CA 1
ATOM 9898 C C . LEU C 1 352 ? 1.058 89.502 62.242 1.00 21.60 348 LEU C C 1
ATOM 9899 O O . LEU C 1 352 ? 2.260 89.679 62.047 1.00 21.00 348 LEU C O 1
ATOM 9904 N N . ALA C 1 353 ? 0.581 88.683 63.175 1.00 19.27 349 ALA C N 1
ATOM 9905 C CA . ALA C 1 353 ? 1.455 87.918 64.058 1.00 21.93 349 ALA C CA 1
ATOM 9906 C C . ALA C 1 353 ? 2.408 87.031 63.261 1.00 26.49 349 ALA C C 1
ATOM 9907 O O . ALA C 1 353 ? 3.605 86.988 63.539 1.00 28.37 349 ALA C O 1
ATOM 9909 N N . ILE C 1 354 ? 1.866 86.334 62.267 1.00 24.21 350 ILE C N 1
ATOM 9910 C CA . ILE C 1 354 ? 2.653 85.451 61.417 1.00 20.30 350 ILE C CA 1
ATOM 9911 C C . ILE C 1 354 ? 3.709 86.228 60.622 1.00 23.55 350 ILE C C 1
ATOM 9912 O O . ILE C 1 354 ? 4.859 85.798 60.516 1.00 21.83 350 ILE C O 1
ATOM 9917 N N . GLY C 1 355 ? 3.317 87.380 60.082 1.00 21.29 351 GLY C N 1
ATOM 9918 C CA . GLY C 1 355 ? 4.224 88.218 59.320 1.00 17.88 351 GLY C CA 1
ATOM 9919 C C . GLY C 1 355 ? 5.337 88.832 60.154 1.00 24.71 351 GLY C C 1
ATOM 9920 O O . GLY C 1 355 ? 6.500 88.835 59.746 1.00 29.28 351 GLY C O 1
ATOM 9921 N N . VAL C 1 356 ? 4.981 89.357 61.322 1.00 22.52 352 VAL C N 1
ATOM 9922 C CA . VAL C 1 356 ? 5.955 89.963 62.225 1.00 26.87 352 VAL C CA 1
ATOM 9923 C C . VAL C 1 356 ? 6.917 88.916 62.783 1.00 24.03 352 VAL C C 1
ATOM 9924 O O . VAL C 1 356 ? 8.117 89.165 62.918 1.00 23.11 352 VAL C O 1
ATOM 9928 N N . HIS C 1 357 ? 6.378 87.743 63.098 1.00 24.50 353 HIS C N 1
ATOM 9929 C CA . HIS C 1 357 ? 7.170 86.633 63.620 1.00 23.10 353 HIS C CA 1
ATOM 9930 C C . HIS C 1 357 ? 8.395 86.317 62.762 1.00 22.17 353 HIS C C 1
ATOM 9931 O O . HIS C 1 357 ? 9.469 86.022 63.288 1.00 20.14 353 HIS C O 1
ATOM 9938 N N . GLU C 1 358 ? 8.234 86.392 61.445 1.00 21.51 354 GLU C N 1
ATOM 9939 C CA . GLU C 1 358 ? 9.296 85.998 60.528 1.00 25.43 354 GLU C CA 1
ATOM 9940 C C . GLU C 1 358 ? 10.482 86.951 60.589 1.00 27.38 354 GLU C C 1
ATOM 9941 O O . GLU C 1 358 ? 11.617 86.551 60.328 1.00 25.98 354 GLU C O 1
ATOM 9947 N N . LEU C 1 359 ? 10.215 88.208 60.933 1.00 25.60 355 LEU C N 1
ATOM 9948 C CA . LEU C 1 359 ? 11.279 89.188 61.115 1.00 23.24 355 LEU C CA 1
ATOM 9949 C C . LEU C 1 359 ? 12.219 88.739 62.227 1.00 23.43 355 LEU C C 1
ATOM 9950 O O . LEU C 1 359 ? 13.439 88.825 62.091 1.00 27.62 355 LEU C O 1
ATOM 9955 N N . GLY C 1 360 ? 11.642 88.250 63.321 1.00 15.36 356 GLY C N 1
ATOM 9956 C CA . GLY C 1 360 ? 12.425 87.767 64.443 1.00 22.26 356 GLY C CA 1
ATOM 9957 C C . GLY C 1 360 ? 13.101 86.450 64.119 1.00 22.45 356 GLY C C 1
ATOM 9958 O O . GLY C 1 360 ? 14.224 86.190 64.552 1.00 23.16 356 GLY C O 1
ATOM 9959 N N . ASN C 1 361 ? 12.406 85.624 63.343 1.00 28.19 357 ASN C N 1
ATOM 9960 C CA . ASN C 1 361 ? 12.898 84.309 62.952 1.00 26.03 357 ASN C CA 1
ATOM 9961 C C . ASN C 1 361 ? 14.215 84.383 62.175 1.00 28.95 357 ASN C C 1
ATOM 9962 O O . ASN C 1 361 ? 15.179 83.691 62.506 1.00 16.48 357 ASN C O 1
ATOM 9967 N N . ILE C 1 362 ? 14.255 85.227 61.148 1.00 27.27 358 ILE C N 1
ATOM 9968 C CA . ILE C 1 362 ? 15.458 85.369 60.333 1.00 28.69 358 ILE C CA 1
ATOM 9969 C C . ILE C 1 362 ? 16.529 86.192 61.064 1.00 27.10 358 ILE C C 1
ATOM 9970 O O . ILE C 1 362 ? 17.724 86.012 60.834 1.00 26.10 358 ILE C O 1
ATOM 9975 N N . SER C 1 363 ? 16.098 87.077 61.958 1.00 21.73 359 SER C N 1
ATOM 9976 C CA . SER C 1 363 ? 17.024 87.896 62.730 1.00 23.18 359 SER C CA 1
ATOM 9977 C C . SER C 1 363 ? 17.835 87.038 63.691 1.00 28.92 359 SER C C 1
ATOM 9978 O O . SER C 1 363 ? 19.042 87.228 63.845 1.00 30.45 359 SER C O 1
ATOM 9981 N N . GLU C 1 364 ? 17.158 86.087 64.328 1.00 30.01 360 GLU C N 1
ATOM 9982 C CA . GLU C 1 364 ? 17.792 85.175 65.269 1.00 23.18 360 GLU C CA 1
ATOM 9983 C C . GLU C 1 364 ? 18.908 84.373 64.593 1.00 26.58 360 GLU C C 1
ATOM 9984 O O . GLU C 1 364 ? 19.931 84.075 65.213 1.00 22.65 360 GLU C O 1
ATOM 9990 N N . ARG C 1 365 ? 18.709 84.030 63.322 1.00 30.40 361 ARG C N 1
ATOM 9991 C CA . ARG C 1 365 ? 19.724 83.302 62.565 1.00 22.30 361 ARG C CA 1
ATOM 9992 C C . ARG C 1 365 ? 20.956 84.168 62.311 1.00 25.69 361 ARG C C 1
ATOM 9993 O O . ARG C 1 365 ? 22.084 83.669 62.295 1.00 27.71 361 ARG C O 1
ATOM 10001 N N . ARG C 1 366 ? 20.744 85.466 62.114 1.00 25.34 362 ARG C N 1
ATOM 10002 C CA . ARG C 1 366 ? 21.858 86.387 61.912 1.00 18.36 362 ARG C CA 1
ATOM 10003 C C . ARG C 1 366 ? 22.599 86.605 63.227 1.00 27.30 362 ARG C C 1
ATOM 10004 O O . ARG C 1 366 ? 23.815 86.807 63.236 1.00 20.64 362 ARG C O 1
ATOM 10012 N N . ILE C 1 367 ? 21.858 86.561 64.334 1.00 25.05 363 ILE C N 1
ATOM 10013 C CA . ILE C 1 367 ? 22.452 86.623 65.666 1.00 22.30 363 ILE C CA 1
ATOM 10014 C C . ILE C 1 367 ? 23.367 85.419 65.869 1.00 23.14 363 ILE C C 1
ATOM 10015 O O . ILE C 1 367 ? 24.465 85.535 66.417 1.00 20.37 363 ILE C O 1
ATOM 10020 N N . GLU C 1 368 ? 22.901 84.264 65.409 1.00 23.05 364 GLU C N 1
ATOM 10021 C CA . GLU C 1 368 ? 23.675 83.033 65.452 1.00 19.12 364 GLU C CA 1
ATOM 10022 C C . GLU C 1 368 ? 24.991 83.168 64.679 1.00 29.26 364 GLU C C 1
ATOM 10023 O O . GLU C 1 368 ? 26.035 82.700 65.134 1.00 25.04 364 GLU C O 1
ATOM 10029 N N . ARG C 1 369 ? 24.945 83.818 63.518 1.00 31.72 365 ARG C N 1
ATOM 10030 C CA . ARG C 1 369 ? 26.151 84.002 62.714 1.00 31.22 365 ARG C CA 1
ATOM 10031 C C . ARG C 1 369 ? 27.152 84.923 63.399 1.00 33.40 365 ARG C C 1
ATOM 10032 O O . ARG C 1 369 ? 28.357 84.707 63.314 1.00 30.64 365 ARG C O 1
ATOM 10040 N N . LEU C 1 370 ? 26.646 85.953 64.071 1.00 32.22 366 LEU C N 1
ATOM 10041 C CA . LEU C 1 370 ? 27.500 86.898 64.781 1.00 24.89 366 LEU C CA 1
ATOM 10042 C C . LEU C 1 370 ? 28.288 86.222 65.904 1.00 36.07 366 LEU C C 1
ATOM 10043 O O . LEU C 1 370 ? 29.460 86.535 66.122 1.00 40.94 366 LEU C O 1
ATOM 10048 N N . ASN C 1 371 ? 27.647 85.292 66.608 1.00 33.13 367 ASN C N 1
ATOM 10049 C CA . ASN C 1 371 ? 28.277 84.611 67.738 1.00 30.09 367 ASN C CA 1
ATOM 10050 C C . ASN C 1 371 ? 29.162 83.445 67.317 1.00 34.37 367 ASN C C 1
ATOM 10051 O O . ASN C 1 371 ? 30.013 82.987 68.083 1.00 33.45 367 ASN C O 1
ATOM 10056 N N . ASN C 1 372 ? 28.960 82.965 66.098 1.00 36.28 368 ASN C N 1
ATOM 10057 C CA . ASN C 1 372 ? 29.682 81.802 65.605 1.00 35.62 368 ASN C CA 1
ATOM 10058 C C . ASN C 1 372 ? 31.006 82.189 64.952 1.00 44.46 368 ASN C C 1
ATOM 10059 O O . ASN C 1 372 ? 31.016 82.841 63.907 1.00 47.13 368 ASN C O 1
ATOM 10064 N N . PRO C 1 373 ? 32.127 81.779 65.570 1.00 49.37 369 PRO C N 1
ATOM 10065 C CA . PRO C 1 373 ? 33.471 82.129 65.090 1.00 45.45 369 PRO C CA 1
ATOM 10066 C C . PRO C 1 373 ? 33.746 81.600 63.677 1.00 41.46 369 PRO C C 1
ATOM 10067 O O . PRO C 1 373 ? 34.402 82.275 62.887 1.00 38.30 369 PRO C O 1
ATOM 10071 N N . THR C 1 374 ? 33.233 80.414 63.367 1.00 44.75 370 THR C N 1
ATOM 10072 C CA . THR C 1 374 ? 33.378 79.831 62.038 1.00 46.04 370 THR C CA 1
ATOM 10073 C C . THR C 1 374 ? 32.668 80.678 60.986 1.00 51.34 370 THR C C 1
ATOM 10074 O O . THR C 1 374 ? 33.148 80.829 59.863 1.00 56.89 370 THR C O 1
ATOM 10078 N N . LEU C 1 375 ? 31.524 81.236 61.362 1.00 51.37 371 LEU C N 1
ATOM 10079 C CA . LEU C 1 375 ? 30.674 81.956 60.419 1.00 48.81 371 LEU C CA 1
ATOM 10080 C C . LEU C 1 375 ? 31.002 83.446 60.352 1.00 48.34 371 LEU C C 1
ATOM 10081 O O . LEU C 1 375 ? 30.859 84.074 59.303 1.00 46.05 371 LEU C O 1
ATOM 10086 N N . SER C 1 376 ? 31.446 84.004 61.473 1.00 47.62 372 SER C N 1
ATOM 10087 C CA . SER C 1 376 ? 31.643 85.445 61.587 1.00 43.92 372 SER C CA 1
ATOM 10088 C C . SER C 1 376 ? 33.043 85.907 61.193 1.00 45.19 372 SER C C 1
ATOM 10089 O O . SER C 1 376 ? 33.212 87.032 60.725 1.00 45.06 372 SER C O 1
ATOM 10092 N N . ARG C 1 377 ? 34.032 85.034 61.389 1.00 47.64 373 ARG C N 1
ATOM 10093 C CA . ARG C 1 377 ? 35.450 85.403 61.317 1.00 46.53 373 ARG C CA 1
ATOM 10094 C C . ARG C 1 377 ? 35.753 86.478 62.368 1.00 49.09 373 ARG C C 1
ATOM 10095 O O . ARG C 1 377 ? 36.614 87.335 62.175 1.00 49.47 373 ARG C O 1
ATOM 10097 N N . LEU C 1 378 ? 35.017 86.413 63.475 1.00 49.84 374 LEU C N 1
ATOM 10098 C CA . LEU C 1 378 ? 35.200 87.290 64.624 1.00 52.61 374 LEU C CA 1
ATOM 10099 C C . LEU C 1 378 ? 35.497 86.419 65.845 1.00 56.87 374 LEU C C 1
ATOM 10100 O O . LEU C 1 378 ? 35.308 85.202 65.788 1.00 60.86 374 LEU C O 1
ATOM 10105 N N . PRO C 1 379 ? 35.979 87.026 66.945 1.00 49.52 375 PRO C N 1
ATOM 10106 C CA . PRO C 1 379 ? 36.084 86.257 68.191 1.00 51.02 375 PRO C CA 1
ATOM 10107 C C . PRO C 1 379 ? 34.748 85.625 68.566 1.00 45.05 375 PRO C C 1
ATOM 10108 O O . PRO C 1 379 ? 33.709 86.273 68.410 1.00 42.66 375 PRO C O 1
ATOM 10112 N N . ALA C 1 380 ? 34.778 84.381 69.036 1.00 44.17 376 ALA C N 1
ATOM 10113 C CA . ALA C 1 380 ? 33.556 83.654 69.375 1.00 41.83 376 ALA C CA 1
ATOM 10114 C C . ALA C 1 380 ? 32.723 84.406 70.412 1.00 42.03 376 ALA C C 1
ATOM 10115 O O . ALA C 1 380 ? 33.249 84.863 71.430 1.00 45.06 376 ALA C O 1
ATOM 10117 N N . PHE C 1 381 ? 31.430 84.535 70.126 1.00 41.50 377 PHE C N 1
ATOM 10118 C CA . PHE C 1 381 ? 30.475 85.219 70.998 1.00 45.60 377 PHE C CA 1
ATOM 10119 C C . PHE C 1 381 ? 30.842 86.686 71.218 1.00 48.03 377 PHE C C 1
ATOM 10120 O O . PHE C 1 381 ? 30.536 87.265 72.269 1.00 43.40 377 PHE C O 1
ATOM 10128 N N . LEU C 1 382 ? 31.505 87.267 70.216 1.00 43.74 378 LEU C N 1
ATOM 10129 C CA . LEU C 1 382 ? 31.808 88.697 70.173 1.00 44.82 378 LEU C CA 1
ATOM 10130 C C . LEU C 1 382 ? 32.570 89.215 71.400 1.00 46.58 378 LEU C C 1
ATOM 10131 O O . LEU C 1 382 ? 32.420 90.374 71.792 1.00 49.45 378 LEU C O 1
ATOM 10136 N N . VAL C 1 383 ? 33.389 88.362 72.002 1.00 43.92 379 VAL C N 1
ATOM 10137 C CA . VAL C 1 383 ? 34.220 88.798 73.114 1.00 47.52 379 VAL C CA 1
ATOM 10138 C C . VAL C 1 383 ? 35.668 88.361 72.890 1.00 49.77 379 VAL C C 1
ATOM 10139 O O . VAL C 1 383 ? 35.945 87.199 72.583 1.00 50.92 379 VAL C O 1
ATOM 10143 N N . LYS C 1 384 ? 36.587 89.315 72.990 1.00 51.41 380 LYS C N 1
ATOM 10144 C CA . LYS C 1 384 ? 38.006 88.997 72.962 1.00 58.74 380 LYS C CA 1
ATOM 10145 C C . LYS C 1 384 ? 38.389 88.483 74.341 1.00 69.07 380 LYS C C 1
ATOM 10146 O O . LYS C 1 384 ? 37.664 88.719 75.312 1.00 72.43 380 LYS C O 1
ATOM 10149 N N . ASN C 1 385 ? 39.524 87.791 74.425 1.00 75.40 381 ASN C N 1
ATOM 10150 C CA . ASN C 1 385 ? 39.932 87.113 75.654 1.00 75.49 381 ASN C CA 1
ATOM 10151 C C . ASN C 1 385 ? 38.811 86.203 76.144 1.00 74.34 381 ASN C C 1
ATOM 10152 O O . ASN C 1 385 ? 38.410 86.257 77.306 1.00 75.90 381 ASN C O 1
ATOM 10154 N N . GLY C 1 386 ? 38.309 85.368 75.239 1.00 71.49 382 GLY C N 1
ATOM 10155 C CA . GLY C 1 386 ? 37.173 84.510 75.518 1.00 68.16 382 GLY C CA 1
ATOM 10156 C C . GLY C 1 386 ? 37.496 83.308 76.382 1.00 67.50 382 GLY C C 1
ATOM 10157 O O . GLY C 1 386 ? 36.760 82.321 76.383 1.00 69.57 382 GLY C O 1
ATOM 10158 N N . GLY C 1 387 ? 38.601 83.385 77.116 1.00 68.43 383 GLY C N 1
ATOM 10159 C CA . GLY C 1 387 ? 38.952 82.346 78.063 1.00 65.39 383 GLY C CA 1
ATOM 10160 C C . GLY C 1 387 ? 38.074 82.429 79.297 1.00 60.55 383 GLY C C 1
ATOM 10161 O O . GLY C 1 387 ? 37.520 81.423 79.738 1.00 58.28 383 GLY C O 1
ATOM 10162 N N . LEU C 1 388 ? 37.941 83.636 79.843 1.00 58.09 384 LEU C N 1
ATOM 10163 C CA . LEU C 1 388 ? 37.171 83.857 81.065 1.00 60.64 384 LEU C CA 1
ATOM 10164 C C . LEU C 1 388 ? 35.792 84.464 80.804 1.00 57.05 384 LEU C C 1
ATOM 10165 O O . LEU C 1 388 ? 35.022 84.684 81.744 1.00 55.37 384 LEU C O 1
ATOM 10170 N N . ASN C 1 389 ? 35.487 84.743 79.539 1.00 52.57 385 ASN C N 1
ATOM 10171 C CA . ASN C 1 389 ? 34.249 85.438 79.188 1.00 51.40 385 ASN C CA 1
ATOM 10172 C C . ASN C 1 389 ? 33.347 84.655 78.236 1.00 48.20 385 ASN C C 1
ATOM 10173 O O . ASN C 1 389 ? 33.812 83.793 77.493 1.00 44.40 385 ASN C O 1
ATOM 10178 N N . SER C 1 390 ? 32.053 84.968 78.269 1.00 51.01 386 SER C N 1
ATOM 10179 C CA . SER C 1 390 ? 31.066 84.286 77.434 1.00 48.96 386 SER C CA 1
ATOM 10180 C C . SER C 1 390 ? 30.423 85.214 76.408 1.00 45.69 386 SER C C 1
ATOM 10181 O O . SER C 1 390 ? 29.796 84.753 75.456 1.00 42.45 386 SER C O 1
ATOM 10184 N N . GLY C 1 391 ? 30.567 86.519 76.612 1.00 47.66 387 GLY C N 1
ATOM 10185 C CA . GLY C 1 391 ? 30.046 87.496 75.674 1.00 47.86 387 GLY C CA 1
ATOM 10186 C C . GLY C 1 391 ? 28.536 87.474 75.508 1.00 44.82 387 GLY C C 1
ATOM 10187 O O . GLY C 1 391 ? 27.791 87.424 76.490 1.00 41.20 387 GLY C O 1
ATOM 10188 N N . PHE C 1 392 ? 28.102 87.507 74.248 1.00 42.95 388 PHE C N 1
ATOM 10189 C CA . PHE C 1 392 ? 26.687 87.590 73.885 1.00 41.48 388 PHE C CA 1
ATOM 10190 C C . PHE C 1 392 ? 26.078 86.214 73.648 1.00 37.61 388 PHE C C 1
ATOM 10191 O O . PHE C 1 392 ? 25.044 86.090 72.997 1.00 38.59 388 PHE C O 1
ATOM 10199 N N . MET C 1 393 ? 26.730 85.188 74.182 1.00 34.72 389 MET C N 1
ATOM 10200 C CA . MET C 1 393 ? 26.301 83.804 74.019 1.00 35.26 389 MET C CA 1
ATOM 10201 C C . MET C 1 393 ? 24.863 83.565 74.476 1.00 35.31 389 MET C C 1
ATOM 10202 O O . MET C 1 393 ? 24.046 83.019 73.733 1.00 36.58 389 MET C O 1
ATOM 10207 N N . ILE C 1 394 ? 24.562 83.980 75.701 1.00 31.33 390 ILE C N 1
ATOM 10208 C CA . ILE C 1 394 ? 23.260 83.720 76.300 1.00 32.18 390 ILE C CA 1
ATOM 10209 C C . ILE C 1 394 ? 22.204 84.708 75.790 1.00 31.80 390 ILE C C 1
ATOM 10210 O O . ILE C 1 394 ? 21.006 84.461 75.907 1.00 25.09 390 ILE C O 1
ATOM 10215 N N . ALA C 1 395 ? 22.650 85.816 75.205 1.00 33.32 391 ALA C N 1
ATOM 10216 C CA . ALA C 1 395 ? 21.723 86.776 74.612 1.00 31.70 391 ALA C CA 1
ATOM 10217 C C . ALA C 1 395 ? 21.072 86.176 73.370 1.00 26.22 391 ALA C C 1
ATOM 10218 O O . ALA C 1 395 ? 19.882 86.378 73.124 1.00 30.57 391 ALA C O 1
ATOM 10220 N N . HIS C 1 396 ? 21.862 85.440 72.592 1.00 18.70 392 HIS C N 1
ATOM 10221 C CA . HIS C 1 396 ? 21.339 84.691 71.456 1.00 27.76 392 HIS C CA 1
ATOM 10222 C C . HIS C 1 396 ? 20.311 83.682 71.955 1.00 25.36 392 HIS C C 1
ATOM 10223 O O . HIS C 1 396 ? 19.301 83.427 71.300 1.00 27.79 392 HIS C O 1
ATOM 10237 N N . THR C 1 398 ? 18.370 83.982 74.554 1.00 18.88 394 THR C N 1
ATOM 10238 C CA . THR C 1 398 ? 17.155 84.721 74.860 1.00 17.49 394 THR C CA 1
ATOM 10239 C C . THR C 1 398 ? 16.360 84.992 73.581 1.00 23.09 394 THR C C 1
ATOM 10240 O O . THR C 1 398 ? 15.132 84.881 73.568 1.00 22.60 394 THR C O 1
ATOM 10244 N N . ALA C 1 399 ? 17.068 85.318 72.502 1.00 17.07 395 ALA C N 1
ATOM 10245 C CA . ALA C 1 399 ? 16.422 85.589 71.220 1.00 19.53 395 ALA C CA 1
ATOM 10246 C C . ALA C 1 399 ? 15.730 84.339 70.683 1.00 18.42 395 ALA C C 1
ATOM 10247 O O . ALA C 1 399 ? 14.599 84.404 70.208 1.00 18.03 395 ALA C O 1
ATOM 10249 N N . ALA C 1 400 ? 16.416 83.204 70.771 1.00 16.90 396 ALA C N 1
ATOM 10250 C CA . ALA C 1 400 ? 15.872 81.934 70.303 1.00 16.87 396 ALA C CA 1
ATOM 10251 C C . ALA C 1 400 ? 14.609 81.545 71.071 1.00 20.58 396 ALA C C 1
ATOM 10252 O O . ALA C 1 400 ? 13.662 81.018 70.489 1.00 23.49 396 ALA C O 1
ATOM 10254 N N . ALA C 1 401 ? 14.600 81.805 72.377 1.00 21.13 397 ALA C N 1
ATOM 10255 C CA . ALA C 1 401 ? 13.439 81.507 73.210 1.00 20.59 397 ALA C CA 1
ATOM 10256 C C . ALA C 1 401 ? 12.235 82.352 72.796 1.00 26.86 397 ALA C C 1
ATOM 10257 O O . ALA C 1 401 ? 11.102 81.871 72.799 1.00 29.63 397 ALA C O 1
ATOM 10259 N N . LEU C 1 402 ? 12.490 83.608 72.437 1.00 23.24 398 LEU C N 1
ATOM 10260 C CA . LEU C 1 402 ? 11.433 84.517 72.004 1.00 19.43 398 LEU C CA 1
ATOM 10261 C C . LEU C 1 402 ? 10.829 84.085 70.665 1.00 22.80 398 LEU C C 1
ATOM 10262 O O . LEU C 1 402 ? 9.609 84.120 70.486 1.00 23.61 398 LEU C O 1
ATOM 10267 N N . VAL C 1 403 ? 11.686 83.682 69.730 1.00 23.31 399 VAL C N 1
ATOM 10268 C CA . VAL C 1 403 ? 11.231 83.163 68.445 1.00 22.77 399 VAL C CA 1
ATOM 10269 C C . VAL C 1 403 ? 10.368 81.923 68.658 1.00 24.46 399 VAL C C 1
ATOM 10270 O O . VAL C 1 403 ? 9.313 81.769 68.044 1.00 26.42 399 VAL C O 1
ATOM 10274 N N . SER C 1 404 ? 10.827 81.051 69.549 1.00 16.12 400 SER C N 1
ATOM 10275 C CA . SER C 1 404 ? 10.164 79.780 69.795 1.00 18.43 400 SER C CA 1
ATOM 10276 C C . SER C 1 404 ? 8.752 79.966 70.339 1.00 22.59 400 SER C C 1
ATOM 10277 O O . SER C 1 404 ? 7.822 79.277 69.921 1.00 26.31 400 SER C O 1
ATOM 10280 N N . GLU C 1 405 ? 8.586 80.900 71.270 1.00 24.71 401 GLU C N 1
ATOM 10281 C CA . GLU C 1 405 ? 7.273 81.121 71.849 1.00 26.96 401 GLU C CA 1
ATOM 10282 C C . GLU C 1 405 ? 6.375 81.866 70.861 1.00 26.12 401 GLU C C 1
ATOM 10283 O O . GLU C 1 405 ? 5.154 81.742 70.913 1.00 30.31 401 GLU C O 1
ATOM 10289 N N . ASN C 1 406 ? 6.980 82.618 69.948 1.00 15.19 402 ASN C N 1
ATOM 10290 C CA . ASN C 1 406 ? 6.220 83.284 68.902 1.00 15.16 402 ASN C CA 1
ATOM 10291 C C . ASN C 1 406 ? 5.557 82.287 67.956 1.00 22.70 402 ASN C C 1
ATOM 10292 O O . ASN C 1 406 ? 4.535 82.592 67.348 1.00 21.87 402 ASN C O 1
ATOM 10297 N N . LYS C 1 407 ? 6.139 81.098 67.836 1.00 26.03 403 LYS C N 1
ATOM 10298 C CA . LYS C 1 407 ? 5.581 80.063 66.971 1.00 24.16 403 LYS C CA 1
ATOM 10299 C C . LYS C 1 407 ? 4.237 79.563 67.493 1.00 29.08 403 LYS C C 1
ATOM 10300 O O . LYS C 1 407 ? 3.355 79.211 66.714 1.00 38.57 403 LYS C O 1
ATOM 10306 N N . VAL C 1 408 ? 4.085 79.535 68.813 1.00 21.64 404 VAL C N 1
ATOM 10307 C CA . VAL C 1 408 ? 2.814 79.172 69.423 1.00 25.19 404 VAL C CA 1
ATOM 10308 C C . VAL C 1 408 ? 1.785 80.275 69.174 1.00 25.82 404 VAL C C 1
ATOM 10309 O O . VAL C 1 408 ? 0.639 80.003 68.813 1.00 22.71 404 VAL C O 1
ATOM 10313 N N . TYR C 1 409 ? 2.215 81.522 69.348 1.00 24.44 405 TYR C N 1
ATOM 10314 C CA . TYR C 1 409 ? 1.356 82.683 69.125 1.00 18.07 405 TYR C CA 1
ATOM 10315 C C . TYR C 1 409 ? 0.976 82.855 67.654 1.00 22.55 405 TYR C C 1
ATOM 10316 O O . TYR C 1 409 ? 0.085 83.638 67.326 1.00 22.39 405 TYR C O 1
ATOM 10325 N N . CYS C 1 410 ? 1.658 82.132 66.771 1.00 24.36 406 CYS C N 1
ATOM 10326 C CA . CYS C 1 410 ? 1.367 82.194 65.340 1.00 19.32 406 CYS C CA 1
ATOM 10327 C C . CYS C 1 410 ? 0.114 81.401 64.977 1.00 19.40 406 CYS C C 1
ATOM 10328 O O . CYS C 1 410 ? -0.404 81.526 63.869 1.00 23.84 406 CYS C O 1
ATOM 10331 N N . HIS C 1 411 ? -0.370 80.581 65.905 1.00 18.16 407 HIS C N 1
ATOM 10332 C CA . HIS C 1 411 ? -1.607 79.854 65.671 1.00 21.25 407 HIS C CA 1
ATOM 10333 C C . HIS C 1 411 ? -2.770 80.839 65.621 1.00 24.25 407 HIS C C 1
ATOM 10334 O O . HIS C 1 411 ? -2.937 81.653 66.528 1.00 25.01 407 HIS C O 1
ATOM 10341 N N . PRO C 1 412 ? -3.572 80.779 64.546 1.00 22.38 408 PRO C N 1
ATOM 10342 C CA . PRO C 1 412 ? -4.678 81.727 64.358 1.00 23.39 408 PRO C CA 1
ATOM 10343 C C . PRO C 1 412 ? -5.816 81.526 65.363 1.00 28.19 408 PRO C C 1
ATOM 10344 O O . PRO C 1 412 ? -6.496 80.497 65.346 1.00 25.48 408 PRO C O 1
ATOM 10348 N N . ALA C 1 413 ? -6.014 82.512 66.232 1.00 22.96 409 ALA C N 1
ATOM 10349 C CA . ALA C 1 413 ? -7.081 82.463 67.220 1.00 20.23 409 ALA C CA 1
ATOM 10350 C C . ALA C 1 413 ? -8.461 82.591 66.569 1.00 24.10 409 ALA C C 1
ATOM 10351 O O . ALA C 1 413 ? -9.436 82.025 67.058 1.00 28.26 409 ALA C O 1
ATOM 10353 N N . SER C 1 414 ? -8.535 83.331 65.465 1.00 26.19 410 SER C N 1
ATOM 10354 C CA . SER C 1 414 ? -9.805 83.572 64.786 1.00 27.48 410 SER C CA 1
ATOM 10355 C C . SER C 1 414 ? -10.296 82.350 64.013 1.00 28.39 410 SER C C 1
ATOM 10356 O O . SER C 1 414 ? -11.394 82.363 63.460 1.00 32.93 410 SER C O 1
ATOM 10359 N N . ALA C 1 415 ? -9.478 81.303 63.968 1.00 27.40 411 ALA C N 1
ATOM 10360 C CA . ALA C 1 415 ? -9.848 80.069 63.281 1.00 27.47 411 ALA C CA 1
ATOM 10361 C C . ALA C 1 415 ? -10.879 79.290 64.088 1.00 28.96 411 ALA C C 1
ATOM 10362 O O . ALA C 1 415 ? -11.520 78.371 63.582 1.00 31.56 411 ALA C O 1
ATOM 10364 N N . ASP C 1 416 ? -11.032 79.670 65.349 1.00 28.90 412 ASP C N 1
ATOM 10365 C CA . ASP C 1 416 ? -11.957 79.002 66.249 1.00 31.42 412 ASP C CA 1
ATOM 10366 C C . ASP C 1 416 ? -13.221 79.825 66.433 1.00 35.48 412 ASP C C 1
ATOM 10367 O O . ASP C 1 416 ? -13.187 81.056 66.414 1.00 32.96 412 ASP C O 1
ATOM 10372 N N . SER C 1 417 ? -14.342 79.137 66.603 1.00 34.12 413 SER C N 1
ATOM 10373 C CA . SER C 1 417 ? -15.586 79.790 66.974 1.00 32.23 413 SER C CA 1
ATOM 10374 C C . SER C 1 417 ? -16.368 78.887 67.910 1.00 33.32 413 SER C C 1
ATOM 10375 O O . SER C 1 417 ? -16.554 77.705 67.633 1.00 38.37 413 SER C O 1
ATOM 10378 N N . ILE C 1 418 ? -16.808 79.435 69.032 1.00 41.02 414 ILE C N 1
ATOM 10379 C CA . ILE C 1 418 ? -17.664 78.687 69.935 1.00 46.79 414 ILE C CA 1
ATOM 10380 C C . ILE C 1 418 ? -19.020 79.370 69.979 1.00 50.50 414 ILE C C 1
ATOM 10381 O O . ILE C 1 418 ? -19.154 80.475 70.512 1.00 47.11 414 ILE C O 1
ATOM 10386 N N . SER C 1 419 ? -20.014 78.716 69.384 1.00 56.01 415 SER C N 1
ATOM 10387 C CA . SER C 1 419 ? -21.375 79.241 69.344 1.00 59.21 415 SER C CA 1
ATOM 10388 C C . SER C 1 419 ? -21.906 79.393 70.758 1.00 70.64 415 SER C C 1
ATOM 10389 O O . SER C 1 419 ? -22.176 78.405 71.442 1.00 70.08 415 SER C O 1
ATOM 10391 N N . THR C 1 420 ? -22.049 80.642 71.189 1.00 87.68 416 THR C N 1
ATOM 10392 C CA . THR C 1 420 ? -22.438 80.953 72.560 1.00 94.61 416 THR C CA 1
ATOM 10393 C C . THR C 1 420 ? -23.945 80.825 72.774 1.00 100.15 416 THR C C 1
ATOM 10394 O O . THR C 1 420 ? -24.487 81.296 73.778 1.00 100.63 416 THR C O 1
ATOM 10398 N N . SER C 1 421 ? -24.611 80.179 71.823 1.00 101.91 417 SER C N 1
ATOM 10399 C CA . SER C 1 421 ? -26.040 79.941 71.906 1.00 101.29 417 SER C CA 1
ATOM 10400 C C . SER C 1 421 ? -26.482 78.975 70.821 1.00 99.98 417 SER C C 1
ATOM 10401 O O . SER C 1 421 ? -25.992 79.027 69.692 1.00 96.77 417 SER C O 1
ATOM 10403 N N . ALA C 1 422 ? -27.418 78.099 71.169 1.00 100.25 418 ALA C N 1
ATOM 10404 C CA . ALA C 1 422 ? -28.176 77.371 70.163 1.00 101.30 418 ALA C CA 1
ATOM 10405 C C . ALA C 1 422 ? -29.306 78.282 69.695 1.00 106.55 418 ALA C C 1
ATOM 10406 O O . ALA C 1 422 ? -30.350 77.819 69.243 1.00 108.12 418 ALA C O 1
ATOM 10408 N N . ALA C 1 423 ? -29.077 79.587 69.833 1.00 112.52 419 ALA C N 1
ATOM 10409 C CA . ALA C 1 423 ? -29.998 80.624 69.394 1.00 111.10 419 ALA C CA 1
ATOM 10410 C C . ALA C 1 423 ? -29.429 81.376 68.188 1.00 104.63 419 ALA C C 1
ATOM 10411 O O . ALA C 1 423 ? -29.175 80.777 67.143 1.00 104.50 419 ALA C O 1
ATOM 10413 N N . GLN C 1 424 ? -29.209 82.681 68.347 1.00 87.53 420 GLN C N 1
ATOM 10414 C CA . GLN C 1 424 ? -28.865 83.547 67.216 1.00 69.07 420 GLN C CA 1
ATOM 10415 C C . GLN C 1 424 ? -27.376 83.894 67.099 1.00 54.07 420 GLN C C 1
ATOM 10416 O O . GLN C 1 424 ? -26.876 84.111 65.994 1.00 46.81 420 GLN C O 1
ATOM 10418 N N . GLU C 1 425 ? -26.674 83.956 68.228 1.00 46.11 421 GLU C N 1
ATOM 10419 C CA . GLU C 1 425 ? -25.247 84.278 68.228 1.00 38.52 421 GLU C CA 1
ATOM 10420 C C . GLU C 1 425 ? -24.405 83.033 67.952 1.00 33.97 421 GLU C C 1
ATOM 10421 O O . GLU C 1 425 ? -23.691 82.554 68.827 1.00 33.67 421 GLU C O 1
ATOM 10427 N N . ASP C 1 426 ? -24.472 82.528 66.724 1.00 33.75 422 ASP C N 1
ATOM 10428 C CA . ASP C 1 426 ? -23.977 81.187 66.426 1.00 26.59 422 ASP C CA 1
ATOM 10429 C C . ASP C 1 426 ? -22.614 81.189 65.741 1.00 25.29 422 ASP C C 1
ATOM 10430 O O . ASP C 1 426 ? -22.050 80.133 65.477 1.00 26.96 422 ASP C O 1
ATOM 10435 N N . HIS C 1 427 ? -22.079 82.370 65.458 1.00 27.77 423 HIS C N 1
ATOM 10436 C CA . HIS C 1 427 ? -20.718 82.471 64.943 1.00 25.93 423 HIS C CA 1
ATOM 10437 C C . HIS C 1 427 ? -20.056 83.749 65.438 1.00 32.21 423 HIS C C 1
ATOM 10438 O O . HIS C 1 427 ? -20.600 84.841 65.281 1.00 33.95 423 HIS C O 1
ATOM 10445 N N . VAL C 1 428 ? -18.884 83.604 66.046 1.00 27.70 424 VAL C N 1
ATOM 10446 C CA . VAL C 1 428 ? -18.149 84.743 66.578 1.00 21.31 424 VAL C CA 1
ATOM 10447 C C . VAL C 1 428 ? -16.709 84.695 66.084 1.00 21.99 424 VAL C C 1
ATOM 10448 O O . VAL C 1 428 ? -16.260 83.667 65.577 1.00 23.90 424 VAL C O 1
ATOM 10452 N N . SER C 1 429 ? -15.988 85.803 66.226 1.00 25.00 425 SER C N 1
ATOM 10453 C CA . SER C 1 429 ? -14.656 85.922 65.635 1.00 27.26 425 SER C CA 1
ATOM 10454 C C . SER C 1 429 ? -13.537 85.422 66.550 1.00 31.19 425 SER C C 1
ATOM 10455 O O . SER C 1 429 ? -12.504 84.957 66.065 1.00 36.92 425 SER C O 1
ATOM 10458 N N . MET C 1 430 ? -13.750 85.522 67.862 1.00 27.21 426 MET C N 1
ATOM 10459 C CA . MET C 1 430 ? -12.728 85.190 68.858 1.00 27.83 426 MET C CA 1
ATOM 10460 C C . MET C 1 430 ? -11.452 85.997 68.629 1.00 30.06 426 MET C C 1
ATOM 10461 O O . MET C 1 430 ? -10.347 85.492 68.820 1.00 33.29 426 MET C O 1
ATOM 10466 N N . GLY C 1 431 ? -11.611 87.253 68.228 1.00 28.62 427 GLY C N 1
ATOM 10467 C CA . GLY C 1 431 ? -10.479 88.083 67.859 1.00 27.25 427 GLY C CA 1
ATOM 10468 C C . GLY C 1 431 ? -9.853 88.857 69.000 1.00 30.20 427 GLY C C 1
ATOM 10469 O O . GLY C 1 431 ? -8.898 89.609 68.797 1.00 35.17 427 GLY C O 1
ATOM 10470 N N . GLY C 1 432 ? -10.390 88.679 70.202 1.00 23.14 428 GLY C N 1
ATOM 10471 C CA . GLY C 1 432 ? -9.846 89.335 71.375 1.00 27.06 428 GLY C CA 1
ATOM 10472 C C . GLY C 1 432 ? -8.430 88.869 71.647 1.00 27.00 428 GLY C C 1
ATOM 10473 O O . GLY C 1 432 ? -7.537 89.673 71.921 1.00 21.80 428 GLY C O 1
ATOM 10474 N N . PHE C 1 433 ? -8.225 87.559 71.557 1.00 29.68 429 PHE C N 1
ATOM 10475 C CA . PHE C 1 433 ? -6.911 86.979 71.786 1.00 21.34 429 PHE C CA 1
ATOM 10476 C C . PHE C 1 433 ? -5.993 87.205 70.582 1.00 24.92 429 PHE C C 1
ATOM 10477 O O . PHE C 1 433 ? -4.771 87.260 70.729 1.00 23.71 429 PHE C O 1
ATOM 10485 N N . SER C 1 434 ? -6.585 87.341 69.397 1.00 27.13 430 SER C N 1
ATOM 10486 C CA . SER C 1 434 ? -5.820 87.654 68.188 1.00 24.67 430 SER C CA 1
ATOM 10487 C C . SER C 1 434 ? -5.100 88.986 68.339 1.00 25.31 430 SER C C 1
ATOM 10488 O O . SER C 1 434 ? -3.940 89.128 67.951 1.00 23.84 430 SER C O 1
ATOM 10491 N N . ALA C 1 435 ? -5.806 89.960 68.907 1.00 22.40 431 ALA C N 1
ATOM 10492 C CA . ALA C 1 435 ? -5.253 91.292 69.101 1.00 21.13 431 ALA C CA 1
ATOM 10493 C C . ALA C 1 435 ? -4.158 91.289 70.165 1.00 23.08 431 ALA C C 1
ATOM 10494 O O . ALA C 1 435 ? -3.118 91.926 70.000 1.00 21.55 431 ALA C O 1
ATOM 10496 N N . ARG C 1 436 ? -4.395 90.564 71.254 1.00 22.97 432 ARG C N 1
ATOM 10497 C CA . ARG C 1 436 ? -3.462 90.549 72.375 1.00 16.79 432 ARG C CA 1
ATOM 10498 C C . ARG C 1 436 ? -2.169 89.808 72.040 1.00 22.67 432 ARG C C 1
ATOM 10499 O O . ARG C 1 436 ? -1.079 90.267 72.390 1.00 22.27 432 ARG C O 1
ATOM 10507 N N . LYS C 1 437 ? -2.278 88.672 71.356 1.00 26.77 433 LYS C N 1
ATOM 10508 C CA . LYS C 1 437 ? -1.083 87.907 71.027 1.00 24.43 433 LYS C CA 1
ATOM 10509 C C . LYS C 1 437 ? -0.316 88.558 69.877 1.00 26.79 433 LYS C C 1
ATOM 10510 O O . LYS C 1 437 ? 0.883 88.340 69.730 1.00 30.39 433 LYS C O 1
ATOM 10516 N N . ALA C 1 438 ? -0.996 89.375 69.080 1.00 26.21 434 ALA C N 1
ATOM 10517 C CA . ALA C 1 438 ? -0.313 90.159 68.054 1.00 22.16 434 ALA C CA 1
ATOM 10518 C C . ALA C 1 438 ? 0.633 91.164 68.707 1.00 23.73 434 ALA C C 1
ATOM 10519 O O . ALA C 1 438 ? 1.770 91.336 68.270 1.00 25.00 434 ALA C O 1
ATOM 10521 N N . ILE C 1 439 ? 0.158 91.820 69.760 1.00 20.99 435 ILE C N 1
ATOM 10522 C CA . ILE C 1 439 ? 0.980 92.763 70.508 1.00 23.47 435 ILE C CA 1
ATOM 10523 C C . ILE C 1 439 ? 2.162 92.047 71.160 1.00 25.14 435 ILE C C 1
ATOM 10524 O O . ILE C 1 439 ? 3.279 92.568 71.186 1.00 29.38 435 ILE C O 1
ATOM 10529 N N . LYS C 1 440 ? 1.916 90.839 71.661 1.00 25.95 436 LYS C N 1
ATOM 10530 C CA . LYS C 1 440 ? 2.959 90.054 72.312 1.00 25.15 436 LYS C CA 1
ATOM 10531 C C . LYS C 1 440 ? 4.070 89.653 71.339 1.00 27.42 436 LYS C C 1
ATOM 10532 O O . LYS C 1 440 ? 5.255 89.740 71.670 1.00 29.81 436 LYS C O 1
ATOM 10538 N N . VAL C 1 441 ? 3.687 89.212 70.146 1.00 21.63 437 VAL C N 1
ATOM 10539 C CA . VAL C 1 441 ? 4.659 88.830 69.131 1.00 20.88 437 VAL C CA 1
ATOM 10540 C C . VAL C 1 441 ? 5.545 90.017 68.747 1.00 24.91 437 VAL C C 1
ATOM 10541 O O . VAL C 1 441 ? 6.764 89.884 68.672 1.00 25.91 437 VAL C O 1
ATOM 10545 N N . VAL C 1 442 ? 4.934 91.176 68.523 1.00 14.32 438 VAL C N 1
ATOM 10546 C CA . VAL C 1 442 ? 5.695 92.371 68.162 1.00 15.66 438 VAL C CA 1
ATOM 10547 C C . VAL C 1 442 ? 6.612 92.799 69.303 1.00 19.68 438 VAL C C 1
ATOM 10548 O O . VAL C 1 442 ? 7.753 93.199 69.076 1.00 27.83 438 VAL C O 1
ATOM 10552 N N . GLU C 1 443 ? 6.108 92.706 70.528 1.00 18.62 439 GLU C N 1
ATOM 10553 C CA . GLU C 1 443 ? 6.900 93.000 71.714 1.00 18.82 439 GLU C CA 1
ATOM 10554 C C . GLU C 1 443 ? 8.127 92.091 71.791 1.00 16.91 439 GLU C C 1
ATOM 10555 O O . GLU C 1 443 ? 9.234 92.545 72.095 1.00 16.26 439 GLU C O 1
ATOM 10561 N N . ASN C 1 444 ? 7.927 90.809 71.500 1.00 17.01 440 ASN C N 1
ATOM 10562 C CA . ASN C 1 444 ? 9.022 89.848 71.480 1.00 16.56 440 ASN C CA 1
ATOM 10563 C C . ASN C 1 444 ? 10.032 90.128 70.372 1.00 20.89 440 ASN C C 1
ATOM 10564 O O . ASN C 1 444 ? 11.243 90.063 70.597 1.00 21.38 440 ASN C O 1
ATOM 10569 N N . VAL C 1 445 ? 9.529 90.439 69.180 1.00 17.22 441 VAL C N 1
ATOM 10570 C CA . VAL C 1 445 ? 10.385 90.676 68.020 1.00 20.96 441 VAL C CA 1
ATOM 10571 C C . VAL C 1 445 ? 11.216 91.947 68.201 1.00 21.56 441 VAL C C 1
ATOM 10572 O O . VAL C 1 445 ? 12.359 92.018 67.744 1.00 19.60 441 VAL C O 1
ATOM 10576 N N . GLU C 1 446 ? 10.650 92.937 68.889 1.00 23.27 442 GLU C N 1
ATOM 10577 C CA . GLU C 1 446 ? 11.382 94.160 69.218 1.00 22.54 442 GLU C CA 1
ATOM 10578 C C . GLU C 1 446 ? 12.645 93.856 70.016 1.00 25.17 442 GLU C C 1
ATOM 10579 O O . GLU C 1 446 ? 13.694 94.466 69.794 1.00 27.37 442 GLU C O 1
ATOM 10585 N N . ARG C 1 447 ? 12.538 92.909 70.945 1.00 16.88 443 ARG C N 1
ATOM 10586 C CA . ARG C 1 447 ? 13.675 92.524 71.767 1.00 16.97 443 ARG C CA 1
ATOM 10587 C C . ARG C 1 447 ? 14.702 91.759 70.945 1.00 18.92 443 ARG C C 1
ATOM 10588 O O . ARG C 1 447 ? 15.907 91.930 71.131 1.00 23.75 443 ARG C O 1
ATOM 10596 N N . ILE C 1 448 ? 14.219 90.915 70.039 1.00 17.41 444 ILE C N 1
ATOM 10597 C CA . ILE C 1 448 ? 15.094 90.147 69.160 1.00 21.91 444 ILE C CA 1
ATOM 10598 C C . ILE C 1 448 ? 15.942 91.084 68.299 1.00 26.14 444 ILE C C 1
ATOM 10599 O O . ILE C 1 448 ? 17.165 90.948 68.238 1.00 28.88 444 ILE C O 1
ATOM 10604 N N . ILE C 1 449 ? 15.284 92.042 67.651 1.00 25.43 445 ILE C N 1
ATOM 10605 C CA . ILE C 1 449 ? 15.970 93.033 66.830 1.00 25.56 445 ILE C CA 1
ATOM 10606 C C . ILE C 1 449 ? 16.986 93.817 67.667 1.00 25.51 445 ILE C C 1
ATOM 10607 O O . ILE C 1 449 ? 18.089 94.122 67.201 1.00 29.53 445 ILE C O 1
ATOM 10612 N N . ALA C 1 450 ? 16.617 94.125 68.908 1.00 22.25 446 ALA C N 1
ATOM 10613 C CA . ALA C 1 450 ? 17.517 94.823 69.822 1.00 22.91 446 ALA C CA 1
ATOM 10614 C C . ALA C 1 450 ? 18.772 93.997 70.102 1.00 25.80 446 ALA C C 1
ATOM 10615 O O . ALA C 1 450 ? 19.881 94.527 70.129 1.00 34.04 446 ALA C O 1
ATOM 10617 N N . ILE C 1 451 ? 18.592 92.697 70.306 1.00 22.33 447 ILE C N 1
ATOM 10618 C CA . ILE C 1 451 ? 19.716 91.808 70.556 1.00 21.21 447 ILE C CA 1
ATOM 10619 C C . ILE C 1 451 ? 20.636 91.732 69.331 1.00 24.10 447 ILE C C 1
ATOM 10620 O O . ILE C 1 451 ? 21.858 91.774 69.469 1.00 26.61 447 ILE C O 1
ATOM 10625 N N . GLU C 1 452 ? 20.055 91.646 68.136 1.00 20.11 448 GLU C N 1
ATOM 10626 C CA . GLU C 1 452 ? 20.859 91.621 66.918 1.00 23.52 448 GLU C CA 1
ATOM 10627 C C . GLU C 1 452 ? 21.659 92.910 66.760 1.00 21.07 448 GLU C C 1
ATOM 10628 O O . GLU C 1 452 ? 22.864 92.871 66.513 1.00 27.19 448 GLU C O 1
ATOM 10634 N N . LEU C 1 453 ? 20.984 94.046 66.906 1.00 20.50 449 LEU C N 1
ATOM 10635 C CA . LEU C 1 453 ? 21.633 95.349 66.785 1.00 19.15 449 LEU C CA 1
ATOM 10636 C C . LEU C 1 453 ? 22.754 95.518 67.810 1.00 22.58 449 LEU C C 1
ATOM 10637 O O . LEU C 1 453 ? 23.821 96.052 67.503 1.00 26.28 449 LEU C O 1
ATOM 10642 N N . LEU C 1 454 ? 22.501 95.054 69.028 1.00 25.02 450 LEU C N 1
ATOM 10643 C CA . LEU C 1 454 ? 23.482 95.121 70.102 1.00 24.14 450 LEU C CA 1
ATOM 10644 C C . LEU C 1 454 ? 24.717 94.283 69.770 1.00 22.93 450 LEU C C 1
ATOM 10645 O O . LEU C 1 454 ? 25.851 94.726 69.956 1.00 23.12 450 LEU C O 1
ATOM 10650 N N . GLY C 1 455 ? 24.487 93.074 69.269 1.00 19.91 451 GLY C N 1
ATOM 10651 C CA . GLY C 1 455 ? 25.571 92.183 68.900 1.00 20.06 451 GLY C CA 1
ATOM 10652 C C . GLY C 1 455 ? 26.352 92.681 67.700 1.00 31.00 451 GLY C C 1
ATOM 10653 O O . GLY C 1 455 ? 27.580 92.600 67.665 1.00 29.75 451 GLY C O 1
ATOM 10654 N N . ALA C 1 456 ? 25.634 93.208 66.714 1.00 20.10 452 ALA C N 1
ATOM 10655 C CA . ALA C 1 456 ? 26.256 93.698 65.494 1.00 20.44 452 ALA C CA 1
ATOM 10656 C C . ALA C 1 456 ? 27.137 94.922 65.756 1.00 26.15 452 ALA C C 1
ATOM 10657 O O . ALA C 1 456 ? 28.185 95.086 65.126 1.00 27.65 452 ALA C O 1
ATOM 10659 N N . CYS C 1 457 ? 26.717 95.775 66.688 1.00 27.65 453 CYS C N 1
ATOM 10660 C CA . CYS C 1 457 ? 27.500 96.957 67.044 1.00 26.34 453 CYS C CA 1
ATOM 10661 C C . CYS C 1 457 ? 28.813 96.572 67.710 1.00 26.55 453 CYS C C 1
ATOM 10662 O O . CYS C 1 457 ? 29.826 97.249 67.540 1.00 28.64 453 CYS C O 1
ATOM 10665 N N . GLN C 1 458 ? 28.790 95.487 68.474 1.00 23.40 454 GLN C N 1
ATOM 10666 C CA . GLN C 1 458 ? 30.007 94.968 69.081 1.00 22.71 454 GLN C CA 1
ATOM 10667 C C . GLN C 1 458 ? 30.936 94.449 67.990 1.00 27.78 454 GLN C C 1
ATOM 10668 O O . GLN C 1 458 ? 32.161 94.562 68.092 1.00 25.29 454 GLN C O 1
ATOM 10674 N N . GLY C 1 459 ? 30.343 93.891 66.937 1.00 28.87 455 GLY C N 1
ATOM 10675 C CA . GLY C 1 459 ? 31.101 93.448 65.782 1.00 26.78 455 GLY C CA 1
ATOM 10676 C C . GLY C 1 459 ? 31.851 94.603 65.145 1.00 34.01 455 GLY C C 1
ATOM 10677 O O . GLY C 1 459 ? 33.017 94.463 64.767 1.00 31.89 455 GLY C O 1
ATOM 10678 N N . ILE C 1 460 ? 31.178 95.747 65.033 1.00 31.05 456 ILE C N 1
ATOM 10679 C CA . ILE C 1 460 ? 31.791 96.963 64.509 1.00 23.96 456 ILE C CA 1
ATOM 10680 C C . ILE C 1 460 ? 33.002 97.375 65.348 1.00 34.05 456 ILE C C 1
ATOM 10681 O O . ILE C 1 460 ? 34.043 97.753 64.806 1.00 38.79 456 ILE C O 1
ATOM 10686 N N . ASP C 1 461 ? 32.870 97.281 66.670 1.00 33.47 457 ASP C N 1
ATOM 10687 C CA . ASP C 1 461 ? 33.971 97.587 67.576 1.00 31.77 457 ASP C CA 1
ATOM 10688 C C . ASP C 1 461 ? 35.161 96.671 67.325 1.00 31.79 457 ASP C C 1
ATOM 10689 O O . ASP C 1 461 ? 36.310 97.117 67.299 1.00 32.49 457 ASP C O 1
ATOM 10694 N N . LEU C 1 462 ? 34.874 95.388 67.138 1.00 31.76 458 LEU C N 1
ATOM 10695 C CA . LEU C 1 462 ? 35.913 94.390 66.905 1.00 32.12 458 LEU C CA 1
ATOM 10696 C C . LEU C 1 462 ? 36.629 94.588 65.571 1.00 31.67 458 LEU C C 1
ATOM 10697 O O . LEU C 1 462 ? 37.713 94.050 65.356 1.00 35.09 458 LEU C O 1
ATOM 10702 N N . LEU C 1 463 ? 36.026 95.360 64.675 1.00 32.05 459 LEU C N 1
ATOM 10703 C CA . LEU C 1 463 ? 36.596 95.556 63.347 1.00 31.18 459 LEU C CA 1
ATOM 10704 C C . LEU C 1 463 ? 37.356 96.870 63.213 1.00 34.73 459 LEU C C 1
ATOM 10705 O O . LEU C 1 463 ? 37.973 97.115 62.179 1.00 33.58 459 LEU C O 1
ATOM 10710 N N . ARG C 1 464 ? 37.310 97.711 64.248 1.00 36.78 460 ARG C N 1
ATOM 10711 C CA . ARG C 1 464 ? 38.056 98.969 64.245 1.00 34.68 460 ARG C CA 1
ATOM 10712 C C . ARG C 1 464 ? 39.533 98.705 63.930 1.00 34.88 460 ARG C C 1
ATOM 10713 O O . ARG C 1 464 ? 40.066 97.658 64.301 1.00 29.69 460 ARG C O 1
ATOM 10721 N N . PRO C 1 465 ? 40.205 99.650 63.249 1.00 38.54 461 PRO C N 1
ATOM 10722 C CA . PRO C 1 465 ? 39.769 101.002 62.876 1.00 40.23 461 PRO C CA 1
ATOM 10723 C C . PRO C 1 465 ? 38.901 101.080 61.619 1.00 41.74 461 PRO C C 1
ATOM 10724 O O . PRO C 1 465 ? 38.704 102.178 61.100 1.00 41.49 461 PRO C O 1
ATOM 10728 N N . LEU C 1 466 ? 38.401 99.947 61.136 1.00 42.77 462 LEU C N 1
ATOM 10729 C CA . LEU C 1 466 ? 37.474 99.950 60.011 1.00 42.33 462 LEU C CA 1
ATOM 10730 C C . LEU C 1 466 ? 36.228 100.770 60.328 1.00 44.88 462 LEU C C 1
ATOM 10731 O O . LEU C 1 466 ? 35.772 100.809 61.469 1.00 51.62 462 LEU C O 1
ATOM 10736 N N . ARG C 1 467 ? 35.688 101.427 59.309 1.00 36.22 463 ARG C N 1
ATOM 10737 C CA . ARG C 1 467 ? 34.478 102.221 59.456 1.00 37.70 463 ARG C CA 1
ATOM 10738 C C . ARG C 1 467 ? 33.388 101.673 58.542 1.00 39.56 463 ARG C C 1
ATOM 10739 O O . ARG C 1 467 ? 33.680 101.012 57.545 1.00 37.23 463 ARG C O 1
ATOM 10747 N N . THR C 1 468 ? 32.132 101.936 58.886 1.00 40.36 464 THR C N 1
ATOM 10748 C CA . THR C 1 468 ? 31.028 101.584 58.005 1.00 39.59 464 THR C CA 1
ATOM 10749 C C . THR C 1 468 ? 30.459 102.857 57.378 1.00 35.66 464 THR C C 1
ATOM 10750 O O . THR C 1 468 ? 31.098 103.909 57.413 1.00 36.57 464 THR C O 1
ATOM 10754 N N . THR C 1 469 ? 29.269 102.762 56.797 1.00 28.93 465 THR C N 1
ATOM 10755 C CA . THR C 1 469 ? 28.668 103.905 56.121 1.00 30.18 465 THR C CA 1
ATOM 10756 C C . THR C 1 469 ? 28.293 105.002 57.105 1.00 34.54 465 THR C C 1
ATOM 10757 O O . THR C 1 469 ? 28.215 104.772 58.311 1.00 41.80 465 THR C O 1
ATOM 10761 N N . GLU C 1 470 ? 28.055 106.196 56.576 1.00 34.88 466 GLU C N 1
ATOM 10762 C CA . GLU C 1 470 ? 27.688 107.344 57.395 1.00 31.61 466 GLU C CA 1
ATOM 10763 C C . GLU C 1 470 ? 26.406 107.128 58.216 1.00 37.14 466 GLU C C 1
ATOM 10764 O O . GLU C 1 470 ? 26.393 107.433 59.409 1.00 40.72 466 GLU C O 1
ATOM 10770 N N . PRO C 1 471 ? 25.324 106.607 57.599 1.00 36.76 467 PRO C N 1
ATOM 10771 C CA . PRO C 1 471 ? 24.148 106.414 58.456 1.00 34.92 467 PRO C CA 1
ATOM 10772 C C . PRO C 1 471 ? 24.340 105.316 59.502 1.00 33.17 467 PRO C C 1
ATOM 10773 O O . PRO C 1 471 ? 23.806 105.433 60.607 1.00 36.04 467 PRO C O 1
ATOM 10777 N N . MET C 1 472 ? 25.091 104.273 59.163 1.00 32.31 468 MET C N 1
ATOM 10778 C CA . MET C 1 472 ? 25.290 103.163 60.089 1.00 35.50 468 MET C CA 1
ATOM 10779 C C . MET C 1 472 ? 26.278 103.525 61.195 1.00 35.02 468 MET C C 1
ATOM 10780 O O . MET C 1 472 ? 26.182 103.015 62.312 1.00 37.88 468 MET C O 1
ATOM 10785 N N . GLU C 1 473 ? 27.219 104.414 60.891 1.00 33.08 469 GLU C N 1
ATOM 10786 C CA . GLU C 1 473 ? 28.123 104.929 61.915 1.00 29.90 469 GLU C CA 1
ATOM 10787 C C . GLU C 1 473 ? 27.356 105.774 62.931 1.00 29.85 469 GLU C C 1
ATOM 10788 O O . GLU C 1 473 ? 27.695 105.799 64.114 1.00 34.07 469 GLU C O 1
ATOM 10794 N N . LYS C 1 474 ? 26.319 106.461 62.464 1.00 24.31 470 LYS C N 1
ATOM 10795 C CA . LYS C 1 474 ? 25.479 107.267 63.338 1.00 26.20 470 LYS C CA 1
ATOM 10796 C C . LYS C 1 474 ? 24.631 106.393 64.257 1.00 26.32 470 LYS C C 1
ATOM 10797 O O . LYS C 1 474 ? 24.444 106.713 65.431 1.00 24.97 470 LYS C O 1
ATOM 10803 N N . VAL C 1 475 ? 24.117 105.293 63.718 1.00 26.57 471 VAL C N 1
ATOM 10804 C CA . VAL C 1 475 ? 23.353 104.336 64.512 1.00 29.06 471 VAL C CA 1
ATOM 10805 C C . VAL C 1 475 ? 24.242 103.704 65.573 1.00 31.00 471 VAL C C 1
ATOM 10806 O O . VAL C 1 475 ? 23.845 103.559 66.729 1.00 30.51 471 VAL C O 1
ATOM 10810 N N . TRP C 1 476 ? 25.449 103.333 65.164 1.00 27.07 472 TRP C N 1
ATOM 10811 C CA . TRP C 1 476 ? 26.420 102.739 66.068 1.00 28.03 472 TRP C CA 1
ATOM 10812 C C . TRP C 1 476 ? 26.730 103.679 67.237 1.00 31.97 472 TRP C C 1
ATOM 10813 O O . TRP C 1 476 ? 26.721 103.260 68.398 1.00 35.15 472 TRP C O 1
ATOM 10824 N N . SER C 1 477 ? 26.987 104.947 66.925 1.00 28.74 473 SER C N 1
ATOM 10825 C CA . SER C 1 477 ? 27.235 105.960 67.949 1.00 30.55 473 SER C CA 1
ATOM 10826 C C . SER C 1 477 ? 26.034 106.114 68.869 1.00 31.03 473 SER C C 1
ATOM 10827 O O . SER C 1 477 ? 26.183 106.318 70.073 1.00 37.17 473 SER C O 1
ATOM 10830 N N . LEU C 1 478 ? 24.843 106.017 68.290 1.00 29.24 474 LEU C N 1
ATOM 10831 C CA . LEU C 1 478 ? 23.612 106.143 69.051 1.00 31.48 474 LEU C CA 1
ATOM 10832 C C . LEU C 1 478 ? 23.484 104.989 70.051 1.00 38.01 474 LEU C C 1
ATOM 10833 O O . LEU C 1 478 ? 23.123 105.195 71.213 1.00 35.69 474 LEU C O 1
ATOM 10838 N N . VAL C 1 479 ? 23.797 103.780 69.592 1.00 25.49 475 VAL C N 1
ATOM 10839 C CA . VAL C 1 479 ? 23.767 102.603 70.449 1.00 27.24 475 VAL C CA 1
ATOM 10840 C C . VAL C 1 479 ? 24.831 102.711 71.541 1.00 30.55 475 VAL C C 1
ATOM 10841 O O . VAL C 1 479 ? 24.583 102.387 72.705 1.00 21.91 475 VAL C O 1
ATOM 10845 N N . ARG C 1 480 ? 26.012 103.189 71.162 1.00 29.66 476 ARG C N 1
ATOM 10846 C CA . ARG C 1 480 ? 27.116 103.333 72.103 1.00 31.37 476 ARG C CA 1
ATOM 10847 C C . ARG C 1 480 ? 26.841 104.387 73.177 1.00 31.78 476 ARG C C 1
ATOM 10848 O O . ARG C 1 480 ? 27.542 104.446 74.185 1.00 40.34 476 ARG C O 1
ATOM 10856 N N . SER C 1 481 ? 25.820 105.211 72.965 1.00 28.02 477 SER C N 1
ATOM 10857 C CA . SER C 1 481 ? 25.465 106.240 73.939 1.00 25.86 477 SER C CA 1
ATOM 10858 C C . SER C 1 481 ? 24.574 105.684 75.052 1.00 30.71 477 SER C C 1
ATOM 10859 O O . SER C 1 481 ? 24.333 106.359 76.052 1.00 40.64 477 SER C O 1
ATOM 10862 N N . VAL C 1 482 ? 24.077 104.462 74.873 1.00 23.09 478 VAL C N 1
ATOM 10863 C CA . VAL C 1 482 ? 23.270 103.814 75.903 1.00 26.16 478 VAL C CA 1
ATOM 10864 C C . VAL C 1 482 ? 23.885 102.486 76.332 1.00 29.49 478 VAL C C 1
ATOM 10865 O O . VAL C 1 482 ? 23.512 101.923 77.363 1.00 31.05 478 VAL C O 1
ATOM 10869 N N . SER C 1 483 ? 24.831 101.993 75.538 1.00 29.25 479 SER C N 1
ATOM 10870 C CA . SER C 1 483 ? 25.485 100.720 75.821 1.00 29.39 479 SER C CA 1
ATOM 10871 C C . SER C 1 483 ? 26.944 100.735 75.373 1.00 30.55 479 SER C C 1
ATOM 10872 O O . SER C 1 483 ? 27.230 100.729 74.176 1.00 25.39 479 SER C O 1
ATOM 10875 N N . PRO C 1 484 ? 27.874 100.747 76.340 1.00 26.75 480 PRO C N 1
ATOM 10876 C CA . PRO C 1 484 ? 29.313 100.760 76.058 1.00 27.20 480 PRO C CA 1
ATOM 10877 C C . PRO C 1 484 ? 29.773 99.464 75.396 1.00 29.84 480 PRO C C 1
ATOM 10878 O O . PRO C 1 484 ? 29.068 98.461 75.483 1.00 29.81 480 PRO C O 1
ATOM 10882 N N . PRO C 1 485 ? 30.940 99.481 74.732 1.00 30.39 481 PRO C N 1
ATOM 10883 C CA . PRO C 1 485 ? 31.437 98.243 74.121 1.00 30.70 481 PRO C CA 1
ATOM 10884 C C . PRO C 1 485 ? 31.706 97.166 75.170 1.00 30.53 481 PRO C C 1
ATOM 10885 O O . PRO C 1 485 ? 31.891 97.473 76.345 1.00 29.34 481 PRO C O 1
ATOM 10889 N N . TRP C 1 486 ? 31.711 95.913 74.738 1.00 35.75 482 TRP C N 1
ATOM 10890 C CA . TRP C 1 486 ? 31.847 94.789 75.650 1.00 36.47 482 TRP C CA 1
ATOM 10891 C C . TRP C 1 486 ? 33.314 94.426 75.861 1.00 37.86 482 TRP C C 1
ATOM 10892 O O . TRP C 1 486 ? 33.886 93.652 75.094 1.00 35.56 482 TRP C O 1
ATOM 10903 N N . GLU C 1 487 ? 33.932 94.993 76.891 1.00 41.43 483 GLU C N 1
ATOM 10904 C CA . GLU C 1 487 ? 35.303 94.629 77.236 1.00 45.42 483 GLU C CA 1
ATOM 10905 C C . GLU C 1 487 ? 35.297 93.318 78.019 1.00 52.89 483 GLU C C 1
ATOM 10906 O O . GLU C 1 487 ? 35.520 92.245 77.457 1.00 61.54 483 GLU C O 1
ATOM 10908 N N . GLU C 1 488 ? 35.036 93.410 79.317 1.00 54.54 484 GLU C N 1
ATOM 10909 C CA . GLU C 1 488 ? 34.850 92.225 80.144 1.00 53.77 484 GLU C CA 1
ATOM 10910 C C . GLU C 1 488 ? 33.362 91.927 80.275 1.00 49.02 484 GLU C C 1
ATOM 10911 O O . GLU C 1 488 ? 32.523 92.736 79.879 1.00 45.89 484 GLU C O 1
ATOM 10913 N N . ASP C 1 489 ? 33.040 90.772 80.843 1.00 48.82 485 ASP C N 1
ATOM 10914 C CA . ASP C 1 489 ? 31.651 90.361 81.009 1.00 44.22 485 ASP C CA 1
ATOM 10915 C C . ASP C 1 489 ? 30.921 91.231 82.026 1.00 34.01 485 ASP C C 1
ATOM 10916 O O . ASP C 1 489 ? 31.494 91.648 83.034 1.00 36.16 485 ASP C O 1
ATOM 10921 N N . ARG C 1 490 ? 29.650 91.496 81.748 1.00 34.73 486 ARG C N 1
ATOM 10922 C CA . ARG C 1 490 ? 28.797 92.258 82.653 1.00 35.72 486 ARG C CA 1
ATOM 10923 C C . ARG C 1 490 ? 27.352 91.787 82.520 1.00 32.15 486 ARG C C 1
ATOM 10924 O O . ARG C 1 490 ? 27.049 90.941 81.681 1.00 34.27 486 ARG C O 1
ATOM 10932 N N . VAL C 1 491 ? 26.465 92.323 83.353 1.00 31.84 487 VAL C N 1
ATOM 10933 C CA . VAL C 1 491 ? 25.055 91.945 83.305 1.00 30.14 487 VAL C CA 1
ATOM 10934 C C . VAL C 1 491 ? 24.416 92.429 82.005 1.00 34.48 487 VAL C C 1
ATOM 10935 O O . VAL C 1 491 ? 24.221 93.627 81.798 1.00 38.61 487 VAL C O 1
ATOM 10939 N N . ILE C 1 492 ? 24.083 91.482 81.136 1.00 31.26 488 ILE C N 1
ATOM 10940 C CA . ILE C 1 492 ? 23.758 91.801 79.753 1.00 32.26 488 ILE C CA 1
ATOM 10941 C C . ILE C 1 492 ? 22.274 92.114 79.522 1.00 33.33 488 ILE C C 1
ATOM 10942 O O . ILE C 1 492 ? 21.916 92.722 78.511 1.00 36.35 488 ILE C O 1
ATOM 10947 N N . ASN C 1 493 ? 21.410 91.722 80.454 1.00 30.95 489 ASN C N 1
ATOM 10948 C CA . ASN C 1 493 ? 19.986 92.004 80.297 1.00 30.26 489 ASN C CA 1
ATOM 10949 C C . ASN C 1 493 ? 19.734 93.510 80.377 1.00 27.72 489 ASN C C 1
ATOM 10950 O O . ASN C 1 493 ? 18.774 94.024 79.802 1.00 20.45 489 ASN C O 1
ATOM 10955 N N . THR C 1 494 ? 20.622 94.214 81.072 1.00 33.32 490 THR C N 1
ATOM 10956 C CA . THR C 1 494 ? 20.569 95.669 81.141 1.00 31.43 490 THR C CA 1
ATOM 10957 C C . THR C 1 494 ? 20.817 96.293 79.766 1.00 30.22 490 THR C C 1
ATOM 10958 O O . THR C 1 494 ? 20.084 97.187 79.340 1.00 26.45 490 THR C O 1
ATOM 10962 N N . ASP C 1 495 ? 21.845 95.813 79.073 1.00 26.79 491 ASP C N 1
ATOM 10963 C CA . ASP C 1 495 ? 22.154 96.297 77.730 1.00 25.43 491 ASP C CA 1
ATOM 10964 C C . ASP C 1 495 ? 21.022 95.996 76.749 1.00 22.50 491 ASP C C 1
ATOM 10965 O O . ASP C 1 495 ? 20.650 96.853 75.944 1.00 19.63 491 ASP C O 1
ATOM 10970 N N . ILE C 1 496 ? 20.480 94.781 76.821 1.00 22.25 492 ILE C N 1
ATOM 10971 C CA . ILE C 1 496 ? 19.367 94.381 75.960 1.00 22.90 492 ILE C CA 1
ATOM 10972 C C . ILE C 1 496 ? 18.171 95.305 76.151 1.00 24.40 492 ILE C C 1
ATOM 10973 O O . ILE C 1 496 ? 17.577 95.779 75.182 1.00 30.51 492 ILE C O 1
ATOM 10978 N N . ASP C 1 497 ? 17.825 95.565 77.406 1.00 28.91 493 ASP C N 1
ATOM 10979 C CA . ASP C 1 497 ? 16.679 96.413 77.713 1.00 28.93 493 ASP C CA 1
ATOM 10980 C C . ASP C 1 497 ? 16.918 97.853 77.265 1.00 26.36 493 ASP C C 1
ATOM 10981 O O . ASP C 1 497 ? 16.011 98.499 76.739 1.00 24.32 493 ASP C O 1
ATOM 10986 N N . ASN C 1 498 ? 18.138 98.346 77.461 1.00 19.04 494 ASN C N 1
ATOM 10987 C CA . ASN C 1 498 ? 18.492 99.697 77.039 1.00 20.17 494 ASN C CA 1
ATOM 10988 C C . ASN C 1 498 ? 18.402 99.896 75.527 1.00 20.66 494 ASN C C 1
ATOM 10989 O O . ASN C 1 498 ? 17.903 100.918 75.057 1.00 22.65 494 ASN C O 1
ATOM 10994 N N . VAL C 1 499 ? 18.891 98.924 74.767 1.00 22.03 495 VAL C N 1
ATOM 10995 C CA . VAL C 1 499 ? 18.839 99.014 73.314 1.00 25.95 495 VAL C CA 1
ATOM 10996 C C . VAL C 1 499 ? 17.394 98.858 72.836 1.00 29.94 495 VAL C C 1
ATOM 10997 O O . VAL C 1 499 ? 16.987 99.463 71.840 1.00 27.73 495 VAL C O 1
ATOM 11001 N N . THR C 1 500 ? 16.611 98.067 73.564 1.00 28.26 496 THR C N 1
ATOM 11002 C CA . THR C 1 500 ? 15.195 97.924 73.254 1.00 23.35 496 THR C CA 1
ATOM 11003 C C . THR C 1 500 ? 14.474 99.254 73.466 1.00 25.56 496 THR C C 1
ATOM 11004 O O . THR C 1 500 ? 13.682 99.676 72.623 1.00 22.62 496 THR C O 1
ATOM 11008 N N . LYS C 1 501 ? 14.760 99.913 74.588 1.00 28.48 497 LYS C N 1
ATOM 11009 C CA . LYS C 1 501 ? 14.213 101.242 74.861 1.00 26.94 497 LYS C CA 1
ATOM 11010 C C . LYS C 1 501 ? 14.602 102.221 73.759 1.00 27.62 497 LYS C C 1
ATOM 11011 O O . LYS C 1 501 ? 13.789 103.039 73.326 1.00 23.58 497 LYS C O 1
ATOM 11015 N N . LEU C 1 502 ? 15.851 102.124 73.312 1.00 25.73 498 LEU C N 1
ATOM 11016 C CA . LEU C 1 502 ? 16.374 102.977 72.253 1.00 25.09 498 LEU C CA 1
ATOM 11017 C C . LEU C 1 502 ? 15.588 102.801 70.953 1.00 26.52 498 LEU C C 1
ATOM 11018 O O . LEU C 1 502 ? 15.193 103.780 70.321 1.00 27.09 498 LEU C O 1
ATOM 11023 N N . LEU C 1 503 ? 15.363 101.550 70.562 1.00 25.51 499 LEU C N 1
ATOM 11024 C CA . LEU C 1 503 ? 14.594 101.253 69.356 1.00 18.74 499 LEU C CA 1
ATOM 11025 C C . LEU C 1 503 ? 13.174 101.800 69.443 1.00 21.73 499 LEU C C 1
ATOM 11026 O O . LEU C 1 503 ? 12.670 102.392 68.489 1.00 28.01 499 LEU C O 1
ATOM 11031 N N . ARG C 1 504 ? 12.536 101.603 70.592 1.00 22.91 500 ARG C N 1
ATOM 11032 C CA . ARG C 1 504 ? 11.147 102.012 70.773 1.00 26.61 500 ARG C CA 1
ATOM 11033 C C . ARG C 1 504 ? 11.009 103.533 70.838 1.00 29.15 500 ARG C C 1
ATOM 11034 O O . ARG C 1 504 ? 9.935 104.075 70.586 1.00 34.52 500 ARG C O 1
ATOM 11042 N N . SER C 1 505 ? 12.104 104.215 71.159 1.00 24.42 501 SER C N 1
ATOM 11043 C CA . SER C 1 505 ? 12.098 105.669 71.289 1.00 23.65 501 SER C CA 1
ATOM 11044 C C . SER C 1 505 ? 11.927 106.375 69.946 1.00 28.27 501 SER C C 1
ATOM 11045 O O . SER C 1 505 ? 11.472 107.515 69.892 1.00 33.31 501 SER C O 1
ATOM 11048 N N . GLY C 1 506 ? 12.306 105.702 68.865 1.00 30.88 502 GLY C N 1
ATOM 11049 C CA . GLY C 1 506 ? 12.206 106.279 67.537 1.00 28.11 502 GLY C CA 1
ATOM 11050 C C . GLY C 1 506 ? 13.487 106.960 67.089 1.00 30.20 502 GLY C C 1
ATOM 11051 O O . GLY C 1 506 ? 13.603 107.387 65.941 1.00 33.78 502 GLY C O 1
ATOM 11052 N N . ALA C 1 507 ? 14.453 107.052 67.998 1.00 28.57 503 ALA C N 1
ATOM 11053 C CA . ALA C 1 507 ? 15.709 107.745 67.727 1.00 25.52 503 ALA C CA 1
ATOM 11054 C C . ALA C 1 507 ? 16.541 107.044 66.657 1.00 25.88 503 ALA C C 1
ATOM 11055 O O . ALA C 1 507 ? 17.247 107.693 65.887 1.00 28.69 503 ALA C O 1
ATOM 11057 N N . VAL C 1 508 ? 16.466 105.718 66.615 1.00 25.65 504 VAL C N 1
ATOM 11058 C CA . VAL C 1 508 ? 17.239 104.958 65.642 1.00 26.22 504 VAL C CA 1
ATOM 11059 C C . VAL C 1 508 ? 16.740 105.221 64.222 1.00 28.51 504 VAL C C 1
ATOM 11060 O O . VAL C 1 508 ? 17.534 105.528 63.330 1.00 27.05 504 VAL C O 1
ATOM 11064 N N . TRP C 1 509 ? 15.431 105.115 64.010 1.00 18.67 505 TRP C N 1
ATOM 11065 C CA . TRP C 1 509 ? 14.882 105.384 62.686 1.00 20.98 505 TRP C CA 1
ATOM 11066 C C . TRP C 1 509 ? 15.074 106.845 62.289 1.00 20.73 505 TRP C C 1
ATOM 11067 O O . TRP C 1 509 ? 15.408 107.142 61.144 1.00 25.64 505 TRP C O 1
ATOM 11078 N N . LYS C 1 510 ? 14.862 107.750 63.238 1.00 19.43 506 LYS C N 1
ATOM 11079 C CA . LYS C 1 510 ? 15.037 109.179 62.995 1.00 26.46 506 LYS C CA 1
ATOM 11080 C C . LYS C 1 510 ? 16.453 109.477 62.495 1.00 33.18 506 LYS C C 1
ATOM 11081 O O . LYS C 1 510 ? 16.668 110.395 61.704 1.00 33.29 506 LYS C O 1
ATOM 11084 N N . THR C 1 511 ? 17.408 108.674 62.948 1.00 32.74 507 THR C N 1
ATOM 11085 C CA . THR C 1 511 ? 18.808 108.837 62.578 1.00 27.63 507 THR C CA 1
ATOM 11086 C C . THR C 1 511 ? 19.077 108.505 61.106 1.00 28.35 507 THR C C 1
ATOM 11087 O O . THR C 1 511 ? 19.771 109.256 60.416 1.00 26.72 507 THR C O 1
ATOM 11091 N N . VAL C 1 512 ? 18.530 107.388 60.626 1.00 26.44 508 VAL C N 1
ATOM 11092 C CA . VAL C 1 512 ? 18.778 106.950 59.252 1.00 25.36 508 VAL C CA 1
ATOM 11093 C C . VAL C 1 512 ? 17.760 107.487 58.252 1.00 26.94 508 VAL C C 1
ATOM 11094 O O . VAL C 1 512 ? 17.999 107.453 57.046 1.00 32.16 508 VAL C O 1
ATOM 11098 N N . LYS C 1 513 ? 16.631 107.972 58.764 1.00 24.02 509 LYS C N 1
ATOM 11099 C CA . LYS C 1 513 ? 15.513 108.449 57.946 1.00 24.61 509 LYS C CA 1
ATOM 11100 C C . LYS C 1 513 ? 15.907 109.329 56.743 1.00 28.53 509 LYS C C 1
ATOM 11101 O O . LYS C 1 513 ? 15.447 109.075 55.628 1.00 25.69 509 LYS C O 1
ATOM 11105 N N . PRO C 1 514 ? 16.763 110.353 56.946 1.00 29.73 510 PRO C N 1
ATOM 11106 C CA . PRO C 1 514 ? 17.053 111.194 55.774 1.00 25.51 510 PRO C CA 1
ATOM 11107 C C . PRO C 1 514 ? 17.906 110.527 54.685 1.00 28.18 510 PRO C C 1
ATOM 11108 O O . PRO C 1 514 ? 18.034 111.089 53.598 1.00 28.57 510 PRO C O 1
ATOM 11112 N N . TYR C 1 515 ? 18.470 109.356 54.961 1.00 31.40 511 TYR C N 1
ATOM 11113 C CA . TYR C 1 515 ? 19.281 108.650 53.969 1.00 26.89 511 TYR C CA 1
ATOM 11114 C C . TYR C 1 515 ? 18.436 107.727 53.097 1.00 27.65 511 TYR C C 1
ATOM 11115 O O . TYR C 1 515 ? 18.906 107.226 52.075 1.00 24.87 511 TYR C O 1
ATOM 11124 N N . VAL C 1 516 ? 17.190 107.508 53.507 1.00 26.01 512 VAL C N 1
ATOM 11125 C CA . VAL C 1 516 ? 16.310 106.561 52.833 1.00 27.47 512 VAL C CA 1
ATOM 11126 C C . VAL C 1 516 ? 15.316 107.271 51.912 1.00 27.08 512 VAL C C 1
ATOM 11127 O O . VAL C 1 516 ? 14.689 108.251 52.316 1.00 28.19 512 VAL C O 1
ATOM 11131 N N . PRO C 1 517 ? 15.187 106.787 50.662 1.00 26.53 513 PRO C N 1
ATOM 11132 C CA . PRO C 1 517 ? 14.178 107.293 49.723 1.00 28.75 513 PRO C CA 1
ATOM 11133 C C . PRO C 1 517 ? 12.779 107.261 50.334 1.00 30.86 513 PRO C C 1
ATOM 11134 O O . PRO C 1 517 ? 12.451 106.304 51.034 1.00 37.47 513 PRO C O 1
ATOM 11138 N N . GLU C 1 518 ? 11.980 108.292 50.071 1.00 31.70 514 GLU C N 1
ATOM 11139 C CA . GLU C 1 518 ? 10.669 108.450 50.702 1.00 36.47 514 GLU C CA 1
ATOM 11140 C C . GLU C 1 518 ? 9.803 107.192 50.626 1.00 39.02 514 GLU C C 1
ATOM 11141 O O . GLU C 1 518 ? 9.147 106.817 51.601 1.00 42.80 514 GLU C O 1
ATOM 11144 N N . GLU C 1 519 ? 9.819 106.536 49.471 1.00 30.59 515 GLU C N 1
ATOM 11145 C CA . GLU C 1 519 ? 8.953 105.386 49.235 1.00 29.28 515 GLU C CA 1
ATOM 11146 C C . GLU C 1 519 ? 9.351 104.188 50.091 1.00 33.28 515 GLU C C 1
ATOM 11147 O O . GLU C 1 519 ? 8.528 103.317 50.374 1.00 33.39 515 GLU C O 1
ATOM 11153 N N . ALA C 1 520 ? 10.612 104.152 50.513 1.00 32.71 516 ALA C N 1
ATOM 11154 C CA . ALA C 1 520 ? 11.114 103.033 51.304 1.00 25.49 516 ALA C CA 1
ATOM 11155 C C . ALA C 1 520 ? 11.042 103.304 52.808 1.00 24.77 516 ALA C C 1
ATOM 11156 O O . ALA C 1 520 ? 11.641 102.580 53.602 1.00 28.75 516 ALA C O 1
ATOM 11158 N N . ARG C 1 521 ? 10.298 104.334 53.197 1.00 22.77 517 ARG C N 1
ATOM 11159 C CA . ARG C 1 521 ? 10.192 104.708 54.606 1.00 21.86 517 ARG C CA 1
ATOM 11160 C C . ARG C 1 521 ? 8.928 104.188 55.278 1.00 32.14 517 ARG C C 1
ATOM 11161 O O . ARG C 1 521 ? 8.690 104.489 56.450 1.00 35.29 517 ARG C O 1
ATOM 11169 N N . PHE C 1 522 ? 8.118 103.434 54.533 1.00 31.94 518 PHE C N 1
ATOM 11170 C CA . PHE C 1 522 ? 6.891 102.838 55.065 1.00 30.66 518 PHE C CA 1
ATOM 11171 C C . PHE C 1 522 ? 5.933 103.923 55.565 1.00 35.00 518 PHE C C 1
ATOM 11172 O O . PHE C 1 522 ? 5.505 103.906 56.717 1.00 30.97 518 PHE C O 1
ATOM 11180 N N . LEU C 1 523 ? 5.602 104.869 54.688 1.00 46.21 519 LEU C N 1
ATOM 11181 C CA . LEU C 1 523 ? 4.794 106.027 55.075 1.00 47.33 519 LEU C CA 1
ATOM 11182 C C . LEU C 1 523 ? 3.467 106.122 54.326 1.00 44.23 519 LEU C C 1
ATOM 11183 O O . LEU C 1 523 ? 2.584 106.886 54.724 1.00 43.33 519 LEU C O 1
ATOM 11188 N N . GLY C 1 524 ? 3.333 105.365 53.240 1.00 37.30 520 GLY C N 1
ATOM 11189 C CA . GLY C 1 524 ? 2.133 105.408 52.422 1.00 35.96 520 GLY C CA 1
ATOM 11190 C C . GLY C 1 524 ? 0.855 105.105 53.186 1.00 44.23 520 GLY C C 1
ATOM 11191 O O . GLY C 1 524 ? -0.205 105.655 52.887 1.00 52.94 520 GLY C O 1
ATOM 11192 N N . VAL C 1 525 ? 0.961 104.238 54.190 1.00 40.41 521 VAL C N 1
ATOM 11193 C CA . VAL C 1 525 ? -0.196 103.803 54.961 1.00 41.75 521 VAL C CA 1
ATOM 11194 C C . VAL C 1 525 ? -0.689 104.868 55.950 1.00 49.59 521 VAL C C 1
ATOM 11195 O O . VAL C 1 525 ? -1.758 104.721 56.553 1.00 48.26 521 VAL C O 1
ATOM 11199 N N . LEU C 1 526 ? 0.081 105.941 56.106 1.00 51.22 522 LEU C N 1
ATOM 11200 C CA . LEU C 1 526 ? -0.239 106.979 57.084 1.00 52.17 522 LEU C CA 1
ATOM 11201 C C . LEU C 1 526 ? -1.365 107.912 56.637 1.00 53.10 522 LEU C C 1
ATOM 11202 O O . LEU C 1 526 ? -1.898 108.671 57.446 1.00 54.40 522 LEU C O 1
ATOM 11207 N N . THR C 1 527 ? -1.724 107.865 55.358 1.00 55.09 523 THR C N 1
ATOM 11208 C CA . THR C 1 527 ? -2.835 108.675 54.855 1.00 54.62 523 THR C CA 1
ATOM 11209 C C . THR C 1 527 ? -4.033 107.804 54.477 1.00 49.12 523 THR C C 1
ATOM 11210 O O . THR C 1 527 ? -3.882 106.793 53.789 1.00 43.97 523 THR C O 1
ATOM 11214 N N . VAL C 1 528 ? -5.218 108.204 54.934 1.00 43.47 524 VAL C N 1
ATOM 11215 C CA . VAL C 1 528 ? -6.435 107.429 54.709 1.00 38.89 524 VAL C CA 1
ATOM 11216 C C . VAL C 1 528 ? -6.886 107.487 53.256 1.00 44.98 524 VAL C C 1
ATOM 11217 O O . VAL C 1 528 ? -7.155 108.564 52.723 1.00 44.28 524 VAL C O 1
ATOM 11221 N N . LYS C 1 529 ? -6.971 106.322 52.621 1.00 46.45 525 LYS C N 1
ATOM 11222 C CA . LYS C 1 529 ? -7.439 106.235 51.243 1.00 42.46 525 LYS C CA 1
ATOM 11223 C C . LYS C 1 529 ? -8.962 106.277 51.198 1.00 42.28 525 LYS C C 1
ATOM 11224 O O . LYS C 1 529 ? -9.629 105.934 52.174 1.00 45.97 525 LYS C O 1
ATOM 11226 N N . LYS C 1 530 ? -9.510 106.713 50.069 1.00 41.27 526 LYS C N 1
ATOM 11227 C CA . LYS C 1 530 ? -10.955 106.710 49.879 1.00 42.19 526 LYS C CA 1
ATOM 11228 C C . LYS C 1 530 ? -11.460 105.271 49.909 1.00 37.54 526 LYS C C 1
ATOM 11229 O O . LYS C 1 530 ? -10.798 104.368 49.396 1.00 34.86 526 LYS C O 1
ATOM 11231 N N . PRO C 1 531 ? -12.627 105.048 50.528 1.00 38.20 527 PRO C N 1
ATOM 11232 C CA . PRO C 1 531 ? -13.169 103.690 50.652 1.00 40.26 527 PRO C CA 1
ATOM 11233 C C . PRO C 1 531 ? -13.586 103.109 49.304 1.00 42.48 527 PRO C C 1
ATOM 11234 O O . PRO C 1 531 ? -13.946 103.859 48.395 1.00 43.14 527 PRO C O 1
ATOM 11238 N N . PHE C 1 532 ? -13.526 101.787 49.183 1.00 39.40 528 PHE C N 1
ATOM 11239 C CA . PHE C 1 532 ? -13.915 101.106 47.955 1.00 37.11 528 PHE C CA 1
ATOM 11240 C C . PHE C 1 532 ? -15.360 101.430 47.586 1.00 37.88 528 PHE C C 1
ATOM 11241 O O . PHE C 1 532 ? -16.223 101.558 48.456 1.00 36.75 528 PHE C O 1
ATOM 11249 N N . GLU C 1 533 ? -15.616 101.567 46.292 1.00 40.05 529 GLU C N 1
ATOM 11250 C CA . GLU C 1 533 ? -16.952 101.882 45.817 1.00 42.23 529 GLU C CA 1
ATOM 11251 C C . GLU C 1 533 ? -17.384 100.913 44.721 1.00 41.88 529 GLU C C 1
ATOM 11252 O O . GLU C 1 533 ? -16.662 100.705 43.745 1.00 35.00 529 GLU C O 1
ATOM 11258 N N . LEU C 1 534 ? -18.559 100.316 44.901 1.00 40.16 530 LEU C N 1
ATOM 11259 C CA . LEU C 1 534 ? -19.136 99.409 43.916 1.00 40.78 530 LEU C CA 1
ATOM 11260 C C . LEU C 1 534 ? -19.315 100.090 42.560 1.00 42.26 530 LEU C C 1
ATOM 11261 O O . LEU C 1 534 ? -19.737 101.242 42.490 1.00 43.33 530 LEU C O 1
ATOM 11266 N N . LYS C 1 535 ? -18.991 99.377 41.485 1.00 48.08 531 LYS C N 1
ATOM 11267 C CA . LYS C 1 535 ? -19.235 99.882 40.135 1.00 43.70 531 LYS C CA 1
ATOM 11268 C C . LYS C 1 535 ? -20.719 99.811 39.799 1.00 45.55 531 LYS C C 1
ATOM 11269 O O . LYS C 1 535 ? -21.252 100.674 39.105 1.00 44.75 531 LYS C O 1
ATOM 11272 N N . SER C 1 536 ? -21.377 98.751 40.254 1.00 46.58 532 SER C N 1
ATOM 11273 C CA . SER C 1 536 ? -22.781 98.519 39.925 1.00 35.39 532 SER C CA 1
ATOM 11274 C C . SER C 1 536 ? -23.703 98.895 41.077 1.00 27.84 532 SER C C 1
ATOM 11275 O O . SER C 1 536 ? -23.296 98.886 42.244 1.00 46.60 532 SER C O 1
ATOM 11278 N N . LYS C 1 537 ? -24.947 99.220 40.746 1.00 30.28 533 LYS C N 1
ATOM 11279 C CA . LYS C 1 537 ? -25.914 99.665 41.739 1.00 38.00 533 LYS C CA 1
ATOM 11280 C C . LYS C 1 537 ? -26.785 98.520 42.250 1.00 42.08 533 LYS C C 1
ATOM 11281 O O . LYS C 1 537 ? -27.718 98.744 43.014 1.00 49.08 533 LYS C O 1
ATOM 11283 N N . MET C 1 538 ? -26.480 97.296 41.823 1.00 43.77 534 MET C N 1
ATOM 11284 C CA . MET C 1 538 ? -27.214 96.119 42.281 1.00 42.87 534 MET C CA 1
ATOM 11285 C C . MET C 1 538 ? -26.790 95.737 43.706 1.00 46.00 534 MET C C 1
ATOM 11286 O O . MET C 1 538 ? -25.717 96.120 44.185 1.00 45.62 534 MET C O 1
ATOM 11290 N N . MET D 1 7 ? -6.241 73.639 23.536 1.00 63.50 1 MET D N 1
ATOM 11291 C CA . MET D 1 7 ? -5.682 74.801 24.222 1.00 60.61 1 MET D CA 1
ATOM 11292 C C . MET D 1 7 ? -4.157 74.826 24.134 1.00 60.09 1 MET D C 1
ATOM 11293 O O . MET D 1 7 ? -3.476 73.977 24.714 1.00 60.90 1 MET D O 1
ATOM 11295 N N . ARG D 1 8 ? -3.628 75.803 23.403 1.00 54.08 2 ARG D N 1
ATOM 11296 C CA . ARG D 1 8 ? -2.186 76.002 23.306 1.00 48.17 2 ARG D CA 1
ATOM 11297 C C . ARG D 1 8 ? -1.778 77.332 23.935 1.00 46.32 2 ARG D C 1
ATOM 11298 O O . ARG D 1 8 ? -2.095 78.399 23.414 1.00 46.52 2 ARG D O 1
ATOM 11300 N N . VAL D 1 9 ? -1.074 77.255 25.059 1.00 36.79 3 VAL D N 1
ATOM 11301 C CA . VAL D 1 9 ? -0.635 78.441 25.782 1.00 33.89 3 VAL D CA 1
ATOM 11302 C C . VAL D 1 9 ? 0.792 78.825 25.405 1.00 36.47 3 VAL D C 1
ATOM 11303 O O . VAL D 1 9 ? 1.685 77.982 25.391 1.00 36.42 3 VAL D O 1
ATOM 11307 N N . ILE D 1 10 ? 0.998 80.101 25.093 1.00 35.95 4 ILE D N 1
ATOM 11308 C CA . ILE D 1 10 ? 2.332 80.608 24.798 1.00 31.13 4 ILE D CA 1
ATOM 11309 C C . ILE D 1 10 ? 2.944 81.267 26.031 1.00 30.20 4 ILE D C 1
ATOM 11310 O O . ILE D 1 10 ? 2.465 82.297 26.500 1.00 31.37 4 ILE D O 1
ATOM 11315 N N . LEU D 1 11 ? 4.004 80.657 26.554 1.00 31.25 5 LEU D N 1
ATOM 11316 C CA . LEU D 1 11 ? 4.674 81.139 27.757 1.00 27.29 5 LEU D CA 1
ATOM 11317 C C . LEU D 1 11 ? 5.751 82.163 27.420 1.00 29.78 5 LEU D C 1
ATOM 11318 O O . LEU D 1 11 ? 6.444 82.027 26.417 1.00 31.02 5 LEU D O 1
ATOM 11323 N N . ASP D 1 12 ? 5.892 83.186 28.260 1.00 34.87 6 ASP D N 1
ATOM 11324 C CA . ASP D 1 12 ? 6.919 84.201 28.046 1.00 34.57 6 ASP D CA 1
ATOM 11325 C C . ASP D 1 12 ? 7.500 84.692 29.370 1.00 32.33 6 ASP D C 1
ATOM 11326 O O . ASP D 1 12 ? 8.250 85.666 29.404 1.00 31.08 6 ASP D O 1
ATOM 11331 N N . GLY D 1 13 ? 7.145 84.011 30.456 1.00 35.29 7 GLY D N 1
ATOM 11332 C CA . GLY D 1 13 ? 7.670 84.331 31.772 1.00 30.67 7 GLY D CA 1
ATOM 11333 C C . GLY D 1 13 ? 7.113 85.603 32.383 1.00 29.22 7 GLY D C 1
ATOM 11334 O O . GLY D 1 13 ? 7.628 86.089 33.390 1.00 32.43 7 GLY D O 1
ATOM 11335 N N . CYS D 1 14 ? 6.056 86.144 31.786 1.00 29.40 8 CYS D N 1
ATOM 11336 C CA . CYS D 1 14 ? 5.493 87.403 32.258 1.00 37.20 8 CYS D CA 1
ATOM 11337 C C . CYS D 1 14 ? 3.967 87.394 32.347 1.00 33.16 8 CYS D C 1
ATOM 11338 O O . CYS D 1 14 ? 3.385 88.259 32.994 1.00 30.69 8 CYS D O 1
ATOM 11341 N N . SER D 1 15 ? 3.324 86.416 31.716 1.00 31.05 9 SER D N 1
ATOM 11342 C CA . SER D 1 15 ? 1.877 86.478 31.510 1.00 33.64 9 SER D CA 1
ATOM 11343 C C . SER D 1 15 ? 1.077 85.338 32.143 1.00 33.28 9 SER D C 1
ATOM 11344 O O . SER D 1 15 ? -0.136 85.251 31.955 1.00 38.67 9 SER D O 1
ATOM 11347 N N . LEU D 1 16 ? 1.740 84.462 32.884 1.00 25.24 10 LEU D N 1
ATOM 11348 C CA . LEU D 1 16 ? 1.062 83.285 33.417 1.00 24.01 10 LEU D CA 1
ATOM 11349 C C . LEU D 1 16 ? 0.220 83.614 34.651 1.00 29.31 10 LEU D C 1
ATOM 11350 O O . LEU D 1 16 ? 0.689 84.273 35.585 1.00 32.03 10 LEU D O 1
ATOM 11355 N N . THR D 1 17 ? -1.029 83.160 34.642 1.00 24.26 11 THR D N 1
ATOM 11356 C CA . THR D 1 17 ? -1.906 83.285 35.803 1.00 28.12 11 THR D CA 1
ATOM 11357 C C . THR D 1 17 ? -2.130 81.908 36.422 1.00 31.48 11 THR D C 1
ATOM 11358 O O . THR D 1 17 ? -1.998 80.894 35.733 1.00 27.81 11 THR D O 1
ATOM 11362 N N . PRO D 1 18 ? -2.462 81.866 37.727 1.00 28.02 12 PRO D N 1
ATOM 11363 C CA . PRO D 1 18 ? -2.781 80.592 38.384 1.00 29.48 12 PRO D CA 1
ATOM 11364 C C . PRO D 1 18 ? -3.876 79.808 37.659 1.00 29.18 12 PRO D C 1
ATOM 11365 O O . PRO D 1 18 ? -3.812 78.579 37.594 1.00 32.60 12 PRO D O 1
ATOM 11369 N N . ASP D 1 19 ? -4.860 80.511 37.110 1.00 27.36 13 ASP D N 1
ATOM 11370 C CA . ASP D 1 19 ? -5.962 79.850 36.421 1.00 27.27 13 ASP D CA 1
ATOM 11371 C C . ASP D 1 19 ? -5.524 79.190 35.110 1.00 27.38 13 ASP D C 1
ATOM 11372 O O . ASP D 1 19 ? -5.992 78.100 34.779 1.00 27.59 13 ASP D O 1
ATOM 11377 N N . VAL D 1 20 ? -4.627 79.837 34.372 1.00 21.78 14 VAL D N 1
ATOM 11378 C CA . VAL D 1 20 ? -4.116 79.246 33.138 1.00 21.83 14 VAL D CA 1
ATOM 11379 C C . VAL D 1 20 ? -3.209 78.055 33.452 1.00 29.86 14 VAL D C 1
ATOM 11380 O O . VAL D 1 20 ? -3.252 77.039 32.759 1.00 22.02 14 VAL D O 1
ATOM 11384 N N . LEU D 1 21 ? -2.404 78.173 34.508 1.00 24.76 15 LEU D N 1
ATOM 11385 C CA . LEU D 1 21 ? -1.535 77.075 34.926 1.00 24.42 15 LEU D CA 1
ATOM 11386 C C . LEU D 1 21 ? -2.354 75.865 35.369 1.00 23.19 15 LEU D C 1
ATOM 11387 O O . LEU D 1 21 ? -2.017 74.724 35.051 1.00 23.27 15 LEU D O 1
ATOM 11392 N N . TYR D 1 22 ? -3.431 76.124 36.105 1.00 28.44 16 TYR D N 1
ATOM 11393 C CA . TYR D 1 22 ? -4.340 75.066 36.529 1.00 26.76 16 TYR D CA 1
ATOM 11394 C C . TYR D 1 22 ? -4.919 74.349 35.309 1.00 24.77 16 TYR D C 1
ATOM 11395 O O . TYR D 1 22 ? -4.989 73.120 35.269 1.00 25.52 16 TYR D O 1
ATOM 11404 N N . ALA D 1 23 ? -5.325 75.129 34.313 1.00 21.74 17 ALA D N 1
ATOM 11405 C CA . ALA D 1 23 ? -5.873 74.579 33.084 1.00 26.98 17 ALA D CA 1
ATOM 11406 C C . ALA D 1 23 ? -4.829 73.737 32.349 1.00 30.17 17 ALA D C 1
ATOM 11407 O O . ALA D 1 23 ? -5.147 72.686 31.793 1.00 33.22 17 ALA D O 1
ATOM 11409 N N . LEU D 1 24 ? -3.581 74.204 32.359 1.00 28.78 18 LEU D N 1
ATOM 11410 C CA . LEU D 1 24 ? -2.472 73.488 31.735 1.00 29.17 18 LEU D CA 1
ATOM 11411 C C . LEU D 1 24 ? -2.283 72.097 32.331 1.00 29.03 18 LEU D C 1
ATOM 11412 O O . LEU D 1 24 ? -1.864 71.168 31.643 1.00 32.34 18 LEU D O 1
ATOM 11417 N N . GLY D 1 25 ? -2.601 71.957 33.613 1.00 28.86 19 GLY D N 1
ATOM 11418 C CA . GLY D 1 25 ? -2.471 70.680 34.285 1.00 25.45 19 GLY D CA 1
ATOM 11419 C C . GLY D 1 25 ? -3.705 69.801 34.203 1.00 24.71 19 GLY D C 1
ATOM 11420 O O . GLY D 1 25 ? -3.594 68.577 34.203 1.00 27.05 19 GLY D O 1
ATOM 11421 N N . TYR D 1 26 ? -4.883 70.413 34.118 1.00 23.59 20 TYR D N 1
ATOM 11422 C CA . TYR D 1 26 ? -6.124 69.653 34.265 1.00 25.71 20 TYR D CA 1
ATOM 11423 C C . TYR D 1 26 ? -6.988 69.543 33.006 1.00 30.57 20 TYR D C 1
ATOM 11424 O O . TYR D 1 26 ? -7.857 68.675 32.937 1.00 33.47 20 TYR D O 1
ATOM 11433 N N . GLU D 1 27 ? -6.750 70.396 32.010 1.00 27.04 21 GLU D N 1
ATOM 11434 C CA . GLU D 1 27 ? -7.553 70.362 30.783 1.00 29.79 21 GLU D CA 1
ATOM 11435 C C . GLU D 1 27 ? -6.945 69.439 29.734 1.00 39.00 21 GLU D C 1
ATOM 11436 O O . GLU D 1 27 ? -5.764 69.557 29.401 1.00 39.79 21 GLU D O 1
ATOM 11438 N N . LYS D 1 28 ? -7.756 68.517 29.221 1.00 39.56 22 LYS D N 1
ATOM 11439 C CA . LYS D 1 28 ? -7.303 67.578 28.201 1.00 38.39 22 LYS D CA 1
ATOM 11440 C C . LYS D 1 28 ? -6.869 68.316 26.938 1.00 36.96 22 LYS D C 1
ATOM 11441 O O . LYS D 1 28 ? -7.567 69.209 26.458 1.00 27.03 22 LYS D O 1
ATOM 11444 N N . GLY D 1 29 ? -5.705 67.947 26.412 1.00 39.49 23 GLY D N 1
ATOM 11445 C CA . GLY D 1 29 ? -5.208 68.537 25.185 1.00 36.66 23 GLY D CA 1
ATOM 11446 C C . GLY D 1 29 ? -4.408 69.807 25.399 1.00 41.84 23 GLY D C 1
ATOM 11447 O O . GLY D 1 29 ? -4.061 70.496 24.441 1.00 46.96 23 GLY D O 1
ATOM 11448 N N . ALA D 1 30 ? -4.117 70.123 26.656 1.00 48.25 24 ALA D N 1
ATOM 11449 C CA . ALA D 1 30 ? -3.318 71.300 26.979 1.00 51.06 24 ALA D CA 1
ATOM 11450 C C . ALA D 1 30 ? -1.921 71.185 26.377 1.00 56.24 24 ALA D C 1
ATOM 11451 O O . ALA D 1 30 ? -1.306 70.117 26.404 1.00 64.65 24 ALA D O 1
ATOM 11453 N N . THR D 1 31 ? -1.430 72.290 25.828 1.00 41.85 25 THR D N 1
ATOM 11454 C CA . THR D 1 31 ? -0.107 72.318 25.224 1.00 40.30 25 THR D CA 1
ATOM 11455 C C . THR D 1 31 ? 0.568 73.663 25.464 1.00 39.29 25 THR D C 1
ATOM 11456 O O . THR D 1 31 ? -0.098 74.696 25.556 1.00 41.21 25 THR D O 1
ATOM 11458 N N . ILE D 1 32 ? 1.891 73.647 25.567 1.00 35.10 26 ILE D N 1
ATOM 11459 C CA . ILE D 1 32 ? 2.640 74.875 25.778 1.00 32.96 26 ILE D CA 1
ATOM 11460 C C . ILE D 1 32 ? 3.651 75.140 24.663 1.00 35.41 26 ILE D C 1
ATOM 11461 O O . ILE D 1 32 ? 4.177 74.217 24.035 1.00 26.75 26 ILE D O 1
ATOM 11466 N N . GLU D 1 33 ? 3.892 76.423 24.414 1.00 36.37 27 GLU D N 1
ATOM 11467 C CA . GLU D 1 33 ? 4.947 76.878 23.524 1.00 40.18 27 GLU D CA 1
ATOM 11468 C C . GLU D 1 33 ? 5.579 78.097 24.185 1.00 41.24 27 GLU D C 1
ATOM 11469 O O . GLU D 1 33 ? 5.002 78.657 25.116 1.00 46.54 27 GLU D O 1
ATOM 11475 N N . ILE D 1 34 ? 6.760 78.503 23.738 1.00 36.71 28 ILE D N 1
ATOM 11476 C CA . ILE D 1 34 ? 7.368 79.711 24.285 1.00 35.51 28 ILE D CA 1
ATOM 11477 C C . ILE D 1 34 ? 7.472 80.790 23.209 1.00 36.30 28 ILE D C 1
ATOM 11478 O O . ILE D 1 34 ? 7.614 80.489 22.022 1.00 41.20 28 ILE D O 1
ATOM 11483 N N . SER D 1 35 ? 7.380 82.047 23.631 1.00 27.02 29 SER D N 1
ATOM 11484 C CA . SER D 1 35 ? 7.342 83.166 22.696 1.00 33.74 29 SER D CA 1
ATOM 11485 C C . SER D 1 35 ? 8.703 83.418 22.056 1.00 35.90 29 SER D C 1
ATOM 11486 O O . SER D 1 35 ? 9.732 82.967 22.562 1.00 29.88 29 SER D O 1
ATOM 11489 N N . ASP D 1 36 ? 8.702 84.135 20.935 1.00 38.44 30 ASP D N 1
ATOM 11490 C CA . ASP D 1 36 ? 9.939 84.451 20.226 1.00 37.03 30 ASP D CA 1
ATOM 11491 C C . ASP D 1 36 ? 10.861 85.339 21.056 1.00 32.06 30 ASP D C 1
ATOM 11492 O O . ASP D 1 36 ? 12.086 85.238 20.966 1.00 29.86 30 ASP D O 1
ATOM 11497 N N . GLU D 1 37 ? 10.264 86.214 21.857 1.00 32.33 31 GLU D N 1
ATOM 11498 C CA . GLU D 1 37 ? 11.021 87.105 22.728 1.00 31.63 31 GLU D CA 1
ATOM 11499 C C . GLU D 1 37 ? 11.661 86.325 23.879 1.00 33.15 31 GLU D C 1
ATOM 11500 O O . GLU D 1 37 ? 12.733 86.684 24.366 1.00 33.49 31 GLU D O 1
ATOM 11503 N N . ALA D 1 38 ? 10.996 85.254 24.305 1.00 30.35 32 ALA D N 1
ATOM 11504 C CA . ALA D 1 38 ? 11.554 84.349 25.304 1.00 27.02 32 ALA D CA 1
ATOM 11505 C C . ALA D 1 38 ? 12.759 83.604 24.736 1.00 33.85 32 ALA D C 1
ATOM 11506 O O . ALA D 1 38 ? 13.778 83.450 25.413 1.00 27.40 32 ALA D O 1
ATOM 11508 N N . VAL D 1 39 ? 12.629 83.141 23.494 1.00 31.63 33 VAL D N 1
ATOM 11509 C CA . VAL D 1 39 ? 13.720 82.468 22.794 1.00 28.81 33 VAL D CA 1
ATOM 11510 C C . VAL D 1 39 ? 14.941 83.376 22.714 1.00 36.06 33 VAL D C 1
ATOM 11511 O O . VAL D 1 39 ? 16.067 82.948 22.972 1.00 34.41 33 VAL D O 1
ATOM 11515 N N . ALA D 1 40 ? 14.704 84.637 22.368 1.00 37.97 34 ALA D N 1
ATOM 11516 C CA . ALA D 1 40 ? 15.769 85.626 22.252 1.00 31.53 34 ALA D CA 1
ATOM 11517 C C . ALA D 1 40 ? 16.482 85.845 23.585 1.00 33.98 34 ALA D C 1
ATOM 11518 O O . ALA D 1 40 ? 17.711 85.922 23.635 1.00 35.17 34 ALA D O 1
ATOM 11520 N N . ARG D 1 41 ? 15.705 85.946 24.660 1.00 31.13 35 ARG D N 1
ATOM 11521 C CA . ARG D 1 41 ? 16.258 86.150 25.994 1.00 30.86 35 ARG D CA 1
ATOM 11522 C C . ARG D 1 41 ? 17.092 84.955 26.443 1.00 28.03 35 ARG D C 1
ATOM 11523 O O . ARG D 1 41 ? 18.154 85.119 27.043 1.00 28.11 35 ARG D O 1
ATOM 11531 N N . ILE D 1 42 ? 16.605 83.754 26.142 1.00 27.86 36 ILE D N 1
ATOM 11532 C CA . ILE D 1 42 ? 17.279 82.526 26.545 1.00 28.55 36 ILE D CA 1
ATOM 11533 C C . ILE D 1 42 ? 18.641 82.386 25.867 1.00 30.52 36 ILE D C 1
ATOM 11534 O O . ILE D 1 42 ? 19.635 82.065 26.520 1.00 32.35 36 ILE D O 1
ATOM 11539 N N . THR D 1 43 ? 18.689 82.643 24.563 1.00 29.30 37 THR D N 1
ATOM 11540 C CA . THR D 1 43 ? 19.941 82.528 23.820 1.00 35.33 37 THR D CA 1
ATOM 11541 C C . THR D 1 43 ? 20.918 83.644 24.194 1.00 33.58 37 THR D C 1
ATOM 11542 O O . THR D 1 43 ? 22.130 83.443 24.187 1.00 34.47 37 THR D O 1
ATOM 11546 N N . ALA D 1 44 ? 20.388 84.817 24.523 1.00 37.89 38 ALA D N 1
ATOM 11547 C CA . ALA D 1 44 ? 21.218 85.946 24.932 1.00 30.54 38 ALA D CA 1
ATOM 11548 C C . ALA D 1 44 ? 21.901 85.662 26.267 1.00 43.74 38 ALA D C 1
ATOM 11549 O O . ALA D 1 44 ? 23.078 85.973 26.452 1.00 30.53 38 ALA D O 1
ATOM 11551 N N . ALA D 1 45 ? 21.153 85.072 27.195 1.00 29.16 39 ALA D N 1
ATOM 11552 C CA . ALA D 1 45 ? 21.699 84.694 28.490 1.00 34.40 39 ALA D CA 1
ATOM 11553 C C . ALA D 1 45 ? 22.727 83.577 28.344 1.00 34.89 39 ALA D C 1
ATOM 11554 O O . ALA D 1 45 ? 23.751 83.568 29.032 1.00 35.97 39 ALA D O 1
ATOM 11556 N N . ARG D 1 46 ? 22.455 82.642 27.441 1.00 40.15 40 ARG D N 1
ATOM 11557 C CA . ARG D 1 46 ? 23.344 81.503 27.237 1.00 40.83 40 ARG D CA 1
ATOM 11558 C C . ARG D 1 46 ? 24.659 81.941 26.603 1.00 40.21 40 ARG D C 1
ATOM 11559 O O . ARG D 1 46 ? 25.697 81.314 26.812 1.00 39.41 40 ARG D O 1
ATOM 11567 N N . ALA D 1 47 ? 24.611 83.024 25.835 1.00 36.35 41 ALA D N 1
ATOM 11568 C CA . ALA D 1 47 ? 25.809 83.577 25.214 1.00 32.06 41 ALA D CA 1
ATOM 11569 C C . ALA D 1 47 ? 26.785 84.070 26.278 1.00 44.94 41 ALA D C 1
ATOM 11570 O O . ALA D 1 47 ? 28.001 83.953 26.121 1.00 45.16 41 ALA D O 1
ATOM 11572 N N . VAL D 1 48 ? 26.240 84.623 27.359 1.00 43.42 42 VAL D N 1
ATOM 11573 C CA . VAL D 1 48 ? 27.044 85.067 28.489 1.00 34.73 42 VAL D CA 1
ATOM 11574 C C . VAL D 1 48 ? 27.770 83.884 29.119 1.00 34.54 42 VAL D C 1
ATOM 11575 O O . VAL D 1 48 ? 28.972 83.946 29.379 1.00 32.73 42 VAL D O 1
ATOM 11579 N N . ILE D 1 49 ? 27.028 82.808 29.357 1.00 39.19 43 ILE D N 1
ATOM 11580 C CA . ILE D 1 49 ? 27.584 81.597 29.949 1.00 38.86 43 ILE D CA 1
ATOM 11581 C C . ILE D 1 49 ? 28.658 80.990 29.055 1.00 41.14 43 ILE D C 1
ATOM 11582 O O . ILE D 1 49 ? 29.756 80.669 29.514 1.00 38.14 43 ILE D O 1
ATOM 11587 N N . ASP D 1 50 ? 28.334 80.839 27.777 1.00 42.85 44 ASP D N 1
ATOM 11588 C CA . ASP D 1 50 ? 29.264 80.262 26.814 1.00 43.90 44 ASP D CA 1
ATOM 11589 C C . ASP D 1 50 ? 30.557 81.069 26.719 1.00 44.13 44 ASP D C 1
ATOM 11590 O O . ASP D 1 50 ? 31.632 80.498 26.559 1.00 48.21 44 ASP D O 1
ATOM 11595 N N . LYS D 1 51 ? 30.468 82.390 26.853 1.00 41.43 45 LYS D N 1
ATOM 11596 C CA . LYS D 1 51 ? 31.669 83.227 26.817 1.00 41.79 45 LYS D CA 1
ATOM 11597 C C . LYS D 1 51 ? 32.534 83.018 28.055 1.00 44.90 45 LYS D C 1
ATOM 11598 O O . LYS D 1 51 ? 33.756 82.900 27.953 1.00 42.49 45 LYS D O 1
ATOM 11603 N N . ILE D 1 52 ? 31.895 82.982 29.222 1.00 42.00 46 ILE D N 1
ATOM 11604 C CA . ILE D 1 52 ? 32.599 82.716 30.470 1.00 40.78 46 ILE D CA 1
ATOM 11605 C C . ILE D 1 52 ? 33.335 81.378 30.425 1.00 37.10 46 ILE D C 1
ATOM 11606 O O . ILE D 1 52 ? 34.501 81.297 30.803 1.00 37.57 46 ILE D O 1
ATOM 11611 N N . VAL D 1 53 ? 32.657 80.337 29.948 1.00 45.41 47 VAL D N 1
ATOM 11612 C CA . VAL D 1 53 ? 33.256 79.008 29.865 1.00 53.70 47 VAL D CA 1
ATOM 11613 C C . VAL D 1 53 ? 34.382 78.961 28.830 1.00 61.19 47 VAL D C 1
ATOM 11614 O O . VAL D 1 53 ? 35.464 78.443 29.107 1.00 61.47 47 VAL D O 1
ATOM 11618 N N . ASN D 1 54 ? 34.133 79.521 27.648 1.00 63.53 48 ASN D N 1
ATOM 11619 C CA . ASN D 1 54 ? 35.121 79.507 26.570 1.00 64.55 48 ASN D CA 1
ATOM 11620 C C . ASN D 1 54 ? 36.357 80.330 26.909 1.00 67.62 48 ASN D C 1
ATOM 11621 O O . ASN D 1 54 ? 37.478 79.943 26.584 1.00 71.14 48 ASN D O 1
ATOM 11623 N N . ASP D 1 55 ? 36.151 81.463 27.571 1.00 66.24 49 ASP D N 1
ATOM 11624 C CA . ASP D 1 55 ? 37.266 82.324 27.957 1.00 59.07 49 ASP D CA 1
ATOM 11625 C C . ASP D 1 55 ? 37.964 81.806 29.210 1.00 58.52 49 ASP D C 1
ATOM 11626 O O . ASP D 1 55 ? 38.891 82.441 29.713 1.00 61.23 49 ASP D O 1
ATOM 11628 N N . ARG D 1 56 ? 37.511 80.653 29.702 1.00 57.00 50 ARG D N 1
ATOM 11629 C CA . ARG D 1 56 ? 38.070 80.018 30.896 1.00 55.90 50 ARG D CA 1
ATOM 11630 C C . ARG D 1 56 ? 38.121 80.983 32.082 1.00 56.89 50 ARG D C 1
ATOM 11631 O O . ARG D 1 56 ? 39.094 81.012 32.834 1.00 53.61 50 ARG D O 1
ATOM 11633 N N . GLN D 1 57 ? 37.061 81.770 32.234 1.00 57.22 51 GLN D N 1
ATOM 11634 C CA . GLN D 1 57 ? 36.958 82.733 33.324 1.00 56.55 51 GLN D CA 1
ATOM 11635 C C . GLN D 1 57 ? 36.260 82.109 34.532 1.00 59.35 51 GLN D C 1
ATOM 11636 O O . GLN D 1 57 ? 35.274 81.388 34.385 1.00 63.10 51 GLN D O 1
ATOM 11642 N N . THR D 1 58 ? 36.775 82.387 35.724 1.00 51.19 52 THR D N 1
ATOM 11643 C CA . THR D 1 58 ? 36.231 81.798 36.940 1.00 51.09 52 THR D CA 1
ATOM 11644 C C . THR D 1 58 ? 35.041 82.585 37.481 1.00 51.59 52 THR D C 1
ATOM 11645 O O . THR D 1 58 ? 35.184 83.729 37.912 1.00 50.08 52 THR D O 1
ATOM 11649 N N . VAL D 1 59 ? 33.866 81.964 37.448 1.00 49.48 53 VAL D N 1
ATOM 11650 C CA . VAL D 1 59 ? 32.657 82.564 38.004 1.00 44.86 53 VAL D CA 1
ATOM 11651 C C . VAL D 1 59 ? 31.909 81.536 38.848 1.00 47.43 53 VAL D C 1
ATOM 11652 O O . VAL D 1 59 ? 31.578 80.453 38.365 1.00 51.84 53 VAL D O 1
ATOM 11656 N N . TYR D 1 60 ? 31.655 81.879 40.109 1.00 46.00 54 TYR D N 1
ATOM 11657 C CA . TYR D 1 60 ? 30.962 80.985 41.036 1.00 47.99 54 TYR D CA 1
ATOM 11658 C C . TYR D 1 60 ? 29.560 80.621 40.552 1.00 50.56 54 TYR D C 1
ATOM 11659 O O . TYR D 1 60 ? 28.722 81.498 40.326 1.00 53.66 54 TYR D O 1
ATOM 11661 N N . GLY D 1 61 ? 29.307 79.323 40.404 1.00 50.16 55 GLY D N 1
ATOM 11662 C CA . GLY D 1 61 ? 28.006 78.846 39.975 1.00 47.00 55 GLY D CA 1
ATOM 11663 C C . GLY D 1 61 ? 27.967 78.460 38.512 1.00 47.67 55 GLY D C 1
ATOM 11664 O O . GLY D 1 61 ? 27.005 77.837 38.059 1.00 53.58 55 GLY D O 1
ATOM 11665 N N . ILE D 1 62 ? 29.002 78.870 37.777 1.00 42.68 56 ILE D N 1
ATOM 11666 C CA . ILE D 1 62 ? 29.102 78.630 36.337 1.00 42.20 56 ILE D CA 1
ATOM 11667 C C . ILE D 1 62 ? 30.084 77.508 36.015 1.00 43.79 56 ILE D C 1
ATOM 11668 O O . ILE D 1 62 ? 29.691 76.442 35.544 1.00 46.74 56 ILE D O 1
ATOM 11673 N N . ASN D 1 63 ? 31.368 77.760 36.254 1.00 43.05 57 ASN D N 1
ATOM 11674 C CA . ASN D 1 63 ? 32.391 76.757 35.986 1.00 49.91 57 ASN D CA 1
ATOM 11675 C C . ASN D 1 63 ? 33.215 76.407 37.224 1.00 49.24 57 ASN D C 1
ATOM 11676 O O . ASN D 1 63 ? 34.251 75.753 37.121 1.00 48.69 57 ASN D O 1
ATOM 11681 N N . THR D 1 64 ? 32.748 76.837 38.391 1.00 50.22 58 THR D N 1
ATOM 11682 C CA . THR D 1 64 ? 33.403 76.486 39.648 1.00 50.50 58 THR D CA 1
ATOM 11683 C C . THR D 1 64 ? 32.861 75.178 40.217 1.00 51.79 58 THR D C 1
ATOM 11684 O O . THR D 1 64 ? 31.859 74.638 39.729 1.00 46.79 58 THR D O 1
ATOM 11688 N N . GLY D 1 65 ? 33.532 74.679 41.251 1.00 48.69 59 GLY D N 1
ATOM 11689 C CA . GLY D 1 65 ? 33.113 73.469 41.932 1.00 45.34 59 GLY D CA 1
ATOM 11690 C C . GLY D 1 65 ? 32.366 73.784 43.212 1.00 45.82 59 GLY D C 1
ATOM 11691 O O . GLY D 1 65 ? 31.845 74.889 43.378 1.00 47.23 59 GLY D O 1
ATOM 11692 N N . PHE D 1 66 ? 32.320 72.815 44.121 1.00 53.39 60 PHE D N 1
ATOM 11693 C CA . PHE D 1 66 ? 31.593 72.975 45.377 1.00 61.73 60 PHE D CA 1
ATOM 11694 C C . PHE D 1 66 ? 32.537 73.031 46.575 1.00 66.70 60 PHE D C 1
ATOM 11695 O O . PHE D 1 66 ? 33.152 72.030 46.946 1.00 68.04 60 PHE D O 1
ATOM 11703 N N . GLU D 1 70 ? 34.411 75.550 46.940 1.00 76.25 64 GLU D N 1
ATOM 11704 C CA . GLU D 1 70 ? 35.505 75.478 45.974 1.00 76.05 64 GLU D CA 1
ATOM 11705 C C . GLU D 1 70 ? 35.279 76.426 44.801 1.00 79.06 64 GLU D C 1
ATOM 11706 O O . GLU D 1 70 ? 34.534 76.120 43.874 1.00 77.51 64 GLU D O 1
ATOM 11709 N N . SER D 1 71 ? 35.943 77.576 44.848 1.00 86.46 65 SER D N 1
ATOM 11710 C CA . SER D 1 71 ? 35.791 78.603 43.825 1.00 84.61 65 SER D CA 1
ATOM 11711 C C . SER D 1 71 ? 36.836 78.485 42.713 1.00 83.66 65 SER D C 1
ATOM 11712 O O . SER D 1 71 ? 37.177 79.477 42.072 1.00 87.17 65 SER D O 1
ATOM 11714 N N . THR D 1 72 ? 37.342 77.275 42.488 1.00 75.81 66 THR D N 1
ATOM 11715 C CA . THR D 1 72 ? 38.316 77.040 41.424 1.00 72.88 66 THR D CA 1
ATOM 11716 C C . THR D 1 72 ? 37.632 76.571 40.137 1.00 71.36 66 THR D C 1
ATOM 11717 O O . THR D 1 72 ? 36.518 76.049 40.180 1.00 75.27 66 THR D O 1
ATOM 11719 N N . ILE D 1 73 ? 38.296 76.752 38.998 1.00 62.67 67 ILE D N 1
ATOM 11720 C CA . ILE D 1 73 ? 37.732 76.320 37.720 1.00 58.36 67 ILE D CA 1
ATOM 11721 C C . ILE D 1 73 ? 37.826 74.809 37.533 1.00 57.03 67 ILE D C 1
ATOM 11722 O O . ILE D 1 73 ? 38.886 74.207 37.697 1.00 61.31 67 ILE D O 1
ATOM 11727 N N . ILE D 1 74 ? 36.689 74.213 37.194 1.00 53.62 68 ILE D N 1
ATOM 11728 C CA . ILE D 1 74 ? 36.584 72.796 36.891 1.00 51.32 68 ILE D CA 1
ATOM 11729 C C . ILE D 1 74 ? 36.854 72.574 35.401 1.00 51.92 68 ILE D C 1
ATOM 11730 O O . ILE D 1 74 ? 36.423 73.372 34.569 1.00 50.23 68 ILE D O 1
ATOM 11735 N N . PRO D 1 75 ? 37.591 71.505 35.059 1.00 59.05 69 PRO D N 1
ATOM 11736 C CA . PRO D 1 75 ? 37.758 71.140 33.645 1.00 60.96 69 PRO D CA 1
ATOM 11737 C C . PRO D 1 75 ? 36.425 70.760 32.999 1.00 69.02 69 PRO D C 1
ATOM 11738 O O . PRO D 1 75 ? 35.527 70.295 33.701 1.00 70.05 69 PRO D O 1
ATOM 11742 N N . PRO D 1 76 ? 36.299 70.964 31.676 1.00 72.64 70 PRO D N 1
ATOM 11743 C CA . PRO D 1 76 ? 35.062 70.761 30.905 1.00 70.13 70 PRO D CA 1
ATOM 11744 C C . PRO D 1 76 ? 34.366 69.410 31.114 1.00 67.09 70 PRO D C 1
ATOM 11745 O O . PRO D 1 76 ? 33.164 69.392 31.369 1.00 65.09 70 PRO D O 1
ATOM 11749 N N . HIS D 1 77 ? 35.095 68.305 30.993 1.00 68.32 71 HIS D N 1
ATOM 11750 C CA . HIS D 1 77 ? 34.482 66.984 31.124 1.00 67.13 71 HIS D CA 1
ATOM 11751 C C . HIS D 1 77 ? 33.963 66.762 32.544 1.00 65.26 71 HIS D C 1
ATOM 11752 O O . HIS D 1 77 ? 32.905 66.163 32.743 1.00 66.44 71 HIS D O 1
ATOM 11764 N N . GLN D 1 78 ? 34.709 67.255 33.527 1.00 59.60 72 GLN D N 1
ATOM 11765 C CA . GLN D 1 78 ? 34.290 67.171 34.920 1.00 57.45 72 GLN D CA 1
ATOM 11766 C C . GLN D 1 78 ? 33.137 68.127 35.201 1.00 53.19 72 GLN D C 1
ATOM 11767 O O . GLN D 1 78 ? 32.476 68.033 36.234 1.00 48.31 72 GLN D O 1
ATOM 11773 N N . LEU D 1 79 ? 32.904 69.056 34.280 1.00 53.84 73 LEU D N 1
ATOM 11774 C CA . LEU D 1 79 ? 31.847 70.039 34.467 1.00 48.70 73 LEU D CA 1
ATOM 11775 C C . LEU D 1 79 ? 30.506 69.448 34.048 1.00 45.35 73 LEU D C 1
ATOM 11776 O O . LEU D 1 79 ? 29.471 69.769 34.630 1.00 45.26 73 LEU D O 1
ATOM 11781 N N . GLU D 1 80 ? 30.534 68.576 33.044 1.00 43.68 74 GLU D N 1
ATOM 11782 C CA . GLU D 1 80 ? 29.340 67.851 32.626 1.00 48.68 74 GLU D CA 1
ATOM 11783 C C . GLU D 1 80 ? 28.926 66.835 33.685 1.00 53.24 74 GLU D C 1
ATOM 11784 O O . GLU D 1 80 ? 27.741 66.690 33.989 1.00 52.57 74 GLU D O 1
ATOM 11787 N N . GLU D 1 81 ? 29.911 66.134 34.239 1.00 52.47 75 GLU D N 1
ATOM 11788 C CA . GLU D 1 81 ? 29.663 65.140 35.275 1.00 49.88 75 GLU D CA 1
ATOM 11789 C C . GLU D 1 81 ? 29.084 65.795 36.524 1.00 47.61 75 GLU D C 1
ATOM 11790 O O . GLU D 1 81 ? 28.262 65.203 37.221 1.00 43.87 75 GLU D O 1
ATOM 11792 N N . LEU D 1 82 ? 29.518 67.022 36.796 1.00 50.52 76 LEU D N 1
ATOM 11793 C CA . LEU D 1 82 ? 29.036 67.769 37.951 1.00 43.75 76 LEU D CA 1
ATOM 11794 C C . LEU D 1 82 ? 27.529 68.006 37.861 1.00 41.54 76 LEU D C 1
ATOM 11795 O O . LEU D 1 82 ? 26.819 67.911 38.863 1.00 41.94 76 LEU D O 1
ATOM 11800 N N . GLN D 1 83 ? 27.049 68.308 36.658 1.00 37.69 77 GLN D N 1
ATOM 11801 C CA . GLN D 1 83 ? 25.626 68.549 36.445 1.00 32.40 77 GLN D CA 1
ATOM 11802 C C . GLN D 1 83 ? 24.815 67.299 36.778 1.00 30.39 77 GLN D C 1
ATOM 11803 O O . GLN D 1 83 ? 23.791 67.378 37.458 1.00 26.19 77 GLN D O 1
ATOM 11809 N N . LEU D 1 84 ? 25.286 66.146 36.305 1.00 27.54 78 LEU D N 1
ATOM 11810 C CA . LEU D 1 84 ? 24.597 64.881 36.545 1.00 31.76 78 LEU D CA 1
ATOM 11811 C C . LEU D 1 84 ? 24.600 64.504 38.023 1.00 28.88 78 LEU D C 1
ATOM 11812 O O . LEU D 1 84 ? 23.576 64.086 38.561 1.00 29.57 78 LEU D O 1
ATOM 11817 N N . ASN D 1 85 ? 25.755 64.644 38.670 1.00 28.70 79 ASN D N 1
ATOM 11818 C CA . ASN D 1 85 ? 25.871 64.386 40.103 1.00 31.97 79 ASN D CA 1
ATOM 11819 C C . ASN D 1 85 ? 24.912 65.260 40.895 1.00 33.89 79 ASN D C 1
ATOM 11820 O O . ASN D 1 85 ? 24.317 64.824 41.877 1.00 28.96 79 ASN D O 1
ATOM 11825 N N . LEU D 1 86 ? 24.776 66.502 40.450 1.00 38.29 80 LEU D N 1
ATOM 11826 C CA . LEU D 1 86 ? 23.882 67.458 41.077 1.00 38.28 80 LEU D CA 1
ATOM 11827 C C . LEU D 1 86 ? 22.437 66.957 41.049 1.00 36.71 80 LEU D C 1
ATOM 11828 O O . LEU D 1 86 ? 21.784 66.870 42.088 1.00 27.66 80 LEU D O 1
ATOM 11833 N N . ILE D 1 87 ? 21.955 66.618 39.853 1.00 30.78 81 ILE D N 1
ATOM 11834 C CA . ILE D 1 87 ? 20.583 66.152 39.663 1.00 30.47 81 ILE D CA 1
ATOM 11835 C C . ILE D 1 87 ? 20.293 64.883 40.461 1.00 30.02 81 ILE D C 1
ATOM 11836 O O . ILE D 1 87 ? 19.243 64.765 41.099 1.00 26.21 81 ILE D O 1
ATOM 11841 N N . ARG D 1 88 ? 21.231 63.943 40.425 1.00 25.12 82 ARG D N 1
ATOM 11842 C CA . ARG D 1 88 ? 21.054 62.651 41.077 1.00 30.08 82 ARG D CA 1
ATOM 11843 C C . ARG D 1 88 ? 21.069 62.747 42.600 1.00 29.81 82 ARG D C 1
ATOM 11844 O O . ARG D 1 88 ? 20.183 62.218 43.272 1.00 38.13 82 ARG D O 1
ATOM 11852 N N . SER D 1 89 ? 22.080 63.417 43.141 1.00 25.69 83 SER D N 1
ATOM 11853 C CA . SER D 1 89 ? 22.237 63.512 44.585 1.00 25.89 83 SER D CA 1
ATOM 11854 C C . SER D 1 89 ? 21.145 64.370 45.218 1.00 25.75 83 SER D C 1
ATOM 11855 O O . SER D 1 89 ? 20.856 64.229 46.406 1.00 27.23 83 SER D O 1
ATOM 11858 N N . HIS D 1 90 ? 20.537 65.252 44.428 1.00 23.61 84 HIS D N 1
ATOM 11859 C CA . HIS D 1 90 ? 19.498 66.142 44.948 1.00 32.63 84 HIS D CA 1
ATOM 11860 C C . HIS D 1 90 ? 18.098 65.562 44.762 1.00 31.20 84 HIS D C 1
ATOM 11861 O O . HIS D 1 90 ? 17.112 66.149 45.204 1.00 31.15 84 HIS D O 1
ATOM 11868 N N . SER D 1 91 ? 18.010 64.413 44.100 1.00 27.67 85 SER D N 1
ATOM 11869 C CA . SER D 1 91 ? 16.743 63.698 44.011 1.00 29.52 85 SER D CA 1
ATOM 11870 C C . SER D 1 91 ? 16.534 62.923 45.301 1.00 31.24 85 SER D C 1
ATOM 11871 O O . SER D 1 91 ? 16.712 61.704 45.337 1.00 28.23 85 SER D O 1
ATOM 11874 N N . ALA D 1 92 ? 16.157 63.644 46.356 1.00 28.61 86 ALA D N 1
ATOM 11875 C CA . ALA D 1 92 ? 16.144 63.098 47.712 1.00 27.29 86 ALA D CA 1
ATOM 11876 C C . ALA D 1 92 ? 14.757 63.111 48.335 1.00 27.89 86 ALA D C 1
ATOM 11877 O O . ALA D 1 92 ? 14.613 62.911 49.537 1.00 32.48 86 ALA D O 1
ATOM 11879 N N . CYS D 1 93 ? 13.737 63.350 47.520 1.00 30.70 87 CYS D N 1
ATOM 11880 C CA . CYS D 1 93 ? 12.384 63.468 48.039 1.00 27.01 87 CYS D CA 1
ATOM 11881 C C . CYS D 1 93 ? 11.772 62.097 48.321 1.00 34.40 87 CYS D C 1
ATOM 11882 O O . CYS D 1 93 ? 12.176 61.092 47.732 1.00 32.09 87 CYS D O 1
ATOM 11885 N N . VAL D 1 94 ? 10.803 62.067 49.236 1.00 35.16 88 VAL D N 1
ATOM 11886 C CA . VAL D 1 94 ? 10.169 60.825 49.667 1.00 21.62 88 VAL D CA 1
ATOM 11887 C C . VAL D 1 94 ? 8.649 60.966 49.710 1.00 34.36 88 VAL D C 1
ATOM 11888 O O . VAL D 1 94 ? 8.111 62.068 49.584 1.00 30.30 88 VAL D O 1
ATOM 11892 N N . GLY D 1 95 ? 7.959 59.845 49.898 1.00 34.21 89 GLY D N 1
ATOM 11893 C CA . GLY D 1 95 ? 6.512 59.854 50.017 1.00 29.14 89 GLY D CA 1
ATOM 11894 C C . GLY D 1 95 ? 5.804 59.601 48.700 1.00 29.10 89 GLY D C 1
ATOM 11895 O O . GLY D 1 95 ? 6.432 59.237 47.708 1.00 35.15 89 GLY D O 1
ATOM 11896 N N . GLU D 1 96 ? 4.487 59.792 48.696 1.00 25.36 90 GLU D N 1
ATOM 11897 C CA . GLU D 1 96 ? 3.689 59.590 47.496 1.00 27.17 90 GLU D CA 1
ATOM 11898 C C . GLU D 1 96 ? 4.025 60.636 46.438 1.00 30.87 90 GLU D C 1
ATOM 11899 O O . GLU D 1 96 ? 4.229 61.808 46.758 1.00 34.97 90 GLU D O 1
ATOM 11901 N N . PRO D 1 97 ? 4.089 60.210 45.168 1.00 27.35 91 PRO D N 1
ATOM 11902 C CA . PRO D 1 97 ? 4.350 61.147 44.071 1.00 30.47 91 PRO D CA 1
ATOM 11903 C C . PRO D 1 97 ? 3.168 62.080 43.836 1.00 30.38 91 PRO D C 1
ATOM 11904 O O . PRO D 1 97 ? 2.037 61.725 44.164 1.00 33.12 91 PRO D O 1
ATOM 11908 N N . LEU D 1 98 ? 3.430 63.260 43.285 1.00 28.65 92 LEU D N 1
ATOM 11909 C CA . LEU D 1 98 ? 2.364 64.175 42.902 1.00 24.70 92 LEU D CA 1
ATOM 11910 C C . LEU D 1 98 ? 1.436 63.506 41.899 1.00 31.03 92 LEU D C 1
ATOM 11911 O O . LEU D 1 98 ? 1.856 62.622 41.148 1.00 27.66 92 LEU D O 1
ATOM 11916 N N . THR D 1 99 ? 0.174 63.928 41.889 1.00 31.67 93 THR D N 1
ATOM 11917 C CA . THR D 1 99 ? -0.751 63.514 40.841 1.00 28.20 93 THR D CA 1
ATOM 11918 C C . THR D 1 99 ? -0.208 63.997 39.496 1.00 29.44 93 THR D C 1
ATOM 11919 O O . THR D 1 99 ? 0.515 64.996 39.445 1.00 35.75 93 THR D O 1
ATOM 11923 N N . PRO D 1 100 ? -0.535 63.282 38.407 1.00 26.85 94 PRO D N 1
ATOM 11924 C CA . PRO D 1 100 ? -0.067 63.661 37.067 1.00 32.39 94 PRO D CA 1
ATOM 11925 C C . PRO D 1 100 ? -0.322 65.130 36.732 1.00 29.82 94 PRO D C 1
ATOM 11926 O O . PRO D 1 100 ? 0.531 65.777 36.126 1.00 30.66 94 PRO D O 1
ATOM 11930 N N . GLU D 1 101 ? -1.475 65.647 37.141 1.00 27.67 95 GLU D N 1
ATOM 11931 C CA . GLU D 1 101 ? -1.852 67.018 36.826 1.00 24.28 95 GLU D CA 1
ATOM 11932 C C . GLU D 1 101 ? -0.947 68.027 37.530 1.00 26.73 95 GLU D C 1
ATOM 11933 O O . GLU D 1 101 ? -0.541 69.026 36.939 1.00 32.45 95 GLU D O 1
ATOM 11939 N N . ARG D 1 102 ? -0.627 67.759 38.791 1.00 29.72 96 ARG D N 1
ATOM 11940 C CA . ARG D 1 102 ? 0.207 68.662 39.574 1.00 27.71 96 ARG D CA 1
ATOM 11941 C C . ARG D 1 102 ? 1.672 68.589 39.154 1.00 24.71 96 ARG D C 1
ATOM 11942 O O . ARG D 1 102 ? 2.371 69.603 39.140 1.00 24.21 96 ARG D O 1
ATOM 11950 N N . ALA D 1 103 ? 2.128 67.387 38.813 1.00 23.63 97 ALA D N 1
ATOM 11951 C CA . ALA D 1 103 ? 3.489 67.201 38.324 1.00 21.43 97 ALA D CA 1
ATOM 11952 C C . ALA D 1 103 ? 3.691 67.958 37.016 1.00 25.22 97 ALA D C 1
ATOM 11953 O O . ALA D 1 103 ? 4.734 68.573 36.794 1.00 2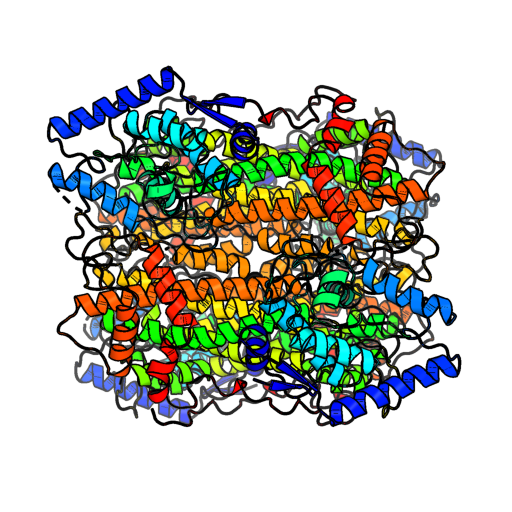6.17 97 ALA D O 1
ATOM 11955 N N . ARG D 1 104 ? 2.679 67.917 36.156 1.00 27.11 98 ARG D N 1
ATOM 11956 C CA . ARG D 1 104 ? 2.752 68.584 34.863 1.00 28.73 98 ARG D CA 1
ATOM 11957 C C . ARG D 1 104 ? 2.570 70.096 35.003 1.00 30.02 98 ARG D C 1
ATOM 11958 O O . ARG D 1 104 ? 3.087 70.864 34.188 1.00 27.49 98 ARG D O 1
ATOM 11966 N N . MET D 1 105 ? 1.850 70.523 36.038 1.00 25.12 99 MET D N 1
ATOM 11967 C CA . MET D 1 105 ? 1.779 71.946 36.367 1.00 26.55 99 MET D CA 1
ATOM 11968 C C . MET D 1 105 ? 3.159 72.475 36.751 1.00 23.82 99 MET D C 1
ATOM 11969 O O . MET D 1 105 ? 3.563 73.552 36.312 1.00 23.94 99 MET D O 1
ATOM 11974 N N . MET D 1 106 ? 3.881 71.707 37.564 1.00 20.75 100 MET D N 1
ATOM 11975 C CA . MET D 1 106 ? 5.228 72.089 37.971 1.00 23.52 100 MET D CA 1
ATOM 11976 C C . MET D 1 106 ? 6.163 72.159 36.766 1.00 26.64 100 MET D C 1
ATOM 11977 O O . MET D 1 106 ? 7.035 73.024 36.691 1.00 32.04 100 MET D O 1
ATOM 11982 N N . LEU D 1 107 ? 5.967 71.243 35.823 1.00 26.37 101 LEU D N 1
ATOM 11983 C CA . LEU D 1 107 ? 6.760 71.205 34.599 1.00 29.40 101 LEU D CA 1
ATOM 11984 C C . LEU D 1 107 ? 6.542 72.463 33.755 1.00 28.90 101 LEU D C 1
ATOM 11985 O O . LEU D 1 107 ? 7.502 73.111 33.334 1.00 23.85 101 LEU D O 1
ATOM 11990 N N . ALA D 1 108 ? 5.281 72.807 33.515 1.00 25.34 102 ALA D N 1
ATOM 11991 C CA . ALA D 1 108 ? 4.949 73.981 32.717 1.00 22.34 102 ALA D CA 1
ATOM 11992 C C . ALA D 1 108 ? 5.432 75.269 33.386 1.00 33.29 102 ALA D C 1
ATOM 11993 O O . ALA D 1 108 ? 5.939 76.173 32.717 1.00 29.41 102 ALA D O 1
ATOM 11995 N N . LEU D 1 109 ? 5.277 75.348 34.706 1.00 21.44 103 LEU D N 1
ATOM 11996 C CA . LEU D 1 109 ? 5.720 76.521 35.451 1.00 25.96 103 LEU D CA 1
ATOM 11997 C C . LEU D 1 109 ? 7.237 76.674 35.376 1.00 21.32 103 LEU D C 1
ATOM 11998 O O . LEU D 1 109 ? 7.759 77.788 35.298 1.00 21.82 103 LEU D O 1
ATOM 12003 N N . ARG D 1 110 ? 7.934 75.543 35.401 1.00 21.47 104 ARG D N 1
ATOM 12004 C CA . ARG D 1 110 ? 9.383 75.524 35.270 1.00 27.66 104 ARG D CA 1
ATOM 12005 C C . ARG D 1 110 ? 9.800 76.186 33.965 1.00 24.76 104 ARG D C 1
ATOM 12006 O O . ARG D 1 110 ? 10.721 77.000 33.934 1.00 26.36 104 ARG D O 1
ATOM 12014 N N . VAL D 1 111 ? 9.108 75.824 32.892 1.00 23.59 105 VAL D N 1
ATOM 12015 C CA . VAL D 1 111 ? 9.390 76.363 31.571 1.00 23.18 105 VAL D CA 1
ATOM 12016 C C . VAL D 1 111 ? 9.120 77.861 31.524 1.00 24.11 105 VAL D C 1
ATOM 12017 O O . VAL D 1 111 ? 9.905 78.620 30.954 1.00 25.27 105 VAL D O 1
ATOM 12021 N N . ASN D 1 112 ? 8.020 78.287 32.141 1.00 24.30 106 ASN D N 1
ATOM 12022 C CA . ASN D 1 112 ? 7.660 79.701 32.151 1.00 25.84 106 ASN D CA 1
ATOM 12023 C C . ASN D 1 112 ? 8.728 80.565 32.817 1.00 26.86 106 ASN D C 1
ATOM 12024 O O . ASN D 1 112 ? 9.082 81.625 32.308 1.00 24.13 106 ASN D O 1
ATOM 12029 N N . VAL D 1 113 ? 9.241 80.105 33.952 1.00 26.25 107 VAL D N 1
ATOM 12030 C CA . VAL D 1 113 ? 10.271 80.841 34.677 1.00 27.27 107 VAL D CA 1
ATOM 12031 C C . VAL D 1 113 ? 11.555 80.946 33.854 1.00 31.92 107 VAL D C 1
ATOM 12032 O O . VAL D 1 113 ? 12.198 81.996 33.824 1.00 36.00 107 VAL D O 1
ATOM 12036 N N . LEU D 1 114 ? 11.911 79.864 33.168 1.00 31.33 108 LEU D N 1
ATOM 12037 C CA . LEU D 1 114 ? 13.087 79.857 32.299 1.00 33.76 108 LEU D CA 1
ATOM 12038 C C . LEU D 1 114 ? 12.938 80.838 31.134 1.00 28.54 108 LEU D C 1
ATOM 12039 O O . LEU D 1 114 ? 13.933 81.319 30.591 1.00 32.16 108 LEU D O 1
ATOM 12044 N N . CYS D 1 115 ? 11.696 81.142 30.763 1.00 27.81 109 CYS D N 1
ATOM 12045 C CA . CYS D 1 115 ? 11.419 82.069 29.665 1.00 33.67 109 CYS D CA 1
ATOM 12046 C C . CYS D 1 115 ? 11.827 83.504 29.977 1.00 33.30 109 CYS D C 1
ATOM 12047 O O . CYS D 1 115 ? 11.950 84.326 29.070 1.00 31.07 109 CYS D O 1
ATOM 12050 N N . LYS D 1 116 ? 12.020 83.814 31.255 1.00 33.67 110 LYS D N 1
ATOM 12051 C CA . LYS D 1 116 ? 12.453 85.152 31.639 1.00 35.05 110 LYS D CA 1
ATOM 12052 C C . LYS D 1 116 ? 13.895 85.391 31.199 1.00 36.36 110 LYS D C 1
ATOM 12053 O O . LYS D 1 116 ? 14.322 86.533 31.049 1.00 41.90 110 LYS D O 1
ATOM 12059 N N . GLY D 1 117 ? 14.636 84.305 30.990 1.00 31.91 111 GLY D N 1
ATOM 12060 C CA . GLY D 1 117 ? 15.972 84.376 30.427 1.00 33.82 111 GLY D CA 1
ATOM 12061 C C . GLY D 1 117 ? 17.055 84.850 31.377 1.00 37.94 111 GLY D C 1
ATOM 12062 O O . GLY D 1 117 ? 17.935 85.617 30.983 1.00 42.95 111 GLY D O 1
ATOM 12063 N N . HIS D 1 118 ? 17.004 84.391 32.626 1.00 25.06 112 HIS D N 1
ATOM 12064 C CA . HIS D 1 118 ? 18.018 84.767 33.605 1.00 26.94 112 HIS D CA 1
ATOM 12065 C C . HIS D 1 118 ? 18.668 83.547 34.256 1.00 29.87 112 HIS D C 1
ATOM 12066 O O . HIS D 1 118 ? 19.481 83.684 35.170 1.00 33.94 112 HIS D O 1
ATOM 12073 N N . SER D 1 119 ? 18.319 82.357 33.781 1.00 24.79 113 SER D N 1
ATOM 12074 C CA . SER D 1 119 ? 18.850 81.130 34.362 1.00 24.63 113 SER D CA 1
ATOM 12075 C C . SER D 1 119 ? 20.152 80.698 33.691 1.00 27.87 113 SER D C 1
ATOM 12076 O O . SER D 1 119 ? 20.996 80.067 34.319 1.00 31.63 113 SER D O 1
ATOM 12079 N N . GLY D 1 120 ? 20.310 81.039 32.417 1.00 32.52 114 GLY D N 1
ATOM 12080 C CA . GLY D 1 120 ? 21.476 80.624 31.658 1.00 31.93 114 GLY D CA 1
ATOM 12081 C C . GLY D 1 120 ? 21.305 79.244 31.046 1.00 31.05 114 GLY D C 1
ATOM 12082 O O . GLY D 1 120 ? 22.269 78.625 30.600 1.00 27.32 114 GLY D O 1
ATOM 12083 N N . ILE D 1 121 ? 20.067 78.762 31.032 1.00 33.73 115 ILE D N 1
ATOM 12084 C CA . ILE D 1 121 ? 19.738 77.465 30.456 1.00 33.97 115 ILE D CA 1
ATOM 12085 C C . ILE D 1 121 ? 19.937 77.485 28.934 1.00 37.49 115 ILE D C 1
ATOM 12086 O O . ILE D 1 121 ? 19.828 78.537 28.301 1.00 36.18 115 ILE D O 1
ATOM 12091 N N . ARG D 1 122 ? 20.241 76.326 28.353 1.00 34.75 116 ARG D N 1
ATOM 12092 C CA . ARG D 1 122 ? 20.320 76.204 26.899 1.00 32.93 116 ARG D CA 1
ATOM 12093 C C . ARG D 1 122 ? 18.932 76.070 26.300 1.00 28.21 116 ARG D C 1
ATOM 12094 O O . ARG D 1 122 ? 18.051 75.474 26.912 1.00 35.21 116 ARG D O 1
ATOM 12102 N N . LEU D 1 123 ? 18.743 76.622 25.102 1.00 34.14 117 LEU D N 1
ATOM 12103 C CA . LEU D 1 123 ? 17.451 76.588 24.431 1.00 30.60 117 LEU D CA 1
ATOM 12104 C C . LEU D 1 123 ? 16.990 75.157 24.163 1.00 32.51 117 LEU D C 1
ATOM 12105 O O . LEU D 1 123 ? 15.810 74.841 24.325 1.00 34.55 117 LEU D O 1
ATOM 12110 N N . GLU D 1 124 ? 17.914 74.283 23.771 1.00 30.57 118 GLU D N 1
ATOM 12111 C CA . GLU D 1 124 ? 17.533 72.920 23.417 1.00 34.78 118 GLU D CA 1
ATOM 12112 C C . GLU D 1 124 ? 17.028 72.132 24.627 1.00 32.42 118 GLU D C 1
ATOM 12113 O O . GLU D 1 124 ? 16.202 71.229 24.477 1.00 29.75 118 GLU D O 1
ATOM 12119 N N . THR D 1 125 ? 17.499 72.481 25.822 1.00 32.79 119 THR D N 1
ATOM 12120 C CA . THR D 1 125 ? 17.001 71.845 27.037 1.00 31.10 119 THR D CA 1
ATOM 12121 C C . THR D 1 125 ? 15.551 72.246 27.301 1.00 26.97 119 THR D C 1
ATOM 12122 O O . THR D 1 125 ? 14.724 71.409 27.667 1.00 27.08 119 THR D O 1
ATOM 12126 N N . VAL D 1 126 ? 15.251 73.528 27.108 1.00 26.84 120 VAL D N 1
ATOM 12127 C CA . VAL D 1 126 ? 13.894 74.032 27.286 1.00 31.13 120 VAL D CA 1
ATOM 12128 C C . VAL D 1 126 ? 12.947 73.365 26.296 1.00 28.23 120 VAL D C 1
ATOM 12129 O O . VAL D 1 126 ? 11.838 72.972 26.651 1.00 32.53 120 VAL D O 1
ATOM 12133 N N . GLN D 1 127 ? 13.409 73.189 25.063 1.00 32.08 121 GLN D N 1
ATOM 12134 C CA . GLN D 1 127 ? 12.596 72.543 24.033 1.00 31.02 121 GLN D CA 1
ATOM 12135 C C . GLN D 1 127 ? 12.247 71.100 24.402 1.00 31.17 121 GLN D C 1
ATOM 12136 O O . GLN D 1 127 ? 11.112 70.668 24.217 1.00 28.01 121 GLN D O 1
ATOM 12140 N N . LYS D 1 128 ? 13.218 70.363 24.933 1.00 32.94 122 LYS D N 1
ATOM 12141 C CA . LYS D 1 128 ? 12.980 68.983 25.353 1.00 34.43 122 LYS D CA 1
ATOM 12142 C C . LYS D 1 128 ? 11.981 68.913 26.514 1.00 36.96 122 LYS D C 1
ATOM 12143 O O . LYS D 1 128 ? 11.169 67.986 26.592 1.00 37.77 122 LYS D O 1
ATOM 12149 N N . TYR D 1 129 ? 12.047 69.892 27.412 1.00 26.50 123 TYR D N 1
ATOM 12150 C CA . TYR D 1 129 ? 11.028 70.050 28.446 1.00 29.85 123 TYR D CA 1
ATOM 12151 C C . TYR D 1 129 ? 9.646 70.309 27.822 1.00 34.73 123 TYR D C 1
ATOM 12152 O O . TYR D 1 129 ? 8.651 69.692 28.211 1.00 25.56 123 TYR D O 1
ATOM 12161 N N . LEU D 1 130 ? 9.605 71.223 26.852 1.00 29.32 124 LEU D N 1
ATOM 12162 C CA . LEU D 1 130 ? 8.385 71.556 26.121 1.00 31.62 124 LEU D CA 1
ATOM 12163 C C . LEU D 1 130 ? 7.795 70.351 25.400 1.00 33.25 124 LEU D C 1
ATOM 12164 O O . LEU D 1 130 ? 6.601 70.066 25.498 1.00 34.37 124 LEU D O 1
ATOM 12169 N N . LYS D 1 131 ? 8.644 69.658 24.654 1.00 28.83 125 LYS D N 1
ATOM 12170 C CA . LYS D 1 131 ? 8.214 68.511 23.880 1.00 28.26 125 LYS D CA 1
ATOM 12171 C C . LYS D 1 131 ? 7.692 67.404 24.790 1.00 35.85 125 LYS D C 1
ATOM 12172 O O . LYS D 1 131 ? 6.696 66.749 24.472 1.00 29.62 125 LYS D O 1
ATOM 12178 N N . ALA D 1 132 ? 8.355 67.204 25.927 1.00 27.39 126 ALA D N 1
ATOM 12179 C CA . ALA D 1 132 ? 7.941 66.161 26.859 1.00 32.21 126 ALA D CA 1
ATOM 12180 C C . ALA D 1 132 ? 6.543 66.437 27.408 1.00 31.50 126 ALA D C 1
ATOM 12181 O O . ALA D 1 132 ? 5.709 65.532 27.480 1.00 28.31 126 ALA D O 1
ATOM 12183 N N . PHE D 1 133 ? 6.293 67.687 27.794 1.00 29.70 127 PHE D N 1
ATOM 12184 C CA . PHE D 1 133 ? 4.975 68.097 28.269 1.00 27.02 127 PHE D CA 1
ATOM 12185 C C . PHE D 1 133 ? 3.901 67.830 27.216 1.00 31.50 127 PHE D C 1
ATOM 12186 O O . PHE D 1 133 ? 2.878 67.208 27.504 1.00 33.52 127 PHE D O 1
ATOM 12194 N N . ASN D 1 134 ? 4.137 68.311 26.000 1.00 28.31 128 ASN D N 1
ATOM 12195 C CA . ASN D 1 134 ? 3.151 68.200 24.933 1.00 33.05 128 ASN D CA 1
ATOM 12196 C C . ASN D 1 134 ? 2.902 66.756 24.517 1.00 33.95 128 ASN D C 1
ATOM 12197 O O . ASN D 1 134 ? 1.822 66.422 24.032 1.00 28.42 128 ASN D O 1
ATOM 12202 N N . ALA D 1 135 ? 3.898 65.900 24.723 1.00 28.17 129 ALA D N 1
ATOM 12203 C CA . ALA D 1 135 ? 3.776 64.485 24.387 1.00 28.85 129 ALA D CA 1
ATOM 12204 C C . ALA D 1 135 ? 3.010 63.724 25.467 1.00 33.89 129 ALA D C 1
ATOM 12205 O O . ALA D 1 135 ? 2.559 62.603 25.245 1.00 38.02 129 ALA D O 1
ATOM 12207 N N . GLY D 1 136 ? 2.870 64.337 26.638 1.00 34.46 130 GLY D N 1
ATOM 12208 C CA . GLY D 1 136 ? 2.087 63.754 27.713 1.00 32.85 130 GLY D CA 1
ATOM 12209 C C . GLY D 1 136 ? 2.893 63.061 28.798 1.00 33.04 130 GLY D C 1
ATOM 12210 O O . GLY D 1 136 ? 2.415 62.108 29.413 1.00 37.64 130 GLY D O 1
ATOM 12211 N N . VAL D 1 137 ? 4.109 63.537 29.047 1.00 28.20 131 VAL D N 1
ATOM 12212 C CA . VAL D 1 137 ? 4.939 62.948 30.090 1.00 33.25 131 VAL D CA 1
ATOM 12213 C C . VAL D 1 137 ? 4.346 63.223 31.473 1.00 29.11 131 VAL D C 1
ATOM 12214 O O . VAL D 1 137 ? 3.756 64.279 31.716 1.00 29.29 131 VAL D O 1
ATOM 12218 N N . VAL D 1 138 ? 4.483 62.248 32.365 1.00 30.18 132 VAL D N 1
ATOM 12219 C CA . VAL D 1 138 ? 4.083 62.411 33.754 1.00 27.39 132 VAL D CA 1
ATOM 12220 C C . VAL D 1 138 ? 5.299 62.223 34.647 1.00 29.38 132 VAL D C 1
ATOM 12221 O O . VAL D 1 138 ? 5.736 61.095 34.875 1.00 32.54 132 VAL D O 1
ATOM 12225 N N . PRO D 1 139 ? 5.867 63.335 35.138 1.00 30.02 133 PRO D N 1
ATOM 12226 C CA . PRO D 1 139 ? 7.048 63.274 36.005 1.00 23.63 133 PRO D CA 1
ATOM 12227 C C . PRO D 1 139 ? 6.753 62.549 37.314 1.00 26.32 133 PRO D C 1
ATOM 12228 O O . PRO D 1 139 ? 5.612 62.554 37.777 1.00 30.24 133 PRO D O 1
ATOM 12232 N N . TYR D 1 140 ? 7.772 61.925 37.894 1.00 23.49 134 TYR D N 1
ATOM 12233 C CA . TYR D 1 140 ? 7.630 61.271 39.186 1.00 23.30 134 TYR D CA 1
ATOM 12234 C C . TYR D 1 140 ? 8.203 62.176 40.277 1.00 31.93 134 TYR D C 1
ATOM 12235 O O . TYR D 1 140 ? 9.421 62.251 40.459 1.00 27.49 134 TYR D O 1
ATOM 12244 N N . ILE D 1 141 ? 7.322 62.867 40.992 1.00 22.17 135 ILE D N 1
ATOM 12245 C CA . ILE D 1 141 ? 7.745 63.855 41.980 1.00 21.63 135 ILE D CA 1
ATOM 12246 C C . ILE D 1 141 ? 7.217 63.532 43.375 1.00 22.29 135 ILE D C 1
ATOM 12247 O O . ILE D 1 141 ? 6.063 63.828 43.686 1.00 21.08 135 ILE D O 1
ATOM 12252 N N . PRO D 1 142 ? 8.058 62.920 44.223 1.00 24.41 136 PRO D N 1
ATOM 12253 C CA . PRO D 1 142 ? 7.662 62.652 45.611 1.00 22.28 136 PRO D CA 1
ATOM 12254 C C . PRO D 1 142 ? 7.314 63.955 46.333 1.00 22.68 136 PRO D C 1
ATOM 12255 O O . PRO D 1 142 ? 8.056 64.930 46.217 1.00 25.24 136 PRO D O 1
ATOM 12259 N N . GLU D 1 143 ? 6.199 63.966 47.060 1.00 24.62 137 GLU D N 1
ATOM 12260 C CA . GLU D 1 143 ? 5.612 65.210 47.554 1.00 21.95 137 GLU D CA 1
ATOM 12261 C C . GLU D 1 143 ? 6.277 65.762 48.817 1.00 22.97 137 GLU D C 1
ATOM 12262 O O . GLU D 1 143 ? 6.011 66.897 49.209 1.00 24.41 137 GLU D O 1
ATOM 12268 N N . GLN D 1 144 ? 7.134 64.966 49.452 1.00 19.95 138 GLN D N 1
ATOM 12269 C CA . GLN D 1 144 ? 7.798 65.395 50.679 1.00 19.82 138 GLN D CA 1
ATOM 12270 C C . GLN D 1 144 ? 9.306 65.531 50.489 1.00 29.88 138 GLN D C 1
ATOM 12271 O O . GLN D 1 144 ? 9.934 64.694 49.846 1.00 34.24 138 GLN D O 1
ATOM 12277 N N . GLY D 1 145 ? 9.888 66.580 51.061 1.00 33.60 139 GLY D N 1
ATOM 12278 C CA . GLY D 1 145 ? 11.330 66.748 51.014 1.00 34.81 139 GLY D CA 1
ATOM 12279 C C . GLY D 1 145 ? 11.811 68.184 50.947 1.00 31.75 139 GLY D C 1
ATOM 12280 O O . GLY D 1 145 ? 12.766 68.553 51.631 1.00 28.91 139 GLY D O 1
ATOM 12281 N N . THR D 1 146 ? 11.156 69.000 50.128 1.00 29.37 140 THR D N 1
ATOM 12282 C CA . THR D 1 146 ? 11.597 70.375 49.923 1.00 29.79 140 THR D CA 1
ATOM 12283 C C . THR D 1 146 ? 11.465 71.215 51.197 1.00 32.91 140 THR D C 1
ATOM 12284 O O . THR D 1 146 ? 10.514 71.059 51.967 1.00 32.64 140 THR D O 1
ATOM 12288 N N . VAL D 1 147 ? 12.435 72.097 51.416 1.00 27.79 141 VAL D N 1
ATOM 12289 C CA . VAL D 1 147 ? 12.362 73.056 52.510 1.00 25.70 141 VAL D CA 1
ATOM 12290 C C . VAL D 1 147 ? 12.160 74.458 51.941 1.00 25.66 141 VAL D C 1
ATOM 12291 O O . VAL D 1 147 ? 12.250 75.453 52.656 1.00 25.27 141 VAL D O 1
ATOM 12295 N N . GLY D 1 148 ? 11.890 74.516 50.640 1.00 29.75 142 GLY D N 1
ATOM 12296 C CA . GLY D 1 148 ? 11.536 75.750 49.966 1.00 27.20 142 GLY D CA 1
ATOM 12297 C C . GLY D 1 148 ? 12.595 76.831 50.010 1.00 29.28 142 GLY D C 1
ATOM 12298 O O . GLY D 1 148 ? 12.287 77.994 50.269 1.00 30.52 142 GLY D O 1
ATOM 12312 N N . ASP D 1 150 ? 12.998 74.688 45.688 1.00 25.28 146 ASP D N 1
ATOM 12313 C CA . ASP D 1 150 ? 12.510 73.321 45.657 1.00 27.38 146 ASP D CA 1
ATOM 12314 C C . ASP D 1 150 ? 13.493 72.413 44.925 1.00 31.21 146 ASP D C 1
ATOM 12315 O O . ASP D 1 150 ? 13.146 71.802 43.912 1.00 30.93 146 ASP D O 1
ATOM 12320 N N . LEU D 1 151 ? 14.717 72.337 45.448 1.00 34.20 147 LEU D N 1
ATOM 12321 C CA . LEU D 1 151 ? 15.791 71.561 44.831 1.00 27.08 147 LEU D CA 1
ATOM 12322 C C . LEU D 1 151 ? 15.392 70.118 44.558 1.00 25.22 147 LEU D C 1
ATOM 12323 O O . LEU D 1 151 ? 15.590 69.612 43.454 1.00 21.41 147 LEU D O 1
ATOM 12328 N N . GLY D 1 152 ? 14.836 69.462 45.572 1.00 28.36 148 GLY D N 1
ATOM 12329 C CA . GLY D 1 152 ? 14.396 68.081 45.455 1.00 24.79 148 GLY D CA 1
ATOM 12330 C C . GLY D 1 152 ? 13.409 67.810 44.329 1.00 23.13 148 GLY D C 1
ATOM 12331 O O . GLY D 1 152 ? 13.723 67.061 43.402 1.00 24.31 148 GLY D O 1
ATOM 12332 N N . PRO D 1 153 ? 12.207 68.408 44.407 1.00 20.63 149 PRO D N 1
ATOM 12333 C CA . PRO D 1 153 ? 11.173 68.202 43.386 1.00 28.98 149 PRO D CA 1
ATOM 12334 C C . PRO D 1 153 ? 11.651 68.541 41.977 1.00 32.63 149 PRO D C 1
ATOM 12335 O O . PRO D 1 153 ? 11.370 67.800 41.035 1.00 21.47 149 PRO D O 1
ATOM 12339 N N . LEU D 1 154 ? 12.365 69.652 41.841 1.00 29.26 150 LEU D N 1
ATOM 12340 C CA . LEU D 1 154 ? 12.858 70.080 40.539 1.00 27.74 150 LEU D CA 1
ATOM 12341 C C . LEU D 1 154 ? 13.955 69.147 40.013 1.00 28.67 150 LEU D C 1
ATOM 12342 O O . LEU D 1 154 ? 14.108 68.983 38.802 1.00 22.31 150 LEU D O 1
ATOM 12347 N N . SER D 1 155 ? 14.707 68.530 40.921 1.00 29.69 151 SER D N 1
ATOM 12348 C CA . SER D 1 155 ? 15.713 67.542 40.532 1.00 29.48 151 SER D CA 1
ATOM 12349 C C . SER D 1 155 ? 15.064 66.255 40.038 1.00 31.71 151 SER D C 1
ATOM 12350 O O . SER D 1 155 ? 15.527 65.654 39.066 1.00 23.32 151 SER D O 1
ATOM 12353 N N . HIS D 1 156 ? 13.997 65.834 40.714 1.00 26.77 152 HIS D N 1
ATOM 12354 C CA . HIS D 1 156 ? 13.244 64.658 40.291 1.00 29.02 152 HIS D CA 1
ATOM 12355 C C . HIS D 1 156 ? 12.634 64.890 38.912 1.00 33.47 152 HIS D C 1
ATOM 12356 O O . HIS D 1 156 ? 12.523 63.966 38.106 1.00 31.10 152 HIS D O 1
ATOM 12363 N N . LEU D 1 157 ? 12.248 66.134 38.648 1.00 35.46 153 LEU D N 1
ATOM 12364 C CA . LEU D 1 157 ? 11.744 66.516 37.337 1.00 30.49 153 LEU D CA 1
ATOM 12365 C C . LEU D 1 157 ? 12.841 66.378 36.279 1.00 31.96 153 LEU D C 1
ATOM 12366 O O . LEU D 1 157 ? 12.624 65.794 35.215 1.00 30.01 153 LEU D O 1
ATOM 12371 N N . ALA D 1 158 ? 14.021 66.910 36.584 1.00 33.32 154 ALA D N 1
ATOM 12372 C CA . ALA D 1 158 ? 15.153 66.860 35.661 1.00 36.82 154 ALA D CA 1
ATOM 12373 C C . ALA D 1 158 ? 15.681 65.437 35.503 1.00 24.63 154 ALA D C 1
ATOM 12374 O O . ALA D 1 158 ? 16.185 65.070 34.444 1.00 25.27 154 ALA D O 1
ATOM 12376 N N . LEU D 1 159 ? 15.563 64.641 36.562 1.00 33.79 155 LEU D N 1
ATOM 12377 C CA . LEU D 1 159 ? 16.008 63.253 36.529 1.00 24.97 155 LEU D CA 1
ATOM 12378 C C . LEU D 1 159 ? 15.244 62.466 35.471 1.00 32.72 155 LEU D C 1
ATOM 12379 O O . LEU D 1 159 ? 15.837 61.710 34.698 1.00 34.04 155 LEU D O 1
ATOM 12384 N N . GLY D 1 160 ? 13.927 62.651 35.441 1.00 31.64 156 GLY D N 1
ATOM 12385 C CA . GLY D 1 160 ? 13.085 62.002 34.454 1.00 28.96 156 GLY D CA 1
ATOM 12386 C C . GLY D 1 160 ? 13.377 62.485 33.044 1.00 31.31 156 GLY D C 1
ATOM 12387 O O . GLY D 1 160 ? 13.290 61.716 32.087 1.00 26.70 156 GLY D O 1
ATOM 12388 N N . MET D 1 161 ? 13.735 63.762 32.920 1.00 29.66 157 MET D N 1
ATOM 12389 C CA . MET D 1 161 ? 14.094 64.349 31.632 1.00 26.19 157 MET D CA 1
ATOM 12390 C C . MET D 1 161 ? 15.454 63.856 31.147 1.00 30.14 157 MET D C 1
ATOM 12391 O O . MET D 1 161 ? 15.811 64.035 29.984 1.00 32.57 157 MET D O 1
ATOM 12396 N N . LEU D 1 162 ? 16.212 63.248 32.052 1.00 26.85 158 LEU D N 1
ATOM 12397 C CA . LEU D 1 162 ? 17.475 62.605 31.713 1.00 27.55 158 LEU D CA 1
ATOM 12398 C C . LEU D 1 162 ? 17.250 61.147 31.338 1.00 28.18 158 LEU D C 1
ATOM 12399 O O . LEU D 1 162 ? 18.180 60.450 30.939 1.00 31.18 158 LEU D O 1
ATOM 12404 N N . GLY D 1 163 ? 16.009 60.691 31.478 1.00 29.73 159 GLY D N 1
ATOM 12405 C CA . GLY D 1 163 ? 15.668 59.310 31.196 1.00 34.56 159 GLY D CA 1
ATOM 12406 C C . GLY D 1 163 ? 16.047 58.392 32.342 1.00 38.18 159 GLY D C 1
ATOM 12407 O O . GLY D 1 163 ? 16.257 57.193 32.150 1.00 29.19 159 GLY D O 1
ATOM 12408 N N . GLU D 1 164 ? 16.138 58.958 33.541 1.00 32.05 160 GLU D N 1
ATOM 12409 C CA . GLU D 1 164 ? 16.494 58.179 34.719 1.00 31.28 160 GLU D CA 1
ATOM 12410 C C . GLU D 1 164 ? 15.372 58.211 35.749 1.00 31.83 160 GLU D C 1
ATOM 12411 O O . GLU D 1 164 ? 14.555 59.130 35.762 1.00 30.38 160 GLU D O 1
ATOM 12417 N N . GLY D 1 165 ? 15.333 57.197 36.609 1.00 32.33 161 GLY D N 1
ATOM 12418 C CA . GLY D 1 165 ? 14.273 57.077 37.592 1.00 28.04 161 GLY D CA 1
ATOM 12419 C C . GLY D 1 165 ? 12.978 56.599 36.963 1.00 32.35 161 GLY D C 1
ATOM 12420 O O . GLY D 1 165 ? 12.990 55.768 36.055 1.00 32.28 161 GLY D O 1
ATOM 12421 N N . LEU D 1 166 ? 11.858 57.136 37.436 1.00 31.31 162 LEU D N 1
ATOM 12422 C CA . LEU D 1 166 ? 10.552 56.712 36.948 1.00 29.30 162 LEU D CA 1
ATOM 12423 C C . LEU D 1 166 ? 9.830 57.801 36.162 1.00 30.24 162 LEU D C 1
ATOM 12424 O O . LEU D 1 166 ? 10.013 58.994 36.407 1.00 31.26 162 LEU D O 1
ATOM 12429 N N . LEU D 1 167 ? 9.009 57.369 35.212 1.00 28.10 163 LEU D N 1
ATOM 12430 C CA . LEU D 1 167 ? 8.105 58.257 34.491 1.00 29.02 163 LEU D CA 1
ATOM 12431 C C . LEU D 1 167 ? 6.800 57.535 34.200 1.00 34.29 163 LEU D C 1
ATOM 12432 O O . LEU D 1 167 ? 6.735 56.307 34.234 1.00 40.15 163 LEU D O 1
ATOM 12437 N N . ALA D 1 168 ? 5.760 58.306 33.919 1.00 35.38 164 ALA D N 1
ATOM 12438 C CA . ALA D 1 168 ? 4.517 57.755 33.406 1.00 31.20 164 ALA D CA 1
ATOM 12439 C C . ALA D 1 168 ? 4.055 58.603 32.227 1.00 31.27 164 ALA D C 1
ATOM 12440 O O . ALA D 1 168 ? 4.723 59.565 31.844 1.00 29.82 164 ALA D O 1
ATOM 12442 N N . THR D 1 169 ? 2.921 58.237 31.643 1.00 37.22 165 THR D N 1
ATOM 12443 C CA . THR D 1 169 ? 2.320 59.035 30.580 1.00 36.67 165 THR D CA 1
ATOM 12444 C C . THR D 1 169 ? 0.843 59.230 30.881 1.00 33.11 165 THR D C 1
ATOM 12445 O O . THR D 1 169 ? 0.293 58.563 31.756 1.00 30.55 165 THR D O 1
ATOM 12449 N N . LEU D 1 170 ? 0.203 60.148 30.167 1.00 29.94 166 LEU D N 1
ATOM 12450 C CA . LEU D 1 170 ? -1.221 60.382 30.356 1.00 36.20 166 LEU D CA 1
ATOM 12451 C C . LEU D 1 170 ? -2.039 59.172 29.905 1.00 44.10 166 LEU D C 1
ATOM 12452 O O . LEU D 1 170 ? -3.104 58.898 30.458 1.00 47.12 166 LEU D O 1
ATOM 12457 N N . ASN D 1 171 ? -1.530 58.448 28.909 1.00 45.02 167 ASN D N 1
ATOM 12458 C CA . ASN D 1 171 ? -2.202 57.255 28.400 1.00 47.68 167 ASN D CA 1
ATOM 12459 C C . ASN D 1 171 ? -1.930 56.020 29.253 1.00 47.83 167 ASN D C 1
ATOM 12460 O O . ASN D 1 171 ? -2.698 55.059 29.233 1.00 53.40 167 ASN D O 1
ATOM 12465 N N . ASN D 1 172 ? -0.828 56.051 29.992 1.00 41.66 168 ASN D N 1
ATOM 12466 C CA . ASN D 1 172 ? -0.457 54.958 30.884 1.00 40.25 168 ASN D CA 1
ATOM 12467 C C . ASN D 1 172 ? 0.213 55.518 32.133 1.00 40.56 168 ASN D C 1
ATOM 12468 O O . ASN D 1 172 ? 1.415 55.792 32.140 1.00 39.14 168 ASN D O 1
ATOM 12473 N N . LYS D 1 173 ? -0.576 55.682 33.190 1.00 35.95 169 LYS D N 1
ATOM 12474 C CA . LYS D 1 173 ? -0.120 56.401 34.374 1.00 36.23 169 LYS D CA 1
ATOM 12475 C C . LYS D 1 173 ? 0.601 55.511 35.381 1.00 35.25 169 LYS D C 1
ATOM 12476 O O . LYS D 1 173 ? 0.914 55.945 36.487 1.00 33.82 169 LYS D O 1
ATOM 12482 N N . LYS D 1 174 ? 0.877 54.271 34.989 1.00 34.98 170 LYS D N 1
ATOM 12483 C CA . LYS D 1 174 ? 1.694 53.387 35.807 1.00 33.57 170 LYS D CA 1
ATOM 12484 C C . LYS D 1 174 ? 3.157 53.791 35.677 1.00 32.83 170 LYS D C 1
ATOM 12485 O O . LYS D 1 174 ? 3.731 53.727 34.589 1.00 33.01 170 LYS D O 1
ATOM 12487 N N . PHE D 1 175 ? 3.755 54.220 36.784 1.00 35.87 171 PHE D N 1
ATOM 12488 C CA . PHE D 1 175 ? 5.142 54.667 36.764 1.00 32.27 171 PHE D CA 1
ATOM 12489 C C . PHE D 1 175 ? 6.082 53.523 36.402 1.00 38.07 171 PHE D C 1
ATOM 12490 O O . PHE D 1 175 ? 6.051 52.456 37.010 1.00 41.92 171 PHE D O 1
ATOM 12498 N N . ARG D 1 176 ? 6.909 53.758 35.391 1.00 34.64 172 ARG D N 1
ATOM 12499 C CA . ARG D 1 176 ? 7.826 52.748 34.891 1.00 33.31 172 ARG D CA 1
ATOM 12500 C C . ARG D 1 176 ? 9.162 53.391 34.547 1.00 35.13 172 ARG D C 1
ATOM 12501 O O . ARG D 1 176 ? 9.402 54.547 34.889 1.00 42.37 172 ARG D O 1
ATOM 12509 N N . ASP D 1 177 ? 10.027 52.643 33.868 1.00 39.78 173 ASP D N 1
ATOM 12510 C CA . ASP D 1 177 ? 11.361 53.128 33.527 1.00 43.55 173 ASP D CA 1
ATOM 12511 C C . ASP D 1 177 ? 11.308 54.407 32.692 1.00 42.25 173 ASP D C 1
ATOM 12512 O O . ASP D 1 177 ? 10.684 54.444 31.630 1.00 40.03 173 ASP D O 1
ATOM 12517 N N . ALA D 1 178 ? 11.965 55.449 33.189 1.00 40.78 174 ALA D N 1
ATOM 12518 C CA . ALA D 1 178 ? 11.961 56.757 32.543 1.00 36.26 174 ALA D CA 1
ATOM 12519 C C . ALA D 1 178 ? 12.555 56.697 31.139 1.00 38.25 174 ALA D C 1
ATOM 12520 O O . ALA D 1 178 ? 12.109 57.404 30.232 1.00 33.56 174 ALA D O 1
ATOM 12522 N N . GLY D 1 179 ? 13.563 55.849 30.965 1.00 40.91 175 GLY D N 1
ATOM 12523 C CA . GLY D 1 179 ? 14.211 55.696 29.677 1.00 36.90 175 GLY D CA 1
ATOM 12524 C C . GLY D 1 179 ? 13.262 55.189 28.609 1.00 38.12 175 GLY D C 1
ATOM 12525 O O . GLY D 1 179 ? 13.255 55.691 27.482 1.00 36.34 175 GLY D O 1
ATOM 12526 N N . SER D 1 180 ? 12.454 54.195 28.963 1.00 39.11 176 SER D N 1
ATOM 12527 C CA . SER D 1 180 ? 11.515 53.606 28.016 1.00 35.49 176 SER D CA 1
ATOM 12528 C C . SER D 1 180 ? 10.351 54.552 27.729 1.00 36.77 176 SER D C 1
ATOM 12529 O O . SER D 1 180 ? 9.834 54.583 26.612 1.00 37.41 176 SER D O 1
ATOM 12532 N N . VAL D 1 181 ? 9.945 55.325 28.732 1.00 35.68 177 VAL D N 1
ATOM 12533 C CA . VAL D 1 181 ? 8.863 56.290 28.550 1.00 36.49 177 VAL D CA 1
ATOM 12534 C C . VAL D 1 181 ? 9.261 57.374 27.551 1.00 38.80 177 VAL D C 1
ATOM 12535 O O . VAL D 1 181 ? 8.473 57.739 26.680 1.00 40.67 177 VAL D O 1
ATOM 12539 N N . LEU D 1 182 ? 10.486 57.879 27.668 1.00 42.54 178 LEU D N 1
ATOM 12540 C CA . LEU D 1 182 ? 10.983 58.874 26.722 1.00 37.13 178 LEU D CA 1
ATOM 12541 C C . LEU D 1 182 ? 11.065 58.292 25.312 1.00 40.79 178 LEU D C 1
ATOM 12542 O O . LEU D 1 182 ? 10.788 58.987 24.334 1.00 34.89 178 LEU D O 1
ATOM 12547 N N . ARG D 1 183 ? 11.475 57.035 25.186 1.00 42.05 179 ARG D N 1
ATOM 12548 C CA . ARG D 1 183 ? 11.442 56.394 23.877 1.00 39.59 179 ARG D CA 1
ATOM 12549 C C . ARG D 1 183 ? 9.993 56.338 23.394 1.00 43.55 179 ARG D C 1
ATOM 12550 O O . ARG D 1 183 ? 9.713 56.631 22.229 1.00 44.34 179 ARG D O 1
ATOM 12553 N N . GLU D 1 184 ? 9.079 55.991 24.304 1.00 46.22 180 GLU D N 1
ATOM 12554 C CA . GLU D 1 184 ? 7.661 55.884 23.975 1.00 42.26 180 GLU D CA 1
ATOM 12555 C C . GLU D 1 184 ? 7.117 57.204 23.429 1.00 40.68 180 GLU D C 1
ATOM 12556 O O . GLU D 1 184 ? 6.312 57.220 22.502 1.00 37.64 180 GLU D O 1
ATOM 12562 N N . LEU D 1 185 ? 7.592 58.316 23.985 1.00 42.43 181 LEU D N 1
ATOM 12563 C CA . LEU D 1 185 ? 7.099 59.642 23.617 1.00 43.98 181 LEU D CA 1
ATOM 12564 C C . LEU D 1 185 ? 7.876 60.284 22.469 1.00 48.38 181 LEU D C 1
ATOM 12565 O O . LEU D 1 185 ? 7.505 61.354 21.979 1.00 45.40 181 LEU D O 1
ATOM 12570 N N . GLY D 1 186 ? 8.957 59.640 22.046 1.00 49.68 182 GLY D N 1
ATOM 12571 C CA . GLY D 1 186 ? 9.788 60.185 20.991 1.00 44.41 182 GLY D CA 1
ATOM 12572 C C . GLY D 1 186 ? 10.544 61.425 21.427 1.00 39.85 182 GLY D C 1
ATOM 12573 O O . GLY D 1 186 ? 10.832 62.304 20.618 1.00 39.51 182 GLY D O 1
ATOM 12574 N N . VAL D 1 187 ? 10.864 61.501 22.715 1.00 42.71 183 VAL D N 1
ATOM 12575 C CA . VAL D 1 187 ? 11.665 62.606 23.227 1.00 38.91 183 VAL D CA 1
ATOM 12576 C C . VAL D 1 187 ? 13.060 62.134 23.616 1.00 35.36 183 VAL D C 1
ATOM 12577 O O . VAL D 1 187 ? 13.220 61.221 24.419 1.00 47.26 183 VAL D O 1
ATOM 12581 N N . GLU D 1 188 ? 14.067 62.755 23.019 1.00 31.50 184 GLU D N 1
ATOM 12582 C CA . GLU D 1 188 ? 15.460 62.504 23.365 1.00 31.68 184 GLU D CA 1
ATOM 12583 C C . GLU D 1 188 ? 15.764 63.156 24.709 1.00 39.82 184 GLU D C 1
ATOM 12584 O O . GLU D 1 188 ? 15.392 64.307 24.935 1.00 38.03 184 GLU D O 1
ATOM 12587 N N . PRO D 1 189 ? 16.422 62.414 25.614 1.00 40.64 185 PRO D N 1
ATOM 12588 C CA . PRO D 1 189 ? 16.735 62.941 26.948 1.00 29.69 185 PRO D CA 1
ATOM 12589 C C . PRO D 1 189 ? 17.615 64.186 26.897 1.00 32.21 185 PRO D C 1
ATOM 12590 O O . PRO D 1 189 ? 18.376 64.368 25.947 1.00 37.96 185 PRO D O 1
ATOM 12594 N N . ILE D 1 190 ? 17.495 65.040 27.908 1.00 31.32 186 ILE D N 1
ATOM 12595 C CA . ILE D 1 190 ? 18.298 66.251 27.971 1.00 29.50 186 ILE D CA 1
ATOM 12596 C C . ILE D 1 190 ? 19.766 65.916 28.203 1.00 33.52 186 ILE D C 1
ATOM 12597 O O . ILE D 1 190 ? 20.104 64.844 28.710 1.00 34.41 186 ILE D O 1
ATOM 12602 N N . THR D 1 191 ? 20.632 66.837 27.801 1.00 39.27 187 THR D N 1
ATOM 12603 C CA . THR D 1 191 ? 22.046 66.775 28.135 1.00 36.84 187 THR D CA 1
ATOM 12604 C C . THR D 1 191 ? 22.393 68.081 28.826 1.00 43.15 187 THR D C 1
ATOM 12605 O O . THR D 1 191 ? 21.793 69.117 28.537 1.00 53.66 187 THR D O 1
ATOM 12609 N N . LEU D 1 192 ? 23.350 68.039 29.744 1.00 40.60 188 LEU D N 1
ATOM 12610 C CA . LEU D 1 192 ? 23.608 69.192 30.598 1.00 42.22 188 LEU D CA 1
ATOM 12611 C C . LEU D 1 192 ? 24.984 69.816 30.377 1.00 47.09 188 LEU D C 1
ATOM 12612 O O . LEU D 1 192 ? 26.016 69.171 30.575 1.00 49.94 188 LEU D O 1
ATOM 12617 N N . ALA D 1 193 ? 24.983 71.080 29.963 1.00 45.07 189 ALA D N 1
ATOM 12618 C CA . ALA D 1 193 ? 26.204 71.870 29.879 1.00 37.49 189 ALA D CA 1
ATOM 12619 C C . ALA D 1 193 ? 26.378 72.664 31.171 1.00 39.77 189 ALA D C 1
ATOM 12620 O O . ALA D 1 193 ? 25.631 72.462 32.130 1.00 41.85 189 ALA D O 1
ATOM 12622 N N . ALA D 1 194 ? 27.357 73.563 31.194 1.00 38.77 190 ALA D N 1
ATOM 12623 C CA . ALA D 1 194 ? 27.626 74.381 32.374 1.00 34.27 190 ALA D CA 1
ATOM 12624 C C . ALA D 1 194 ? 26.390 75.157 32.818 1.00 38.61 190 ALA D C 1
ATOM 12625 O O . ALA D 1 194 ? 25.653 75.687 31.983 1.00 41.87 190 ALA D O 1
ATOM 12627 N N . LYS D 1 195 ? 26.172 75.190 34.135 1.00 36.23 191 LYS D N 1
ATOM 12628 C CA . LYS D 1 195 ? 25.087 75.943 34.778 1.00 33.51 191 LYS D CA 1
ATOM 12629 C C . LYS D 1 195 ? 23.698 75.328 34.570 1.00 34.97 191 LYS D C 1
ATOM 12630 O O . LYS D 1 195 ? 22.754 75.676 35.281 1.00 39.03 191 LYS D O 1
ATOM 12636 N N . GLU D 1 196 ? 23.568 74.405 33.622 1.00 31.04 192 GLU D N 1
ATOM 12637 C CA . GLU D 1 196 ? 22.259 73.837 33.305 1.00 35.67 192 GLU D CA 1
ATOM 12638 C C . GLU D 1 196 ? 21.666 73.036 34.463 1.00 42.23 192 GLU D C 1
ATOM 12639 O O . GLU D 1 196 ? 20.447 73.005 34.636 1.00 46.07 192 GLU D O 1
ATOM 12645 N N . GLY D 1 197 ? 22.525 72.395 35.252 1.00 38.51 193 GLY D N 1
ATOM 12646 C CA . GLY D 1 197 ? 22.080 71.648 36.415 1.00 34.49 193 GLY D CA 1
ATOM 12647 C C . GLY D 1 197 ? 21.373 72.526 37.437 1.00 34.65 193 GLY D C 1
ATOM 12648 O O . GLY D 1 197 ? 20.276 72.204 37.892 1.00 38.02 193 GLY D O 1
ATOM 12649 N N . LEU D 1 198 ? 22.005 73.639 37.796 1.00 30.96 194 LEU D N 1
ATOM 12650 C CA . LEU D 1 198 ? 21.422 74.587 38.735 1.00 27.59 194 LEU D CA 1
ATOM 12651 C C . LEU D 1 198 ? 20.216 75.296 38.142 1.00 29.60 194 LEU D C 1
ATOM 12652 O O . LEU D 1 198 ? 19.231 75.547 38.838 1.00 29.91 194 LEU D O 1
ATOM 12657 N N . ALA D 1 199 ? 20.298 75.618 36.855 1.00 37.12 195 ALA D N 1
ATOM 12658 C CA . ALA D 1 199 ? 19.230 76.341 36.173 1.00 35.34 195 ALA D CA 1
ATOM 12659 C C . ALA D 1 199 ? 17.913 75.578 36.229 1.00 37.16 195 ALA D C 1
ATOM 12660 O O . ALA D 1 199 ? 16.837 76.179 36.300 1.00 43.77 195 ALA D O 1
ATOM 12662 N N . LEU D 1 200 ? 18.004 74.252 36.211 1.00 29.99 196 LEU D N 1
ATOM 12663 C CA . LEU D 1 200 ? 16.817 73.410 36.195 1.00 28.22 196 LEU D CA 1
ATOM 12664 C C . LEU D 1 200 ? 16.221 73.186 37.583 1.00 25.98 196 LEU D C 1
ATOM 12665 O O . LEU D 1 200 ? 15.019 72.953 37.706 1.00 22.32 196 LEU D O 1
ATOM 12670 N N . ILE D 1 201 ? 17.045 73.260 38.627 1.00 22.59 197 ILE D N 1
ATOM 12671 C CA . ILE D 1 201 ? 16.570 72.883 39.960 1.00 28.09 197 ILE D CA 1
ATOM 12672 C C . ILE D 1 201 ? 16.490 74.030 40.976 1.00 27.93 197 ILE D C 1
ATOM 12673 O O . ILE D 1 201 ? 16.003 73.836 42.089 1.00 30.11 197 ILE D O 1
ATOM 12678 N N . ASN D 1 202 ? 16.953 75.218 40.603 1.00 27.88 198 ASN D N 1
ATOM 12679 C CA . ASN D 1 202 ? 16.759 76.397 41.445 1.00 26.99 198 ASN D CA 1
ATOM 12680 C C . ASN D 1 202 ? 15.383 77.011 41.219 1.00 33.97 198 ASN D C 1
ATOM 12681 O O . ASN D 1 202 ? 15.016 77.318 40.087 1.00 47.20 198 ASN D O 1
ATOM 12686 N N . GLY D 1 203 ? 14.617 77.194 42.287 1.00 29.50 199 GLY D N 1
ATOM 12687 C CA . GLY D 1 203 ? 13.342 77.869 42.155 1.00 27.54 199 GLY D CA 1
ATOM 12688 C C . GLY D 1 203 ? 12.255 77.432 43.114 1.00 26.45 199 GLY D C 1
ATOM 12689 O O . GLY D 1 203 ? 12.412 76.463 43.856 1.00 26.18 199 GLY D O 1
ATOM 12690 N N . THR D 1 204 ? 11.137 78.150 43.074 1.00 26.49 200 THR D N 1
ATOM 12691 C CA . THR D 1 204 ? 10.024 77.916 43.986 1.00 30.41 200 THR D CA 1
ATOM 12692 C C . THR D 1 204 ? 8.829 77.294 43.271 1.00 25.61 200 THR D C 1
ATOM 12693 O O . THR D 1 204 ? 7.686 77.501 43.671 1.00 28.34 200 THR D O 1
ATOM 12697 N N . GLN D 1 205 ? 9.097 76.521 42.226 1.00 22.88 201 GLN D N 1
ATOM 12698 C CA . GLN D 1 205 ? 8.037 76.064 41.329 1.00 20.97 201 GLN D CA 1
ATOM 12699 C C . GLN D 1 205 ? 7.181 74.917 41.877 1.00 24.94 201 GLN D C 1
ATOM 12700 O O . GLN D 1 205 ? 6.057 74.721 41.426 1.00 22.79 201 GLN D O 1
ATOM 12706 N N . PHE D 1 206 ? 7.695 74.163 42.842 1.00 25.43 202 PHE D N 1
ATOM 12707 C CA . PHE D 1 206 ? 6.889 73.125 43.487 1.00 23.66 202 PHE D CA 1
ATOM 12708 C C . PHE D 1 206 ? 5.846 73.776 44.393 1.00 21.93 202 PHE D C 1
ATOM 12709 O O . PHE D 1 206 ? 4.661 73.456 44.325 1.00 18.85 202 PHE D O 1
ATOM 12717 N N . ILE D 1 207 ? 6.303 74.695 45.237 1.00 25.93 203 ILE D N 1
ATOM 12718 C CA . ILE D 1 207 ? 5.424 75.452 46.119 1.00 23.46 203 ILE D CA 1
ATOM 12719 C C . ILE D 1 207 ? 4.403 76.270 45.323 1.00 30.62 203 ILE D C 1
ATOM 12720 O O . ILE D 1 207 ? 3.214 76.289 45.651 1.00 18.33 203 ILE D O 1
ATOM 12725 N N . SER D 1 208 ? 4.871 76.932 44.268 1.00 25.72 204 SER D N 1
ATOM 12726 C C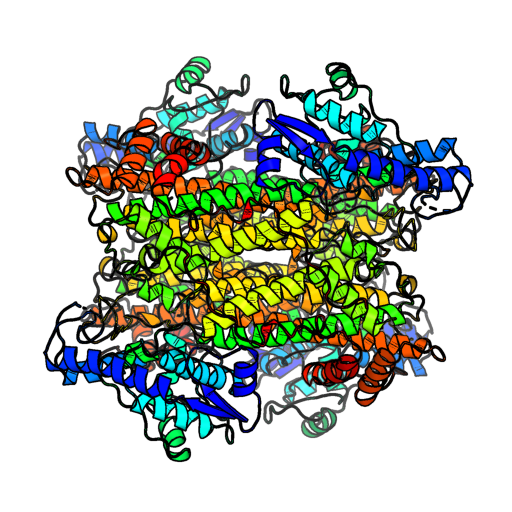A . SER D 1 208 ? 4.032 77.853 43.503 1.00 23.46 204 SER D CA 1
ATOM 12727 C C . SER D 1 208 ? 3.025 77.149 42.593 1.00 25.59 204 SER D C 1
ATOM 12728 O O . SER D 1 208 ? 1.923 77.656 42.384 1.00 23.46 204 SER D O 1
ATOM 12731 N N . ALA D 1 209 ? 3.398 75.995 42.045 1.00 19.03 205 ALA D N 1
ATOM 12732 C CA . ALA D 1 209 ? 2.474 75.245 41.195 1.00 28.40 205 ALA D CA 1
ATOM 12733 C C . ALA D 1 209 ? 1.336 74.670 42.032 1.00 28.98 205 ALA D C 1
ATOM 12734 O O . ALA D 1 209 ? 0.170 74.769 41.651 1.00 31.81 205 ALA D O 1
ATOM 12736 N N . LEU D 1 210 ? 1.686 74.072 43.169 1.00 29.32 206 LEU D N 1
ATOM 12737 C CA . LEU D 1 210 ? 0.690 73.559 44.102 1.00 28.60 206 LEU D CA 1
ATOM 12738 C C . LEU D 1 210 ? -0.146 74.702 44.658 1.00 28.29 206 LEU D C 1
ATOM 12739 O O . LEU D 1 210 ? -1.353 74.565 44.864 1.00 22.55 206 LEU D O 1
ATOM 12744 N N . GLY D 1 211 ? 0.508 75.833 44.899 1.00 28.75 207 GLY D N 1
ATOM 12745 C CA . GLY D 1 211 ? -0.165 77.012 45.403 1.00 22.90 207 GLY D CA 1
ATOM 12746 C C . GLY D 1 211 ? -1.126 77.584 44.383 1.00 26.95 207 GLY D C 1
ATOM 12747 O O . GLY D 1 211 ? -2.168 78.139 44.736 1.00 27.03 207 GLY D O 1
ATOM 12748 N N . ALA D 1 212 ? -0.772 77.447 43.108 1.00 23.58 208 ALA D N 1
ATOM 12749 C CA . ALA D 1 212 ? -1.616 77.932 42.025 1.00 21.19 208 ALA D CA 1
ATOM 12750 C C . ALA D 1 212 ? -2.943 77.183 42.011 1.00 25.15 208 ALA D C 1
ATOM 12751 O O . ALA D 1 212 ? -4.003 77.795 41.878 1.00 31.62 208 ALA D O 1
ATOM 12753 N N . GLU D 1 213 ? -2.885 75.862 42.150 1.00 22.17 209 GLU D N 1
ATOM 12754 C CA . GLU D 1 213 ? -4.101 75.062 42.226 1.00 26.55 209 GLU D CA 1
ATOM 12755 C C . GLU D 1 213 ? -4.938 75.477 43.431 1.00 29.02 209 GLU D C 1
ATOM 12756 O O . GLU D 1 213 ? -6.151 75.662 43.324 1.00 32.01 209 GLU D O 1
ATOM 12762 N N . ALA D 1 214 ? -4.276 75.630 44.572 1.00 29.10 210 ALA D N 1
ATOM 12763 C CA . ALA D 1 214 ? -4.953 75.978 45.813 1.00 28.86 210 ALA D CA 1
ATOM 12764 C C . ALA D 1 214 ? -5.756 77.272 45.680 1.00 27.93 210 ALA D C 1
ATOM 12765 O O . ALA D 1 214 ? -6.948 77.297 45.985 1.00 23.92 210 ALA D O 1
ATOM 12767 N N . VAL D 1 215 ? -5.113 78.335 45.202 1.00 18.48 211 VAL D N 1
ATOM 12768 C CA . VAL D 1 215 ? -5.757 79.639 45.161 1.00 18.54 211 VAL D CA 1
ATOM 12769 C C . VAL D 1 215 ? -6.845 79.692 44.079 1.00 23.95 211 VAL D C 1
ATOM 12770 O O . VAL D 1 215 ? -7.821 80.429 44.215 1.00 24.98 211 VAL D O 1
ATOM 12774 N N . VAL D 1 216 ? -6.691 78.895 43.024 1.00 25.97 212 VAL D N 1
ATOM 12775 C CA . VAL D 1 216 ? -7.715 78.797 41.988 1.00 25.95 212 VAL D CA 1
ATOM 12776 C C . VAL D 1 216 ? -8.967 78.127 42.545 1.00 24.99 212 VAL D C 1
ATOM 12777 O O . VAL D 1 216 ? -10.083 78.621 42.371 1.00 19.70 212 VAL D O 1
ATOM 12781 N N . ARG D 1 217 ? -8.769 76.998 43.218 1.00 22.51 213 ARG D N 1
ATOM 12782 C CA . ARG D 1 217 ? -9.865 76.287 43.859 1.00 23.53 213 ARG D CA 1
ATOM 12783 C C . ARG D 1 217 ? -10.505 77.136 44.956 1.00 25.56 213 ARG D C 1
ATOM 12784 O O . ARG D 1 217 ? -11.719 77.081 45.168 1.00 25.45 213 ARG D O 1
ATOM 12792 N N . ALA D 1 218 ? -9.678 77.917 45.645 1.00 25.34 214 ALA D N 1
ATOM 12793 C CA . ALA D 1 218 ? -10.145 78.781 46.724 1.00 22.75 214 ALA D CA 1
ATOM 12794 C C . ALA D 1 218 ? -11.071 79.869 46.191 1.00 26.51 214 ALA D C 1
ATOM 12795 O O . ALA D 1 218 ? -12.136 80.123 46.759 1.00 27.80 214 ALA D O 1
ATOM 12797 N N . ARG D 1 219 ? -10.656 80.509 45.101 1.00 19.27 215 ARG D N 1
ATOM 12798 C CA . ARG D 1 219 ? -11.448 81.558 44.472 1.00 25.17 215 ARG D CA 1
ATOM 12799 C C . ARG D 1 219 ? -12.815 81.038 44.024 1.00 27.67 215 ARG D C 1
ATOM 12800 O O . ARG D 1 219 ? -13.833 81.718 44.169 1.00 29.86 215 ARG D O 1
ATOM 12808 N N . LYS D 1 220 ? -12.833 79.825 43.486 1.00 22.89 216 LYS D N 1
ATOM 12809 C CA . LYS D 1 220 ? -14.065 79.246 42.972 1.00 23.62 216 LYS D CA 1
ATOM 12810 C C . LYS D 1 220 ? -15.001 78.793 44.086 1.00 27.25 216 LYS D C 1
ATOM 12811 O O . LYS D 1 220 ? -16.217 78.886 43.944 1.00 32.76 216 LYS D O 1
ATOM 12817 N N . ILE D 1 221 ? -14.445 78.318 45.197 1.00 28.25 217 ILE D N 1
ATOM 12818 C CA . ILE D 1 221 ? -15.282 77.876 46.307 1.00 25.04 217 ILE D CA 1
ATOM 12819 C C . ILE D 1 221 ? -15.812 79.083 47.090 1.00 27.41 217 ILE D C 1
ATOM 12820 O O . ILE D 1 221 ? -16.869 79.001 47.718 1.00 20.46 217 ILE D O 1
ATOM 12825 N N . ALA D 1 222 ? -15.093 80.204 47.033 1.00 24.33 218 ALA D N 1
ATOM 12826 C CA . ALA D 1 222 ? -15.552 81.435 47.673 1.00 20.08 218 ALA D CA 1
ATOM 12827 C C . ALA D 1 222 ? -16.844 81.927 47.025 1.00 26.52 218 ALA D C 1
ATOM 12828 O O . ALA D 1 222 ? -17.766 82.360 47.717 1.00 29.16 218 ALA D O 1
ATOM 12830 N N . ARG D 1 223 ? -16.904 81.856 45.697 1.00 25.02 219 ARG D N 1
ATOM 12831 C CA . ARG D 1 223 ? -18.121 82.210 44.964 1.00 28.30 219 ARG D CA 1
ATOM 12832 C C . ARG D 1 223 ? -19.247 81.234 45.278 1.00 28.34 219 ARG D C 1
ATOM 12833 O O . ARG D 1 223 ? -20.380 81.642 45.529 1.00 23.56 219 ARG D O 1
ATOM 12841 N N . LEU D 1 224 ? -18.922 79.943 45.259 1.00 27.60 220 LEU D N 1
ATOM 12842 C CA . LEU D 1 224 ? -19.900 78.888 45.506 1.00 29.41 220 LEU D CA 1
ATOM 12843 C C . LEU D 1 224 ? -20.437 78.921 46.938 1.00 21.78 220 LEU D C 1
ATOM 12844 O O . LEU D 1 224 ? -21.577 78.537 47.187 1.00 26.75 220 LEU D O 1
ATOM 12849 N N . ALA D 1 225 ? -19.614 79.385 47.872 1.00 21.35 221 ALA D N 1
ATOM 12850 C CA . ALA D 1 225 ? -20.033 79.518 49.263 1.00 29.56 221 ALA D CA 1
ATOM 12851 C C . ALA D 1 225 ? -21.219 80.472 49.384 1.00 29.39 221 ALA D C 1
ATOM 12852 O O . ALA D 1 225 ? -22.107 80.272 50.214 1.00 30.20 221 ALA D O 1
ATOM 12854 N N . ASP D 1 226 ? -21.233 81.504 48.548 1.00 27.04 222 ASP D N 1
ATOM 12855 C CA . ASP D 1 226 ? -22.330 82.464 48.551 1.00 22.31 222 ASP D CA 1
ATOM 12856 C C . ASP D 1 226 ? -23.586 81.879 47.916 1.00 22.88 222 ASP D C 1
ATOM 12857 O O . ASP D 1 226 ? -24.700 82.287 48.242 1.00 23.33 222 ASP D O 1
ATOM 12862 N N . VAL D 1 227 ? -23.405 80.915 47.018 1.00 29.90 223 VAL D N 1
ATOM 12863 C CA . VAL D 1 227 ? -24.541 80.233 46.408 1.00 25.70 223 VAL D CA 1
ATOM 12864 C C . VAL D 1 227 ? -25.193 79.289 47.415 1.00 25.16 223 VAL D C 1
ATOM 12865 O O . VAL D 1 227 ? -26.415 79.221 47.515 1.00 26.45 223 VAL D O 1
ATOM 12869 N N . ALA D 1 228 ? -24.367 78.569 48.169 1.00 29.37 224 ALA D N 1
ATOM 12870 C CA . ALA D 1 228 ? -24.866 77.683 49.213 1.00 25.40 224 ALA D CA 1
ATOM 12871 C C . ALA D 1 228 ? -25.585 78.489 50.283 1.00 27.74 224 ALA D C 1
ATOM 12872 O O . ALA D 1 228 ? -26.664 78.110 50.745 1.00 24.16 224 ALA D O 1
ATOM 12874 N N . LEU D 1 229 ? -24.976 79.608 50.665 1.00 25.26 225 LEU D N 1
ATOM 12875 C CA . LEU D 1 229 ? -25.547 80.517 51.652 1.00 23.48 225 LEU D CA 1
ATOM 12876 C C . LEU D 1 229 ? -26.897 81.058 51.202 1.00 28.14 225 LEU D C 1
ATOM 12877 O O . LEU D 1 229 ? -27.839 81.133 51.994 1.00 32.95 225 LEU D O 1
ATOM 12882 N N . ALA D 1 230 ? -26.986 81.436 49.930 1.00 27.01 226 ALA D N 1
ATOM 12883 C CA . ALA D 1 230 ? -28.233 81.939 49.364 1.00 27.46 226 ALA D CA 1
ATOM 12884 C C . ALA D 1 230 ? -29.340 80.892 49.458 1.00 32.08 226 ALA D C 1
ATOM 12885 O O . ALA D 1 230 ? -30.482 81.210 49.793 1.00 34.65 226 ALA D O 1
ATOM 12887 N N . MET D 1 231 ? -28.999 79.641 49.167 1.00 32.29 227 MET D N 1
ATOM 12888 C CA . MET D 1 231 ? -29.971 78.558 49.248 1.00 32.42 227 MET D CA 1
ATOM 12889 C C . MET D 1 231 ? -30.401 78.329 50.697 1.00 30.61 227 MET D C 1
ATOM 12890 O O . MET D 1 231 ? -31.587 78.162 50.973 1.00 32.60 227 MET D O 1
ATOM 12895 N N . SER D 1 232 ? -29.435 78.325 51.614 1.00 27.17 228 SER D N 1
ATOM 12896 C CA . SER D 1 232 ? -29.725 78.184 53.040 1.00 30.02 228 SER D CA 1
ATOM 12897 C C . SER D 1 232 ? -30.608 79.326 53.518 1.00 31.78 228 SER D C 1
ATOM 12898 O O . SER D 1 232 ? -31.551 79.126 54.285 1.00 31.17 228 SER D O 1
ATOM 12901 N N . HIS D 1 233 ? -30.281 80.527 53.056 1.00 29.14 229 HIS D N 1
ATOM 12902 C CA . HIS D 1 233 ? -31.060 81.722 53.340 1.00 28.66 229 HIS D CA 1
ATOM 12903 C C . HIS D 1 233 ? -32.531 81.522 52.970 1.00 35.99 229 HIS D C 1
ATOM 12904 O O . HIS D 1 233 ? -33.432 81.919 53.712 1.00 38.92 229 HIS D O 1
ATOM 12911 N N . GLU D 1 234 ? -32.763 80.897 51.820 1.00 29.89 230 GLU D N 1
ATOM 12912 C CA . GLU D 1 234 ? -34.113 80.647 51.337 1.00 32.33 230 GLU D CA 1
ATOM 12913 C C . GLU D 1 234 ? -34.795 79.517 52.098 1.00 30.40 230 GLU D C 1
ATOM 12914 O O . GLU D 1 234 ? -35.969 79.613 52.445 1.00 29.92 230 GLU D O 1
ATOM 12920 N N . ALA D 1 235 ? -34.051 78.445 52.352 1.00 36.47 231 ALA D N 1
ATOM 12921 C CA . ALA D 1 235 ? -34.590 77.289 53.056 1.00 33.56 231 ALA D CA 1
ATOM 12922 C C . ALA D 1 235 ? -34.938 77.641 54.497 1.00 35.83 231 ALA D C 1
ATOM 12923 O O . ALA D 1 235 ? -35.873 77.084 55.072 1.00 40.92 231 ALA D O 1
ATOM 12925 N N . LEU D 1 236 ? -34.182 78.569 55.075 1.00 32.56 232 LEU D N 1
ATOM 12926 C CA . LEU D 1 236 ? -34.409 78.991 56.453 1.00 32.59 232 LEU D CA 1
ATOM 12927 C C . LEU D 1 236 ? -35.399 80.149 56.522 1.00 33.47 232 LEU D C 1
ATOM 12928 O O . LEU D 1 236 ? -35.799 80.568 57.609 1.00 33.63 232 LEU D O 1
ATOM 12933 N N . ARG D 1 237 ? -35.795 80.653 55.357 1.00 36.82 233 ARG D N 1
ATOM 12934 C CA . ARG D 1 237 ? -36.745 81.757 55.269 1.00 38.97 233 ARG D CA 1
ATOM 12935 C C . ARG D 1 237 ? -36.252 82.976 56.050 1.00 37.70 233 ARG D C 1
ATOM 12936 O O . ARG D 1 237 ? -36.965 83.514 56.894 1.00 40.03 233 ARG D O 1
ATOM 12940 N N . ALA D 1 238 ? -35.027 83.402 55.764 1.00 36.93 234 ALA D N 1
ATOM 12941 C CA . ALA D 1 238 ? -34.452 84.564 56.427 1.00 39.60 234 ALA D CA 1
ATOM 12942 C C . ALA D 1 238 ? -34.852 85.856 55.716 1.00 41.17 234 ALA D C 1
ATOM 12943 O O . ALA D 1 238 ? -35.327 85.831 54.580 1.00 35.98 234 ALA D O 1
ATOM 12945 N N . THR D 1 239 ? -34.655 86.984 56.391 1.00 45.94 235 THR D N 1
ATOM 12946 C CA . THR D 1 239 ? -34.965 88.287 55.811 1.00 46.81 235 THR D CA 1
ATOM 12947 C C . THR D 1 239 ? -33.793 88.823 54.994 1.00 50.29 235 THR D C 1
ATOM 12948 O O . THR D 1 239 ? -32.643 88.444 55.218 1.00 53.21 235 THR D O 1
ATOM 12952 N N . ASN D 1 240 ? -34.089 89.712 54.052 1.00 53.92 236 ASN D N 1
ATOM 12953 C CA . ASN D 1 240 ? -33.056 90.333 53.230 1.00 55.12 236 ASN D CA 1
ATOM 12954 C C . ASN D 1 240 ? -32.450 91.570 53.886 1.00 54.27 236 ASN D C 1
ATOM 12955 O O . ASN D 1 240 ? -31.590 92.231 53.301 1.00 54.83 236 ASN D O 1
ATOM 12960 N N . SER D 1 241 ? -32.901 91.867 55.102 1.00 48.40 237 SER D N 1
ATOM 12961 C CA . SER D 1 241 ? -32.525 93.086 55.812 1.00 44.32 237 SER D CA 1
ATOM 12962 C C . SER D 1 241 ? -31.013 93.294 55.919 1.00 41.09 237 SER D C 1
ATOM 12963 O O . SER D 1 241 ? -30.523 94.413 55.772 1.00 42.01 237 SER D O 1
ATOM 12966 N N . THR D 1 242 ? -30.278 92.212 56.158 1.00 39.13 238 THR D N 1
ATOM 12967 C CA . THR D 1 242 ? -28.837 92.300 56.377 1.00 37.10 238 THR D CA 1
ATOM 12968 C C . THR D 1 242 ? -28.053 92.531 55.082 1.00 33.47 238 THR D C 1
ATOM 12969 O O . THR D 1 242 ? -26.833 92.713 55.114 1.00 32.79 238 THR D O 1
ATOM 12971 N N . LEU D 1 243 ? -28.751 92.525 53.951 1.00 26.45 239 LEU D N 1
ATOM 12972 C CA . LEU D 1 243 ? -28.112 92.761 52.659 1.00 37.44 239 LEU D CA 1
ATOM 12973 C C . LEU D 1 243 ? -28.256 94.215 52.221 1.00 35.07 239 LEU D C 1
ATOM 12974 O O . LEU D 1 243 ? -27.760 94.598 51.161 1.00 36.20 239 LEU D O 1
ATOM 12979 N N . ASN D 1 244 ? -28.943 95.013 53.038 1.00 35.45 240 ASN D N 1
ATOM 12980 C CA . ASN D 1 244 ? -29.110 96.443 52.784 1.00 35.12 240 ASN D CA 1
ATOM 12981 C C . ASN D 1 244 ? -27.760 97.106 52.523 1.00 36.82 240 ASN D C 1
ATOM 12982 O O . ASN D 1 244 ? -26.889 97.104 53.391 1.00 38.18 240 ASN D O 1
ATOM 12987 N N . PRO D 1 245 ? -27.582 97.664 51.316 1.00 34.87 241 PRO D N 1
ATOM 12988 C CA . PRO D 1 245 ? -26.300 98.249 50.900 1.00 37.57 241 PRO D CA 1
ATOM 12989 C C . PRO D 1 245 ? -25.826 99.397 51.796 1.00 36.70 241 PRO D C 1
ATOM 12990 O O . PRO D 1 245 ? -24.633 99.698 51.804 1.00 36.04 241 PRO D O 1
ATOM 12994 N N . ASP D 1 246 ? -26.738 100.019 52.539 1.00 39.54 242 ASP D N 1
ATOM 12995 C CA . ASP D 1 246 ? -26.356 101.055 53.498 1.00 34.50 242 ASP D CA 1
ATOM 12996 C C . ASP D 1 246 ? -25.491 100.480 54.617 1.00 31.16 242 ASP D C 1
ATOM 12997 O O . ASP D 1 246 ? -24.570 101.137 55.100 1.00 35.31 242 ASP D O 1
ATOM 13002 N N . ILE D 1 247 ? -25.798 99.251 55.024 1.00 27.44 243 ILE D N 1
ATOM 13003 C CA . ILE D 1 247 ? -25.030 98.553 56.051 1.00 33.03 243 ILE D CA 1
ATOM 13004 C C . ILE D 1 247 ? -23.566 98.408 55.654 1.00 31.74 243 ILE D C 1
ATOM 13005 O O . ILE D 1 247 ? -22.661 98.626 56.458 1.00 36.80 243 ILE D O 1
ATOM 13010 N N . HIS D 1 248 ? -23.342 98.046 54.401 1.00 25.95 244 HIS D N 1
ATOM 13011 C CA . HIS D 1 248 ? -22.006 97.705 53.944 1.00 25.31 244 HIS D CA 1
ATOM 13012 C C . HIS D 1 248 ? -21.274 98.922 53.389 1.00 32.29 244 HIS D C 1
ATOM 13013 O O . HIS D 1 248 ? -20.053 98.914 53.252 1.00 32.04 244 HIS D O 1
ATOM 13020 N N . ARG D 1 249 ? -22.030 99.975 53.098 1.00 30.75 245 ARG D N 1
ATOM 13021 C CA . ARG D 1 249 ? -21.458 101.255 52.708 1.00 28.78 245 ARG D CA 1
ATOM 13022 C C . ARG D 1 249 ? -20.712 101.905 53.878 1.00 30.98 245 ARG D C 1
ATOM 13023 O O . ARG D 1 249 ? -19.726 102.613 53.675 1.00 31.60 245 ARG D O 1
ATOM 13031 N N . VAL D 1 250 ? -21.179 101.653 55.099 1.00 33.68 246 VAL D N 1
ATOM 13032 C CA . VAL D 1 250 ? -20.586 102.261 56.290 1.00 32.56 246 VAL D CA 1
ATOM 13033 C C . VAL D 1 250 ? -19.613 101.312 56.994 1.00 31.33 246 VAL D C 1
ATOM 13034 O O . VAL D 1 250 ? -19.024 101.655 58.017 1.00 34.61 246 VAL D O 1
ATOM 13038 N N . ARG D 1 251 ? -19.457 100.11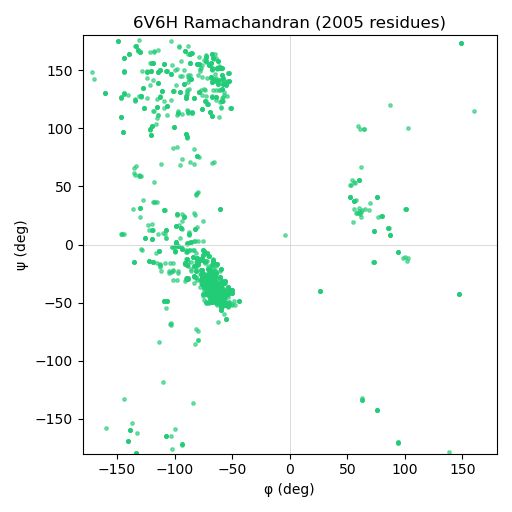4 56.444 1.00 30.76 247 ARG D N 1
ATOM 13039 C CA . ARG D 1 251 ? -18.413 99.180 56.867 1.00 28.12 247 ARG D CA 1
ATOM 13040 C C . ARG D 1 251 ? -17.707 98.699 55.595 1.00 34.45 247 ARG D C 1
ATOM 13041 O O . ARG D 1 251 ? -17.668 97.500 55.313 1.00 36.97 247 ARG D O 1
ATOM 13049 N N . PRO D 1 252 ? -17.138 99.646 54.828 1.00 30.94 248 PRO D N 1
ATOM 13050 C CA . PRO D 1 252 ? -16.893 99.483 53.390 1.00 31.45 248 PRO D CA 1
ATOM 13051 C C . PRO D 1 252 ? -15.649 98.691 53.000 1.00 32.88 248 PRO D C 1
ATOM 13052 O O . PRO D 1 252 ? -14.933 99.117 52.091 1.00 31.29 248 PRO D O 1
ATOM 13056 N N . HIS D 1 253 ? -15.393 97.567 53.659 1.00 28.35 249 HIS D N 1
ATOM 13057 C CA . HIS D 1 253 ? -14.367 96.652 53.172 1.00 22.76 249 HIS D CA 1
ATOM 13058 C C . HIS D 1 253 ? -14.775 96.170 51.783 1.00 28.50 249 HIS D C 1
ATOM 13059 O O . HIS D 1 253 ? -15.957 95.930 51.529 1.00 30.06 249 HIS D O 1
ATOM 13066 N N . LYS D 1 254 ? -13.802 96.028 50.888 1.00 24.69 250 LYS D N 1
ATOM 13067 C CA . LYS D 1 254 ? -14.085 95.609 49.522 1.00 22.31 250 LYS D CA 1
ATOM 13068 C C . LYS D 1 254 ? -14.799 94.255 49.473 1.00 22.00 250 LYS D C 1
ATOM 13069 O O . LYS D 1 254 ? -15.807 94.100 48.781 1.00 22.22 250 LYS D O 1
ATOM 13075 N N . GLY D 1 255 ? -14.280 93.284 50.216 1.00 21.56 251 GLY D N 1
ATOM 13076 C CA . GLY D 1 255 ? -14.844 91.949 50.221 1.00 24.64 251 GLY D CA 1
ATOM 13077 C C . GLY D 1 255 ? -16.274 91.909 50.723 1.00 27.48 251 GLY D C 1
ATOM 13078 O O . GLY D 1 255 ? -17.139 91.278 50.114 1.00 21.71 251 GLY D O 1
ATOM 13079 N N . GLN D 1 256 ? -16.521 92.586 51.840 1.00 27.87 252 GLN D N 1
ATOM 13080 C CA . GLN D 1 256 ? -17.847 92.618 52.446 1.00 25.78 252 GLN D CA 1
ATOM 13081 C C . GLN D 1 256 ? -18.887 93.214 51.502 1.00 25.05 252 GLN D C 1
ATOM 13082 O O . GLN D 1 256 ? -19.994 92.689 51.377 1.00 27.75 252 GLN D O 1
ATOM 13088 N N . GLN D 1 257 ? -18.527 94.308 50.835 1.00 22.94 253 GLN D N 1
ATOM 13089 C CA . GLN D 1 257 ? -19.435 94.948 49.888 1.00 23.44 253 GLN D CA 1
ATOM 13090 C C . GLN D 1 257 ? -19.701 94.066 48.672 1.00 26.00 253 GLN D C 1
ATOM 13091 O O . GLN D 1 257 ? -20.831 93.973 48.198 1.00 27.41 253 GLN D O 1
ATOM 13097 N N . LEU D 1 258 ? -18.649 93.426 48.170 1.00 29.84 254 LEU D N 1
ATOM 13098 C CA . LEU D 1 258 ? -18.750 92.568 46.996 1.00 22.72 254 LEU D CA 1
ATOM 13099 C C . LEU D 1 258 ? -19.583 91.317 47.271 1.00 25.10 254 LEU D C 1
ATOM 13100 O O . LEU D 1 258 ? -20.388 90.907 46.437 1.00 23.13 254 LEU D O 1
ATOM 13105 N N . VAL D 1 259 ? -19.391 90.718 48.442 1.00 25.86 255 VAL D N 1
ATOM 13106 C CA . VAL D 1 259 ? -20.155 89.536 48.832 1.00 31.36 255 VAL D CA 1
ATOM 13107 C C . VAL D 1 259 ? -21.644 89.865 48.979 1.00 31.73 255 VAL D C 1
ATOM 13108 O O . VAL D 1 259 ? -22.508 89.116 48.514 1.00 23.10 255 VAL D O 1
ATOM 13112 N N . ALA D 1 260 ? -21.937 90.995 49.613 1.00 26.15 256 ALA D N 1
ATOM 13113 C CA . ALA D 1 260 ? -23.316 91.432 49.792 1.00 25.77 256 ALA D CA 1
ATOM 13114 C C . ALA D 1 260 ? -23.993 91.673 48.446 1.00 25.06 256 ALA D C 1
ATOM 13115 O O . ALA D 1 260 ? -25.167 91.342 48.266 1.00 25.48 256 ALA D O 1
ATOM 13117 N N . GLN D 1 261 ? -23.253 92.246 47.501 1.00 24.87 257 GLN D N 1
ATOM 13118 C CA . GLN D 1 261 ? -23.800 92.497 46.170 1.00 29.79 257 GLN D CA 1
ATOM 13119 C C . GLN D 1 261 ? -24.058 91.186 45.434 1.00 30.84 257 GLN D C 1
ATOM 13120 O O . GLN D 1 261 ? -25.059 91.040 44.731 1.00 31.99 257 GLN D O 1
ATOM 13126 N N . ARG D 1 262 ? -23.148 90.235 45.606 1.00 28.75 258 ARG D N 1
ATOM 13127 C CA . ARG D 1 262 ? -23.297 88.909 45.020 1.00 28.22 258 ARG D CA 1
ATOM 13128 C C . ARG D 1 262 ? -24.539 88.209 45.564 1.00 27.57 258 ARG D C 1
ATOM 13129 O O . ARG D 1 262 ? -25.285 87.575 44.819 1.00 37.72 258 ARG D O 1
ATOM 13137 N N . LEU D 1 263 ? -24.765 88.344 46.866 1.00 24.05 259 LEU D N 1
ATOM 13138 C CA . LEU D 1 263 ? -25.936 87.759 47.508 1.00 33.28 259 LEU D CA 1
ATOM 13139 C C . LEU D 1 263 ? -27.236 88.444 47.084 1.00 34.57 259 LEU D C 1
ATOM 13140 O O . LEU D 1 263 ? -28.268 87.789 46.938 1.00 39.05 259 LEU D O 1
ATOM 13145 N N . ARG D 1 264 ? -27.190 89.759 46.893 1.00 25.37 260 ARG D N 1
ATOM 13146 C CA . ARG D 1 264 ? -28.370 90.491 46.451 1.00 26.13 260 ARG D CA 1
ATOM 13147 C C . ARG D 1 264 ? -28.758 90.081 45.034 1.00 35.05 260 ARG D C 1
ATOM 13148 O O . ARG D 1 264 ? -29.935 90.065 44.687 1.00 31.60 260 ARG D O 1
ATOM 13156 N N . ALA D 1 265 ? -27.765 89.783 44.202 1.00 37.59 261 ALA D N 1
ATOM 13157 C CA . ALA D 1 265 ? -28.038 89.367 42.830 1.00 28.68 261 ALA D CA 1
ATOM 13158 C C . ALA D 1 265 ? -28.767 88.034 42.834 1.00 30.36 261 ALA D C 1
ATOM 13159 O O . ALA D 1 265 ? -29.720 87.831 42.084 1.00 35.87 261 ALA D O 1
ATOM 13161 N N . LEU D 1 266 ? -28.314 87.131 43.697 1.00 30.98 262 LEU D N 1
ATOM 13162 C CA . LEU D 1 266 ? -28.898 85.801 43.808 1.00 27.14 262 LEU D CA 1
ATOM 13163 C C . LEU D 1 266 ? -30.277 85.813 44.465 1.00 26.78 262 LEU D C 1
ATOM 13164 O O . LEU D 1 266 ? -31.109 84.947 44.183 1.00 27.23 262 LEU D O 1
ATOM 13169 N N . LEU D 1 267 ? -30.523 86.796 45.328 1.00 29.99 263 LEU D N 1
ATOM 13170 C CA . LEU D 1 267 ? -31.720 86.781 46.172 1.00 36.03 263 LEU D CA 1
ATOM 13171 C C . LEU D 1 267 ? -32.771 87.848 45.855 1.00 42.68 263 LEU D C 1
ATOM 13172 O O . LEU D 1 267 ? -33.938 87.683 46.203 1.00 50.33 263 LEU D O 1
ATOM 13177 N N . HIS D 1 268 ? -32.374 88.945 45.222 1.00 49.36 264 HIS D N 1
ATOM 13178 C CA . HIS D 1 268 ? -33.334 90.002 44.908 1.00 56.86 264 HIS D CA 1
ATOM 13179 C C . HIS D 1 268 ? -33.818 89.889 43.465 1.00 57.66 264 HIS D C 1
ATOM 13180 O O . HIS D 1 268 ? -34.612 89.003 43.140 1.00 54.29 264 HIS D O 1
ATOM 13182 N N . ASP D 1 288 ? -31.869 87.585 61.877 1.00 68.41 284 ASP D N 1
ATOM 13183 C CA . ASP D 1 288 ? -31.422 86.217 61.645 1.00 67.85 284 ASP D CA 1
ATOM 13184 C C . ASP D 1 288 ? -30.243 85.864 62.542 1.00 57.89 284 ASP D C 1
ATOM 13185 O O . ASP D 1 288 ? -29.790 86.679 63.348 1.00 58.07 284 ASP D O 1
ATOM 13190 N N . ALA D 1 289 ? -29.747 84.641 62.390 1.00 43.34 285 ALA D N 1
ATOM 13191 C CA . ALA D 1 289 ? -28.540 84.211 63.077 1.00 39.50 285 ALA D CA 1
ATOM 13192 C C . ALA D 1 289 ? -27.301 84.831 62.432 1.00 34.77 285 ALA D C 1
ATOM 13193 O O . ALA D 1 289 ? -27.334 85.245 61.272 1.00 34.01 285 ALA D O 1
ATOM 13195 N N . TYR D 1 290 ? -26.212 84.881 63.189 1.00 25.05 286 TYR D N 1
ATOM 13196 C CA . TYR D 1 290 ? -24.976 85.507 62.724 1.00 27.59 286 TYR D CA 1
ATOM 13197 C C . TYR D 1 290 ? -24.382 84.795 61.508 1.00 31.34 286 TYR D C 1
ATOM 13198 O O . TYR D 1 290 ? -23.816 85.437 60.624 1.00 23.59 286 TYR D O 1
ATOM 13207 N N . SER D 1 291 ? -24.512 83.471 61.460 1.00 23.83 287 SER D N 1
ATOM 13208 C CA . SER D 1 291 ? -23.942 82.696 60.361 1.00 23.61 287 SER D CA 1
ATOM 13209 C C . SER D 1 291 ? -24.585 83.064 59.023 1.00 32.03 287 SER D C 1
ATOM 13210 O O . SER D 1 291 ? -24.041 82.762 57.962 1.00 33.86 287 SER D O 1
ATOM 13213 N N . ILE D 1 292 ? -25.743 83.718 59.081 1.00 32.18 288 ILE D N 1
ATOM 13214 C CA . ILE D 1 292 ? -26.391 84.263 57.891 1.00 33.04 288 ILE D CA 1
ATOM 13215 C C . ILE D 1 292 ? -26.268 85.788 57.848 1.00 24.31 288 ILE D C 1
ATOM 13216 O O . ILE D 1 292 ? -25.884 86.358 56.831 1.00 31.44 288 ILE D O 1
ATOM 13221 N N . ARG D 1 293 ? -26.583 86.438 58.964 1.00 24.67 289 ARG D N 1
ATOM 13222 C CA . ARG D 1 293 ? -26.602 87.897 59.034 1.00 31.23 289 ARG D CA 1
ATOM 13223 C C . ARG D 1 293 ? -25.206 88.519 58.936 1.00 27.41 289 ARG D C 1
ATOM 13224 O O . ARG D 1 293 ? -25.043 89.586 58.347 1.00 26.12 289 ARG D O 1
ATOM 13232 N N . CYS D 1 294 ? -24.203 87.850 59.504 1.00 23.93 290 CYS D N 1
ATOM 13233 C CA . CYS D 1 294 ? -22.835 88.363 59.479 1.00 23.47 290 CYS D CA 1
ATOM 13234 C C . CYS D 1 294 ? -22.006 87.716 58.378 1.00 24.77 290 CYS D C 1
ATOM 13235 O O . CYS D 1 294 ? -20.779 87.797 58.391 1.00 23.48 290 CYS D O 1
ATOM 13238 N N . ALA D 1 295 ? -22.677 87.067 57.434 1.00 29.37 291 ALA D N 1
ATOM 13239 C CA . ALA D 1 295 ? -21.983 86.370 56.355 1.00 30.11 291 ALA D CA 1
ATOM 13240 C C . ALA D 1 295 ? -21.154 87.302 55.458 1.00 28.01 291 ALA D C 1
ATOM 13241 O O . ALA D 1 295 ? -20.024 86.958 55.116 1.00 29.00 291 ALA D O 1
ATOM 13243 N N . PRO D 1 296 ? -21.699 88.475 55.065 1.00 26.98 292 PRO D N 1
ATOM 13244 C CA . PRO D 1 296 ? -20.824 89.380 54.307 1.00 27.96 292 PRO D CA 1
ATOM 13245 C C . PRO D 1 296 ? -19.595 89.813 55.105 1.00 28.60 292 PRO D C 1
ATOM 13246 O O . PRO D 1 296 ? -18.521 90.002 54.534 1.00 29.66 292 PRO D O 1
ATOM 13250 N N . GLN D 1 297 ? -19.758 89.955 56.416 1.00 22.34 293 GLN D N 1
ATOM 13251 C CA . GLN D 1 297 ? -18.671 90.389 57.281 1.00 22.19 293 GLN D CA 1
ATOM 13252 C C . GLN D 1 297 ? -17.655 89.277 57.549 1.00 25.28 293 GLN D C 1
ATOM 13253 O O . GLN D 1 297 ? -16.578 89.535 58.078 1.00 28.87 293 GLN D O 1
ATOM 13259 N N . VAL D 1 298 ? -18.002 88.044 57.191 1.00 21.48 294 VAL D N 1
ATOM 13260 C CA . VAL D 1 298 ? -17.104 86.910 57.393 1.00 25.07 294 VAL D CA 1
ATOM 13261 C C . VAL D 1 298 ? -16.559 86.393 56.062 1.00 29.80 294 VAL D C 1
ATOM 13262 O O . VAL D 1 298 ? -15.351 86.187 55.918 1.00 31.41 294 VAL D O 1
ATOM 13266 N N . HIS D 1 299 ? -17.448 86.183 55.092 1.00 26.60 295 HIS D N 1
ATOM 13267 C CA . HIS D 1 299 ? -17.033 85.793 53.749 1.00 20.73 295 HIS D CA 1
ATOM 13268 C C . HIS D 1 299 ? -16.140 86.865 53.137 1.00 26.19 295 HIS D C 1
ATOM 13269 O O . HIS D 1 299 ? -15.207 86.560 52.390 1.00 25.36 295 HIS D O 1
ATOM 13276 N N . GLY D 1 300 ? -16.441 88.121 53.460 1.00 25.01 296 GLY D N 1
ATOM 13277 C CA . GLY D 1 300 ? -15.722 89.258 52.918 1.00 20.84 296 GLY D CA 1
ATOM 13278 C C . GLY D 1 300 ? -14.219 89.196 53.112 1.00 25.26 296 GLY D C 1
ATOM 13279 O O . GLY D 1 300 ? -13.460 89.323 52.149 1.00 25.08 296 GLY D O 1
ATOM 13280 N N . ILE D 1 301 ? -13.785 89.003 54.354 1.00 20.37 297 ILE D N 1
ATOM 13281 C CA . ILE D 1 301 ? -12.362 88.961 54.654 1.00 20.09 297 ILE D CA 1
ATOM 13282 C C . ILE D 1 301 ? -11.726 87.711 54.035 1.00 24.99 297 ILE D C 1
ATOM 13283 O O . ILE D 1 301 ? -10.573 87.750 53.600 1.00 32.44 297 ILE D O 1
ATOM 13288 N N . SER D 1 302 ? -12.479 86.615 53.972 1.00 21.79 298 SER D N 1
ATOM 13289 C CA . SER D 1 302 ? -12.007 85.414 53.284 1.00 26.78 298 SER D CA 1
ATOM 13290 C C . SER D 1 302 ? -11.732 85.716 51.813 1.00 26.08 298 SER D C 1
ATOM 13291 O O . SER D 1 302 ? -10.688 85.341 51.279 1.00 21.91 298 SER D O 1
ATOM 13294 N N . ASN D 1 303 ? -12.676 86.400 51.170 1.00 22.94 299 ASN D N 1
ATOM 13295 C CA . ASN D 1 303 ? -12.519 86.812 49.781 1.00 20.46 299 ASN D CA 1
ATOM 13296 C C . ASN D 1 303 ? -11.289 87.696 49.573 1.00 21.55 299 ASN D C 1
ATOM 13297 O O . ASN D 1 303 ? -10.545 87.519 48.608 1.00 25.69 299 ASN D O 1
ATOM 13302 N N . GLU D 1 304 ? -11.071 88.639 50.485 1.00 19.74 300 GLU D N 1
ATOM 13303 C CA . GLU D 1 304 ? -9.950 89.566 50.356 1.00 28.36 300 GLU D CA 1
ATOM 13304 C C . GLU D 1 304 ? -8.604 88.876 50.564 1.00 27.46 300 GLU D C 1
ATOM 13305 O O . GLU D 1 304 ? -7.617 89.234 49.922 1.00 25.16 300 GLU D O 1
ATOM 13311 N N . VAL D 1 305 ? -8.566 87.888 51.452 1.00 19.45 301 VAL D N 1
ATOM 13312 C CA . VAL D 1 305 ? -7.355 87.105 51.653 1.00 18.90 301 VAL D CA 1
ATOM 13313 C C . VAL D 1 305 ? -7.031 86.317 50.388 1.00 25.26 301 VAL D C 1
ATOM 13314 O O . VAL D 1 305 ? -5.891 86.302 49.929 1.00 18.67 301 VAL D O 1
ATOM 13318 N N . ILE D 1 306 ? -8.050 85.677 49.822 1.00 25.01 302 ILE D N 1
ATOM 13319 C CA . ILE D 1 306 ? -7.905 84.923 48.580 1.00 28.23 302 ILE D CA 1
ATOM 13320 C C . ILE D 1 306 ? -7.424 85.820 47.435 1.00 32.06 302 ILE D C 1
ATOM 13321 O O . ILE D 1 306 ? -6.538 85.442 46.670 1.00 30.17 302 ILE D O 1
ATOM 13326 N N . GLU D 1 307 ? -8.001 87.012 47.330 1.00 32.03 303 GLU D N 1
ATOM 13327 C CA . GLU D 1 307 ? -7.611 87.964 46.295 1.00 26.04 303 GLU D CA 1
ATOM 13328 C C . GLU D 1 307 ? -6.168 88.429 46.479 1.00 28.25 303 GLU D C 1
ATOM 13329 O O . GLU D 1 307 ? -5.434 88.606 45.509 1.00 34.16 303 GLU D O 1
ATOM 13335 N N . TRP D 1 308 ? -5.770 88.628 47.732 1.00 19.26 304 TRP D N 1
ATOM 13336 C CA . TRP D 1 308 ? -4.418 89.056 48.053 1.00 19.25 304 TRP D CA 1
ATOM 13337 C C . TRP D 1 308 ? -3.404 87.965 47.715 1.00 24.98 304 TRP D C 1
ATOM 13338 O O . TRP D 1 308 ? -2.377 88.227 47.088 1.00 24.44 304 TRP D O 1
ATOM 13349 N N . VAL D 1 309 ? -3.702 86.741 48.139 1.00 22.52 305 VAL D N 1
ATOM 13350 C CA . VAL D 1 309 ? -2.847 85.597 47.858 1.00 25.91 305 VAL D CA 1
ATOM 13351 C C . VAL D 1 309 ? -2.701 85.396 46.353 1.00 30.54 305 VAL D C 1
ATOM 13352 O O . VAL D 1 309 ? -1.605 85.120 45.854 1.00 30.97 305 VAL D O 1
ATOM 13356 N N . TYR D 1 310 ? -3.812 85.557 45.640 1.00 26.39 306 TYR D N 1
ATOM 13357 C CA . TYR D 1 310 ? -3.833 85.435 44.186 1.00 23.36 306 TYR D CA 1
ATOM 13358 C C . TYR D 1 310 ? -2.827 86.389 43.540 1.00 23.08 306 TYR D C 1
ATOM 13359 O O . TYR D 1 310 ? -2.108 86.016 42.614 1.00 28.02 306 TYR D O 1
ATOM 13368 N N . GLY D 1 311 ? -2.770 87.616 44.046 1.00 19.37 307 GLY D N 1
ATOM 13369 C CA . GLY D 1 311 ? -1.823 88.603 43.559 1.00 21.60 307 GLY D CA 1
ATOM 13370 C C . GLY D 1 311 ? -0.376 88.231 43.837 1.00 30.15 307 GLY D C 1
ATOM 13371 O O . GLY D 1 311 ? 0.479 88.356 42.960 1.00 32.54 307 GLY D O 1
ATOM 13372 N N . ILE D 1 312 ? -0.099 87.781 45.059 1.00 25.12 308 ILE D N 1
ATOM 13373 C CA . ILE D 1 312 ? 1.237 87.325 45.425 1.00 24.91 308 ILE D CA 1
ATOM 13374 C C . ILE D 1 312 ? 1.700 86.199 44.501 1.00 28.90 308 ILE D C 1
ATOM 13375 O O . ILE D 1 312 ? 2.805 86.242 43.959 1.00 29.61 308 ILE D O 1
ATOM 13380 N N . LEU D 1 313 ? 0.841 85.199 44.319 1.00 31.59 309 LEU D N 1
ATOM 13381 C CA . LEU D 1 313 ? 1.188 84.028 43.521 1.00 28.90 309 LEU D CA 1
ATOM 13382 C C . LEU D 1 313 ? 1.328 84.345 42.035 1.00 28.11 309 LEU D C 1
ATOM 13383 O O . LEU D 1 313 ? 2.178 83.770 41.356 1.00 27.45 309 LEU D O 1
ATOM 13388 N N . THR D 1 314 ? 0.498 85.253 41.529 1.00 26.96 310 THR D N 1
ATOM 13389 C CA . THR D 1 314 ? 0.573 85.633 40.122 1.00 28.53 310 THR D CA 1
ATOM 13390 C C . THR D 1 314 ? 1.938 86.239 39.813 1.00 28.18 310 THR D C 1
ATOM 13391 O O . THR D 1 314 ? 2.534 85.952 38.777 1.00 33.31 310 THR D O 1
ATOM 13395 N N . THR D 1 315 ? 2.431 87.070 40.727 1.00 22.19 311 THR D N 1
ATOM 13396 C CA . THR D 1 315 ? 3.769 87.626 40.602 1.00 20.30 311 THR D CA 1
ATOM 13397 C C . THR D 1 315 ? 4.803 86.507 40.643 1.00 21.99 311 THR D C 1
ATOM 13398 O O . THR D 1 315 ? 5.721 86.468 39.827 1.00 22.31 311 THR D O 1
ATOM 13402 N N . GLU D 1 316 ? 4.629 85.587 41.586 1.00 19.79 312 GLU D N 1
ATOM 13403 C CA . GLU D 1 316 ? 5.591 84.515 41.814 1.00 19.69 312 GLU D CA 1
ATOM 13404 C C . GLU D 1 316 ? 5.708 83.560 40.623 1.00 22.54 312 GLU D C 1
ATOM 13405 O O . GLU D 1 316 ? 6.790 83.043 40.346 1.00 27.79 312 GLU D O 1
ATOM 13411 N N . LEU D 1 317 ? 4.603 83.333 39.916 1.00 23.91 313 LEU D N 1
ATOM 13412 C CA . LEU D 1 317 ? 4.614 82.460 38.736 1.00 26.41 313 LEU D CA 1
ATOM 13413 C C . LEU D 1 317 ? 5.445 83.063 37.606 1.00 29.46 313 LEU D C 1
ATOM 13414 O O . LEU D 1 317 ? 5.872 82.357 36.688 1.00 20.84 313 LEU D O 1
ATOM 13419 N N . ASN D 1 318 ? 5.663 84.374 37.678 1.00 27.53 314 ASN D N 1
ATOM 13420 C CA . ASN D 1 318 ? 6.417 85.079 36.651 1.00 29.46 314 ASN D CA 1
ATOM 13421 C C . ASN D 1 318 ? 7.687 85.731 37.201 1.00 31.12 314 ASN D C 1
ATOM 13422 O O . ASN D 1 318 ? 8.075 86.819 36.775 1.00 27.01 314 ASN D O 1
ATOM 13427 N N . CYS D 1 319 ? 8.329 85.050 38.146 1.00 32.82 315 CYS D N 1
ATOM 13428 C CA . CYS D 1 319 ? 9.556 85.538 38.774 1.00 30.59 315 CYS D CA 1
ATOM 13429 C C . CYS D 1 319 ? 10.775 84.759 38.302 1.00 29.37 315 CYS D C 1
ATOM 13430 O O . CYS D 1 319 ? 10.677 83.575 37.983 1.00 26.15 315 CYS D O 1
ATOM 13433 N N . ALA D 1 320 ? 11.921 85.426 38.265 1.00 28.88 316 ALA D N 1
ATOM 13434 C CA . ALA D 1 320 ? 13.182 84.755 37.976 1.00 24.17 316 ALA D CA 1
ATOM 13435 C C . ALA D 1 320 ? 13.812 84.283 39.282 1.00 29.22 316 ALA D C 1
ATOM 13436 O O . ALA D 1 320 ? 14.501 85.042 39.967 1.00 28.25 316 ALA D O 1
ATOM 13438 N N . THR D 1 321 ? 13.564 83.024 39.621 1.00 29.34 317 THR D N 1
ATOM 13439 C CA . THR D 1 321 ? 13.978 82.472 40.904 1.00 32.57 317 THR D CA 1
ATOM 13440 C C . THR D 1 321 ? 15.290 81.701 40.790 1.00 36.73 317 THR D C 1
ATOM 13441 O O . THR D 1 321 ? 15.569 80.805 41.582 1.00 37.22 317 THR D O 1
ATOM 13445 N N . ASP D 1 322 ? 16.097 82.063 39.801 1.00 44.04 318 ASP D N 1
ATOM 13446 C CA . ASP D 1 322 ? 17.334 81.347 39.520 1.00 46.47 318 ASP D CA 1
ATOM 13447 C C . ASP D 1 322 ? 18.490 81.878 40.357 1.00 44.07 318 ASP D C 1
ATOM 13448 O O . ASP D 1 322 ? 18.405 82.966 40.930 1.00 39.55 318 ASP D O 1
ATOM 13453 N N . ASN D 1 323 ? 19.567 81.101 40.428 1.00 41.85 319 ASN D N 1
ATOM 13454 C CA . ASN D 1 323 ? 20.794 81.559 41.068 1.00 36.15 319 ASN D CA 1
ATOM 13455 C C . ASN D 1 323 ? 22.013 80.746 40.639 1.00 36.38 319 ASN D C 1
ATOM 13456 O O . ASN D 1 323 ? 21.985 79.517 40.666 1.00 39.69 319 ASN D O 1
ATOM 13461 N N . PRO D 1 324 ? 23.092 81.437 40.230 1.00 28.62 320 PRO D N 1
ATOM 13462 C CA . PRO D 1 324 ? 23.141 82.899 40.093 1.00 26.98 320 PRO D CA 1
ATOM 13463 C C . PRO D 1 324 ? 22.347 83.401 38.889 1.00 27.10 320 PRO D C 1
ATOM 13464 O O . PRO D 1 324 ? 22.090 82.643 37.953 1.00 31.29 320 PRO D O 1
ATOM 13468 N N . LEU D 1 325 ? 21.945 84.665 38.934 1.00 25.79 321 LEU D N 1
ATOM 13469 C CA . LEU D 1 325 ? 21.128 85.248 37.879 1.00 24.98 321 LEU D CA 1
ATOM 13470 C C . LEU D 1 325 ? 21.992 85.780 36.739 1.00 28.42 321 LEU D C 1
ATOM 13471 O O . LEU D 1 325 ? 23.069 86.329 36.965 1.00 26.32 321 LEU D O 1
ATOM 13476 N N . VAL D 1 326 ? 21.511 85.608 35.513 1.00 29.84 322 VAL D N 1
ATOM 13477 C CA . VAL D 1 326 ? 22.221 86.089 34.336 1.00 26.74 322 VAL D CA 1
ATOM 13478 C C . VAL D 1 326 ? 21.527 87.314 33.746 1.00 30.22 322 VAL D C 1
ATOM 13479 O O . VAL D 1 326 ? 20.364 87.246 33.344 1.00 35.73 322 VAL D O 1
ATOM 13483 N N . PHE D 1 327 ? 22.244 88.435 33.711 1.00 28.66 323 PHE D N 1
ATOM 13484 C CA . PHE D 1 327 ? 21.724 89.675 33.139 1.00 29.43 323 PHE D CA 1
ATOM 13485 C C . PHE D 1 327 ? 22.600 90.138 31.982 1.00 38.33 323 PHE D C 1
ATOM 13486 O O . PHE D 1 327 ? 23.595 90.828 32.199 1.00 39.71 323 PHE D O 1
ATOM 13494 N N . PRO D 1 328 ? 22.231 89.761 30.748 1.00 36.21 324 PRO D N 1
ATOM 13495 C CA . PRO D 1 328 ? 23.021 90.106 29.560 1.00 40.47 324 PRO D CA 1
ATOM 13496 C C . PRO D 1 328 ? 23.155 91.615 29.354 1.00 47.74 324 PRO D C 1
ATOM 13497 O O . PRO D 1 328 ? 24.145 92.065 28.780 1.00 48.79 324 PRO D O 1
ATOM 13501 N N . ASP D 1 329 ? 22.175 92.383 29.824 1.00 51.61 325 ASP D N 1
ATOM 13502 C CA . ASP D 1 329 ? 22.193 93.835 29.662 1.00 56.55 325 ASP D CA 1
ATOM 13503 C C . ASP D 1 329 ? 22.486 94.562 30.972 1.00 53.89 325 ASP D C 1
ATOM 13504 O O . ASP D 1 329 ? 22.315 95.778 31.061 1.00 58.18 325 ASP D O 1
ATOM 13509 N N . GLY D 1 330 ? 22.923 93.820 31.985 1.00 44.30 326 GLY D N 1
ATOM 13510 C CA . GLY D 1 330 ? 23.173 94.400 33.292 1.00 40.29 326 GLY D CA 1
ATOM 13511 C C . GLY D 1 330 ? 24.598 94.886 33.479 1.00 42.47 326 GLY D C 1
ATOM 13512 O O . GLY D 1 330 ? 25.481 94.570 32.683 1.00 46.43 326 GLY D O 1
ATOM 13513 N N . VAL D 1 331 ? 24.818 95.664 34.534 1.00 45.88 327 VAL D N 1
ATOM 13514 C CA . VAL D 1 331 ? 26.156 96.126 34.883 1.00 47.14 327 VAL D CA 1
ATOM 13515 C C . VAL D 1 331 ? 27.023 94.929 35.264 1.00 48.46 327 VAL D C 1
ATOM 13516 O O . VAL D 1 331 ? 28.206 94.869 34.928 1.00 51.58 327 VAL D O 1
ATOM 13520 N N . LYS D 1 332 ? 26.419 93.980 35.971 1.00 48.79 328 LYS D N 1
ATOM 13521 C CA . LYS D 1 332 ? 27.037 92.683 36.217 1.00 47.90 328 LYS D CA 1
ATOM 13522 C C . LYS D 1 332 ? 26.239 91.608 35.480 1.00 46.05 328 LYS D C 1
ATOM 13523 O O . LYS D 1 332 ? 25.017 91.520 35.629 1.00 42.65 328 LYS D O 1
ATOM 13526 N N . LYS D 1 333 ? 26.928 90.801 34.679 1.00 41.24 329 LYS D N 1
ATOM 13527 C CA . LYS D 1 333 ? 26.258 89.813 33.839 1.00 37.49 329 LYS D CA 1
ATOM 13528 C C . LYS D 1 333 ? 25.795 88.599 34.639 1.00 34.41 329 LYS D C 1
ATOM 13529 O O . LYS D 1 333 ? 24.771 88.000 34.331 1.00 34.51 329 LYS D O 1
ATOM 13535 N N . VAL D 1 334 ? 26.561 88.236 35.661 1.00 38.79 330 VAL D N 1
ATOM 13536 C CA . VAL D 1 334 ? 26.219 87.106 36.517 1.00 36.68 330 VAL D CA 1
ATOM 13537 C C . VAL D 1 334 ? 26.213 87.550 37.974 1.00 34.26 330 VAL D C 1
ATOM 13538 O O . VAL D 1 334 ? 27.240 87.963 38.509 1.00 34.26 330 VAL D O 1
ATOM 13542 N N . VAL D 1 335 ? 25.048 87.466 38.608 1.00 34.24 331 VAL D N 1
ATOM 13543 C CA . VAL D 1 335 ? 24.859 88.004 39.951 1.00 32.30 331 VAL D CA 1
ATOM 13544 C C . VAL D 1 335 ? 24.280 86.963 40.901 1.00 33.26 331 VAL D C 1
ATOM 13545 O O . VAL D 1 335 ? 23.330 86.260 40.558 1.00 31.30 331 VAL D O 1
ATOM 13549 N N . SER D 1 336 ? 24.854 86.871 42.098 1.00 33.79 332 SER D N 1
ATOM 13550 C CA . SER D 1 336 ? 24.323 85.990 43.134 1.00 31.73 332 SER D CA 1
ATOM 13551 C C . SER D 1 336 ? 23.298 86.723 44.007 1.00 34.04 332 SER D C 1
ATOM 13552 O O . SER D 1 336 ? 23.582 87.790 44.551 1.00 39.76 332 SER D O 1
ATOM 13555 N N . GLY D 1 337 ? 22.106 86.146 44.129 1.00 28.45 333 GLY D N 1
ATOM 13556 C CA . GLY D 1 337 ? 21.052 86.724 44.943 1.00 23.82 333 GLY D CA 1
ATOM 13557 C C . GLY D 1 337 ? 20.309 85.665 45.736 1.00 25.95 333 GLY D C 1
ATOM 13558 O O . GLY D 1 337 ? 20.822 84.565 45.944 1.00 25.18 333 GLY D O 1
ATOM 13559 N N . GLY D 1 338 ? 19.095 85.987 46.175 1.00 24.56 334 GLY D N 1
ATOM 13560 C CA . GLY D 1 338 ? 18.318 85.059 46.979 1.00 22.14 334 GLY D CA 1
ATOM 13561 C C . GLY D 1 338 ? 16.893 84.843 46.505 1.00 27.84 334 GLY D C 1
ATOM 13562 O O . GLY D 1 338 ? 16.009 84.577 47.317 1.00 22.47 334 GLY D O 1
ATOM 13563 N N . ASN D 1 339 ? 16.671 84.939 45.194 1.00 32.77 335 ASN D N 1
ATOM 13564 C CA . ASN D 1 339 ? 15.322 84.845 44.626 1.00 27.49 335 ASN D CA 1
ATOM 13565 C C . ASN D 1 339 ? 14.731 83.439 44.665 1.00 29.80 335 ASN D C 1
ATOM 13566 O O . ASN D 1 339 ? 13.559 83.242 44.344 1.00 33.68 335 ASN D O 1
ATOM 13571 N N . PHE D 1 340 ? 15.544 82.468 45.059 1.00 29.60 336 PHE D N 1
ATOM 13572 C CA . PHE D 1 340 ? 15.104 81.084 45.165 1.00 27.26 336 PHE D CA 1
ATOM 13573 C C . PHE D 1 340 ? 14.347 80.843 46.470 1.00 26.77 336 PHE D C 1
ATOM 13574 O O . PHE D 1 340 ? 13.724 79.798 46.652 1.00 24.42 336 PHE D O 1
ATOM 13582 N N . HIS D 1 341 ? 14.423 81.806 47.384 1.00 20.29 337 HIS D N 1
ATOM 13583 C CA . HIS D 1 341 ? 13.818 81.647 48.703 1.00 30.88 337 HIS D CA 1
ATOM 13584 C C . HIS D 1 341 ? 12.299 81.752 48.610 1.00 28.24 337 HIS D C 1
ATOM 13585 O O . HIS D 1 341 ? 11.761 82.749 48.127 1.00 30.55 337 HIS D O 1
ATOM 13592 N N . GLY D 1 342 ? 11.611 80.719 49.080 1.00 19.31 338 GLY D N 1
ATOM 13593 C CA . GLY D 1 342 ? 10.182 80.623 48.886 1.00 19.00 338 GLY D CA 1
ATOM 13594 C C . GLY D 1 342 ? 9.309 81.205 49.983 1.00 23.60 338 GLY D C 1
ATOM 13595 O O . GLY D 1 342 ? 8.156 80.803 50.116 1.00 20.38 338 GLY D O 1
ATOM 13596 N N . GLU D 1 343 ? 9.833 82.152 50.757 1.00 23.48 339 GLU D N 1
ATOM 13597 C CA . GLU D 1 343 ? 9.061 82.720 51.859 1.00 24.46 339 GLU D CA 1
ATOM 13598 C C . GLU D 1 343 ? 7.792 83.415 51.370 1.00 27.19 339 GLU D C 1
ATOM 13599 O O . GLU D 1 343 ? 6.745 83.322 52.011 1.00 26.22 339 GLU D O 1
ATOM 13605 N N . TYR D 1 344 ? 7.884 84.102 50.234 1.00 25.19 340 TYR D N 1
ATOM 13606 C CA . TYR D 1 344 ? 6.731 84.819 49.687 1.00 23.54 340 TYR D CA 1
ATOM 13607 C C . TYR D 1 344 ? 5.545 83.887 49.387 1.00 18.59 340 TYR D C 1
ATOM 13608 O O . TYR D 1 344 ? 4.457 84.111 49.912 1.00 18.47 340 TYR D O 1
ATOM 13617 N N . PRO D 1 345 ? 5.740 82.838 48.556 1.00 20.79 341 PRO D N 1
ATOM 13618 C CA . PRO D 1 345 ? 4.561 81.987 48.354 1.00 18.31 341 PRO D CA 1
ATOM 13619 C C . PRO D 1 345 ? 4.213 81.145 49.588 1.00 21.48 341 PRO D C 1
ATOM 13620 O O . PRO D 1 345 ? 3.042 80.828 49.786 1.00 20.24 341 PRO D O 1
ATOM 13624 N N . ALA D 1 346 ? 5.208 80.803 50.401 1.00 18.15 342 ALA D N 1
ATOM 13625 C CA . ALA D 1 346 ? 4.978 80.030 51.621 1.00 18.03 342 ALA D CA 1
ATOM 13626 C C . ALA D 1 346 ? 4.052 80.769 52.584 1.00 27.35 342 ALA D C 1
ATOM 13627 O O . ALA D 1 346 ? 3.067 80.210 53.062 1.00 28.82 342 ALA D O 1
ATOM 13629 N N . LYS D 1 347 ? 4.383 82.023 52.872 1.00 18.15 343 LYS D N 1
ATOM 13630 C CA . LYS D 1 347 ? 3.568 82.855 53.748 1.00 24.68 343 LYS D CA 1
ATOM 13631 C C . LYS D 1 347 ? 2.158 83.026 53.197 1.00 24.79 343 LYS D C 1
ATOM 13632 O O . LYS D 1 347 ? 1.178 82.938 53.935 1.00 23.29 343 LYS D O 1
ATOM 13638 N N . ALA D 1 348 ? 2.064 83.265 51.893 1.00 18.10 344 ALA D N 1
ATOM 13639 C CA . ALA D 1 348 ? 0.780 83.511 51.251 1.00 20.66 344 ALA D CA 1
ATOM 13640 C C . ALA D 1 348 ? -0.133 82.290 51.342 1.00 21.82 344 ALA D C 1
ATOM 13641 O O . ALA D 1 348 ? -1.345 82.421 51.509 1.00 22.80 344 ALA D O 1
ATOM 13643 N N . LEU D 1 349 ? 0.456 81.103 51.245 1.00 17.82 345 LEU D N 1
ATOM 13644 C CA . LEU D 1 349 ? -0.320 79.871 51.273 1.00 17.73 345 LEU D CA 1
ATOM 13645 C C . LEU D 1 349 ? -0.755 79.501 52.690 1.00 22.32 345 LEU D C 1
ATOM 13646 O O . LEU D 1 349 ? -1.809 78.890 52.880 1.00 17.69 345 LEU D O 1
ATOM 13651 N N . ASP D 1 350 ? 0.048 79.879 53.681 1.00 17.73 346 ASP D N 1
ATOM 13652 C CA . ASP D 1 350 ? -0.352 79.706 55.074 1.00 24.36 346 ASP D CA 1
ATOM 13653 C C . ASP D 1 350 ? -1.570 80.567 55.388 1.00 24.90 346 ASP D C 1
ATOM 13654 O O . ASP D 1 350 ? -2.447 80.173 56.156 1.00 24.33 346 ASP D O 1
ATOM 13659 N N . MET D 1 351 ? -1.624 81.745 54.777 1.00 22.68 347 MET D N 1
ATOM 13660 C CA . MET D 1 351 ? -2.731 82.660 55.001 1.00 18.03 347 MET D CA 1
ATOM 13661 C C . MET D 1 351 ? -3.943 82.292 54.169 1.00 20.30 347 MET D C 1
ATOM 13662 O O . MET D 1 351 ? -5.074 82.552 54.564 1.00 27.34 347 MET D O 1
ATOM 13667 N N . LEU D 1 352 ? -3.707 81.683 53.015 1.00 21.66 348 LEU D N 1
ATOM 13668 C CA . LEU D 1 352 ? -4.799 81.197 52.189 1.00 26.61 348 LEU D CA 1
ATOM 13669 C C . LEU D 1 352 ? -5.600 80.149 52.949 1.00 25.58 348 LEU D C 1
ATOM 13670 O O . LEU D 1 352 ? -6.831 80.177 52.951 1.00 26.44 348 LEU D O 1
ATOM 13675 N N . ALA D 1 353 ? -4.889 79.233 53.601 1.00 22.90 349 ALA D N 1
ATOM 13676 C CA . ALA D 1 353 ? -5.516 78.171 54.381 1.00 21.30 349 ALA D CA 1
ATOM 13677 C C . ALA D 1 353 ? -6.430 78.743 55.459 1.00 24.99 349 ALA D C 1
ATOM 13678 O O . ALA D 1 353 ? -7.559 78.288 55.628 1.00 31.86 349 ALA D O 1
ATOM 13680 N N . ILE D 1 354 ? -5.935 79.747 56.176 1.00 21.31 350 ILE D N 1
ATOM 13681 C CA . ILE D 1 354 ? -6.696 80.396 57.236 1.00 20.87 350 ILE D CA 1
ATOM 13682 C C . ILE D 1 354 ? -7.950 81.086 56.687 1.00 27.59 350 ILE D C 1
ATOM 13683 O O . ILE D 1 354 ? -9.030 80.986 57.271 1.00 28.43 350 ILE D O 1
ATOM 13688 N N . GLY D 1 355 ? -7.804 81.767 55.553 1.00 26.89 351 GLY D N 1
ATOM 13689 C CA . GLY D 1 355 ? -8.917 82.453 54.922 1.00 22.12 351 GLY D CA 1
ATOM 13690 C C . GLY D 1 355 ? -9.983 81.517 54.377 1.00 27.50 351 GLY D C 1
ATOM 13691 O O . GLY D 1 355 ? -11.179 81.747 54.564 1.00 28.50 351 GLY D O 1
ATOM 13692 N N . VAL D 1 356 ? -9.549 80.460 53.696 1.00 26.83 352 VAL D N 1
ATOM 13693 C CA . VAL D 1 356 ? -10.468 79.475 53.133 1.00 24.34 352 VAL D CA 1
ATOM 13694 C C . VAL D 1 356 ? -11.186 78.697 54.234 1.00 23.78 352 VAL D C 1
ATOM 13695 O O . VAL D 1 356 ? -12.379 78.407 54.132 1.00 24.85 352 VAL D O 1
ATOM 13699 N N . HIS D 1 357 ? -10.446 78.371 55.289 1.00 23.26 353 HIS D N 1
ATOM 13700 C CA . HIS D 1 357 ? -10.994 77.650 56.435 1.00 25.28 353 HIS D CA 1
ATOM 13701 C C . HIS D 1 357 ? -12.266 78.287 56.993 1.00 27.97 353 HIS D C 1
ATOM 13702 O O . HIS D 1 357 ? -13.204 77.585 57.369 1.00 19.38 353 HIS D O 1
ATOM 13709 N N . GLU D 1 358 ? -12.297 79.617 57.031 1.00 28.86 354 GLU D N 1
ATOM 13710 C CA . GLU D 1 358 ? -13.408 80.331 57.650 1.00 25.71 354 GLU D CA 1
ATOM 13711 C C . GLU D 1 358 ? -14.698 80.172 56.857 1.00 22.73 354 GLU D C 1
ATOM 13712 O O . GLU D 1 358 ? -15.789 80.230 57.425 1.00 20.04 354 GLU D O 1
ATOM 13718 N N . LEU D 1 359 ? -14.569 79.973 55.548 1.00 21.86 355 LEU D N 1
ATOM 13719 C CA . LEU D 1 359 ? -15.727 79.715 54.702 1.00 22.43 355 LEU D CA 1
ATOM 13720 C C . LEU D 1 359 ? -16.434 78.445 55.154 1.00 25.33 355 LEU D C 1
ATOM 13721 O O . LEU D 1 359 ? -17.660 78.406 55.243 1.00 28.95 355 LEU D O 1
ATOM 13726 N N . GLY D 1 360 ? -15.650 77.412 55.450 1.00 24.27 356 GLY D N 1
ATOM 13727 C CA . GLY D 1 360 ? -16.196 76.151 55.917 1.00 25.17 356 GLY D CA 1
ATOM 13728 C C . GLY D 1 360 ? -16.715 76.264 57.336 1.00 24.26 356 GLY D C 1
ATOM 13729 O O . GLY D 1 360 ? -17.718 75.648 57.695 1.00 20.95 356 GLY D O 1
ATOM 13730 N N . ASN D 1 361 ? -16.021 77.064 58.139 1.00 23.43 357 ASN D N 1
ATOM 13731 C CA . ASN D 1 361 ? -16.367 77.269 59.538 1.00 22.32 357 ASN D CA 1
ATOM 13732 C C . ASN D 1 361 ? -17.775 77.846 59.716 1.00 30.26 357 ASN D C 1
ATOM 13733 O O . ASN D 1 361 ? -18.575 77.321 60.492 1.00 33.98 357 ASN D O 1
ATOM 13738 N N . ILE D 1 362 ? -18.073 78.922 58.992 1.00 24.70 358 ILE D N 1
ATOM 13739 C CA . ILE D 1 362 ? -19.384 79.557 59.090 1.00 33.79 358 ILE D CA 1
ATOM 13740 C C . ILE D 1 362 ? -20.453 78.745 58.344 1.00 21.64 358 ILE D C 1
ATOM 13741 O O . ILE D 1 362 ? -21.628 78.779 58.698 1.00 22.12 358 ILE D O 1
ATOM 13746 N N . SER D 1 363 ? -20.036 78.000 57.325 1.00 21.41 359 SER D N 1
ATOM 13747 C CA . SER D 1 363 ? -20.956 77.167 56.560 1.00 21.74 359 SER D CA 1
ATOM 13748 C C . SER D 1 363 ? -21.497 76.030 57.414 1.00 22.11 359 SER D C 1
ATOM 13749 O O . SER D 1 363 ? -22.687 75.716 57.368 1.00 24.95 359 SER D O 1
ATOM 13752 N N . GLU D 1 364 ? -20.611 75.426 58.201 1.00 21.89 360 GLU D N 1
ATOM 13753 C CA . GLU D 1 364 ? -20.974 74.331 59.088 1.00 25.53 360 GLU D CA 1
ATOM 13754 C C . GLU D 1 364 ? -22.045 74.765 60.093 1.00 27.59 360 GLU D C 1
ATOM 13755 O O . GLU D 1 364 ? -22.921 73.979 60.458 1.00 25.57 360 GLU D O 1
ATOM 13761 N N . ARG D 1 365 ? -21.974 76.018 60.532 1.00 25.47 361 ARG D N 1
ATOM 13762 C CA . ARG D 1 365 ? -22.967 76.555 61.456 1.00 23.16 361 ARG D CA 1
ATOM 13763 C C . ARG D 1 365 ? -24.335 76.693 60.788 1.00 33.73 361 ARG D C 1
ATOM 13764 O O . ARG D 1 365 ? -25.372 76.500 61.427 1.00 29.77 361 ARG D O 1
ATOM 13772 N N . ARG D 1 366 ? -24.338 77.026 59.501 1.00 32.52 362 ARG D N 1
ATOM 13773 C CA . ARG D 1 366 ? -25.589 77.134 58.759 1.00 30.05 362 ARG D CA 1
ATOM 13774 C C . ARG D 1 366 ? -26.168 75.744 58.508 1.00 31.62 362 ARG D C 1
ATOM 13775 O O . ARG D 1 366 ? -27.388 75.573 58.465 1.00 28.58 362 ARG D O 1
ATOM 13783 N N . ILE D 1 367 ? -25.285 74.760 58.344 1.00 28.36 363 ILE D N 1
ATOM 13784 C CA . ILE D 1 367 ? -25.695 73.364 58.225 1.00 24.35 363 ILE D CA 1
ATOM 13785 C C . ILE D 1 367 ? -26.392 72.930 59.510 1.00 31.80 363 ILE D C 1
ATOM 13786 O O . ILE D 1 367 ? -27.410 72.237 59.481 1.00 25.53 363 ILE D O 1
ATOM 13791 N N . GLU D 1 368 ? -25.834 73.362 60.636 1.00 31.26 364 GLU D N 1
ATOM 13792 C CA . GLU D 1 368 ? -26.411 73.103 61.947 1.00 28.60 364 GLU D CA 1
ATOM 13793 C C . GLU D 1 368 ? -27.824 73.680 62.062 1.00 31.06 364 GLU D C 1
ATOM 13794 O O . GLU D 1 368 ? -28.717 73.039 62.615 1.00 33.09 364 GLU D O 1
ATOM 13800 N N . ARG D 1 369 ? -28.030 74.884 61.532 1.00 33.03 365 ARG D N 1
ATOM 13801 C CA . ARG D 1 369 ? -29.348 75.512 61.589 1.00 32.48 365 ARG D CA 1
ATOM 13802 C C . ARG D 1 369 ? -30.368 74.763 60.741 1.00 35.95 365 ARG D C 1
ATOM 13803 O O . ARG D 1 369 ? -31.530 74.650 61.120 1.00 34.60 365 ARG D O 1
ATOM 13811 N N . LEU D 1 370 ? -29.928 74.260 59.592 1.00 38.94 366 LEU D N 1
ATOM 13812 C CA . LEU D 1 370 ? -30.804 73.509 58.699 1.00 41.10 366 LEU D CA 1
ATOM 13813 C C . LEU D 1 370 ? -31.328 72.231 59.355 1.00 40.97 366 LEU D C 1
ATOM 13814 O O . LEU D 1 370 ? -32.492 71.868 59.177 1.00 40.98 366 LEU D O 1
ATOM 13819 N N . ASN D 1 371 ? -30.470 71.557 60.117 1.00 46.25 367 ASN D N 1
ATOM 13820 C CA . ASN D 1 371 ? -30.836 70.295 60.758 1.00 52.83 367 ASN D CA 1
ATOM 13821 C C . ASN D 1 371 ? -31.595 70.483 62.066 1.00 58.26 367 ASN D C 1
ATOM 13822 O O . ASN D 1 371 ? -32.258 69.565 62.550 1.00 64.64 367 ASN D O 1
ATOM 13827 N N . ASN D 1 372 ? -31.494 71.676 62.631 1.00 55.32 368 ASN D N 1
ATOM 13828 C CA . ASN D 1 372 ? -32.103 71.959 63.920 1.00 63.30 368 ASN D CA 1
ATOM 13829 C C . ASN D 1 372 ? -33.545 72.437 63.778 1.00 68.27 368 ASN D C 1
ATOM 13830 O O . ASN D 1 372 ? -33.790 73.518 63.242 1.00 66.11 368 ASN D O 1
ATOM 13835 N N . PRO D 1 373 ? -34.503 71.635 64.275 1.00 75.36 369 PRO D N 1
ATOM 13836 C CA . PRO D 1 373 ? -35.944 71.890 64.132 1.00 78.45 369 PRO D CA 1
ATOM 13837 C C . PRO D 1 373 ? -36.424 73.170 64.820 1.00 79.43 369 PRO D C 1
ATOM 13838 O O . PRO D 1 373 ? -37.390 73.777 64.358 1.00 76.93 369 PRO D O 1
ATOM 13842 N N . THR D 1 374 ? -35.765 73.567 65.904 1.00 84.08 370 THR D N 1
ATOM 13843 C CA . THR D 1 374 ? -36.134 74.782 66.627 1.00 86.40 370 THR D CA 1
ATOM 13844 C C . THR D 1 374 ? -35.527 76.011 65.943 1.00 84.42 370 THR D C 1
ATOM 13845 O O . THR D 1 374 ? -35.978 77.140 66.140 1.00 84.88 370 THR D O 1
ATOM 13849 N N . LEU D 1 375 ? -34.513 75.777 65.117 1.00 83.43 371 LEU D N 1
ATOM 13850 C CA . LEU D 1 375 ? -33.834 76.855 64.407 1.00 77.90 371 LEU D CA 1
ATOM 13851 C C . LEU D 1 375 ? -34.338 77.015 62.973 1.00 73.66 371 LEU D C 1
ATOM 13852 O O . LEU D 1 375 ? -34.333 78.118 62.422 1.00 71.44 371 LEU D O 1
ATOM 13857 N N . SER D 1 376 ? -34.774 75.913 62.372 1.00 67.86 372 SER D N 1
ATOM 13858 C CA . SER D 1 376 ? -35.131 75.913 60.958 1.00 67.49 372 SER D CA 1
ATOM 13859 C C . SER D 1 376 ? -36.626 76.080 60.706 1.00 72.95 372 SER D C 1
ATOM 13860 O O . SER D 1 376 ? -37.027 76.539 59.633 1.00 73.80 372 SER D O 1
ATOM 13863 N N . ARG D 1 377 ? -37.437 75.704 61.694 1.00 79.03 373 ARG D N 1
ATOM 13864 C CA . ARG D 1 377 ? -38.889 75.582 61.533 1.00 79.13 373 ARG D CA 1
ATOM 13865 C C . ARG D 1 377 ? -39.203 74.576 60.420 1.00 87.07 373 ARG D C 1
ATOM 13866 O O . ARG D 1 377 ? -40.242 74.653 59.763 1.00 88.95 373 ARG D O 1
ATOM 13868 N N . LEU D 1 378 ? -38.280 73.635 60.227 1.00 91.54 374 LEU D N 1
ATOM 13869 C CA . LEU D 1 378 ? -38.416 72.545 59.265 1.00 89.71 374 LEU D CA 1
ATOM 13870 C C . LEU D 1 378 ? -38.400 71.222 60.028 1.00 93.16 374 LEU D C 1
ATOM 13871 O O . LEU D 1 378 ? -38.059 71.205 61.213 1.00 97.05 374 LEU D O 1
ATOM 13876 N N . PRO D 1 379 ? -38.785 70.113 59.367 1.00 88.41 375 PRO D N 1
ATOM 13877 C CA . PRO D 1 379 ? -38.622 68.807 60.016 1.00 87.98 375 PRO D CA 1
ATOM 13878 C C . PRO D 1 379 ? -37.179 68.569 60.462 1.00 86.73 375 PRO D C 1
ATOM 13879 O O . PRO D 1 379 ? -36.249 68.939 59.739 1.00 87.03 375 PRO D O 1
ATOM 13883 N N . ALA D 1 380 ? -37.005 67.980 61.643 1.00 82.50 376 ALA D N 1
ATOM 13884 C CA . ALA D 1 380 ? -35.677 67.756 62.206 1.00 76.57 376 ALA D CA 1
ATOM 13885 C C . ALA D 1 380 ? -34.808 66.937 61.258 1.00 73.74 376 ALA D C 1
ATOM 13886 O O . ALA D 1 380 ? -35.221 65.877 60.779 1.00 73.30 376 ALA D O 1
ATOM 13888 N N . PHE D 1 381 ? -33.613 67.457 60.986 1.00 70.88 377 PHE D N 1
ATOM 13889 C CA . PHE D 1 381 ? -32.647 66.832 60.082 1.00 71.09 377 PHE D CA 1
ATOM 13890 C C . PHE D 1 381 ? -33.193 66.695 58.662 1.00 75.33 377 PHE D C 1
ATOM 13891 O O . PHE D 1 381 ? -32.778 65.806 57.912 1.00 77.37 377 PHE D O 1
ATOM 13899 N N . LEU D 1 382 ? -34.123 67.582 58.310 1.00 73.16 378 LEU D N 1
ATOM 13900 C CA . LEU D 1 382 ? -34.680 67.661 56.961 1.00 68.51 378 LEU D CA 1
ATOM 13901 C C . LEU D 1 382 ? -35.249 66.324 56.483 1.00 73.36 378 LEU D C 1
ATOM 13902 O O . LEU D 1 382 ? -35.336 66.068 55.281 1.00 76.76 378 LEU D O 1
ATOM 13907 N N . LEU D 1 388 ? -38.392 57.311 62.072 1.00 74.66 384 LEU D N 1
ATOM 13908 C CA . LEU D 1 388 ? -37.469 56.202 61.859 1.00 76.31 384 LEU D CA 1
ATOM 13909 C C . LEU D 1 388 ? -36.377 56.566 60.852 1.00 78.62 384 LEU D C 1
ATOM 13910 O O . LEU D 1 388 ? -35.593 55.712 60.433 1.00 78.86 384 LEU D O 1
ATOM 13912 N N . ASN D 1 389 ? -36.331 57.838 60.467 1.00 79.75 385 ASN D N 1
ATOM 13913 C CA . ASN D 1 389 ? -35.326 58.321 59.526 1.00 77.27 385 ASN D CA 1
ATOM 13914 C C . ASN D 1 389 ? -34.451 59.401 60.156 1.00 75.42 385 ASN D C 1
ATOM 13915 O O . ASN D 1 389 ? -34.938 60.237 60.917 1.00 77.02 385 ASN D O 1
ATOM 13920 N N . SER D 1 390 ? -33.159 59.382 59.837 1.00 71.12 386 SER D N 1
ATOM 13921 C CA . SER D 1 390 ? -32.207 60.298 60.464 1.00 67.23 386 SER D CA 1
ATOM 13922 C C . SER D 1 390 ? -31.848 61.479 59.568 1.00 64.62 386 SER D C 1
ATOM 13923 O O . SER D 1 390 ? -31.298 62.473 60.037 1.00 63.69 386 SER D O 1
ATOM 13926 N N . GLY D 1 391 ? -32.149 61.364 58.279 1.00 68.76 387 GLY D N 1
ATOM 13927 C CA . GLY D 1 391 ? -31.905 62.446 57.343 1.00 71.34 387 GLY D CA 1
ATOM 13928 C C . GLY D 1 391 ? -30.443 62.829 57.184 1.00 73.80 387 GLY D C 1
ATOM 13929 O O . GLY D 1 391 ? -29.575 61.967 57.038 1.00 74.19 387 GLY D O 1
ATOM 13930 N N . PHE D 1 392 ? -30.169 64.131 57.219 1.00 70.89 388 PHE D N 1
ATOM 13931 C CA A PHE D 1 392 ? -28.819 64.630 56.972 1.00 68.09 388 PHE D CA 1
ATOM 13932 C CA B PHE D 1 392 ? -28.831 64.665 56.977 0.00 70.08 388 PHE D CA 1
ATOM 13933 C C . PHE D 1 392 ? -28.074 64.882 58.279 1.00 65.24 388 PHE D C 1
ATOM 13934 O O . PHE D 1 392 ? -27.113 65.651 58.323 1.00 62.36 388 PHE D O 1
ATOM 13949 N N . MET D 1 393 ? -28.527 64.218 59.334 1.00 56.72 389 MET D N 1
ATOM 13950 C CA . MET D 1 393 ? -27.930 64.331 60.660 1.00 50.08 389 MET D CA 1
ATOM 13951 C C . MET D 1 393 ? -26.425 64.075 60.663 1.00 46.33 389 MET D C 1
ATOM 13952 O O . MET D 1 393 ? -25.647 64.886 61.169 1.00 47.67 389 MET D O 1
ATOM 13955 N N . ILE D 1 394 ? -26.022 62.946 60.093 1.00 43.00 390 ILE D N 1
ATOM 13956 C CA . ILE D 1 394 ? -24.628 62.529 60.121 1.00 47.15 390 ILE D CA 1
ATOM 13957 C C . ILE D 1 394 ? -23.803 63.269 59.061 1.00 48.56 390 ILE D C 1
ATOM 13958 O O . ILE D 1 394 ? -22.577 63.310 59.135 1.00 49.99 390 ILE D O 1
ATOM 13963 N N . ALA D 1 395 ? -24.478 63.868 58.085 1.00 43.24 391 ALA D N 1
ATOM 13964 C CA . ALA D 1 395 ? -23.788 64.668 57.078 1.00 33.31 391 ALA D CA 1
ATOM 13965 C C . ALA D 1 395 ? -23.231 65.940 57.710 1.00 34.54 391 ALA D C 1
ATOM 13966 O O . ALA D 1 395 ? -22.126 66.375 57.384 1.00 24.30 391 ALA D O 1
ATOM 13968 N N . HIS D 1 396 ? -24.006 66.530 58.616 1.00 37.30 392 HIS D N 1
ATOM 13969 C CA . HIS D 1 396 ? -23.541 67.667 59.402 1.00 36.65 392 HIS D CA 1
ATOM 13970 C C . HIS D 1 396 ? -22.322 67.246 60.213 1.00 41.77 392 HIS D C 1
ATOM 13971 O O . HIS D 1 396 ? -21.385 68.023 60.401 1.00 36.15 392 HIS D O 1
ATOM 13985 N N . THR D 1 398 ? -20.107 64.997 59.404 1.00 34.75 394 THR D N 1
ATOM 13986 C CA . THR D 1 398 ? -18.980 64.936 58.488 1.00 30.06 394 THR D CA 1
ATOM 13987 C C . THR D 1 398 ? -18.415 66.336 58.246 1.00 22.88 394 THR D C 1
ATOM 13988 O O . THR D 1 398 ? -17.198 66.522 58.196 1.00 30.69 394 THR D O 1
ATOM 13992 N N . ALA D 1 399 ? -19.301 67.319 58.124 1.00 22.92 395 ALA D N 1
ATOM 13993 C CA . ALA D 1 399 ? -18.882 68.700 57.902 1.00 22.38 395 ALA D CA 1
ATOM 13994 C C . ALA D 1 399 ? -18.097 69.232 59.098 1.00 27.30 395 ALA D C 1
ATOM 13995 O O . ALA D 1 399 ? -17.062 69.874 58.934 1.00 26.06 395 ALA D O 1
ATOM 13997 N N . ALA D 1 400 ? -18.596 68.951 60.299 1.00 29.55 396 ALA D N 1
ATOM 13998 C CA . ALA D 1 400 ? -17.944 69.390 61.528 1.00 27.05 396 ALA D CA 1
ATOM 13999 C C . ALA D 1 400 ? -16.546 68.788 61.671 1.00 27.02 396 ALA D C 1
ATOM 14000 O O . ALA D 1 400 ? -15.619 69.461 62.126 1.00 23.18 396 ALA D O 1
ATOM 14002 N N . ALA D 1 401 ? -16.398 67.525 61.282 1.00 28.50 397 ALA D N 1
ATOM 14003 C CA . ALA D 1 401 ? -15.103 66.853 61.339 1.00 28.71 397 ALA D CA 1
ATOM 14004 C C . ALA D 1 401 ? -14.100 67.508 60.392 1.00 30.56 397 ALA D C 1
ATOM 14005 O O . ALA D 1 401 ? -12.921 67.635 60.718 1.00 32.45 397 ALA D O 1
ATOM 14007 N N . LEU D 1 402 ? -14.578 67.925 59.222 1.00 33.76 398 LEU D N 1
ATOM 14008 C CA . LEU D 1 402 ? -13.731 68.584 58.232 1.00 28.53 398 LEU D CA 1
ATOM 14009 C C . LEU D 1 402 ? -13.260 69.957 58.713 1.00 27.38 398 LEU D C 1
ATOM 14010 O O . LEU D 1 402 ? -12.091 70.317 58.540 1.00 24.37 398 LEU D O 1
ATOM 14015 N N . VAL D 1 403 ? -14.170 70.720 59.316 1.00 22.00 399 VAL D N 1
ATOM 14016 C CA . VAL D 1 403 ? -13.823 72.010 59.899 1.00 22.87 399 VAL D CA 1
ATOM 14017 C C . VAL D 1 403 ? -12.771 71.828 60.989 1.00 24.00 399 VAL D C 1
ATOM 14018 O O . VAL D 1 403 ? -11.796 72.577 61.066 1.00 24.45 399 VAL D O 1
ATOM 14022 N N . SER D 1 404 ? -12.975 70.812 61.820 1.00 23.19 400 SER D N 1
ATOM 14023 C CA . SER D 1 404 ? -12.109 70.564 62.962 1.00 24.13 400 SER D CA 1
ATOM 14024 C C . SER D 1 404 ? -10.678 70.252 62.539 1.00 27.14 400 SER D C 1
ATOM 14025 O O . SER D 1 404 ? -9.723 70.746 63.142 1.00 27.10 400 SER D O 1
ATOM 14028 N N . GLU D 1 405 ? -10.523 69.435 61.503 1.00 29.32 401 GLU D N 1
ATOM 14029 C CA . GLU D 1 405 ? -9.187 69.077 61.056 1.00 28.69 401 GLU D CA 1
ATOM 14030 C C . GLU D 1 405 ? -8.550 70.244 60.304 1.00 31.71 401 GLU D C 1
ATOM 14031 O O . GLU D 1 405 ? -7.328 70.365 60.261 1.00 38.41 401 GLU D O 1
ATOM 14037 N N . ASN D 1 406 ? -9.376 71.115 59.734 1.00 25.82 402 ASN D N 1
ATOM 14038 C CA . ASN D 1 406 ? -8.866 72.314 59.082 1.00 26.11 402 ASN D CA 1
ATOM 14039 C C . ASN D 1 406 ? -8.202 73.264 60.075 1.00 23.88 402 ASN D C 1
ATOM 14040 O O . ASN D 1 406 ? -7.324 74.038 59.706 1.00 20.27 402 ASN D O 1
ATOM 14045 N N . LYS D 1 407 ? -8.620 73.201 61.334 1.00 25.88 403 LYS D N 1
ATOM 14046 C CA . LYS D 1 407 ? -8.041 74.052 62.372 1.00 25.63 403 LYS D CA 1
ATOM 14047 C C . LYS D 1 407 ? -6.581 73.696 62.637 1.00 30.83 403 LYS D C 1
ATOM 14048 O O . LYS D 1 407 ? -5.772 74.565 62.948 1.00 38.64 403 LYS D O 1
ATOM 14054 N N . VAL D 1 408 ? -6.248 72.415 62.513 1.00 29.81 404 VAL D N 1
ATOM 14055 C CA . VAL D 1 408 ? -4.867 71.972 62.644 1.00 27.99 404 VAL D CA 1
ATOM 14056 C C . VAL D 1 408 ? -4.050 72.459 61.447 1.00 25.94 404 VAL D C 1
ATOM 14057 O O . VAL D 1 408 ? -2.936 72.963 61.603 1.00 18.73 404 VAL D O 1
ATOM 14061 N N . TYR D 1 409 ? -4.626 72.325 60.255 1.00 23.14 405 TYR D N 1
ATOM 14062 C CA . TYR D 1 409 ? -3.981 72.766 59.020 1.00 24.14 405 TYR D CA 1
ATOM 14063 C C . TYR D 1 409 ? -3.833 74.288 58.950 1.00 21.10 405 TYR D C 1
ATOM 14064 O O . TYR D 1 409 ? -3.116 74.808 58.095 1.00 21.08 405 TYR D O 1
ATOM 14073 N N . CYS D 1 410 ? -4.519 74.997 59.841 1.00 22.09 406 CYS D N 1
ATOM 14074 C CA . CYS D 1 410 ? -4.436 76.456 59.887 1.00 28.86 406 CYS D CA 1
ATOM 14075 C C . CYS D 1 410 ? -3.143 76.936 60.543 1.00 30.86 406 CYS D C 1
ATOM 14076 O O . CYS D 1 410 ? -2.804 78.115 60.463 1.00 33.54 406 CYS D O 1
ATOM 14079 N N . HIS D 1 411 ? -2.425 76.027 61.196 1.00 19.95 407 HIS D N 1
ATOM 14080 C CA . HIS D 1 411 ? -1.141 76.382 61.773 1.00 21.61 407 HIS D CA 1
ATOM 14081 C C . HIS D 1 411 ? -0.148 76.684 60.656 1.00 24.00 407 HIS D C 1
ATOM 14082 O O . HIS D 1 411 ? 0.021 75.881 59.740 1.00 31.26 407 HIS D O 1
ATOM 14089 N N . PRO D 1 412 ? 0.501 77.857 60.719 1.00 23.51 408 PRO D N 1
ATOM 14090 C CA . PRO D 1 412 ? 1.423 78.283 59.660 1.00 21.16 408 PRO D CA 1
ATOM 14091 C C . PRO D 1 412 ? 2.704 77.445 59.609 1.00 26.74 408 PRO D C 1
ATOM 14092 O O . PRO D 1 412 ? 3.515 77.480 60.537 1.00 29.21 408 PRO D O 1
ATOM 14096 N N . ALA D 1 413 ? 2.875 76.699 58.523 1.00 30.31 409 ALA D N 1
ATOM 14097 C CA . ALA D 1 413 ? 4.063 75.879 58.332 1.00 28.28 409 ALA D CA 1
ATOM 14098 C C . ALA D 1 413 ? 5.309 76.736 58.093 1.00 30.95 409 ALA D C 1
ATOM 14099 O O . ALA D 1 413 ? 6.413 76.353 58.478 1.00 31.13 409 ALA D O 1
ATOM 14101 N N . SER D 1 414 ? 5.125 77.895 57.463 1.00 24.39 410 SER D N 1
ATOM 14102 C CA . SER D 1 414 ? 6.243 78.773 57.130 1.00 27.17 410 SER D CA 1
ATOM 14103 C C . SER D 1 414 ? 6.795 79.508 58.349 1.00 25.34 410 SER D C 1
ATOM 14104 O O . SER D 1 414 ? 7.796 80.217 58.250 1.00 27.00 410 SER D O 1
ATOM 14107 N N . ALA D 1 415 ? 6.136 79.347 59.492 1.00 25.83 411 ALA D N 1
ATOM 14108 C CA . ALA D 1 415 ? 6.583 79.979 60.732 1.00 20.64 411 ALA D CA 1
ATOM 14109 C C . ALA D 1 415 ? 7.814 79.273 61.285 1.00 19.74 411 ALA D C 1
ATOM 14110 O O . ALA D 1 415 ? 8.506 79.794 62.159 1.00 22.13 411 ALA D O 1
ATOM 14112 N N . ASP D 1 416 ? 8.081 78.082 60.762 1.00 21.64 412 ASP D N 1
ATOM 14113 C CA . ASP D 1 416 ? 9.206 77.279 61.209 1.00 22.16 412 ASP D CA 1
ATOM 14114 C C . ASP D 1 416 ? 10.353 77.353 60.216 1.00 26.63 412 ASP D C 1
ATOM 14115 O O . ASP D 1 416 ? 10.141 77.466 59.009 1.00 42.07 412 ASP D O 1
ATOM 14120 N N . SER D 1 417 ? 11.571 77.296 60.732 1.00 22.85 413 SER D N 1
ATOM 14121 C CA . SER D 1 417 ? 12.749 77.168 59.887 1.00 28.36 413 SER D CA 1
ATOM 14122 C C . SER D 1 417 ? 13.773 76.287 60.582 1.00 30.48 413 SER D C 1
ATOM 14123 O O . SER D 1 417 ? 14.087 76.493 61.752 1.00 36.34 413 SER D O 1
ATOM 14126 N N . ILE D 1 418 ? 14.268 75.287 59.862 1.00 31.69 414 ILE D N 1
ATOM 14127 C CA . ILE D 1 418 ? 15.337 74.435 60.368 1.00 34.27 414 ILE D CA 1
ATOM 14128 C C . ILE D 1 418 ? 16.555 74.577 59.470 1.00 40.98 414 ILE D C 1
ATOM 14129 O O . ILE D 1 418 ? 16.528 74.209 58.293 1.00 45.26 414 ILE D O 1
ATOM 14134 N N . SER D 1 419 ? 17.626 75.115 60.037 1.00 46.74 415 SER D N 1
ATOM 14135 C CA . SER D 1 419 ? 18.796 75.496 59.262 1.00 52.29 415 SER D CA 1
ATOM 14136 C C . SER D 1 419 ? 19.866 74.416 59.204 1.00 56.98 415 SER D C 1
ATOM 14137 O O . SER D 1 419 ? 20.073 73.680 60.168 1.00 48.42 415 SER D O 1
ATOM 14139 N N . THR D 1 420 ? 20.549 74.329 58.067 1.00 74.86 416 THR D N 1
ATOM 14140 C CA . THR D 1 420 ? 21.800 73.582 57.998 1.00 90.35 416 THR D CA 1
ATOM 14141 C C . THR D 1 420 ? 22.955 74.532 58.336 1.00 99.51 416 THR D C 1
ATOM 14142 O O . THR D 1 420 ? 23.215 75.505 57.625 1.00 99.69 416 THR D O 1
ATOM 14146 N N . SER D 1 421 ? 23.631 74.239 59.443 1.00 110.35 417 SER D N 1
ATOM 14147 C CA . SER D 1 421 ? 24.582 75.162 60.062 1.00 117.98 417 SER D CA 1
ATOM 14148 C C . SER D 1 421 ? 25.773 75.523 59.184 1.00 119.91 417 SER D C 1
ATOM 14149 O O . SER D 1 421 ? 25.930 76.681 58.798 1.00 123.15 417 SER D O 1
ATOM 14151 N N . ALA D 1 422 ? 26.630 74.549 58.890 1.00 117.69 418 ALA D N 1
ATOM 14152 C CA . ALA D 1 422 ? 27.746 74.819 57.994 1.00 113.82 418 ALA D CA 1
ATOM 14153 C C . ALA D 1 422 ? 27.388 74.420 56.575 1.00 108.93 418 ALA D C 1
ATOM 14154 O O . ALA D 1 422 ? 27.914 73.460 56.008 1.00 109.14 418 ALA D O 1
ATOM 14156 N N . ALA D 1 423 ? 26.454 75.184 56.032 1.00 100.13 419 ALA D N 1
ATOM 14157 C CA . ALA D 1 423 ? 26.216 75.288 54.613 1.00 87.54 419 ALA D CA 1
ATOM 14158 C C . ALA D 1 423 ? 26.011 76.782 54.435 1.00 81.92 419 ALA D C 1
ATOM 14159 O O . ALA D 1 423 ? 26.514 77.571 55.239 1.00 83.83 419 ALA D O 1
ATOM 14161 N N . GLN D 1 424 ? 25.271 77.189 53.417 1.00 68.71 420 GLN D N 1
ATOM 14162 C CA . GLN D 1 424 ? 24.895 78.589 53.324 1.00 52.02 420 GLN D CA 1
ATOM 14163 C C . GLN D 1 424 ? 23.458 78.759 53.799 1.00 42.09 420 GLN D C 1
ATOM 14164 O O . GLN D 1 424 ? 23.058 79.845 54.222 1.00 40.64 420 GLN D O 1
ATOM 14167 N N . GLU D 1 425 ? 22.701 77.666 53.751 1.00 32.67 421 GLU D N 1
ATOM 14168 C CA . GLU D 1 425 ? 21.261 77.698 53.981 1.00 31.93 421 GLU D CA 1
ATOM 14169 C C . GLU D 1 425 ? 20.879 77.781 55.452 1.00 27.17 421 GLU D C 1
ATOM 14170 O O . GLU D 1 425 ? 20.422 76.799 56.030 1.00 27.02 421 GLU D O 1
ATOM 14172 N N . ASP D 1 426 ? 21.032 78.953 56.059 1.00 25.40 422 ASP D N 1
ATOM 14173 C CA . ASP D 1 426 ? 20.704 79.068 57.474 1.00 22.26 422 ASP D CA 1
ATOM 14174 C C . ASP D 1 426 ? 19.271 79.540 57.719 1.00 21.78 422 ASP D C 1
ATOM 14175 O O . ASP D 1 426 ? 18.833 79.630 58.859 1.00 26.41 422 ASP D O 1
ATOM 14180 N N . HIS D 1 427 ? 18.540 79.835 56.653 1.00 21.42 423 HIS D N 1
ATOM 14181 C CA . HIS D 1 427 ? 17.122 80.149 56.781 1.00 21.67 423 HIS D CA 1
ATOM 14182 C C . HIS D 1 427 ? 16.357 79.666 55.557 1.00 23.14 423 HIS D C 1
ATOM 14183 O O . HIS D 1 427 ? 16.712 79.988 54.426 1.00 28.04 423 HIS D O 1
ATOM 14190 N N . VAL D 1 428 ? 15.310 78.882 55.791 1.00 25.81 424 VAL D N 1
ATOM 14191 C CA . VAL D 1 428 ? 14.499 78.340 54.710 1.00 19.84 424 VAL D CA 1
ATOM 14192 C C . VAL D 1 428 ? 13.028 78.608 54.995 1.00 30.19 424 VAL D C 1
ATOM 14193 O O . VAL D 1 428 ? 12.665 78.957 56.119 1.00 34.56 424 VAL D O 1
ATOM 14197 N N . SER D 1 429 ? 12.182 78.452 53.980 1.00 26.75 425 SER D N 1
ATOM 14198 C CA . SER D 1 429 ? 10.778 78.846 54.096 1.00 28.90 425 SER D CA 1
ATOM 14199 C C . SER D 1 429 ? 9.878 77.738 54.642 1.00 30.14 425 SER D C 1
ATOM 14200 O O . SER D 1 429 ? 8.865 78.025 55.284 1.00 32.14 425 SER D O 1
ATOM 14203 N N . MET D 1 430 ? 10.252 76.484 54.384 1.00 24.85 426 MET D N 1
ATOM 14204 C CA . MET D 1 430 ? 9.431 75.324 54.743 1.00 26.10 426 MET D CA 1
ATOM 14205 C C . MET D 1 430 ? 8.033 75.427 54.137 1.00 26.56 426 MET D C 1
ATOM 14206 O O . MET D 1 430 ? 7.050 75.033 54.760 1.00 31.27 426 MET D O 1
ATOM 14211 N N . GLY D 1 431 ? 7.955 75.949 52.917 1.00 26.37 427 GLY D N 1
ATOM 14212 C CA . GLY D 1 431 ? 6.677 76.211 52.283 1.00 32.19 427 GLY D CA 1
ATOM 14213 C C . GLY D 1 431 ? 6.107 75.055 51.486 1.00 33.42 427 GLY D C 1
ATOM 14214 O O . GLY D 1 431 ? 5.037 75.176 50.888 1.00 31.81 427 GLY D O 1
ATOM 14215 N N . GLY D 1 432 ? 6.822 73.935 51.471 1.00 33.12 428 GLY D N 1
ATOM 14216 C CA . GLY D 1 432 ? 6.355 72.752 50.775 1.00 29.54 428 GLY D CA 1
ATOM 14217 C C . GLY D 1 432 ? 5.071 72.237 51.392 1.00 29.01 428 GLY D C 1
ATOM 14218 O O . GLY D 1 432 ? 4.115 71.902 50.687 1.00 26.09 428 GLY D O 1
ATOM 14219 N N . PHE D 1 433 ? 5.044 72.189 52.720 1.00 23.15 429 PHE D N 1
ATOM 14220 C CA . PHE D 1 433 ? 3.871 71.721 53.440 1.00 22.16 429 PHE D CA 1
ATOM 14221 C C . PHE D 1 433 ? 2.774 72.789 53.457 1.00 26.91 429 PHE D C 1
ATOM 14222 O O . PHE D 1 433 ? 1.588 72.467 53.544 1.00 33.01 429 PHE D O 1
ATOM 14230 N N . SER D 1 434 ? 3.174 74.056 53.366 1.00 23.84 430 SER D N 1
ATOM 14231 C CA . SER D 1 434 ? 2.215 75.158 53.278 1.00 22.16 430 SER D CA 1
ATOM 14232 C C . SER D 1 434 ? 1.340 75.009 52.043 1.00 21.93 430 SER D C 1
ATOM 14233 O O . SER D 1 434 ? 0.128 75.230 52.092 1.00 22.50 430 SER D O 1
ATOM 14236 N N . ALA D 1 435 ? 1.968 74.635 50.934 1.00 25.95 431 ALA D N 1
ATOM 14237 C CA . ALA D 1 435 ? 1.263 74.469 49.672 1.00 28.18 431 ALA D CA 1
ATOM 14238 C C . ALA D 1 435 ? 0.335 73.259 49.711 1.00 20.06 431 ALA D C 1
ATOM 14239 O O . ALA D 1 435 ? -0.799 73.319 49.235 1.00 27.14 431 ALA D O 1
ATOM 14241 N N . ARG D 1 436 ? 0.818 72.164 50.283 1.00 18.10 432 ARG D N 1
ATOM 14242 C CA . ARG D 1 436 ? 0.058 70.919 50.307 1.00 20.70 432 ARG D CA 1
ATOM 14243 C C . ARG D 1 436 ? -1.149 70.995 51.241 1.00 20.91 432 ARG D C 1
ATOM 14244 O O . ARG D 1 436 ? -2.234 70.524 50.895 1.00 18.39 432 ARG D O 1
ATOM 14252 N N . LYS D 1 437 ? -0.972 71.594 52.416 1.00 20.97 433 LYS D N 1
ATOM 14253 C CA . LYS D 1 437 ? -2.079 71.678 53.359 1.00 20.84 433 LYS D CA 1
ATOM 14254 C C . LYS D 1 437 ? -3.081 72.750 52.931 1.00 22.76 433 LYS D C 1
ATOM 14255 O O . LYS D 1 437 ? -4.246 72.699 53.315 1.00 27.07 433 LYS D O 1
ATOM 14261 N N . ALA D 1 438 ? -2.639 73.704 52.119 1.00 26.49 434 ALA D N 1
ATOM 14262 C CA . ALA D 1 438 ? -3.559 74.677 51.537 1.00 24.77 434 ALA D CA 1
ATOM 14263 C C . ALA D 1 438 ? -4.543 73.975 50.603 1.00 29.61 434 ALA D C 1
ATOM 14264 O O . ALA D 1 438 ? -5.744 74.251 50.625 1.00 31.83 434 ALA D O 1
ATOM 14266 N N . ILE D 1 439 ? -4.027 73.059 49.789 1.00 25.47 435 ILE D N 1
ATOM 14267 C CA . ILE D 1 439 ? -4.866 72.277 48.889 1.00 25.35 435 ILE D CA 1
ATOM 14268 C C . ILE D 1 439 ? -5.835 71.401 49.684 1.00 25.13 435 ILE D C 1
ATOM 14269 O O . ILE D 1 439 ? -7.003 71.252 49.315 1.00 22.61 435 ILE D O 1
ATOM 14274 N N . LYS D 1 440 ? -5.353 70.846 50.792 1.00 18.61 436 LYS D N 1
ATOM 14275 C CA . LYS D 1 440 ? -6.175 69.986 51.637 1.00 18.82 436 LYS D CA 1
ATOM 14276 C C . LYS D 1 440 ? -7.338 70.747 52.276 1.00 24.22 436 LYS D C 1
ATOM 14277 O O . LYS D 1 440 ? -8.467 70.251 52.312 1.00 23.06 436 LYS D O 1
ATOM 14283 N N . VAL D 1 441 ? -7.061 71.946 52.781 1.00 21.56 437 VAL D N 1
ATOM 14284 C CA . VAL D 1 441 ? -8.098 72.770 53.387 1.00 18.60 437 VAL D CA 1
ATOM 14285 C C . VAL D 1 441 ? -9.189 73.114 52.370 1.00 23.79 437 VAL D C 1
ATOM 14286 O O . VAL D 1 441 ? -10.376 72.997 52.666 1.00 18.99 437 VAL D O 1
ATOM 14290 N N . VAL D 1 442 ? -8.786 73.520 51.170 1.00 26.82 438 VAL D N 1
ATOM 14291 C CA . VAL D 1 442 ? -9.753 73.859 50.125 1.00 24.48 438 VAL D CA 1
ATOM 14292 C C . VAL D 1 442 ? -10.558 72.633 49.707 1.00 23.74 438 VAL D C 1
ATOM 14293 O O . VAL D 1 442 ? -11.763 72.719 49.484 1.00 29.08 438 VAL D O 1
ATOM 14297 N N . GLU D 1 443 ? -9.882 71.493 49.608 1.00 19.94 439 GLU D N 1
ATOM 14298 C CA . GLU D 1 443 ? -10.540 70.229 49.302 1.00 24.82 439 GLU D CA 1
ATOM 14299 C C . GLU D 1 443 ? -11.602 69.900 50.352 1.00 28.91 439 GLU D C 1
ATOM 14300 O O . GLU D 1 443 ? -12.710 69.471 50.017 1.00 30.21 439 GLU D O 1
ATOM 14306 N N . ASN D 1 444 ? -11.262 70.112 51.621 1.00 22.24 440 ASN D N 1
ATOM 14307 C CA . ASN D 1 444 ? -12.201 69.889 52.712 1.00 19.93 440 ASN D CA 1
ATOM 14308 C C . ASN D 1 444 ? -13.383 70.855 52.679 1.00 25.15 440 ASN D C 1
ATOM 14309 O O . ASN D 1 444 ? -14.530 70.449 52.878 1.00 28.11 440 ASN D O 1
ATOM 14314 N N . VAL D 1 445 ? -13.097 72.130 52.430 1.00 22.36 441 VAL D N 1
ATOM 14315 C CA . VAL D 1 445 ? -14.127 73.164 52.423 1.00 19.85 441 VAL D CA 1
ATOM 14316 C C . VAL D 1 445 ? -15.098 72.965 51.258 1.00 23.05 441 VAL D C 1
ATOM 14317 O O . VAL D 1 445 ? -16.290 73.254 51.381 1.00 28.26 441 VAL D O 1
ATOM 14321 N N . GLU D 1 446 ? -14.593 72.452 50.139 1.00 23.67 442 GLU D N 1
ATOM 14322 C CA . GLU D 1 446 ? -15.440 72.119 48.994 1.00 20.61 442 GLU D CA 1
ATOM 14323 C C . GLU D 1 446 ? -16.526 71.120 49.378 1.00 23.37 442 GLU D C 1
ATOM 14324 O O . GLU D 1 446 ? -17.671 71.232 48.934 1.00 21.51 442 GLU D O 1
ATOM 14330 N N . ARG D 1 447 ? -16.159 70.145 50.206 1.00 21.12 443 ARG D N 1
ATOM 14331 C CA . ARG D 1 447 ? -17.105 69.133 50.651 1.00 21.64 443 ARG D CA 1
ATOM 14332 C C . ARG D 1 447 ? -18.116 69.728 51.620 1.00 22.52 443 ARG D C 1
ATOM 14333 O O . ARG D 1 447 ? -19.295 69.380 51.590 1.00 22.30 443 ARG D O 1
ATOM 14341 N N . ILE D 1 448 ? -17.644 70.625 52.480 1.00 28.73 444 ILE D N 1
ATOM 14342 C CA . ILE D 1 448 ? -18.512 71.299 53.441 1.00 27.58 444 ILE D CA 1
ATOM 14343 C C . ILE D 1 448 ? -19.594 72.098 52.713 1.00 32.61 444 ILE D C 1
ATOM 14344 O O . ILE D 1 448 ? -20.783 71.965 53.013 1.00 31.23 444 ILE D O 1
ATOM 14349 N N . ILE D 1 449 ? -19.175 72.913 51.747 1.00 26.98 445 ILE D N 1
ATOM 14350 C CA . ILE D 1 449 ? -20.101 73.699 50.942 1.00 21.78 445 ILE D CA 1
ATOM 14351 C C . ILE D 1 449 ? -21.095 72.788 50.217 1.00 30.06 445 ILE D C 1
ATOM 14352 O O . ILE D 1 449 ? -22.284 73.108 50.106 1.00 28.68 445 ILE D O 1
ATOM 14357 N N . ALA D 1 450 ? -20.609 71.644 49.740 1.00 24.86 446 ALA D N 1
ATOM 14358 C CA . ALA D 1 450 ? -21.467 70.666 49.076 1.00 23.06 446 ALA D CA 1
ATOM 14359 C C . ALA D 1 450 ? -22.540 70.138 50.026 1.00 27.89 446 ALA D C 1
ATOM 14360 O O . ALA D 1 450 ? -23.701 69.989 49.645 1.00 29.27 446 ALA D O 1
ATOM 14362 N N . ILE D 1 451 ? -22.149 69.859 51.266 1.00 23.36 447 ILE D N 1
ATOM 14363 C CA . ILE D 1 451 ? -23.090 69.374 52.263 1.00 23.84 447 ILE D CA 1
ATOM 14364 C C . ILE D 1 451 ? -24.148 70.437 52.581 1.00 31.17 447 ILE D C 1
ATOM 14365 O O . ILE D 1 451 ? -25.335 70.122 52.684 1.00 34.77 447 ILE D O 1
ATOM 14370 N N . GLU D 1 452 ? -23.729 71.694 52.712 1.00 27.74 448 GLU D N 1
ATOM 14371 C CA . GLU D 1 452 ? -24.680 72.772 52.963 1.00 23.80 448 GLU D CA 1
ATOM 14372 C C . GLU D 1 452 ? -25.669 72.913 51.812 1.00 27.04 448 GLU D C 1
ATOM 14373 O O . GLU D 1 452 ? -26.878 72.976 52.032 1.00 33.17 448 GLU D O 1
ATOM 14379 N N . LEU D 1 453 ? -25.150 72.963 50.588 1.00 24.10 449 LEU D N 1
ATOM 14380 C CA . LEU D 1 453 ? -25.990 73.092 49.399 1.00 30.61 449 LEU D CA 1
ATOM 14381 C C . LEU D 1 453 ? -26.974 71.928 49.274 1.00 32.13 449 LEU D C 1
ATOM 14382 O O . LEU D 1 453 ? -28.139 72.115 48.918 1.00 32.46 449 LEU D O 1
ATOM 14387 N N . LEU D 1 454 ? -26.493 70.726 49.573 1.00 30.92 450 LEU D N 1
ATOM 14388 C CA . LEU D 1 454 ? -27.318 69.528 49.526 1.00 28.46 450 LEU D CA 1
ATOM 14389 C C . LEU D 1 454 ? -28.453 69.604 50.547 1.00 31.42 450 LEU D C 1
ATOM 14390 O O . LEU D 1 454 ? -29.603 69.288 50.238 1.00 32.32 450 LEU D O 1
ATOM 14395 N N . GLY D 1 455 ? -28.125 70.034 51.763 1.00 31.14 451 GLY D N 1
ATOM 14396 C CA . GLY D 1 455 ? -29.110 70.166 52.819 1.00 26.65 451 GLY D CA 1
ATOM 14397 C C . GLY D 1 455 ? -30.109 71.272 52.551 1.00 26.96 451 GLY D C 1
ATOM 14398 O O . GLY D 1 455 ? -31.305 71.118 52.795 1.00 35.84 451 GLY D O 1
ATOM 14399 N N . ALA D 1 456 ? -29.616 72.393 52.039 1.00 26.50 452 ALA D N 1
ATOM 14400 C CA . ALA D 1 456 ? -30.462 73.544 51.759 1.00 26.82 452 ALA D CA 1
ATOM 14401 C C . ALA D 1 456 ? -31.464 73.253 50.640 1.00 34.80 452 ALA D C 1
ATOM 14402 O O . ALA D 1 456 ? -32.600 73.731 50.677 1.00 35.20 452 ALA D O 1
ATOM 14404 N N . CYS D 1 457 ? -31.048 72.466 49.649 1.00 35.78 453 CYS D N 1
ATOM 14405 C CA . CYS D 1 457 ? -31.937 72.095 48.550 1.00 36.07 453 CYS D CA 1
ATOM 14406 C C . CYS D 1 457 ? -33.078 71.213 49.032 1.00 33.74 453 CYS D C 1
ATOM 14407 O O . CYS D 1 457 ? -34.190 71.285 48.514 1.00 37.22 453 CYS D O 1
ATOM 14410 N N . GLN D 1 458 ? -32.796 70.374 50.022 1.00 31.82 454 GLN D N 1
ATOM 14411 C CA . GLN D 1 458 ? -33.832 69.554 50.632 1.00 29.81 454 GLN D CA 1
ATOM 14412 C C . GLN D 1 458 ? -34.818 70.450 51.374 1.00 30.32 454 GLN D C 1
ATOM 14413 O O . GLN D 1 458 ? -36.019 70.177 51.413 1.00 32.37 454 GLN D O 1
ATOM 14419 N N . GLY D 1 459 ? -34.300 71.529 51.954 1.00 36.40 455 GLY D N 1
ATOM 14420 C CA . GLY D 1 459 ? -35.136 72.521 52.605 1.00 35.78 455 GLY D CA 1
ATOM 14421 C C . GLY D 1 459 ? -36.123 73.130 51.629 1.00 37.71 455 GLY D C 1
ATOM 14422 O O . GLY D 1 459 ? -37.297 73.319 51.956 1.00 36.53 455 GLY D O 1
ATOM 14423 N N . ILE D 1 460 ? -35.643 73.431 50.424 1.00 35.69 456 ILE D N 1
ATOM 14424 C CA . ILE D 1 460 ? -36.489 73.956 49.357 1.00 34.21 456 ILE D CA 1
ATOM 14425 C C . ILE D 1 460 ? -37.619 72.984 49.022 1.00 38.54 456 ILE D C 1
ATOM 14426 O O . ILE D 1 460 ? -38.768 73.395 48.841 1.00 38.71 456 ILE D O 1
ATOM 14431 N N . ASP D 1 461 ? -37.292 71.696 48.949 1.00 37.66 457 ASP D N 1
ATOM 14432 C CA . ASP D 1 461 ? -38.299 70.667 48.715 1.00 40.54 457 ASP D CA 1
ATOM 14433 C C . ASP D 1 461 ? -39.369 70.699 49.796 1.00 46.98 457 ASP D C 1
ATOM 14434 O O . ASP D 1 461 ? -40.562 70.657 49.506 1.00 49.51 457 ASP D O 1
ATOM 14439 N N . LEU D 1 462 ? -38.928 70.780 51.047 1.00 47.56 458 LEU D N 1
ATOM 14440 C CA . LEU D 1 462 ? -39.836 70.774 52.189 1.00 44.77 458 LEU D CA 1
ATOM 14441 C C . LEU D 1 462 ? -40.747 72.000 52.220 1.00 46.80 458 LEU D C 1
ATOM 14442 O O . LEU D 1 462 ? -41.762 72.006 52.914 1.00 50.32 458 LEU D O 1
ATOM 14447 N N . LEU D 1 463 ? -40.387 73.033 51.466 1.00 49.89 459 LEU D N 1
ATOM 14448 C CA . LEU D 1 463 ? -41.153 74.274 51.480 1.00 48.74 459 LEU D CA 1
ATOM 14449 C C . LEU D 1 463 ? -42.104 74.399 50.297 1.00 52.50 459 LEU D C 1
ATOM 14450 O O . LEU D 1 463 ? -42.886 75.345 50.239 1.00 57.14 459 LEU D O 1
ATOM 14455 N N . ARG D 1 464 ? -42.040 73.455 49.362 1.00 47.67 460 ARG D N 1
ATOM 14456 C CA . ARG D 1 464 ? -42.953 73.450 48.219 1.00 51.34 460 ARG D CA 1
ATOM 14457 C C . ARG D 1 464 ? -44.406 73.519 48.703 1.00 58.09 460 ARG D C 1
ATOM 14458 O O . ARG D 1 464 ? -44.729 72.990 49.767 1.00 56.16 460 ARG D O 1
ATOM 14466 N N . PRO D 1 465 ? -45.292 74.167 47.926 1.00 68.18 461 PRO D N 1
ATOM 14467 C CA . PRO D 1 465 ? -45.109 74.710 46.574 1.00 69.13 461 PRO D CA 1
ATOM 14468 C C . PRO D 1 465 ? -44.439 76.084 46.511 1.00 64.03 461 PRO D C 1
ATOM 14469 O O . PRO D 1 465 ? -44.473 76.712 45.454 1.00 66.24 461 PRO D O 1
ATOM 14473 N N . LEU D 1 466 ? -43.853 76.542 47.612 1.00 56.49 462 LEU D N 1
ATOM 14474 C CA . LEU D 1 466 ? -43.098 77.790 47.602 1.00 51.89 462 LEU D CA 1
ATOM 14475 C C . LEU D 1 466 ? -41.950 77.729 46.600 1.00 42.79 462 LEU D C 1
ATOM 14476 O O . LEU D 1 466 ? -41.353 76.675 46.387 1.00 41.62 462 LEU D O 1
ATOM 14481 N N . ARG D 1 467 ? -41.655 78.867 45.984 1.00 39.55 463 ARG D N 1
ATOM 14482 C CA . ARG D 1 467 ? -40.561 78.965 45.029 1.00 40.09 463 ARG D CA 1
ATOM 14483 C C . ARG D 1 467 ? -39.538 79.984 45.519 1.00 43.24 463 ARG D C 1
ATOM 14484 O O . ARG D 1 467 ? -39.864 80.870 46.310 1.00 43.48 463 ARG D O 1
ATOM 14488 N N . THR D 1 468 ? -38.299 79.852 45.061 1.00 45.19 464 THR D N 1
ATOM 14489 C CA . THR D 1 468 ? -37.285 80.855 45.354 1.00 43.73 464 THR D CA 1
ATOM 14490 C C . THR D 1 468 ? -36.994 81.661 44.088 1.00 43.51 464 THR D C 1
ATOM 14491 O O . THR D 1 468 ? -37.766 81.617 43.130 1.00 46.95 464 THR D O 1
ATOM 14495 N N . THR D 1 469 ? -35.894 82.404 44.086 1.00 38.32 465 THR D N 1
ATOM 14496 C CA . THR D 1 469 ? -35.560 83.252 42.948 1.00 35.21 465 THR D CA 1
ATOM 14497 C C . THR D 1 469 ? -35.214 82.426 41.718 1.00 38.84 465 THR D C 1
ATOM 14498 O O . THR D 1 469 ? -34.941 81.230 41.814 1.00 38.23 465 THR D O 1
ATOM 14502 N N . GLU D 1 470 ? -35.222 83.079 40.560 1.00 44.93 466 GLU D N 1
ATOM 14503 C CA . GLU D 1 470 ? -34.917 82.420 39.298 1.00 44.90 466 GLU D CA 1
ATOM 14504 C C . GLU D 1 470 ? -33.516 81.783 39.261 1.00 45.08 466 GLU D C 1
ATOM 14505 O O . GLU D 1 470 ? -33.383 80.634 38.838 1.00 45.60 466 GLU D O 1
ATOM 14511 N N . PRO D 1 471 ? -32.467 82.510 39.699 1.00 41.35 467 PRO D N 1
ATOM 14512 C CA . PRO D 1 471 ? -31.169 81.824 39.650 1.00 40.95 467 PRO D CA 1
ATOM 14513 C C . PRO D 1 471 ? -31.058 80.677 40.653 1.00 46.38 467 PRO D C 1
ATOM 14514 O O . PRO D 1 471 ? -30.401 79.676 40.356 1.00 49.06 467 PRO D O 1
ATOM 14518 N N . MET D 1 472 ? -31.692 80.814 41.815 1.00 38.94 468 MET D N 1
ATOM 14519 C CA . MET D 1 472 ? -31.603 79.782 42.842 1.00 34.11 468 MET D CA 1
ATOM 14520 C C . MET D 1 472 ? -32.473 78.573 42.501 1.00 32.76 468 MET D C 1
ATOM 14521 O O . MET D 1 472 ? -32.157 77.446 42.879 1.00 30.50 468 MET D O 1
ATOM 14526 N N . GLU D 1 473 ? -33.563 78.805 41.777 1.00 36.84 469 GLU D N 1
ATOM 14527 C CA . GLU D 1 473 ? -34.383 77.704 41.284 1.00 34.67 469 GLU D CA 1
ATOM 14528 C C . GLU D 1 473 ? -33.615 76.885 40.248 1.00 34.10 469 GLU D C 1
ATOM 14529 O O . GLU D 1 473 ? -33.789 75.671 40.150 1.00 37.06 469 GLU D O 1
ATOM 14535 N N . LYS D 1 474 ? -32.762 77.556 39.482 1.00 31.49 470 LYS D N 1
ATOM 14536 C CA . LYS D 1 474 ? -31.935 76.883 38.490 1.00 34.32 470 LYS D CA 1
ATOM 14537 C C . LYS D 1 474 ? -30.853 76.033 39.150 1.00 36.17 470 LYS D C 1
ATOM 14538 O O . LYS D 1 474 ? -30.556 74.931 38.691 1.00 36.74 470 LYS D O 1
ATOM 14544 N N . VAL D 1 475 ? -30.263 76.552 40.222 1.00 34.74 471 VAL D N 1
ATOM 14545 C CA . VAL D 1 475 ? -29.271 75.804 40.988 1.00 32.22 471 VAL D CA 1
ATOM 14546 C C . VAL D 1 475 ? -29.907 74.576 41.620 1.00 30.53 471 VAL D C 1
ATOM 14547 O O . VAL D 1 475 ? -29.341 73.484 41.596 1.00 33.56 471 VAL D O 1
ATOM 14551 N N . TRP D 1 476 ? -31.092 74.770 42.184 1.00 31.25 472 TRP D N 1
ATOM 14552 C CA . TRP D 1 476 ? -31.837 73.687 42.805 1.00 33.91 472 TRP D CA 1
ATOM 14553 C C . TRP D 1 476 ? -32.116 72.564 41.800 1.00 38.20 472 TRP D C 1
ATOM 14554 O O . TRP D 1 476 ? -31.889 71.388 42.095 1.00 32.19 472 TRP D O 1
ATOM 14565 N N . SER D 1 477 ? -32.592 72.938 40.613 1.00 35.96 473 SER D N 1
ATOM 14566 C CA . SER D 1 477 ? -32.841 71.974 39.543 1.00 36.10 473 SER D CA 1
ATOM 14567 C C . SER D 1 477 ? -31.561 71.257 39.142 1.00 34.59 473 SER D C 1
ATOM 14568 O O . SER D 1 477 ? -31.572 70.066 38.839 1.00 39.01 473 SER D O 1
ATOM 14571 N N . LEU D 1 478 ? -30.459 71.997 39.141 1.00 33.51 474 LEU D N 1
ATOM 14572 C CA . LEU D 1 478 ? -29.165 71.440 38.781 1.00 33.41 474 LEU D CA 1
ATOM 14573 C C . LEU D 1 478 ? -28.739 70.380 39.801 1.00 37.33 474 LEU D C 1
ATOM 14574 O O . LEU D 1 478 ? -28.257 69.305 39.434 1.00 33.30 474 LEU D O 1
ATOM 14579 N N . VAL D 1 479 ? -28.933 70.687 41.080 1.00 39.94 475 VAL D N 1
ATOM 14580 C CA . VAL D 1 479 ? -28.621 69.751 42.152 1.00 38.18 475 VAL D CA 1
ATOM 14581 C C . VAL D 1 479 ? -29.532 68.526 42.073 1.00 38.46 475 VAL D C 1
ATOM 14582 O O . VAL D 1 479 ? -29.084 67.390 42.244 1.00 32.82 475 VAL D O 1
ATOM 14586 N N . ARG D 1 480 ? -30.809 68.762 41.793 1.00 36.67 476 ARG D N 1
ATOM 14587 C CA . ARG D 1 480 ? -31.785 67.683 41.701 1.00 35.90 476 ARG D CA 1
ATOM 14588 C C . ARG D 1 480 ? -31.520 66.752 40.518 1.00 40.62 476 ARG D C 1
ATOM 14589 O O . ARG D 1 480 ? -32.080 65.659 40.447 1.00 43.34 476 ARG D O 1
ATOM 14597 N N . SER D 1 481 ? -30.666 67.179 39.592 1.00 41.12 477 SER D N 1
ATOM 14598 C CA . SER D 1 481 ? -30.332 66.355 38.433 1.00 39.71 477 SER D CA 1
ATOM 14599 C C . SER D 1 481 ? -29.229 65.346 38.753 1.00 50.65 477 SER D C 1
ATOM 14600 O O . SER D 1 481 ? -28.954 64.449 37.955 1.00 56.31 477 SER D O 1
ATOM 14603 N N . VAL D 1 482 ? -28.591 65.497 39.913 1.00 43.66 478 VAL D N 1
ATOM 14604 C CA . VAL D 1 482 ? -27.567 64.548 40.342 1.00 41.98 478 VAL D CA 1
ATOM 14605 C C . VAL D 1 482 ? -27.922 63.926 41.690 1.00 41.48 478 VAL D C 1
ATOM 14606 O O . VAL D 1 482 ? -27.336 62.921 42.093 1.00 43.26 478 VAL D O 1
ATOM 14610 N N . SER D 1 483 ? -28.886 64.528 42.379 1.00 40.23 479 SER D N 1
ATOM 14611 C CA . SER D 1 483 ? -29.306 64.049 43.690 1.00 41.29 479 SER D CA 1
ATOM 14612 C C . SER D 1 483 ? -30.800 64.275 43.912 1.00 40.30 479 SER D C 1
ATOM 14613 O O . SER D 1 483 ? -31.242 65.411 44.075 1.00 40.92 479 SER D O 1
ATOM 14616 N N . PRO D 1 484 ? -31.581 63.186 43.924 1.00 43.46 480 PRO D N 1
ATOM 14617 C CA . PRO D 1 484 ? -33.033 63.251 44.125 1.00 42.32 480 PRO D CA 1
ATOM 14618 C C . PRO D 1 484 ? -33.388 63.729 45.530 1.00 43.81 480 PRO D C 1
ATOM 14619 O O . PRO D 1 484 ? -32.541 63.666 46.418 1.00 43.14 480 PRO D O 1
ATOM 14623 N N . PRO D 1 485 ? -34.624 64.213 45.731 1.00 49.34 481 PRO D N 1
ATOM 14624 C CA . PRO D 1 485 ? -35.017 64.640 47.079 1.00 52.14 481 PRO D CA 1
ATOM 14625 C C . PRO D 1 485 ? -34.983 63.479 48.070 1.00 55.57 481 PRO D C 1
ATOM 14626 O O . PRO D 1 485 ? -35.050 62.317 47.675 1.00 54.95 481 PRO D O 1
ATOM 14630 N N . TRP D 1 486 ? -34.868 63.803 49.350 1.00 62.34 482 TRP D N 1
ATOM 14631 C CA . TRP D 1 486 ? -34.718 62.792 50.386 1.00 69.02 482 TRP D CA 1
ATOM 14632 C C . TRP D 1 486 ? -36.074 62.336 50.912 1.00 71.65 482 TRP D C 1
ATOM 14633 O O . TRP D 1 486 ? -36.630 62.944 51.827 1.00 70.48 482 TRP D O 1
ATOM 14644 N N . GLU D 1 487 ? -36.603 61.264 50.330 1.00 80.29 483 GLU D N 1
ATOM 14645 C CA . GLU D 1 487 ? -37.827 60.650 50.831 1.00 85.57 483 GLU D CA 1
ATOM 14646 C C . GLU D 1 487 ? -37.489 59.734 52.002 1.00 91.24 483 GLU D C 1
ATOM 14647 O O . GLU D 1 487 ? -37.547 60.144 53.162 1.00 93.77 483 GLU D O 1
ATOM 14649 N N . GLU D 1 488 ? -37.126 58.493 51.692 1.00 89.11 484 GLU D N 1
ATOM 14650 C CA . GLU D 1 488 ? -36.652 57.559 52.706 1.00 84.04 484 GLU D CA 1
ATOM 14651 C C . GLU D 1 488 ? -35.141 57.704 52.881 1.00 76.83 484 GLU D C 1
ATOM 14652 O O . GLU D 1 488 ? -34.470 58.301 52.038 1.00 73.62 484 GLU D O 1
ATOM 14655 N N . ASP D 1 489 ? -34.608 57.170 53.977 1.00 75.73 485 ASP D N 1
ATOM 14656 C CA . ASP D 1 489 ? -33.165 57.180 54.188 1.00 73.42 485 ASP D CA 1
ATOM 14657 C C . ASP D 1 489 ? -32.434 56.356 53.133 1.00 67.64 485 ASP D C 1
ATOM 14658 O O . ASP D 1 489 ? -32.919 55.312 52.693 1.00 69.28 485 ASP D O 1
ATOM 14663 N N . ARG D 1 490 ? -31.264 56.841 52.732 1.00 59.99 486 ARG D N 1
ATOM 14664 C CA . ARG D 1 490 ? -30.415 56.138 51.779 1.00 55.39 486 ARG D CA 1
ATOM 14665 C C . ARG D 1 490 ? -28.948 56.445 52.070 1.00 52.66 486 ARG D C 1
ATOM 14666 O O . ARG D 1 490 ? -28.644 57.249 52.950 1.00 46.53 486 ARG D O 1
ATOM 14674 N N . VAL D 1 491 ? -28.042 55.800 51.341 1.00 53.14 487 VAL D N 1
ATOM 14675 C CA . VAL D 1 491 ? -26.612 56.024 51.536 1.00 49.08 487 VAL D CA 1
ATOM 14676 C C . VAL D 1 491 ? -26.231 57.440 51.106 1.00 48.24 487 VAL D C 1
ATOM 14677 O O . VAL D 1 491 ? -26.241 57.771 49.920 1.00 48.99 487 VAL D O 1
ATOM 14681 N N . ILE D 1 492 ? -25.888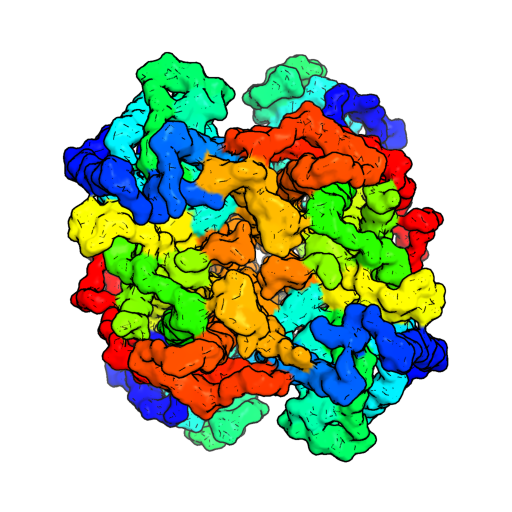 58.270 52.085 1.00 46.06 488 ILE D N 1
ATOM 14682 C CA . ILE D 1 492 ? -25.802 59.707 51.868 1.00 43.56 488 ILE D CA 1
ATOM 14683 C C . ILE D 1 492 ? -24.423 60.181 51.391 1.00 40.75 488 ILE D C 1
ATOM 14684 O O . ILE D 1 492 ? -24.296 61.279 50.846 1.00 41.62 488 ILE D O 1
ATOM 14689 N N . ASN D 1 493 ? -23.394 59.359 51.570 1.00 40.32 489 ASN D N 1
ATOM 14690 C CA . ASN D 1 493 ? -22.060 59.747 51.122 1.00 36.89 489 ASN D CA 1
ATOM 14691 C C . ASN D 1 493 ? -22.017 59.827 49.596 1.00 38.09 489 ASN D C 1
ATOM 14692 O O . ASN D 1 493 ? -21.228 60.577 49.023 1.00 37.17 489 ASN D O 1
ATOM 14697 N N . THR D 1 494 ? -22.894 59.067 48.947 1.00 39.43 490 THR D N 1
ATOM 14698 C CA . THR D 1 494 ? -23.042 59.126 47.498 1.00 38.54 490 THR D CA 1
ATOM 14699 C C . THR D 1 494 ? -23.561 60.495 47.052 1.00 34.51 490 THR D C 1
ATOM 14700 O O . THR D 1 494 ? -23.029 61.095 46.120 1.00 33.79 490 THR D O 1
ATOM 14704 N N . ASP D 1 495 ? -24.594 60.987 47.731 1.00 35.22 491 ASP D N 1
ATOM 14705 C CA . ASP D 1 495 ? -25.148 62.303 47.429 1.00 35.36 491 ASP D CA 1
ATOM 14706 C C . ASP D 1 495 ? -24.129 63.414 47.677 1.00 33.30 491 ASP D C 1
ATOM 14707 O O . ASP D 1 495 ? -23.996 64.332 46.865 1.00 30.00 491 ASP D O 1
ATOM 14712 N N . ILE D 1 496 ? -23.413 63.324 48.797 1.00 28.64 492 ILE D N 1
ATOM 14713 C CA . ILE D 1 496 ? -22.383 64.306 49.134 1.00 28.15 492 ILE D CA 1
ATOM 14714 C C . ILE D 1 496 ? -21.316 64.371 48.049 1.00 28.18 492 ILE D C 1
ATOM 14715 O O . ILE D 1 496 ? -20.935 65.453 47.601 1.00 31.50 492 ILE D O 1
ATOM 14720 N N . ASP D 1 497 ? -20.844 63.205 47.620 1.00 30.98 493 ASP D N 1
ATOM 14721 C CA . ASP D 1 497 ? -19.800 63.142 46.604 1.00 35.86 493 ASP D CA 1
ATOM 14722 C C . ASP D 1 497 ? -20.300 63.665 45.260 1.00 33.55 493 ASP D C 1
ATOM 14723 O O . ASP D 1 497 ? -19.575 64.371 44.559 1.00 28.16 493 ASP D O 1
ATOM 14728 N N . ASN D 1 498 ? -21.541 63.331 44.912 1.00 32.14 494 ASN D N 1
ATOM 14729 C CA . ASN D 1 498 ? -22.138 63.804 43.667 1.00 26.78 494 ASN D CA 1
ATOM 14730 C C . ASN D 1 498 ? -22.284 65.323 43.612 1.00 32.85 494 ASN D C 1
ATOM 14731 O O . ASN D 1 498 ? -22.005 65.944 42.585 1.00 41.34 494 ASN D O 1
ATOM 14736 N N . VAL D 1 499 ? -22.728 65.922 44.711 1.00 30.53 495 VAL D N 1
ATOM 14737 C CA . VAL D 1 499 ? -22.887 67.369 44.762 1.00 27.35 495 VAL D CA 1
ATOM 14738 C C . VAL D 1 499 ? -21.515 68.041 44.777 1.00 29.36 495 VAL D C 1
ATOM 14739 O O . VAL D 1 499 ? -21.339 69.132 44.226 1.00 30.71 495 VAL D O 1
ATOM 14743 N N . THR D 1 500 ? -20.535 67.375 45.382 1.00 29.14 496 THR D N 1
ATOM 14744 C CA . THR D 1 500 ? -19.167 67.880 45.370 1.00 25.94 496 THR D CA 1
ATOM 14745 C C . THR D 1 500 ? -18.622 67.886 43.943 1.00 30.20 496 THR D C 1
ATOM 14746 O O . THR D 1 500 ? -18.020 68.870 43.509 1.00 34.89 496 THR D O 1
ATOM 14750 N N . LYS D 1 501 ? -18.841 66.791 43.215 1.00 26.80 497 LYS D N 1
ATOM 14751 C CA . LYS D 1 501 ? -18.457 66.711 41.806 1.00 26.90 497 LYS D CA 1
ATOM 14752 C C . LYS D 1 501 ? -19.131 67.819 41.001 1.00 28.89 497 LYS D C 1
ATOM 14753 O O . LYS D 1 501 ? -18.509 68.433 40.133 1.00 26.96 497 LYS D O 1
ATOM 14758 N N . LEU D 1 502 ? -20.404 68.066 41.306 1.00 28.06 498 LEU D N 1
ATOM 14759 C CA . LEU D 1 502 ? -21.182 69.102 40.640 1.00 26.45 498 LEU D CA 1
ATOM 14760 C C . LEU D 1 502 ? -20.564 70.484 40.842 1.00 29.28 498 LEU D C 1
ATOM 14761 O O . LEU D 1 502 ? -20.403 71.245 39.889 1.00 30.26 498 LEU D O 1
ATOM 14766 N N . LEU D 1 503 ? -20.216 70.801 42.087 1.00 29.58 499 LEU D N 1
ATOM 14767 C CA . LEU D 1 503 ? -19.584 72.080 42.402 1.00 31.21 499 LEU D CA 1
ATOM 14768 C C . LEU D 1 503 ? -18.258 72.250 41.668 1.00 30.32 499 LEU D C 1
ATOM 14769 O O . LEU D 1 503 ? -17.978 73.314 41.114 1.00 32.30 499 LEU D O 1
ATOM 14774 N N . ARG D 1 504 ? -17.447 71.195 41.661 1.00 30.84 500 ARG D N 1
ATOM 14775 C CA . ARG D 1 504 ? -16.119 71.258 41.059 1.00 32.40 500 ARG D CA 1
ATOM 14776 C C . ARG D 1 504 ? -16.193 71.338 39.535 1.00 31.51 500 ARG D C 1
ATOM 14777 O O . ARG D 1 504 ? -15.252 71.789 38.886 1.00 34.99 500 ARG D O 1
ATOM 14785 N N . SER D 1 505 ? -17.321 70.914 38.974 1.00 28.98 501 SER D N 1
ATOM 14786 C CA . SER D 1 505 ? -17.506 70.904 37.525 1.00 29.20 501 SER D CA 1
ATOM 14787 C C . SER D 1 505 ? -17.623 72.311 36.942 1.00 30.55 501 SER D C 1
ATOM 14788 O O . SER D 1 505 ? -17.347 72.523 35.765 1.00 31.07 501 SER D O 1
ATOM 14791 N N . GLY D 1 506 ? -18.045 73.266 37.764 1.00 34.01 502 GLY D N 1
ATOM 14792 C CA . GLY D 1 506 ? -18.209 74.636 37.315 1.00 30.18 502 GLY D CA 1
ATOM 14793 C C . GLY D 1 506 ? -19.623 74.942 36.856 1.00 34.55 502 GLY D C 1
ATOM 14794 O O . GLY D 1 506 ? -19.955 76.093 36.567 1.00 33.30 502 GLY D O 1
ATOM 14795 N N . ALA D 1 507 ? -20.460 73.910 36.799 1.00 31.60 503 ALA D N 1
ATOM 14796 C CA . ALA D 1 507 ? -21.828 74.047 36.307 1.00 27.43 503 ALA D CA 1
ATOM 14797 C C . ALA D 1 507 ? -22.689 74.921 37.214 1.00 32.35 503 ALA D C 1
ATOM 14798 O O . ALA D 1 507 ? -23.579 75.629 36.742 1.00 33.37 503 ALA D O 1
ATOM 14800 N N . VAL D 1 508 ? -22.430 74.867 38.517 1.00 30.85 504 VAL D N 1
ATOM 14801 C CA . VAL D 1 508 ? -23.212 75.649 39.465 1.00 30.56 504 VAL D CA 1
ATOM 14802 C C . VAL D 1 508 ? -22.954 77.144 39.285 1.00 36.33 504 VAL D C 1
ATOM 14803 O O . VAL D 1 508 ? -23.897 77.931 39.176 1.00 38.38 504 VAL D O 1
ATOM 14807 N N . TRP D 1 509 ? -21.685 77.539 39.239 1.00 42.05 505 TRP D N 1
ATOM 14808 C CA . TRP D 1 509 ? -21.363 78.948 39.036 1.00 36.35 505 TRP D CA 1
ATOM 14809 C C . TRP D 1 509 ? -21.815 79.430 37.660 1.00 37.07 505 TRP D C 1
ATOM 14810 O O . TRP D 1 509 ? -22.339 80.534 37.524 1.00 38.63 505 TRP D O 1
ATOM 14821 N N . LYS D 1 510 ? -21.609 78.598 36.644 1.00 36.15 506 LYS D N 1
ATOM 14822 C CA . LYS D 1 510 ? -22.019 78.927 35.282 1.00 37.90 506 LYS D CA 1
ATOM 14823 C C . LYS D 1 510 ? -23.515 79.234 35.222 1.00 40.58 506 LYS D C 1
ATOM 14824 O O . LYS D 1 510 ? -23.965 80.056 34.424 1.00 41.25 506 LYS D O 1
ATOM 14826 N N . THR D 1 511 ? -24.276 78.580 36.093 1.00 35.03 507 THR D N 1
ATOM 14827 C CA . THR D 1 511 ? -25.722 78.751 36.152 1.00 35.77 507 THR D CA 1
ATOM 14828 C C . THR D 1 511 ? -26.139 80.135 36.662 1.00 37.34 507 THR D C 1
ATOM 14829 O O . THR D 1 511 ? -27.019 80.773 36.081 1.00 36.47 507 THR D O 1
ATOM 14833 N N . VAL D 1 512 ? -25.506 80.599 37.742 1.00 31.93 508 VAL D N 1
ATOM 14834 C CA . VAL D 1 512 ? -25.873 81.881 38.344 1.00 29.50 508 VAL D CA 1
ATOM 14835 C C . VAL D 1 512 ? -25.088 83.061 37.783 1.00 30.46 508 VAL D C 1
ATOM 14836 O O . VAL D 1 512 ? -25.481 84.212 37.968 1.00 31.93 508 VAL D O 1
ATOM 14840 N N . LYS D 1 513 ? -23.982 82.763 37.107 1.00 26.12 509 LYS D N 1
ATOM 14841 C CA . LYS D 1 513 ? -23.065 83.774 36.572 1.00 28.86 509 LYS D CA 1
ATOM 14842 C C . LYS D 1 513 ? -23.741 84.973 35.877 1.00 34.59 509 LYS D C 1
ATOM 14843 O O . LYS D 1 513 ? -23.406 86.118 36.178 1.00 37.27 509 LYS D O 1
ATOM 14847 N N . PRO D 1 514 ? -24.699 84.729 34.958 1.00 32.01 510 PRO D N 1
ATOM 14848 C CA . PRO D 1 514 ? -25.263 85.909 34.284 1.00 34.98 510 PRO D CA 1
ATOM 14849 C C . PRO D 1 514 ? -26.152 86.801 35.163 1.00 32.72 510 PRO D C 1
ATOM 14850 O O . PRO D 1 514 ? -26.505 87.899 34.735 1.00 36.79 510 PRO D O 1
ATOM 14854 N N . TYR D 1 515 ? -26.499 86.350 36.363 1.00 30.53 511 TYR D N 1
ATOM 14855 C CA . TYR D 1 515 ? -27.327 87.151 37.265 1.00 28.66 511 TYR D CA 1
ATOM 14856 C C . TYR D 1 515 ? -26.486 88.061 38.153 1.00 30.07 511 TYR D C 1
ATOM 14857 O O . TYR D 1 515 ? -27.013 88.957 38.810 1.00 26.78 511 TYR D O 1
ATOM 14866 N N . VAL D 1 516 ? -25.179 87.824 38.166 1.00 28.83 512 VAL D N 1
ATOM 14867 C CA . VAL D 1 516 ? -24.272 88.542 39.053 1.00 30.87 512 VAL D CA 1
ATOM 14868 C C . VAL D 1 516 ? -23.525 89.655 38.316 1.00 32.66 512 VAL D C 1
ATOM 14869 O O . VAL D 1 516 ? -22.994 89.430 37.228 1.00 31.95 512 VAL D O 1
ATOM 14873 N N . PRO D 1 517 ? -23.499 90.867 38.903 1.00 32.02 513 PRO D N 1
ATOM 14874 C CA . PRO D 1 517 ? -22.709 91.983 38.368 1.00 31.30 513 PRO D CA 1
ATOM 14875 C C . PRO D 1 517 ? -21.249 91.586 38.156 1.00 34.46 513 PRO D C 1
ATOM 14876 O O . PRO D 1 517 ? -20.695 90.865 38.986 1.00 32.69 513 PRO D O 1
ATOM 14880 N N . GLU D 1 518 ? -20.648 92.047 37.063 1.00 38.74 514 GLU D N 1
ATOM 14881 C CA . GLU D 1 518 ? -19.301 91.632 36.672 1.00 38.77 514 GLU D CA 1
ATOM 14882 C C . GLU D 1 518 ? -18.282 91.734 37.808 1.00 39.69 514 GLU D C 1
ATOM 14883 O O . GLU D 1 518 ? -17.454 90.841 37.994 1.00 34.00 514 GLU D O 1
ATOM 14885 N N . GLU D 1 519 ? -18.359 92.817 38.574 1.00 39.31 515 GLU D N 1
ATOM 14886 C CA . GLU D 1 519 ? -17.379 93.085 39.618 1.00 33.28 515 GLU D CA 1
ATOM 14887 C C . GLU D 1 519 ? -17.481 92.084 40.764 1.00 38.23 515 GLU D C 1
ATOM 14888 O O . GLU D 1 519 ? -16.511 91.857 41.489 1.00 41.19 515 GLU D O 1
ATOM 14894 N N . ALA D 1 520 ? -18.655 91.478 40.922 1.00 41.19 516 ALA D N 1
ATOM 14895 C CA . ALA D 1 520 ? -18.881 90.534 42.012 1.00 32.96 516 ALA D CA 1
ATOM 14896 C C . ALA D 1 520 ? -18.645 89.084 41.584 1.00 33.67 516 ALA D C 1
ATOM 14897 O O . ALA D 1 520 ? -19.020 88.153 42.295 1.00 31.60 516 ALA D O 1
ATOM 14899 N N . ARG D 1 521 ? -18.010 88.895 40.432 1.00 31.79 517 ARG D N 1
ATOM 14900 C CA . ARG D 1 521 ? -17.768 87.552 39.908 1.00 33.21 517 ARG D CA 1
ATOM 14901 C C . ARG D 1 521 ? -16.363 87.035 40.189 1.00 35.42 517 ARG D C 1
ATOM 14902 O O . ARG D 1 521 ? -16.013 85.939 39.743 1.00 34.21 517 ARG D O 1
ATOM 14910 N N . PHE D 1 522 ? -15.562 87.829 40.901 1.00 37.88 518 PHE D N 1
ATOM 14911 C CA . PHE D 1 522 ? -14.202 87.438 41.276 1.00 35.81 518 PHE D CA 1
ATOM 14912 C C . PHE D 1 522 ? -13.349 87.176 40.030 1.00 43.91 518 PHE D C 1
ATOM 14913 O O . PHE D 1 522 ? -12.771 86.101 39.876 1.00 44.05 518 PHE D O 1
ATOM 14921 N N . LEU D 1 523 ? -13.279 88.165 39.143 1.00 49.78 519 LEU D N 1
ATOM 14922 C CA . LEU D 1 523 ? -12.600 87.998 37.858 1.00 46.61 519 LEU D CA 1
ATOM 14923 C C . LEU D 1 523 ? -11.414 88.940 37.667 1.00 46.50 519 LEU D C 1
ATOM 14924 O O . LEU D 1 523 ? -10.605 88.742 36.759 1.00 44.91 519 LEU D O 1
ATOM 14929 N N . GLY D 1 524 ? -11.322 89.968 38.506 1.00 44.09 520 GLY D N 1
ATOM 14930 C CA . GLY D 1 524 ? -10.264 90.957 38.390 1.00 45.42 520 GLY D CA 1
ATOM 14931 C C . GLY D 1 524 ? -8.864 90.370 38.445 1.00 45.87 520 GLY D C 1
ATOM 14932 O O . GLY D 1 524 ? -7.944 90.867 37.794 1.00 43.80 520 GLY D O 1
ATOM 14933 N N . VAL D 1 525 ? -8.708 89.295 39.212 1.00 49.12 521 VAL D N 1
ATOM 14934 C CA . VAL D 1 525 ? -7.406 88.670 39.413 1.00 44.16 521 VAL D CA 1
ATOM 14935 C C . VAL D 1 525 ? -6.941 87.856 38.200 1.00 44.42 521 VAL D C 1
ATOM 14936 O O . VAL D 1 525 ? -5.790 87.410 38.145 1.00 45.65 521 VAL D O 1
ATOM 14940 N N . LEU D 1 526 ? -7.828 87.675 37.226 1.00 42.83 522 LEU D N 1
ATOM 14941 C CA . LEU D 1 526 ? -7.531 86.843 36.062 1.00 41.17 522 LEU D CA 1
ATOM 14942 C C . LEU D 1 526 ? -6.621 87.526 35.040 1.00 43.87 522 LEU D C 1
ATOM 14943 O O . LEU D 1 526 ? -6.097 86.869 34.141 1.00 47.58 522 LEU D O 1
ATOM 14948 N N . THR D 1 527 ? -6.436 88.836 35.168 1.00 49.05 523 THR D N 1
ATOM 14949 C CA . THR D 1 527 ? -5.531 89.563 34.276 1.00 53.46 523 THR D CA 1
ATOM 14950 C C . THR D 1 527 ? -4.283 90.041 35.018 1.00 49.42 523 THR D C 1
ATOM 14951 O O . THR D 1 527 ? -4.379 90.616 36.103 1.00 43.18 523 THR D O 1
ATOM 14955 N N . VAL D 1 528 ? -3.116 89.799 34.424 1.00 50.07 524 VAL D N 1
ATOM 14956 C CA . VAL D 1 528 ? -1.842 90.140 35.052 1.00 48.87 524 VAL D CA 1
ATOM 14957 C C . VAL D 1 528 ? -1.606 91.644 35.082 1.00 48.95 524 VAL D C 1
ATOM 14958 O O . VAL D 1 528 ? -1.568 92.296 34.041 1.00 52.82 524 VAL D O 1
ATOM 14961 N N . LYS D 1 529 ? -1.442 92.188 36.284 1.00 49.53 525 LYS D N 1
ATOM 14962 C CA . LYS D 1 529 ? -1.159 93.608 36.448 1.00 44.82 525 LYS D CA 1
ATOM 14963 C C . LYS D 1 529 ? 0.322 93.882 36.212 1.00 41.79 525 LYS D C 1
ATOM 14964 O O . LYS D 1 529 ? 1.157 92.991 36.365 1.00 49.30 525 LYS D O 1
ATOM 14966 N N . LYS D 1 530 ? 0.643 95.112 35.826 1.00 39.56 526 LYS D N 1
ATOM 14967 C CA . LYS D 1 530 ? 2.035 95.513 35.660 1.00 41.46 526 LYS D CA 1
ATOM 14968 C C . LYS D 1 530 ? 2.739 95.441 37.010 1.00 37.29 526 LYS D C 1
ATOM 14969 O O . LYS D 1 530 ? 2.149 95.775 38.037 1.00 34.60 526 LYS D O 1
ATOM 14971 N N . PRO D 1 531 ? 3.999 94.985 37.017 1.00 35.97 527 PRO D N 1
ATOM 14972 C CA . PRO D 1 531 ? 4.742 94.834 38.274 1.00 33.15 527 PRO D CA 1
ATOM 14973 C C . PRO D 1 531 ? 5.051 96.177 38.929 1.00 33.58 527 PRO D C 1
ATOM 14974 O O . PRO D 1 531 ? 5.173 97.188 38.234 1.00 36.70 527 PRO D O 1
ATOM 14978 N N . PHE D 1 532 ? 5.164 96.180 40.252 1.00 34.02 528 PHE D N 1
ATOM 14979 C CA . PHE D 1 532 ? 5.477 97.394 40.996 1.00 32.68 528 PHE D CA 1
ATOM 14980 C C . PHE D 1 532 ? 6.797 97.998 40.526 1.00 33.50 528 PHE D C 1
ATOM 14981 O O . PHE D 1 532 ? 7.743 97.278 40.201 1.00 32.48 528 PHE D O 1
ATOM 14989 N N . GLU D 1 533 ? 6.853 99.324 40.487 1.00 27.98 529 GLU D N 1
ATOM 14990 C CA . GLU D 1 533 ? 8.053 100.015 40.052 1.00 30.44 529 GLU D CA 1
ATOM 14991 C C . GLU D 1 533 ? 8.466 101.081 41.062 1.00 34.81 529 GLU D C 1
ATOM 14992 O O . GLU D 1 533 ? 7.655 101.918 41.459 1.00 42.62 529 GLU D O 1
ATOM 14998 N N . LEU D 1 534 ? 9.728 101.029 41.479 1.00 30.81 530 LEU D N 1
ATOM 14999 C CA . LEU D 1 534 ? 10.289 102.011 42.399 1.00 32.47 530 LEU D CA 1
ATOM 15000 C C . LEU D 1 534 ? 10.181 103.431 41.841 1.00 32.90 530 LEU D C 1
ATOM 15001 O O . LEU D 1 534 ? 10.421 103.655 40.656 1.00 35.13 530 LEU D O 1
ATOM 15006 N N . LYS D 1 535 ? 9.819 104.385 42.695 1.00 35.36 531 LYS D N 1
ATOM 15007 C CA . LYS D 1 535 ? 9.802 105.794 42.302 1.00 39.69 531 LYS D CA 1
ATOM 15008 C C . LYS D 1 535 ? 11.229 106.324 42.201 1.00 42.11 531 LYS D C 1
ATOM 15009 O O . LYS D 1 535 ? 11.528 107.173 41.364 1.00 52.84 531 LYS D O 1
ATOM 15013 N N . SER D 1 536 ? 12.137 105.695 42.943 1.00 29.30 532 SER D N 1
ATOM 15014 C CA . SER D 1 536 ? 13.565 105.913 42.747 1.00 29.93 532 SER D CA 1
ATOM 15015 C C . SER D 1 536 ? 14.277 104.602 42.408 1.00 32.93 532 SER D C 1
ATOM 15016 O O . SER D 1 536 ? 14.007 103.576 43.014 1.00 35.79 532 SER D O 1
ATOM 15019 N N . LYS D 1 537 ? 15.194 104.636 41.447 1.00 33.29 533 LYS D N 1
ATOM 15020 C CA . LYS D 1 537 ? 15.947 103.437 41.086 1.00 36.61 533 LYS D CA 1
ATOM 15021 C C . LYS D 1 537 ? 17.279 103.353 41.843 1.00 37.75 533 LYS D C 1
ATOM 15022 O O . LYS D 1 537 ? 18.147 102.550 41.504 1.00 37.29 533 LYS D O 1
ATOM 15025 N N . MET D 1 538 ? 17.430 104.181 42.874 1.00 38.29 534 MET D N 1
ATOM 15026 C CA . MET D 1 538 ? 18.581 104.086 43.762 1.00 39.50 534 MET D CA 1
ATOM 15027 C C . MET D 1 538 ? 18.477 102.838 44.644 1.00 45.41 534 MET D C 1
ATOM 15028 O O . MET D 1 538 ? 17.405 102.253 44.803 1.00 42.30 534 MET D O 1
#

Secondary structure (P-SEA, 3-state):
cbbbbccccccaaaaaaaccccbbbbbbcaaaaaaaaaaaaaaaaaaaacccccccccccccccaaaaaaaaaaaaaaacccccccccaaaaaaaaaaaaaaaccccccccaaaaaaaaaaaaaccccccccccccccaaaaaaaaaaaacccccccccccccccaaaaaaaacccbbbbccaaaaaacccaaaaaaaaaaaaaaaaaaaaaaaaaaaaaaaaaccccccccaaaaaaaccaaaaaaaaaaaaacccccccccaaaaaaaaaaaaaaaaaaaaaaaaaccccccbbbccccccccccccccaaaaaaaaaaaaaaaaaaaaaaaaaaaaaaccccccccccccccccccccccccccaaaaaaaaaaaccccccbbbbcccccccccccaaaaaaaaaaaaaaaaaaaaaaaaaaaaaaaaaccccccaaaaaaaaaaaacccccccccccaaaaaaaaaaaaaccccccccccccccccccccccccccccccccc/cbbbbccccccaaaaaaaccccbbbbbbcaaaaaaaaaaaaaaaaaaaacccccccccccccaaaaaaaaaaaaacccccccccaaaaaaaaaaaaaaaccccccccaaaaaaaaaaaaaccccccccccccccaaaaaaaaaaaacccccccccccccccaaaaaaaacccbbbbccaaaaaacccaaaaaaaaaaaaaaaaaaaaaaaaaaaaaaaaaccccccccaaaaaaaccaaaaaaaaaaaaaccccccccaaaaaaaaaaaaaaaaaaaaaaaaaccccccbbbccccccccccccccaaaaaaaaaaaaaaaaaaaaaaaaaaaaaaccccccccccccccccccccccccccaaaaaaaaaaacccccccccccccccccccccaaaaaaaaaaaaaaaaaaaaaaaaaaaaaaaaaccccccaaaaaaaaaaaacccccccccccaaaaaaaaaaaaaccccccccccccccccccccccccccccccccc/cbbbbccccccaaaaaaaccccbbbbbbcaaaaaaaaaaaaaaaaaaaacccccccccccccccccaaaaaaaaaaaaacccccccccaaaaaaaaaaaaaaaccccccccaaaaaaaaaaaaaccccccccccccccaaaaaaaaaaaacccccccccccccccaaaaaaaacbbbbbbccaaaaaacccaaaaaaaaaaaaaaaaaaaaaaaaaaaaaaaaaccccccccaaaaaaaccaaaaaaaaaaaaacccccccccaaaaaaaaaaaaaaaaaaaaaaaaaccccccbbbccccccccccccccaaaaaaaaaaaaaaaaaaaaaaaaaaaaaaccccccccccccccccccccccccccaaaaaaaaaaacccccccccccccccccccccaaaaaaaaaaaaaaaaaaaaaaaaaaaaaaaaaccccccaaaaaaaaaaaacccccccccccaaaaaaaaaaaaaccccccccccccccccccccccccccccccccc/cbbbbccccccaaaaaaaccccbbbbbbcaaaaaaaaaaaaaaaaaaaacccccccccccccccccaaaaaaaaaaaaaaacccccccccaaaaaaaaaaaaaaaccccccccaaaaaaaaaaaaaccccccccccccccaaaaaaaaaaaacccccccccccccccaaaaaaaacccbbbbccaaaaaacccaaaaaaaaaaaaaaaaaaaaaaaaaaaaaaaaaccccccccaaaaaaaccaaaaaaaaaaaaaccccccccaaaaaaaaaaaaaaaaaaaaaaaaaccccccbbbccccccccccccccaaaaaaaaaaaaaaaaaaaaaaaaaaaaaacccccccccccccccccccccaaaaaaaaaaaccccccbbbbbccccccccccaaaaaaaaaaaaaaaaaaaaaaaaaaaaaaaaaccccccaaaaaaaaaaaacccccccccccaaaaaaaaaaaaaccccccccccccccccccccccccccccccccc

Nearest PDB structures (foldseek):
  6v6h-assembly1_A  TM=1.002E+00  e=5.068E-78  Trypanosoma cruzi
  6v6h-assembly1_C  TM=1.001E+00  e=4.041E-76  Trypanosoma cruzi
  6v6h-assembly1_B  TM=9.988E-01  e=3.377E-75  Trypanosoma cruzi
  6v6h-assembly1_D  TM=9.955E-01  e=1.660E-74  Trypanosoma cruzi
  4v2q-assembly1_B-2  TM=8.127E-01  e=4.197E-24  Taxus chinensis

Radius of gyration: 34.44 Å; Cα contacts (8 Å, |Δi|>4): 4593; chains: 4; bounding box: 92×90×88 Å

B-factor: mean 34.21, std 14.7, range [11.2, 143.62]

Sequence (2019 aa):
MRVILDGCSLTPDVLYALGYEKGATIEISDEAVARITAARAVIDKIVNDRQTVYGINTGSTIIPPHQLEELQLNLIRSHSACVGEPLTPERARMMLALRVNVLCKGHSGIRLETVQKYLKAFNAGVVPYIPEQGTVGDLGPLSHLALGMLGEGLLATLNNKKFRDAGSVLRELGVEPITLAAKEGLALINGTQFISALGAEAVVRARKIARLADVALAMSHEALRATNSTLNPDIHRVRPHKGQQLVAQRLRALLHQDAYSIRCAPQVHGISNEVIEWVYGILTTELNCATDNPLVFPDGVKKVVSGGNFHGEYPAKALDMLAIGVHELGNISERRIERLNNPTLSRLPAFLVKNGGLNSGFFMIAHTAAALVSENKVYCHPASADSISTSAAQEDHVSMGGFSARKAIKVVENVERIIAIELLGACQGIDLLRPLRTTEPMEKVWSLVRSVSPPWEEDRVINTDIDNVTKLLRSGAVWKTVKPYVPEEARFLGVLTVKKPFELKSKMMRVILDGCSLTPDVLYALGYEKGATIEISDEAVARITAARAVIDKIVNDRQTVYGINTGPPHQLEELQLNLIRSHSACVGEPLTPERARMMLALRVNVLCKGHSGIRLETVQKYLKAFNAGVVPYIPEQGTVGDLGPLSHLALGMLGEGLLATLNNKKFRDAGSVLRELGVEPITLAAKEGLALINGTQFISALGAEAVVRARKIARLADVALAMSHEALRATNSTLNPDIHRVRPHKGQQLVAQRLRALLHDAYSIRCAPQVHGISNEVIEWVYGILTTELNCATDNPLVFPDGVKKVVSGGNFHGEYPAKALDMLAIGVHELGNISERRIERLNNPTLSRLPAFLVKNGGLNSGFMIAHTAAALVSENKVYCHPASADSISTSAAQEDHVSMGGFSARKAIKVVENVERIIAIELLGACQGIDLLRPLRTTEPMEKVWSLVRSVSPPWEEDRVINTDIDNVTKLLRSGAVWKTVKPYVPEEARFLGVLTVKKPFELKSKMMRVILDGCSLTPDVLYALGYEKGATIEISDEAVARITAARAVIDKIVNDRQTVYGINTGFTIIPPHQLEELQLNLIRSHSACVGEPLTPERARMMLALRVNVLCKGHSGIRLETVQKYLKAFNAGVVPYIPEQGTVGDLGPLSHLALGMLGEGLLATLNNKKFRDAGSVLRRELGVEPITLAAKEGLALINGTQFISALGAEAVVRARKIARLADVALAMSHEALRRATNSTLNPDIHRVRPHKGQQLVAQRLRALLHQDAYSIRCAPQVHGISNEVIEWVYGILTTELNCATDNPLVFPDGVKKVVSGGNFHGEYPAKALDMLAIGVHELGNISERRIERLNNPTLSRLPAFLVKNGGLNSGFMIAHTAAALVSENKVYCHPASADSISTSAAQEDHVSMGGFSARKAIKVVENVERIIAIELLGACQGIDLLRPLRTTEPMEKVWSLVRSVSPPWEEDRVINTDIDNVTKLLRSGAVWKTVKPYVPEEARFLGVLTVKKPFELKSKMMRVILDGCSLTPDVLYALGYEKGATIEISDEAVARITAARAVIDKIVNDRQTVYGINTGFESTIIPPHQLEELQLNLIRSHSACVGEPLTPERARMMLALRVNVLCKGHSGIRLETVQKYLKAFNAGVVPYIPEQGTVGDLGPLSHLALGMLGEGLLATLNNKKFRDAGSVLRELGVEPITLAAKEGLALINGTQFISALGAEAVVRARKIARLADVALAMSHEALRATNSTLNPDIHRVRPHKGQQLVAQRLRALLHDAYSIRCAPQVHGISNEVIEWVYGILTTELNCATDNPLVFPDGVKKVVSGGNFHGEYPAKALDMLAIGVHELGNISERRIERLNNPTLSRLPAFLLNSGFFMIAHTAAALVSENKVYCHPASADSISTSAAQEDHVSMGGFSARKAIKVVENVERIIAIELLGACQGIDLLRPLRTTEPMEKVWSLVRSVSPPWEEDRVINTDIDNVTKLLRSGAVWKTVKPYVPEEARFLGVLTVKKPFELKSKM

InterPro domains:
  IPR001106 Aromatic amino acid lyase [PF00221] (12-476)
  IPR001106 Aromatic amino acid lyase [PTHR10362] (3-477)
  IPR001106 Aromatic amino acid lyase [cd00332] (8-459)
  IPR005921 Histidine ammonia-lyase [TIGR01225] (3-508)
  IPR008948 L-Aspartase-like [SSF48557] (3-508)
  IPR022313 Phenylalanine/histidine ammonia-lyases, active site [PS00488] (139-155)
  IPR024083 Fumarase/histidase, N-terminal [G3DSA:1.10.275.10] (1-200)

Foldseek 3Di:
DEEEAQLFWDALVVLLCCLPPPQYAYHYDPLLVVLQVLLLVVLVCCVVVQHDDPLFQCPPPRHDFVVQQVVLVCQLVVLLPADAAWDDQSLLLSLLVLLLNLCSPNWQSAHPVQSVLSRLCSSLFKRFGAHLGDCLQHQNRLSSVLCLLQQQDWIAGPVGRPIDRSVVVCVVSVGDRDGDGTSNSQSRRQARSSLLSLLSNLLVLLLLVLLLLLLLLLLLCVLLVADLVLLPLVNCVVVPQPQLNLSSQSSCLQFCPADCLNSVVSVQSRVLNVLSLVLSQLSRVRSSDNRGPQTADSPDPDGTHGDHSSARQSNLVSLLSNLVSSLSSLVSLLVSLVLLQDCVNRVFPHLLAPPCPVADHCVVVNLSVVLSVVSVVLNPRQQVDFDADDPDPGGGHRSSSSSSVSSNVSSLSSLLSSLSSSLSSLSSVVRPPVDDGDPLSNQLSVLLCVQPPHCHGDDDCVSSSVSSSCVSVVCVSCVSSVVSHDPVSSSCPSVGRDDDDDDPDPD/DEEEAQLFWDALVVLLCCLPPPQYAYHYDPLLVVLQVLLLVVLCVCVVVVHDDPLFQPCPQVCLQVVLVCQLVVLLPADAAWDDQSLLLSLLVLLLNLCSPNWQSAHPVQSVLSRLCSSLFKRFGAHLGDCLLHQNRLSSVLCLLQQQDWIAGPVGRPIDRSVVVCVVSVGDRDGDGTSNSQSRRQARSSLLSLLSNLLVLLLLVLLLLLLLLLLLCVLLVHDLVLLPLVNCVVVPQPQLNLSSQSSCLQFCHDCLNSVVSVQSRVLNVLSLVLSQLSRVRSSDNRGPQTADSPDPDGTHGDHSSANQSNLVSLLSNLVSSLSSLVSLLVSLVLLQDCVRRVFPHLLADPCVQADHCVVVNLSVVLSVVSVVLNPRQQVDFDQPDPPDSGGHRSSSSSSVSSNVSSLSSLLSSLSSSLSSLSSVVRPPVDDGDPLSNQLSVLLCVQPPHCHHDDDCVSSSVSSSVVSVVCVSCVSSVVSHDPVSSSCPSVGRDDDDDDPDPD/DEEEAQLFWDALVVLLCCLPPPQYAYHYDPLLLVLQVLLLVVLVVCVVVVHDDPLFQPPCPGHDFVCLQVRLVCQLVVLLPADAAWDDQSLLLSLLVLLLNLCSPNWQSAHPVQSVLSRLCSSLFKRFGAHLGDCLQWQNRLSSVLCLLQQQDWIAGPVGRPIDRSVVVCVVSVGDRDGDGTSNSQSRRQARSSLLSLLSNLLVLLLLVLLLLLLLLLLLCVLLVADLVLLPLVNCVVVPQPQLNLSSQSSCLFFCPADCLNSVVSVQSRVLNVLSLVLSQLSRVRSSDNRGPQTADSPDPDGTHGDHSSADQSNLVSLLSNLVSSLSSLVSLLVSLVQLQDCVNRVFPHLLAPPCPPADHCVVVNLSVVLSVVSVVLNPRQQVDFDQPDPDDSGGHRSSSSSSVSSNVSSLSSLLSSLSSSLSSLSSVVRPPVDDGDPLSNQLSVLLCVQPPHCHHDDDCVSSSVSSSCVSVVCVSCVSSVVSHDPVSSSCPSVGRDDDDDDPDPD/DEEEAQLFWDALVVLLCCLPPPQYAYHYDPLLVVLQVLLLVVLVCCVVVVHFDPLFQADVHSDGDDFVVQQVRLVCQLVVLLPADAAWDDQSLLLSLLVLLLNLCSPNWQSAHPVLSVLSRLCSSLFKRFGAHLGDCLLHQNRLSSVLCLLQQQDWIAGPVGRPIDRSVVVCVVSVGDRDGDGTSNSQSRRQARSSLLSLLSNLLVLLLLVLLLLLLLLLLLCVLLVHDLVLLPLVNCVVVPQPQLNLSSQSSCLQACADCLNSVVSVQSRVLNVLSLVLSQLSRVRSSDNRGPQTADSPDPDGTHGDHSSARQSNLVSLLSNLVSSLSSLVSLLVSLVLLQDCVNRVFPHCLVANHCVVVNLSVVLSVVSVVLNPRQQVDFDADDPDPGGGHRSSSSSSVSSNVSSLSSLLSSLSSSLSSLSSVVRPPPDDGDPLSNQLSVLLCVQPPHCDGDDDCVSSSVSSSCVSVVCVSCVSSVVSHDPVSSSCPSVGRDDDDDDPDPD

Solvent-accessible surface area: 56266 Å² total

Organism: Trypanosoma cruzi (strain CL Brener) (NCBI:txid353153)